Protein 2JMM (pdb70)

Solvent-accessible surface area: 11095 Å² total; per-residue (Å²): 187,44,115,66,97,8,91,0,51,9,66,9,84,1,101,41,96,167,64,193,139,133,70,96,13,64,7,56,16,25,10,80,21,41,70,74,138,70,0,117,0,103,4,85,24,123,54,59,168,96,117,156,149,32,68,27,50,15,101,7,47,8,67,25,94,79,139,158,28,123,144,41,78,60,51,3,55,0,102,32,10,72,25,122,118,63,78,43,103,126,173,106,48,138,58,235,96,109,77,46,149,18,72,119,32,107,4,76,1,32,1,38,23,76,53,34,205,205,194,97,46,94,52,41,1,55,3,71,1,110,6,96,37,94,124,74,109,41,75,13,43,88,8,76,20,57,1,88,44,50,14,138,75,105,106,158

Radius of gyration: 17.44 Å; Cα contacts (8 Å, |Δi|>4): 369; chains: 1; bounding box: 33×53×40 Å

Secondary structure (DSSP, 8-state):
---SSEEEEEEEEEEETT--SS--EEEEEEEEE-SSSEEEEEEEEEE-SSSS-EEEEEEEEEEEE-TT-TTT-EEEEEEEEEEESSB-----SSS-----BPPP-EEEEEEEEEE-SSS-SSSEEEEEEEEEESSSS-EEEEEEEEEEES-SS---

B-factor: mean 15.0, std 0.0, range [15.0, 15.0]

Structure (mmCIF, N/CA/C/O backbone):
data_2JMM
#
_entry.id   2JMM
#
_cell.length_a   1.000
_cell.length_b   1.000
_cell.length_c   1.000
_cell.angle_alpha   90.00
_cell.angle_beta   90.00
_cell.angle_gamma   90.00
#
_symmetry.space_group_name_H-M   'P 1'
#
loop_
_atom_site.group_PDB
_atom_site.id
_atom_site.type_symbol
_atom_site.label_atom_id
_atom_site.label_alt_id
_atom_site.label_comp_id
_atom_site.label_asym_id
_atom_site.label_entity_id
_atom_site.label_seq_id
_atom_site.pdbx_PDB_ins_code
_atom_site.Cartn_x
_atom_site.Cartn_y
_atom_site.Cartn_z
_atom_site.occupancy
_atom_site.B_iso_or_equiv
_atom_site.auth_seq_id
_atom_site.auth_comp_id
_atom_site.auth_asym_id
_atom_site.auth_atom_id
_atom_site.pdbx_PDB_model_num
ATOM 1 N N . MET A 1 1 ? 0.240 -22.898 -2.291 1.00 15.00 1 MET A N 1
ATOM 2 C CA . MET A 1 1 ? -0.740 -22.509 -3.332 1.00 15.00 1 MET A CA 1
ATOM 3 C C . MET A 1 1 ? -0.908 -20.989 -3.605 1.00 15.00 1 MET A C 1
ATOM 4 O O . MET A 1 1 ? -0.846 -20.614 -4.777 1.00 15.00 1 MET A O 1
ATOM 20 N N . PRO A 1 2 ? -1.056 -20.102 -2.602 1.00 15.00 2 PRO A N 1
ATOM 21 C CA . PRO A 1 2 ? -1.170 -18.647 -2.851 1.00 15.00 2 PRO A CA 1
ATOM 22 C C . PRO A 1 2 ? 0.169 -17.938 -3.141 1.00 15.00 2 PRO A C 1
ATOM 23 O O . PRO A 1 2 ? 0.269 -16.715 -3.036 1.00 15.00 2 PRO A O 1
ATOM 34 N N . LYS A 1 3 ? 1.087 -18.672 -3.766 1.00 15.00 3 LYS A N 1
ATOM 35 C CA . LYS A 1 3 ? 2.472 -18.226 -4.020 1.00 15.00 3 LYS A CA 1
ATOM 36 C C . LYS A 1 3 ? 2.846 -18.502 -5.487 1.00 15.00 3 LYS A C 1
ATOM 37 O O . LYS A 1 3 ? 2.394 -19.487 -6.066 1.00 15.00 3 LYS A O 1
ATOM 56 N N . ASP A 1 4 ? 3.681 -17.616 -6.032 1.00 15.00 4 ASP A N 1
ATOM 57 C CA . ASP A 1 4 ? 4.267 -17.695 -7.389 1.00 15.00 4 ASP A CA 1
ATOM 58 C C . ASP A 1 4 ? 3.262 -17.416 -8.514 1.00 15.00 4 ASP A C 1
ATOM 59 O O . ASP A 1 4 ? 2.552 -18.295 -8.998 1.00 15.00 4 ASP A O 1
ATOM 68 N N . ASN A 1 5 ? 3.338 -16.171 -8.976 1.00 15.00 5 ASN A N 1
ATOM 69 C CA . ASN A 1 5 ? 2.425 -15.554 -9.965 1.00 15.00 5 ASN A CA 1
ATOM 70 C C . ASN A 1 5 ? 0.966 -15.550 -9.466 1.00 15.00 5 ASN A C 1
ATOM 71 O O . ASN A 1 5 ? 0.012 -15.820 -10.197 1.00 15.00 5 ASN A O 1
ATOM 82 N N . THR A 1 6 ? 0.830 -15.097 -8.223 1.00 15.00 6 THR A N 1
ATOM 83 C CA . THR A 1 6 ? -0.457 -15.022 -7.502 1.00 15.00 6 THR A CA 1
ATOM 84 C C . THR A 1 6 ? -0.841 -13.573 -7.170 1.00 15.00 6 THR A C 1
ATOM 85 O O . THR A 1 6 ? 0.017 -12.696 -7.063 1.00 15.00 6 THR A O 1
ATOM 96 N N . TRP A 1 7 ? -2.133 -13.367 -6.934 1.00 15.00 7 TRP A N 1
ATOM 97 C CA . TRP A 1 7 ? -2.704 -12.019 -6.752 1.00 15.00 7 TRP A CA 1
ATOM 98 C C . TRP A 1 7 ? -2.778 -11.627 -5.267 1.00 15.00 7 TRP A C 1
ATOM 99 O O . TRP A 1 7 ? -3.030 -12.447 -4.381 1.00 15.00 7 TRP A O 1
ATOM 120 N N . TYR A 1 8 ? -2.467 -10.359 -5.037 1.00 15.00 8 TYR A N 1
ATOM 121 C CA . TYR A 1 8 ? -2.514 -9.676 -3.729 1.00 15.00 8 TYR A CA 1
ATOM 122 C C . TYR A 1 8 ? -3.582 -8.570 -3.773 1.00 15.00 8 TYR A C 1
ATOM 123 O O . TYR A 1 8 ? -3.437 -7.615 -4.537 1.00 15.00 8 TYR A O 1
ATOM 141 N N . THR A 1 9 ? -4.714 -8.817 -3.118 1.00 15.00 9 THR A N 1
ATOM 142 C CA . THR A 1 9 ? -5.784 -7.798 -3.003 1.00 15.00 9 THR A CA 1
ATOM 143 C C . THR A 1 9 ? -6.093 -7.581 -1.513 1.00 15.00 9 THR A C 1
ATOM 144 O O . THR A 1 9 ? -6.668 -8.454 -0.870 1.00 15.00 9 THR A O 1
ATOM 155 N N . GLY A 1 10 ? -5.876 -6.358 -1.039 1.00 15.00 10 GLY A N 1
ATOM 156 C CA . GLY A 1 10 ? -6.049 -6.007 0.386 1.00 15.00 10 GLY A CA 1
ATOM 157 C C . GLY A 1 10 ? -6.519 -4.573 0.651 1.00 15.00 10 GLY A C 1
ATOM 158 O O . GLY A 1 10 ? -6.391 -3.689 -0.193 1.00 15.00 10 GLY A O 1
ATOM 162 N N . ALA A 1 11 ? -7.030 -4.378 1.862 1.00 15.00 11 ALA A N 1
ATOM 163 C CA . ALA A 1 11 ? -7.502 -3.068 2.352 1.00 15.00 11 ALA A CA 1
ATOM 164 C C . ALA A 1 11 ? -6.833 -2.721 3.691 1.00 15.00 11 ALA A C 1
ATOM 165 O O . ALA A 1 11 ? -6.741 -3.562 4.588 1.00 15.00 11 ALA A O 1
ATOM 172 N N . LYS A 1 12 ? -6.358 -1.480 3.778 1.00 15.00 12 LYS A N 1
ATOM 173 C CA . LYS A 1 12 ? -5.640 -0.974 4.967 1.00 15.00 12 LYS A CA 1
ATOM 174 C C . LYS A 1 12 ? -5.776 0.541 5.187 1.00 15.00 12 LYS A C 1
ATOM 175 O O . LYS A 1 12 ? -5.987 1.313 4.252 1.00 15.00 12 LYS A O 1
ATOM 194 N N . LEU A 1 13 ? -5.702 0.917 6.458 1.00 15.00 13 LEU A N 1
ATOM 195 C CA . LEU A 1 13 ? -5.765 2.323 6.897 1.00 15.00 13 LEU A CA 1
ATOM 196 C C . LEU A 1 13 ? -4.511 2.759 7.665 1.00 15.00 13 LEU A C 1
ATOM 197 O O . LEU A 1 13 ? -3.975 2.022 8.494 1.00 15.00 13 LEU A O 1
ATOM 213 N N . GLY A 1 14 ? -4.030 3.929 7.264 1.00 15.00 14 GLY A N 1
ATOM 214 C CA . GLY A 1 14 ? -2.810 4.553 7.808 1.00 15.00 14 GLY A CA 1
ATOM 215 C C . GLY A 1 14 ? -2.998 5.970 8.357 1.00 15.00 14 GLY A C 1
ATOM 216 O O . GLY A 1 14 ? -3.877 6.722 7.936 1.00 15.00 14 GLY A O 1
ATOM 220 N N . TRP A 1 15 ? -2.153 6.276 9.333 1.00 15.00 15 TRP A N 1
ATOM 221 C CA . TRP A 1 15 ? -2.033 7.628 9.913 1.00 15.00 15 TRP A CA 1
ATOM 222 C C . TRP A 1 15 ? -0.586 8.130 9.876 1.00 15.00 15 TRP A C 1
ATOM 223 O O . TRP A 1 15 ? 0.349 7.376 10.146 1.00 15.00 15 TRP A O 1
ATOM 244 N N . SER A 1 16 ? -0.444 9.416 9.579 1.00 15.00 16 SER A N 1
ATOM 245 C CA . SER A 1 16 ? 0.869 10.049 9.360 1.00 15.00 16 SER A CA 1
ATOM 246 C C . SER A 1 16 ? 1.261 11.084 10.421 1.00 15.00 16 SER A C 1
ATOM 247 O O . SER A 1 16 ? 0.442 11.797 11.002 1.00 15.00 16 SER A O 1
ATOM 255 N N . GLN A 1 17 ? 2.561 11.081 10.686 1.00 15.00 17 GLN A N 1
ATOM 256 C CA . GLN A 1 17 ? 3.250 12.012 11.599 1.00 15.00 17 GLN A CA 1
ATOM 257 C C . GLN A 1 17 ? 2.966 13.474 11.214 1.00 15.00 17 GLN A C 1
ATOM 258 O O . GLN A 1 17 ? 3.130 13.875 10.062 1.00 15.00 17 GLN A O 1
ATOM 272 N N . TYR A 1 18 ? 2.380 14.189 12.175 1.00 15.00 18 TYR A N 1
ATOM 273 C CA . TYR A 1 18 ? 2.082 15.638 12.096 1.00 15.00 18 TYR A CA 1
ATOM 274 C C . TYR A 1 18 ? 1.159 16.021 10.912 1.00 15.00 18 TYR A C 1
ATOM 275 O O . TYR A 1 18 ? 1.337 17.039 10.239 1.00 15.00 18 TYR A O 1
ATOM 293 N N . SER A 1 19 ? 0.137 15.190 10.691 1.00 15.00 19 SER A N 1
ATOM 294 C CA . SER A 1 19 ? -0.902 15.407 9.659 1.00 15.00 19 SER A CA 1
ATOM 295 C C . SER A 1 19 ? -1.812 16.621 9.941 1.00 15.00 19 SER A C 1
ATOM 296 O O . SER A 1 19 ? -2.884 16.516 10.536 1.00 15.00 19 SER A O 1
ATOM 304 N N . ARG A 1 20 ? -1.280 17.793 9.599 1.00 15.00 20 ARG A N 1
ATOM 305 C CA . ARG A 1 20 ? -2.014 19.080 9.632 1.00 15.00 20 ARG A CA 1
ATOM 306 C C . ARG A 1 20 ? -3.232 19.133 8.694 1.00 15.00 20 ARG A C 1
ATOM 307 O O . ARG A 1 20 ? -4.258 19.724 9.018 1.00 15.00 20 ARG A O 1
ATOM 328 N N . GLU A 1 21 ? -3.079 18.512 7.527 1.00 15.00 21 GLU A N 1
ATOM 329 C CA . GLU A 1 21 ? -4.154 18.407 6.520 1.00 15.00 21 GLU A CA 1
ATOM 330 C C . GLU A 1 21 ? -5.088 17.238 6.864 1.00 15.00 21 GLU A C 1
ATOM 331 O O . GLU A 1 21 ? -4.632 16.191 7.324 1.00 15.00 21 GLU A O 1
ATOM 343 N N . ASN A 1 22 ? -6.380 17.454 6.629 1.00 15.00 22 ASN A N 1
ATOM 344 C CA . ASN A 1 22 ? -7.423 16.425 6.821 1.00 15.00 22 ASN A CA 1
ATOM 345 C C . ASN A 1 22 ? -7.300 15.324 5.752 1.00 15.00 22 ASN A C 1
ATOM 346 O O . ASN A 1 22 ? -7.703 15.497 4.602 1.00 15.00 22 ASN A O 1
ATOM 357 N N . GLN A 1 23 ? -6.458 14.357 6.098 1.00 15.00 23 GLN A N 1
ATOM 358 C CA . GLN A 1 23 ? -6.183 13.168 5.271 1.00 15.00 23 GLN A CA 1
ATOM 359 C C . GLN A 1 23 ? -5.997 11.951 6.191 1.00 15.00 23 GLN A C 1
ATOM 360 O O . GLN A 1 23 ? -5.362 12.038 7.241 1.00 15.00 23 GLN A O 1
ATOM 374 N N . LEU A 1 24 ? -6.729 10.897 5.849 1.00 15.00 24 LEU A N 1
ATOM 375 C CA . LEU A 1 24 ? -6.571 9.568 6.470 1.00 15.00 24 LEU A CA 1
ATOM 376 C C . LEU A 1 24 ? -6.176 8.573 5.373 1.00 15.00 24 LEU A C 1
ATOM 377 O O . LEU A 1 24 ? -6.843 8.494 4.339 1.00 15.00 24 LEU A O 1
ATOM 393 N N . GLY A 1 25 ? -5.151 7.780 5.673 1.00 15.00 25 GLY A N 1
ATOM 394 C CA . GLY A 1 25 ? -4.527 6.809 4.747 1.00 15.00 25 GLY A CA 1
ATOM 395 C C . GLY A 1 25 ? -5.366 5.555 4.455 1.00 15.00 25 GLY A C 1
ATOM 396 O O . GLY A 1 25 ? -4.878 4.438 4.605 1.00 15.00 25 GLY A O 1
ATOM 400 N N . ALA A 1 26 ? -6.646 5.764 4.168 1.00 15.00 26 ALA A N 1
ATOM 401 C CA . ALA A 1 26 ? -7.594 4.717 3.747 1.00 15.00 26 ALA A CA 1
ATOM 402 C C . ALA A 1 26 ? -7.271 4.293 2.306 1.00 15.00 26 ALA A C 1
ATOM 403 O O . ALA A 1 26 ? -7.597 4.979 1.332 1.00 15.00 26 ALA A O 1
ATOM 410 N N . GLY A 1 27 ? -6.451 3.251 2.239 1.00 15.00 27 GLY A N 1
ATOM 411 C CA . GLY A 1 27 ? -5.887 2.740 0.980 1.00 15.00 27 GLY A CA 1
ATOM 412 C C . GLY A 1 27 ? -6.287 1.291 0.693 1.00 15.00 27 GLY A C 1
ATOM 413 O O . GLY A 1 27 ? -6.216 0.402 1.543 1.00 15.00 27 GLY A O 1
ATOM 417 N N . ALA A 1 28 ? -6.572 1.082 -0.584 1.00 15.00 28 ALA A N 1
ATOM 418 C CA . ALA A 1 28 ? -6.798 -0.258 -1.148 1.00 15.00 28 ALA A CA 1
ATOM 419 C C . ALA A 1 28 ? -5.520 -0.648 -1.897 1.00 15.00 28 ALA A C 1
ATOM 420 O O . ALA A 1 28 ? -5.065 0.036 -2.815 1.00 15.00 28 ALA A O 1
ATOM 427 N N . PHE A 1 29 ? -4.956 -1.760 -1.453 1.00 15.00 29 PHE A N 1
ATOM 428 C CA . PHE A 1 29 ? -3.650 -2.241 -1.925 1.00 15.00 29 PHE A CA 1
ATOM 429 C C . PHE A 1 29 ? -3.808 -3.529 -2.737 1.00 15.00 29 PHE A C 1
ATOM 430 O O . PHE A 1 29 ? -4.092 -4.604 -2.211 1.00 15.00 29 PHE A O 1
ATOM 447 N N . GLY A 1 30 ? -3.495 -3.364 -4.013 1.00 15.00 30 GLY A N 1
ATOM 448 C CA . GLY A 1 30 ? -3.595 -4.404 -5.049 1.00 15.00 30 GLY A CA 1
ATOM 449 C C . GLY A 1 30 ? -2.248 -4.578 -5.757 1.00 15.00 30 GLY A C 1
ATOM 450 O O . GLY A 1 30 ? -1.426 -3.662 -5.789 1.00 15.00 30 GLY A O 1
ATOM 454 N N . GLY A 1 31 ? -1.988 -5.816 -6.148 1.00 15.00 31 GLY A N 1
ATOM 455 C CA . GLY A 1 31 ? -0.780 -6.174 -6.912 1.00 15.00 31 GLY A CA 1
ATOM 456 C C . GLY A 1 31 ? -0.624 -7.684 -7.103 1.00 15.00 31 GLY A C 1
ATOM 457 O O . GLY A 1 31 ? -1.564 -8.458 -6.925 1.00 15.00 31 GLY A O 1
ATOM 461 N N . TYR A 1 32 ? 0.635 -8.062 -7.283 1.00 15.00 32 TYR A N 1
ATOM 462 C CA . TYR A 1 32 ? 1.006 -9.437 -7.651 1.00 15.00 32 TYR A CA 1
ATOM 463 C C . TYR A 1 32 ? 2.275 -9.920 -6.941 1.00 15.00 32 TYR A C 1
ATOM 464 O O . TYR A 1 32 ? 3.251 -9.180 -6.808 1.00 15.00 32 TYR A O 1
ATOM 482 N N . GLN A 1 33 ? 2.246 -11.193 -6.566 1.00 15.00 33 GLN A N 1
ATOM 483 C CA . GLN A 1 33 ? 3.381 -11.869 -5.919 1.00 15.00 33 GLN A CA 1
ATOM 484 C C . GLN A 1 33 ? 3.901 -13.018 -6.794 1.00 15.00 33 GLN A C 1
ATOM 485 O O . GLN A 1 33 ? 3.329 -14.106 -6.871 1.00 15.00 33 GLN A O 1
ATOM 499 N N . VAL A 1 34 ? 4.962 -12.679 -7.516 1.00 15.00 34 VAL A N 1
ATOM 500 C CA . VAL A 1 34 ? 5.598 -13.583 -8.497 1.00 15.00 34 VAL A CA 1
ATOM 501 C C . VAL A 1 34 ? 6.538 -14.649 -7.908 1.00 15.00 34 VAL A C 1
ATOM 502 O O . VAL A 1 34 ? 6.415 -15.813 -8.282 1.00 15.00 34 VAL A O 1
ATOM 515 N N . ASN A 1 35 ? 7.312 -14.286 -6.885 1.00 15.00 35 ASN A N 1
ATOM 516 C CA . ASN A 1 35 ? 8.327 -15.184 -6.294 1.00 15.00 35 ASN A CA 1
ATOM 517 C C . ASN A 1 35 ? 8.383 -15.090 -4.756 1.00 15.00 35 ASN A C 1
ATOM 518 O O . ASN A 1 35 ? 8.040 -14.036 -4.214 1.00 15.00 35 ASN A O 1
ATOM 529 N N . PRO A 1 36 ? 8.828 -16.142 -4.046 1.00 15.00 36 PRO A N 1
ATOM 530 C CA . PRO A 1 36 ? 9.143 -16.063 -2.602 1.00 15.00 36 PRO A CA 1
ATOM 531 C C . PRO A 1 36 ? 10.458 -15.289 -2.378 1.00 15.00 36 PRO A C 1
ATOM 532 O O . PRO A 1 36 ? 11.491 -15.831 -1.989 1.00 15.00 36 PRO A O 1
ATOM 543 N N . TYR A 1 37 ? 10.364 -14.005 -2.709 1.00 15.00 37 TYR A N 1
ATOM 544 C CA . TYR A 1 37 ? 11.464 -13.021 -2.756 1.00 15.00 37 TYR A CA 1
ATOM 545 C C . TYR A 1 37 ? 10.869 -11.639 -3.078 1.00 15.00 37 TYR A C 1
ATOM 546 O O . TYR A 1 37 ? 10.523 -10.902 -2.161 1.00 15.00 37 TYR A O 1
ATOM 564 N N . VAL A 1 38 ? 10.562 -11.388 -4.351 1.00 15.00 38 VAL A N 1
ATOM 565 C CA . VAL A 1 38 ? 10.013 -10.094 -4.808 1.00 15.00 38 VAL A CA 1
ATOM 566 C C . VAL A 1 38 ? 8.658 -10.204 -5.525 1.00 15.00 38 VAL A C 1
ATOM 567 O O . VAL A 1 38 ? 8.384 -11.170 -6.237 1.00 15.00 38 VAL A O 1
ATOM 580 N N . GLY A 1 39 ? 7.866 -9.166 -5.282 1.00 15.00 39 GLY A N 1
ATOM 581 C CA . GLY A 1 39 ? 6.541 -8.927 -5.890 1.00 15.00 39 GLY A CA 1
ATOM 582 C C . GLY A 1 39 ? 6.263 -7.421 -6.013 1.00 15.00 39 GLY A C 1
ATOM 583 O O . GLY A 1 39 ? 7.012 -6.590 -5.498 1.00 15.00 39 GLY A O 1
ATOM 587 N N . PHE A 1 40 ? 5.091 -7.106 -6.550 1.00 15.00 40 PHE A N 1
ATOM 588 C CA . PHE A 1 40 ? 4.675 -5.712 -6.812 1.00 15.00 40 PHE A CA 1
ATOM 589 C C . PHE A 1 40 ? 3.388 -5.338 -6.072 1.00 15.00 40 PHE A C 1
ATOM 590 O O . PHE A 1 40 ? 2.404 -6.080 -6.095 1.00 15.00 40 PHE A O 1
ATOM 607 N N . GLU A 1 41 ? 3.436 -4.166 -5.448 1.00 15.00 41 GLU A N 1
ATOM 608 C CA . GLU A 1 41 ? 2.359 -3.642 -4.590 1.00 15.00 41 GLU A CA 1
ATOM 609 C C . GLU A 1 41 ? 1.990 -2.205 -4.998 1.00 15.00 41 GLU A C 1
ATOM 610 O O . GLU A 1 41 ? 2.852 -1.350 -5.194 1.00 15.00 41 GLU A O 1
ATOM 622 N N . MET A 1 42 ? 0.698 -1.986 -5.202 1.00 15.00 42 MET A N 1
ATOM 623 C CA . MET A 1 42 ? 0.135 -0.643 -5.444 1.00 15.00 42 MET A CA 1
ATOM 624 C C . MET A 1 42 ? -0.951 -0.320 -4.412 1.00 15.00 42 MET A C 1
ATOM 625 O O . MET A 1 42 ? -1.776 -1.169 -4.082 1.00 15.00 42 MET A O 1
ATOM 639 N N . GLY A 1 43 ? -0.929 0.927 -3.957 1.00 15.00 43 GLY A N 1
ATOM 640 C CA . GLY A 1 43 ? -1.852 1.446 -2.929 1.00 15.00 43 GLY A CA 1
ATOM 641 C C . GLY A 1 43 ? -2.649 2.648 -3.437 1.00 15.00 43 GLY A C 1
ATOM 642 O O . GLY A 1 43 ? -2.095 3.721 -3.661 1.00 15.00 43 GLY A O 1
ATOM 646 N N . TYR A 1 44 ? -3.952 2.436 -3.549 1.00 15.00 44 TYR A N 1
ATOM 647 C CA . TYR A 1 44 ? -4.916 3.424 -4.062 1.00 15.00 44 TYR A CA 1
ATOM 648 C C . TYR A 1 44 ? -5.780 4.001 -2.927 1.00 15.00 44 TYR A C 1
ATOM 649 O O . TYR A 1 44 ? -6.581 3.297 -2.311 1.00 15.00 44 TYR A O 1
ATOM 667 N N . ASP A 1 45 ? -5.520 5.269 -2.627 1.00 15.00 45 ASP A N 1
ATOM 668 C CA . ASP A 1 45 ? -6.309 6.056 -1.660 1.00 15.00 45 ASP A CA 1
ATOM 669 C C . ASP A 1 45 ? -7.037 7.182 -2.415 1.00 15.00 45 ASP A C 1
ATOM 670 O O . ASP A 1 45 ? -6.411 8.070 -2.994 1.00 15.00 45 ASP A O 1
ATOM 679 N N . TRP A 1 46 ? -8.363 7.133 -2.353 1.00 15.00 46 TRP A N 1
ATOM 680 C CA . TRP A 1 46 ? -9.223 8.125 -3.023 1.00 15.00 46 TRP A CA 1
ATOM 681 C C . TRP A 1 46 ? -10.007 8.949 -1.996 1.00 15.00 46 TRP A C 1
ATOM 682 O O . TRP A 1 46 ? -10.830 8.424 -1.244 1.00 15.00 46 TRP A O 1
ATOM 703 N N . LEU A 1 47 ? -9.757 10.254 -2.028 1.00 15.00 47 LEU A N 1
ATOM 704 C CA . LEU A 1 47 ? -10.455 11.212 -1.151 1.00 15.00 47 LEU A CA 1
ATOM 705 C C . LEU A 1 47 ? -11.836 11.584 -1.728 1.00 15.00 47 LEU A C 1
ATOM 706 O O . LEU A 1 47 ? -12.049 12.665 -2.281 1.00 15.00 47 LEU A O 1
ATOM 722 N N . GLY A 1 48 ? -12.754 10.628 -1.581 1.00 15.00 48 GLY A N 1
ATOM 723 C CA . GLY A 1 48 ? -14.188 10.763 -1.927 1.00 15.00 48 GLY A CA 1
ATOM 724 C C . GLY A 1 48 ? -14.949 11.634 -0.913 1.00 15.00 48 GLY A C 1
ATOM 725 O O . GLY A 1 48 ? -15.912 11.191 -0.292 1.00 15.00 48 GLY A O 1
ATOM 729 N N . ARG A 1 49 ? -14.438 12.849 -0.743 1.00 15.00 49 ARG A N 1
ATOM 730 C CA . ARG A 1 49 ? -14.917 13.844 0.236 1.00 15.00 49 ARG A CA 1
ATOM 731 C C . ARG A 1 49 ? -15.178 15.170 -0.501 1.00 15.00 49 ARG A C 1
ATOM 732 O O . ARG A 1 49 ? -16.313 15.637 -0.571 1.00 15.00 49 ARG A O 1
ATOM 753 N N . MET A 1 50 ? -14.096 15.823 -0.925 1.00 15.00 50 MET A N 1
ATOM 754 C CA . MET A 1 50 ? -14.143 16.985 -1.836 1.00 15.00 50 MET A CA 1
ATOM 755 C C . MET A 1 50 ? -14.711 16.594 -3.215 1.00 15.00 50 MET A C 1
ATOM 756 O O . MET A 1 50 ? -14.441 15.476 -3.660 1.00 15.00 50 MET A O 1
ATOM 770 N N . PRO A 1 51 ? -15.424 17.497 -3.912 1.00 15.00 51 PRO A N 1
ATOM 771 C CA . PRO A 1 51 ? -15.985 17.236 -5.258 1.00 15.00 51 PRO A CA 1
ATOM 772 C C . PRO A 1 51 ? -14.960 17.132 -6.409 1.00 15.00 51 PRO A C 1
ATOM 773 O O . PRO A 1 51 ? -15.279 17.342 -7.577 1.00 15.00 51 PRO A O 1
ATOM 784 N N . ARG A 1 52 ? -13.763 16.661 -6.066 1.00 15.00 52 ARG A N 1
ATOM 785 C CA . ARG A 1 52 ? -12.633 16.447 -6.992 1.00 15.00 52 ARG A CA 1
ATOM 786 C C . ARG A 1 52 ? -12.060 15.052 -6.722 1.00 15.00 52 ARG A C 1
ATOM 787 O O . ARG A 1 52 ? -11.908 14.655 -5.566 1.00 15.00 52 ARG A O 1
ATOM 808 N N . LYS A 1 53 ? -11.712 14.346 -7.794 1.00 15.00 53 LYS A N 1
ATOM 809 C CA . LYS A 1 53 ? -11.122 12.994 -7.693 1.00 15.00 53 LYS A CA 1
ATOM 810 C C . LYS A 1 53 ? -9.647 13.020 -7.255 1.00 15.00 53 LYS A C 1
ATOM 811 O O . LYS A 1 53 ? -8.713 12.896 -8.046 1.00 15.00 53 LYS A O 1
ATOM 830 N N . ALA A 1 54 ? -9.472 13.256 -5.957 1.00 15.00 54 ALA A N 1
ATOM 831 C CA . ALA A 1 54 ? -8.151 13.249 -5.302 1.00 15.00 54 ALA A CA 1
ATOM 832 C C . ALA A 1 54 ? -7.654 11.808 -5.093 1.00 15.00 54 ALA A C 1
ATOM 833 O O . ALA A 1 54 ? -7.973 11.133 -4.111 1.00 15.00 54 ALA A O 1
ATOM 840 N N . GLN A 1 55 ? -7.067 11.313 -6.177 1.00 15.00 55 GLN A N 1
ATOM 841 C CA . GLN A 1 55 ? -6.523 9.945 -6.279 1.00 15.00 55 GLN A CA 1
ATOM 842 C C . GLN A 1 55 ? -5.026 9.940 -5.935 1.00 15.00 55 GLN A C 1
ATOM 843 O O . GLN A 1 55 ? -4.200 10.455 -6.688 1.00 15.00 55 GLN A O 1
ATOM 857 N N . GLY A 1 56 ? -4.752 9.477 -4.720 1.00 15.00 56 GLY A N 1
ATOM 858 C CA . GLY A 1 56 ? -3.395 9.360 -4.148 1.00 15.00 56 GLY A CA 1
ATOM 859 C C . GLY A 1 56 ? -2.957 7.893 -4.206 1.00 15.00 56 GLY A C 1
ATOM 860 O O . GLY A 1 56 ? -3.468 7.049 -3.469 1.00 15.00 56 GLY A O 1
ATOM 864 N N . VAL A 1 57 ? -2.097 7.614 -5.178 1.00 15.00 57 VAL A N 1
ATOM 865 C CA . VAL A 1 57 ? -1.685 6.236 -5.515 1.00 15.00 57 VAL A CA 1
ATOM 866 C C . VAL A 1 57 ? -0.173 6.077 -5.291 1.00 15.00 57 VAL A C 1
ATOM 867 O O . VAL A 1 57 ? 0.637 6.876 -5.762 1.00 15.00 57 VAL A O 1
ATOM 880 N N . GLN A 1 58 ? 0.172 4.984 -4.622 1.00 15.00 58 GLN A N 1
ATOM 881 C CA . GLN A 1 58 ? 1.573 4.551 -4.481 1.00 15.00 58 GLN A CA 1
ATOM 882 C C . GLN A 1 58 ? 1.853 3.284 -5.294 1.00 15.00 58 GLN A C 1
ATOM 883 O O . GLN A 1 58 ? 1.041 2.362 -5.352 1.00 15.00 58 GLN A O 1
ATOM 897 N N . LEU A 1 59 ? 3.026 3.299 -5.907 1.00 15.00 59 LEU A N 1
ATOM 898 C CA . LEU A 1 59 ? 3.584 2.163 -6.661 1.00 15.00 59 LEU A CA 1
ATOM 899 C C . LEU A 1 59 ? 4.919 1.754 -6.027 1.00 15.00 59 LEU A C 1
ATOM 900 O O . LEU A 1 59 ? 5.850 2.556 -5.932 1.00 15.00 59 LEU A O 1
ATOM 916 N N . THR A 1 60 ? 4.889 0.573 -5.418 1.00 15.00 60 THR A N 1
ATOM 917 C CA . THR A 1 60 ? 6.037 0.011 -4.679 1.00 15.00 60 THR A CA 1
ATOM 918 C C . THR A 1 60 ? 6.350 -1.441 -5.058 1.00 15.00 60 THR A C 1
ATOM 919 O O . THR A 1 60 ? 5.482 -2.235 -5.421 1.00 15.00 60 THR A O 1
ATOM 930 N N . ALA A 1 61 ? 7.640 -1.746 -5.008 1.00 15.00 61 ALA A N 1
ATOM 931 C CA . ALA A 1 61 ? 8.153 -3.119 -5.166 1.00 15.00 61 ALA A CA 1
ATOM 932 C C . ALA A 1 61 ? 8.462 -3.677 -3.771 1.00 15.00 61 ALA A C 1
ATOM 933 O O . ALA A 1 61 ? 9.128 -3.027 -2.962 1.00 15.00 61 ALA A O 1
ATOM 940 N N . LYS A 1 62 ? 7.916 -4.860 -3.515 1.00 15.00 62 LYS A N 1
ATOM 941 C CA . LYS A 1 62 ? 7.982 -5.498 -2.187 1.00 15.00 62 LYS A CA 1
ATOM 942 C C . LYS A 1 62 ? 8.826 -6.782 -2.183 1.00 15.00 62 LYS A C 1
ATOM 943 O O . LYS A 1 62 ? 8.742 -7.619 -3.083 1.00 15.00 62 LYS A O 1
ATOM 962 N N . LEU A 1 63 ? 9.637 -6.879 -1.139 1.00 15.00 63 LEU A N 1
ATOM 963 C CA . LEU A 1 63 ? 10.431 -8.078 -0.833 1.00 15.00 63 LEU A CA 1
ATOM 964 C C . LEU A 1 63 ? 9.785 -8.789 0.365 1.00 15.00 63 LEU A C 1
ATOM 965 O O . LEU A 1 63 ? 9.816 -8.305 1.497 1.00 15.00 63 LEU A O 1
ATOM 981 N N . GLY A 1 64 ? 9.180 -9.924 0.031 1.00 15.00 64 GLY A N 1
ATOM 982 C CA . GLY A 1 64 ? 8.402 -10.783 0.944 1.00 15.00 64 GLY A CA 1
ATOM 983 C C . GLY A 1 64 ? 9.293 -11.919 1.455 1.00 15.00 64 GLY A C 1
ATOM 984 O O . GLY A 1 64 ? 9.465 -12.942 0.792 1.00 15.00 64 GLY A O 1
ATOM 988 N N . TYR A 1 65 ? 9.813 -11.698 2.656 1.00 15.00 65 TYR A N 1
ATOM 989 C CA . TYR A 1 65 ? 10.840 -12.546 3.283 1.00 15.00 65 TYR A CA 1
ATOM 990 C C . TYR A 1 65 ? 10.325 -13.203 4.582 1.00 15.00 65 TYR A C 1
ATOM 991 O O . TYR A 1 65 ? 9.694 -12.528 5.403 1.00 15.00 65 TYR A O 1
ATOM 1009 N N . PRO A 1 66 ? 10.638 -14.491 4.807 1.00 15.00 66 PRO A N 1
ATOM 1010 C CA . PRO A 1 66 ? 10.204 -15.232 6.009 1.00 15.00 66 PRO A CA 1
ATOM 1011 C C . PRO A 1 66 ? 10.760 -14.721 7.347 1.00 15.00 66 PRO A C 1
ATOM 1012 O O . PRO A 1 66 ? 10.090 -14.847 8.370 1.00 15.00 66 PRO A O 1
ATOM 1023 N N . LYS A 1 67 ? 12.027 -14.289 7.344 1.00 15.00 67 LYS A N 1
ATOM 1024 C CA . LYS A 1 67 ? 12.751 -13.711 8.504 1.00 15.00 67 LYS A CA 1
ATOM 1025 C C . LYS A 1 67 ? 12.665 -14.547 9.804 1.00 15.00 67 LYS A C 1
ATOM 1026 O O . LYS A 1 67 ? 12.726 -14.029 10.917 1.00 15.00 67 LYS A O 1
ATOM 1045 N N . LEU A 1 68 ? 12.586 -15.867 9.633 1.00 15.00 68 LEU A N 1
ATOM 1046 C CA . LEU A 1 68 ? 12.423 -16.855 10.722 1.00 15.00 68 LEU A CA 1
ATOM 1047 C C . LEU A 1 68 ? 11.236 -16.561 11.671 1.00 15.00 68 LEU A C 1
ATOM 1048 O O . LEU A 1 68 ? 11.382 -16.505 12.893 1.00 15.00 68 LEU A O 1
ATOM 1064 N N . GLY A 1 69 ? 10.077 -16.278 11.066 1.00 15.00 69 GLY A N 1
ATOM 1065 C CA . GLY A 1 69 ? 8.785 -16.120 11.772 1.00 15.00 69 GLY A CA 1
ATOM 1066 C C . GLY A 1 69 ? 8.336 -17.418 12.462 1.00 15.00 69 GLY A C 1
ATOM 1067 O O . GLY A 1 69 ? 7.342 -18.019 12.062 1.00 15.00 69 GLY A O 1
ATOM 1071 N N . THR A 1 70 ? 8.877 -17.563 13.669 1.00 15.00 70 THR A N 1
ATOM 1072 C CA . THR A 1 70 ? 8.932 -18.781 14.523 1.00 15.00 70 THR A CA 1
ATOM 1073 C C . THR A 1 70 ? 7.618 -19.335 15.122 1.00 15.00 70 THR A C 1
ATOM 1074 O O . THR A 1 70 ? 7.626 -20.116 16.074 1.00 15.00 70 THR A O 1
ATOM 1085 N N . ASP A 1 71 ? 6.525 -19.087 14.413 1.00 15.00 71 ASP A N 1
ATOM 1086 C CA . ASP A 1 71 ? 5.138 -19.473 14.755 1.00 15.00 71 ASP A CA 1
ATOM 1087 C C . ASP A 1 71 ? 4.257 -19.200 13.523 1.00 15.00 71 ASP A C 1
ATOM 1088 O O . ASP A 1 71 ? 3.857 -20.128 12.827 1.00 15.00 71 ASP A O 1
ATOM 1097 N N . ASP A 1 72 ? 4.092 -17.912 13.214 1.00 15.00 72 ASP A N 1
ATOM 1098 C CA . ASP A 1 72 ? 3.352 -17.411 12.039 1.00 15.00 72 ASP A CA 1
ATOM 1099 C C . ASP A 1 72 ? 3.608 -15.897 11.910 1.00 15.00 72 ASP A C 1
ATOM 1100 O O . ASP A 1 72 ? 3.023 -15.112 12.654 1.00 15.00 72 ASP A O 1
ATOM 1109 N N . LEU A 1 73 ? 4.691 -15.565 11.208 1.00 15.00 73 LEU A N 1
ATOM 1110 C CA . LEU A 1 73 ? 5.001 -14.169 10.828 1.00 15.00 73 LEU A CA 1
ATOM 1111 C C . LEU A 1 73 ? 5.971 -14.116 9.639 1.00 15.00 73 LEU A C 1
ATOM 1112 O O . LEU A 1 73 ? 6.816 -14.992 9.462 1.00 15.00 73 LEU A O 1
ATOM 1128 N N . ASP A 1 74 ? 5.706 -13.155 8.760 1.00 15.00 74 ASP A N 1
ATOM 1129 C CA . ASP A 1 74 ? 6.583 -12.821 7.619 1.00 15.00 74 ASP A CA 1
ATOM 1130 C C . ASP A 1 74 ? 6.700 -11.299 7.444 1.00 15.00 74 ASP A C 1
ATOM 1131 O O . ASP A 1 74 ? 5.735 -10.569 7.678 1.00 15.00 74 ASP A O 1
ATOM 1140 N N . ILE A 1 75 ? 7.844 -10.867 6.923 1.00 15.00 75 ILE A N 1
ATOM 1141 C CA . ILE A 1 75 ? 8.107 -9.436 6.669 1.00 15.00 75 ILE A CA 1
ATOM 1142 C C . ILE A 1 75 ? 8.097 -9.149 5.157 1.00 15.00 75 ILE A C 1
ATOM 1143 O O . ILE A 1 75 ? 8.502 -9.979 4.345 1.00 15.00 75 ILE A O 1
ATOM 1159 N N . TYR A 1 76 ? 7.513 -8.010 4.817 1.00 15.00 76 TYR A N 1
ATOM 1160 C CA . TYR A 1 76 ? 7.583 -7.447 3.461 1.00 15.00 76 TYR A CA 1
ATOM 1161 C C . TYR A 1 76 ? 8.111 -6.009 3.535 1.00 15.00 76 TYR A C 1
ATOM 1162 O O . TYR A 1 76 ? 7.630 -5.179 4.311 1.00 15.00 76 TYR A O 1
ATOM 1180 N N . THR A 1 77 ? 9.127 -5.757 2.724 1.00 15.00 77 THR A N 1
ATOM 1181 C CA . THR A 1 77 ? 9.705 -4.404 2.610 1.00 15.00 77 THR A CA 1
ATOM 1182 C C . THR A 1 77 ? 9.414 -3.898 1.195 1.00 15.00 77 THR A C 1
ATOM 1183 O O . THR A 1 77 ? 9.873 -4.469 0.208 1.00 15.00 77 THR A O 1
ATOM 1194 N N . ARG A 1 78 ? 8.738 -2.758 1.157 1.00 15.00 78 ARG A N 1
ATOM 1195 C CA . ARG A 1 78 ? 8.258 -2.142 -0.095 1.00 15.00 78 ARG A CA 1
ATOM 1196 C C . ARG A 1 78 ? 8.818 -0.735 -0.326 1.00 15.00 78 ARG A C 1
ATOM 1197 O O . ARG A 1 78 ? 8.674 0.162 0.503 1.00 15.00 78 ARG A O 1
ATOM 1218 N N . LEU A 1 79 ? 9.465 -0.594 -1.475 1.00 15.00 79 LEU A N 1
ATOM 1219 C CA . LEU A 1 79 ? 10.115 0.664 -1.896 1.00 15.00 79 LEU A CA 1
ATOM 1220 C C . LEU A 1 79 ? 9.565 1.140 -3.246 1.00 15.00 79 LEU A C 1
ATOM 1221 O O . LEU A 1 79 ? 9.306 0.323 -4.132 1.00 15.00 79 LEU A O 1
ATOM 1237 N N . GLY A 1 80 ? 9.312 2.443 -3.327 1.00 15.00 80 GLY A N 1
ATOM 1238 C CA . GLY A 1 80 ? 8.830 3.093 -4.563 1.00 15.00 80 GLY A CA 1
ATOM 1239 C C . GLY A 1 80 ? 8.412 4.553 -4.356 1.00 15.00 80 GLY A C 1
ATOM 1240 O O . GLY A 1 80 ? 9.011 5.278 -3.558 1.00 15.00 80 GLY A O 1
ATOM 1244 N N . GLY A 1 81 ? 7.355 4.921 -5.074 1.00 15.00 81 GLY A N 1
ATOM 1245 C CA . GLY A 1 81 ? 6.839 6.304 -5.122 1.00 15.00 81 GLY A CA 1
ATOM 1246 C C . GLY A 1 81 ? 5.329 6.417 -4.878 1.00 15.00 81 GLY A C 1
ATOM 1247 O O . GLY A 1 81 ? 4.565 5.554 -5.311 1.00 15.00 81 GLY A O 1
ATOM 1251 N N . MET A 1 82 ? 4.934 7.491 -4.195 1.00 15.00 82 MET A N 1
ATOM 1252 C CA . MET A 1 82 ? 3.505 7.861 -4.078 1.00 15.00 82 MET A CA 1
ATOM 1253 C C . MET A 1 82 ? 3.180 9.209 -4.738 1.00 15.00 82 MET A C 1
ATOM 1254 O O . MET A 1 82 ? 3.801 10.238 -4.468 1.00 15.00 82 MET A O 1
ATOM 1268 N N . VAL A 1 83 ? 2.279 9.116 -5.710 1.00 15.00 83 VAL A N 1
ATOM 1269 C CA . VAL A 1 83 ? 1.875 10.239 -6.582 1.00 15.00 83 VAL A CA 1
ATOM 1270 C C . VAL A 1 83 ? 0.349 10.416 -6.475 1.00 15.00 83 VAL A C 1
ATOM 1271 O O . VAL A 1 83 ? -0.414 9.451 -6.469 1.00 15.00 83 VAL A O 1
ATOM 1284 N N . TRP A 1 84 ? -0.066 11.676 -6.460 1.00 15.00 84 TRP A N 1
ATOM 1285 C CA . TRP A 1 84 ? -1.488 12.063 -6.421 1.00 15.00 84 TRP A CA 1
ATOM 1286 C C . TRP A 1 84 ? -1.842 12.764 -7.742 1.00 15.00 84 TRP A C 1
ATOM 1287 O O . TRP A 1 84 ? -0.998 13.449 -8.314 1.00 15.00 84 TRP A O 1
ATOM 1308 N N . ARG A 1 85 ? -3.036 12.476 -8.265 1.00 15.00 85 ARG A N 1
ATOM 1309 C CA . ARG A 1 85 ? -3.615 13.067 -9.503 1.00 15.00 85 ARG A CA 1
ATOM 1310 C C . ARG A 1 85 ? -2.942 12.697 -10.842 1.00 15.00 85 ARG A C 1
ATOM 1311 O O . ARG A 1 85 ? -3.609 12.667 -11.875 1.00 15.00 85 ARG A O 1
ATOM 1332 N N . ALA A 1 86 ? -1.614 12.557 -10.821 1.00 15.00 86 ALA A N 1
ATOM 1333 C CA . ALA A 1 86 ? -0.696 12.324 -11.963 1.00 15.00 86 ALA A CA 1
ATOM 1334 C C . ALA A 1 86 ? -0.540 13.550 -12.882 1.00 15.00 86 ALA A C 1
ATOM 1335 O O . ALA A 1 86 ? 0.573 14.038 -13.068 1.00 15.00 86 ALA A O 1
ATOM 1342 N N . ASP A 1 87 ? -1.660 14.083 -13.369 1.00 15.00 87 ASP A N 1
ATOM 1343 C CA . ASP A 1 87 ? -1.707 15.344 -14.133 1.00 15.00 87 ASP A CA 1
ATOM 1344 C C . ASP A 1 87 ? -3.057 16.039 -13.895 1.00 15.00 87 ASP A C 1
ATOM 1345 O O . ASP A 1 87 ? -4.097 15.562 -14.343 1.00 15.00 87 ASP A O 1
ATOM 1354 N N . THR A 1 88 ? -3.006 17.102 -13.098 1.00 15.00 88 THR A N 1
ATOM 1355 C CA . THR A 1 88 ? -4.222 17.848 -12.696 1.00 15.00 88 THR A CA 1
ATOM 1356 C C . THR A 1 88 ? -4.713 18.824 -13.780 1.00 15.00 88 THR A C 1
ATOM 1357 O O . THR A 1 88 ? -3.935 19.315 -14.598 1.00 15.00 88 THR A O 1
ATOM 1368 N N . SER A 1 89 ? -5.995 19.156 -13.690 1.00 15.00 89 SER A N 1
ATOM 1369 C CA . SER A 1 89 ? -6.680 19.999 -14.691 1.00 15.00 89 SER A CA 1
ATOM 1370 C C . SER A 1 89 ? -7.160 21.318 -14.073 1.00 15.00 89 SER A C 1
ATOM 1371 O O . SER A 1 89 ? -7.618 21.362 -12.932 1.00 15.00 89 SER A O 1
ATOM 1379 N N . ASP A 1 90 ? -7.228 22.321 -14.943 1.00 15.00 90 ASP A N 1
ATOM 1380 C CA . ASP A 1 90 ? -7.476 23.739 -14.588 1.00 15.00 90 ASP A CA 1
ATOM 1381 C C . ASP A 1 90 ? -7.746 24.624 -15.819 1.00 15.00 90 ASP A C 1
ATOM 1382 O O . ASP A 1 90 ? -8.556 25.542 -15.747 1.00 15.00 90 ASP A O 1
ATOM 1391 N N . LYS A 1 91 ? -7.000 24.371 -16.901 1.00 15.00 91 LYS A N 1
ATOM 1392 C CA . LYS A 1 91 ? -7.085 25.076 -18.203 1.00 15.00 91 LYS A CA 1
ATOM 1393 C C . LYS A 1 91 ? -6.884 26.600 -18.076 1.00 15.00 91 LYS A C 1
ATOM 1394 O O . LYS A 1 91 ? -7.820 27.392 -17.974 1.00 15.00 91 LYS A O 1
ATOM 1413 N N . ASP A 1 92 ? -5.612 26.985 -18.152 1.00 15.00 92 ASP A N 1
ATOM 1414 C CA . ASP A 1 92 ? -5.179 28.393 -18.038 1.00 15.00 92 ASP A CA 1
ATOM 1415 C C . ASP A 1 92 ? -5.432 29.173 -19.346 1.00 15.00 92 ASP A C 1
ATOM 1416 O O . ASP A 1 92 ? -4.519 29.407 -20.135 1.00 15.00 92 ASP A O 1
ATOM 1425 N N . GLY A 1 93 ? -6.702 29.518 -19.542 1.00 15.00 93 GLY A N 1
ATOM 1426 C CA . GLY A 1 93 ? -7.204 30.283 -20.704 1.00 15.00 93 GLY A CA 1
ATOM 1427 C C . GLY A 1 93 ? -7.108 29.489 -22.014 1.00 15.00 93 GLY A C 1
ATOM 1428 O O . GLY A 1 93 ? -8.074 28.850 -22.430 1.00 15.00 93 GLY A O 1
ATOM 1432 N N . ASN A 1 94 ? -5.959 29.644 -22.669 1.00 15.00 94 ASN A N 1
ATOM 1433 C CA . ASN A 1 94 ? -5.565 29.006 -23.946 1.00 15.00 94 ASN A CA 1
ATOM 1434 C C . ASN A 1 94 ? -4.138 29.426 -24.342 1.00 15.00 94 ASN A C 1
ATOM 1435 O O . ASN A 1 94 ? -3.577 30.351 -23.753 1.00 15.00 94 ASN A O 1
ATOM 1446 N N . GLY A 1 95 ? -3.520 28.597 -25.180 1.00 15.00 95 GLY A N 1
ATOM 1447 C CA . GLY A 1 95 ? -2.157 28.826 -25.701 1.00 15.00 95 GLY A CA 1
ATOM 1448 C C . GLY A 1 95 ? -1.215 27.675 -25.331 1.00 15.00 95 GLY A C 1
ATOM 1449 O O . GLY A 1 95 ? -1.633 26.521 -25.227 1.00 15.00 95 GLY A O 1
ATOM 1453 N N . TYR A 1 96 ? 0.018 28.046 -25.007 1.00 15.00 96 TYR A N 1
ATOM 1454 C CA . TYR A 1 96 ? 1.088 27.070 -24.724 1.00 15.00 96 TYR A CA 1
ATOM 1455 C C . TYR A 1 96 ? 1.454 27.048 -23.235 1.00 15.00 96 TYR A C 1
ATOM 1456 O O . TYR A 1 96 ? 2.200 27.884 -22.730 1.00 15.00 96 TYR A O 1
ATOM 1474 N N . ILE A 1 97 ? 0.755 26.156 -22.539 1.00 15.00 97 ILE A N 1
ATOM 1475 C CA . ILE A 1 97 ? 0.931 25.919 -21.092 1.00 15.00 97 ILE A CA 1
ATOM 1476 C C . ILE A 1 97 ? 1.397 24.464 -20.911 1.00 15.00 97 ILE A C 1
ATOM 1477 O O . ILE A 1 97 ? 0.820 23.541 -21.487 1.00 15.00 97 ILE A O 1
ATOM 1493 N N . SER A 1 98 ? 2.465 24.305 -20.132 1.00 15.00 98 SER A N 1
ATOM 1494 C CA . SER A 1 98 ? 3.057 22.986 -19.814 1.00 15.00 98 SER A CA 1
ATOM 1495 C C . SER A 1 98 ? 2.094 22.106 -19.000 1.00 15.00 98 SER A C 1
ATOM 1496 O O . SER A 1 98 ? 1.307 22.600 -18.190 1.00 15.00 98 SER A O 1
ATOM 1504 N N . ALA A 1 99 ? 2.241 20.796 -19.186 1.00 15.00 99 ALA A N 1
ATOM 1505 C CA . ALA A 1 99 ? 1.401 19.772 -18.530 1.00 15.00 99 ALA A CA 1
ATOM 1506 C C . ALA A 1 99 ? 1.612 19.757 -17.008 1.00 15.00 99 ALA A C 1
ATOM 1507 O O . ALA A 1 99 ? 2.742 19.688 -16.520 1.00 15.00 99 ALA A O 1
ATOM 1514 N N . ALA A 1 100 ? 0.492 19.792 -16.287 1.00 15.00 100 ALA A N 1
ATOM 1515 C CA . ALA A 1 100 ? 0.466 19.830 -14.810 1.00 15.00 100 ALA A CA 1
ATOM 1516 C C . ALA A 1 100 ? 0.734 18.456 -14.162 1.00 15.00 100 ALA A C 1
ATOM 1517 O O . ALA A 1 100 ? -0.116 17.834 -13.519 1.00 15.00 100 ALA A O 1
ATOM 1524 N N . GLU A 1 101 ? 1.955 17.990 -14.412 1.00 15.00 101 GLU A N 1
ATOM 1525 C CA . GLU A 1 101 ? 2.484 16.696 -13.942 1.00 15.00 101 GLU A CA 1
ATOM 1526 C C . GLU A 1 101 ? 2.858 16.749 -12.452 1.00 15.00 101 GLU A C 1
ATOM 1527 O O . GLU A 1 101 ? 3.658 17.574 -12.014 1.00 15.00 101 GLU A O 1
ATOM 1539 N N . ALA A 1 102 ? 2.262 15.822 -11.713 1.00 15.00 102 ALA A N 1
ATOM 1540 C CA . ALA A 1 102 ? 2.546 15.604 -10.282 1.00 15.00 102 ALA A CA 1
ATOM 1541 C C . ALA A 1 102 ? 3.832 14.781 -10.092 1.00 15.00 102 ALA A C 1
ATOM 1542 O O . ALA A 1 102 ? 4.146 13.892 -10.885 1.00 15.00 102 ALA A O 1
ATOM 1549 N N . SER A 1 103 ? 4.509 15.043 -8.979 1.00 15.00 103 SER A N 1
ATOM 1550 C CA . SER A 1 103 ? 5.857 14.505 -8.711 1.00 15.00 103 SER A CA 1
ATOM 1551 C C . SER A 1 103 ? 5.883 13.165 -7.962 1.00 15.00 103 SER A C 1
ATOM 1552 O O . SER A 1 103 ? 5.014 12.846 -7.150 1.00 15.00 103 SER A O 1
ATOM 1560 N N . VAL A 1 104 ? 6.874 12.365 -8.345 1.00 15.00 104 VAL A N 1
ATOM 1561 C CA . VAL A 1 104 ? 7.248 11.120 -7.637 1.00 15.00 104 VAL A CA 1
ATOM 1562 C C . VAL A 1 104 ? 7.925 11.421 -6.288 1.00 15.00 104 VAL A C 1
ATOM 1563 O O . VAL A 1 104 ? 8.755 12.322 -6.178 1.00 15.00 104 VAL A O 1
ATOM 1576 N N . SER A 1 105 ? 7.539 10.646 -5.280 1.00 15.00 105 SER A N 1
ATOM 1577 C CA . SER A 1 105 ? 8.093 10.765 -3.916 1.00 15.00 105 SER A CA 1
ATOM 1578 C C . SER A 1 105 ? 8.773 9.466 -3.444 1.00 15.00 105 SER A C 1
ATOM 1579 O O . SER A 1 105 ? 8.124 8.418 -3.421 1.00 15.00 105 SER A O 1
ATOM 1587 N N . PRO A 1 106 ? 10.085 9.500 -3.163 1.00 15.00 106 PRO A N 1
ATOM 1588 C CA . PRO A 1 106 ? 10.831 8.332 -2.654 1.00 15.00 106 PRO A CA 1
ATOM 1589 C C . PRO A 1 106 ? 10.364 7.908 -1.253 1.00 15.00 106 PRO A C 1
ATOM 1590 O O . PRO A 1 106 ? 10.537 8.622 -0.263 1.00 15.00 106 PRO A O 1
ATOM 1601 N N . VAL A 1 107 ? 9.563 6.848 -1.267 1.00 15.00 107 VAL A N 1
ATOM 1602 C CA . VAL A 1 107 ? 8.967 6.254 -0.053 1.00 15.00 107 VAL A CA 1
ATOM 1603 C C . VAL A 1 107 ? 9.273 4.754 0.098 1.00 15.00 107 VAL A C 1
ATOM 1604 O O . VAL A 1 107 ? 9.116 3.957 -0.830 1.00 15.00 107 VAL A O 1
ATOM 1617 N N . PHE A 1 108 ? 9.724 4.419 1.300 1.00 15.00 108 PHE A N 1
ATOM 1618 C CA . PHE A 1 108 ? 10.076 3.038 1.687 1.00 15.00 108 PHE A CA 1
ATOM 1619 C C . PHE A 1 108 ? 9.369 2.631 2.985 1.00 15.00 108 PHE A C 1
ATOM 1620 O O . PHE A 1 108 ? 9.282 3.406 3.935 1.00 15.00 108 PHE A O 1
ATOM 1637 N N . ALA A 1 109 ? 8.755 1.457 2.951 1.00 15.00 109 ALA A N 1
ATOM 1638 C CA . ALA A 1 109 ? 8.042 0.908 4.118 1.00 15.00 109 ALA A CA 1
ATOM 1639 C C . ALA A 1 109 ? 8.450 -0.524 4.471 1.00 15.00 109 ALA A C 1
ATOM 1640 O O . ALA A 1 109 ? 8.619 -1.374 3.595 1.00 15.00 109 ALA A O 1
ATOM 1647 N N . GLY A 1 110 ? 8.469 -0.749 5.780 1.00 15.00 110 GLY A N 1
ATOM 1648 C CA . GLY A 1 110 ? 8.747 -2.054 6.407 1.00 15.00 110 GLY A CA 1
ATOM 1649 C C . GLY A 1 110 ? 7.476 -2.543 7.110 1.00 15.00 110 GLY A C 1
ATOM 1650 O O . GLY A 1 110 ? 6.976 -1.877 8.018 1.00 15.00 110 GLY A O 1
ATOM 1654 N N . GLY A 1 111 ? 6.874 -3.569 6.519 1.00 15.00 111 GLY A N 1
ATOM 1655 C CA . GLY A 1 111 ? 5.612 -4.151 7.008 1.00 15.00 111 GLY A CA 1
ATOM 1656 C C . GLY A 1 111 ? 5.745 -5.626 7.394 1.00 15.00 111 GLY A C 1
ATOM 1657 O O . GLY A 1 111 ? 6.438 -6.403 6.741 1.00 15.00 111 GLY A O 1
ATOM 1661 N N . VAL A 1 112 ? 5.017 -5.989 8.441 1.00 15.00 112 VAL A N 1
ATOM 1662 C CA . VAL A 1 112 ? 4.923 -7.389 8.903 1.00 15.00 112 VAL A CA 1
ATOM 1663 C C . VAL A 1 112 ? 3.488 -7.920 8.809 1.00 15.00 112 VAL A C 1
ATOM 1664 O O . VAL A 1 112 ? 2.519 -7.203 9.062 1.00 15.00 112 VAL A O 1
ATOM 1677 N N . GLU A 1 113 ? 3.417 -9.155 8.328 1.00 15.00 113 GLU A N 1
ATOM 1678 C CA . GLU A 1 113 ? 2.152 -9.877 8.101 1.00 15.00 113 GLU A CA 1
ATOM 1679 C C . GLU A 1 113 ? 2.085 -11.242 8.800 1.00 15.00 113 GLU A C 1
ATOM 1680 O O . GLU A 1 113 ? 3.052 -12.005 8.827 1.00 15.00 113 GLU A O 1
ATOM 1692 N N . TYR A 1 114 ? 0.897 -11.484 9.337 1.00 15.00 114 TYR A N 1
ATOM 1693 C CA . TYR A 1 114 ? 0.465 -12.755 9.948 1.00 15.00 114 TYR A CA 1
ATOM 1694 C C . TYR A 1 114 ? -0.724 -13.321 9.154 1.00 15.00 114 TYR A C 1
ATOM 1695 O O . TYR A 1 114 ? -1.656 -12.593 8.826 1.00 15.00 114 TYR A O 1
ATOM 1713 N N . VAL A 1 115 ? -0.741 -14.639 9.000 1.00 15.00 115 VAL A N 1
ATOM 1714 C CA . VAL A 1 115 ? -1.877 -15.341 8.365 1.00 15.00 115 VAL A CA 1
ATOM 1715 C C . VAL A 1 115 ? -2.710 -16.070 9.429 1.00 15.00 115 VAL A C 1
ATOM 1716 O O . VAL A 1 115 ? -2.170 -16.722 10.321 1.00 15.00 115 VAL A O 1
ATOM 1729 N N . ILE A 1 116 ? -4.021 -15.879 9.323 1.00 15.00 116 ILE A N 1
ATOM 1730 C CA . ILE A 1 116 ? -5.007 -16.324 10.334 1.00 15.00 116 ILE A CA 1
ATOM 1731 C C . ILE A 1 116 ? -5.090 -17.842 10.577 1.00 15.00 116 ILE A C 1
ATOM 1732 O O . ILE A 1 116 ? -5.780 -18.575 9.868 1.00 15.00 116 ILE A O 1
ATOM 1748 N N . ARG A 1 117 ? -4.375 -18.305 11.598 1.00 15.00 117 ARG A N 1
ATOM 1749 C CA . ARG A 1 117 ? -4.453 -19.712 12.036 1.00 15.00 117 ARG A CA 1
ATOM 1750 C C . ARG A 1 117 ? -5.730 -19.922 12.876 1.00 15.00 117 ARG A C 1
ATOM 1751 O O . ARG A 1 117 ? -5.751 -19.769 14.098 1.00 15.00 117 ARG A O 1
ATOM 1772 N N . ARG A 1 118 ? -6.809 -20.126 12.124 1.00 15.00 118 ARG A N 1
ATOM 1773 C CA . ARG A 1 118 ? -8.205 -20.286 12.582 1.00 15.00 118 ARG A CA 1
ATOM 1774 C C . ARG A 1 118 ? -9.065 -20.616 11.337 1.00 15.00 118 ARG A C 1
ATOM 1775 O O . ARG A 1 118 ? -8.587 -21.306 10.435 1.00 15.00 118 ARG A O 1
ATOM 1796 N N . ARG A 1 119 ? -10.299 -20.111 11.267 1.00 15.00 119 ARG A N 1
ATOM 1797 C CA . ARG A 1 119 ? -11.232 -20.317 10.141 1.00 15.00 119 ARG A CA 1
ATOM 1798 C C . ARG A 1 119 ? -10.691 -19.734 8.820 1.00 15.00 119 ARG A C 1
ATOM 1799 O O . ARG A 1 119 ? -10.608 -18.524 8.633 1.00 15.00 119 ARG A O 1
ATOM 1820 N N . ILE A 1 120 ? -10.150 -20.659 8.029 1.00 15.00 120 ILE A N 1
ATOM 1821 C CA . ILE A 1 120 ? -9.601 -20.450 6.666 1.00 15.00 120 ILE A CA 1
ATOM 1822 C C . ILE A 1 120 ? -8.366 -19.524 6.692 1.00 15.00 120 ILE A C 1
ATOM 1823 O O . ILE A 1 120 ? -8.433 -18.323 6.441 1.00 15.00 120 ILE A O 1
ATOM 1839 N N . THR A 1 121 ? -7.212 -20.143 6.936 1.00 15.00 121 THR A N 1
ATOM 1840 C CA . THR A 1 121 ? -5.897 -19.464 6.884 1.00 15.00 121 THR A CA 1
ATOM 1841 C C . THR A 1 121 ? -5.559 -18.849 5.507 1.00 15.00 121 THR A C 1
ATOM 1842 O O . THR A 1 121 ? -5.144 -17.686 5.495 1.00 15.00 121 THR A O 1
ATOM 1853 N N . PRO A 1 122 ? -5.753 -19.542 4.367 1.00 15.00 122 PRO A N 1
ATOM 1854 C CA . PRO A 1 122 ? -5.622 -18.912 3.038 1.00 15.00 122 PRO A CA 1
ATOM 1855 C C . PRO A 1 122 ? -6.864 -18.071 2.686 1.00 15.00 122 PRO A C 1
ATOM 1856 O O . PRO A 1 122 ? -7.742 -18.475 1.927 1.00 15.00 122 PRO A O 1
ATOM 1867 N N . GLU A 1 123 ? -6.964 -16.959 3.406 1.00 15.00 123 GLU A N 1
ATOM 1868 C CA . GLU A 1 123 ? -8.036 -15.958 3.254 1.00 15.00 123 GLU A CA 1
ATOM 1869 C C . GLU A 1 123 ? -7.419 -14.550 3.351 1.00 15.00 123 GLU A C 1
ATOM 1870 O O . GLU A 1 123 ? -6.993 -14.002 2.336 1.00 15.00 123 GLU A O 1
ATOM 1882 N N . ILE A 1 124 ? -7.240 -14.071 4.586 1.00 15.00 124 ILE A N 1
ATOM 1883 C CA . ILE A 1 124 ? -6.613 -12.764 4.868 1.00 15.00 124 ILE A CA 1
ATOM 1884 C C . ILE A 1 124 ? -5.367 -12.858 5.759 1.00 15.00 124 ILE A C 1
ATOM 1885 O O . ILE A 1 124 ? -5.266 -13.695 6.660 1.00 15.00 124 ILE A O 1
ATOM 1901 N N . ALA A 1 125 ? -4.432 -11.987 5.419 1.00 15.00 125 ALA A N 1
ATOM 1902 C CA . ALA A 1 125 ? -3.204 -11.725 6.184 1.00 15.00 125 ALA A CA 1
ATOM 1903 C C . ALA A 1 125 ? -3.313 -10.358 6.870 1.00 15.00 125 ALA A C 1
ATOM 1904 O O . ALA A 1 125 ? -3.533 -9.325 6.235 1.00 15.00 125 ALA A O 1
ATOM 1911 N N . THR A 1 126 ? -3.153 -10.402 8.186 1.00 15.00 126 THR A N 1
ATOM 1912 C CA . THR A 1 126 ? -3.183 -9.219 9.067 1.00 15.00 126 THR A CA 1
ATOM 1913 C C . THR A 1 126 ? -1.797 -8.572 8.971 1.00 15.00 126 THR A C 1
ATOM 1914 O O . THR A 1 126 ? -0.781 -9.184 9.305 1.00 15.00 126 THR A O 1
ATOM 1925 N N . ARG A 1 127 ? -1.805 -7.348 8.462 1.00 15.00 127 ARG A N 1
ATOM 1926 C CA . ARG A 1 127 ? -0.574 -6.608 8.140 1.00 15.00 127 ARG A CA 1
ATOM 1927 C C . ARG A 1 127 ? -0.492 -5.227 8.803 1.00 15.00 127 ARG A C 1
ATOM 1928 O O . ARG A 1 127 ? -1.474 -4.488 8.899 1.00 15.00 127 ARG A O 1
ATOM 1949 N N . LEU A 1 128 ? 0.699 -4.984 9.330 1.00 15.00 128 LEU A N 1
ATOM 1950 C CA . LEU A 1 128 ? 1.094 -3.697 9.930 1.00 15.00 128 LEU A CA 1
ATOM 1951 C C . LEU A 1 128 ? 2.412 -3.206 9.318 1.00 15.00 128 LEU A C 1
ATOM 1952 O O . LEU A 1 128 ? 3.474 -3.807 9.488 1.00 15.00 128 LEU A O 1
ATOM 1968 N N . GLU A 1 129 ? 2.261 -2.128 8.559 1.00 15.00 129 GLU A N 1
ATOM 1969 C CA . GLU A 1 129 ? 3.296 -1.528 7.701 1.00 15.00 129 GLU A CA 1
ATOM 1970 C C . GLU A 1 129 ? 3.667 -0.130 8.218 1.00 15.00 129 GLU A C 1
ATOM 1971 O O . GLU A 1 129 ? 2.810 0.722 8.451 1.00 15.00 129 GLU A O 1
ATOM 1983 N N . TYR A 1 130 ? 4.973 0.106 8.252 1.00 15.00 130 TYR A N 1
ATOM 1984 C CA . TYR A 1 130 ? 5.538 1.392 8.699 1.00 15.00 130 TYR A CA 1
ATOM 1985 C C . TYR A 1 130 ? 6.260 2.088 7.542 1.00 15.00 130 TYR A C 1
ATOM 1986 O O . TYR A 1 130 ? 7.291 1.631 7.049 1.00 15.00 130 TYR A O 1
ATOM 2004 N N . GLN A 1 131 ? 5.589 3.136 7.079 1.00 15.00 131 GLN A N 1
ATOM 2005 C CA . GLN A 1 131 ? 5.915 3.880 5.849 1.00 15.00 131 GLN A CA 1
ATOM 2006 C C . GLN A 1 131 ? 6.751 5.123 6.200 1.00 15.00 131 GLN A C 1
ATOM 2007 O O . GLN A 1 131 ? 6.306 5.986 6.952 1.00 15.00 131 GLN A O 1
ATOM 2021 N N . TRP A 1 132 ? 7.992 5.117 5.730 1.00 15.00 132 TRP A N 1
ATOM 2022 C CA . TRP A 1 132 ? 8.951 6.218 5.936 1.00 15.00 132 TRP A CA 1
ATOM 2023 C C . TRP A 1 132 ? 9.438 6.883 4.641 1.00 15.00 132 TRP A C 1
ATOM 2024 O O . TRP A 1 132 ? 9.440 6.289 3.557 1.00 15.00 132 TRP A O 1
ATOM 2045 N N . THR A 1 133 ? 9.676 8.183 4.776 1.00 15.00 133 THR A N 1
ATOM 2046 C CA . THR A 1 133 ? 10.310 8.999 3.719 1.00 15.00 133 THR A CA 1
ATOM 2047 C C . THR A 1 133 ? 11.568 9.734 4.221 1.00 15.00 133 THR A C 1
ATOM 2048 O O . THR A 1 133 ? 11.644 10.157 5.376 1.00 15.00 133 THR A O 1
ATOM 2059 N N . ASN A 1 134 ? 12.481 9.953 3.276 1.00 15.00 134 ASN A N 1
ATOM 2060 C CA . ASN A 1 134 ? 13.844 10.501 3.470 1.00 15.00 134 ASN A CA 1
ATOM 2061 C C . ASN A 1 134 ? 14.673 9.708 4.515 1.00 15.00 134 ASN A C 1
ATOM 2062 O O . ASN A 1 134 ? 14.371 8.553 4.803 1.00 15.00 134 ASN A O 1
ATOM 2073 N N . ASN A 1 135 ? 15.754 10.300 5.020 1.00 15.00 135 ASN A N 1
ATOM 2074 C CA . ASN A 1 135 ? 16.663 9.659 5.990 1.00 15.00 135 ASN A CA 1
ATOM 2075 C C . ASN A 1 135 ? 16.546 10.329 7.373 1.00 15.00 135 ASN A C 1
ATOM 2076 O O . ASN A 1 135 ? 16.015 11.434 7.492 1.00 15.00 135 ASN A O 1
ATOM 2087 N N . ALA A 1 136 ? 17.114 9.655 8.378 1.00 15.00 136 ALA A N 1
ATOM 2088 C CA . ALA A 1 136 ? 16.981 9.962 9.823 1.00 15.00 136 ALA A CA 1
ATOM 2089 C C . ALA A 1 136 ? 15.504 10.029 10.270 1.00 15.00 136 ALA A C 1
ATOM 2090 O O . ALA A 1 136 ? 14.619 9.600 9.530 1.00 15.00 136 ALA A O 1
ATOM 2097 N N . SER A 1 137 ? 15.250 10.460 11.508 1.00 15.00 137 SER A N 1
ATOM 2098 C CA . SER A 1 137 ? 13.884 10.666 12.038 1.00 15.00 137 SER A CA 1
ATOM 2099 C C . SER A 1 137 ? 13.180 11.812 11.291 1.00 15.00 137 SER A C 1
ATOM 2100 O O . SER A 1 137 ? 13.319 12.989 11.628 1.00 15.00 137 SER A O 1
ATOM 2108 N N . ASP A 1 138 ? 12.587 11.420 10.169 1.00 15.00 138 ASP A N 1
ATOM 2109 C CA . ASP A 1 138 ? 11.966 12.351 9.211 1.00 15.00 138 ASP A CA 1
ATOM 2110 C C . ASP A 1 138 ? 10.433 12.338 9.374 1.00 15.00 138 ASP A C 1
ATOM 2111 O O . ASP A 1 138 ? 9.942 12.913 10.343 1.00 15.00 138 ASP A O 1
ATOM 2120 N N . ASN A 1 139 ? 9.711 11.645 8.492 1.00 15.00 139 ASN A N 1
ATOM 2121 C CA . ASN A 1 139 ? 8.243 11.513 8.563 1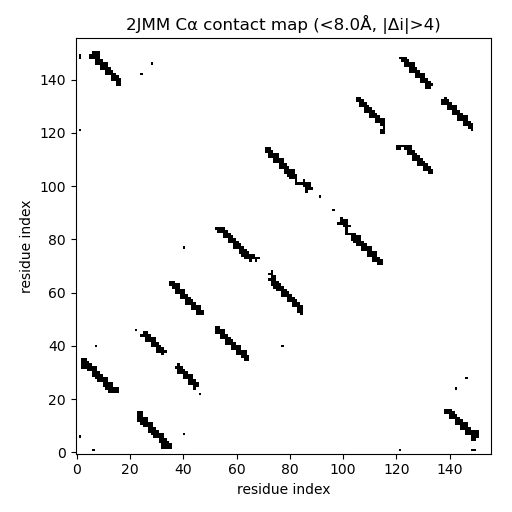.00 15.00 139 ASN A CA 1
ATOM 2122 C C . ASN A 1 139 ? 7.827 10.056 8.349 1.00 15.00 139 ASN A C 1
ATOM 2123 O O . ASN A 1 139 ? 8.307 9.395 7.424 1.00 15.00 139 ASN A O 1
ATOM 2134 N N . GLY A 1 140 ? 7.056 9.579 9.323 1.00 15.00 140 GLY A N 1
ATOM 2135 C CA . GLY A 1 140 ? 6.499 8.215 9.333 1.00 15.00 140 GLY A CA 1
ATOM 2136 C C . GLY A 1 140 ? 4.967 8.150 9.325 1.00 15.00 140 GLY A C 1
ATOM 2137 O O . GLY A 1 140 ? 4.269 8.969 9.921 1.00 15.00 140 GLY A O 1
ATOM 2141 N N . MET A 1 141 ? 4.489 7.147 8.603 1.00 15.00 141 MET A N 1
ATOM 2142 C CA . MET A 1 141 ? 3.077 6.728 8.567 1.00 15.00 141 MET A CA 1
ATOM 2143 C C . MET A 1 141 ? 2.965 5.288 9.093 1.00 15.00 141 MET A C 1
ATOM 2144 O O . MET A 1 141 ? 3.748 4.406 8.738 1.00 15.00 141 MET A O 1
ATOM 2158 N N . LEU A 1 142 ? 1.943 5.088 9.915 1.00 15.00 142 LEU A N 1
ATOM 2159 C CA . LEU A 1 142 ? 1.585 3.776 10.483 1.00 15.00 142 LEU A CA 1
ATOM 2160 C C . LEU A 1 142 ? 0.300 3.253 9.826 1.00 15.00 142 LEU A C 1
ATOM 2161 O O . LEU A 1 142 ? -0.794 3.767 10.062 1.00 15.00 142 LEU A O 1
ATOM 2177 N N . SER A 1 143 ? 0.509 2.323 8.900 1.00 15.00 143 SER A N 1
ATOM 2178 C CA . SER A 1 143 ? -0.568 1.741 8.071 1.00 15.00 143 SER A CA 1
ATOM 2179 C C . SER A 1 143 ? -0.823 0.285 8.464 1.00 15.00 143 SER A C 1
ATOM 2180 O O . SER A 1 143 ? 0.072 -0.558 8.430 1.00 15.00 143 SER A O 1
ATOM 2188 N N . LEU A 1 144 ? -2.078 0.007 8.785 1.00 15.00 144 LEU A N 1
ATOM 2189 C CA . LEU A 1 144 ? -2.526 -1.321 9.249 1.00 15.00 144 LEU A CA 1
ATOM 2190 C C . LEU A 1 144 ? -3.835 -1.763 8.583 1.00 15.00 144 LEU A C 1
ATOM 2191 O O . LEU A 1 144 ? -4.712 -0.943 8.305 1.00 15.00 144 LEU A O 1
ATOM 2207 N N . GLY A 1 145 ? -3.892 -3.053 8.267 1.00 15.00 145 GLY A N 1
ATOM 2208 C CA . GLY A 1 145 ? -5.058 -3.670 7.602 1.00 15.00 145 GLY A CA 1
ATOM 2209 C C . GLY A 1 145 ? -4.882 -5.164 7.319 1.00 15.00 145 GLY A C 1
ATOM 2210 O O . GLY A 1 145 ? -4.086 -5.852 7.959 1.00 15.00 145 GLY A O 1
ATOM 2214 N N . VAL A 1 146 ? -5.733 -5.644 6.419 1.00 15.00 146 VAL A N 1
ATOM 2215 C CA . VAL A 1 146 ? -5.731 -7.055 5.973 1.00 15.00 146 VAL A CA 1
ATOM 2216 C C . VAL A 1 146 ? -5.692 -7.189 4.445 1.00 15.00 146 VAL A C 1
ATOM 2217 O O . VAL A 1 146 ? -6.349 -6.439 3.720 1.00 15.00 146 VAL A O 1
ATOM 2230 N N . SER A 1 147 ? -4.906 -8.160 3.997 1.00 15.00 147 SER A N 1
ATOM 2231 C CA . SER A 1 147 ? -4.806 -8.527 2.570 1.00 15.00 147 SER A CA 1
ATOM 2232 C C . SER A 1 147 ? -5.322 -9.941 2.299 1.00 15.00 147 SER A C 1
ATOM 2233 O O . SER A 1 147 ? -4.990 -10.894 3.000 1.00 15.00 147 SER A O 1
ATOM 2241 N N . TYR A 1 148 ? -6.122 -10.038 1.247 1.00 15.00 148 TYR A N 1
ATOM 2242 C CA . TYR A 1 148 ? -6.761 -11.286 0.808 1.00 15.00 148 TYR A CA 1
ATOM 2243 C C . TYR A 1 148 ? -6.016 -11.830 -0.419 1.00 15.00 148 TYR A C 1
ATOM 2244 O O . TYR A 1 148 ? -5.671 -11.110 -1.363 1.00 15.00 148 TYR A O 1
ATOM 2262 N N . ARG A 1 149 ? -5.784 -13.134 -0.353 1.00 15.00 149 ARG A N 1
ATOM 2263 C CA . ARG A 1 149 ? -5.103 -13.883 -1.424 1.00 15.00 149 ARG A CA 1
ATOM 2264 C C . ARG A 1 149 ? -6.003 -14.083 -2.647 1.00 15.00 149 ARG A C 1
ATOM 2265 O O . ARG A 1 149 ? -7.112 -14.614 -2.559 1.00 15.00 149 ARG A O 1
ATOM 2286 N N . PHE A 1 150 ? -5.472 -13.643 -3.784 1.00 15.00 150 PHE A N 1
ATOM 2287 C CA . PHE A 1 150 ? -6.151 -13.553 -5.096 1.00 15.00 150 PHE A CA 1
ATOM 2288 C C . PHE A 1 150 ? -7.234 -12.457 -5.106 1.00 15.00 150 PHE A C 1
ATOM 2289 O O . PHE A 1 150 ? -6.927 -11.300 -5.394 1.00 15.00 150 PHE A O 1
ATOM 2306 N N . GLY A 1 151 ? -8.379 -12.778 -4.505 1.00 15.00 151 GLY A N 1
ATOM 2307 C CA . GLY A 1 151 ? -9.605 -11.956 -4.559 1.00 15.00 151 GLY A CA 1
ATOM 2308 C C . GLY A 1 151 ? -10.367 -12.207 -5.866 1.00 15.00 151 GLY A C 1
ATOM 2309 O O . GLY A 1 151 ? -10.411 -11.361 -6.756 1.00 15.00 151 GLY A O 1
ATOM 2313 N N . GLN A 1 152 ? -11.063 -13.341 -5.874 1.00 15.00 152 GLN A N 1
ATOM 2314 C CA . GLN A 1 152 ? -11.838 -13.855 -7.025 1.00 15.00 152 GLN A CA 1
ATOM 2315 C C . GLN A 1 152 ? -12.891 -12.858 -7.544 1.00 15.00 152 GLN A C 1
ATOM 2316 O O . GLN A 1 152 ? -13.027 -12.669 -8.752 1.00 15.00 152 GLN A O 1
ATOM 2330 N N . GLY A 1 153 ? -13.583 -12.206 -6.609 1.00 15.00 153 GLY A N 1
ATOM 2331 C CA . GLY A 1 153 ? -14.459 -11.050 -6.895 1.00 15.00 153 GLY A CA 1
ATOM 2332 C C . GLY A 1 153 ? -13.591 -9.795 -7.064 1.00 15.00 153 GLY A C 1
ATOM 2333 O O . GLY A 1 153 ? -13.486 -8.975 -6.154 1.00 15.00 153 GLY A O 1
ATOM 2337 N N . GLU A 1 154 ? -12.916 -9.742 -8.210 1.00 15.00 154 GLU A N 1
ATOM 2338 C CA . GLU A 1 154 ? -11.951 -8.681 -8.563 1.00 15.00 154 GLU A CA 1
ATOM 2339 C C . GLU A 1 154 ? -12.622 -7.307 -8.773 1.00 15.00 154 GLU A C 1
ATOM 2340 O O . GLU A 1 154 ? -13.040 -6.931 -9.871 1.00 15.00 154 GLU A O 1
ATOM 2352 N N . ALA A 1 155 ? -12.784 -6.616 -7.650 1.00 15.00 155 ALA A N 1
ATOM 2353 C CA . ALA A 1 155 ? -13.335 -5.249 -7.580 1.00 15.00 155 ALA A CA 1
ATOM 2354 C C . ALA A 1 155 ? -12.417 -4.201 -8.234 1.00 15.00 155 ALA A C 1
ATOM 2355 O O . ALA A 1 155 ? -11.365 -3.837 -7.708 1.00 15.00 155 ALA A O 1
ATOM 2362 N N . ALA A 1 156 ? -12.775 -3.864 -9.468 1.00 15.00 156 ALA A N 1
ATOM 2363 C CA . ALA A 1 156 ? -12.071 -2.834 -10.267 1.00 15.00 156 ALA A CA 1
ATOM 2364 C C . ALA A 1 156 ? -12.755 -1.453 -10.260 1.00 15.00 156 ALA A C 1
ATOM 2365 O O . ALA A 1 156 ? -14.008 -1.431 -10.211 1.00 15.00 156 ALA A O 1
ATOM 2373 N N . MET A 1 1 ? 4.615 -18.050 -18.513 1.00 15.00 1 MET A N 2
ATOM 2374 C CA . MET A 1 1 ? 5.278 -17.972 -17.190 1.00 15.00 1 MET A CA 2
ATOM 2375 C C . MET A 1 1 ? 4.299 -17.886 -15.992 1.00 15.00 1 MET A C 2
ATOM 2376 O O . MET A 1 1 ? 3.368 -17.076 -16.032 1.00 15.00 1 MET A O 2
ATOM 2392 N N . PRO A 1 2 ? 4.529 -18.669 -14.924 1.00 15.00 2 PRO A N 2
ATOM 2393 C CA . PRO A 1 2 ? 3.674 -18.668 -13.716 1.00 15.00 2 PRO A CA 2
ATOM 2394 C C . PRO A 1 2 ? 3.902 -17.452 -12.795 1.00 15.00 2 PRO A C 2
ATOM 2395 O O . PRO A 1 2 ? 4.208 -17.571 -11.607 1.00 15.00 2 PRO A O 2
ATOM 2406 N N . LYS A 1 3 ? 3.618 -16.276 -13.348 1.00 15.00 3 LYS A N 2
ATOM 2407 C CA . LYS A 1 3 ? 3.742 -14.966 -12.666 1.00 15.00 3 LYS A CA 2
ATOM 2408 C C . LYS A 1 3 ? 2.557 -14.670 -11.721 1.00 15.00 3 LYS A C 2
ATOM 2409 O O . LYS A 1 3 ? 1.996 -13.575 -11.679 1.00 15.00 3 LYS A O 2
ATOM 2428 N N . ASP A 1 4 ? 2.280 -15.654 -10.872 1.00 15.00 4 ASP A N 2
ATOM 2429 C CA . ASP A 1 4 ? 1.082 -15.720 -10.008 1.00 15.00 4 ASP A CA 2
ATOM 2430 C C . ASP A 1 4 ? 1.231 -16.765 -8.884 1.00 15.00 4 ASP A C 2
ATOM 2431 O O . ASP A 1 4 ? 0.320 -17.544 -8.610 1.00 15.00 4 ASP A O 2
ATOM 2440 N N . ASN A 1 5 ? 2.396 -16.737 -8.237 1.00 15.00 5 ASN A N 2
ATOM 2441 C CA . ASN A 1 5 ? 2.732 -17.628 -7.103 1.00 15.00 5 ASN A CA 2
ATOM 2442 C C . ASN A 1 5 ? 1.697 -17.506 -5.970 1.00 15.00 5 ASN A C 2
ATOM 2443 O O . ASN A 1 5 ? 1.119 -18.496 -5.532 1.00 15.00 5 ASN A O 2
ATOM 2454 N N . THR A 1 6 ? 1.498 -16.266 -5.534 1.00 15.00 6 THR A N 2
ATOM 2455 C CA . THR A 1 6 ? 0.534 -15.903 -4.474 1.00 15.00 6 THR A CA 2
ATOM 2456 C C . THR A 1 6 ? -0.040 -14.504 -4.704 1.00 15.00 6 THR A C 2
ATOM 2457 O O . THR A 1 6 ? 0.639 -13.623 -5.225 1.00 15.00 6 THR A O 2
ATOM 2468 N N . TRP A 1 7 ? -1.339 -14.372 -4.459 1.00 15.00 7 TRP A N 2
ATOM 2469 C CA . TRP A 1 7 ? -2.027 -13.070 -4.527 1.00 15.00 7 TRP A CA 2
ATOM 2470 C C . TRP A 1 7 ? -2.816 -12.800 -3.240 1.00 15.00 7 TRP A C 2
ATOM 2471 O O . TRP A 1 7 ? -3.362 -13.715 -2.627 1.00 15.00 7 TRP A O 2
ATOM 2492 N N . TYR A 1 8 ? -2.688 -11.566 -2.775 1.00 15.00 8 TYR A N 2
ATOM 2493 C CA . TYR A 1 8 ? -3.519 -11.000 -1.700 1.00 15.00 8 TYR A CA 2
ATOM 2494 C C . TYR A 1 8 ? -4.174 -9.691 -2.153 1.00 15.00 8 TYR A C 2
ATOM 2495 O O . TYR A 1 8 ? -3.525 -8.801 -2.704 1.00 15.00 8 TYR A O 2
ATOM 2513 N N . THR A 1 9 ? -5.489 -9.646 -1.984 1.00 15.00 9 THR A N 2
ATOM 2514 C CA . THR A 1 9 ? -6.309 -8.468 -2.340 1.00 15.00 9 THR A CA 2
ATOM 2515 C C . THR A 1 9 ? -7.168 -8.010 -1.152 1.00 15.00 9 THR A C 2
ATOM 2516 O O . THR A 1 9 ? -7.706 -8.846 -0.424 1.00 15.00 9 THR A O 2
ATOM 2527 N N . GLY A 1 10 ? -7.235 -6.696 -0.960 1.00 15.00 10 GLY A N 2
ATOM 2528 C CA . GLY A 1 10 ? -8.013 -6.092 0.141 1.00 15.00 10 GLY A CA 2
ATOM 2529 C C . GLY A 1 10 ? -7.942 -4.561 0.183 1.00 15.00 10 GLY A C 2
ATOM 2530 O O . GLY A 1 10 ? -7.740 -3.904 -0.835 1.00 15.00 10 GLY A O 2
ATOM 2534 N N . ALA A 1 11 ? -8.055 -4.036 1.401 1.00 15.00 11 ALA A N 2
ATOM 2535 C CA . ALA A 1 11 ? -8.096 -2.587 1.698 1.00 15.00 11 ALA A CA 2
ATOM 2536 C C . ALA A 1 11 ? -7.755 -2.312 3.172 1.00 15.00 11 ALA A C 2
ATOM 2537 O O . ALA A 1 11 ? -7.789 -3.248 3.970 1.00 15.00 11 ALA A O 2
ATOM 2544 N N . LYS A 1 12 ? -6.972 -1.250 3.359 1.00 15.00 12 LYS A N 2
ATOM 2545 C CA . LYS A 1 12 ? -6.711 -0.591 4.661 1.00 15.00 12 LYS A CA 2
ATOM 2546 C C . LYS A 1 12 ? -5.922 0.731 4.527 1.00 15.00 12 LYS A C 2
ATOM 2547 O O . LYS A 1 12 ? -5.460 1.089 3.440 1.00 15.00 12 LYS A O 2
ATOM 2566 N N . LEU A 1 13 ? -5.853 1.463 5.637 1.00 15.00 13 LEU A N 2
ATOM 2567 C CA . LEU A 1 13 ? -5.453 2.886 5.670 1.00 15.00 13 LEU A CA 2
ATOM 2568 C C . LEU A 1 13 ? -4.131 3.128 6.426 1.00 15.00 13 LEU A C 2
ATOM 2569 O O . LEU A 1 13 ? -3.684 2.294 7.215 1.00 15.00 13 LEU A O 2
ATOM 2585 N N . GLY A 1 14 ? -3.548 4.296 6.159 1.00 15.00 14 GLY A N 2
ATOM 2586 C CA . GLY A 1 14 ? -2.308 4.775 6.800 1.00 15.00 14 GLY A CA 2
ATOM 2587 C C . GLY A 1 14 ? -2.513 6.127 7.492 1.00 15.00 14 GLY A C 2
ATOM 2588 O O . GLY A 1 14 ? -3.144 7.024 6.938 1.00 15.00 14 GLY A O 2
ATOM 2592 N N . TRP A 1 15 ? -1.887 6.254 8.656 1.00 15.00 15 TRP A N 2
ATOM 2593 C CA . TRP A 1 15 ? -1.964 7.468 9.493 1.00 15.00 15 TRP A CA 2
ATOM 2594 C C . TRP A 1 15 ? -0.574 8.099 9.671 1.00 15.00 15 TRP A C 2
ATOM 2595 O O . TRP A 1 15 ? 0.426 7.399 9.816 1.00 15.00 15 TRP A O 2
ATOM 2616 N N . SER A 1 16 ? -0.542 9.427 9.736 1.00 15.00 16 SER A N 2
ATOM 2617 C CA . SER A 1 16 ? 0.710 10.185 9.946 1.00 15.00 16 SER A CA 2
ATOM 2618 C C . SER A 1 16 ? 0.977 10.512 11.422 1.00 15.00 16 SER A C 2
ATOM 2619 O O . SER A 1 16 ? 0.174 11.164 12.095 1.00 15.00 16 SER A O 2
ATOM 2627 N N . GLN A 1 17 ? 2.177 10.115 11.851 1.00 15.00 17 GLN A N 2
ATOM 2628 C CA . GLN A 1 17 ? 2.680 10.166 13.245 1.00 15.00 17 GLN A CA 2
ATOM 2629 C C . GLN A 1 17 ? 2.502 11.522 13.942 1.00 15.00 17 GLN A C 2
ATOM 2630 O O . GLN A 1 17 ? 3.205 12.489 13.655 1.00 15.00 17 GLN A O 2
ATOM 2644 N N . TYR A 1 18 ? 1.442 11.576 14.750 1.00 15.00 18 TYR A N 2
ATOM 2645 C CA . TYR A 1 18 ? 0.948 12.788 15.446 1.00 15.00 18 TYR A CA 2
ATOM 2646 C C . TYR A 1 18 ? 0.766 14.050 14.575 1.00 15.00 18 TYR A C 2
ATOM 2647 O O . TYR A 1 18 ? 0.600 15.160 15.081 1.00 15.00 18 TYR A O 2
ATOM 2665 N N . SER A 1 19 ? 0.544 13.799 13.287 1.00 15.00 19 SER A N 2
ATOM 2666 C CA . SER A 1 19 ? 0.378 14.838 12.254 1.00 15.00 19 SER A CA 2
ATOM 2667 C C . SER A 1 19 ? -1.059 14.930 11.721 1.00 15.00 19 SER A C 2
ATOM 2668 O O . SER A 1 19 ? -1.488 16.025 11.361 1.00 15.00 19 SER A O 2
ATOM 2676 N N . ARG A 1 20 ? -1.716 13.778 11.538 1.00 15.00 20 ARG A N 2
ATOM 2677 C CA . ARG A 1 20 ? -3.108 13.637 11.032 1.00 15.00 20 ARG A CA 2
ATOM 2678 C C . ARG A 1 20 ? -3.240 13.942 9.524 1.00 15.00 20 ARG A C 2
ATOM 2679 O O . ARG A 1 20 ? -4.062 13.340 8.834 1.00 15.00 20 ARG A O 2
ATOM 2700 N N . GLU A 1 21 ? -2.395 14.842 9.021 1.00 15.00 21 GLU A N 2
ATOM 2701 C CA . GLU A 1 21 ? -2.317 15.231 7.598 1.00 15.00 21 GLU A CA 2
ATOM 2702 C C . GLU A 1 21 ? -1.993 14.052 6.663 1.00 15.00 21 GLU A C 2
ATOM 2703 O O . GLU A 1 21 ? -0.916 13.461 6.768 1.00 15.00 21 GLU A O 2
ATOM 2715 N N . ASN A 1 22 ? -3.077 13.525 6.100 1.00 15.00 22 ASN A N 2
ATOM 2716 C CA . ASN A 1 22 ? -3.080 12.625 4.926 1.00 15.00 22 ASN A CA 2
ATOM 2717 C C . ASN A 1 22 ? -4.511 12.462 4.388 1.00 15.00 22 ASN A C 2
ATOM 2718 O O . ASN A 1 22 ? -5.472 12.423 5.155 1.00 15.00 22 ASN A O 2
ATOM 2729 N N . GLN A 1 23 ? -4.616 12.674 3.081 1.00 15.00 23 GLN A N 2
ATOM 2730 C CA . GLN A 1 23 ? -5.813 12.333 2.282 1.00 15.00 23 GLN A CA 2
ATOM 2731 C C . GLN A 1 23 ? -5.472 11.607 0.960 1.00 15.00 23 GLN A C 2
ATOM 2732 O O . GLN A 1 23 ? -6.224 11.669 -0.016 1.00 15.00 23 GLN A O 2
ATOM 2746 N N . LEU A 1 24 ? -4.390 10.824 0.985 1.00 15.00 24 LEU A N 2
ATOM 2747 C CA . LEU A 1 24 ? -3.800 10.222 -0.232 1.00 15.00 24 LEU A CA 2
ATOM 2748 C C . LEU A 1 24 ? -2.791 9.091 0.032 1.00 15.00 24 LEU A C 2
ATOM 2749 O O . LEU A 1 24 ? -1.939 9.175 0.916 1.00 15.00 24 LEU A O 2
ATOM 2765 N N . GLY A 1 25 ? -2.861 8.095 -0.845 1.00 15.00 25 GLY A N 2
ATOM 2766 C CA . GLY A 1 25 ? -2.013 6.888 -0.819 1.00 15.00 25 GLY A CA 2
ATOM 2767 C C . GLY A 1 25 ? -2.810 5.608 -0.536 1.00 15.00 25 GLY A C 2
ATOM 2768 O O . GLY A 1 25 ? -3.356 4.989 -1.447 1.00 15.00 25 GLY A O 2
ATOM 2772 N N . ALA A 1 26 ? -2.873 5.276 0.749 1.00 15.00 26 ALA A N 2
ATOM 2773 C CA . ALA A 1 26 ? -3.555 4.075 1.277 1.00 15.00 26 ALA A CA 2
ATOM 2774 C C . ALA A 1 26 ? -5.049 3.995 0.904 1.00 15.00 26 ALA A C 2
ATOM 2775 O O . ALA A 1 26 ? -5.700 5.020 0.697 1.00 15.00 26 ALA A O 2
ATOM 2782 N N . GLY A 1 27 ? -5.574 2.772 0.950 1.00 15.00 27 GLY A N 2
ATOM 2783 C CA . GLY A 1 27 ? -6.914 2.448 0.420 1.00 15.00 27 GLY A CA 2
ATOM 2784 C C . GLY A 1 27 ? -7.042 0.962 0.058 1.00 15.00 27 GLY A C 2
ATOM 2785 O O . GLY A 1 27 ? -6.645 0.088 0.831 1.00 15.00 27 GLY A O 2
ATOM 2789 N N . ALA A 1 28 ? -7.423 0.728 -1.194 1.00 15.00 28 ALA A N 2
ATOM 2790 C CA . ALA A 1 28 ? -7.710 -0.623 -1.715 1.00 15.00 28 ALA A CA 2
ATOM 2791 C C . ALA A 1 28 ? -6.540 -1.136 -2.567 1.00 15.00 28 ALA A C 2
ATOM 2792 O O . ALA A 1 28 ? -6.172 -0.540 -3.578 1.00 15.00 28 ALA A O 2
ATOM 2799 N N . PHE A 1 29 ? -6.002 -2.273 -2.145 1.00 15.00 29 PHE A N 2
ATOM 2800 C CA . PHE A 1 29 ? -4.729 -2.796 -2.673 1.00 15.00 29 PHE A CA 2
ATOM 2801 C C . PHE A 1 29 ? -4.770 -4.226 -3.228 1.00 15.00 29 PHE A C 2
ATOM 2802 O O . PHE A 1 29 ? -5.402 -5.128 -2.674 1.00 15.00 29 PHE A O 2
ATOM 2819 N N . GLY A 1 30 ? -3.939 -4.381 -4.250 1.00 15.00 30 GLY A N 2
ATOM 2820 C CA . GLY A 1 30 ? -3.601 -5.658 -4.905 1.00 15.00 30 GLY A CA 2
ATOM 2821 C C . GLY A 1 30 ? -2.106 -5.933 -4.695 1.00 15.00 30 GLY A C 2
ATOM 2822 O O . GLY A 1 30 ? -1.256 -5.236 -5.251 1.00 15.00 30 GLY A O 2
ATOM 2826 N N . GLY A 1 31 ? -1.842 -6.861 -3.780 1.00 15.00 31 GLY A N 2
ATOM 2827 C CA . GLY A 1 31 ? -0.482 -7.261 -3.369 1.00 15.00 31 GLY A CA 2
ATOM 2828 C C . GLY A 1 31 ? -0.207 -8.707 -3.794 1.00 15.00 31 GLY A C 2
ATOM 2829 O O . GLY A 1 31 ? -0.673 -9.651 -3.155 1.00 15.00 31 GLY A O 2
ATOM 2833 N N . TYR A 1 32 ? 0.524 -8.842 -4.892 1.00 15.00 32 TYR A N 2
ATOM 2834 C CA . TYR A 1 32 ? 0.810 -10.160 -5.489 1.00 15.00 32 TYR A CA 2
ATOM 2835 C C . TYR A 1 32 ? 2.311 -10.480 -5.412 1.00 15.00 32 TYR A C 2
ATOM 2836 O O . TYR A 1 32 ? 3.159 -9.602 -5.550 1.00 15.00 32 TYR A O 2
ATOM 2854 N N . GLN A 1 33 ? 2.594 -11.759 -5.217 1.00 15.00 33 GLN A N 2
ATOM 2855 C CA . GLN A 1 33 ? 3.967 -12.278 -5.136 1.00 15.00 33 GLN A CA 2
ATOM 2856 C C . GLN A 1 33 ? 4.194 -13.333 -6.229 1.00 15.00 33 GLN A C 2
ATOM 2857 O O . GLN A 1 33 ? 3.336 -14.170 -6.518 1.00 15.00 33 GLN A O 2
ATOM 2871 N N . VAL A 1 34 ? 5.356 -13.206 -6.857 1.00 15.00 34 VAL A N 2
ATOM 2872 C CA . VAL A 1 34 ? 5.777 -14.061 -7.991 1.00 15.00 34 VAL A CA 2
ATOM 2873 C C . VAL A 1 34 ? 6.828 -15.121 -7.612 1.00 15.00 34 VAL A C 2
ATOM 2874 O O . VAL A 1 34 ? 6.824 -16.226 -8.147 1.00 15.00 34 VAL A O 2
ATOM 2887 N N . ASN A 1 35 ? 7.701 -14.744 -6.686 1.00 15.00 35 ASN A N 2
ATOM 2888 C CA . ASN A 1 35 ? 8.661 -15.638 -6.014 1.00 15.00 35 ASN A CA 2
ATOM 2889 C C . ASN A 1 35 ? 8.356 -15.556 -4.504 1.00 15.00 35 ASN A C 2
ATOM 2890 O O . ASN A 1 35 ? 8.134 -14.436 -4.040 1.00 15.00 35 ASN A O 2
ATOM 2901 N N . PRO A 1 36 ? 8.296 -16.678 -3.771 1.00 15.00 36 PRO A N 2
ATOM 2902 C CA . PRO A 1 36 ? 8.117 -16.676 -2.303 1.00 15.00 36 PRO A CA 2
ATOM 2903 C C . PRO A 1 36 ? 9.352 -16.095 -1.590 1.00 15.00 36 PRO A C 2
ATOM 2904 O O . PRO A 1 36 ? 10.188 -16.804 -1.035 1.00 15.00 36 PRO A O 2
ATOM 2915 N N . TYR A 1 37 ? 9.321 -14.764 -1.530 1.00 15.00 37 TYR A N 2
ATOM 2916 C CA . TYR A 1 37 ? 10.431 -13.834 -1.203 1.00 15.00 37 TYR A CA 2
ATOM 2917 C C . TYR A 1 37 ? 10.146 -12.413 -1.740 1.00 15.00 37 TYR A C 2
ATOM 2918 O O . TYR A 1 37 ? 10.409 -11.428 -1.054 1.00 15.00 37 TYR A O 2
ATOM 2936 N N . VAL A 1 38 ? 9.607 -12.327 -2.958 1.00 15.00 38 VAL A N 2
ATOM 2937 C CA . VAL A 1 38 ? 9.439 -11.048 -3.683 1.00 15.00 38 VAL A CA 2
ATOM 2938 C C . VAL A 1 38 ? 8.262 -11.019 -4.681 1.00 15.00 38 VAL A C 2
ATOM 2939 O O . VAL A 1 38 ? 7.995 -11.963 -5.432 1.00 15.00 38 VAL A O 2
ATOM 2952 N N . GLY A 1 39 ? 7.596 -9.869 -4.646 1.00 15.00 39 GLY A N 2
ATOM 2953 C CA . GLY A 1 39 ? 6.483 -9.484 -5.537 1.00 15.00 39 GLY A CA 2
ATOM 2954 C C . GLY A 1 39 ? 6.261 -7.965 -5.508 1.00 15.00 39 GLY A C 2
ATOM 2955 O O . GLY A 1 39 ? 7.157 -7.199 -5.149 1.00 15.00 39 GLY A O 2
ATOM 2959 N N . PHE A 1 40 ? 5.032 -7.560 -5.815 1.00 15.00 40 PHE A N 2
ATOM 2960 C CA . PHE A 1 40 ? 4.659 -6.137 -5.907 1.00 15.00 40 PHE A CA 2
ATOM 2961 C C . PHE A 1 40 ? 3.235 -5.883 -5.383 1.00 15.00 40 PHE A C 2
ATOM 2962 O O . PHE A 1 40 ? 2.327 -6.698 -5.550 1.00 15.00 40 PHE A O 2
ATOM 2979 N N . GLU A 1 41 ? 3.077 -4.714 -4.769 1.00 15.00 41 GLU A N 2
ATOM 2980 C CA . GLU A 1 41 ? 1.792 -4.243 -4.216 1.00 15.00 41 GLU A CA 2
ATOM 2981 C C . GLU A 1 41 ? 1.410 -2.833 -4.697 1.00 15.00 41 GLU A C 2
ATOM 2982 O O . GLU A 1 41 ? 2.211 -1.899 -4.673 1.00 15.00 41 GLU A O 2
ATOM 2994 N N . MET A 1 42 ? 0.174 -2.742 -5.175 1.00 15.00 42 MET A N 2
ATOM 2995 C CA . MET A 1 42 ? -0.438 -1.476 -5.627 1.00 15.00 42 MET A CA 2
ATOM 2996 C C . MET A 1 42 ? -1.704 -1.168 -4.818 1.00 15.00 42 MET A C 2
ATOM 2997 O O . MET A 1 42 ? -2.659 -1.947 -4.842 1.00 15.00 42 MET A O 2
ATOM 3011 N N . GLY A 1 43 ? -1.632 -0.085 -4.050 1.00 15.00 43 GLY A N 2
ATOM 3012 C CA . GLY A 1 43 ? -2.744 0.404 -3.212 1.00 15.00 43 GLY A CA 2
ATOM 3013 C C . GLY A 1 43 ? -3.333 1.691 -3.792 1.00 15.00 43 GLY A C 2
ATOM 3014 O O . GLY A 1 43 ? -2.721 2.753 -3.714 1.00 15.00 43 GLY A O 2
ATOM 3018 N N . TYR A 1 44 ? -4.580 1.578 -4.228 1.00 15.00 44 TYR A N 2
ATOM 3019 C CA . TYR A 1 44 ? -5.292 2.652 -4.940 1.00 15.00 44 TYR A CA 2
ATOM 3020 C C . TYR A 1 44 ? -6.288 3.367 -4.017 1.00 15.00 44 TYR A C 2
ATOM 3021 O O . TYR A 1 44 ? -7.003 2.753 -3.220 1.00 15.00 44 TYR A O 2
ATOM 3039 N N . ASP A 1 45 ? -6.330 4.677 -4.220 1.00 15.00 45 ASP A N 2
ATOM 3040 C CA . ASP A 1 45 ? -7.179 5.607 -3.460 1.00 15.00 45 ASP A CA 2
ATOM 3041 C C . ASP A 1 45 ? -7.856 6.653 -4.363 1.00 15.00 45 ASP A C 2
ATOM 3042 O O . ASP A 1 45 ? -7.203 7.398 -5.098 1.00 15.00 45 ASP A O 2
ATOM 3051 N N . TRP A 1 46 ? -9.163 6.757 -4.154 1.00 15.00 46 TRP A N 2
ATOM 3052 C CA . TRP A 1 46 ? -10.044 7.697 -4.869 1.00 15.00 46 TRP A CA 2
ATOM 3053 C C . TRP A 1 46 ? -10.746 8.590 -3.835 1.00 15.00 46 TRP A C 2
ATOM 3054 O O . TRP A 1 46 ? -11.276 8.102 -2.836 1.00 15.00 46 TRP A O 2
ATOM 3075 N N . LEU A 1 47 ? -10.818 9.882 -4.144 1.00 15.00 47 LEU A N 2
ATOM 3076 C CA . LEU A 1 47 ? -11.325 10.894 -3.194 1.00 15.00 47 LEU A CA 2
ATOM 3077 C C . LEU A 1 47 ? -12.570 11.567 -3.797 1.00 15.00 47 LEU A C 2
ATOM 3078 O O . LEU A 1 47 ? -12.544 12.695 -4.287 1.00 15.00 47 LEU A O 2
ATOM 3094 N N . GLY A 1 48 ? -13.657 10.803 -3.737 1.00 15.00 48 GLY A N 2
ATOM 3095 C CA . GLY A 1 48 ? -14.911 11.096 -4.466 1.00 15.00 48 GLY A CA 2
ATOM 3096 C C . GLY A 1 48 ? -14.699 11.004 -5.989 1.00 15.00 48 GLY A C 2
ATOM 3097 O O . GLY A 1 48 ? -13.609 10.667 -6.448 1.00 15.00 48 GLY A O 2
ATOM 3101 N N . ARG A 1 49 ? -15.676 11.530 -6.726 1.00 15.00 49 ARG A N 2
ATOM 3102 C CA . ARG A 1 49 ? -15.736 11.441 -8.204 1.00 15.00 49 ARG A CA 2
ATOM 3103 C C . ARG A 1 49 ? -14.495 12.038 -8.902 1.00 15.00 49 ARG A C 2
ATOM 3104 O O . ARG A 1 49 ? -13.613 11.289 -9.318 1.00 15.00 49 ARG A O 2
ATOM 3125 N N . MET A 1 50 ? -14.534 13.338 -9.189 1.00 15.00 50 MET A N 2
ATOM 3126 C CA . MET A 1 50 ? -13.354 14.131 -9.591 1.00 15.00 50 MET A CA 2
ATOM 3127 C C . MET A 1 50 ? -13.355 15.455 -8.803 1.00 15.00 50 MET A C 2
ATOM 3128 O O . MET A 1 50 ? -14.179 16.322 -9.099 1.00 15.00 50 MET A O 2
ATOM 3142 N N . PRO A 1 51 ? -12.619 15.517 -7.682 1.00 15.00 51 PRO A N 2
ATOM 3143 C CA . PRO A 1 51 ? -12.546 16.729 -6.840 1.00 15.00 51 PRO A CA 2
ATOM 3144 C C . PRO A 1 51 ? -11.735 17.880 -7.458 1.00 15.00 51 PRO A C 2
ATOM 3145 O O . PRO A 1 51 ? -12.149 19.033 -7.370 1.00 15.00 51 PRO A O 2
ATOM 3156 N N . ARG A 1 52 ? -10.633 17.509 -8.117 1.00 15.00 52 ARG A N 2
ATOM 3157 C CA . ARG A 1 52 ? -9.594 18.369 -8.733 1.00 15.00 52 ARG A CA 2
ATOM 3158 C C . ARG A 1 52 ? -8.458 17.466 -9.243 1.00 15.00 52 ARG A C 2
ATOM 3159 O O . ARG A 1 52 ? -8.298 17.279 -10.445 1.00 15.00 52 ARG A O 2
ATOM 3180 N N . LYS A 1 53 ? -7.835 16.774 -8.289 1.00 15.00 53 LYS A N 2
ATOM 3181 C CA . LYS A 1 53 ? -6.732 15.825 -8.532 1.00 15.00 53 LYS A CA 2
ATOM 3182 C C . LYS A 1 53 ? -7.183 14.373 -8.246 1.00 15.00 53 LYS A C 2
ATOM 3183 O O . LYS A 1 53 ? -8.127 13.901 -8.877 1.00 15.00 53 LYS A O 2
ATOM 3202 N N . ALA A 1 54 ? -6.636 13.740 -7.201 1.00 15.00 54 ALA A N 2
ATOM 3203 C CA . ALA A 1 54 ? -6.984 12.377 -6.739 1.00 15.00 54 ALA A CA 2
ATOM 3204 C C . ALA A 1 54 ? -6.712 11.283 -7.797 1.00 15.00 54 ALA A C 2
ATOM 3205 O O . ALA A 1 54 ? -5.625 11.272 -8.378 1.00 15.00 54 ALA A O 2
ATOM 3212 N N . GLN A 1 55 ? -7.594 10.280 -7.883 1.00 15.00 55 GLN A N 2
ATOM 3213 C CA . GLN A 1 55 ? -7.503 9.120 -8.797 1.00 15.00 55 GLN A CA 2
ATOM 3214 C C . GLN A 1 55 ? -6.134 8.404 -8.768 1.00 15.00 55 GLN A C 2
ATOM 3215 O O . GLN A 1 55 ? -5.741 7.746 -9.734 1.00 15.00 55 GLN A O 2
ATOM 3229 N N . GLY A 1 56 ? -5.639 8.245 -7.542 1.00 15.00 56 GLY A N 2
ATOM 3230 C CA . GLY A 1 56 ? -4.214 7.968 -7.287 1.00 15.00 56 GLY A CA 2
ATOM 3231 C C . GLY A 1 56 ? -3.942 6.608 -6.638 1.00 15.00 56 GLY A C 2
ATOM 3232 O O . GLY A 1 56 ? -4.843 5.939 -6.134 1.00 15.00 56 GLY A O 2
ATOM 3236 N N . VAL A 1 57 ? -2.670 6.240 -6.696 1.00 15.00 57 VAL A N 2
ATOM 3237 C CA . VAL A 1 57 ? -2.145 4.954 -6.194 1.00 15.00 57 VAL A CA 2
ATOM 3238 C C . VAL A 1 57 ? -0.805 5.134 -5.454 1.00 15.00 57 VAL A C 2
ATOM 3239 O O . VAL A 1 57 ? 0.021 5.967 -5.826 1.00 15.00 57 VAL A O 2
ATOM 3252 N N . GLN A 1 58 ? -0.620 4.334 -4.410 1.00 15.00 58 GLN A N 2
ATOM 3253 C CA . GLN A 1 58 ? 0.707 4.099 -3.813 1.00 15.00 58 GLN A CA 2
ATOM 3254 C C . GLN A 1 58 ? 1.157 2.663 -4.118 1.00 15.00 58 GLN A C 2
ATOM 3255 O O . GLN A 1 58 ? 0.503 1.676 -3.780 1.00 15.00 58 GLN A O 2
ATOM 3269 N N . LEU A 1 59 ? 2.249 2.609 -4.863 1.00 15.00 59 LEU A N 2
ATOM 3270 C CA . LEU A 1 59 ? 2.789 1.378 -5.461 1.00 15.00 59 LEU A CA 2
ATOM 3271 C C . LEU A 1 59 ? 4.225 1.111 -4.991 1.00 15.00 59 LEU A C 2
ATOM 3272 O O . LEU A 1 59 ? 5.099 1.980 -5.059 1.00 15.00 59 LEU A O 2
ATOM 3288 N N . THR A 1 60 ? 4.379 -0.044 -4.358 1.00 15.00 60 THR A N 2
ATOM 3289 C CA . THR A 1 60 ? 5.664 -0.501 -3.790 1.00 15.00 60 THR A CA 2
ATOM 3290 C C . THR A 1 60 ? 5.980 -1.958 -4.154 1.00 15.00 60 THR A C 2
ATOM 3291 O O . THR A 1 60 ? 5.092 -2.793 -4.333 1.00 15.00 60 THR A O 2
ATOM 3302 N N . ALA A 1 61 ? 7.276 -2.233 -4.231 1.00 15.00 61 ALA A N 2
ATOM 3303 C CA . ALA A 1 61 ? 7.813 -3.586 -4.460 1.00 15.00 61 ALA A CA 2
ATOM 3304 C C . ALA A 1 61 ? 8.082 -4.238 -3.099 1.00 15.00 61 ALA A C 2
ATOM 3305 O O . ALA A 1 61 ? 8.771 -3.678 -2.249 1.00 15.00 61 ALA A O 2
ATOM 3312 N N . LYS A 1 62 ? 7.607 -5.472 -2.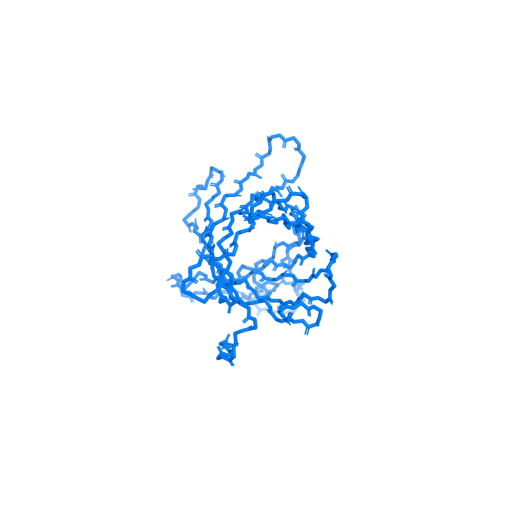998 1.00 15.00 62 LYS A N 2
ATOM 3313 C CA . LYS A 1 62 ? 7.467 -6.212 -1.731 1.00 15.00 62 LYS A CA 2
ATOM 3314 C C . LYS A 1 62 ? 8.485 -7.363 -1.667 1.00 15.00 62 LYS A C 2
ATOM 3315 O O . LYS A 1 62 ? 8.374 -8.339 -2.410 1.00 15.00 62 LYS A O 2
ATOM 3334 N N . LEU A 1 63 ? 9.529 -7.145 -0.873 1.00 15.00 63 LEU A N 2
ATOM 3335 C CA . LEU A 1 63 ? 10.590 -8.145 -0.640 1.00 15.00 63 LEU A CA 2
ATOM 3336 C C . LEU A 1 63 ? 10.677 -8.485 0.857 1.00 15.00 63 LEU A C 2
ATOM 3337 O O . LEU A 1 63 ? 10.585 -7.599 1.705 1.00 15.00 63 LEU A O 2
ATOM 3353 N N . GLY A 1 64 ? 10.765 -9.779 1.148 1.00 15.00 64 GLY A N 2
ATOM 3354 C CA . GLY A 1 64 ? 10.880 -10.295 2.526 1.00 15.00 64 GLY A CA 2
ATOM 3355 C C . GLY A 1 64 ? 10.859 -11.826 2.613 1.00 15.00 64 GLY A C 2
ATOM 3356 O O . GLY A 1 64 ? 11.247 -12.521 1.675 1.00 15.00 64 GLY A O 2
ATOM 3360 N N . TYR A 1 65 ? 10.366 -12.300 3.756 1.00 15.00 65 TYR A N 2
ATOM 3361 C CA . TYR A 1 65 ? 10.365 -13.732 4.151 1.00 15.00 65 TYR A CA 2
ATOM 3362 C C . TYR A 1 65 ? 9.593 -13.997 5.463 1.00 15.00 65 TYR A C 2
ATOM 3363 O O . TYR A 1 65 ? 9.450 -13.076 6.273 1.00 15.00 65 TYR A O 2
ATOM 3381 N N . PRO A 1 66 ? 9.068 -15.218 5.679 1.00 15.00 66 PRO A N 2
ATOM 3382 C CA . PRO A 1 66 ? 8.517 -15.631 6.985 1.00 15.00 66 PRO A CA 2
ATOM 3383 C C . PRO A 1 66 ? 9.613 -15.674 8.054 1.00 15.00 66 PRO A C 2
ATOM 3384 O O . PRO A 1 66 ? 10.577 -16.435 7.964 1.00 15.00 66 PRO A O 2
ATOM 3395 N N . LYS A 1 67 ? 9.464 -14.796 9.042 1.00 15.00 67 LYS A N 2
ATOM 3396 C CA . LYS A 1 67 ? 10.486 -14.595 10.086 1.00 15.00 67 LYS A CA 2
ATOM 3397 C C . LYS A 1 67 ? 10.604 -15.867 10.944 1.00 15.00 67 LYS A C 2
ATOM 3398 O O . LYS A 1 67 ? 9.599 -16.479 11.301 1.00 15.00 67 LYS A O 2
ATOM 3417 N N . LEU A 1 68 ? 11.850 -16.329 11.058 1.00 15.00 68 LEU A N 2
ATOM 3418 C CA . LEU A 1 68 ? 12.241 -17.614 11.691 1.00 15.00 68 LEU A CA 2
ATOM 3419 C C . LEU A 1 68 ? 11.559 -18.849 11.049 1.00 15.00 68 LEU A C 2
ATOM 3420 O O . LEU A 1 68 ? 11.596 -19.953 11.588 1.00 15.00 68 LEU A O 2
ATOM 3436 N N . GLY A 1 69 ? 11.128 -18.680 9.796 1.00 15.00 69 GLY A N 2
ATOM 3437 C CA . GLY A 1 69 ? 10.327 -19.662 9.034 1.00 15.00 69 GLY A CA 2
ATOM 3438 C C . GLY A 1 69 ? 8.943 -19.965 9.640 1.00 15.00 69 GLY A C 2
ATOM 3439 O O . GLY A 1 69 ? 8.257 -20.874 9.175 1.00 15.00 69 GLY A O 2
ATOM 3443 N N . THR A 1 70 ? 8.446 -19.064 10.488 1.00 15.00 70 THR A N 2
ATOM 3444 C CA . THR A 1 70 ? 7.170 -19.255 11.200 1.00 15.00 70 THR A CA 2
ATOM 3445 C C . THR A 1 70 ? 6.055 -18.726 10.293 1.00 15.00 70 THR A C 2
ATOM 3446 O O . THR A 1 70 ? 5.804 -17.520 10.215 1.00 15.00 70 THR A O 2
ATOM 3457 N N . ASP A 1 71 ? 5.573 -19.655 9.469 1.00 15.00 71 ASP A N 2
ATOM 3458 C CA . ASP A 1 71 ? 4.508 -19.422 8.467 1.00 15.00 71 ASP A CA 2
ATOM 3459 C C . ASP A 1 71 ? 3.166 -19.011 9.096 1.00 15.00 71 ASP A C 2
ATOM 3460 O O . ASP A 1 71 ? 2.409 -19.838 9.592 1.00 15.00 71 ASP A O 2
ATOM 3469 N N . ASP A 1 72 ? 3.197 -17.723 9.407 1.00 15.00 72 ASP A N 2
ATOM 3470 C CA . ASP A 1 72 ? 2.115 -16.847 9.912 1.00 15.00 72 ASP A CA 2
ATOM 3471 C C . ASP A 1 72 ? 2.592 -15.384 9.991 1.00 15.00 72 ASP A C 2
ATOM 3472 O O . ASP A 1 72 ? 1.904 -14.477 9.529 1.00 15.00 72 ASP A O 2
ATOM 3481 N N . LEU A 1 73 ? 3.848 -15.209 10.413 1.00 15.00 73 LEU A N 2
ATOM 3482 C CA . LEU A 1 73 ? 4.511 -13.891 10.479 1.00 15.00 73 LEU A CA 2
ATOM 3483 C C . LEU A 1 73 ? 5.642 -13.771 9.445 1.00 15.00 73 LEU A C 2
ATOM 3484 O O . LEU A 1 73 ? 6.747 -14.291 9.601 1.00 15.00 73 LEU A O 2
ATOM 3500 N N . ASP A 1 74 ? 5.288 -13.136 8.337 1.00 15.00 74 ASP A N 2
ATOM 3501 C CA . ASP A 1 74 ? 6.207 -12.914 7.205 1.00 15.00 74 ASP A CA 2
ATOM 3502 C C . ASP A 1 74 ? 6.491 -11.425 6.982 1.00 15.00 74 ASP A C 2
ATOM 3503 O O . ASP A 1 74 ? 5.625 -10.659 6.567 1.00 15.00 74 ASP A O 2
ATOM 3512 N N . ILE A 1 75 ? 7.736 -11.065 7.274 1.00 15.00 75 ILE A N 2
ATOM 3513 C CA . ILE A 1 75 ? 8.209 -9.664 7.246 1.00 15.00 75 ILE A CA 2
ATOM 3514 C C . ILE A 1 75 ? 8.496 -9.211 5.808 1.00 15.00 75 ILE A C 2
ATOM 3515 O O . ILE A 1 75 ? 8.879 -10.028 4.966 1.00 15.00 75 ILE A O 2
ATOM 3531 N N . TYR A 1 76 ? 8.281 -7.921 5.570 1.00 15.00 76 TYR A N 2
ATOM 3532 C CA . TYR A 1 76 ? 8.492 -7.297 4.249 1.00 15.00 76 TYR A CA 2
ATOM 3533 C C . TYR A 1 76 ? 8.982 -5.845 4.318 1.00 15.00 76 TYR A C 2
ATOM 3534 O O . TYR A 1 76 ? 8.578 -5.049 5.168 1.00 15.00 76 TYR A O 2
ATOM 3552 N N . THR A 1 77 ? 9.853 -5.549 3.365 1.00 15.00 77 THR A N 2
ATOM 3553 C CA . THR A 1 77 ? 10.272 -4.184 3.010 1.00 15.00 77 THR A CA 2
ATOM 3554 C C . THR A 1 77 ? 9.731 -3.878 1.611 1.00 15.00 77 THR A C 2
ATOM 3555 O O . THR A 1 77 ? 9.846 -4.669 0.673 1.00 15.00 77 THR A O 2
ATOM 3566 N N . ARG A 1 78 ? 8.955 -2.803 1.581 1.00 15.00 78 ARG A N 2
ATOM 3567 C CA . ARG A 1 78 ? 8.252 -2.349 0.372 1.00 15.00 78 ARG A CA 2
ATOM 3568 C C . ARG A 1 78 ? 8.801 -0.987 -0.061 1.00 15.00 78 ARG A C 2
ATOM 3569 O O . ARG A 1 78 ? 8.757 0.001 0.669 1.00 15.00 78 ARG A O 2
ATOM 3590 N N . LEU A 1 79 ? 9.264 -0.970 -1.304 1.00 15.00 79 LEU A N 2
ATOM 3591 C CA . LEU A 1 79 ? 9.951 0.201 -1.886 1.00 15.00 79 LEU A CA 2
ATOM 3592 C C . LEU A 1 79 ? 9.340 0.663 -3.214 1.00 15.00 79 LEU A C 2
ATOM 3593 O O . LEU A 1 79 ? 9.052 -0.154 -4.088 1.00 15.00 79 LEU A O 2
ATOM 3609 N N . GLY A 1 80 ? 9.060 1.959 -3.276 1.00 15.00 80 GLY A N 2
ATOM 3610 C CA . GLY A 1 80 ? 8.523 2.612 -4.488 1.00 15.00 80 GLY A CA 2
ATOM 3611 C C . GLY A 1 80 ? 8.043 4.025 -4.156 1.00 15.00 80 GLY A C 2
ATOM 3612 O O . GLY A 1 80 ? 8.857 4.918 -3.924 1.00 15.00 80 GLY A O 2
ATOM 3616 N N . GLY A 1 81 ? 6.723 4.163 -4.066 1.00 15.00 81 GLY A N 2
ATOM 3617 C CA . GLY A 1 81 ? 6.087 5.415 -3.621 1.00 15.00 81 GLY A CA 2
ATOM 3618 C C . GLY A 1 81 ? 4.664 5.639 -4.141 1.00 15.00 81 GLY A C 2
ATOM 3619 O O . GLY A 1 81 ? 3.958 4.697 -4.493 1.00 15.00 81 GLY A O 2
ATOM 3623 N N . MET A 1 82 ? 4.314 6.915 -4.255 1.00 15.00 82 MET A N 2
ATOM 3624 C CA . MET A 1 82 ? 2.939 7.343 -4.569 1.00 15.00 82 MET A CA 2
ATOM 3625 C C . MET A 1 82 ? 2.879 8.154 -5.873 1.00 15.00 82 MET A C 2
ATOM 3626 O O . MET A 1 82 ? 3.755 8.967 -6.157 1.00 15.00 82 MET A O 2
ATOM 3640 N N . VAL A 1 83 ? 1.832 7.865 -6.642 1.00 15.00 83 VAL A N 2
ATOM 3641 C CA . VAL A 1 83 ? 1.460 8.591 -7.876 1.00 15.00 83 VAL A CA 2
ATOM 3642 C C . VAL A 1 83 ? -0.003 9.049 -7.739 1.00 15.00 83 VAL A C 2
ATOM 3643 O O . VAL A 1 83 ? -0.917 8.233 -7.616 1.00 15.00 83 VAL A O 2
ATOM 3656 N N . TRP A 1 84 ? -0.161 10.363 -7.662 1.00 15.00 84 TRP A N 2
ATOM 3657 C CA . TRP A 1 84 ? -1.481 11.029 -7.620 1.00 15.00 84 TRP A CA 2
ATOM 3658 C C . TRP A 1 84 ? -1.686 11.909 -8.860 1.00 15.00 84 TRP A C 2
ATOM 3659 O O . TRP A 1 84 ? -0.800 12.674 -9.244 1.00 15.00 84 TRP A O 2
ATOM 3680 N N . ARG A 1 85 ? -2.884 11.840 -9.432 1.00 15.00 85 ARG A N 2
ATOM 3681 C CA . ARG A 1 85 ? -3.176 12.513 -10.716 1.00 15.00 85 ARG A CA 2
ATOM 3682 C C . ARG A 1 85 ? -3.445 14.015 -10.549 1.00 15.00 85 ARG A C 2
ATOM 3683 O O . ARG A 1 85 ? -3.895 14.456 -9.496 1.00 15.00 85 ARG A O 2
ATOM 3704 N N . ALA A 1 86 ? -2.943 14.770 -11.526 1.00 15.00 86 ALA A N 2
ATOM 3705 C CA . ALA A 1 86 ? -3.153 16.232 -11.616 1.00 15.00 86 ALA A CA 2
ATOM 3706 C C . ALA A 1 86 ? -3.887 16.686 -12.895 1.00 15.00 86 ALA A C 2
ATOM 3707 O O . ALA A 1 86 ? -4.790 17.513 -12.824 1.00 15.00 86 ALA A O 2
ATOM 3714 N N . ASP A 1 87 ? -3.406 16.223 -14.053 1.00 15.00 87 ASP A N 2
ATOM 3715 C CA . ASP A 1 87 ? -4.011 16.416 -15.392 1.00 15.00 87 ASP A CA 2
ATOM 3716 C C . ASP A 1 87 ? -4.281 17.885 -15.786 1.00 15.00 87 ASP A C 2
ATOM 3717 O O . ASP A 1 87 ? -5.385 18.404 -15.631 1.00 15.00 87 ASP A O 2
ATOM 3726 N N . THR A 1 88 ? -3.282 18.486 -16.428 1.00 15.00 88 THR A N 2
ATOM 3727 C CA . THR A 1 88 ? -3.380 19.853 -16.993 1.00 15.00 88 THR A CA 2
ATOM 3728 C C . THR A 1 88 ? -4.277 19.864 -18.246 1.00 15.00 88 THR A C 2
ATOM 3729 O O . THR A 1 88 ? -3.825 19.574 -19.353 1.00 15.00 88 THR A O 2
ATOM 3740 N N . SER A 1 89 ? -5.573 20.016 -17.995 1.00 15.00 89 SER A N 2
ATOM 3741 C CA . SER A 1 89 ? -6.578 20.260 -19.052 1.00 15.00 89 SER A CA 2
ATOM 3742 C C . SER A 1 89 ? -7.373 21.532 -18.726 1.00 15.00 89 SER A C 2
ATOM 3743 O O . SER A 1 89 ? -8.354 21.516 -17.984 1.00 15.00 89 SER A O 2
ATOM 3751 N N . ASP A 1 90 ? -6.794 22.652 -19.157 1.00 15.00 90 ASP A N 2
ATOM 3752 C CA . ASP A 1 90 ? -7.297 24.024 -18.919 1.00 15.00 90 ASP A CA 2
ATOM 3753 C C . ASP A 1 90 ? -6.556 25.062 -19.771 1.00 15.00 90 ASP A C 2
ATOM 3754 O O . ASP A 1 90 ? -5.410 24.858 -20.169 1.00 15.00 90 ASP A O 2
ATOM 3763 N N . LYS A 1 91 ? -7.276 26.134 -20.096 1.00 15.00 91 LYS A N 2
ATOM 3764 C CA . LYS A 1 91 ? -6.704 27.321 -20.767 1.00 15.00 91 LYS A CA 2
ATOM 3765 C C . LYS A 1 91 ? -5.718 28.068 -19.851 1.00 15.00 91 LYS A C 2
ATOM 3766 O O . LYS A 1 91 ? -5.928 28.163 -18.644 1.00 15.00 91 LYS A O 2
ATOM 3785 N N . ASP A 1 92 ? -4.690 28.647 -20.468 1.00 15.00 92 ASP A N 2
ATOM 3786 C CA . ASP A 1 92 ? -3.668 29.463 -19.767 1.00 15.00 92 ASP A CA 2
ATOM 3787 C C . ASP A 1 92 ? -4.200 30.699 -19.008 1.00 15.00 92 ASP A C 2
ATOM 3788 O O . ASP A 1 92 ? -3.496 31.228 -18.150 1.00 15.00 92 ASP A O 2
ATOM 3797 N N . GLY A 1 93 ? -5.355 31.211 -19.448 1.00 15.00 93 GLY A N 2
ATOM 3798 C CA . GLY A 1 93 ? -6.058 32.383 -18.869 1.00 15.00 93 GLY A CA 2
ATOM 3799 C C . GLY A 1 93 ? -5.112 33.569 -18.640 1.00 15.00 93 GLY A C 2
ATOM 3800 O O . GLY A 1 93 ? -4.937 33.986 -17.498 1.00 15.00 93 GLY A O 2
ATOM 3804 N N . ASN A 1 94 ? -4.868 34.292 -19.734 1.00 15.00 94 ASN A N 2
ATOM 3805 C CA . ASN A 1 94 ? -3.669 35.139 -19.945 1.00 15.00 94 ASN A CA 2
ATOM 3806 C C . ASN A 1 94 ? -2.383 34.284 -20.032 1.00 15.00 94 ASN A C 2
ATOM 3807 O O . ASN A 1 94 ? -2.458 33.080 -20.281 1.00 15.00 94 ASN A O 2
ATOM 3818 N N . GLY A 1 95 ? -1.215 34.920 -19.919 1.00 15.00 95 GLY A N 2
ATOM 3819 C CA . GLY A 1 95 ? 0.104 34.268 -20.082 1.00 15.00 95 GLY A CA 2
ATOM 3820 C C . GLY A 1 95 ? 0.570 33.461 -18.860 1.00 15.00 95 GLY A C 2
ATOM 3821 O O . GLY A 1 95 ? 1.636 33.738 -18.312 1.00 15.00 95 GLY A O 2
ATOM 3825 N N . TYR A 1 96 ? -0.201 32.441 -18.495 1.00 15.00 96 TYR A N 2
ATOM 3826 C CA . TYR A 1 96 ? 0.139 31.568 -17.352 1.00 15.00 96 TYR A CA 2
ATOM 3827 C C . TYR A 1 96 ? 0.341 30.112 -17.782 1.00 15.00 96 TYR A C 2
ATOM 3828 O O . TYR A 1 96 ? -0.599 29.382 -18.094 1.00 15.00 96 TYR A O 2
ATOM 3846 N N . ILE A 1 97 ? 1.619 29.758 -17.894 1.00 15.00 97 ILE A N 2
ATOM 3847 C CA . ILE A 1 97 ? 2.065 28.392 -18.245 1.00 15.00 97 ILE A CA 2
ATOM 3848 C C . ILE A 1 97 ? 1.850 27.468 -17.027 1.00 15.00 97 ILE A C 2
ATOM 3849 O O . ILE A 1 97 ? 2.742 27.242 -16.211 1.00 15.00 97 ILE A O 2
ATOM 3865 N N . SER A 1 98 ? 0.599 27.032 -16.892 1.00 15.00 98 SER A N 2
ATOM 3866 C CA . SER A 1 98 ? 0.129 26.132 -15.815 1.00 15.00 98 SER A CA 2
ATOM 3867 C C . SER A 1 98 ? 0.610 24.674 -15.976 1.00 15.00 98 SER A C 2
ATOM 3868 O O . SER A 1 98 ? -0.169 23.719 -15.994 1.00 15.00 98 SER A O 2
ATOM 3876 N N . ALA A 1 99 ? 1.930 24.517 -15.989 1.00 15.00 99 ALA A N 2
ATOM 3877 C CA . ALA A 1 99 ? 2.606 23.219 -16.187 1.00 15.00 99 ALA A CA 2
ATOM 3878 C C . ALA A 1 99 ? 2.548 22.306 -14.948 1.00 15.00 99 ALA A C 2
ATOM 3879 O O . ALA A 1 99 ? 3.394 22.361 -14.054 1.00 15.00 99 ALA A O 2
ATOM 3886 N N . ALA A 1 100 ? 1.468 21.531 -14.880 1.00 15.00 100 ALA A N 2
ATOM 3887 C CA . ALA A 1 100 ? 1.277 20.526 -13.815 1.00 15.00 100 ALA A CA 2
ATOM 3888 C C . ALA A 1 100 ? 1.307 19.082 -14.342 1.00 15.00 100 ALA A C 2
ATOM 3889 O O . ALA A 1 100 ? 0.694 18.732 -15.354 1.00 15.00 100 ALA A O 2
ATOM 3896 N N . GLU A 1 101 ? 1.999 18.258 -13.564 1.00 15.00 101 GLU A N 2
ATOM 3897 C CA . GLU A 1 101 ? 2.203 16.819 -13.831 1.00 15.00 101 GLU A CA 2
ATOM 3898 C C . GLU A 1 101 ? 1.716 15.967 -12.645 1.00 15.00 101 GLU A C 2
ATOM 3899 O O . GLU A 1 101 ? 1.514 16.488 -11.550 1.00 15.00 101 GLU A O 2
ATOM 3911 N N . ALA A 1 102 ? 1.527 14.670 -12.891 1.00 15.00 102 ALA A N 2
ATOM 3912 C CA . ALA A 1 102 ? 1.138 13.713 -11.835 1.00 15.00 102 ALA A CA 2
ATOM 3913 C C . ALA A 1 102 ? 2.202 13.667 -10.723 1.00 15.00 102 ALA A C 2
ATOM 3914 O O . ALA A 1 102 ? 3.401 13.584 -10.989 1.00 15.00 102 ALA A O 2
ATOM 3921 N N . SER A 1 103 ? 1.712 13.770 -9.494 1.00 15.00 103 SER A N 2
ATOM 3922 C CA . SER A 1 103 ? 2.545 13.842 -8.277 1.00 15.00 103 SER A CA 2
ATOM 3923 C C . SER A 1 103 ? 3.125 12.466 -7.933 1.00 15.00 103 SER A C 2
ATOM 3924 O O . SER A 1 103 ? 2.391 11.540 -7.587 1.00 15.00 103 SER A O 2
ATOM 3932 N N . VAL A 1 104 ? 4.420 12.343 -8.202 1.00 15.00 104 VAL A N 2
ATOM 3933 C CA . VAL A 1 104 ? 5.201 11.117 -7.950 1.00 15.00 104 VAL A CA 2
ATOM 3934 C C . VAL A 1 104 ? 6.257 11.339 -6.850 1.00 15.00 104 VAL A C 2
ATOM 3935 O O . VAL A 1 104 ? 7.127 12.201 -6.951 1.00 15.00 104 VAL A O 2
ATOM 3948 N N . SER A 1 105 ? 6.050 10.616 -5.757 1.00 15.00 105 SER A N 2
ATOM 3949 C CA . SER A 1 105 ? 6.930 10.658 -4.569 1.00 15.00 105 SER A CA 2
ATOM 3950 C C . SER A 1 105 ? 7.588 9.297 -4.278 1.00 15.00 105 SER A C 2
ATOM 3951 O O . SER A 1 105 ? 6.905 8.273 -4.342 1.00 15.00 105 SER A O 2
ATOM 3959 N N . PRO A 1 106 ? 8.911 9.276 -4.048 1.00 15.00 106 PRO A N 2
ATOM 3960 C CA . PRO A 1 106 ? 9.623 8.075 -3.573 1.00 15.00 106 PRO A CA 2
ATOM 3961 C C . PRO A 1 106 ? 9.400 7.849 -2.069 1.00 15.00 106 PRO A C 2
ATOM 3962 O O . PRO A 1 106 ? 9.594 8.751 -1.256 1.00 15.00 106 PRO A O 2
ATOM 3973 N N . VAL A 1 107 ? 8.868 6.673 -1.760 1.00 15.00 107 VAL A N 2
ATOM 3974 C CA . VAL A 1 107 ? 8.527 6.251 -0.382 1.00 15.00 107 VAL A CA 2
ATOM 3975 C C . VAL A 1 107 ? 9.096 4.844 -0.114 1.00 15.00 107 VAL A C 2
ATOM 3976 O O . VAL A 1 107 ? 9.025 3.949 -0.965 1.00 15.00 107 VAL A O 2
ATOM 3989 N N . PHE A 1 108 ? 9.609 4.687 1.103 1.00 15.00 108 PHE A N 2
ATOM 3990 C CA . PHE A 1 108 ? 10.046 3.386 1.642 1.00 15.00 108 PHE A CA 2
ATOM 3991 C C . PHE A 1 108 ? 9.172 2.999 2.839 1.00 15.00 108 PHE A C 2
ATOM 3992 O O . PHE A 1 108 ? 8.993 3.769 3.782 1.00 15.00 108 PHE A O 2
ATOM 4009 N N . ALA A 1 109 ? 8.564 1.826 2.716 1.00 15.00 109 ALA A N 2
ATOM 4010 C CA . ALA A 1 109 ? 7.615 1.287 3.702 1.00 15.00 109 ALA A CA 2
ATOM 4011 C C . ALA A 1 109 ? 8.066 -0.088 4.215 1.00 15.00 109 ALA A C 2
ATOM 4012 O O . ALA A 1 109 ? 8.090 -1.069 3.474 1.00 15.00 109 ALA A O 2
ATOM 4019 N N . GLY A 1 110 ? 8.431 -0.133 5.492 1.00 15.00 110 GLY A N 2
ATOM 4020 C CA . GLY A 1 110 ? 8.951 -1.362 6.130 1.00 15.00 110 GLY A CA 2
ATOM 4021 C C . GLY A 1 110 ? 8.033 -1.883 7.241 1.00 15.00 110 GLY A C 2
ATOM 4022 O O . GLY A 1 110 ? 7.535 -1.095 8.047 1.00 15.00 110 GLY A O 2
ATOM 4026 N N . GLY A 1 111 ? 7.839 -3.202 7.256 1.00 15.00 111 GLY A N 2
ATOM 4027 C CA . GLY A 1 111 ? 7.028 -3.869 8.294 1.00 15.00 111 GLY A CA 2
ATOM 4028 C C . GLY A 1 111 ? 6.838 -5.384 8.136 1.00 15.00 111 GLY A C 2
ATOM 4029 O O . GLY A 1 111 ? 7.705 -6.112 7.656 1.00 15.00 111 GLY A O 2
ATOM 4033 N N . VAL A 1 112 ? 5.667 -5.822 8.590 1.00 15.00 112 VAL A N 2
ATOM 4034 C CA . VAL A 1 112 ? 5.314 -7.253 8.737 1.00 15.00 112 VAL A CA 2
ATOM 4035 C C . VAL A 1 112 ? 3.942 -7.521 8.091 1.00 15.00 112 VAL A C 2
ATOM 4036 O O . VAL A 1 112 ? 3.039 -6.689 8.156 1.00 15.00 112 VAL A O 2
ATOM 4049 N N . GLU A 1 113 ? 3.826 -8.706 7.503 1.00 15.00 113 GLU A N 2
ATOM 4050 C CA . GLU A 1 113 ? 2.542 -9.305 7.092 1.00 15.00 113 GLU A CA 2
ATOM 4051 C C . GLU A 1 113 ? 2.270 -10.492 8.031 1.00 15.00 113 GLU A C 2
ATOM 4052 O O . GLU A 1 113 ? 3.146 -11.324 8.268 1.00 15.00 113 GLU A O 2
ATOM 4064 N N . TYR A 1 114 ? 1.138 -10.394 8.714 1.00 15.00 114 TYR A N 2
ATOM 4065 C CA . TYR A 1 114 ? 0.660 -11.443 9.628 1.00 15.00 114 TYR A CA 2
ATOM 4066 C C . TYR A 1 114 ? -0.686 -12.022 9.157 1.00 15.00 114 TYR A C 2
ATOM 4067 O O . TYR A 1 114 ? -1.721 -11.350 9.179 1.00 15.00 114 TYR A O 2
ATOM 4085 N N . VAL A 1 115 ? -0.626 -13.315 8.860 1.00 15.00 115 VAL A N 2
ATOM 4086 C CA . VAL A 1 115 ? -1.762 -14.136 8.392 1.00 15.00 115 VAL A CA 2
ATOM 4087 C C . VAL A 1 115 ? -1.869 -15.424 9.233 1.00 15.00 115 VAL A C 2
ATOM 4088 O O . VAL A 1 115 ? -0.851 -15.989 9.624 1.00 15.00 115 VAL A O 2
ATOM 4101 N N . ILE A 1 116 ? -3.111 -15.844 9.484 1.00 15.00 116 ILE A N 2
ATOM 4102 C CA . ILE A 1 116 ? -3.481 -17.115 10.162 1.00 15.00 116 ILE A CA 2
ATOM 4103 C C . ILE A 1 116 ? -2.983 -17.204 11.626 1.00 15.00 116 ILE A C 2
ATOM 4104 O O . ILE A 1 116 ? -1.892 -16.760 11.975 1.00 15.00 116 ILE A O 2
ATOM 4120 N N . ARG A 1 117 ? -3.812 -17.830 12.467 1.00 15.00 117 ARG A N 2
ATOM 4121 C CA . ARG A 1 117 ? -3.633 -17.952 13.935 1.00 15.00 117 ARG A CA 2
ATOM 4122 C C . ARG A 1 117 ? -3.666 -16.576 14.631 1.00 15.00 117 ARG A C 2
ATOM 4123 O O . ARG A 1 117 ? -3.536 -15.541 13.978 1.00 15.00 117 ARG A O 2
ATOM 4144 N N . ARG A 1 118 ? -4.024 -16.587 15.920 1.00 15.00 118 ARG A N 2
ATOM 4145 C CA . ARG A 1 118 ? -4.253 -15.406 16.792 1.00 15.00 118 ARG A CA 2
ATOM 4146 C C . ARG A 1 118 ? -5.511 -14.593 16.426 1.00 15.00 118 ARG A C 2
ATOM 4147 O O . ARG A 1 118 ? -6.354 -14.318 17.278 1.00 15.00 118 ARG A O 2
ATOM 4168 N N . ARG A 1 119 ? -5.627 -14.256 15.144 1.00 15.00 119 ARG A N 2
ATOM 4169 C CA . ARG A 1 119 ? -6.791 -13.574 14.547 1.00 15.00 119 ARG A CA 2
ATOM 4170 C C . ARG A 1 119 ? -8.026 -14.487 14.583 1.00 15.00 119 ARG A C 2
ATOM 4171 O O . ARG A 1 119 ? -8.012 -15.592 14.044 1.00 15.00 119 ARG A O 2
ATOM 4192 N N . ILE A 1 120 ? -9.093 -13.927 15.153 1.00 15.00 120 ILE A N 2
ATOM 4193 C CA . ILE A 1 120 ? -10.398 -14.594 15.391 1.00 15.00 120 ILE A CA 2
ATOM 4194 C C . ILE A 1 120 ? -10.954 -15.421 14.207 1.00 15.00 120 ILE A C 2
ATOM 4195 O O . ILE A 1 120 ? -11.673 -16.401 14.400 1.00 15.00 120 ILE A O 2
ATOM 4211 N N . THR A 1 121 ? -10.720 -14.942 12.989 1.00 15.00 121 THR A N 2
ATOM 4212 C CA . THR A 1 121 ? -11.019 -15.708 11.764 1.00 15.00 121 THR A CA 2
ATOM 4213 C C . THR A 1 121 ? -9.763 -15.707 10.871 1.00 15.00 121 THR A C 2
ATOM 4214 O O . THR A 1 121 ? -9.501 -14.697 10.214 1.00 15.00 121 THR A O 2
ATOM 4225 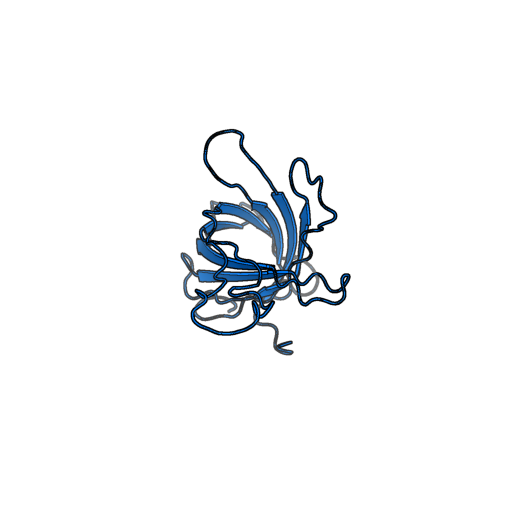N N . PRO A 1 122 ? -8.950 -16.776 10.921 1.00 15.00 122 PRO A N 2
ATOM 4226 C CA . PRO A 1 122 ? -7.675 -16.872 10.180 1.00 15.00 122 PRO A CA 2
ATOM 4227 C C . PRO A 1 122 ? -7.838 -17.043 8.655 1.00 15.00 122 PRO A C 2
ATOM 4228 O O . PRO A 1 122 ? -7.472 -18.056 8.063 1.00 15.00 122 PRO A O 2
ATOM 4239 N N . GLU A 1 123 ? -8.375 -15.987 8.051 1.00 15.00 123 GLU A N 2
ATOM 4240 C CA . GLU A 1 123 ? -8.604 -15.877 6.593 1.00 15.00 123 GLU A CA 2
ATOM 4241 C C . GLU A 1 123 ? -7.872 -14.707 5.906 1.00 15.00 123 GLU A C 2
ATOM 4242 O O . GLU A 1 123 ? -7.809 -14.631 4.681 1.00 15.00 123 GLU A O 2
ATOM 4254 N N . ILE A 1 124 ? -7.435 -13.738 6.705 1.00 15.00 124 ILE A N 2
ATOM 4255 C CA . ILE A 1 124 ? -6.835 -12.492 6.190 1.00 15.00 124 ILE A CA 2
ATOM 4256 C C . ILE A 1 124 ? -5.393 -12.293 6.666 1.00 15.00 124 ILE A C 2
ATOM 4257 O O . ILE A 1 124 ? -4.991 -12.766 7.732 1.00 15.00 124 ILE A O 2
ATOM 4273 N N . ALA A 1 125 ? -4.672 -11.579 5.815 1.00 15.00 125 ALA A N 2
ATOM 4274 C CA . ALA A 1 125 ? -3.295 -11.122 6.046 1.00 15.00 125 ALA A CA 2
ATOM 4275 C C . ALA A 1 125 ? -3.309 -9.618 6.327 1.00 15.00 125 ALA A C 2
ATOM 4276 O O . ALA A 1 125 ? -3.801 -8.814 5.533 1.00 15.00 125 ALA A O 2
ATOM 4283 N N . THR A 1 126 ? -2.869 -9.290 7.534 1.00 15.00 126 THR A N 2
ATOM 4284 C CA . THR A 1 126 ? -2.666 -7.885 7.930 1.00 15.00 126 THR A CA 2
ATOM 4285 C C . THR A 1 126 ? -1.200 -7.566 7.633 1.00 15.00 126 THR A C 2
ATOM 4286 O O . THR A 1 126 ? -0.287 -8.089 8.271 1.00 15.00 126 THR A O 2
ATOM 4297 N N . ARG A 1 127 ? -1.026 -6.626 6.716 1.00 15.00 127 ARG A N 2
ATOM 4298 C CA . ARG A 1 127 ? 0.303 -6.186 6.272 1.00 15.00 127 ARG A CA 2
ATOM 4299 C C . ARG A 1 127 ? 0.473 -4.716 6.676 1.00 15.00 127 ARG A C 2
ATOM 4300 O O . ARG A 1 127 ? -0.120 -3.799 6.101 1.00 15.00 127 ARG A O 2
ATOM 4321 N N . LEU A 1 128 ? 1.324 -4.536 7.676 1.00 15.00 128 LEU A N 2
ATOM 4322 C CA . LEU A 1 128 ? 1.572 -3.223 8.294 1.00 15.00 128 LEU A CA 2
ATOM 4323 C C . LEU A 1 128 ? 2.997 -2.776 7.959 1.00 15.00 128 LEU A C 2
ATOM 4324 O O . LEU A 1 128 ? 3.962 -3.525 8.106 1.00 15.00 128 LEU A O 2
ATOM 4340 N N . GLU A 1 129 ? 3.042 -1.537 7.496 1.00 15.00 129 GLU A N 2
ATOM 4341 C CA . GLU A 1 129 ? 4.242 -0.818 7.028 1.00 15.00 129 GLU A CA 2
ATOM 4342 C C . GLU A 1 129 ? 4.375 0.552 7.707 1.00 15.00 129 GLU A C 2
ATOM 4343 O O . GLU A 1 129 ? 3.399 1.271 7.916 1.00 15.00 129 GLU A O 2
ATOM 4355 N N . TYR A 1 130 ? 5.615 0.889 8.026 1.00 15.00 130 TYR A N 2
ATOM 4356 C CA . TYR A 1 130 ? 5.994 2.270 8.364 1.00 15.00 130 TYR A CA 2
ATOM 4357 C C . TYR A 1 130 ? 6.579 2.944 7.125 1.00 15.00 130 TYR A C 2
ATOM 4358 O O . TYR A 1 130 ? 7.566 2.482 6.550 1.00 15.00 130 TYR A O 2
ATOM 4376 N N . GLN A 1 131 ? 5.834 3.948 6.682 1.00 15.00 131 GLN A N 2
ATOM 4377 C CA . GLN A 1 131 ? 6.108 4.673 5.427 1.00 15.00 131 GLN A CA 2
ATOM 4378 C C . GLN A 1 131 ? 6.895 5.940 5.766 1.00 15.00 131 GLN A C 2
ATOM 4379 O O . GLN A 1 131 ? 6.404 6.865 6.417 1.00 15.00 131 GLN A O 2
ATOM 4393 N N . TRP A 1 132 ? 8.156 5.859 5.371 1.00 15.00 132 TRP A N 2
ATOM 4394 C CA . TRP A 1 132 ? 9.205 6.833 5.700 1.00 15.00 132 TRP A CA 2
ATOM 4395 C C . TRP A 1 132 ? 9.998 7.258 4.455 1.00 15.00 132 TRP A C 2
ATOM 4396 O O . TRP A 1 132 ? 10.040 6.565 3.434 1.00 15.00 132 TRP A O 2
ATOM 4417 N N . THR A 1 133 ? 10.398 8.523 4.513 1.00 15.00 133 THR A N 2
ATOM 4418 C CA . THR A 1 133 ? 11.226 9.175 3.473 1.00 15.00 133 THR A CA 2
ATOM 4419 C C . THR A 1 133 ? 12.553 9.778 3.964 1.00 15.00 133 THR A C 2
ATOM 4420 O O . THR A 1 133 ? 13.514 9.848 3.200 1.00 15.00 133 THR A O 2
ATOM 4431 N N . ASN A 1 134 ? 12.624 10.131 5.248 1.00 15.00 134 ASN A N 2
ATOM 4432 C CA . ASN A 1 134 ? 13.680 11.029 5.756 1.00 15.00 134 ASN A CA 2
ATOM 4433 C C . ASN A 1 134 ? 14.560 10.475 6.884 1.00 15.00 134 ASN A C 2
ATOM 4434 O O . ASN A 1 134 ? 14.171 10.464 8.050 1.00 15.00 134 ASN A O 2
ATOM 4445 N N . ASN A 1 135 ? 15.709 9.959 6.446 1.00 15.00 135 ASN A N 2
ATOM 4446 C CA . ASN A 1 135 ? 16.864 9.487 7.250 1.00 15.00 135 ASN A CA 2
ATOM 4447 C C . ASN A 1 135 ? 16.910 9.879 8.740 1.00 15.00 135 ASN A C 2
ATOM 4448 O O . ASN A 1 135 ? 16.991 9.013 9.610 1.00 15.00 135 ASN A O 2
ATOM 4459 N N . ALA A 1 136 ? 16.891 11.183 9.014 1.00 15.00 136 ALA A N 2
ATOM 4460 C CA . ALA A 1 136 ? 16.869 11.708 10.391 1.00 15.00 136 ALA A CA 2
ATOM 4461 C C . ALA A 1 136 ? 15.527 12.408 10.668 1.00 15.00 136 ALA A C 2
ATOM 4462 O O . ALA A 1 136 ? 15.347 13.598 10.415 1.00 15.00 136 ALA A O 2
ATOM 4469 N N . SER A 1 137 ? 14.552 11.559 10.993 1.00 15.00 137 SER A N 2
ATOM 4470 C CA . SER A 1 137 ? 13.163 11.945 11.325 1.00 15.00 137 SER A CA 2
ATOM 4471 C C . SER A 1 137 ? 12.379 10.736 11.862 1.00 15.00 137 SER A C 2
ATOM 4472 O O . SER A 1 137 ? 12.736 9.583 11.621 1.00 15.00 137 SER A O 2
ATOM 4480 N N . ASP A 1 138 ? 11.289 11.044 12.559 1.00 15.00 138 ASP A N 2
ATOM 4481 C CA . ASP A 1 138 ? 10.364 10.052 13.148 1.00 15.00 138 ASP A CA 2
ATOM 4482 C C . ASP A 1 138 ? 9.702 9.192 12.050 1.00 15.00 138 ASP A C 2
ATOM 4483 O O . ASP A 1 138 ? 9.594 9.623 10.904 1.00 15.00 138 ASP A O 2
ATOM 4492 N N . ASN A 1 139 ? 9.369 7.963 12.439 1.00 15.00 139 ASN A N 2
ATOM 4493 C CA . ASN A 1 139 ? 8.571 6.930 11.728 1.00 15.00 139 ASN A CA 2
ATOM 4494 C C . ASN A 1 139 ? 7.865 7.291 10.404 1.00 15.00 139 ASN A C 2
ATOM 4495 O O . ASN A 1 139 ? 7.784 6.452 9.508 1.00 15.00 139 ASN A O 2
ATOM 4506 N N . GLY A 1 140 ? 7.128 8.401 10.428 1.00 15.00 140 GLY A N 2
ATOM 4507 C CA . GLY A 1 140 ? 6.429 8.962 9.257 1.00 15.00 140 GLY A CA 2
ATOM 4508 C C . GLY A 1 140 ? 4.943 8.599 9.294 1.00 15.00 140 GLY A C 2
ATOM 4509 O O . GLY A 1 140 ? 4.152 9.222 10.005 1.00 15.00 140 GLY A O 2
ATOM 4513 N N . MET A 1 141 ? 4.613 7.549 8.552 1.00 15.00 141 MET A N 2
ATOM 4514 C CA . MET A 1 141 ? 3.237 7.019 8.497 1.00 15.00 141 MET A CA 2
ATOM 4515 C C . MET A 1 141 ? 3.128 5.553 8.926 1.00 15.00 141 MET A C 2
ATOM 4516 O O . MET A 1 141 ? 3.735 4.664 8.332 1.00 15.00 141 MET A O 2
ATOM 4530 N N . LEU A 1 142 ? 2.292 5.346 9.936 1.00 15.00 142 LEU A N 2
ATOM 4531 C CA . LEU A 1 142 ? 1.885 4.005 10.393 1.00 15.00 142 LEU A CA 2
ATOM 4532 C C . LEU A 1 142 ? 0.707 3.543 9.522 1.00 15.00 142 LEU A C 2
ATOM 4533 O O . LEU A 1 142 ? -0.406 4.062 9.608 1.00 15.00 142 LEU A O 2
ATOM 4549 N N . SER A 1 143 ? 1.069 2.751 8.523 1.00 15.00 143 SER A N 2
ATOM 4550 C CA . SER A 1 143 ? 0.147 2.324 7.455 1.00 15.00 143 SER A CA 2
ATOM 4551 C C . SER A 1 143 ? -0.101 0.816 7.519 1.00 15.00 143 SER A C 2
ATOM 4552 O O . SER A 1 143 ? 0.831 0.021 7.621 1.00 15.00 143 SER A O 2
ATOM 4560 N N . LEU A 1 144 ? -1.376 0.459 7.521 1.00 15.00 144 LEU A N 2
ATOM 4561 C CA . LEU A 1 144 ? -1.798 -0.953 7.528 1.00 15.00 144 LEU A CA 2
ATOM 4562 C C . LEU A 1 144 ? -2.768 -1.243 6.378 1.00 15.00 144 LEU A C 2
ATOM 4563 O O . LEU A 1 144 ? -3.561 -0.377 6.007 1.00 15.00 144 LEU A O 2
ATOM 4579 N N . GLY A 1 145 ? -2.556 -2.412 5.780 1.00 15.00 145 GLY A N 2
ATOM 4580 C CA . GLY A 1 145 ? -3.421 -3.003 4.743 1.00 15.00 145 GLY A CA 2
ATOM 4581 C C . GLY A 1 145 ? -3.904 -4.403 5.156 1.00 15.00 145 GLY A C 2
ATOM 4582 O O . GLY A 1 145 ? -3.083 -5.225 5.558 1.00 15.00 145 GLY A O 2
ATOM 4586 N N . VAL A 1 146 ? -5.208 -4.670 5.045 1.00 15.00 146 VAL A N 2
ATOM 4587 C CA . VAL A 1 146 ? -5.723 -6.039 5.283 1.00 15.00 146 VAL A CA 2
ATOM 4588 C C . VAL A 1 146 ? -6.259 -6.662 3.985 1.00 15.00 146 VAL A C 2
ATOM 4589 O O . VAL A 1 146 ? -6.988 -6.025 3.223 1.00 15.00 146 VAL A O 2
ATOM 4602 N N . SER A 1 147 ? -5.748 -7.855 3.712 1.00 15.00 147 SER A N 2
ATOM 4603 C CA . SER A 1 147 ? -6.014 -8.591 2.457 1.00 15.00 147 SER A CA 2
ATOM 4604 C C . SER A 1 147 ? -6.415 -10.057 2.650 1.00 15.00 147 SER A C 2
ATOM 4605 O O . SER A 1 147 ? -5.999 -10.725 3.594 1.00 15.00 147 SER A O 2
ATOM 4613 N N . TYR A 1 148 ? -7.161 -10.547 1.669 1.00 15.00 148 TYR A N 2
ATOM 4614 C CA . TYR A 1 148 ? -7.541 -11.965 1.545 1.00 15.00 148 TYR A CA 2
ATOM 4615 C C . TYR A 1 148 ? -6.764 -12.604 0.382 1.00 15.00 148 TYR A C 2
ATOM 4616 O O . TYR A 1 148 ? -6.501 -11.959 -0.636 1.00 15.00 148 TYR A O 2
ATOM 4634 N N . ARG A 1 149 ? -6.394 -13.867 0.581 1.00 15.00 149 ARG A N 2
ATOM 4635 C CA . ARG A 1 149 ? -5.628 -14.654 -0.407 1.00 15.00 149 ARG A CA 2
ATOM 4636 C C . ARG A 1 149 ? -6.454 -15.018 -1.652 1.00 15.00 149 ARG A C 2
ATOM 4637 O O . ARG A 1 149 ? -7.312 -15.899 -1.631 1.00 15.00 149 ARG A O 2
ATOM 4658 N N . PHE A 1 150 ? -5.980 -14.462 -2.765 1.00 15.00 150 PHE A N 2
ATOM 4659 C CA . PHE A 1 150 ? -6.603 -14.506 -4.107 1.00 15.00 150 PHE A CA 2
ATOM 4660 C C . PHE A 1 150 ? -8.060 -14.001 -4.147 1.00 15.00 150 PHE A C 2
ATOM 4661 O O . PHE A 1 150 ? -8.870 -14.248 -3.253 1.00 15.00 150 PHE A O 2
ATOM 4678 N N . GLY A 1 151 ? -8.357 -13.248 -5.204 1.00 15.00 151 GLY A N 2
ATOM 4679 C CA . GLY A 1 151 ? -9.691 -12.661 -5.458 1.00 15.00 151 GLY A CA 2
ATOM 4680 C C . GLY A 1 151 ? -10.755 -13.704 -5.825 1.00 15.00 151 GLY A C 2
ATOM 4681 O O . GLY A 1 151 ? -11.037 -13.920 -7.000 1.00 15.00 151 GLY A O 2
ATOM 4685 N N . GLN A 1 152 ? -11.325 -14.308 -4.785 1.00 15.00 152 GLN A N 2
ATOM 4686 C CA . GLN A 1 152 ? -12.424 -15.295 -4.888 1.00 15.00 152 GLN A CA 2
ATOM 4687 C C . GLN A 1 152 ? -13.686 -14.744 -5.591 1.00 15.00 152 GLN A C 2
ATOM 4688 O O . GLN A 1 152 ? -14.322 -15.458 -6.363 1.00 15.00 152 GLN A O 2
ATOM 4702 N N . GLY A 1 153 ? -14.062 -13.516 -5.234 1.00 15.00 153 GLY A N 2
ATOM 4703 C CA . GLY A 1 153 ? -15.227 -12.807 -5.803 1.00 15.00 153 GLY A CA 2
ATOM 4704 C C . GLY A 1 153 ? -15.556 -11.538 -5.007 1.00 15.00 153 GLY A C 2
ATOM 4705 O O . GLY A 1 153 ? -14.687 -10.943 -4.370 1.00 15.00 153 GLY A O 2
ATOM 4709 N N . GLU A 1 154 ? -16.833 -11.169 -5.053 1.00 15.00 154 GLU A N 2
ATOM 4710 C CA . GLU A 1 154 ? -17.372 -9.994 -4.333 1.00 15.00 154 GLU A CA 2
ATOM 4711 C C . GLU A 1 154 ? -18.559 -10.381 -3.440 1.00 15.00 154 GLU A C 2
ATOM 4712 O O . GLU A 1 154 ? -19.398 -11.198 -3.822 1.00 15.00 154 GLU A O 2
ATOM 4724 N N . ALA A 1 155 ? -18.610 -9.758 -2.264 1.00 15.00 155 ALA A N 2
ATOM 4725 C CA . ALA A 1 155 ? -19.682 -9.969 -1.272 1.00 15.00 155 ALA A CA 2
ATOM 4726 C C . ALA A 1 155 ? -21.018 -9.339 -1.706 1.00 15.00 155 ALA A C 2
ATOM 4727 O O . ALA A 1 155 ? -21.249 -8.138 -1.576 1.00 15.00 155 ALA A O 2
ATOM 4734 N N . ALA A 1 156 ? -21.803 -10.157 -2.402 1.00 15.00 156 ALA A N 2
ATOM 4735 C CA . ALA A 1 156 ? -23.157 -9.794 -2.879 1.00 15.00 156 ALA A CA 2
ATOM 4736 C C . ALA A 1 156 ? -24.161 -9.421 -1.766 1.00 15.00 156 ALA A C 2
ATOM 4737 O O . ALA A 1 156 ? -24.076 -10.039 -0.681 1.00 15.00 156 ALA A O 2
ATOM 4745 N N . MET A 1 1 ? 7.923 -22.772 0.176 1.00 15.00 1 MET A N 3
ATOM 4746 C CA . MET A 1 1 ? 7.201 -21.668 -0.497 1.00 15.00 1 MET A CA 3
ATOM 4747 C C . MET A 1 1 ? 8.056 -20.713 -1.362 1.00 15.00 1 MET A C 3
ATOM 4748 O O . MET A 1 1 ? 8.669 -19.777 -0.842 1.00 15.00 1 MET A O 3
ATOM 4764 N N . PRO A 1 2 ? 8.074 -20.933 -2.687 1.00 15.00 2 PRO A N 3
ATOM 4765 C CA . PRO A 1 2 ? 8.798 -20.070 -3.643 1.00 15.00 2 PRO A CA 3
ATOM 4766 C C . PRO A 1 2 ? 8.209 -18.659 -3.815 1.00 15.00 2 PRO A C 3
ATOM 4767 O O . PRO A 1 2 ? 8.881 -17.780 -4.347 1.00 15.00 2 PRO A O 3
ATOM 4778 N N . LYS A 1 3 ? 6.914 -18.508 -3.510 1.00 15.00 3 LYS A N 3
ATOM 4779 C CA . LYS A 1 3 ? 6.138 -17.256 -3.689 1.00 15.00 3 LYS A CA 3
ATOM 4780 C C . LYS A 1 3 ? 6.276 -16.627 -5.094 1.00 15.00 3 LYS A C 3
ATOM 4781 O O . LYS A 1 3 ? 6.511 -15.435 -5.283 1.00 15.00 3 LYS A O 3
ATOM 4800 N N . ASP A 1 4 ? 6.145 -17.506 -6.084 1.00 15.00 4 ASP A N 3
ATOM 4801 C CA . ASP A 1 4 ? 6.322 -17.168 -7.514 1.00 15.00 4 ASP A CA 3
ATOM 4802 C C . ASP A 1 4 ? 5.080 -17.482 -8.374 1.00 15.00 4 ASP A C 3
ATOM 4803 O O . ASP A 1 4 ? 5.176 -17.562 -9.597 1.00 15.00 4 ASP A O 3
ATOM 4812 N N . ASN A 1 5 ? 3.918 -17.468 -7.721 1.00 15.00 5 ASN A N 3
ATOM 4813 C CA . ASN A 1 5 ? 2.607 -17.869 -8.288 1.00 15.00 5 ASN A CA 3
ATOM 4814 C C . ASN A 1 5 ? 1.484 -17.749 -7.231 1.00 15.00 5 ASN A C 3
ATOM 4815 O O . ASN A 1 5 ? 0.800 -18.709 -6.879 1.00 15.00 5 ASN A O 3
ATOM 4826 N N . THR A 1 6 ? 1.474 -16.590 -6.580 1.00 15.00 6 THR A N 3
ATOM 4827 C CA . THR A 1 6 ? 0.504 -16.220 -5.528 1.00 15.00 6 THR A CA 3
ATOM 4828 C C . THR A 1 6 ? -0.160 -14.876 -5.856 1.00 15.00 6 THR A C 3
ATOM 4829 O O . THR A 1 6 ? 0.376 -14.067 -6.614 1.00 15.00 6 THR A O 3
ATOM 4840 N N . TRP A 1 7 ? -1.378 -14.705 -5.359 1.00 15.00 7 TRP A N 3
ATOM 4841 C CA . TRP A 1 7 ? -2.174 -13.482 -5.586 1.00 15.00 7 TRP A CA 3
ATOM 4842 C C . TRP A 1 7 ? -2.527 -12.721 -4.305 1.00 15.00 7 TRP A C 3
ATOM 4843 O O . TRP A 1 7 ? -3.013 -13.302 -3.338 1.00 15.00 7 TRP A O 3
ATOM 4864 N N . TYR A 1 8 ? -2.418 -11.403 -4.416 1.00 15.00 8 TYR A N 3
ATOM 4865 C CA . TYR A 1 8 ? -2.614 -10.454 -3.307 1.00 15.00 8 TYR A CA 3
ATOM 4866 C C . TYR A 1 8 ? -3.755 -9.474 -3.622 1.00 15.00 8 TYR A C 3
ATOM 4867 O O . TYR A 1 8 ? -3.851 -8.939 -4.729 1.00 15.00 8 TYR A O 3
ATOM 4885 N N . THR A 1 9 ? -4.591 -9.251 -2.616 1.00 15.00 9 THR A N 3
ATOM 4886 C CA . THR A 1 9 ? -5.660 -8.225 -2.642 1.00 15.00 9 THR A CA 3
ATOM 4887 C C . THR A 1 9 ? -6.190 -7.920 -1.230 1.00 15.00 9 THR A C 3
ATOM 4888 O O . THR A 1 9 ? -6.370 -8.824 -0.417 1.00 15.00 9 THR A O 3
ATOM 4899 N N . GLY A 1 10 ? -6.311 -6.631 -0.939 1.00 15.00 10 GLY A N 3
ATOM 4900 C CA . GLY A 1 10 ? -6.875 -6.122 0.328 1.00 15.00 10 GLY A CA 3
ATOM 4901 C C . GLY A 1 10 ? -6.945 -4.591 0.372 1.00 15.00 10 GLY A C 3
ATOM 4902 O O . GLY A 1 10 ? -6.714 -3.910 -0.626 1.00 15.00 10 GLY A O 3
ATOM 4906 N N . ALA A 1 11 ? -7.201 -4.079 1.571 1.00 15.00 11 ALA A N 3
ATOM 4907 C CA . ALA A 1 11 ? -7.359 -2.630 1.807 1.00 15.00 11 ALA A CA 3
ATOM 4908 C C . ALA A 1 11 ? -6.491 -2.137 2.970 1.00 15.00 11 ALA A C 3
ATOM 4909 O O . ALA A 1 11 ? -6.438 -2.759 4.031 1.00 15.00 11 ALA A O 3
ATOM 4916 N N . LYS A 1 12 ? -5.835 -1.008 2.717 1.00 15.00 12 LYS A N 3
ATOM 4917 C CA . LYS A 1 12 ? -4.969 -0.309 3.690 1.00 15.00 12 LYS A CA 3
ATOM 4918 C C . LYS A 1 12 ? -5.261 1.199 3.699 1.00 15.00 12 LYS A C 3
ATOM 4919 O O . LYS A 1 12 ? -5.572 1.798 2.669 1.00 15.00 12 LYS A O 3
ATOM 4938 N N . LEU A 1 13 ? -5.158 1.781 4.888 1.00 15.00 13 LEU A N 3
ATOM 4939 C CA . LEU A 1 13 ? -5.324 3.232 5.101 1.00 15.00 13 LEU A CA 3
ATOM 4940 C C . LEU A 1 13 ? -4.007 3.878 5.558 1.00 15.00 13 LEU A C 3
ATOM 4941 O O . LEU A 1 13 ? -3.259 3.281 6.334 1.00 15.00 13 LEU A O 3
ATOM 4957 N N . GLY A 1 14 ? -3.809 5.113 5.106 1.00 15.00 14 GLY A N 3
ATOM 4958 C CA . GLY A 1 14 ? -2.568 5.886 5.317 1.00 15.00 14 GLY A CA 3
ATOM 4959 C C . GLY A 1 14 ? -2.809 7.098 6.223 1.00 15.00 14 GLY A C 3
ATOM 4960 O O . GLY A 1 14 ? -3.534 8.022 5.858 1.00 15.00 14 GLY A O 3
ATOM 4964 N N . TRP A 1 15 ? -2.255 7.018 7.429 1.00 15.00 15 TRP A N 3
ATOM 4965 C CA . TRP A 1 15 ? -2.440 8.048 8.467 1.00 15.00 15 TRP A CA 3
ATOM 4966 C C . TRP A 1 15 ? -1.130 8.728 8.911 1.00 15.00 15 TRP A C 3
ATOM 4967 O O . TRP A 1 15 ? -0.104 8.073 9.102 1.00 15.00 15 TRP A O 3
ATOM 4988 N N . SER A 1 16 ? -1.209 10.041 9.129 1.00 15.00 16 SER A N 3
ATOM 4989 C CA . SER A 1 16 ? -0.039 10.872 9.494 1.00 15.00 16 SER A CA 3
ATOM 4990 C C . SER A 1 16 ? 0.169 11.044 11.010 1.00 15.00 16 SER A C 3
ATOM 4991 O O . SER A 1 16 ? -0.358 11.967 11.636 1.00 15.00 16 SER A O 3
ATOM 4999 N N . GLN A 1 17 ? 1.081 10.206 11.507 1.00 15.00 17 GLN A N 3
ATOM 5000 C CA . GLN A 1 17 ? 1.491 10.030 12.922 1.00 15.00 17 GLN A CA 3
ATOM 5001 C C . GLN A 1 17 ? 1.075 11.119 13.935 1.00 15.00 17 GLN A C 3
ATOM 5002 O O . GLN A 1 17 ? 0.396 10.808 14.912 1.00 15.00 17 GLN A O 3
ATOM 5016 N N . TYR A 1 18 ? 1.784 12.245 13.904 1.00 15.00 18 TYR A N 3
ATOM 5017 C CA . TYR A 1 18 ? 1.388 13.449 14.657 1.00 15.00 18 TYR A CA 3
ATOM 5018 C C . TYR A 1 18 ? 1.445 14.660 13.714 1.00 15.00 18 TYR A C 3
ATOM 5019 O O . TYR A 1 18 ? 2.471 15.326 13.580 1.00 15.00 18 TYR A O 3
ATOM 5037 N N . SER A 1 19 ? 0.407 14.722 12.885 1.00 15.00 19 SER A N 3
ATOM 5038 C CA . SER A 1 19 ? 0.200 15.805 11.901 1.00 15.00 19 SER A CA 3
ATOM 5039 C C . SER A 1 19 ? -1.237 15.786 11.376 1.00 15.00 19 SER A C 3
ATOM 5040 O O . SER A 1 19 ? -1.789 14.728 11.067 1.00 15.00 19 SER A O 3
ATOM 5048 N N . ARG A 1 20 ? -1.771 16.992 11.209 1.00 15.00 20 ARG A N 3
ATOM 5049 C CA . ARG A 1 20 ? -3.104 17.226 10.628 1.00 15.00 20 ARG A CA 3
ATOM 5050 C C . ARG A 1 20 ? -2.921 17.382 9.106 1.00 15.00 20 ARG A C 3
ATOM 5051 O O . ARG A 1 20 ? -2.748 18.480 8.577 1.00 15.00 20 ARG A O 3
ATOM 5072 N N . GLU A 1 21 ? -2.727 16.227 8.475 1.00 15.00 21 GLU A N 3
ATOM 5073 C CA . GLU A 1 21 ? -2.440 16.144 7.030 1.00 15.00 21 GLU A CA 3
ATOM 5074 C C . GLU A 1 21 ? -3.097 14.944 6.328 1.00 15.00 21 GLU A C 3
ATOM 5075 O O . GLU A 1 21 ? -4.013 15.139 5.532 1.00 15.00 21 GLU A O 3
ATOM 5087 N N . ASN A 1 22 ? -2.597 13.737 6.613 1.00 15.00 22 ASN A N 3
ATOM 5088 C CA . ASN A 1 22 ? -2.951 12.477 5.923 1.00 15.00 22 ASN A CA 3
ATOM 5089 C C . ASN A 1 22 ? -2.609 12.407 4.424 1.00 15.00 22 ASN A C 3
ATOM 5090 O O . ASN A 1 22 ? -1.671 11.702 4.058 1.00 15.00 22 ASN A O 3
ATOM 5101 N N . GLN A 1 23 ? -3.271 13.248 3.621 1.00 15.00 23 GLN A N 3
ATOM 5102 C CA . GLN A 1 23 ? -3.272 13.253 2.137 1.00 15.00 23 GLN A CA 3
ATOM 5103 C C . GLN A 1 23 ? -3.886 11.948 1.590 1.00 15.00 23 GLN A C 3
ATOM 5104 O O . GLN A 1 23 ? -4.924 11.962 0.931 1.00 15.00 23 GLN A O 3
ATOM 5118 N N . LEU A 1 24 ? -3.219 10.840 1.905 1.00 15.00 24 LEU A N 3
ATOM 5119 C CA . LEU A 1 24 ? -3.743 9.478 1.710 1.00 15.00 24 LEU A CA 3
ATOM 5120 C C . LEU A 1 24 ? -4.865 9.232 2.731 1.00 15.00 24 LEU A C 3
ATOM 5121 O O . LEU A 1 24 ? -4.800 9.692 3.873 1.00 15.00 24 LEU A O 3
ATOM 5137 N N . GLY A 1 25 ? -5.907 8.567 2.248 1.00 15.00 25 GLY A N 3
ATOM 5138 C CA . GLY A 1 25 ? -7.053 8.159 3.079 1.00 15.00 25 GLY A CA 3
ATOM 5139 C C . GLY A 1 25 ? -7.096 6.632 3.148 1.00 15.00 25 GLY A C 3
ATOM 5140 O O . GLY A 1 25 ? -6.257 6.001 3.791 1.00 15.00 25 GLY A O 3
ATOM 5144 N N . ALA A 1 26 ? -7.954 6.087 2.294 1.00 15.00 26 ALA A N 3
ATOM 5145 C CA . ALA A 1 26 ? -8.092 4.634 2.103 1.00 15.00 26 ALA A CA 3
ATOM 5146 C C . ALA A 1 26 ? -7.710 4.254 0.667 1.00 15.00 26 ALA A C 3
ATOM 5147 O O . ALA A 1 26 ? -8.074 4.934 -0.294 1.00 15.00 26 ALA A O 3
ATOM 5154 N N . GLY A 1 27 ? -6.861 3.237 0.596 1.00 15.00 27 GLY A N 3
ATOM 5155 C CA . GLY A 1 27 ? -6.403 2.639 -0.669 1.00 15.00 27 GLY A CA 3
ATOM 5156 C C . GLY A 1 27 ? -6.702 1.138 -0.703 1.00 15.00 27 GLY A C 3
ATOM 5157 O O . GLY A 1 27 ? -6.555 0.425 0.292 1.00 15.00 27 GLY A O 3
ATOM 5161 N N . ALA A 1 28 ? -7.088 0.692 -1.892 1.00 15.00 28 ALA A N 3
ATOM 5162 C CA . ALA A 1 28 ? -7.294 -0.738 -2.180 1.00 15.00 28 ALA A CA 3
ATOM 5163 C C . ALA A 1 28 ? -6.080 -1.244 -2.965 1.00 15.00 28 ALA A C 3
ATOM 5164 O O . ALA A 1 28 ? -5.761 -0.750 -4.047 1.00 15.00 28 ALA A O 3
ATOM 5171 N N . PHE A 1 29 ? -5.434 -2.242 -2.378 1.00 15.00 29 PHE A N 3
ATOM 5172 C CA . PHE A 1 29 ? -4.131 -2.749 -2.839 1.00 15.00 29 PHE A CA 3
ATOM 5173 C C . PHE A 1 29 ? -4.260 -4.202 -3.307 1.00 15.00 29 PHE A C 3
ATOM 5174 O O . PHE A 1 29 ? -4.510 -5.114 -2.518 1.00 15.00 29 PHE A O 3
ATOM 5191 N N . GLY A 1 30 ? -4.062 -4.357 -4.609 1.00 15.00 30 GLY A N 3
ATOM 5192 C CA . GLY A 1 30 ? -4.202 -5.643 -5.319 1.00 15.00 30 GLY A CA 3
ATOM 5193 C C . GLY A 1 30 ? -3.114 -5.840 -6.379 1.00 15.00 30 GLY A C 3
ATOM 5194 O O . GLY A 1 30 ? -2.629 -4.876 -6.974 1.00 15.00 30 GLY A O 3
ATOM 5198 N N . GLY A 1 31 ? -2.721 -7.098 -6.536 1.00 15.00 31 GLY A N 3
ATOM 5199 C CA . GLY A 1 31 ? -1.731 -7.528 -7.543 1.00 15.00 31 GLY A CA 3
ATOM 5200 C C . GLY A 1 31 ? -1.323 -8.996 -7.384 1.00 15.00 31 GLY A C 3
ATOM 5201 O O . GLY A 1 31 ? -1.889 -9.741 -6.586 1.00 15.00 31 GLY A O 3
ATOM 5205 N N . TYR A 1 32 ? -0.189 -9.308 -7.994 1.00 15.00 32 TYR A N 3
ATOM 5206 C CA . TYR A 1 32 ? 0.314 -10.692 -8.084 1.00 15.00 32 TYR A CA 3
ATOM 5207 C C . TYR A 1 32 ? 1.752 -10.815 -7.566 1.00 15.00 32 TYR A C 3
ATOM 5208 O O . TYR A 1 32 ? 2.609 -9.996 -7.895 1.00 15.00 32 TYR A O 3
ATOM 5226 N N . GLN A 1 33 ? 2.017 -11.925 -6.890 1.00 15.00 33 GLN A N 3
ATOM 5227 C CA . GLN A 1 33 ? 3.388 -12.318 -6.522 1.00 15.00 33 GLN A CA 3
ATOM 5228 C C . GLN A 1 33 ? 3.718 -13.567 -7.351 1.00 15.00 33 GLN A C 3
ATOM 5229 O O . GLN A 1 33 ? 3.553 -14.720 -6.956 1.00 15.00 33 GLN A O 3
ATOM 5243 N N . VAL A 1 34 ? 4.117 -13.254 -8.579 1.00 15.00 34 VAL A N 3
ATOM 5244 C CA . VAL A 1 34 ? 4.443 -14.225 -9.647 1.00 15.00 34 VAL A CA 3
ATOM 5245 C C . VAL A 1 34 ? 5.670 -13.653 -10.378 1.00 15.00 34 VAL A C 3
ATOM 5246 O O . VAL A 1 34 ? 5.536 -12.879 -11.327 1.00 15.00 34 VAL A O 3
ATOM 5259 N N . ASN A 1 35 ? 6.775 -13.745 -9.641 1.00 15.00 35 ASN A N 3
ATOM 5260 C CA . ASN A 1 35 ? 8.137 -13.294 -10.005 1.00 15.00 35 ASN A CA 3
ATOM 5261 C C . ASN A 1 35 ? 9.040 -13.741 -8.833 1.00 15.00 35 ASN A C 3
ATOM 5262 O O . ASN A 1 35 ? 8.546 -13.744 -7.704 1.00 15.00 35 ASN A O 3
ATOM 5273 N N . PRO A 1 36 ? 10.304 -14.147 -9.054 1.00 15.00 36 PRO A N 3
ATOM 5274 C CA . PRO A 1 36 ? 11.180 -14.708 -8.000 1.00 15.00 36 PRO A CA 3
ATOM 5275 C C . PRO A 1 36 ? 11.256 -13.859 -6.722 1.00 15.00 36 PRO A C 3
ATOM 5276 O O . PRO A 1 36 ? 11.698 -12.713 -6.762 1.00 15.00 36 PRO A O 3
ATOM 5287 N N . TYR A 1 37 ? 10.558 -14.366 -5.701 1.00 15.00 37 TYR A N 3
ATOM 5288 C CA . TYR A 1 37 ? 10.398 -13.790 -4.341 1.00 15.00 37 TYR A CA 3
ATOM 5289 C C . TYR A 1 37 ? 9.522 -12.529 -4.221 1.00 15.00 37 TYR A C 3
ATOM 5290 O O . TYR A 1 37 ? 8.860 -12.313 -3.203 1.00 15.00 37 TYR A O 3
ATOM 5308 N N . VAL A 1 38 ? 9.413 -11.797 -5.323 1.00 15.00 38 VAL A N 3
ATOM 5309 C CA . VAL A 1 38 ? 8.762 -10.474 -5.372 1.00 15.00 38 VAL A CA 3
ATOM 5310 C C . VAL A 1 38 ? 7.441 -10.470 -6.156 1.00 15.00 38 VAL A C 3
ATOM 5311 O O . VAL A 1 38 ? 7.252 -11.185 -7.140 1.00 15.00 38 VAL A O 3
ATOM 5324 N N . GLY A 1 39 ? 6.568 -9.599 -5.674 1.00 15.00 39 GLY A N 3
ATOM 5325 C CA . GLY A 1 39 ? 5.238 -9.347 -6.248 1.00 15.00 39 GLY A CA 3
ATOM 5326 C C . GLY A 1 39 ? 5.074 -7.900 -6.720 1.00 15.00 39 GLY A C 3
ATOM 5327 O O . GLY A 1 39 ? 5.720 -6.986 -6.211 1.00 15.00 39 GLY A O 3
ATOM 5331 N N . PHE A 1 40 ? 4.166 -7.733 -7.668 1.00 15.00 40 PHE A N 3
ATOM 5332 C CA . PHE A 1 40 ? 3.782 -6.413 -8.194 1.00 15.00 40 PHE A CA 3
ATOM 5333 C C . PHE A 1 40 ? 2.299 -6.163 -7.914 1.00 15.00 40 PHE A C 3
ATOM 5334 O O . PHE A 1 40 ? 1.431 -6.945 -8.310 1.00 15.00 40 PHE A O 3
ATOM 5351 N N . GLU A 1 41 ? 2.087 -5.166 -7.063 1.00 15.00 41 GLU A N 3
ATOM 5352 C CA . GLU A 1 41 ? 0.739 -4.757 -6.627 1.00 15.00 41 GLU A CA 3
ATOM 5353 C C . GLU A 1 41 ? 0.542 -3.241 -6.754 1.00 15.00 41 GLU A C 3
ATOM 5354 O O . GLU A 1 41 ? 1.458 -2.445 -6.520 1.00 15.00 41 GLU A O 3
ATOM 5366 N N . MET A 1 42 ? -0.690 -2.874 -7.068 1.00 15.00 42 MET A N 3
ATOM 5367 C CA . MET A 1 42 ? -1.100 -1.462 -7.149 1.00 15.00 42 MET A CA 3
ATOM 5368 C C . MET A 1 42 ? -2.097 -1.107 -6.037 1.00 15.00 42 MET A C 3
ATOM 5369 O O . MET A 1 42 ? -2.893 -1.938 -5.601 1.00 15.00 42 MET A O 3
ATOM 5383 N N . GLY A 1 43 ? -1.952 0.129 -5.580 1.00 15.00 43 GLY A N 3
ATOM 5384 C CA . GLY A 1 43 ? -2.872 0.778 -4.633 1.00 15.00 43 GLY A CA 3
ATOM 5385 C C . GLY A 1 43 ? -3.723 1.814 -5.368 1.00 15.00 43 GLY A C 3
ATOM 5386 O O . GLY A 1 43 ? -3.226 2.559 -6.210 1.00 15.00 43 GLY A O 3
ATOM 5390 N N . TYR A 1 44 ? -5.026 1.667 -5.170 1.00 15.00 44 TYR A N 3
ATOM 5391 C CA . TYR A 1 44 ? -6.037 2.574 -5.736 1.00 15.00 44 TYR A CA 3
ATOM 5392 C C . TYR A 1 44 ? -6.793 3.321 -4.630 1.00 15.00 44 TYR A C 3
ATOM 5393 O O . TYR A 1 44 ? -7.542 2.729 -3.850 1.00 15.00 44 TYR A O 3
ATOM 5411 N N . ASP A 1 45 ? -6.432 4.590 -4.489 1.00 15.00 45 ASP A N 3
ATOM 5412 C CA . ASP A 1 45 ? -7.083 5.524 -3.550 1.00 15.00 45 ASP A CA 3
ATOM 5413 C C . ASP A 1 45 ? -7.999 6.493 -4.317 1.00 15.00 45 ASP A C 3
ATOM 5414 O O . ASP A 1 45 ? -7.565 7.263 -5.176 1.00 15.00 45 ASP A O 3
ATOM 5423 N N . TRP A 1 46 ? -9.267 6.448 -3.923 1.00 15.00 46 TRP A N 3
ATOM 5424 C CA . TRP A 1 46 ? -10.314 7.353 -4.430 1.00 15.00 46 TRP A CA 3
ATOM 5425 C C . TRP A 1 46 ? -10.612 8.452 -3.398 1.00 15.00 46 TRP A C 3
ATOM 5426 O O . TRP A 1 46 ? -10.594 8.219 -2.190 1.00 15.00 46 TRP A O 3
ATOM 5447 N N . LEU A 1 47 ? -10.868 9.642 -3.938 1.00 15.00 47 LEU A N 3
ATOM 5448 C CA . LEU A 1 47 ? -11.141 10.893 -3.195 1.00 15.00 47 LEU A CA 3
ATOM 5449 C C . LEU A 1 47 ? -10.224 11.192 -1.986 1.00 15.00 47 LEU A C 3
ATOM 5450 O O . LEU A 1 47 ? -10.674 11.616 -0.921 1.00 15.00 47 LEU A O 3
ATOM 5466 N N . GLY A 1 48 ? -8.934 10.894 -2.159 1.00 15.00 48 GLY A N 3
ATOM 5467 C CA . GLY A 1 48 ? -7.853 11.313 -1.239 1.00 15.00 48 GLY A CA 3
ATOM 5468 C C . GLY A 1 48 ? -7.689 12.839 -1.265 1.00 15.00 48 GLY A C 3
ATOM 5469 O O . GLY A 1 48 ? -7.015 13.381 -2.141 1.00 15.00 48 GLY A O 3
ATOM 5473 N N . ARG A 1 49 ? -8.535 13.474 -0.452 1.00 15.00 49 ARG A N 3
ATOM 5474 C CA . ARG A 1 49 ? -8.695 14.936 -0.279 1.00 15.00 49 ARG A CA 3
ATOM 5475 C C . ARG A 1 49 ? -9.292 15.703 -1.475 1.00 15.00 49 ARG A C 3
ATOM 5476 O O . ARG A 1 49 ? -10.308 16.376 -1.319 1.00 15.00 49 ARG A O 3
ATOM 5497 N N . MET A 1 50 ? -8.724 15.495 -2.660 1.00 15.00 50 MET A N 3
ATOM 5498 C CA . MET A 1 50 ? -9.083 16.191 -3.917 1.00 15.00 50 MET A CA 3
ATOM 5499 C C . MET A 1 50 ? -10.501 15.848 -4.428 1.00 15.00 50 MET A C 3
ATOM 5500 O O . MET A 1 50 ? -10.724 14.730 -4.901 1.00 15.00 50 MET A O 3
ATOM 5514 N N . PRO A 1 51 ? -11.457 16.786 -4.314 1.00 15.00 51 PRO A N 3
ATOM 5515 C CA . PRO A 1 51 ? -12.837 16.583 -4.796 1.00 15.00 51 PRO A CA 3
ATOM 5516 C C . PRO A 1 51 ? -12.929 16.579 -6.333 1.00 15.00 51 PRO A C 3
ATOM 5517 O O . PRO A 1 51 ? -13.340 15.587 -6.932 1.00 15.00 51 PRO A O 3
ATOM 5528 N N . ARG A 1 52 ? -12.448 17.658 -6.952 1.00 15.00 52 ARG A N 3
ATOM 5529 C CA . ARG A 1 52 ? -12.389 17.814 -8.416 1.00 15.00 52 ARG A CA 3
ATOM 5530 C C . ARG A 1 52 ? -11.131 17.092 -8.933 1.00 15.00 52 ARG A C 3
ATOM 5531 O O . ARG A 1 52 ? -10.031 17.643 -8.959 1.00 15.00 52 ARG A O 3
ATOM 5552 N N . LYS A 1 53 ? -11.334 15.791 -9.137 1.00 15.00 53 LYS A N 3
ATOM 5553 C CA . LYS A 1 53 ? -10.341 14.812 -9.639 1.00 15.00 53 LYS A CA 3
ATOM 5554 C C . LYS A 1 53 ? -9.154 14.530 -8.704 1.00 15.00 53 LYS A C 3
ATOM 5555 O O . LYS A 1 53 ? -8.379 15.407 -8.332 1.00 15.00 53 LYS A O 3
ATOM 5574 N N . ALA A 1 54 ? -9.193 13.300 -8.196 1.00 15.00 54 ALA A N 3
ATOM 5575 C CA . ALA A 1 54 ? -8.145 12.740 -7.318 1.00 15.00 54 ALA A CA 3
ATOM 5576 C C . ALA A 1 54 ? -7.390 11.572 -7.982 1.00 15.00 54 ALA A C 3
ATOM 5577 O O . ALA A 1 54 ? -6.314 11.779 -8.539 1.00 15.00 54 ALA A O 3
ATOM 5584 N N . GLN A 1 55 ? -8.015 10.388 -7.998 1.00 15.00 55 GLN A N 3
ATOM 5585 C CA . GLN A 1 55 ? -7.458 9.102 -8.476 1.00 15.00 55 GLN A CA 3
ATOM 5586 C C . GLN A 1 55 ? -5.949 8.910 -8.227 1.00 15.00 55 GLN A C 3
ATOM 5587 O O . GLN A 1 55 ? -5.095 9.172 -9.072 1.00 15.00 55 GLN A O 3
ATOM 5601 N N . GLY A 1 56 ? -5.684 8.413 -7.021 1.00 15.00 56 GLY A N 3
ATOM 5602 C CA . GLY A 1 56 ? -4.326 8.220 -6.484 1.00 15.00 56 GLY A CA 3
ATOM 5603 C C . GLY A 1 56 ? -3.935 6.745 -6.571 1.00 15.00 56 GLY A C 3
ATOM 5604 O O . GLY A 1 56 ? -4.369 5.934 -5.754 1.00 15.00 56 GLY A O 3
ATOM 5608 N N . VAL A 1 57 ? -3.205 6.436 -7.634 1.00 15.00 57 VAL A N 3
ATOM 5609 C CA . VAL A 1 57 ? -2.739 5.068 -7.922 1.00 15.00 57 VAL A CA 3
ATOM 5610 C C . VAL A 1 57 ? -1.216 4.949 -7.730 1.00 15.00 57 VAL A C 3
ATOM 5611 O O . VAL A 1 57 ? -0.421 5.677 -8.322 1.00 15.00 57 VAL A O 3
ATOM 5624 N N . GLN A 1 58 ? -0.860 4.082 -6.791 1.00 15.00 58 GLN A N 3
ATOM 5625 C CA . GLN A 1 58 ? 0.549 3.747 -6.512 1.00 15.00 58 GLN A CA 3
ATOM 5626 C C . GLN A 1 58 ? 0.908 2.322 -6.948 1.00 15.00 58 GLN A C 3
ATOM 5627 O O . GLN A 1 58 ? 0.398 1.332 -6.426 1.00 15.00 58 GLN A O 3
ATOM 5641 N N . LEU A 1 59 ? 1.829 2.272 -7.904 1.00 15.00 59 LEU A N 3
ATOM 5642 C CA . LEU A 1 59 ? 2.334 1.010 -8.471 1.00 15.00 59 LEU A CA 3
ATOM 5643 C C . LEU A 1 59 ? 3.616 0.618 -7.729 1.00 15.00 59 LEU A C 3
ATOM 5644 O O . LEU A 1 59 ? 4.584 1.380 -7.670 1.00 15.00 59 LEU A O 3
ATOM 5660 N N . THR A 1 60 ? 3.490 -0.501 -7.025 1.00 15.00 60 THR A N 3
ATOM 5661 C CA . THR A 1 60 ? 4.520 -0.973 -6.077 1.00 15.00 60 THR A CA 3
ATOM 5662 C C . THR A 1 60 ? 4.970 -2.420 -6.313 1.00 15.00 60 THR A C 3
ATOM 5663 O O . THR A 1 60 ? 4.201 -3.285 -6.739 1.00 15.00 60 THR A O 3
ATOM 5674 N N . ALA A 1 61 ? 6.237 -2.631 -5.987 1.00 15.00 61 ALA A N 3
ATOM 5675 C CA . ALA A 1 61 ? 6.894 -3.946 -5.938 1.00 15.00 61 ALA A CA 3
ATOM 5676 C C . ALA A 1 61 ? 7.114 -4.307 -4.461 1.00 15.00 61 ALA A C 3
ATOM 5677 O O . ALA A 1 61 ? 7.586 -3.504 -3.652 1.00 15.00 61 ALA A O 3
ATOM 5684 N N . LYS A 1 62 ? 6.657 -5.509 -4.146 1.00 15.00 62 LYS A N 3
ATOM 5685 C CA . LYS A 1 62 ? 6.591 -6.033 -2.773 1.00 15.00 62 LYS A CA 3
ATOM 5686 C C . LYS A 1 62 ? 7.432 -7.307 -2.607 1.00 15.00 62 LYS A C 3
ATOM 5687 O O . LYS A 1 62 ? 7.391 -8.228 -3.423 1.00 15.00 62 LYS A O 3
ATOM 5706 N N . LEU A 1 63 ? 8.115 -7.336 -1.473 1.00 15.00 63 LEU A N 3
ATOM 5707 C CA . LEU A 1 63 ? 9.004 -8.424 -1.031 1.00 15.00 63 LEU A CA 3
ATOM 5708 C C . LEU A 1 63 ? 8.434 -9.031 0.260 1.00 15.00 63 LEU A C 3
ATOM 5709 O O . LEU A 1 63 ? 8.148 -8.310 1.221 1.00 15.00 63 LEU A O 3
ATOM 5725 N N . GLY A 1 64 ? 8.356 -10.360 0.262 1.00 15.00 64 GLY A N 3
ATOM 5726 C CA . GLY A 1 64 ? 7.783 -11.145 1.373 1.00 15.00 64 GLY A CA 3
ATOM 5727 C C . GLY A 1 64 ? 8.860 -11.992 2.060 1.00 15.00 64 GLY A C 3
ATOM 5728 O O . GLY A 1 64 ? 9.609 -12.710 1.400 1.00 15.00 64 GLY A O 3
ATOM 5732 N N . TYR A 1 65 ? 8.873 -11.908 3.386 1.00 15.00 65 TYR A N 3
ATOM 5733 C CA . TYR A 1 65 ? 9.901 -12.554 4.223 1.00 15.00 65 TYR A CA 3
ATOM 5734 C C . TYR A 1 65 ? 9.293 -13.538 5.241 1.00 15.00 65 TYR A C 3
ATOM 5735 O O . TYR A 1 65 ? 8.759 -13.110 6.274 1.00 15.00 65 TYR A O 3
ATOM 5753 N N . PRO A 1 66 ? 9.302 -14.839 4.901 1.00 15.00 66 PRO A N 3
ATOM 5754 C CA . PRO A 1 66 ? 8.934 -15.917 5.839 1.00 15.00 66 PRO A CA 3
ATOM 5755 C C . PRO A 1 66 ? 10.002 -16.086 6.929 1.00 15.00 66 PRO A C 3
ATOM 5756 O O . PRO A 1 66 ? 10.998 -16.792 6.782 1.00 15.00 66 PRO A O 3
ATOM 5767 N N . LYS A 1 67 ? 9.831 -15.254 7.947 1.00 15.00 67 LYS A N 3
ATOM 5768 C CA . LYS A 1 67 ? 10.704 -15.181 9.132 1.00 15.00 67 LYS A CA 3
ATOM 5769 C C . LYS A 1 67 ? 9.893 -15.474 10.400 1.00 15.00 67 LYS A C 3
ATOM 5770 O O . LYS A 1 67 ? 8.676 -15.286 10.427 1.00 15.00 67 LYS A O 3
ATOM 5789 N N . LEU A 1 68 ? 10.586 -15.983 11.415 1.00 15.00 68 LEU A N 3
ATOM 5790 C CA . LEU A 1 68 ? 9.978 -16.362 12.706 1.00 15.00 68 LEU A CA 3
ATOM 5791 C C . LEU A 1 68 ? 9.492 -15.146 13.517 1.00 15.00 68 LEU A C 3
ATOM 5792 O O . LEU A 1 68 ? 10.231 -14.553 14.302 1.00 15.00 68 LEU A O 3
ATOM 5808 N N . GLY A 1 69 ? 8.274 -14.730 13.183 1.00 15.00 69 GLY A N 3
ATOM 5809 C CA . GLY A 1 69 ? 7.571 -13.629 13.865 1.00 15.00 69 GLY A CA 3
ATOM 5810 C C . GLY A 1 69 ? 6.486 -14.134 14.825 1.00 15.00 69 GLY A C 3
ATOM 5811 O O . GLY A 1 69 ? 5.602 -14.902 14.441 1.00 15.00 69 GLY A O 3
ATOM 5815 N N . THR A 1 70 ? 6.430 -13.403 15.934 1.00 15.00 70 THR A N 3
ATOM 5816 C CA . THR A 1 70 ? 5.659 -13.656 17.174 1.00 15.00 70 THR A CA 3
ATOM 5817 C C . THR A 1 70 ? 4.186 -13.984 16.897 1.00 15.00 70 THR A C 3
ATOM 5818 O O . THR A 1 70 ? 3.346 -13.104 16.747 1.00 15.00 70 THR A O 3
ATOM 5829 N N . ASP A 1 71 ? 3.922 -15.289 16.879 1.00 15.00 71 ASP A N 3
ATOM 5830 C CA . ASP A 1 71 ? 2.628 -15.899 16.507 1.00 15.00 71 ASP A CA 3
ATOM 5831 C C . ASP A 1 71 ? 2.108 -15.416 15.139 1.00 15.00 71 ASP A C 3
ATOM 5832 O O . ASP A 1 71 ? 1.208 -14.587 15.037 1.00 15.00 71 ASP A O 3
ATOM 5841 N N . ASP A 1 72 ? 2.802 -15.884 14.103 1.00 15.00 72 ASP A N 3
ATOM 5842 C CA . ASP A 1 72 ? 2.359 -15.844 12.683 1.00 15.00 72 ASP A CA 3
ATOM 5843 C C . ASP A 1 72 ? 2.543 -14.472 11.999 1.00 15.00 72 ASP A C 3
ATOM 5844 O O . ASP A 1 72 ? 1.758 -14.049 11.146 1.00 15.00 72 ASP A O 3
ATOM 5853 N N . LEU A 1 73 ? 3.690 -13.868 12.291 1.00 15.00 73 LEU A N 3
ATOM 5854 C CA . LEU A 1 73 ? 4.095 -12.563 11.738 1.00 15.00 73 LEU A CA 3
ATOM 5855 C C . LEU A 1 73 ? 5.178 -12.729 10.662 1.00 15.00 73 LEU A C 3
ATOM 5856 O O . LEU A 1 73 ? 6.264 -13.249 10.917 1.00 15.00 73 LEU A O 3
ATOM 5872 N N . ASP A 1 74 ? 4.798 -12.358 9.444 1.00 15.00 74 ASP A N 3
ATOM 5873 C CA . ASP A 1 74 ? 5.675 -12.392 8.256 1.00 15.00 74 ASP A CA 3
ATOM 5874 C C . ASP A 1 74 ? 6.091 -10.952 7.924 1.00 15.00 74 ASP A C 3
ATOM 5875 O O . ASP A 1 74 ? 5.251 -10.054 7.839 1.00 15.00 74 ASP A O 3
ATOM 5884 N N . ILE A 1 75 ? 7.377 -10.791 7.627 1.00 15.00 75 ILE A N 3
ATOM 5885 C CA . ILE A 1 75 ? 7.966 -9.460 7.369 1.00 15.00 75 ILE A CA 3
ATOM 5886 C C . ILE A 1 75 ? 7.698 -9.091 5.899 1.00 15.00 75 ILE A C 3
ATOM 5887 O O . ILE A 1 75 ? 7.762 -9.947 5.017 1.00 15.00 75 ILE A O 3
ATOM 5903 N N . TYR A 1 76 ? 7.321 -7.838 5.681 1.00 15.00 76 TYR A N 3
ATOM 5904 C CA . TYR A 1 76 ? 7.064 -7.308 4.330 1.00 15.00 76 TYR A CA 3
ATOM 5905 C C . TYR A 1 76 ? 7.712 -5.949 4.046 1.00 15.00 76 TYR A C 3
ATOM 5906 O O . TYR A 1 76 ? 7.592 -4.991 4.814 1.00 15.00 76 TYR A O 3
ATOM 5924 N N . THR A 1 77 ? 8.296 -5.903 2.856 1.00 15.00 77 THR A N 3
ATOM 5925 C CA . THR A 1 77 ? 8.958 -4.709 2.287 1.00 15.00 77 THR A CA 3
ATOM 5926 C C . THR A 1 77 ? 8.205 -4.334 1.003 1.00 15.00 77 THR A C 3
ATOM 5927 O O . THR A 1 77 ? 8.020 -5.168 0.121 1.00 15.00 77 THR A O 3
ATOM 5938 N N . ARG A 1 78 ? 7.753 -3.089 0.946 1.00 15.00 78 ARG A N 3
ATOM 5939 C CA . ARG A 1 78 ? 7.037 -2.533 -0.217 1.00 15.00 78 ARG A CA 3
ATOM 5940 C C . ARG A 1 78 ? 7.748 -1.259 -0.709 1.00 15.00 78 ARG A C 3
ATOM 5941 O O . ARG A 1 78 ? 8.195 -0.435 0.087 1.00 15.00 78 ARG A O 3
ATOM 5962 N N . LEU A 1 79 ? 7.898 -1.163 -2.027 1.00 15.00 79 LEU A N 3
ATOM 5963 C CA . LEU A 1 79 ? 8.499 0.014 -2.691 1.00 15.00 79 LEU A CA 3
ATOM 5964 C C . LEU A 1 79 ? 7.960 0.250 -4.109 1.00 15.00 79 LEU A C 3
ATOM 5965 O O . LEU A 1 79 ? 7.720 -0.698 -4.852 1.00 15.00 79 LEU A O 3
ATOM 5981 N N . GLY A 1 80 ? 7.736 1.519 -4.433 1.00 15.00 80 GLY A N 3
ATOM 5982 C CA . GLY A 1 80 ? 7.254 1.946 -5.762 1.00 15.00 80 GLY A CA 3
ATOM 5983 C C . GLY A 1 80 ? 7.037 3.460 -5.880 1.00 15.00 80 GLY A C 3
ATOM 5984 O O . GLY A 1 80 ? 7.697 4.253 -5.205 1.00 15.00 80 GLY A O 3
ATOM 5988 N N . GLY A 1 81 ? 6.101 3.809 -6.759 1.00 15.00 81 GLY A N 3
ATOM 5989 C CA . GLY A 1 81 ? 5.771 5.212 -7.091 1.00 15.00 81 GLY A CA 3
ATOM 5990 C C . GLY A 1 81 ? 4.262 5.472 -7.171 1.00 15.00 81 GLY A C 3
ATOM 5991 O O . GLY A 1 81 ? 3.493 4.599 -7.575 1.00 15.00 81 GLY A O 3
ATOM 5995 N N . MET A 1 82 ? 3.896 6.717 -6.876 1.00 15.00 82 MET A N 3
ATOM 5996 C CA . MET A 1 82 ? 2.487 7.167 -6.891 1.00 15.00 82 MET A CA 3
ATOM 5997 C C . MET A 1 82 ? 2.185 8.217 -7.972 1.00 15.00 82 MET A C 3
ATOM 5998 O O . MET A 1 82 ? 2.971 9.133 -8.213 1.00 15.00 82 MET A O 3
ATOM 6012 N N . VAL A 1 83 ? 1.061 7.986 -8.644 1.00 15.00 83 VAL A N 3
ATOM 6013 C CA . VAL A 1 83 ? 0.517 8.845 -9.718 1.00 15.00 83 VAL A CA 3
ATOM 6014 C C . VAL A 1 83 ? -0.929 9.220 -9.342 1.00 15.00 83 VAL A C 3
ATOM 6015 O O . VAL A 1 83 ? -1.758 8.347 -9.084 1.00 15.00 83 VAL A O 3
ATOM 6028 N N . TRP A 1 84 ? -1.165 10.520 -9.209 1.00 15.00 84 TRP A N 3
ATOM 6029 C CA . TRP A 1 84 ? -2.511 11.074 -8.955 1.00 15.00 84 TRP A CA 3
ATOM 6030 C C . TRP A 1 84 ? -2.825 12.210 -9.940 1.00 15.00 84 TRP A C 3
ATOM 6031 O O . TRP A 1 84 ? -1.930 12.970 -10.322 1.00 15.00 84 TRP A O 3
ATOM 6052 N N . ARG A 1 85 ? -4.108 12.403 -10.231 1.00 15.00 85 ARG A N 3
ATOM 6053 C CA . ARG A 1 85 ? -4.516 13.426 -11.212 1.00 15.00 85 ARG A CA 3
ATOM 6054 C C . ARG A 1 85 ? -5.051 14.694 -10.527 1.00 15.00 85 ARG A C 3
ATOM 6055 O O . ARG A 1 85 ? -6.251 14.935 -10.403 1.00 15.00 85 ARG A O 3
ATOM 6076 N N . ALA A 1 86 ? -4.079 15.502 -10.108 1.00 15.00 86 ALA A N 3
ATOM 6077 C CA . ALA A 1 86 ? -4.310 16.841 -9.528 1.00 15.00 86 ALA A CA 3
ATOM 6078 C C . ALA A 1 86 ? -4.638 17.861 -10.632 1.00 15.00 86 ALA A C 3
ATOM 6079 O O . ALA A 1 86 ? -3.766 18.289 -11.389 1.00 15.00 86 ALA A O 3
ATOM 6086 N N . ASP A 1 87 ? -5.936 18.074 -10.823 1.00 15.00 87 ASP A N 3
ATOM 6087 C CA . ASP A 1 87 ? -6.453 19.011 -11.843 1.00 15.00 87 ASP A CA 3
ATOM 6088 C C . ASP A 1 87 ? -6.069 20.472 -11.528 1.00 15.00 87 ASP A C 3
ATOM 6089 O O . ASP A 1 87 ? -6.037 20.886 -10.368 1.00 15.00 87 ASP A O 3
ATOM 6098 N N . THR A 1 88 ? -5.797 21.227 -12.591 1.00 15.00 88 THR A N 3
ATOM 6099 C CA . THR A 1 88 ? -5.332 22.632 -12.558 1.00 15.00 88 THR A CA 3
ATOM 6100 C C . THR A 1 88 ? -6.295 23.564 -11.799 1.00 15.00 88 THR A C 3
ATOM 6101 O O . THR A 1 88 ? -7.389 23.884 -12.263 1.00 15.00 88 THR A O 3
ATOM 6112 N N . SER A 1 89 ? -5.882 23.878 -10.575 1.00 15.00 89 SER A N 3
ATOM 6113 C CA . SER A 1 89 ? -6.568 24.835 -9.683 1.00 15.00 89 SER A CA 3
ATOM 6114 C C . SER A 1 89 ? -6.634 26.260 -10.258 1.00 15.00 89 SER A C 3
ATOM 6115 O O . SER A 1 89 ? -5.731 26.731 -10.949 1.00 15.00 89 SER A O 3
ATOM 6123 N N . ASP A 1 90 ? -7.731 26.922 -9.909 1.00 15.00 90 ASP A N 3
ATOM 6124 C CA . ASP A 1 90 ? -7.892 28.379 -10.065 1.00 15.00 90 ASP A CA 3
ATOM 6125 C C . ASP A 1 90 ? -6.909 29.104 -9.121 1.00 15.00 90 ASP A C 3
ATOM 6126 O O . ASP A 1 90 ? -6.613 28.604 -8.036 1.00 15.00 90 ASP A O 3
ATOM 6135 N N . LYS A 1 91 ? -6.508 30.305 -9.547 1.00 15.00 91 LYS A N 3
ATOM 6136 C CA . LYS A 1 91 ? -5.563 31.219 -8.861 1.00 15.00 91 LYS A CA 3
ATOM 6137 C C . LYS A 1 91 ? -4.125 30.662 -8.791 1.00 15.00 91 LYS A C 3
ATOM 6138 O O . LYS A 1 91 ? -3.897 29.464 -8.644 1.00 15.00 91 LYS A O 3
ATOM 6157 N N . ASP A 1 92 ? -3.177 31.597 -8.875 1.00 15.00 92 ASP A N 3
ATOM 6158 C CA . ASP A 1 92 ? -1.717 31.338 -8.930 1.00 15.00 92 ASP A CA 3
ATOM 6159 C C . ASP A 1 92 ? -0.902 32.643 -8.833 1.00 15.00 92 ASP A C 3
ATOM 6160 O O . ASP A 1 92 ? 0.152 32.658 -8.208 1.00 15.00 92 ASP A O 3
ATOM 6169 N N . GLY A 1 93 ? -1.371 33.682 -9.527 1.00 15.00 93 GLY A N 3
ATOM 6170 C CA . GLY A 1 93 ? -0.741 35.016 -9.534 1.00 15.00 93 GLY A CA 3
ATOM 6171 C C . GLY A 1 93 ? -0.393 35.406 -10.974 1.00 15.00 93 GLY A C 3
ATOM 6172 O O . GLY A 1 93 ? -1.259 35.856 -11.721 1.00 15.00 93 GLY A O 3
ATOM 6176 N N . ASN A 1 94 ? 0.798 34.983 -11.385 1.00 15.00 94 ASN A N 3
ATOM 6177 C CA . ASN A 1 94 ? 1.318 35.210 -12.748 1.00 15.00 94 ASN A CA 3
ATOM 6178 C C . ASN A 1 94 ? 1.149 33.956 -13.622 1.00 15.00 94 ASN A C 3
ATOM 6179 O O . ASN A 1 94 ? 1.100 32.834 -13.121 1.00 15.00 94 ASN A O 3
ATOM 6190 N N . GLY A 1 95 ? 0.964 34.198 -14.919 1.00 15.00 95 GLY A N 3
ATOM 6191 C CA . GLY A 1 95 ? 0.653 33.163 -15.933 1.00 15.00 95 GLY A CA 3
ATOM 6192 C C . GLY A 1 95 ? 1.759 32.125 -16.170 1.00 15.00 95 GLY A C 3
ATOM 6193 O O . GLY A 1 95 ? 2.491 32.201 -17.154 1.00 15.00 95 GLY A O 3
ATOM 6197 N N . TYR A 1 96 ? 1.810 31.143 -15.276 1.00 15.00 96 TYR A N 3
ATOM 6198 C CA . TYR A 1 96 ? 2.716 29.987 -15.386 1.00 15.00 96 TYR A CA 3
ATOM 6199 C C . TYR A 1 96 ? 1.967 28.660 -15.564 1.00 15.00 96 TYR A C 3
ATOM 6200 O O . TYR A 1 96 ? 1.411 28.088 -14.628 1.00 15.00 96 TYR A O 3
ATOM 6218 N N . ILE A 1 97 ? 1.827 28.315 -16.838 1.00 15.00 97 ILE A N 3
ATOM 6219 C CA . ILE A 1 97 ? 1.195 27.057 -17.289 1.00 15.00 97 ILE A CA 3
ATOM 6220 C C . ILE A 1 97 ? 2.154 26.235 -18.164 1.00 15.00 97 ILE A C 3
ATOM 6221 O O . ILE A 1 97 ? 2.907 26.787 -18.965 1.00 15.00 97 ILE A O 3
ATOM 6237 N N . SER A 1 98 ? 2.079 24.918 -17.980 1.00 15.00 98 SER A N 3
ATOM 6238 C CA . SER A 1 98 ? 2.923 23.913 -18.667 1.00 15.00 98 SER A CA 3
ATOM 6239 C C . SER A 1 98 ? 2.380 22.496 -18.377 1.00 15.00 98 SER A C 3
ATOM 6240 O O . SER A 1 98 ? 1.267 22.206 -18.811 1.00 15.00 98 SER A O 3
ATOM 6248 N N . ALA A 1 99 ? 3.039 21.747 -17.484 1.00 15.00 99 ALA A N 3
ATOM 6249 C CA . ALA A 1 99 ? 2.694 20.369 -17.054 1.00 15.00 99 ALA A CA 3
ATOM 6250 C C . ALA A 1 99 ? 2.759 19.319 -18.180 1.00 15.00 99 ALA A C 3
ATOM 6251 O O . ALA A 1 99 ? 2.723 19.641 -19.366 1.00 15.00 99 ALA A O 3
ATOM 6258 N N . ALA A 1 100 ? 3.030 18.083 -17.759 1.00 15.00 100 ALA A N 3
ATOM 6259 C CA . ALA A 1 100 ? 3.166 16.913 -18.658 1.00 15.00 100 ALA A CA 3
ATOM 6260 C C . ALA A 1 100 ? 2.826 15.585 -17.956 1.00 15.00 100 ALA A C 3
ATOM 6261 O O . ALA A 1 100 ? 1.818 14.957 -18.267 1.00 15.00 100 ALA A O 3
ATOM 6268 N N . GLU A 1 101 ? 3.642 15.210 -16.972 1.00 15.00 101 GLU A N 3
ATOM 6269 C CA . GLU A 1 101 ? 3.471 13.968 -16.192 1.00 15.00 101 GLU A CA 3
ATOM 6270 C C . GLU A 1 101 ? 3.321 14.321 -14.703 1.00 15.00 101 GLU A C 3
ATOM 6271 O O . GLU A 1 101 ? 3.937 15.273 -14.226 1.00 15.00 101 GLU A O 3
ATOM 6283 N N . ALA A 1 102 ? 2.451 13.578 -14.021 1.00 15.00 102 ALA A N 3
ATOM 6284 C CA . ALA A 1 102 ? 2.277 13.667 -12.554 1.00 15.00 102 ALA A CA 3
ATOM 6285 C C . ALA A 1 102 ? 3.562 13.232 -11.831 1.00 15.00 102 ALA A C 3
ATOM 6286 O O . ALA A 1 102 ? 4.307 12.381 -12.321 1.00 15.00 102 ALA A O 3
ATOM 6293 N N . SER A 1 103 ? 3.814 13.856 -10.684 1.00 15.00 103 SER A N 3
ATOM 6294 C CA . SER A 1 103 ? 5.062 13.638 -9.920 1.00 15.00 103 SER A CA 3
ATOM 6295 C C . SER A 1 103 ? 5.091 12.250 -9.268 1.00 15.00 103 SER A C 3
ATOM 6296 O O . SER A 1 103 ? 4.541 12.032 -8.189 1.00 15.00 103 SER A O 3
ATOM 6304 N N . VAL A 1 104 ? 5.903 11.381 -9.859 1.00 15.00 104 VAL A N 3
ATOM 6305 C CA . VAL A 1 104 ? 6.090 10.003 -9.356 1.00 15.00 104 VAL A CA 3
ATOM 6306 C C . VAL A 1 104 ? 7.140 10.013 -8.227 1.00 15.00 104 VAL A C 3
ATOM 6307 O O . VAL A 1 104 ? 8.340 9.838 -8.440 1.00 15.00 104 VAL A O 3
ATOM 6320 N N . SER A 1 105 ? 6.655 10.388 -7.048 1.00 15.00 105 SER A N 3
ATOM 6321 C CA . SER A 1 105 ? 7.455 10.384 -5.807 1.00 15.00 105 SER A CA 3
ATOM 6322 C C . SER A 1 105 ? 7.867 8.960 -5.394 1.00 15.00 105 SER A C 3
ATOM 6323 O O . SER A 1 105 ? 7.018 8.065 -5.396 1.00 15.00 105 SER A O 3
ATOM 6331 N N . PRO A 1 106 ? 9.155 8.750 -5.066 1.00 15.00 106 PRO A N 3
ATOM 6332 C CA . PRO A 1 106 ? 9.660 7.455 -4.572 1.00 15.00 106 PRO A CA 3
ATOM 6333 C C . PRO A 1 106 ? 9.067 7.136 -3.194 1.00 15.00 106 PRO A C 3
ATOM 6334 O O . PRO A 1 106 ? 9.281 7.857 -2.219 1.00 15.00 106 PRO A O 3
ATOM 6345 N N . VAL A 1 107 ? 8.253 6.087 -3.179 1.00 15.00 107 VAL A N 3
ATOM 6346 C CA . VAL A 1 107 ? 7.458 5.675 -2.006 1.00 15.00 107 VAL A CA 3
ATOM 6347 C C . VAL A 1 107 ? 7.918 4.280 -1.554 1.00 15.00 107 VAL A C 3
ATOM 6348 O O . VAL A 1 107 ? 7.920 3.318 -2.322 1.00 15.00 107 VAL A O 3
ATOM 6361 N N . PHE A 1 108 ? 8.373 4.256 -0.309 1.00 15.00 108 PHE A N 3
ATOM 6362 C CA . PHE A 1 108 ? 8.814 3.042 0.394 1.00 15.00 108 PHE A CA 3
ATOM 6363 C C . PHE A 1 108 ? 7.929 2.809 1.628 1.00 15.00 108 PHE A C 3
ATOM 6364 O O . PHE A 1 108 ? 7.442 3.752 2.254 1.00 15.00 108 PHE A O 3
ATOM 6381 N N . ALA A 1 109 ? 7.689 1.535 1.905 1.00 15.00 109 ALA A N 3
ATOM 6382 C CA . ALA A 1 109 ? 7.004 1.069 3.123 1.00 15.00 109 ALA A CA 3
ATOM 6383 C C . ALA A 1 109 ? 7.645 -0.223 3.648 1.00 15.00 109 ALA A C 3
ATOM 6384 O O . ALA A 1 109 ? 7.877 -1.173 2.898 1.00 15.00 109 ALA A O 3
ATOM 6391 N N . GLY A 1 110 ? 7.927 -0.213 4.944 1.00 15.00 110 GLY A N 3
ATOM 6392 C CA . GLY A 1 110 ? 8.465 -1.379 5.672 1.00 15.00 110 GLY A CA 3
ATOM 6393 C C . GLY A 1 110 ? 7.538 -1.734 6.839 1.00 15.00 110 GLY A C 3
ATOM 6394 O O . GLY A 1 110 ? 7.134 -0.847 7.592 1.00 15.00 110 GLY A O 3
ATOM 6398 N N . GLY A 1 111 ? 7.185 -3.011 6.932 1.00 15.00 111 GLY A N 3
ATOM 6399 C CA . GLY A 1 111 ? 6.307 -3.498 8.014 1.00 15.00 111 GLY A CA 3
ATOM 6400 C C . GLY A 1 111 ? 6.129 -5.018 8.076 1.00 15.00 111 GLY A C 3
ATOM 6401 O O . GLY A 1 111 ? 6.941 -5.795 7.572 1.00 15.00 111 GLY A O 3
ATOM 6405 N N . VAL A 1 112 ? 5.053 -5.392 8.757 1.00 15.00 112 VAL A N 3
ATOM 6406 C CA . VAL A 1 112 ? 4.752 -6.799 9.094 1.00 15.00 112 VAL A CA 3
ATOM 6407 C C . VAL A 1 112 ? 3.276 -7.106 8.771 1.00 15.00 112 VAL A C 3
ATOM 6408 O O . VAL A 1 112 ? 2.388 -6.268 8.940 1.00 15.00 112 VAL A O 3
ATOM 6421 N N . GLU A 1 113 ? 3.069 -8.334 8.310 1.00 15.00 113 GLU A N 3
ATOM 6422 C CA . GLU A 1 113 ? 1.736 -8.908 8.057 1.00 15.00 113 GLU A CA 3
ATOM 6423 C C . GLU A 1 113 ? 1.566 -10.179 8.909 1.00 15.00 113 GLU A C 3
ATOM 6424 O O . GLU A 1 113 ? 2.407 -11.076 8.889 1.00 15.00 113 GLU A O 3
ATOM 6436 N N . TYR A 1 114 ? 0.453 -10.223 9.632 1.00 15.00 114 TYR A N 3
ATOM 6437 C CA . TYR A 1 114 ? 0.045 -11.373 10.462 1.00 15.00 114 TYR A CA 3
ATOM 6438 C C . TYR A 1 114 ? -1.006 -12.204 9.720 1.00 15.00 114 TYR A C 3
ATOM 6439 O O . TYR A 1 114 ? -2.073 -11.707 9.360 1.00 15.00 114 TYR A O 3
ATOM 6457 N N . VAL A 1 115 ? -0.734 -13.502 9.704 1.00 15.00 115 VAL A N 3
ATOM 6458 C CA . VAL A 1 115 ? -1.637 -14.505 9.109 1.00 15.00 115 VAL A CA 3
ATOM 6459 C C . VAL A 1 115 ? -2.488 -15.177 10.195 1.00 15.00 115 VAL A C 3
ATOM 6460 O O . VAL A 1 115 ? -1.973 -15.769 11.144 1.00 15.00 115 VAL A O 3
ATOM 6473 N N . ILE A 1 116 ? -3.781 -14.885 10.099 1.00 15.00 116 ILE A N 3
ATOM 6474 C CA . ILE A 1 116 ? -4.818 -15.295 11.071 1.00 15.00 116 ILE A CA 3
ATOM 6475 C C . ILE A 1 116 ? -4.847 -16.816 11.328 1.00 15.00 116 ILE A C 3
ATOM 6476 O O . ILE A 1 116 ? -5.304 -17.608 10.508 1.00 15.00 116 ILE A O 3
ATOM 6492 N N . ARG A 1 117 ? -4.245 -17.172 12.458 1.00 15.00 117 ARG A N 3
ATOM 6493 C CA . ARG A 1 117 ? -4.211 -18.563 12.958 1.00 15.00 117 ARG A CA 3
ATOM 6494 C C . ARG A 1 117 ? -5.109 -18.781 14.193 1.00 15.00 117 ARG A C 3
ATOM 6495 O O . ARG A 1 117 ? -5.750 -19.822 14.314 1.00 15.00 117 ARG A O 3
ATOM 6516 N N . ARG A 1 118 ? -5.233 -17.743 15.023 1.00 15.00 118 ARG A N 3
ATOM 6517 C CA . ARG A 1 118 ? -5.950 -17.768 16.321 1.00 15.00 118 ARG A CA 3
ATOM 6518 C C . ARG A 1 118 ? -7.422 -18.250 16.299 1.00 15.00 118 ARG A C 3
ATOM 6519 O O . ARG A 1 118 ? -7.984 -18.569 17.349 1.00 15.00 118 ARG A O 3
ATOM 6540 N N . ARG A 1 119 ? -8.059 -18.202 15.131 1.00 15.00 119 ARG A N 3
ATOM 6541 C CA . ARG A 1 119 ? -9.455 -18.653 14.955 1.00 15.00 119 ARG A CA 3
ATOM 6542 C C . ARG A 1 119 ? -9.500 -19.652 13.786 1.00 15.00 119 ARG A C 3
ATOM 6543 O O . ARG A 1 119 ? -8.794 -19.495 12.787 1.00 15.00 119 ARG A O 3
ATOM 6564 N N . ILE A 1 120 ? -10.367 -20.650 13.938 1.00 15.00 120 ILE A N 3
ATOM 6565 C CA . ILE A 1 120 ? -10.598 -21.738 12.963 1.00 15.00 120 ILE A CA 3
ATOM 6566 C C . ILE A 1 120 ? -11.018 -21.137 11.604 1.00 15.00 120 ILE A C 3
ATOM 6567 O O . ILE A 1 120 ? -11.910 -20.294 11.533 1.00 15.00 120 ILE A O 3
ATOM 6583 N N . THR A 1 121 ? -10.423 -21.707 10.556 1.00 15.00 121 THR A N 3
ATOM 6584 C CA . THR A 1 121 ? -10.578 -21.303 9.140 1.00 15.00 121 THR A CA 3
ATOM 6585 C C . THR A 1 121 ? -10.012 -19.887 8.886 1.00 15.00 121 THR A C 3
ATOM 6586 O O . THR A 1 121 ? -10.723 -18.892 9.042 1.00 15.00 121 THR A O 3
ATOM 6597 N N . PRO A 1 122 ? -8.731 -19.801 8.489 1.00 15.00 122 PRO A N 3
ATOM 6598 C CA . PRO A 1 122 ? -8.086 -18.523 8.133 1.00 15.00 122 PRO A CA 3
ATOM 6599 C C . PRO A 1 122 ? -8.735 -17.897 6.891 1.00 15.00 122 PRO A C 3
ATOM 6600 O O . PRO A 1 122 ? -9.051 -18.582 5.920 1.00 15.00 122 PRO A O 3
ATOM 6611 N N . GLU A 1 123 ? -8.993 -16.598 7.002 1.00 15.00 123 GLU A N 3
ATOM 6612 C CA . GLU A 1 123 ? -9.609 -15.816 5.913 1.00 15.00 123 GLU A CA 3
ATOM 6613 C C . GLU A 1 123 ? -8.696 -14.669 5.431 1.00 15.00 123 GLU A C 3
ATOM 6614 O O . GLU A 1 123 ? -7.952 -14.847 4.471 1.00 15.00 123 GLU A O 3
ATOM 6626 N N . ILE A 1 124 ? -8.699 -13.542 6.145 1.00 15.00 124 ILE A N 3
ATOM 6627 C CA . ILE A 1 124 ? -7.941 -12.330 5.764 1.00 15.00 124 ILE A CA 3
ATOM 6628 C C . ILE A 1 124 ? -6.882 -12.057 6.852 1.00 15.00 124 ILE A C 3
ATOM 6629 O O . ILE A 1 124 ? -7.157 -12.196 8.044 1.00 15.00 124 ILE A O 3
ATOM 6645 N N . ALA A 1 125 ? -5.748 -11.520 6.416 1.00 15.00 125 ALA A N 3
ATOM 6646 C CA . ALA A 1 125 ? -4.558 -11.276 7.250 1.00 15.00 125 ALA A CA 3
ATOM 6647 C C . ALA A 1 125 ? -4.399 -9.777 7.558 1.00 15.00 125 ALA A C 3
ATOM 6648 O O . ALA A 1 125 ? -4.787 -8.913 6.773 1.00 15.00 125 ALA A O 3
ATOM 6655 N N . THR A 1 126 ? -3.785 -9.497 8.701 1.00 15.00 126 THR A N 3
ATOM 6656 C CA . THR A 1 126 ? -3.673 -8.127 9.250 1.00 15.00 126 THR A CA 3
ATOM 6657 C C . THR A 1 126 ? -2.277 -7.566 8.940 1.00 15.00 126 THR A C 3
ATOM 6658 O O . THR A 1 126 ? -1.267 -8.120 9.373 1.00 15.00 126 THR A O 3
ATOM 6669 N N . ARG A 1 127 ? -2.258 -6.429 8.253 1.00 15.00 127 ARG A N 3
ATOM 6670 C CA . ARG A 1 127 ? -1.009 -5.801 7.778 1.00 15.00 127 ARG A CA 3
ATOM 6671 C C . ARG A 1 127 ? -0.817 -4.379 8.334 1.00 15.00 127 ARG A C 3
ATOM 6672 O O . ARG A 1 127 ? -1.698 -3.523 8.233 1.00 15.00 127 ARG A O 3
ATOM 6693 N N . LEU A 1 128 ? 0.364 -4.181 8.913 1.00 15.00 128 LEU A N 3
ATOM 6694 C CA . LEU A 1 128 ? 0.821 -2.877 9.438 1.00 15.00 128 LEU A CA 3
ATOM 6695 C C . LEU A 1 128 ? 2.215 -2.530 8.896 1.00 15.00 128 LEU A C 3
ATOM 6696 O O . LEU A 1 128 ? 3.166 -3.300 9.050 1.00 15.00 128 LEU A O 3
ATOM 6712 N N . GLU A 1 129 ? 2.275 -1.410 8.184 1.00 15.00 129 GLU A N 3
ATOM 6713 C CA . GLU A 1 129 ? 3.499 -0.912 7.523 1.00 15.00 129 GLU A CA 3
ATOM 6714 C C . GLU A 1 129 ? 3.748 0.589 7.745 1.00 15.00 129 GLU A C 3
ATOM 6715 O O . GLU A 1 129 ? 2.835 1.412 7.693 1.00 15.00 129 GLU A O 3
ATOM 6727 N N . TYR A 1 130 ? 5.029 0.922 7.840 1.00 15.00 130 TYR A N 3
ATOM 6728 C CA . TYR A 1 130 ? 5.503 2.309 7.989 1.00 15.00 130 TYR A CA 3
ATOM 6729 C C . TYR A 1 130 ? 6.007 2.820 6.636 1.00 15.00 130 TYR A C 3
ATOM 6730 O O . TYR A 1 130 ? 6.906 2.243 6.021 1.00 15.00 130 TYR A O 3
ATOM 6748 N N . GLN A 1 131 ? 5.384 3.912 6.214 1.00 15.00 131 GLN A N 3
ATOM 6749 C CA . GLN A 1 131 ? 5.522 4.462 4.858 1.00 15.00 131 GLN A CA 3
ATOM 6750 C C . GLN A 1 131 ? 6.271 5.803 4.883 1.00 15.00 131 GLN A C 3
ATOM 6751 O O . GLN A 1 131 ? 5.982 6.716 5.659 1.00 15.00 131 GLN A O 3
ATOM 6765 N N . TRP A 1 132 ? 7.359 5.779 4.122 1.00 15.00 132 TRP A N 3
ATOM 6766 C CA . TRP A 1 132 ? 8.282 6.910 3.921 1.00 15.00 132 TRP A CA 3
ATOM 6767 C C . TRP A 1 132 ? 8.433 7.223 2.424 1.00 15.00 132 TRP A C 3
ATOM 6768 O O . TRP A 1 132 ? 8.366 6.342 1.565 1.00 15.00 132 TRP A O 3
ATOM 6789 N N . THR A 1 133 ? 8.586 8.509 2.138 1.00 15.00 133 THR A N 3
ATOM 6790 C CA . THR A 1 133 ? 8.931 8.987 0.784 1.00 15.00 133 THR A CA 3
ATOM 6791 C C . THR A 1 133 ? 10.177 9.877 0.866 1.00 15.00 133 THR A C 3
ATOM 6792 O O . THR A 1 133 ? 10.351 10.614 1.837 1.00 15.00 133 THR A O 3
ATOM 6803 N N . ASN A 1 134 ? 11.083 9.707 -0.095 1.00 15.00 134 ASN A N 3
ATOM 6804 C CA . ASN A 1 134 ? 12.338 10.484 -0.141 1.00 15.00 134 ASN A CA 3
ATOM 6805 C C . ASN A 1 134 ? 12.071 11.920 -0.640 1.00 15.00 134 ASN A C 3
ATOM 6806 O O . ASN A 1 134 ? 12.298 12.273 -1.798 1.00 15.00 134 ASN A O 3
ATOM 6817 N N . ASN A 1 135 ? 11.463 12.676 0.267 1.00 15.00 135 ASN A N 3
ATOM 6818 C CA . ASN A 1 135 ? 11.059 14.078 0.062 1.00 15.00 135 ASN A CA 3
ATOM 6819 C C . ASN A 1 135 ? 11.524 14.944 1.246 1.00 15.00 135 ASN A C 3
ATOM 6820 O O . ASN A 1 135 ? 11.644 14.456 2.375 1.00 15.00 135 ASN A O 3
ATOM 6831 N N . ALA A 1 136 ? 11.714 16.233 0.963 1.00 15.00 136 ALA A N 3
ATOM 6832 C CA . ALA A 1 136 ? 12.165 17.243 1.943 1.00 15.00 136 ALA A CA 3
ATOM 6833 C C . ALA A 1 136 ? 11.025 17.607 2.915 1.00 15.00 136 ALA A C 3
ATOM 6834 O O . ALA A 1 136 ? 10.212 18.502 2.687 1.00 15.00 136 ALA A O 3
ATOM 6841 N N . SER A 1 137 ? 10.949 16.776 3.951 1.00 15.00 137 SER A N 3
ATOM 6842 C CA . SER A 1 137 ? 9.859 16.732 4.951 1.00 15.00 137 SER A CA 3
ATOM 6843 C C . SER A 1 137 ? 10.228 15.742 6.066 1.00 15.00 137 SER A C 3
ATOM 6844 O O . SER A 1 137 ? 11.200 14.993 5.960 1.00 15.00 137 SER A O 3
ATOM 6852 N N . ASP A 1 138 ? 9.521 15.862 7.186 1.00 15.00 138 ASP A N 3
ATOM 6853 C CA . ASP A 1 138 ? 9.479 14.816 8.230 1.00 15.00 138 ASP A CA 3
ATOM 6854 C C . ASP A 1 138 ? 8.849 13.509 7.699 1.00 15.00 138 ASP A C 3
ATOM 6855 O O . ASP A 1 138 ? 9.148 12.439 8.220 1.00 15.00 138 ASP A O 3
ATOM 6864 N N . ASN A 1 139 ? 7.979 13.634 6.694 1.00 15.00 139 ASN A N 3
ATOM 6865 C CA . ASN A 1 139 ? 7.214 12.545 6.042 1.00 15.00 139 ASN A CA 3
ATOM 6866 C C . ASN A 1 139 ? 6.341 11.753 7.038 1.00 15.00 139 ASN A C 3
ATOM 6867 O O . ASN A 1 139 ? 5.237 12.201 7.338 1.00 15.00 139 ASN A O 3
ATOM 6878 N N . GLY A 1 140 ? 6.863 10.643 7.565 1.00 15.00 140 GLY A N 3
ATOM 6879 C CA . GLY A 1 140 ? 6.224 9.786 8.591 1.00 15.00 140 GLY A CA 3
ATOM 6880 C C . GLY A 1 140 ? 4.738 9.439 8.382 1.00 15.00 140 GLY A C 3
ATOM 6881 O O . GLY A 1 140 ? 3.871 9.958 9.085 1.00 15.00 140 GLY A O 3
ATOM 6885 N N . MET A 1 141 ? 4.509 8.382 7.606 1.00 15.00 141 MET A N 3
ATOM 6886 C CA . MET A 1 141 ? 3.151 7.859 7.354 1.00 15.00 141 MET A CA 3
ATOM 6887 C C . MET A 1 141 ? 3.016 6.428 7.889 1.00 15.00 141 MET A C 3
ATOM 6888 O O . MET A 1 141 ? 3.937 5.614 7.817 1.00 15.00 141 MET A O 3
ATOM 6902 N N . LEU A 1 142 ? 1.860 6.187 8.492 1.00 15.00 142 LEU A N 3
ATOM 6903 C CA . LEU A 1 142 ? 1.482 4.880 9.058 1.00 15.00 142 LEU A CA 3
ATOM 6904 C C . LEU A 1 142 ? 0.334 4.281 8.241 1.00 15.00 142 LEU A C 3
ATOM 6905 O O . LEU A 1 142 ? -0.788 4.790 8.248 1.00 15.00 142 LEU A O 3
ATOM 6921 N N . SER A 1 143 ? 0.675 3.236 7.498 1.00 15.00 143 SER A N 3
ATOM 6922 C CA . SER A 1 143 ? -0.298 2.555 6.625 1.00 15.00 143 SER A CA 3
ATOM 6923 C C . SER A 1 143 ? -0.622 1.186 7.223 1.00 15.00 143 SER A C 3
ATOM 6924 O O . SER A 1 143 ? 0.252 0.355 7.463 1.00 15.00 143 SER A O 3
ATOM 6932 N N . LEU A 1 144 ? -1.914 0.972 7.421 1.00 15.00 144 LEU A N 3
ATOM 6933 C CA . LEU A 1 144 ? -2.430 -0.247 8.075 1.00 15.00 144 LEU A CA 3
ATOM 6934 C C . LEU A 1 144 ? -3.804 -0.656 7.540 1.00 15.00 144 LEU A C 3
ATOM 6935 O O . LEU A 1 144 ? -4.581 0.189 7.092 1.00 15.00 144 LEU A O 3
ATOM 6951 N N . GLY A 1 145 ? -3.997 -1.967 7.486 1.00 15.00 145 GLY A N 3
ATOM 6952 C CA . GLY A 1 145 ? -5.243 -2.574 6.985 1.00 15.00 145 GLY A CA 3
ATOM 6953 C C . GLY A 1 145 ? -5.214 -4.104 6.999 1.00 15.00 145 GLY A C 3
ATOM 6954 O O . GLY A 1 145 ? -4.419 -4.739 7.693 1.00 15.00 145 GLY A O 3
ATOM 6958 N N . VAL A 1 146 ? -6.145 -4.650 6.230 1.00 15.00 146 VAL A N 3
ATOM 6959 C CA . VAL A 1 146 ? -6.320 -6.108 6.074 1.00 15.00 146 VAL A CA 3
ATOM 6960 C C . VAL A 1 146 ? -6.204 -6.534 4.605 1.00 15.00 146 VAL A C 3
ATOM 6961 O O . VAL A 1 146 ? -6.787 -5.918 3.711 1.00 15.00 146 VAL A O 3
ATOM 6974 N N . SER A 1 147 ? -5.379 -7.552 4.408 1.00 15.00 147 SER A N 3
ATOM 6975 C CA . SER A 1 147 ? -5.051 -8.112 3.084 1.00 15.00 147 SER A CA 3
ATOM 6976 C C . SER A 1 147 ? -5.191 -9.637 3.026 1.00 15.00 147 SER A C 3
ATOM 6977 O O . SER A 1 147 ? -5.040 -10.346 4.019 1.00 15.00 147 SER A O 3
ATOM 6985 N N . TYR A 1 148 ? -5.598 -10.101 1.854 1.00 15.00 148 TYR A N 3
ATOM 6986 C CA . TYR A 1 148 ? -5.752 -11.527 1.527 1.00 15.00 148 TYR A CA 3
ATOM 6987 C C . TYR A 1 148 ? -4.760 -11.902 0.415 1.00 15.00 148 TYR A C 3
ATOM 6988 O O . TYR A 1 148 ? -4.715 -11.274 -0.643 1.00 15.00 148 TYR A O 3
ATOM 7006 N N . ARG A 1 149 ? -3.881 -12.833 0.766 1.00 15.00 149 ARG A N 3
ATOM 7007 C CA . ARG A 1 149 ? -2.910 -13.411 -0.179 1.00 15.00 149 ARG A CA 3
ATOM 7008 C C . ARG A 1 149 ? -3.189 -14.915 -0.307 1.00 15.00 149 ARG A C 3
ATOM 7009 O O . ARG A 1 149 ? -3.128 -15.667 0.663 1.00 15.00 149 ARG A O 3
ATOM 7030 N N . PHE A 1 150 ? -3.503 -15.300 -1.537 1.00 15.00 150 PHE A N 3
ATOM 7031 C CA . PHE A 1 150 ? -3.920 -16.667 -1.903 1.00 15.00 150 PHE A CA 3
ATOM 7032 C C . PHE A 1 150 ? -3.556 -16.957 -3.377 1.00 15.00 150 PHE A C 3
ATOM 7033 O O . PHE A 1 150 ? -2.413 -16.724 -3.769 1.00 15.00 150 PHE A O 3
ATOM 7050 N N . GLY A 1 151 ? -4.541 -17.329 -4.197 1.00 15.00 151 GLY A N 3
ATOM 7051 C CA . GLY A 1 151 ? -4.364 -17.692 -5.619 1.00 15.00 151 GLY A CA 3
ATOM 7052 C C . GLY A 1 151 ? -5.250 -18.885 -6.008 1.00 15.00 151 GLY A C 3
ATOM 7053 O O . GLY A 1 151 ? -5.823 -19.549 -5.146 1.00 15.00 151 GLY A O 3
ATOM 7057 N N . GLN A 1 152 ? -5.523 -18.973 -7.311 1.00 15.00 152 GLN A N 3
ATOM 7058 C CA . GLN A 1 152 ? -6.328 -20.048 -7.946 1.00 15.00 152 GLN A CA 3
ATOM 7059 C C . GLN A 1 152 ? -7.737 -20.302 -7.354 1.00 15.00 152 GLN A C 3
ATOM 7060 O O . GLN A 1 152 ? -8.316 -21.375 -7.532 1.00 15.00 152 GLN A O 3
ATOM 7074 N N . GLY A 1 153 ? -8.366 -19.223 -6.889 1.00 15.00 153 GLY A N 3
ATOM 7075 C CA . GLY A 1 153 ? -9.671 -19.273 -6.202 1.00 15.00 153 GLY A CA 3
ATOM 7076 C C . GLY A 1 153 ? -10.786 -18.658 -7.057 1.00 15.00 153 GLY A C 3
ATOM 7077 O O . GLY A 1 153 ? -10.602 -17.615 -7.678 1.00 15.00 153 GLY A O 3
ATOM 7081 N N . GLU A 1 154 ? -11.916 -19.361 -7.068 1.00 15.00 154 GLU A N 3
ATOM 7082 C CA . GLU A 1 154 ? -13.125 -18.943 -7.811 1.00 15.00 154 GLU A CA 3
ATOM 7083 C C . GLU A 1 154 ? -14.149 -18.189 -6.941 1.00 15.00 154 GLU A C 3
ATOM 7084 O O . GLU A 1 154 ? -14.490 -17.050 -7.253 1.00 15.00 154 GLU A O 3
ATOM 7096 N N . ALA A 1 155 ? -14.593 -18.828 -5.852 1.00 15.00 155 ALA A N 3
ATOM 7097 C CA . ALA A 1 155 ? -15.685 -18.360 -4.960 1.00 15.00 155 ALA A CA 3
ATOM 7098 C C . ALA A 1 155 ? -17.044 -18.207 -5.677 1.00 15.00 155 ALA A C 3
ATOM 7099 O O . ALA A 1 155 ? -17.150 -18.391 -6.888 1.00 15.00 155 ALA A O 3
ATOM 7106 N N . ALA A 1 156 ? -18.100 -18.119 -4.869 1.00 15.00 156 ALA A N 3
ATOM 7107 C CA . ALA A 1 156 ? -19.490 -17.950 -5.356 1.00 15.00 156 ALA A CA 3
ATOM 7108 C C . ALA A 1 156 ? -20.160 -16.646 -4.883 1.00 15.00 156 ALA A C 3
ATOM 7109 O O . ALA A 1 156 ? -19.843 -16.228 -3.746 1.00 15.00 156 ALA A O 3
ATOM 7117 N N . MET A 1 1 ? 6.926 -20.649 2.121 1.00 15.00 1 MET A N 4
ATOM 7118 C CA . MET A 1 1 ? 5.691 -21.129 1.459 1.00 15.00 1 MET A CA 4
ATOM 7119 C C . MET A 1 1 ? 5.611 -20.851 -0.064 1.00 15.00 1 MET A C 4
ATOM 7120 O O . MET A 1 1 ? 6.077 -19.800 -0.518 1.00 15.00 1 MET A O 4
ATOM 7136 N N . PRO A 1 2 ? 5.077 -21.795 -0.856 1.00 15.00 2 PRO A N 4
ATOM 7137 C CA . PRO A 1 2 ? 4.864 -21.597 -2.303 1.00 15.00 2 PRO A CA 4
ATOM 7138 C C . PRO A 1 2 ? 3.773 -20.550 -2.576 1.00 15.00 2 PRO A C 4
ATOM 7139 O O . PRO A 1 2 ? 2.695 -20.581 -1.991 1.00 15.00 2 PRO A O 4
ATOM 7150 N N . LYS A 1 3 ? 4.143 -19.585 -3.414 1.00 15.00 3 LYS A N 4
ATOM 7151 C CA . LYS A 1 3 ? 3.277 -18.443 -3.774 1.00 15.00 3 LYS A CA 4
ATOM 7152 C C . LYS A 1 3 ? 2.743 -18.482 -5.217 1.00 15.00 3 LYS A C 4
ATOM 7153 O O . LYS A 1 3 ? 1.530 -18.515 -5.399 1.00 15.00 3 LYS A O 4
ATOM 7172 N N . ASP A 1 4 ? 3.628 -18.245 -6.192 1.00 15.00 4 ASP A N 4
ATOM 7173 C CA . ASP A 1 4 ? 3.391 -18.445 -7.643 1.00 15.00 4 ASP A CA 4
ATOM 7174 C C . ASP A 1 4 ? 2.023 -17.949 -8.162 1.00 15.00 4 ASP A C 4
ATOM 7175 O O . ASP A 1 4 ? 1.114 -18.730 -8.432 1.00 15.00 4 ASP A O 4
ATOM 7184 N N . ASN A 1 5 ? 1.993 -16.646 -8.429 1.00 15.00 5 ASN A N 4
ATOM 7185 C CA . ASN A 1 5 ? 0.816 -15.868 -8.873 1.00 15.00 5 ASN A CA 4
ATOM 7186 C C . ASN A 1 5 ? -0.352 -15.941 -7.868 1.00 15.00 5 ASN A C 4
ATOM 7187 O O . ASN A 1 5 ? -1.385 -16.583 -8.068 1.00 15.00 5 ASN A O 4
ATOM 7198 N N . THR A 1 6 ? -0.122 -15.220 -6.779 1.00 15.00 6 THR A N 4
ATOM 7199 C CA . THR A 1 6 ? -1.123 -15.005 -5.713 1.00 15.00 6 THR A CA 4
ATOM 7200 C C . THR A 1 6 ? -1.421 -13.510 -5.515 1.00 15.00 6 THR A C 4
ATOM 7201 O O . THR A 1 6 ? -0.537 -12.664 -5.675 1.00 15.00 6 THR A O 4
ATOM 7212 N N . TRP A 1 7 ? -2.644 -13.245 -5.078 1.00 15.00 7 TRP A N 4
ATOM 7213 C CA . TRP A 1 7 ? -3.111 -11.879 -4.783 1.00 15.00 7 TRP A CA 4
ATOM 7214 C C . TRP A 1 7 ? -3.232 -11.628 -3.278 1.00 15.00 7 TRP A C 4
ATOM 7215 O O . TRP A 1 7 ? -3.756 -12.445 -2.524 1.00 15.00 7 TRP A O 4
ATOM 7236 N N . TYR A 1 8 ? -2.668 -10.499 -2.882 1.00 15.00 8 TYR A N 4
ATOM 7237 C CA . TYR A 1 8 ? -2.828 -9.915 -1.539 1.00 15.00 8 TYR A CA 4
ATOM 7238 C C . TYR A 1 8 ? -3.495 -8.542 -1.677 1.00 15.00 8 TYR A C 4
ATOM 7239 O O . TYR A 1 8 ? -2.916 -7.587 -2.203 1.00 15.00 8 TYR A O 4
ATOM 7257 N N . THR A 1 9 ? -4.789 -8.557 -1.386 1.00 15.00 9 THR A N 4
ATOM 7258 C CA . THR A 1 9 ? -5.660 -7.375 -1.523 1.00 15.00 9 THR A CA 4
ATOM 7259 C C . THR A 1 9 ? -5.990 -6.891 -0.106 1.00 15.00 9 THR A C 4
ATOM 7260 O O . THR A 1 9 ? -6.702 -7.559 0.643 1.00 15.00 9 THR A O 4
ATOM 7271 N N . GLY A 1 10 ? -5.567 -5.665 0.164 1.00 15.00 10 GLY A N 4
ATOM 7272 C CA . GLY A 1 10 ? -5.618 -5.072 1.513 1.00 15.00 10 GLY A CA 4
ATOM 7273 C C . GLY A 1 10 ? -6.236 -3.671 1.554 1.00 15.00 10 GLY A C 4
ATOM 7274 O O . GLY A 1 10 ? -6.205 -2.923 0.576 1.00 15.00 10 GLY A O 4
ATOM 7278 N N . ALA A 1 11 ? -6.796 -3.369 2.716 1.00 15.00 11 ALA A N 4
ATOM 7279 C CA . ALA A 1 11 ? -7.266 -2.016 3.064 1.00 15.00 11 ALA A CA 4
ATOM 7280 C C . ALA A 1 11 ? -6.540 -1.568 4.341 1.00 15.00 11 ALA A C 4
ATOM 7281 O O . ALA A 1 11 ? -6.553 -2.270 5.354 1.00 15.00 11 ALA A O 4
ATOM 7288 N N . LYS A 1 12 ? -5.880 -0.422 4.232 1.00 15.00 12 LYS A N 4
ATOM 7289 C CA . LYS A 1 12 ? -5.045 0.130 5.321 1.00 15.00 12 LYS A CA 4
ATOM 7290 C C . LYS A 1 12 ? -5.104 1.661 5.400 1.00 15.00 12 LYS A C 4
ATOM 7291 O O . LYS A 1 12 ? -5.387 2.334 4.412 1.00 15.00 12 LYS A O 4
ATOM 7310 N N . LEU A 1 13 ? -4.817 2.189 6.586 1.00 15.00 13 LEU A N 4
ATOM 7311 C CA . LEU A 1 13 ? -4.755 3.645 6.809 1.00 15.00 13 LEU A CA 4
ATOM 7312 C C . LEU A 1 13 ? -3.322 4.079 7.149 1.00 15.00 13 LEU A C 4
ATOM 7313 O O . LEU A 1 13 ? -2.639 3.441 7.950 1.00 15.00 13 LEU A O 4
ATOM 7329 N N . GLY A 1 14 ? -2.965 5.227 6.587 1.00 15.00 14 GLY A N 4
ATOM 7330 C CA . GLY A 1 14 ? -1.592 5.767 6.585 1.00 15.00 14 GLY A CA 4
ATOM 7331 C C . GLY A 1 14 ? -1.475 6.977 7.513 1.00 15.00 14 GLY A C 4
ATOM 7332 O O . GLY A 1 14 ? -1.737 8.116 7.124 1.00 15.00 14 GLY A O 4
ATOM 7336 N N . TRP A 1 15 ? -0.989 6.695 8.713 1.00 15.00 15 TRP A N 4
ATOM 7337 C CA . TRP A 1 15 ? -0.850 7.708 9.770 1.00 15.00 15 TRP A CA 4
ATOM 7338 C C . TRP A 1 15 ? 0.615 8.037 10.075 1.00 15.00 15 TRP A C 4
ATOM 7339 O O . TRP A 1 15 ? 1.544 7.300 9.736 1.00 15.00 15 TRP A O 4
ATOM 7360 N N . SER A 1 16 ? 0.777 9.285 10.494 1.00 15.00 16 SER A N 4
ATOM 7361 C CA . SER A 1 16 ? 2.080 9.932 10.725 1.00 15.00 16 SER A CA 4
ATOM 7362 C C . SER A 1 16 ? 2.198 10.434 12.168 1.00 15.00 16 SER A C 4
ATOM 7363 O O . SER A 1 16 ? 1.199 10.614 12.862 1.00 15.00 16 SER A O 4
ATOM 7371 N N . GLN A 1 17 ? 3.442 10.635 12.599 1.00 15.00 17 GLN A N 4
ATOM 7372 C CA . GLN A 1 17 ? 3.766 11.406 13.820 1.00 15.00 17 GLN A CA 4
ATOM 7373 C C . GLN A 1 17 ? 2.995 12.749 13.806 1.00 15.00 17 GLN A C 4
ATOM 7374 O O . GLN A 1 17 ? 2.539 13.203 12.754 1.00 15.00 17 GLN A O 4
ATOM 7388 N N . TYR A 1 18 ? 2.731 13.280 15.001 1.00 15.00 18 TYR A N 4
ATOM 7389 C CA . TYR A 1 18 ? 2.059 14.587 15.184 1.00 15.00 18 TYR A CA 4
ATOM 7390 C C . TYR A 1 18 ? 2.865 15.735 14.545 1.00 15.00 18 TYR A C 4
ATOM 7391 O O . TYR A 1 18 ? 3.836 16.241 15.110 1.00 15.00 18 TYR A O 4
ATOM 7409 N N . SER A 1 19 ? 2.534 15.948 13.275 1.00 15.00 19 SER A N 4
ATOM 7410 C CA . SER A 1 19 ? 3.109 16.964 12.369 1.00 15.00 19 SER A CA 4
ATOM 7411 C C . SER A 1 19 ? 2.220 17.043 11.122 1.00 15.00 19 SER A C 4
ATOM 7412 O O . SER A 1 19 ? 1.738 16.025 10.624 1.00 15.00 19 SER A O 4
ATOM 7420 N N . ARG A 1 20 ? 2.044 18.278 10.656 1.00 15.00 20 ARG A N 4
ATOM 7421 C CA . ARG A 1 20 ? 1.157 18.665 9.534 1.00 15.00 20 ARG A CA 4
ATOM 7422 C C . ARG A 1 20 ? -0.300 18.169 9.695 1.00 15.00 20 ARG A C 4
ATOM 7423 O O . ARG A 1 20 ? -0.665 17.521 10.677 1.00 15.00 20 ARG A O 4
ATOM 7444 N N . GLU A 1 21 ? -1.169 18.657 8.813 1.00 15.00 21 GLU A N 4
ATOM 7445 C CA . GLU A 1 21 ? -2.600 18.291 8.762 1.00 15.00 21 GLU A CA 4
ATOM 7446 C C . GLU A 1 21 ? -2.860 16.841 8.293 1.00 15.00 21 GLU A C 4
ATOM 7447 O O . GLU A 1 21 ? -3.180 16.581 7.133 1.00 15.00 21 GLU A O 4
ATOM 7459 N N . ASN A 1 22 ? -2.595 15.902 9.201 1.00 15.00 22 ASN A N 4
ATOM 7460 C CA . ASN A 1 22 ? -2.896 14.470 8.993 1.00 15.00 22 ASN A CA 4
ATOM 7461 C C . ASN A 1 22 ? -3.662 13.858 10.178 1.00 15.00 22 ASN A C 4
ATOM 7462 O O . ASN A 1 22 ? -3.368 14.128 11.342 1.00 15.00 22 ASN A O 4
ATOM 7473 N N . GLN A 1 23 ? -4.513 12.894 9.825 1.00 15.00 23 GLN A N 4
ATOM 7474 C CA . GLN A 1 23 ? -5.424 12.181 10.746 1.00 15.00 23 GLN A CA 4
ATOM 7475 C C . GLN A 1 23 ? -6.132 11.020 10.014 1.00 15.00 23 GLN A C 4
ATOM 7476 O O . GLN A 1 23 ? -5.689 9.880 10.102 1.00 15.00 23 GLN A O 4
ATOM 7490 N N . LEU A 1 24 ? -7.114 11.352 9.175 1.00 15.00 24 LEU A N 4
ATOM 7491 C CA . LEU A 1 24 ? -7.950 10.352 8.485 1.00 15.00 24 LEU A CA 4
ATOM 7492 C C . LEU A 1 24 ? -7.555 10.216 7.003 1.00 15.00 24 LEU A C 4
ATOM 7493 O O . LEU A 1 24 ? -7.965 11.006 6.154 1.00 15.00 24 LEU A O 4
ATOM 7509 N N . GLY A 1 25 ? -6.609 9.305 6.785 1.00 15.00 25 GLY A N 4
ATOM 7510 C CA . GLY A 1 25 ? -6.099 8.945 5.445 1.00 15.00 25 GLY A CA 4
ATOM 7511 C C . GLY A 1 25 ? -6.001 7.426 5.256 1.00 15.00 25 GLY A C 4
ATOM 7512 O O . GLY A 1 25 ? -5.185 6.775 5.906 1.00 15.00 25 GLY A O 4
ATOM 7516 N N . ALA A 1 26 ? -6.847 6.893 4.379 1.00 15.00 26 ALA A N 4
ATOM 7517 C CA . ALA A 1 26 ? -6.884 5.449 4.065 1.00 15.00 26 ALA A CA 4
ATOM 7518 C C . ALA A 1 26 ? -6.598 5.173 2.580 1.00 15.00 26 ALA A C 4
ATOM 7519 O O . ALA A 1 26 ? -7.052 5.907 1.703 1.00 15.00 26 ALA A O 4
ATOM 7526 N N . GLY A 1 27 ? -5.873 4.080 2.359 1.00 15.00 27 GLY A N 4
ATOM 7527 C CA . GLY A 1 27 ? -5.424 3.612 1.033 1.00 15.00 27 GLY A CA 4
ATOM 7528 C C . GLY A 1 27 ? -5.715 2.120 0.806 1.00 15.00 27 GLY A C 4
ATOM 7529 O O . GLY A 1 27 ? -5.747 1.312 1.739 1.00 15.00 27 GLY A O 4
ATOM 7533 N N . ALA A 1 28 ? -5.859 1.792 -0.473 1.00 15.00 28 ALA A N 4
ATOM 7534 C CA . ALA A 1 28 ? -6.098 0.408 -0.932 1.00 15.00 28 ALA A CA 4
ATOM 7535 C C . ALA A 1 28 ? -4.818 -0.214 -1.512 1.00 15.00 28 ALA A C 4
ATOM 7536 O O . ALA A 1 28 ? -4.136 0.377 -2.347 1.00 15.00 28 ALA A O 4
ATOM 7543 N N . PHE A 1 29 ? -4.595 -1.460 -1.114 1.00 15.00 29 PHE A N 4
ATOM 7544 C CA . PHE A 1 29 ? -3.394 -2.253 -1.438 1.00 15.00 29 PHE A CA 4
ATOM 7545 C C . PHE A 1 29 ? -3.745 -3.416 -2.382 1.00 15.00 29 PHE A C 4
ATOM 7546 O O . PHE A 1 29 ? -4.553 -4.283 -2.046 1.00 15.00 29 PHE A O 4
ATOM 7563 N N . GLY A 1 30 ? -3.142 -3.371 -3.564 1.00 15.00 30 GLY A N 4
ATOM 7564 C CA . GLY A 1 30 ? -3.241 -4.435 -4.582 1.00 15.00 30 GLY A CA 4
ATOM 7565 C C . GLY A 1 30 ? -1.850 -4.985 -4.923 1.00 15.00 30 GLY A C 4
ATOM 7566 O O . GLY A 1 30 ? -1.204 -4.509 -5.856 1.00 15.00 30 GLY A O 4
ATOM 7570 N N . GLY A 1 31 ? -1.451 -6.012 -4.179 1.00 15.00 31 GLY A N 4
ATOM 7571 C CA . GLY A 1 31 ? -0.130 -6.657 -4.325 1.00 15.00 31 GLY A CA 4
ATOM 7572 C C . GLY A 1 31 ? -0.244 -8.092 -4.849 1.00 15.00 31 GLY A C 4
ATOM 7573 O O . GLY A 1 31 ? -0.784 -8.968 -4.177 1.00 15.00 31 GLY A O 4
ATOM 7577 N N . TYR A 1 32 ? 0.326 -8.313 -6.027 1.00 15.00 32 TYR A N 4
ATOM 7578 C CA . TYR A 1 32 ? 0.316 -9.633 -6.688 1.00 15.00 32 TYR A CA 4
ATOM 7579 C C . TYR A 1 32 ? 1.729 -10.217 -6.819 1.00 15.00 32 TYR A C 4
ATOM 7580 O O . TYR A 1 32 ? 2.617 -9.662 -7.470 1.00 15.00 32 TYR A O 4
ATOM 7598 N N . GLN A 1 33 ? 1.874 -11.409 -6.257 1.00 15.00 33 GLN A N 4
ATOM 7599 C CA . GLN A 1 33 ? 3.175 -12.096 -6.183 1.00 15.00 33 GLN A CA 4
ATOM 7600 C C . GLN A 1 33 ? 3.201 -13.298 -7.130 1.00 15.00 33 GLN A C 4
ATOM 7601 O O . GLN A 1 33 ? 2.762 -14.400 -6.797 1.00 15.00 33 GLN A O 4
ATOM 7615 N N . VAL A 1 34 ? 3.480 -12.947 -8.380 1.00 15.00 34 VAL A N 4
ATOM 7616 C CA . VAL A 1 34 ? 3.687 -13.907 -9.480 1.00 15.00 34 VAL A CA 4
ATOM 7617 C C . VAL A 1 34 ? 5.018 -14.677 -9.341 1.00 15.00 34 VAL A C 4
ATOM 7618 O O . VAL A 1 34 ? 5.028 -15.776 -8.785 1.00 15.00 34 VAL A O 4
ATOM 7631 N N . ASN A 1 35 ? 6.119 -13.983 -9.614 1.00 15.00 35 ASN A N 4
ATOM 7632 C CA . ASN A 1 35 ? 7.488 -14.527 -9.615 1.00 15.00 35 ASN A CA 4
ATOM 7633 C C . ASN A 1 35 ? 7.984 -14.856 -8.192 1.00 15.00 35 ASN A C 4
ATOM 7634 O O . ASN A 1 35 ? 7.914 -13.988 -7.315 1.00 15.00 35 ASN A O 4
ATOM 7645 N N . PRO A 1 36 ? 8.478 -16.086 -7.964 1.00 15.00 36 PRO A N 4
ATOM 7646 C CA . PRO A 1 36 ? 9.173 -16.463 -6.716 1.00 15.00 36 PRO A CA 4
ATOM 7647 C C . PRO A 1 36 ? 10.579 -15.832 -6.632 1.00 15.00 36 PRO A C 4
ATOM 7648 O O . PRO A 1 36 ? 11.612 -16.499 -6.661 1.00 15.00 36 PRO A O 4
ATOM 7659 N N . TYR A 1 37 ? 10.542 -14.514 -6.460 1.00 15.00 37 TYR A N 4
ATOM 7660 C CA . TYR A 1 37 ? 11.695 -13.591 -6.369 1.00 15.00 37 TYR A CA 4
ATOM 7661 C C . TYR A 1 37 ? 11.152 -12.182 -6.068 1.00 15.00 37 TYR A C 4
ATOM 7662 O O . TYR A 1 37 ? 11.333 -11.660 -4.971 1.00 15.00 37 TYR A O 4
ATOM 7680 N N . VAL A 1 38 ? 10.406 -11.636 -7.032 1.00 15.00 38 VAL A N 4
ATOM 7681 C CA . VAL A 1 38 ? 9.740 -10.326 -6.898 1.00 15.00 38 VAL A CA 4
ATOM 7682 C C . VAL A 1 38 ? 8.251 -10.393 -7.293 1.00 15.00 38 VAL A C 4
ATOM 7683 O O . VAL A 1 38 ? 7.865 -11.074 -8.244 1.00 15.00 38 VAL A O 4
ATOM 7696 N N . GLY A 1 39 ? 7.459 -9.661 -6.514 1.00 15.00 39 GLY A N 4
ATOM 7697 C CA . GLY A 1 39 ? 6.017 -9.437 -6.741 1.00 15.00 39 GLY A CA 4
ATOM 7698 C C . GLY A 1 39 ? 5.765 -7.949 -7.016 1.00 15.00 39 GLY A C 4
ATOM 7699 O O . GLY A 1 39 ? 6.532 -7.093 -6.576 1.00 15.00 39 GLY A O 4
ATOM 7703 N N . PHE A 1 40 ? 4.637 -7.657 -7.650 1.00 15.00 40 PHE A N 4
ATOM 7704 C CA . PHE A 1 40 ? 4.303 -6.276 -8.052 1.00 15.00 40 PHE A CA 4
ATOM 7705 C C . PHE A 1 40 ? 3.099 -5.761 -7.256 1.00 15.00 40 PHE A C 4
ATOM 7706 O O . PHE A 1 40 ? 2.124 -6.479 -7.037 1.00 15.00 40 PHE A O 4
ATOM 7723 N N . GLU A 1 41 ? 3.226 -4.519 -6.804 1.00 15.00 41 GLU A N 4
ATOM 7724 C CA . GLU A 1 41 ? 2.251 -3.892 -5.896 1.00 15.00 41 GLU A CA 4
ATOM 7725 C C . GLU A 1 41 ? 1.789 -2.536 -6.451 1.00 15.00 41 GLU A C 4
ATOM 7726 O O . GLU A 1 41 ? 2.569 -1.753 -6.991 1.00 15.00 41 GLU A O 4
ATOM 7738 N N . MET A 1 42 ? 0.477 -2.350 -6.405 1.00 15.00 42 MET A N 4
ATOM 7739 C CA . MET A 1 42 ? -0.166 -1.062 -6.718 1.00 15.00 42 MET A CA 4
ATOM 7740 C C . MET A 1 42 ? -1.047 -0.576 -5.560 1.00 15.00 42 MET A C 4
ATOM 7741 O O . MET A 1 42 ? -1.919 -1.296 -5.068 1.00 15.00 42 MET A O 4
ATOM 7755 N N . GLY A 1 43 ? -0.785 0.668 -5.186 1.00 15.00 43 GLY A N 4
ATOM 7756 C CA . GLY A 1 43 ? -1.488 1.381 -4.103 1.00 15.00 43 GLY A CA 4
ATOM 7757 C C . GLY A 1 43 ? -2.439 2.422 -4.703 1.00 15.00 43 GLY A C 4
ATOM 7758 O O . GLY A 1 43 ? -2.082 3.170 -5.612 1.00 15.00 43 GLY A O 4
ATOM 7762 N N . TYR A 1 44 ? -3.650 2.428 -4.166 1.00 15.00 44 TYR A N 4
ATOM 7763 C CA . TYR A 1 44 ? -4.763 3.244 -4.688 1.00 15.00 44 TYR A CA 4
ATOM 7764 C C . TYR A 1 44 ? -5.285 4.228 -3.637 1.00 15.00 44 TYR A C 4
ATOM 7765 O O . TYR A 1 44 ? -5.663 3.840 -2.530 1.00 15.00 44 TYR A O 4
ATOM 7783 N N . ASP A 1 45 ? -5.099 5.508 -3.952 1.00 15.00 45 ASP A N 4
ATOM 7784 C CA . ASP A 1 45 ? -5.574 6.635 -3.126 1.00 15.00 45 ASP A CA 4
ATOM 7785 C C . ASP A 1 45 ? -6.366 7.621 -4.000 1.00 15.00 45 ASP A C 4
ATOM 7786 O O . ASP A 1 45 ? -6.018 7.863 -5.157 1.00 15.00 45 ASP A O 4
ATOM 7795 N N . TRP A 1 46 ? -7.412 8.197 -3.419 1.00 15.00 46 TRP A N 4
ATOM 7796 C CA . TRP A 1 46 ? -8.306 9.114 -4.154 1.00 15.00 46 TRP A CA 4
ATOM 7797 C C . TRP A 1 46 ? -8.386 10.504 -3.513 1.00 15.00 46 TRP A C 4
ATOM 7798 O O . TRP A 1 46 ? -8.438 10.638 -2.290 1.00 15.00 46 TRP A O 4
ATOM 7819 N N . LEU A 1 47 ? -8.457 11.517 -4.372 1.00 15.00 47 LEU A N 4
ATOM 7820 C CA . LEU A 1 47 ? -8.495 12.922 -3.924 1.00 15.00 47 LEU A CA 4
ATOM 7821 C C . LEU A 1 47 ? -9.952 13.361 -3.683 1.00 15.00 47 LEU A C 4
ATOM 7822 O O . LEU A 1 47 ? -10.586 14.039 -4.490 1.00 15.00 47 LEU A O 4
ATOM 7838 N N . GLY A 1 48 ? -10.453 12.907 -2.537 1.00 15.00 48 GLY A N 4
ATOM 7839 C CA . GLY A 1 48 ? -11.856 13.100 -2.113 1.00 15.00 48 GLY A CA 4
ATOM 7840 C C . GLY A 1 48 ? -12.808 12.239 -2.958 1.00 15.00 48 GLY A C 4
ATOM 7841 O O . GLY A 1 48 ? -12.505 11.089 -3.268 1.00 15.00 48 GLY A O 4
ATOM 7845 N N . ARG A 1 49 ? -13.985 12.801 -3.228 1.00 15.00 49 ARG A N 4
ATOM 7846 C CA . ARG A 1 49 ? -15.034 12.154 -4.048 1.00 15.00 49 ARG A CA 4
ATOM 7847 C C . ARG A 1 49 ? -14.613 12.076 -5.533 1.00 15.00 49 ARG A C 4
ATOM 7848 O O . ARG A 1 49 ? -14.042 11.077 -5.968 1.00 15.00 49 ARG A O 4
ATOM 7869 N N . MET A 1 50 ? -14.965 13.099 -6.312 1.00 15.00 50 MET A N 4
ATOM 7870 C CA . MET A 1 50 ? -14.478 13.297 -7.689 1.00 15.00 50 MET A CA 4
ATOM 7871 C C . MET A 1 50 ? -14.249 14.806 -7.913 1.00 15.00 50 MET A C 4
ATOM 7872 O O . MET A 1 50 ? -15.226 15.549 -8.006 1.00 15.00 50 MET A O 4
ATOM 7886 N N . PRO A 1 51 ? -12.995 15.272 -7.796 1.00 15.00 51 PRO A N 4
ATOM 7887 C CA . PRO A 1 51 ? -12.641 16.684 -8.044 1.00 15.00 51 PRO A CA 4
ATOM 7888 C C . PRO A 1 51 ? -12.753 17.065 -9.531 1.00 15.00 51 PRO A C 4
ATOM 7889 O O . PRO A 1 51 ? -13.315 18.104 -9.865 1.00 15.00 51 PRO A O 4
ATOM 7900 N N . ARG A 1 52 ? -12.218 16.184 -10.378 1.00 15.00 52 ARG A N 4
ATOM 7901 C CA . ARG A 1 52 ? -12.289 16.187 -11.855 1.00 15.00 52 ARG A CA 4
ATOM 7902 C C . ARG A 1 52 ? -11.517 14.934 -12.322 1.00 15.00 52 ARG A C 4
ATOM 7903 O O . ARG A 1 52 ? -11.960 13.827 -12.025 1.00 15.00 52 ARG A O 4
ATOM 7924 N N . LYS A 1 53 ? -10.261 15.101 -12.740 1.00 15.00 53 LYS A N 4
ATOM 7925 C CA . LYS A 1 53 ? -9.369 13.982 -13.093 1.00 15.00 53 LYS A CA 4
ATOM 7926 C C . LYS A 1 53 ? -8.087 14.097 -12.250 1.00 15.00 53 LYS A C 4
ATOM 7927 O O . LYS A 1 53 ? -7.096 14.717 -12.639 1.00 15.00 53 LYS A O 4
ATOM 7946 N N . ALA A 1 54 ? -8.242 13.631 -11.011 1.00 15.00 54 ALA A N 4
ATOM 7947 C CA . ALA A 1 54 ? -7.207 13.716 -9.962 1.00 15.00 54 ALA A CA 4
ATOM 7948 C C . ALA A 1 54 ? -7.270 12.534 -8.978 1.00 15.00 54 ALA A C 4
ATOM 7949 O O . ALA A 1 54 ? -8.205 12.395 -8.190 1.00 15.00 54 ALA A O 4
ATOM 7956 N N . GLN A 1 55 ? -6.375 11.590 -9.244 1.00 15.00 55 GLN A N 4
ATOM 7957 C CA . GLN A 1 55 ? -6.183 10.358 -8.450 1.00 15.00 55 GLN A CA 4
ATOM 7958 C C . GLN A 1 55 ? -4.709 10.181 -8.044 1.00 15.00 55 GLN A C 4
ATOM 7959 O O . GLN A 1 55 ? -3.823 10.680 -8.742 1.00 15.00 55 GLN A O 4
ATOM 7973 N N . GLY A 1 56 ? -4.487 9.431 -6.966 1.00 15.00 56 GLY A N 4
ATOM 7974 C CA . GLY A 1 56 ? -3.147 9.173 -6.405 1.00 15.00 56 GLY A CA 4
ATOM 7975 C C . GLY A 1 56 ? -2.821 7.679 -6.466 1.00 15.00 56 GLY A C 4
ATOM 7976 O O . GLY A 1 56 ? -3.287 6.896 -5.638 1.00 15.00 56 GLY A O 4
ATOM 7980 N N . VAL A 1 57 ? -2.027 7.316 -7.468 1.00 15.00 57 VAL A N 4
ATOM 7981 C CA . VAL A 1 57 ? -1.655 5.907 -7.713 1.00 15.00 57 VAL A CA 4
ATOM 7982 C C . VAL A 1 57 ? -0.174 5.636 -7.418 1.00 15.00 57 VAL A C 4
ATOM 7983 O O . VAL A 1 57 ? 0.729 6.354 -7.845 1.00 15.00 57 VAL A O 4
ATOM 7996 N N . GLN A 1 58 ? 0.028 4.562 -6.669 1.00 15.00 58 GLN A N 4
ATOM 7997 C CA . GLN A 1 58 ? 1.354 4.150 -6.175 1.00 15.00 58 GLN A CA 4
ATOM 7998 C C . GLN A 1 58 ? 1.785 2.874 -6.907 1.00 15.00 58 GLN A C 4
ATOM 7999 O O . GLN A 1 58 ? 1.089 1.859 -6.880 1.00 15.00 58 GLN A O 4
ATOM 8013 N N . LEU A 1 59 ? 2.953 2.960 -7.528 1.00 15.00 59 LEU A N 4
ATOM 8014 C CA . LEU A 1 59 ? 3.559 1.833 -8.261 1.00 15.00 59 LEU A CA 4
ATOM 8015 C C . LEU A 1 59 ? 4.832 1.384 -7.537 1.00 15.00 59 LEU A C 4
ATOM 8016 O O . LEU A 1 59 ? 5.781 2.151 -7.362 1.00 15.00 59 LEU A O 4
ATOM 8032 N N . THR A 1 60 ? 4.718 0.187 -6.975 1.00 15.00 60 THR A N 4
ATOM 8033 C CA . THR A 1 60 ? 5.745 -0.417 -6.102 1.00 15.00 60 THR A CA 4
ATOM 8034 C C . THR A 1 60 ? 5.996 -1.899 -6.422 1.00 15.00 60 THR A C 4
ATOM 8035 O O . THR A 1 60 ? 5.212 -2.571 -7.092 1.00 15.00 60 THR A O 4
ATOM 8046 N N . ALA A 1 61 ? 7.189 -2.344 -6.047 1.00 15.00 61 ALA A N 4
ATOM 8047 C CA . ALA A 1 61 ? 7.585 -3.761 -6.108 1.00 15.00 61 ALA A CA 4
ATOM 8048 C C . ALA A 1 61 ? 7.869 -4.308 -4.700 1.00 15.00 61 ALA A C 4
ATOM 8049 O O . ALA A 1 61 ? 8.463 -3.629 -3.863 1.00 15.00 61 ALA A O 4
ATOM 8056 N N . LYS A 1 62 ? 7.457 -5.557 -4.503 1.00 15.00 62 LYS A N 4
ATOM 8057 C CA . LYS A 1 62 ? 7.629 -6.300 -3.240 1.00 15.00 62 LYS A CA 4
ATOM 8058 C C . LYS A 1 62 ? 8.643 -7.440 -3.395 1.00 15.00 62 LYS A C 4
ATOM 8059 O O . LYS A 1 62 ? 8.523 -8.298 -4.273 1.00 15.00 62 LYS A O 4
ATOM 8078 N N . LEU A 1 63 ? 9.622 -7.404 -2.504 1.00 15.00 63 LEU A N 4
ATOM 8079 C CA . LEU A 1 63 ? 10.617 -8.479 -2.326 1.00 15.00 63 LEU A CA 4
ATOM 8080 C C . LEU A 1 63 ? 10.667 -8.942 -0.860 1.00 15.00 63 LEU A C 4
ATOM 8081 O O . LEU A 1 63 ? 10.424 -8.156 0.052 1.00 15.00 63 LEU A O 4
ATOM 8097 N N . GLY A 1 64 ? 10.936 -10.232 -0.671 1.00 15.00 64 GLY A N 4
ATOM 8098 C CA . GLY A 1 64 ? 11.001 -10.869 0.662 1.00 15.00 64 GLY A CA 4
ATOM 8099 C C . GLY A 1 64 ? 10.217 -12.188 0.709 1.00 15.00 64 GLY A C 4
ATOM 8100 O O . GLY A 1 64 ? 9.872 -12.738 -0.337 1.00 15.00 64 GLY A O 4
ATOM 8104 N N . TYR A 1 65 ? 9.785 -12.565 1.914 1.00 15.00 65 TYR A N 4
ATOM 8105 C CA . TYR A 1 65 ? 9.258 -13.925 2.181 1.00 15.00 65 TYR A CA 4
ATOM 8106 C C . TYR A 1 65 ? 8.509 -14.068 3.529 1.00 15.00 65 TYR A C 4
ATOM 8107 O O . TYR A 1 65 ? 8.602 -13.175 4.376 1.00 15.00 65 TYR A O 4
ATOM 8125 N N . PRO A 1 66 ? 7.648 -15.091 3.669 1.00 15.00 66 PRO A N 4
ATOM 8126 C CA . PRO A 1 66 ? 7.077 -15.484 4.973 1.00 15.00 66 PRO A CA 4
ATOM 8127 C C . PRO A 1 66 ? 8.138 -16.084 5.908 1.00 15.00 66 PRO A C 4
ATOM 8128 O O . PRO A 1 66 ? 8.893 -16.978 5.533 1.00 15.00 66 PRO A O 4
ATOM 8139 N N . LYS A 1 67 ? 8.101 -15.612 7.148 1.00 15.00 67 LYS A N 4
ATOM 8140 C CA . LYS A 1 67 ? 9.044 -15.996 8.212 1.00 15.00 67 LYS A CA 4
ATOM 8141 C C . LYS A 1 67 ? 8.289 -16.413 9.483 1.00 15.00 67 LYS A C 4
ATOM 8142 O O . LYS A 1 67 ? 7.435 -15.693 10.003 1.00 15.00 67 LYS A O 4
ATOM 8161 N N . LEU A 1 68 ? 8.568 -17.640 9.909 1.00 15.00 68 LEU A N 4
ATOM 8162 C CA . LEU A 1 68 ? 8.064 -18.181 11.187 1.00 15.00 68 LEU A CA 4
ATOM 8163 C C . LEU A 1 68 ? 8.743 -17.486 12.379 1.00 15.00 68 LEU A C 4
ATOM 8164 O O . LEU A 1 68 ? 9.964 -17.332 12.401 1.00 15.00 68 LEU A O 4
ATOM 8180 N N . GLY A 1 69 ? 7.902 -16.954 13.261 1.00 15.00 69 GLY A N 4
ATOM 8181 C CA . GLY A 1 69 ? 8.349 -16.201 14.450 1.00 15.00 69 GLY A CA 4
ATOM 8182 C C . GLY A 1 69 ? 7.680 -16.676 15.744 1.00 15.00 69 GLY A C 4
ATOM 8183 O O . GLY A 1 69 ? 8.143 -17.601 16.405 1.00 15.00 69 GLY A O 4
ATOM 8187 N N . THR A 1 70 ? 6.509 -16.096 15.982 1.00 15.00 70 THR A N 4
ATOM 8188 C CA . THR A 1 70 ? 5.712 -16.336 17.209 1.00 15.00 70 THR A CA 4
ATOM 8189 C C . THR A 1 70 ? 4.282 -16.763 16.847 1.00 15.00 70 THR A C 4
ATOM 8190 O O . THR A 1 70 ? 3.662 -17.579 17.523 1.00 15.00 70 THR A O 4
ATOM 8201 N N . ASP A 1 71 ? 3.750 -16.114 15.815 1.00 15.00 71 ASP A N 4
ATOM 8202 C CA . ASP A 1 71 ? 2.786 -16.750 14.905 1.00 15.00 71 ASP A CA 4
ATOM 8203 C C . ASP A 1 71 ? 3.432 -16.792 13.497 1.00 15.00 71 ASP A C 4
ATOM 8204 O O . ASP A 1 71 ? 4.659 -16.770 13.368 1.00 15.00 71 ASP A O 4
ATOM 8213 N N . ASP A 1 72 ? 2.606 -16.659 12.466 1.00 15.00 72 ASP A N 4
ATOM 8214 C CA . ASP A 1 72 ? 3.034 -16.737 11.059 1.00 15.00 72 ASP A CA 4
ATOM 8215 C C . ASP A 1 72 ? 2.987 -15.328 10.451 1.00 15.00 72 ASP A C 4
ATOM 8216 O O . ASP A 1 72 ? 1.924 -14.716 10.377 1.00 15.00 72 ASP A O 4
ATOM 8225 N N . LEU A 1 73 ? 4.175 -14.755 10.323 1.00 15.00 73 LEU A N 4
ATOM 8226 C CA . LEU A 1 73 ? 4.343 -13.436 9.683 1.00 15.00 73 LEU A CA 4
ATOM 8227 C C . LEU A 1 73 ? 5.069 -13.493 8.331 1.00 15.00 73 LEU A C 4
ATOM 8228 O O . LEU A 1 73 ? 5.938 -14.322 8.093 1.00 15.00 73 LEU A O 4
ATOM 8244 N N . ASP A 1 74 ? 4.619 -12.632 7.428 1.00 15.00 74 ASP A N 4
ATOM 8245 C CA . ASP A 1 74 ? 5.223 -12.444 6.094 1.00 15.00 74 ASP A CA 4
ATOM 8246 C C . ASP A 1 74 ? 5.867 -11.057 6.032 1.00 15.00 74 ASP A C 4
ATOM 8247 O O . ASP A 1 74 ? 5.190 -10.047 6.232 1.00 15.00 74 ASP A O 4
ATOM 8256 N N . ILE A 1 75 ? 7.159 -11.045 5.722 1.00 15.00 75 ILE A N 4
ATOM 8257 C CA . ILE A 1 75 ? 7.970 -9.811 5.724 1.00 15.00 75 ILE A CA 4
ATOM 8258 C C . ILE A 1 75 ? 8.356 -9.474 4.277 1.00 15.00 75 ILE A C 4
ATOM 8259 O O . ILE A 1 75 ? 9.008 -10.260 3.587 1.00 15.00 75 ILE A O 4
ATOM 8275 N N . TYR A 1 76 ? 7.795 -8.358 3.826 1.00 15.00 76 TYR A N 4
ATOM 8276 C CA . TYR A 1 76 ? 8.069 -7.803 2.492 1.00 15.00 76 TYR A CA 4
ATOM 8277 C C . TYR A 1 76 ? 8.610 -6.373 2.569 1.00 15.00 76 TYR A C 4
ATOM 8278 O O . TYR A 1 76 ? 8.106 -5.522 3.303 1.00 15.00 76 TYR A O 4
ATOM 8296 N N . THR A 1 77 ? 9.553 -6.126 1.672 1.00 15.00 77 THR A N 4
ATOM 8297 C CA . THR A 1 77 ? 10.146 -4.796 1.453 1.00 15.00 77 THR A CA 4
ATOM 8298 C C . THR A 1 77 ? 9.600 -4.329 0.100 1.00 15.00 77 THR A C 4
ATOM 8299 O O . THR A 1 77 ? 9.755 -4.990 -0.927 1.00 15.00 77 THR A O 4
ATOM 8310 N N . ARG A 1 78 ? 8.954 -3.175 0.177 1.00 15.00 78 ARG A N 4
ATOM 8311 C CA . ARG A 1 78 ? 8.218 -2.572 -0.943 1.00 15.00 78 ARG A CA 4
ATOM 8312 C C . ARG A 1 78 ? 8.909 -1.250 -1.313 1.00 15.00 78 ARG A C 4
ATOM 8313 O O . ARG A 1 78 ? 9.127 -0.391 -0.460 1.00 15.00 78 ARG A O 4
ATOM 8334 N N . LEU A 1 79 ? 9.308 -1.154 -2.574 1.00 15.00 79 LEU A N 4
ATOM 8335 C CA . LEU A 1 79 ? 9.972 0.048 -3.116 1.00 15.00 79 LEU A CA 4
ATOM 8336 C C . LEU A 1 79 ? 9.330 0.483 -4.440 1.00 15.00 79 LEU A C 4
ATOM 8337 O O . LEU A 1 79 ? 8.961 -0.363 -5.256 1.00 15.00 79 LEU A O 4
ATOM 8353 N N . GLY A 1 80 ? 9.161 1.794 -4.579 1.00 15.00 80 GLY A N 4
ATOM 8354 C CA . GLY A 1 80 ? 8.653 2.412 -5.821 1.00 15.00 80 GLY A CA 4
ATOM 8355 C C . GLY A 1 80 ? 8.413 3.920 -5.690 1.00 15.00 80 GLY A C 4
ATOM 8356 O O . GLY A 1 80 ? 9.145 4.617 -4.987 1.00 15.00 80 GLY A O 4
ATOM 8360 N N . GLY A 1 81 ? 7.374 4.363 -6.390 1.00 15.00 81 GLY A N 4
ATOM 8361 C CA . GLY A 1 81 ? 6.966 5.780 -6.460 1.00 15.00 81 GLY A CA 4
ATOM 8362 C C . GLY A 1 81 ? 5.442 5.957 -6.430 1.00 15.00 81 GLY A C 4
ATOM 8363 O O . GLY A 1 81 ? 4.694 5.080 -6.859 1.00 15.00 81 GLY A O 4
ATOM 8367 N N . MET A 1 82 ? 5.019 7.113 -5.924 1.00 15.00 82 MET A N 4
ATOM 8368 C CA . MET A 1 82 ? 3.594 7.499 -5.934 1.00 15.00 82 MET A CA 4
ATOM 8369 C C . MET A 1 82 ? 3.355 8.713 -6.846 1.00 15.00 82 MET A C 4
ATOM 8370 O O . MET A 1 82 ? 3.930 9.784 -6.656 1.00 15.00 82 MET A O 4
ATOM 8384 N N . VAL A 1 83 ? 2.532 8.468 -7.858 1.00 15.00 83 VAL A N 4
ATOM 8385 C CA . VAL A 1 83 ? 2.217 9.448 -8.917 1.00 15.00 83 VAL A CA 4
ATOM 8386 C C . VAL A 1 83 ? 0.734 9.826 -8.791 1.00 15.00 83 VAL A C 4
ATOM 8387 O O . VAL A 1 83 ? -0.153 8.975 -8.780 1.00 15.00 83 VAL A O 4
ATOM 8400 N N . TRP A 1 84 ? 0.510 11.129 -8.690 1.00 15.00 84 TRP A N 4
ATOM 8401 C CA . TRP A 1 84 ? -0.847 11.697 -8.642 1.00 15.00 84 TRP A CA 4
ATOM 8402 C C . TRP A 1 84 ? -1.099 12.606 -9.854 1.00 15.00 84 TRP A C 4
ATOM 8403 O O . TRP A 1 84 ? -0.179 13.204 -10.415 1.00 15.00 84 TRP A O 4
ATOM 8424 N N . ARG A 1 85 ? -2.358 12.622 -10.268 1.00 15.00 85 ARG A N 4
ATOM 8425 C CA . ARG A 1 85 ? -2.807 13.403 -11.438 1.00 15.00 85 ARG A CA 4
ATOM 8426 C C . ARG A 1 85 ? -3.484 14.706 -10.985 1.00 15.00 85 ARG A C 4
ATOM 8427 O O . ARG A 1 85 ? -4.246 14.722 -10.020 1.00 15.00 85 ARG A O 4
ATOM 8448 N N . ALA A 1 86 ? -3.081 15.789 -11.644 1.00 15.00 86 ALA A N 4
ATOM 8449 C CA . ALA A 1 86 ? -3.637 17.139 -11.428 1.00 15.00 86 ALA A CA 4
ATOM 8450 C C . ALA A 1 86 ? -4.103 17.775 -12.745 1.00 15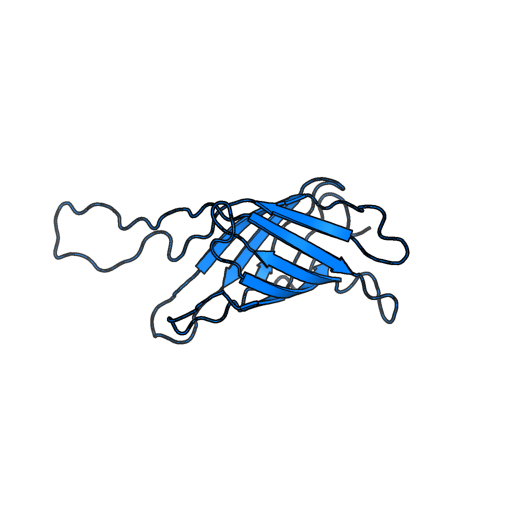.00 86 ALA A C 4
ATOM 8451 O O . ALA A 1 86 ? -3.363 17.816 -13.730 1.00 15.00 86 ALA A O 4
ATOM 8458 N N . ASP A 1 87 ? -5.290 18.377 -12.689 1.00 15.00 87 ASP A N 4
ATOM 8459 C CA . ASP A 1 87 ? -5.927 19.037 -13.851 1.00 15.00 87 ASP A CA 4
ATOM 8460 C C . ASP A 1 87 ? -5.248 20.377 -14.191 1.00 15.00 87 ASP A C 4
ATOM 8461 O O . ASP A 1 87 ? -5.464 21.391 -13.530 1.00 15.00 87 ASP A O 4
ATOM 8470 N N . THR A 1 88 ? -4.318 20.290 -15.144 1.00 15.00 88 THR A N 4
ATOM 8471 C CA . THR A 1 88 ? -3.425 21.393 -15.581 1.00 15.00 88 THR A CA 4
ATOM 8472 C C . THR A 1 88 ? -2.666 21.993 -14.375 1.00 15.00 88 THR A C 4
ATOM 8473 O O . THR A 1 88 ? -2.502 23.204 -14.219 1.00 15.00 88 THR A O 4
ATOM 8484 N N . SER A 1 89 ? -2.126 21.078 -13.570 1.00 15.00 89 SER A N 4
ATOM 8485 C CA . SER A 1 89 ? -1.468 21.317 -12.264 1.00 15.00 89 SER A CA 4
ATOM 8486 C C . SER A 1 89 ? -2.434 21.934 -11.227 1.00 15.00 89 SER A C 4
ATOM 8487 O O . SER A 1 89 ? -3.366 21.251 -10.804 1.00 15.00 89 SER A O 4
ATOM 8495 N N . ASP A 1 90 ? -2.251 23.206 -10.871 1.00 15.00 90 ASP A N 4
ATOM 8496 C CA . ASP A 1 90 ? -3.114 23.934 -9.923 1.00 15.00 90 ASP A CA 4
ATOM 8497 C C . ASP A 1 90 ? -3.498 25.301 -10.512 1.00 15.00 90 ASP A C 4
ATOM 8498 O O . ASP A 1 90 ? -2.655 26.185 -10.651 1.00 15.00 90 ASP A O 4
ATOM 8507 N N . LYS A 1 91 ? -4.746 25.386 -10.962 1.00 15.00 91 LYS A N 4
ATOM 8508 C CA . LYS A 1 91 ? -5.329 26.628 -11.515 1.00 15.00 91 LYS A CA 4
ATOM 8509 C C . LYS A 1 91 ? -5.421 27.742 -10.456 1.00 15.00 91 LYS A C 4
ATOM 8510 O O . LYS A 1 91 ? -6.298 27.751 -9.594 1.00 15.00 91 LYS A O 4
ATOM 8529 N N . ASP A 1 92 ? -4.427 28.624 -10.509 1.00 15.00 92 ASP A N 4
ATOM 8530 C CA . ASP A 1 92 ? -4.361 29.808 -9.634 1.00 15.00 92 ASP A CA 4
ATOM 8531 C C . ASP A 1 92 ? -4.642 31.084 -10.444 1.00 15.00 92 ASP A C 4
ATOM 8532 O O . ASP A 1 92 ? -3.735 31.748 -10.945 1.00 15.00 92 ASP A O 4
ATOM 8541 N N . GLY A 1 93 ? -5.938 31.366 -10.558 1.00 15.00 93 GLY A N 4
ATOM 8542 C CA . GLY A 1 93 ? -6.480 32.524 -11.299 1.00 15.00 93 GLY A CA 4
ATOM 8543 C C . GLY A 1 93 ? -6.221 32.449 -12.812 1.00 15.00 93 GLY A C 4
ATOM 8544 O O . GLY A 1 93 ? -6.199 31.371 -13.407 1.00 15.00 93 GLY A O 4
ATOM 8548 N N . ASN A 1 94 ? -6.095 33.632 -13.407 1.00 15.00 94 ASN A N 4
ATOM 8549 C CA . ASN A 1 94 ? -5.890 33.816 -14.859 1.00 15.00 94 ASN A CA 4
ATOM 8550 C C . ASN A 1 94 ? -4.485 33.404 -15.344 1.00 15.00 94 ASN A C 4
ATOM 8551 O O . ASN A 1 94 ? -3.606 34.236 -15.574 1.00 15.00 94 ASN A O 4
ATOM 8562 N N . GLY A 1 95 ? -4.298 32.090 -15.434 1.00 15.00 95 GLY A N 4
ATOM 8563 C CA . GLY A 1 95 ? -3.078 31.482 -16.004 1.00 15.00 95 GLY A CA 4
ATOM 8564 C C . GLY A 1 95 ? -3.068 29.953 -15.912 1.00 15.00 95 GLY A C 4
ATOM 8565 O O . GLY A 1 95 ? -3.406 29.368 -14.885 1.00 15.00 95 GLY A O 4
ATOM 8569 N N . TYR A 1 96 ? -2.622 29.348 -17.009 1.00 15.00 96 TYR A N 4
ATOM 8570 C CA . TYR A 1 96 ? -2.488 27.880 -17.132 1.00 15.00 96 TYR A CA 4
ATOM 8571 C C . TYR A 1 96 ? -1.057 27.455 -17.518 1.00 15.00 96 TYR A C 4
ATOM 8572 O O . TYR A 1 96 ? -0.821 26.713 -18.471 1.00 15.00 96 TYR A O 4
ATOM 8590 N N . ILE A 1 97 ? -0.100 27.986 -16.761 1.00 15.00 97 ILE A N 4
ATOM 8591 C CA . ILE A 1 97 ? 1.341 27.748 -16.991 1.00 15.00 97 ILE A CA 4
ATOM 8592 C C . ILE A 1 97 ? 2.030 27.199 -15.734 1.00 15.00 97 ILE A C 4
ATOM 8593 O O . ILE A 1 97 ? 1.774 27.663 -14.625 1.00 15.00 97 ILE A O 4
ATOM 8609 N N . SER A 1 98 ? 2.836 26.162 -15.958 1.00 15.00 98 SER A N 4
ATOM 8610 C CA . SER A 1 98 ? 3.656 25.483 -14.927 1.00 15.00 98 SER A CA 4
ATOM 8611 C C . SER A 1 98 ? 4.591 24.467 -15.598 1.00 15.00 98 SER A C 4
ATOM 8612 O O . SER A 1 98 ? 4.240 23.870 -16.616 1.00 15.00 98 SER A O 4
ATOM 8620 N N . ALA A 1 99 ? 5.763 24.290 -14.998 1.00 15.00 99 ALA A N 4
ATOM 8621 C CA . ALA A 1 99 ? 6.793 23.363 -15.507 1.00 15.00 99 ALA A CA 4
ATOM 8622 C C . ALA A 1 99 ? 7.093 22.258 -14.478 1.00 15.00 99 ALA A C 4
ATOM 8623 O O . ALA A 1 99 ? 7.917 22.407 -13.577 1.00 15.00 99 ALA A O 4
ATOM 8630 N N . ALA A 1 100 ? 6.254 21.227 -14.545 1.00 15.00 100 ALA A N 4
ATOM 8631 C CA . ALA A 1 100 ? 6.351 20.029 -13.688 1.00 15.00 100 ALA A CA 4
ATOM 8632 C C . ALA A 1 100 ? 5.866 18.774 -14.431 1.00 15.00 100 ALA A C 4
ATOM 8633 O O . ALA A 1 100 ? 4.860 18.807 -15.137 1.00 15.00 100 ALA A O 4
ATOM 8640 N N . GLU A 1 101 ? 6.582 17.675 -14.213 1.00 15.00 101 GLU A N 4
ATOM 8641 C CA . GLU A 1 101 ? 6.250 16.375 -14.827 1.00 15.00 101 GLU A CA 4
ATOM 8642 C C . GLU A 1 101 ? 5.887 15.352 -13.736 1.00 15.00 101 GLU A C 4
ATOM 8643 O O . GLU A 1 101 ? 6.748 14.713 -13.138 1.00 15.00 101 GLU A O 4
ATOM 8655 N N . ALA A 1 102 ? 4.590 15.338 -13.419 1.00 15.00 102 ALA A N 4
ATOM 8656 C CA . ALA A 1 102 ? 3.964 14.433 -12.427 1.00 15.00 102 ALA A CA 4
ATOM 8657 C C . ALA A 1 102 ? 4.665 14.500 -11.046 1.00 15.00 102 ALA A C 4
ATOM 8658 O O . ALA A 1 102 ? 4.914 15.598 -10.547 1.00 15.00 102 ALA A O 4
ATOM 8665 N N . SER A 1 103 ? 4.796 13.370 -10.346 1.00 15.00 103 SER A N 4
ATOM 8666 C CA . SER A 1 103 ? 5.551 13.266 -9.080 1.00 15.00 103 SER A CA 4
ATOM 8667 C C . SER A 1 103 ? 6.101 11.844 -8.932 1.00 15.00 103 SER A C 4
ATOM 8668 O O . SER A 1 103 ? 5.334 10.886 -8.916 1.00 15.00 103 SER A O 4
ATOM 8676 N N . VAL A 1 104 ? 7.410 11.736 -9.140 1.00 15.00 104 VAL A N 4
ATOM 8677 C CA . VAL A 1 104 ? 8.132 10.447 -9.077 1.00 15.00 104 VAL A CA 4
ATOM 8678 C C . VAL A 1 104 ? 9.265 10.562 -8.042 1.00 15.00 104 VAL A C 4
ATOM 8679 O O . VAL A 1 104 ? 10.254 11.258 -8.260 1.00 15.00 104 VAL A O 4
ATOM 8692 N N . SER A 1 105 ? 8.979 10.035 -6.858 1.00 15.00 105 SER A N 4
ATOM 8693 C CA . SER A 1 105 ? 9.946 9.962 -5.744 1.00 15.00 105 SER A CA 4
ATOM 8694 C C . SER A 1 105 ? 10.233 8.506 -5.326 1.00 15.00 105 SER A C 4
ATOM 8695 O O . SER A 1 105 ? 9.302 7.699 -5.279 1.00 15.00 105 SER A O 4
ATOM 8703 N N . PRO A 1 106 ? 11.509 8.161 -5.087 1.00 15.00 106 PRO A N 4
ATOM 8704 C CA . PRO A 1 106 ? 11.901 6.837 -4.564 1.00 15.00 106 PRO A CA 4
ATOM 8705 C C . PRO A 1 106 ? 11.493 6.682 -3.091 1.00 15.00 106 PRO A C 4
ATOM 8706 O O . PRO A 1 106 ? 12.143 7.182 -2.174 1.00 15.00 106 PRO A O 4
ATOM 8717 N N . VAL A 1 107 ? 10.341 6.050 -2.918 1.00 15.00 107 VAL A N 4
ATOM 8718 C CA . VAL A 1 107 ? 9.712 5.839 -1.600 1.00 15.00 107 VAL A CA 4
ATOM 8719 C C . VAL A 1 107 ? 9.602 4.347 -1.260 1.00 15.00 107 VAL A C 4
ATOM 8720 O O . VAL A 1 107 ? 9.354 3.501 -2.124 1.00 15.00 107 VAL A O 4
ATOM 8733 N N . PHE A 1 108 ? 9.794 4.071 0.025 1.00 15.00 108 PHE A N 4
ATOM 8734 C CA . PHE A 1 108 ? 9.967 2.700 0.530 1.00 15.00 108 PHE A CA 4
ATOM 8735 C C . PHE A 1 108 ? 9.041 2.409 1.712 1.00 15.00 108 PHE A C 4
ATOM 8736 O O . PHE A 1 108 ? 8.816 3.270 2.565 1.00 15.00 108 PHE A O 4
ATOM 8753 N N . ALA A 1 109 ? 8.482 1.203 1.662 1.00 15.00 109 ALA A N 4
ATOM 8754 C CA . ALA A 1 109 ? 7.528 0.643 2.640 1.00 15.00 109 ALA A CA 4
ATOM 8755 C C . ALA A 1 109 ? 8.010 -0.704 3.208 1.00 15.00 109 ALA A C 4
ATOM 8756 O O . ALA A 1 109 ? 8.486 -1.562 2.462 1.00 15.00 109 ALA A O 4
ATOM 8763 N N . GLY A 1 110 ? 7.911 -0.850 4.532 1.00 15.00 110 GLY A N 4
ATOM 8764 C CA . GLY A 1 110 ? 8.224 -2.108 5.237 1.00 15.00 110 GLY A CA 4
ATOM 8765 C C . GLY A 1 110 ? 6.906 -2.776 5.633 1.00 15.00 110 GLY A C 4
ATOM 8766 O O . GLY A 1 110 ? 6.295 -2.405 6.634 1.00 15.00 110 GLY A O 4
ATOM 8770 N N . GLY A 1 111 ? 6.515 -3.750 4.816 1.00 15.00 111 GLY A N 4
ATOM 8771 C CA . GLY A 1 111 ? 5.174 -4.358 4.849 1.00 15.00 111 GLY A CA 4
ATOM 8772 C C . GLY A 1 111 ? 5.198 -5.776 5.424 1.00 15.00 111 GLY A C 4
ATOM 8773 O O . GLY A 1 111 ? 5.657 -6.720 4.780 1.00 15.00 111 GLY A O 4
ATOM 8777 N N . VAL A 1 112 ? 4.551 -5.904 6.574 1.00 15.00 112 VAL A N 4
ATOM 8778 C CA . VAL A 1 112 ? 4.441 -7.180 7.310 1.00 15.00 112 VAL A CA 4
ATOM 8779 C C . VAL A 1 112 ? 2.960 -7.585 7.391 1.00 15.00 112 VAL A C 4
ATOM 8780 O O . VAL A 1 112 ? 2.064 -6.777 7.641 1.00 15.00 112 VAL A O 4
ATOM 8793 N N . GLU A 1 113 ? 2.758 -8.852 7.052 1.00 15.00 113 GLU A N 4
ATOM 8794 C CA . GLU A 1 113 ? 1.452 -9.539 7.066 1.00 15.00 113 GLU A CA 4
ATOM 8795 C C . GLU A 1 113 ? 1.455 -10.579 8.194 1.00 15.00 113 GLU A C 4
ATOM 8796 O O . GLU A 1 113 ? 2.230 -11.534 8.152 1.00 15.00 113 GLU A O 4
ATOM 8808 N N . TYR A 1 114 ? 0.684 -10.308 9.241 1.00 15.00 114 TYR A N 4
ATOM 8809 C CA . TYR A 1 114 ? 0.669 -11.158 10.449 1.00 15.00 114 TYR A CA 4
ATOM 8810 C C . TYR A 1 114 ? -0.619 -11.986 10.560 1.00 15.00 114 TYR A C 4
ATOM 8811 O O . TYR A 1 114 ? -1.731 -11.457 10.532 1.00 15.00 114 TYR A O 4
ATOM 8829 N N . VAL A 1 115 ? -0.421 -13.292 10.704 1.00 15.00 115 VAL A N 4
ATOM 8830 C CA . VAL A 1 115 ? -1.502 -14.297 10.801 1.00 15.00 115 VAL A CA 4
ATOM 8831 C C . VAL A 1 115 ? -1.476 -14.928 12.205 1.00 15.00 115 VAL A C 4
ATOM 8832 O O . VAL A 1 115 ? -0.439 -15.411 12.662 1.00 15.00 115 VAL A O 4
ATOM 8845 N N . ILE A 1 116 ? -2.666 -15.006 12.798 1.00 15.00 116 ILE A N 4
ATOM 8846 C CA . ILE A 1 116 ? -2.897 -15.557 14.154 1.00 15.00 116 ILE A CA 4
ATOM 8847 C C . ILE A 1 116 ? -3.838 -16.777 14.040 1.00 15.00 116 ILE A C 4
ATOM 8848 O O . ILE A 1 116 ? -4.767 -16.791 13.230 1.00 15.00 116 ILE A O 4
ATOM 8864 N N . ARG A 1 117 ? -3.565 -17.778 14.873 1.00 15.00 117 ARG A N 4
ATOM 8865 C CA . ARG A 1 117 ? -4.338 -19.038 14.939 1.00 15.00 117 ARG A CA 4
ATOM 8866 C C . ARG A 1 117 ? -5.744 -18.876 15.543 1.00 15.00 117 ARG A C 4
ATOM 8867 O O . ARG A 1 117 ? -5.909 -18.716 16.751 1.00 15.00 117 ARG A O 4
ATOM 8888 N N . ARG A 1 118 ? -6.715 -18.749 14.644 1.00 15.00 118 ARG A N 4
ATOM 8889 C CA . ARG A 1 118 ? -8.154 -18.724 14.975 1.00 15.00 118 ARG A CA 4
ATOM 8890 C C . ARG A 1 118 ? -8.951 -19.752 14.162 1.00 15.00 118 ARG A C 4
ATOM 8891 O O . ARG A 1 118 ? -8.609 -20.058 13.021 1.00 15.00 118 ARG A O 4
ATOM 8912 N N . ARG A 1 119 ? -10.030 -20.239 14.775 1.00 15.00 119 ARG A N 4
ATOM 8913 C CA . ARG A 1 119 ? -10.989 -21.171 14.140 1.00 15.00 119 ARG A CA 4
ATOM 8914 C C . ARG A 1 119 ? -11.618 -20.638 12.838 1.00 15.00 119 ARG A C 4
ATOM 8915 O O . ARG A 1 119 ? -11.726 -21.366 11.853 1.00 15.00 119 ARG A O 4
ATOM 8936 N N . ILE A 1 120 ? -12.002 -19.362 12.854 1.00 15.00 120 ILE A N 4
ATOM 8937 C CA . ILE A 1 120 ? -12.668 -18.707 11.709 1.00 15.00 120 ILE A CA 4
ATOM 8938 C C . ILE A 1 120 ? -11.806 -17.511 11.266 1.00 15.00 120 ILE A C 4
ATOM 8939 O O . ILE A 1 120 ? -11.880 -16.426 11.840 1.00 15.00 120 ILE A O 4
ATOM 8955 N N . THR A 1 121 ? -10.881 -17.811 10.359 1.00 15.00 121 THR A N 4
ATOM 8956 C CA . THR A 1 121 ? -10.045 -16.785 9.700 1.00 15.00 121 THR A CA 4
ATOM 8957 C C . THR A 1 121 ? -10.319 -16.806 8.182 1.00 15.00 121 THR A C 4
ATOM 8958 O O . THR A 1 121 ? -9.676 -17.574 7.461 1.00 15.00 121 THR A O 4
ATOM 8969 N N . PRO A 1 122 ? -11.291 -16.016 7.695 1.00 15.00 122 PRO A N 4
ATOM 8970 C CA . PRO A 1 122 ? -11.616 -15.944 6.255 1.00 15.00 122 PRO A CA 4
ATOM 8971 C C . PRO A 1 122 ? -10.563 -15.154 5.458 1.00 15.00 122 PRO A C 4
ATOM 8972 O O . PRO A 1 122 ? -10.606 -13.930 5.389 1.00 15.00 122 PRO A O 4
ATOM 8983 N N . GLU A 1 123 ? -9.493 -15.878 5.121 1.00 15.00 123 GLU A N 4
ATOM 8984 C CA . GLU A 1 123 ? -8.338 -15.437 4.299 1.00 15.00 123 GLU A CA 4
ATOM 8985 C C . GLU A 1 123 ? -7.721 -14.062 4.646 1.00 15.00 123 GLU A C 4
ATOM 8986 O O . GLU A 1 123 ? -7.008 -13.466 3.840 1.00 15.00 123 GLU A O 4
ATOM 8998 N N . ILE A 1 124 ? -7.776 -13.721 5.931 1.00 15.00 124 ILE A N 4
ATOM 8999 C CA . ILE A 1 124 ? -7.437 -12.368 6.410 1.00 15.00 124 ILE A CA 4
ATOM 9000 C C . ILE A 1 124 ? -6.215 -12.366 7.348 1.00 15.00 124 ILE A C 4
ATOM 9001 O O . ILE A 1 124 ? -6.081 -13.193 8.249 1.00 15.00 124 ILE A O 4
ATOM 9017 N N . ALA A 1 125 ? -5.295 -11.474 7.002 1.00 15.00 125 ALA A N 4
ATOM 9018 C CA . ALA A 1 125 ? -4.058 -11.193 7.750 1.00 15.00 125 ALA A CA 4
ATOM 9019 C C . ALA A 1 125 ? -4.000 -9.713 8.161 1.00 15.00 125 ALA A C 4
ATOM 9020 O O . ALA A 1 125 ? -4.509 -8.834 7.461 1.00 15.00 125 ALA A O 4
ATOM 9027 N N . THR A 1 126 ? -3.284 -9.461 9.251 1.00 15.00 126 THR A N 4
ATOM 9028 C CA . THR A 1 126 ? -3.063 -8.098 9.777 1.00 15.00 126 THR A CA 4
ATOM 9029 C C . THR A 1 126 ? -1.933 -7.450 8.965 1.00 15.00 126 THR A C 4
ATOM 9030 O O . THR A 1 126 ? -0.794 -7.922 8.972 1.00 15.00 126 THR A O 4
ATOM 9041 N N . ARG A 1 127 ? -2.269 -6.310 8.372 1.00 15.00 127 ARG A N 4
ATOM 9042 C CA . ARG A 1 127 ? -1.350 -5.538 7.518 1.00 15.00 127 ARG A CA 4
ATOM 9043 C C . ARG A 1 127 ? -0.752 -4.407 8.366 1.00 15.00 127 ARG A C 4
ATOM 9044 O O . ARG A 1 127 ? -1.442 -3.480 8.795 1.00 15.00 127 ARG A O 4
ATOM 9065 N N . LEU A 1 128 ? 0.525 -4.592 8.671 1.00 15.00 128 LEU A N 4
ATOM 9066 C CA . LEU A 1 128 ? 1.325 -3.625 9.443 1.00 15.00 128 LEU A CA 4
ATOM 9067 C C . LEU A 1 128 ? 2.525 -3.207 8.582 1.00 15.00 128 LEU A C 4
ATOM 9068 O O . LEU A 1 128 ? 3.381 -4.020 8.239 1.00 15.00 128 LEU A O 4
ATOM 9084 N N . GLU A 1 129 ? 2.488 -1.952 8.158 1.00 15.00 129 GLU A N 4
ATOM 9085 C CA . GLU A 1 129 ? 3.513 -1.387 7.266 1.00 15.00 129 GLU A CA 4
ATOM 9086 C C . GLU A 1 129 ? 4.059 -0.059 7.822 1.00 15.00 129 GLU A C 4
ATOM 9087 O O . GLU A 1 129 ? 3.363 0.953 7.779 1.00 15.00 129 GLU A O 4
ATOM 9099 N N . TYR A 1 130 ? 5.364 -0.021 8.067 1.00 15.00 130 TYR A N 4
ATOM 9100 C CA . TYR A 1 130 ? 6.072 1.236 8.399 1.00 15.00 130 TYR A CA 4
ATOM 9101 C C . TYR A 1 130 ? 7.382 1.332 7.605 1.00 15.00 130 TYR A C 4
ATOM 9102 O O . TYR A 1 130 ? 8.027 0.298 7.439 1.00 15.00 130 TYR A O 4
ATOM 9120 N N . GLN A 1 131 ? 7.274 2.212 6.620 1.00 15.00 131 GLN A N 4
ATOM 9121 C CA . GLN A 1 131 ? 8.368 2.828 5.839 1.00 15.00 131 GLN A CA 4
ATOM 9122 C C . GLN A 1 131 ? 8.119 4.247 5.298 1.00 15.00 131 GLN A C 4
ATOM 9123 O O . GLN A 1 131 ? 6.976 4.710 5.361 1.00 15.00 131 GLN A O 4
ATOM 9137 N N . TRP A 1 132 ? 9.172 4.994 4.969 1.00 15.00 132 TRP A N 4
ATOM 9138 C CA . TRP A 1 132 ? 8.952 6.391 4.540 1.00 15.00 132 TRP A CA 4
ATOM 9139 C C . TRP A 1 132 ? 8.470 6.375 3.075 1.00 15.00 132 TRP A C 4
ATOM 9140 O O . TRP A 1 132 ? 9.198 6.024 2.143 1.00 15.00 132 TRP A O 4
ATOM 9161 N N . THR A 1 133 ? 7.206 6.757 2.930 1.00 15.00 133 THR A N 4
ATOM 9162 C CA . THR A 1 133 ? 6.486 6.748 1.633 1.00 15.00 133 THR A CA 4
ATOM 9163 C C . THR A 1 133 ? 5.973 8.114 1.149 1.00 15.00 133 THR A C 4
ATOM 9164 O O . THR A 1 133 ? 5.556 8.253 0.001 1.00 15.00 133 THR A O 4
ATOM 9175 N N . ASN A 1 134 ? 5.887 9.051 2.089 1.00 15.00 134 ASN A N 4
ATOM 9176 C CA . ASN A 1 134 ? 5.424 10.442 1.905 1.00 15.00 134 ASN A CA 4
ATOM 9177 C C . ASN A 1 134 ? 5.863 11.256 3.141 1.00 15.00 134 ASN A C 4
ATOM 9178 O O . ASN A 1 134 ? 6.560 10.707 3.994 1.00 15.00 134 ASN A O 4
ATOM 9189 N N . ASN A 1 135 ? 5.312 12.463 3.309 1.00 15.00 135 ASN A N 4
ATOM 9190 C CA . ASN A 1 135 ? 5.695 13.425 4.369 1.00 15.00 135 ASN A CA 4
ATOM 9191 C C . ASN A 1 135 ? 7.148 13.927 4.297 1.00 15.00 135 ASN A C 4
ATOM 9192 O O . ASN A 1 135 ? 8.046 13.263 3.784 1.00 15.00 135 ASN A O 4
ATOM 9203 N N . ALA A 1 136 ? 7.305 15.164 4.766 1.00 15.00 136 ALA A N 4
ATOM 9204 C CA . ALA A 1 136 ? 8.606 15.864 4.797 1.00 15.00 136 ALA A CA 4
ATOM 9205 C C . ALA A 1 136 ? 9.197 15.917 6.218 1.00 15.00 136 ALA A C 4
ATOM 9206 O O . ALA A 1 136 ? 10.154 15.204 6.513 1.00 15.00 136 ALA A O 4
ATOM 9213 N N . SER A 1 137 ? 8.555 16.662 7.116 1.00 15.00 137 SER A N 4
ATOM 9214 C CA . SER A 1 137 ? 8.969 16.722 8.533 1.00 15.00 137 SER A CA 4
ATOM 9215 C C . SER A 1 137 ? 8.064 15.799 9.358 1.00 15.00 137 SER A C 4
ATOM 9216 O O . SER A 1 137 ? 6.969 16.182 9.774 1.00 15.00 137 SER A O 4
ATOM 9224 N N . ASP A 1 138 ? 8.439 14.522 9.320 1.00 15.00 138 ASP A N 4
ATOM 9225 C CA . ASP A 1 138 ? 7.747 13.412 10.012 1.00 15.00 138 ASP A CA 4
ATOM 9226 C C . ASP A 1 138 ? 8.607 12.142 9.903 1.00 15.00 138 ASP A C 4
ATOM 9227 O O . ASP A 1 138 ? 9.153 11.858 8.841 1.00 15.00 138 ASP A O 4
ATOM 9236 N N . ASN A 1 139 ? 8.639 11.361 10.981 1.00 15.00 139 ASN A N 4
ATOM 9237 C CA . ASN A 1 139 ? 9.461 10.135 11.057 1.00 15.00 139 ASN A CA 4
ATOM 9238 C C . ASN A 1 139 ? 8.790 8.936 10.356 1.00 15.00 139 ASN A C 4
ATOM 9239 O O . ASN A 1 139 ? 8.126 8.109 10.984 1.00 15.00 139 ASN A O 4
ATOM 9250 N N . GLY A 1 140 ? 8.984 8.889 9.039 1.00 15.00 140 GLY A N 4
ATOM 9251 C CA . GLY A 1 140 ? 8.437 7.840 8.147 1.00 15.00 140 GLY A CA 4
ATOM 9252 C C . GLY A 1 140 ? 6.900 7.805 8.122 1.00 15.00 140 GLY A C 4
ATOM 9253 O O . GLY A 1 140 ? 6.231 8.766 8.506 1.00 15.00 140 GLY A O 4
ATOM 9257 N N . MET A 1 141 ? 6.367 6.705 7.589 1.00 15.00 141 MET A N 4
ATOM 9258 C CA . MET A 1 141 ? 4.910 6.477 7.549 1.00 15.00 141 MET A CA 4
ATOM 9259 C C . MET A 1 141 ? 4.483 5.097 8.059 1.00 15.00 141 MET A C 4
ATOM 9260 O O . MET A 1 141 ? 5.005 4.067 7.621 1.00 15.00 141 MET A O 4
ATOM 9274 N N . LEU A 1 142 ? 3.450 5.138 8.902 1.00 15.00 142 LEU A N 4
ATOM 9275 C CA . LEU A 1 142 ? 2.844 3.938 9.512 1.00 15.00 142 LEU A CA 4
ATOM 9276 C C . LEU A 1 142 ? 1.420 3.689 9.002 1.00 15.00 142 LEU A C 4
ATOM 9277 O O . LEU A 1 142 ? 0.468 4.401 9.317 1.00 15.00 142 LEU A O 4
ATOM 9293 N N . SER A 1 143 ? 1.352 2.686 8.143 1.00 15.00 143 SER A N 4
ATOM 9294 C CA . SER A 1 143 ? 0.093 2.204 7.549 1.00 15.00 143 SER A CA 4
ATOM 9295 C C . SER A 1 143 ? -0.311 0.921 8.282 1.00 15.00 143 SER A C 4
ATOM 9296 O O . SER A 1 143 ? 0.457 -0.039 8.372 1.00 15.00 143 SER A O 4
ATOM 9304 N N . LEU A 1 144 ? -1.532 0.948 8.793 1.00 15.00 144 LEU A N 4
ATOM 9305 C CA . LEU A 1 144 ? -2.133 -0.190 9.512 1.00 15.00 144 LEU A CA 4
ATOM 9306 C C . LEU A 1 144 ? -3.542 -0.501 8.991 1.00 15.00 144 LEU A C 4
ATOM 9307 O O . LEU A 1 144 ? -4.308 0.411 8.671 1.00 15.00 144 LEU A O 4
ATOM 9323 N N . GLY A 1 145 ? -3.793 -1.793 8.829 1.00 15.00 145 GLY A N 4
ATOM 9324 C CA . GLY A 1 145 ? -5.059 -2.307 8.271 1.00 15.00 145 GLY A CA 4
ATOM 9325 C C . GLY A 1 145 ? -5.081 -3.835 8.171 1.00 15.00 145 GLY A C 4
ATOM 9326 O O . GLY A 1 145 ? -4.356 -4.540 8.874 1.00 15.00 145 GLY A O 4
ATOM 9330 N N . VAL A 1 146 ? -6.016 -4.305 7.357 1.00 15.00 146 VAL A N 4
ATOM 9331 C CA . VAL A 1 146 ? -6.215 -5.748 7.095 1.00 15.00 146 VAL A CA 4
ATOM 9332 C C . VAL A 1 146 ? -6.064 -6.089 5.605 1.00 15.00 146 VAL A C 4
ATOM 9333 O O . VAL A 1 146 ? -6.497 -5.335 4.731 1.00 15.00 146 VAL A O 4
ATOM 9346 N N . SER A 1 147 ? -5.423 -7.227 5.364 1.00 15.00 147 SER A N 4
ATOM 9347 C CA . SER A 1 147 ? -5.142 -7.742 4.009 1.00 15.00 147 SER A CA 4
ATOM 9348 C C . SER A 1 147 ? -5.718 -9.150 3.836 1.00 15.00 147 SER A C 4
ATOM 9349 O O . SER A 1 147 ? -5.549 -10.014 4.696 1.00 15.00 147 SER A O 4
ATOM 9357 N N . TYR A 1 148 ? -6.343 -9.353 2.685 1.00 15.00 148 TYR A N 4
ATOM 9358 C CA . TYR A 1 148 ? -7.010 -10.612 2.315 1.00 15.00 148 TYR A CA 4
ATOM 9359 C C . TYR A 1 148 ? -6.236 -11.285 1.171 1.00 15.00 148 TYR A C 4
ATOM 9360 O O . TYR A 1 148 ? -5.871 -10.652 0.177 1.00 15.00 148 TYR A O 4
ATOM 9378 N N . ARG A 1 149 ? -6.049 -12.589 1.328 1.00 15.00 149 ARG A N 4
ATOM 9379 C CA . ARG A 1 149 ? -5.362 -13.417 0.322 1.00 15.00 149 ARG A CA 4
ATOM 9380 C C . ARG A 1 149 ? -6.386 -13.990 -0.669 1.00 15.00 149 ARG A C 4
ATOM 9381 O O . ARG A 1 149 ? -7.381 -14.606 -0.287 1.00 15.00 149 ARG A O 4
ATOM 9402 N N . PHE A 1 150 ? -6.059 -13.770 -1.939 1.00 15.00 150 PHE A N 4
ATOM 9403 C CA . PHE A 1 150 ? -6.884 -14.059 -3.130 1.00 15.00 150 PHE A CA 4
ATOM 9404 C C . PHE A 1 150 ? -8.229 -13.318 -3.156 1.00 15.00 150 PHE A C 4
ATOM 9405 O O . PHE A 1 150 ? -9.250 -13.781 -2.648 1.00 15.00 150 PHE A O 4
ATOM 9422 N N . GLY A 1 151 ? -8.121 -12.075 -3.620 1.00 15.00 151 GLY A N 4
ATOM 9423 C CA . GLY A 1 151 ? -9.270 -11.191 -3.903 1.00 15.00 151 GLY A CA 4
ATOM 9424 C C . GLY A 1 151 ? -10.025 -11.610 -5.174 1.00 15.00 151 GLY A C 4
ATOM 9425 O O . GLY A 1 151 ? -10.241 -12.790 -5.450 1.00 15.00 151 GLY A O 4
ATOM 9429 N N . GLN A 1 152 ? -10.396 -10.594 -5.947 1.00 15.00 152 GLN A N 4
ATOM 9430 C CA . GLN A 1 152 ? -11.139 -10.739 -7.218 1.00 15.00 152 GLN A CA 4
ATOM 9431 C C . GLN A 1 152 ? -10.361 -11.429 -8.363 1.00 15.00 152 GLN A C 4
ATOM 9432 O O . GLN A 1 152 ? -9.793 -10.791 -9.250 1.00 15.00 152 GLN A O 4
ATOM 9446 N N . GLY A 1 153 ? -10.328 -12.757 -8.269 1.00 15.00 153 GLY A N 4
ATOM 9447 C CA . GLY A 1 153 ? -9.750 -13.635 -9.308 1.00 15.00 153 GLY A CA 4
ATOM 9448 C C . GLY A 1 153 ? -9.952 -15.126 -9.008 1.00 15.00 153 GLY A C 4
ATOM 9449 O O . GLY A 1 153 ? -9.083 -15.783 -8.438 1.00 15.00 153 GLY A O 4
ATOM 9453 N N . GLU A 1 154 ? -11.099 -15.631 -9.457 1.00 15.00 154 GLU A N 4
ATOM 9454 C CA . GLU A 1 154 ? -11.486 -17.048 -9.310 1.00 15.00 154 GLU A CA 4
ATOM 9455 C C . GLU A 1 154 ? -11.791 -17.656 -10.690 1.00 15.00 154 GLU A C 4
ATOM 9456 O O . GLU A 1 154 ? -12.478 -17.049 -11.511 1.00 15.00 154 GLU A O 4
ATOM 9468 N N . ALA A 1 155 ? -11.275 -18.865 -10.900 1.00 15.00 155 ALA A N 4
ATOM 9469 C CA . ALA A 1 155 ? -11.533 -19.661 -12.116 1.00 15.00 155 ALA A CA 4
ATOM 9470 C C . ALA A 1 155 ? -12.973 -20.205 -12.142 1.00 15.00 155 ALA A C 4
ATOM 9471 O O . ALA A 1 155 ? -13.328 -21.116 -11.396 1.00 15.00 155 ALA A O 4
ATOM 9478 N N . ALA A 1 156 ? -13.825 -19.433 -12.810 1.00 15.00 156 ALA A N 4
ATOM 9479 C CA . ALA A 1 156 ? -15.252 -19.774 -13.014 1.00 15.00 156 ALA A CA 4
ATOM 9480 C C . ALA A 1 156 ? -15.648 -19.964 -14.492 1.00 15.00 156 ALA A C 4
ATOM 9481 O O . ALA A 1 156 ? -15.056 -19.257 -15.338 1.00 15.00 156 ALA A O 4
ATOM 9489 N N . MET A 1 1 ? -0.202 -21.619 0.132 1.00 15.00 1 MET A N 5
ATOM 9490 C CA . MET A 1 1 ? 0.612 -20.641 -0.625 1.00 15.00 1 MET A CA 5
ATOM 9491 C C . MET A 1 1 ? 2.151 -20.806 -0.492 1.00 15.00 1 MET A C 5
ATOM 9492 O O . MET A 1 1 ? 2.775 -20.162 0.356 1.00 15.00 1 MET A O 5
ATOM 9508 N N . PRO A 1 2 ? 2.772 -21.645 -1.339 1.00 15.00 2 PRO A N 5
ATOM 9509 C CA . PRO A 1 2 ? 4.238 -21.847 -1.342 1.00 15.00 2 PRO A CA 5
ATOM 9510 C C . PRO A 1 2 ? 5.027 -20.708 -2.020 1.00 15.00 2 PRO A C 5
ATOM 9511 O O . PRO A 1 2 ? 5.843 -20.922 -2.916 1.00 15.00 2 PRO A O 5
ATOM 9522 N N . LYS A 1 3 ? 4.793 -19.493 -1.515 1.00 15.00 3 LYS A N 5
ATOM 9523 C CA . LYS A 1 3 ? 5.410 -18.205 -1.927 1.00 15.00 3 LYS A CA 5
ATOM 9524 C C . LYS A 1 3 ? 5.626 -17.926 -3.435 1.00 15.00 3 LYS A C 5
ATOM 9525 O O . LYS A 1 3 ? 6.437 -17.091 -3.837 1.00 15.00 3 LYS A O 5
ATOM 9544 N N . ASP A 1 4 ? 4.790 -18.564 -4.252 1.00 15.00 4 ASP A N 5
ATOM 9545 C CA . ASP A 1 4 ? 4.762 -18.418 -5.722 1.00 15.00 4 ASP A CA 5
ATOM 9546 C C . ASP A 1 4 ? 3.313 -18.272 -6.216 1.00 15.00 4 ASP A C 5
ATOM 9547 O O . ASP A 1 4 ? 2.434 -19.014 -5.780 1.00 15.00 4 ASP A O 5
ATOM 9556 N N . ASN A 1 5 ? 3.117 -17.369 -7.172 1.00 15.00 5 ASN A N 5
ATOM 9557 C CA . ASN A 1 5 ? 1.803 -16.970 -7.725 1.00 15.00 5 ASN A CA 5
ATOM 9558 C C . ASN A 1 5 ? 0.745 -16.709 -6.637 1.00 15.00 5 ASN A C 5
ATOM 9559 O O . ASN A 1 5 ? -0.450 -16.963 -6.781 1.00 15.00 5 ASN A O 5
ATOM 9570 N N . THR A 1 6 ? 1.217 -15.949 -5.656 1.00 15.00 6 THR A N 5
ATOM 9571 C CA . THR A 1 6 ? 0.508 -15.656 -4.398 1.00 15.00 6 THR A CA 5
ATOM 9572 C C . THR A 1 6 ? -0.172 -14.289 -4.506 1.00 15.00 6 THR A C 5
ATOM 9573 O O . THR A 1 6 ? 0.471 -13.254 -4.679 1.00 15.00 6 THR A O 5
ATOM 9584 N N . TRP A 1 7 ? -1.498 -14.339 -4.463 1.00 15.00 7 TRP A N 5
ATOM 9585 C CA . TRP A 1 7 ? -2.339 -13.142 -4.635 1.00 15.00 7 TRP A CA 5
ATOM 9586 C C . TRP A 1 7 ? -2.696 -12.533 -3.278 1.00 15.00 7 TRP A C 5
ATOM 9587 O O . TRP A 1 7 ? -3.261 -13.197 -2.406 1.00 15.00 7 TRP A O 5
ATOM 9608 N N . TYR A 1 8 ? -2.466 -11.228 -3.226 1.00 15.00 8 TYR A N 5
ATOM 9609 C CA . TYR A 1 8 ? -2.595 -10.432 -1.998 1.00 15.00 8 TYR A CA 5
ATOM 9610 C C . TYR A 1 8 ? -3.156 -9.037 -2.290 1.00 15.00 8 TYR A C 5
ATOM 9611 O O . TYR A 1 8 ? -2.599 -8.275 -3.081 1.00 15.00 8 TYR A O 5
ATOM 9629 N N . THR A 1 9 ? -4.378 -8.864 -1.813 1.00 15.00 9 THR A N 5
ATOM 9630 C CA . THR A 1 9 ? -5.177 -7.623 -1.919 1.00 15.00 9 THR A CA 5
ATOM 9631 C C . THR A 1 9 ? -5.486 -7.060 -0.521 1.00 15.00 9 THR A C 5
ATOM 9632 O O . THR A 1 9 ? -4.976 -7.570 0.475 1.00 15.00 9 THR A O 5
ATOM 9643 N N . GLY A 1 10 ? -6.104 -5.884 -0.486 1.00 15.00 10 GLY A N 5
ATOM 9644 C CA . GLY A 1 10 ? -6.720 -5.341 0.741 1.00 15.00 10 GLY A CA 5
ATOM 9645 C C . GLY A 1 10 ? -6.791 -3.811 0.790 1.00 15.00 10 GLY A C 5
ATOM 9646 O O . GLY A 1 10 ? -6.740 -3.119 -0.226 1.00 15.00 10 GLY A O 5
ATOM 9650 N N . ALA A 1 11 ? -6.925 -3.321 2.018 1.00 15.00 11 ALA A N 5
ATOM 9651 C CA . ALA A 1 11 ? -7.012 -1.876 2.310 1.00 15.00 11 ALA A CA 5
ATOM 9652 C C . ALA A 1 11 ? -6.278 -1.533 3.610 1.00 15.00 11 ALA A C 5
ATOM 9653 O O . ALA A 1 11 ? -6.401 -2.242 4.611 1.00 15.00 11 ALA A O 5
ATOM 9660 N N . LYS A 1 12 ? -5.470 -0.483 3.525 1.00 15.00 12 LYS A N 5
ATOM 9661 C CA . LYS A 1 12 ? -4.705 0.046 4.672 1.00 15.00 12 LYS A CA 5
ATOM 9662 C C . LYS A 1 12 ? -4.732 1.581 4.734 1.00 15.00 12 LYS A C 5
ATOM 9663 O O . LYS A 1 12 ? -4.868 2.257 3.714 1.00 15.00 12 LYS A O 5
ATOM 9682 N N . LEU A 1 13 ? -4.636 2.093 5.957 1.00 15.00 13 LEU A N 5
ATOM 9683 C CA . LEU A 1 13 ? -4.666 3.541 6.228 1.00 15.00 13 LEU A CA 5
ATOM 9684 C C . LEU A 1 13 ? -3.326 4.043 6.782 1.00 15.00 13 LEU A C 5
ATOM 9685 O O . LEU A 1 13 ? -2.731 3.421 7.662 1.00 15.00 13 LEU A O 5
ATOM 9701 N N . GLY A 1 14 ? -3.003 5.255 6.350 1.00 15.00 14 GLY A N 5
ATOM 9702 C CA . GLY A 1 14 ? -1.740 5.948 6.660 1.00 15.00 14 GLY A CA 5
ATOM 9703 C C . GLY A 1 14 ? -1.970 7.019 7.729 1.00 15.00 14 GLY A C 5
ATOM 9704 O O . GLY A 1 14 ? -2.805 7.912 7.568 1.00 15.00 14 GLY A O 5
ATOM 9708 N N . TRP A 1 15 ? -1.270 6.818 8.839 1.00 15.00 15 TRP A N 5
ATOM 9709 C CA . TRP A 1 15 ? -1.320 7.707 10.011 1.00 15.00 15 TRP A CA 5
ATOM 9710 C C . TRP A 1 15 ? 0.032 8.399 10.259 1.00 15.00 15 TRP A C 5
ATOM 9711 O O . TRP A 1 15 ? 1.094 7.772 10.214 1.00 15.00 15 TRP A O 5
ATOM 9732 N N . SER A 1 16 ? -0.071 9.668 10.648 1.00 15.00 16 SER A N 5
ATOM 9733 C CA . SER A 1 16 ? 1.091 10.547 10.900 1.00 15.00 16 SER A CA 5
ATOM 9734 C C . SER A 1 16 ? 1.129 11.129 12.323 1.00 15.00 16 SER A C 5
ATOM 9735 O O . SER A 1 16 ? 0.630 12.225 12.593 1.00 15.00 16 SER A O 5
ATOM 9743 N N . GLN A 1 17 ? 1.921 10.478 13.175 1.00 15.00 17 GLN A N 5
ATOM 9744 C CA . GLN A 1 17 ? 2.104 10.883 14.591 1.00 15.00 17 GLN A CA 5
ATOM 9745 C C . GLN A 1 17 ? 3.184 11.963 14.812 1.00 15.00 17 GLN A C 5
ATOM 9746 O O . GLN A 1 17 ? 4.060 11.843 15.669 1.00 15.00 17 GLN A O 5
ATOM 9760 N N . TYR A 1 18 ? 3.093 13.017 14.001 1.00 15.00 18 TYR A N 5
ATOM 9761 C CA . TYR A 1 18 ? 4.067 14.137 13.973 1.00 15.00 18 TYR A CA 5
ATOM 9762 C C . TYR A 1 18 ? 3.600 15.393 13.199 1.00 15.00 18 TYR A C 5
ATOM 9763 O O . TYR A 1 18 ? 4.415 16.220 12.795 1.00 15.00 18 TYR A O 5
ATOM 9781 N N . SER A 1 19 ? 2.282 15.595 13.114 1.00 15.00 19 SER A N 5
ATOM 9782 C CA . SER A 1 19 ? 1.699 16.706 12.328 1.00 15.00 19 SER A CA 5
ATOM 9783 C C . SER A 1 19 ? 0.308 17.114 12.827 1.00 15.00 19 SER A C 5
ATOM 9784 O O . SER A 1 19 ? -0.513 16.272 13.193 1.00 15.00 19 SER A O 5
ATOM 9792 N N . ARG A 1 20 ? 0.048 18.417 12.753 1.00 15.00 20 ARG A N 5
ATOM 9793 C CA . ARG A 1 20 ? -1.241 19.013 13.155 1.00 15.00 20 ARG A CA 5
ATOM 9794 C C . ARG A 1 20 ? -2.278 18.846 12.029 1.00 15.00 20 ARG A C 5
ATOM 9795 O O . ARG A 1 20 ? -2.248 19.557 11.025 1.00 15.00 20 ARG A O 5
ATOM 9816 N N . GLU A 1 21 ? -2.991 17.724 12.116 1.00 15.00 21 GLU A N 5
ATOM 9817 C CA . GLU A 1 21 ? -4.146 17.367 11.254 1.00 15.00 21 GLU A CA 5
ATOM 9818 C C . GLU A 1 21 ? -3.879 17.323 9.731 1.00 15.00 21 GLU A C 5
ATOM 9819 O O . GLU A 1 21 ? -4.806 17.375 8.924 1.00 15.00 21 GLU A O 5
ATOM 9831 N N . ASN A 1 22 ? -2.635 17.017 9.367 1.00 15.00 22 ASN A N 5
ATOM 9832 C CA . ASN A 1 22 ? -2.200 16.968 7.958 1.00 15.00 22 ASN A CA 5
ATOM 9833 C C . ASN A 1 22 ? -1.800 15.558 7.511 1.00 15.00 22 ASN A C 5
ATOM 9834 O O . ASN A 1 22 ? -1.042 14.867 8.187 1.00 15.00 22 ASN A O 5
ATOM 9845 N N . GLN A 1 23 ? -2.314 15.215 6.331 1.00 15.00 23 GLN A N 5
ATOM 9846 C CA . GLN A 1 23 ? -2.127 13.924 5.637 1.00 15.00 23 GLN A CA 5
ATOM 9847 C C . GLN A 1 23 ? -2.461 12.664 6.450 1.00 15.00 23 GLN A C 5
ATOM 9848 O O . GLN A 1 23 ? -1.642 12.090 7.169 1.00 15.00 23 GLN A O 5
ATOM 9862 N N . LEU A 1 24 ? -3.712 12.263 6.243 1.00 15.00 24 LEU A N 5
ATOM 9863 C CA . LEU A 1 24 ? -4.365 11.112 6.901 1.00 15.00 24 LEU A CA 5
ATOM 9864 C C . LEU A 1 24 ? -5.494 10.565 6.013 1.00 15.00 24 LEU A C 5
ATOM 9865 O O . LEU A 1 24 ? -6.170 11.335 5.328 1.00 15.00 24 LEU A O 5
ATOM 9881 N N . GLY A 1 25 ? -5.559 9.241 5.930 1.00 15.00 25 GLY A N 5
ATOM 9882 C CA . GLY A 1 25 ? -6.612 8.530 5.173 1.00 15.00 25 GLY A CA 5
ATOM 9883 C C . GLY A 1 25 ? -6.256 7.073 4.852 1.00 15.00 25 GLY A C 5
ATOM 9884 O O . GLY A 1 25 ? -5.210 6.574 5.264 1.00 15.00 25 GLY A O 5
ATOM 9888 N N . ALA A 1 26 ? -7.081 6.473 3.997 1.00 15.00 26 ALA A N 5
ATOM 9889 C CA . ALA A 1 26 ? -6.974 5.049 3.622 1.00 15.00 26 ALA A CA 5
ATOM 9890 C C . ALA A 1 26 ? -6.856 4.843 2.104 1.00 15.00 26 ALA A C 5
ATOM 9891 O O . ALA A 1 26 ? -7.540 5.504 1.322 1.00 15.00 26 ALA A O 5
ATOM 9898 N N . GLY A 1 27 ? -6.036 3.858 1.750 1.00 15.00 27 GLY A N 5
ATOM 9899 C CA . GLY A 1 27 ? -5.791 3.434 0.359 1.00 15.00 27 GLY A CA 5
ATOM 9900 C C . GLY A 1 27 ? -6.131 1.949 0.164 1.00 15.00 27 GLY A C 5
ATOM 9901 O O . GLY A 1 27 ? -5.868 1.111 1.031 1.00 15.00 27 GLY A O 5
ATOM 9905 N N . ALA A 1 28 ? -6.625 1.653 -1.035 1.00 15.00 28 ALA A N 5
ATOM 9906 C CA . ALA A 1 28 ? -6.996 0.281 -1.433 1.00 15.00 28 ALA A CA 5
ATOM 9907 C C . ALA A 1 28 ? -5.929 -0.279 -2.382 1.00 15.00 28 ALA A C 5
ATOM 9908 O O . ALA A 1 28 ? -5.649 0.293 -3.435 1.00 15.00 28 ALA A O 5
ATOM 9915 N N . PHE A 1 29 ? -5.343 -1.391 -1.962 1.00 15.00 29 PHE A N 5
ATOM 9916 C CA . PHE A 1 29 ? -4.182 -1.993 -2.645 1.00 15.00 29 PHE A CA 5
ATOM 9917 C C . PHE A 1 29 ? -4.410 -3.476 -2.978 1.00 15.00 29 PHE A C 5
ATOM 9918 O O . PHE A 1 29 ? -5.291 -4.117 -2.405 1.00 15.00 29 PHE A O 5
ATOM 9935 N N . GLY A 1 30 ? -3.735 -3.935 -4.024 1.00 15.00 30 GLY A N 5
ATOM 9936 C CA . GLY A 1 30 ? -3.817 -5.343 -4.458 1.00 15.00 30 GLY A CA 5
ATOM 9937 C C . GLY A 1 30 ? -2.868 -5.720 -5.597 1.00 15.00 30 GLY A C 5
ATOM 9938 O O . GLY A 1 30 ? -2.445 -4.874 -6.385 1.00 15.00 30 GLY A O 5
ATOM 9942 N N . GLY A 1 31 ? -2.464 -6.985 -5.557 1.00 15.00 31 GLY A N 5
ATOM 9943 C CA . GLY A 1 31 ? -1.624 -7.615 -6.591 1.00 15.00 31 GLY A CA 5
ATOM 9944 C C . GLY A 1 31 ? -1.267 -9.074 -6.277 1.00 15.00 31 GLY A C 5
ATOM 9945 O O . GLY A 1 31 ? -2.010 -9.787 -5.604 1.00 15.00 31 GLY A O 5
ATOM 9949 N N . TYR A 1 32 ? -0.065 -9.436 -6.713 1.00 15.00 32 TYR A N 5
ATOM 9950 C CA . TYR A 1 32 ? 0.441 -10.826 -6.724 1.00 15.00 32 TYR A CA 5
ATOM 9951 C C . TYR A 1 32 ? 1.976 -10.923 -6.766 1.00 15.00 32 TYR A C 5
ATOM 9952 O O . TYR A 1 32 ? 2.659 -10.094 -7.369 1.00 15.00 32 TYR A O 5
ATOM 9970 N N . GLN A 1 33 ? 2.473 -11.999 -6.163 1.00 15.00 33 GLN A N 5
ATOM 9971 C CA . GLN A 1 33 ? 3.903 -12.350 -6.089 1.00 15.00 33 GLN A CA 5
ATOM 9972 C C . GLN A 1 33 ? 4.132 -13.652 -6.878 1.00 15.00 33 GLN A C 5
ATOM 9973 O O . GLN A 1 33 ? 3.839 -14.746 -6.403 1.00 15.00 33 GLN A O 5
ATOM 9987 N N . VAL A 1 34 ? 4.531 -13.489 -8.140 1.00 15.00 34 VAL A N 5
ATOM 9988 C CA . VAL A 1 34 ? 4.743 -14.611 -9.091 1.00 15.00 34 VAL A CA 5
ATOM 9989 C C . VAL A 1 34 ? 5.794 -15.612 -8.567 1.00 15.00 34 VAL A C 5
ATOM 9990 O O . VAL A 1 34 ? 5.539 -16.812 -8.491 1.00 15.00 34 VAL A O 5
ATOM 10003 N N . ASN A 1 35 ? 6.922 -15.073 -8.120 1.00 15.00 35 ASN A N 5
ATOM 10004 C CA . ASN A 1 35 ? 8.067 -15.864 -7.630 1.00 15.00 35 ASN A CA 5
ATOM 10005 C C . ASN A 1 35 ? 8.419 -15.488 -6.179 1.00 15.00 35 ASN A C 5
ATOM 10006 O O . ASN A 1 35 ? 8.171 -14.338 -5.800 1.00 15.00 35 ASN A O 5
ATOM 10017 N N . PRO A 1 36 ? 9.047 -16.399 -5.415 1.00 15.00 36 PRO A N 5
ATOM 10018 C CA . PRO A 1 36 ? 9.617 -16.105 -4.080 1.00 15.00 36 PRO A CA 5
ATOM 10019 C C . PRO A 1 36 ? 10.857 -15.189 -4.131 1.00 15.00 36 PRO A C 5
ATOM 10020 O O . PRO A 1 36 ? 11.919 -15.476 -3.579 1.00 15.00 36 PRO A O 5
ATOM 10031 N N . TYR A 1 37 ? 10.662 -14.057 -4.798 1.00 15.00 37 TYR A N 5
ATOM 10032 C CA . TYR A 1 37 ? 11.682 -13.024 -5.047 1.00 15.00 37 TYR A CA 5
ATOM 10033 C C . TYR A 1 37 ? 11.024 -11.638 -4.909 1.00 15.00 37 TYR A C 5
ATOM 10034 O O . TYR A 1 37 ? 11.070 -11.040 -3.840 1.00 15.00 37 TYR A O 5
ATOM 10052 N N . VAL A 1 38 ? 10.359 -11.177 -5.970 1.00 15.00 38 VAL A N 5
ATOM 10053 C CA . VAL A 1 38 ? 9.600 -9.909 -5.981 1.00 15.00 38 VAL A CA 5
ATOM 10054 C C . VAL A 1 38 ? 8.182 -10.181 -6.528 1.00 15.00 38 VAL A C 5
ATOM 10055 O O . VAL A 1 38 ? 7.977 -11.087 -7.340 1.00 15.00 38 VAL A O 5
ATOM 10068 N N . GLY A 1 39 ? 7.225 -9.479 -5.934 1.00 15.00 39 GLY A N 5
ATOM 10069 C CA . GLY A 1 39 ? 5.822 -9.401 -6.386 1.00 15.00 39 GLY A CA 5
ATOM 10070 C C . GLY A 1 39 ? 5.402 -7.939 -6.601 1.00 15.00 39 GLY A C 5
ATOM 10071 O O . GLY A 1 39 ? 6.073 -7.015 -6.150 1.00 15.00 39 GLY A O 5
ATOM 10075 N N . PHE A 1 40 ? 4.265 -7.761 -7.259 1.00 15.00 40 PHE A N 5
ATOM 10076 C CA . PHE A 1 40 ? 3.720 -6.420 -7.554 1.00 15.00 40 PHE A CA 5
ATOM 10077 C C . PHE A 1 40 ? 2.336 -6.182 -6.946 1.00 15.00 40 PHE A C 5
ATOM 10078 O O . PHE A 1 40 ? 1.501 -7.084 -6.908 1.00 15.00 40 PHE A O 5
ATOM 10095 N N . GLU A 1 41 ? 2.165 -4.969 -6.430 1.00 15.00 41 GLU A N 5
ATOM 10096 C CA . GLU A 1 41 ? 0.865 -4.459 -5.955 1.00 15.00 41 GLU A CA 5
ATOM 10097 C C . GLU A 1 41 ? 0.598 -3.031 -6.449 1.00 15.00 41 GLU A C 5
ATOM 10098 O O . GLU A 1 41 ? 1.458 -2.152 -6.409 1.00 15.00 41 GLU A O 5
ATOM 10110 N N . MET A 1 42 ? -0.642 -2.836 -6.873 1.00 15.00 42 MET A N 5
ATOM 10111 C CA . MET A 1 42 ? -1.170 -1.515 -7.255 1.00 15.00 42 MET A CA 5
ATOM 10112 C C . MET A 1 42 ? -2.026 -0.947 -6.116 1.00 15.00 42 MET A C 5
ATOM 10113 O O . MET A 1 42 ? -2.631 -1.699 -5.351 1.00 15.00 42 MET A O 5
ATOM 10127 N N . GLY A 1 43 ? -1.924 0.364 -5.951 1.00 15.00 43 GLY A N 5
ATOM 10128 C CA . GLY A 1 43 ? -2.684 1.121 -4.941 1.00 15.00 43 GLY A CA 5
ATOM 10129 C C . GLY A 1 43 ? -3.549 2.199 -5.598 1.00 15.00 43 GLY A C 5
ATOM 10130 O O . GLY A 1 43 ? -3.059 3.050 -6.340 1.00 15.00 43 GLY A O 5
ATOM 10134 N N . TYR A 1 44 ? -4.817 2.185 -5.215 1.00 15.00 44 TYR A N 5
ATOM 10135 C CA . TYR A 1 44 ? -5.825 3.147 -5.689 1.00 15.00 44 TYR A CA 5
ATOM 10136 C C . TYR A 1 44 ? -6.409 3.962 -4.527 1.00 15.00 44 TYR A C 5
ATOM 10137 O O . TYR A 1 44 ? -6.727 3.446 -3.453 1.00 15.00 44 TYR A O 5
ATOM 10155 N N . ASP A 1 45 ? -6.472 5.259 -4.794 1.00 15.00 45 ASP A N 5
ATOM 10156 C CA . ASP A 1 45 ? -7.093 6.267 -3.922 1.00 15.00 45 ASP A CA 5
ATOM 10157 C C . ASP A 1 45 ? -8.145 7.041 -4.727 1.00 15.00 45 ASP A C 5
ATOM 10158 O O . ASP A 1 45 ? -7.842 7.614 -5.774 1.00 15.00 45 ASP A O 5
ATOM 10167 N N . TRP A 1 46 ? -9.309 7.205 -4.110 1.00 15.00 46 TRP A N 5
ATOM 10168 C CA . TRP A 1 46 ? -10.428 7.925 -4.740 1.00 15.00 46 TRP A CA 5
ATOM 10169 C C . TRP A 1 46 ? -10.546 9.339 -4.153 1.00 15.00 46 TRP A C 5
ATOM 10170 O O . TRP A 1 46 ? -10.368 9.548 -2.955 1.00 15.00 46 TRP A O 5
ATOM 10191 N N . LEU A 1 47 ? -10.696 10.286 -5.073 1.00 15.00 47 LEU A N 5
ATOM 10192 C CA . LEU A 1 47 ? -10.699 11.730 -4.766 1.00 15.00 47 LEU A CA 5
ATOM 10193 C C . LEU A 1 47 ? -12.097 12.379 -4.842 1.00 15.00 47 LEU A C 5
ATOM 10194 O O . LEU A 1 47 ? -12.401 13.290 -4.076 1.00 15.00 47 LEU A O 5
ATOM 10210 N N . GLY A 1 48 ? -12.900 11.907 -5.791 1.00 15.00 48 GLY A N 5
ATOM 10211 C CA . GLY A 1 48 ? -14.243 12.447 -6.096 1.00 15.00 48 GLY A CA 5
ATOM 10212 C C . GLY A 1 48 ? -14.270 13.268 -7.399 1.00 15.00 48 GLY A C 5
ATOM 10213 O O . GLY A 1 48 ? -15.122 14.133 -7.584 1.00 15.00 48 GLY A O 5
ATOM 10217 N N . ARG A 1 49 ? -13.387 12.897 -8.322 1.00 15.00 49 ARG A N 5
ATOM 10218 C CA . ARG A 1 49 ? -13.220 13.558 -9.628 1.00 15.00 49 ARG A CA 5
ATOM 10219 C C . ARG A 1 49 ? -13.646 12.627 -10.775 1.00 15.00 49 ARG A C 5
ATOM 10220 O O . ARG A 1 49 ? -13.762 11.413 -10.600 1.00 15.00 49 ARG A O 5
ATOM 10241 N N . MET A 1 50 ? -13.818 13.228 -11.950 1.00 15.00 50 MET A N 5
ATOM 10242 C CA . MET A 1 50 ? -14.286 12.561 -13.185 1.00 15.00 50 MET A CA 5
ATOM 10243 C C . MET A 1 50 ? -13.589 11.220 -13.512 1.00 15.00 50 MET A C 5
ATOM 10244 O O . MET A 1 50 ? -12.439 11.011 -13.115 1.00 15.00 50 MET A O 5
ATOM 10258 N N . PRO A 1 51 ? -14.313 10.270 -14.122 1.00 15.00 51 PRO A N 5
ATOM 10259 C CA . PRO A 1 51 ? -13.717 9.020 -14.635 1.00 15.00 51 PRO A CA 5
ATOM 10260 C C . PRO A 1 51 ? -12.716 9.306 -15.764 1.00 15.00 51 PRO A C 5
ATOM 10261 O O . PRO A 1 51 ? -12.814 10.328 -16.437 1.00 15.00 51 PRO A O 5
ATOM 10272 N N . ARG A 1 52 ? -11.806 8.349 -15.949 1.00 15.00 52 ARG A N 5
ATOM 10273 C CA . ARG A 1 52 ? -10.680 8.380 -16.912 1.00 15.00 52 ARG A CA 5
ATOM 10274 C C . ARG A 1 52 ? -9.640 9.467 -16.566 1.00 15.00 52 ARG A C 5
ATOM 10275 O O . ARG A 1 52 ? -9.786 10.642 -16.892 1.00 15.00 52 ARG A O 5
ATOM 10296 N N . LYS A 1 53 ? -8.629 9.016 -15.820 1.00 15.00 53 LYS A N 5
ATOM 10297 C CA . LYS A 1 53 ? -7.476 9.808 -15.324 1.00 15.00 53 LYS A CA 5
ATOM 10298 C C . LYS A 1 53 ? -7.817 11.045 -14.468 1.00 15.00 53 LYS A C 5
ATOM 10299 O O . LYS A 1 53 ? -7.917 12.172 -14.948 1.00 15.00 53 LYS A O 5
ATOM 10318 N N . ALA A 1 54 ? -7.802 10.806 -13.153 1.00 15.00 54 ALA A N 5
ATOM 10319 C CA . ALA A 1 54 ? -8.148 11.796 -12.105 1.00 15.00 54 ALA A CA 5
ATOM 10320 C C . ALA A 1 54 ? -7.795 11.279 -10.696 1.00 15.00 54 ALA A C 5
ATOM 10321 O O . ALA A 1 54 ? -6.870 11.780 -10.064 1.00 15.00 54 ALA A O 5
ATOM 10328 N N . GLN A 1 55 ? -8.495 10.233 -10.255 1.00 15.00 55 GLN A N 5
ATOM 10329 C CA . GLN A 1 55 ? -8.187 9.497 -9.007 1.00 15.00 55 GLN A CA 5
ATOM 10330 C C . GLN A 1 55 ? -6.714 9.052 -8.921 1.00 15.00 55 GLN A C 5
ATOM 10331 O O . GLN A 1 55 ? -6.142 8.593 -9.910 1.00 15.00 55 GLN A O 5
ATOM 10345 N N . GLY A 1 56 ? -6.216 9.036 -7.686 1.00 15.00 56 GLY A N 5
ATOM 10346 C CA . GLY A 1 56 ? -4.782 8.847 -7.382 1.00 15.00 56 GLY A CA 5
ATOM 10347 C C . GLY A 1 56 ? -4.355 7.376 -7.449 1.00 15.00 56 GLY A C 5
ATOM 10348 O O . GLY A 1 56 ? -4.952 6.514 -6.801 1.00 15.00 56 GLY A O 5
ATOM 10352 N N . VAL A 1 57 ? -3.205 7.169 -8.081 1.00 15.00 57 VAL A N 5
ATOM 10353 C CA . VAL A 1 57 ? -2.672 5.817 -8.332 1.00 15.00 57 VAL A CA 5
ATOM 10354 C C . VAL A 1 57 ? -1.181 5.682 -7.972 1.00 15.00 57 VAL A C 5
ATOM 10355 O O . VAL A 1 57 ? -0.357 6.567 -8.205 1.00 15.00 57 VAL A O 5
ATOM 10368 N N . GLN A 1 58 ? -0.900 4.554 -7.337 1.00 15.00 58 GLN A N 5
ATOM 10369 C CA . GLN A 1 58 ? 0.454 4.125 -6.952 1.00 15.00 58 GLN A CA 5
ATOM 10370 C C . GLN A 1 58 ? 0.768 2.714 -7.460 1.00 15.00 58 GLN A C 5
ATOM 10371 O O . GLN A 1 58 ? -0.075 1.817 -7.425 1.00 15.00 58 GLN A O 5
ATOM 10385 N N . LEU A 1 59 ? 2.004 2.578 -7.917 1.00 15.00 59 LEU A N 5
ATOM 10386 C CA . LEU A 1 59 ? 2.565 1.316 -8.428 1.00 15.00 59 LEU A CA 5
ATOM 10387 C C . LEU A 1 59 ? 3.774 0.919 -7.569 1.00 15.00 59 LEU A C 5
ATOM 10388 O O . LEU A 1 59 ? 4.781 1.628 -7.509 1.00 15.00 59 LEU A O 5
ATOM 10404 N N . THR A 1 60 ? 3.575 -0.160 -6.824 1.00 15.00 60 THR A N 5
ATOM 10405 C CA . THR A 1 60 ? 4.553 -0.625 -5.820 1.00 15.00 60 THR A CA 5
ATOM 10406 C C . THR A 1 60 ? 4.937 -2.083 -6.102 1.00 15.00 60 THR A C 5
ATOM 10407 O O . THR A 1 60 ? 4.103 -2.923 -6.441 1.00 15.00 60 THR A O 5
ATOM 10418 N N . ALA A 1 61 ? 6.220 -2.360 -5.910 1.00 15.00 61 ALA A N 5
ATOM 10419 C CA . ALA A 1 61 ? 6.715 -3.744 -5.883 1.00 15.00 61 ALA A CA 5
ATOM 10420 C C . ALA A 1 61 ? 6.895 -4.100 -4.401 1.00 15.00 61 ALA A C 5
ATOM 10421 O O . ALA A 1 61 ? 7.244 -3.214 -3.616 1.00 15.00 61 ALA A O 5
ATOM 10428 N N . LYS A 1 62 ? 6.492 -5.329 -4.067 1.00 15.00 62 LYS A N 5
ATOM 10429 C CA . LYS A 1 62 ? 6.533 -5.905 -2.705 1.00 15.00 62 LYS A CA 5
ATOM 10430 C C . LYS A 1 62 ? 7.296 -7.240 -2.602 1.00 15.00 62 LYS A C 5
ATOM 10431 O O . LYS A 1 62 ? 7.261 -8.035 -3.543 1.00 15.00 62 LYS A O 5
ATOM 10450 N N . LEU A 1 63 ? 8.085 -7.423 -1.536 1.00 15.00 63 LEU A N 5
ATOM 10451 C CA . LEU A 1 63 ? 8.600 -8.769 -1.210 1.00 15.00 63 LEU A CA 5
ATOM 10452 C C . LEU A 1 63 ? 8.319 -9.202 0.232 1.00 15.00 63 LEU A C 5
ATOM 10453 O O . LEU A 1 63 ? 8.564 -8.463 1.189 1.00 15.00 63 LEU A O 5
ATOM 10469 N N . GLY A 1 64 ? 7.597 -10.318 0.278 1.00 15.00 64 GLY A N 5
ATOM 10470 C CA . GLY A 1 64 ? 7.139 -10.970 1.518 1.00 15.00 64 GLY A CA 5
ATOM 10471 C C . GLY A 1 64 ? 7.631 -12.413 1.639 1.00 15.00 64 GLY A C 5
ATOM 10472 O O . GLY A 1 64 ? 7.572 -13.185 0.680 1.00 15.00 64 GLY A O 5
ATOM 10476 N N . TYR A 1 65 ? 8.104 -12.717 2.842 1.00 15.00 65 TYR A N 5
ATOM 10477 C CA . TYR A 1 65 ? 8.650 -14.044 3.190 1.00 15.00 65 TYR A CA 5
ATOM 10478 C C . TYR A 1 65 ? 8.198 -14.570 4.568 1.00 15.00 65 TYR A C 5
ATOM 10479 O O . TYR A 1 65 ? 7.985 -13.770 5.488 1.00 15.00 65 TYR A O 5
ATOM 10497 N N . PRO A 1 66 ? 8.009 -15.895 4.688 1.00 15.00 66 PRO A N 5
ATOM 10498 C CA . PRO A 1 66 ? 7.841 -16.570 5.990 1.00 15.00 66 PRO A CA 5
ATOM 10499 C C . PRO A 1 66 ? 9.179 -16.645 6.740 1.00 15.00 66 PRO A C 5
ATOM 10500 O O . PRO A 1 66 ? 10.046 -17.470 6.450 1.00 15.00 66 PRO A O 5
ATOM 10511 N N . LYS A 1 67 ? 9.392 -15.610 7.543 1.00 15.00 67 LYS A N 5
ATOM 10512 C CA . LYS A 1 67 ? 10.615 -15.418 8.346 1.00 15.00 67 LYS A CA 5
ATOM 10513 C C . LYS A 1 67 ? 10.235 -14.762 9.682 1.00 15.00 67 LYS A C 5
ATOM 10514 O O . LYS A 1 67 ? 9.291 -13.973 9.740 1.00 15.00 67 LYS A O 5
ATOM 10533 N N . LEU A 1 68 ? 11.059 -15.049 10.690 1.00 15.00 68 LEU A N 5
ATOM 10534 C CA . LEU A 1 68 ? 10.854 -14.730 12.121 1.00 15.00 68 LEU A CA 5
ATOM 10535 C C . LEU A 1 68 ? 9.606 -15.468 12.642 1.00 15.00 68 LEU A C 5
ATOM 10536 O O . LEU A 1 68 ? 8.474 -14.995 12.560 1.00 15.00 68 LEU A O 5
ATOM 10552 N N . GLY A 1 69 ? 9.866 -16.710 13.036 1.00 15.00 69 GLY A N 5
ATOM 10553 C CA . GLY A 1 69 ? 8.838 -17.659 13.501 1.00 15.00 69 GLY A CA 5
ATOM 10554 C C . GLY A 1 69 ? 8.647 -18.764 12.454 1.00 15.00 69 GLY A C 5
ATOM 10555 O O . GLY A 1 69 ? 9.615 -19.298 11.915 1.00 15.00 69 GLY A O 5
ATOM 10559 N N . THR A 1 70 ? 7.385 -19.137 12.281 1.00 15.00 70 THR A N 5
ATOM 10560 C CA . THR A 1 70 ? 6.953 -20.150 11.291 1.00 15.00 70 THR A CA 5
ATOM 10561 C C . THR A 1 70 ? 5.685 -19.714 10.528 1.00 15.00 70 THR A C 5
ATOM 10562 O O . THR A 1 70 ? 5.776 -19.044 9.503 1.00 15.00 70 THR A O 5
ATOM 10573 N N . ASP A 1 71 ? 4.519 -20.011 11.092 1.00 15.00 71 ASP A N 5
ATOM 10574 C CA . ASP A 1 71 ? 3.199 -19.610 10.572 1.00 15.00 71 ASP A CA 5
ATOM 10575 C C . ASP A 1 71 ? 2.456 -18.862 11.685 1.00 15.00 71 ASP A C 5
ATOM 10576 O O . ASP A 1 71 ? 2.329 -19.399 12.782 1.00 15.00 71 ASP A O 5
ATOM 10585 N N . ASP A 1 72 ? 2.384 -17.547 11.476 1.00 15.00 72 ASP A N 5
ATOM 10586 C CA . ASP A 1 72 ? 1.721 -16.562 12.367 1.00 15.00 72 ASP A CA 5
ATOM 10587 C C . ASP A 1 72 ? 1.932 -15.134 11.829 1.00 15.00 72 ASP A C 5
ATOM 10588 O O . ASP A 1 72 ? 1.024 -14.308 11.874 1.00 15.00 72 ASP A O 5
ATOM 10597 N N . LEU A 1 73 ? 3.177 -14.876 11.423 1.00 15.00 73 LEU A N 5
ATOM 10598 C CA . LEU A 1 73 ? 3.606 -13.607 10.803 1.00 15.00 73 LEU A CA 5
ATOM 10599 C C . LEU A 1 73 ? 4.499 -13.834 9.572 1.00 15.00 73 LEU A C 5
ATOM 10600 O O . LEU A 1 73 ? 5.098 -14.897 9.405 1.00 15.00 73 LEU A O 5
ATOM 10616 N N . ASP A 1 74 ? 4.436 -12.868 8.663 1.00 15.00 74 ASP A N 5
ATOM 10617 C CA . ASP A 1 74 ? 5.318 -12.783 7.483 1.00 15.00 74 ASP A CA 5
ATOM 10618 C C . ASP A 1 74 ? 5.891 -11.366 7.324 1.00 15.00 74 ASP A C 5
ATOM 10619 O O . ASP A 1 74 ? 5.150 -10.383 7.371 1.00 15.00 74 ASP A O 5
ATOM 10628 N N . ILE A 1 75 ? 7.173 -11.329 6.976 1.00 15.00 75 ILE A N 5
ATOM 10629 C CA . ILE A 1 75 ? 7.947 -10.078 6.815 1.00 15.00 75 ILE A CA 5
ATOM 10630 C C . ILE A 1 75 ? 7.816 -9.520 5.386 1.00 15.00 75 ILE A C 5
ATOM 10631 O O . ILE A 1 75 ? 7.897 -10.268 4.413 1.00 15.00 75 ILE A O 5
ATOM 10647 N N . TYR A 1 76 ? 7.611 -8.208 5.324 1.00 15.00 76 TYR A N 5
ATOM 10648 C CA . TYR A 1 76 ? 7.604 -7.425 4.074 1.00 15.00 76 TYR A CA 5
ATOM 10649 C C . TYR A 1 76 ? 8.617 -6.276 4.121 1.00 15.00 76 TYR A C 5
ATOM 10650 O O . TYR A 1 76 ? 8.651 -5.501 5.077 1.00 15.00 76 TYR A O 5
ATOM 10668 N N . THR A 1 77 ? 9.446 -6.207 3.087 1.00 15.00 77 THR A N 5
ATOM 10669 C CA . THR A 1 77 ? 10.152 -4.954 2.730 1.00 15.00 77 THR A CA 5
ATOM 10670 C C . THR A 1 77 ? 10.092 -4.796 1.209 1.00 15.00 77 THR A C 5
ATOM 10671 O O . THR A 1 77 ? 10.047 -5.814 0.513 1.00 15.00 77 THR A O 5
ATOM 10682 N N . ARG A 1 78 ? 9.520 -3.654 0.825 1.00 15.00 78 ARG A N 5
ATOM 10683 C CA . ARG A 1 78 ? 9.453 -3.152 -0.564 1.00 15.00 78 ARG A CA 5
ATOM 10684 C C . ARG A 1 78 ? 9.223 -1.670 -0.908 1.00 15.00 78 ARG A C 5
ATOM 10685 O O . ARG A 1 78 ? 8.857 -0.881 -0.041 1.00 15.00 78 ARG A O 5
ATOM 10706 N N . LEU A 1 79 ? 9.499 -1.310 -2.161 1.00 15.00 79 LEU A N 5
ATOM 10707 C CA . LEU A 1 79 ? 9.408 0.096 -2.612 1.00 15.00 79 LEU A CA 5
ATOM 10708 C C . LEU A 1 79 ? 8.548 0.270 -3.877 1.00 15.00 79 LEU A C 5
ATOM 10709 O O . LEU A 1 79 ? 8.334 -0.683 -4.632 1.00 15.00 79 LEU A O 5
ATOM 10725 N N . GLY A 1 80 ? 8.025 1.483 -4.038 1.00 15.00 80 GLY A N 5
ATOM 10726 C CA . GLY A 1 80 ? 7.194 1.871 -5.199 1.00 15.00 80 GLY A CA 5
ATOM 10727 C C . GLY A 1 80 ? 7.016 3.389 -5.340 1.00 15.00 80 GLY A C 5
ATOM 10728 O O . GLY A 1 80 ? 7.577 4.159 -4.562 1.00 15.00 80 GLY A O 5
ATOM 10732 N N . GLY A 1 81 ? 6.217 3.774 -6.329 1.00 15.00 81 GLY A N 5
ATOM 10733 C CA . GLY A 1 81 ? 5.970 5.188 -6.687 1.00 15.00 81 GLY A CA 5
ATOM 10734 C C . GLY A 1 81 ? 4.477 5.543 -6.765 1.00 15.00 81 GLY A C 5
ATOM 10735 O O . GLY A 1 81 ? 3.670 4.753 -7.255 1.00 15.00 81 GLY A O 5
ATOM 10739 N N . MET A 1 82 ? 4.171 6.767 -6.345 1.00 15.00 82 MET A N 5
ATOM 10740 C CA . MET A 1 82 ? 2.798 7.316 -6.348 1.00 15.00 82 MET A CA 5
ATOM 10741 C C . MET A 1 82 ? 2.636 8.631 -7.127 1.00 15.00 82 MET A C 5
ATOM 10742 O O . MET A 1 82 ? 3.537 9.473 -7.131 1.00 15.00 82 MET A O 5
ATOM 10756 N N . VAL A 1 83 ? 1.505 8.714 -7.827 1.00 15.00 83 VAL A N 5
ATOM 10757 C CA . VAL A 1 83 ? 1.061 9.907 -8.584 1.00 15.00 83 VAL A CA 5
ATOM 10758 C C . VAL A 1 83 ? -0.454 10.172 -8.426 1.00 15.00 83 VAL A C 5
ATOM 10759 O O . VAL A 1 83 ? -1.267 9.250 -8.344 1.00 15.00 83 VAL A O 5
ATOM 10772 N N . TRP A 1 84 ? -0.797 11.458 -8.389 1.00 15.00 84 TRP A N 5
ATOM 10773 C CA . TRP A 1 84 ? -2.190 11.949 -8.335 1.00 15.00 84 TRP A CA 5
ATOM 10774 C C . TRP A 1 84 ? -2.509 12.891 -9.507 1.00 15.00 84 TRP A C 5
ATOM 10775 O O . TRP A 1 84 ? -1.616 13.550 -10.043 1.00 15.00 84 TRP A O 5
ATOM 10796 N N . ARG A 1 85 ? -3.780 12.908 -9.896 1.00 15.00 85 ARG A N 5
ATOM 10797 C CA . ARG A 1 85 ? -4.272 13.760 -10.995 1.00 15.00 85 ARG A CA 5
ATOM 10798 C C . ARG A 1 85 ? -5.420 14.681 -10.546 1.00 15.00 85 ARG A C 5
ATOM 10799 O O . ARG A 1 85 ? -6.033 14.480 -9.496 1.00 15.00 85 ARG A O 5
ATOM 10820 N N . ALA A 1 86 ? -5.632 15.738 -11.334 1.00 15.00 86 ALA A N 5
ATOM 10821 C CA . ALA A 1 86 ? -6.601 16.831 -11.076 1.00 15.00 86 ALA A CA 5
ATOM 10822 C C . ALA A 1 86 ? -6.259 17.590 -9.771 1.00 15.00 86 ALA A C 5
ATOM 10823 O O . ALA A 1 86 ? -5.086 17.904 -9.577 1.00 15.00 86 ALA A O 5
ATOM 10830 N N . ASP A 1 87 ? -7.256 18.060 -9.010 1.00 15.00 87 ASP A N 5
ATOM 10831 C CA . ASP A 1 87 ? -7.090 18.755 -7.710 1.00 15.00 87 ASP A CA 5
ATOM 10832 C C . ASP A 1 87 ? -6.011 19.865 -7.695 1.00 15.00 87 ASP A C 5
ATOM 10833 O O . ASP A 1 87 ? -5.132 19.897 -6.838 1.00 15.00 87 ASP A O 5
ATOM 10842 N N . THR A 1 88 ? -6.215 20.854 -8.562 1.00 15.00 88 THR A N 5
ATOM 10843 C CA . THR A 1 88 ? -5.240 21.945 -8.793 1.00 15.00 88 THR A CA 5
ATOM 10844 C C . THR A 1 88 ? -5.607 23.277 -8.114 1.00 15.00 88 THR A C 5
ATOM 10845 O O . THR A 1 88 ? -4.992 23.646 -7.118 1.00 15.00 88 THR A O 5
ATOM 10856 N N . SER A 1 89 ? -6.597 23.965 -8.687 1.00 15.00 89 SER A N 5
ATOM 10857 C CA . SER A 1 89 ? -7.120 25.292 -8.278 1.00 15.00 89 SER A CA 5
ATOM 10858 C C . SER A 1 89 ? -6.127 26.441 -8.527 1.00 15.00 89 SER A C 5
ATOM 10859 O O . SER A 1 89 ? -4.996 26.451 -8.043 1.00 15.00 89 SER A O 5
ATOM 10867 N N . ASP A 1 90 ? -6.569 27.350 -9.392 1.00 15.00 90 ASP A N 5
ATOM 10868 C CA . ASP A 1 90 ? -5.826 28.557 -9.821 1.00 15.00 90 ASP A CA 5
ATOM 10869 C C . ASP A 1 90 ? -6.777 29.486 -10.588 1.00 15.00 90 ASP A C 5
ATOM 10870 O O . ASP A 1 90 ? -7.624 29.024 -11.353 1.00 15.00 90 ASP A O 5
ATOM 10879 N N . LYS A 1 91 ? -6.619 30.780 -10.341 1.00 15.00 91 LYS A N 5
ATOM 10880 C CA . LYS A 1 91 ? -7.373 31.838 -11.044 1.00 15.00 91 LYS A CA 5
ATOM 10881 C C . LYS A 1 91 ? -6.929 31.956 -12.512 1.00 15.00 91 LYS A C 5
ATOM 10882 O O . LYS A 1 91 ? -5.810 31.590 -12.875 1.00 15.00 91 LYS A O 5
ATOM 10901 N N . ASP A 1 92 ? -7.831 32.481 -13.335 1.00 15.00 92 ASP A N 5
ATOM 10902 C CA . ASP A 1 92 ? -7.642 32.542 -14.798 1.00 15.00 92 ASP A CA 5
ATOM 10903 C C . ASP A 1 92 ? -7.554 33.982 -15.324 1.00 15.00 92 ASP A C 5
ATOM 10904 O O . ASP A 1 92 ? -8.195 34.886 -14.791 1.00 15.00 92 ASP A O 5
ATOM 10913 N N . GLY A 1 93 ? -6.804 34.110 -16.415 1.00 15.00 93 GLY A N 5
ATOM 10914 C CA . GLY A 1 93 ? -6.514 35.388 -17.098 1.00 15.00 93 GLY A CA 5
ATOM 10915 C C . GLY A 1 93 ? -5.587 35.122 -18.289 1.00 15.00 93 GLY A C 5
ATOM 10916 O O . GLY A 1 93 ? -5.947 34.361 -19.186 1.00 15.00 93 GLY A O 5
ATOM 10920 N N . ASN A 1 94 ? -4.335 35.543 -18.130 1.00 15.00 94 ASN A N 5
ATOM 10921 C CA . ASN A 1 94 ? -3.240 35.294 -19.100 1.00 15.00 94 ASN A CA 5
ATOM 10922 C C . ASN A 1 94 ? -2.986 33.806 -19.425 1.00 15.00 94 ASN A C 5
ATOM 10923 O O . ASN A 1 94 ? -2.420 33.491 -20.470 1.00 15.00 94 ASN A O 5
ATOM 10934 N N . GLY A 1 95 ? -3.239 32.944 -18.440 1.00 15.00 95 GLY A N 5
ATOM 10935 C CA . GLY A 1 95 ? -3.253 31.476 -18.609 1.00 15.00 95 GLY A CA 5
ATOM 10936 C C . GLY A 1 95 ? -2.285 30.750 -17.667 1.00 15.00 95 GLY A C 5
ATOM 10937 O O . GLY A 1 95 ? -2.524 30.675 -16.462 1.00 15.00 95 GLY A O 5
ATOM 10941 N N . TYR A 1 96 ? -1.162 30.324 -18.237 1.00 15.00 96 TYR A N 5
ATOM 10942 C CA . TYR A 1 96 ? -0.143 29.503 -17.554 1.00 15.00 96 TYR A CA 5
ATOM 10943 C C . TYR A 1 96 ? 0.616 30.298 -16.473 1.00 15.00 96 TYR A C 5
ATOM 10944 O O . TYR A 1 96 ? 1.480 31.118 -16.784 1.00 15.00 96 TYR A O 5
ATOM 10962 N N . ILE A 1 97 ? 0.097 30.201 -15.253 1.00 15.00 97 ILE A N 5
ATOM 10963 C CA . ILE A 1 97 ? 0.764 30.791 -14.074 1.00 15.00 97 ILE A CA 5
ATOM 10964 C C . ILE A 1 97 ? 1.186 29.722 -13.040 1.00 15.00 97 ILE A C 5
ATOM 10965 O O . ILE A 1 97 ? 2.226 29.097 -13.226 1.00 15.00 97 ILE A O 5
ATOM 10981 N N . SER A 1 98 ? 0.311 29.368 -12.097 1.00 15.00 98 SER A N 5
ATOM 10982 C CA . SER A 1 98 ? 0.631 28.481 -10.951 1.00 15.00 98 SER A CA 5
ATOM 10983 C C . SER A 1 98 ? 1.040 27.027 -11.248 1.00 15.00 98 SER A C 5
ATOM 10984 O O . SER A 1 98 ? 1.577 26.366 -10.363 1.00 15.00 98 SER A O 5
ATOM 10992 N N . ALA A 1 99 ? 0.685 26.541 -12.439 1.00 15.00 99 ALA A N 5
ATOM 10993 C CA . ALA A 1 99 ? 0.795 25.141 -12.917 1.00 15.00 99 ALA A CA 5
ATOM 10994 C C . ALA A 1 99 ? 1.612 24.138 -12.065 1.00 15.00 99 ALA A C 5
ATOM 10995 O O . ALA A 1 99 ? 2.721 23.730 -12.405 1.00 15.00 99 ALA A O 5
ATOM 11002 N N . ALA A 1 100 ? 0.904 23.583 -11.080 1.00 15.00 100 ALA A N 5
ATOM 11003 C CA . ALA A 1 100 ? 1.454 22.668 -10.052 1.00 15.00 100 ALA A CA 5
ATOM 11004 C C . ALA A 1 100 ? 2.160 21.392 -10.550 1.00 15.00 100 ALA A C 5
ATOM 11005 O O . ALA A 1 100 ? 3.153 20.973 -9.960 1.00 15.00 100 ALA A O 5
ATOM 11012 N N . GLU A 1 101 ? 1.675 20.859 -11.675 1.00 15.00 101 GLU A N 5
ATOM 11013 C CA . GLU A 1 101 ? 2.151 19.617 -12.334 1.00 15.00 101 GLU A CA 5
ATOM 11014 C C . GLU A 1 101 ? 1.985 18.335 -11.490 1.00 15.00 101 GLU A C 5
ATOM 11015 O O . GLU A 1 101 ? 2.041 18.345 -10.262 1.00 15.00 101 GLU A O 5
ATOM 11027 N N . ALA A 1 102 ? 1.729 17.234 -12.194 1.00 15.00 102 ALA A N 5
ATOM 11028 C CA . ALA A 1 102 ? 1.528 15.908 -11.574 1.00 15.00 102 ALA A CA 5
ATOM 11029 C C . ALA A 1 102 ? 2.869 15.242 -11.221 1.00 15.00 102 ALA A C 5
ATOM 11030 O O . ALA A 1 102 ? 3.564 14.691 -12.078 1.00 15.00 102 ALA A O 5
ATOM 11037 N N . SER A 1 103 ? 3.300 15.523 -9.997 1.00 15.00 103 SER A N 5
ATOM 11038 C CA . SER A 1 103 ? 4.553 14.973 -9.438 1.00 15.00 103 SER A CA 5
ATOM 11039 C C . SER A 1 103 ? 4.416 13.486 -9.079 1.00 15.00 103 SER A C 5
ATOM 11040 O O . SER A 1 103 ? 3.381 13.032 -8.590 1.00 15.00 103 SER A O 5
ATOM 11048 N N . VAL A 1 104 ? 5.515 12.774 -9.302 1.00 15.00 104 VAL A N 5
ATOM 11049 C CA . VAL A 1 104 ? 5.638 11.335 -8.989 1.00 15.00 104 VAL A CA 5
ATOM 11050 C C . VAL A 1 104 ? 6.738 11.209 -7.926 1.00 15.00 104 VAL A C 5
ATOM 11051 O O . VAL A 1 104 ? 7.848 11.717 -8.092 1.00 15.00 104 VAL A O 5
ATOM 11064 N N . SER A 1 105 ? 6.354 10.657 -6.784 1.00 15.00 105 SER A N 5
ATOM 11065 C CA . SER A 1 105 ? 7.294 10.453 -5.662 1.00 15.00 105 SER A CA 5
ATOM 11066 C C . SER A 1 105 ? 7.406 8.985 -5.222 1.00 15.00 105 SER A C 5
ATOM 11067 O O . SER A 1 105 ? 6.426 8.246 -5.357 1.00 15.00 105 SER A O 5
ATOM 11075 N N . PRO A 1 106 ? 8.617 8.534 -4.861 1.00 15.00 106 PRO A N 5
ATOM 11076 C CA . PRO A 1 106 ? 8.833 7.181 -4.323 1.00 15.00 106 PRO A CA 5
ATOM 11077 C C . PRO A 1 106 ? 8.481 7.057 -2.834 1.00 15.00 106 PRO A C 5
ATOM 11078 O O . PRO A 1 106 ? 8.492 8.022 -2.072 1.00 15.00 106 PRO A O 5
ATOM 11089 N N . VAL A 1 107 ? 8.036 5.859 -2.492 1.00 15.00 107 VAL A N 5
ATOM 11090 C CA . VAL A 1 107 ? 7.799 5.425 -1.105 1.00 15.00 107 VAL A CA 5
ATOM 11091 C C . VAL A 1 107 ? 8.538 4.099 -0.844 1.00 15.00 107 VAL A C 5
ATOM 11092 O O . VAL A 1 107 ? 8.541 3.199 -1.687 1.00 15.00 107 VAL A O 5
ATOM 11105 N N . PHE A 1 108 ? 9.199 4.053 0.305 1.00 15.00 108 PHE A N 5
ATOM 11106 C CA . PHE A 1 108 ? 9.823 2.820 0.809 1.00 15.00 108 PHE A CA 5
ATOM 11107 C C . PHE A 1 108 ? 8.972 2.319 1.984 1.00 15.00 108 PHE A C 5
ATOM 11108 O O . PHE A 1 108 ? 8.713 3.050 2.943 1.00 15.00 108 PHE A O 5
ATOM 11125 N N . ALA A 1 109 ? 8.515 1.081 1.852 1.00 15.00 109 ALA A N 5
ATOM 11126 C CA . ALA A 1 109 ? 7.568 0.466 2.795 1.00 15.00 109 ALA A CA 5
ATOM 11127 C C . ALA A 1 109 ? 8.051 -0.895 3.327 1.00 15.00 109 ALA A C 5
ATOM 11128 O O . ALA A 1 109 ? 8.148 -1.888 2.604 1.00 15.00 109 ALA A O 5
ATOM 11135 N N . GLY A 1 110 ? 8.346 -0.885 4.623 1.00 15.00 110 GLY A N 5
ATOM 11136 C CA . GLY A 1 110 ? 8.793 -2.077 5.376 1.00 15.00 110 GLY A CA 5
ATOM 11137 C C . GLY A 1 110 ? 7.864 -2.347 6.565 1.00 15.00 110 GLY A C 5
ATOM 11138 O O . GLY A 1 110 ? 7.416 -1.406 7.215 1.00 15.00 110 GLY A O 5
ATOM 11142 N N . GLY A 1 111 ? 7.551 -3.617 6.787 1.00 15.00 111 GLY A N 5
ATOM 11143 C CA . GLY A 1 111 ? 6.656 -4.053 7.879 1.00 15.00 111 GLY A CA 5
ATOM 11144 C C . GLY A 1 111 ? 6.351 -5.555 7.848 1.00 15.00 111 GLY A C 5
ATOM 11145 O O . GLY A 1 111 ? 7.132 -6.357 7.338 1.00 15.00 111 GLY A O 5
ATOM 11149 N N . VAL A 1 112 ? 5.188 -5.898 8.391 1.00 15.00 112 VAL A N 5
ATOM 11150 C CA . VAL A 1 112 ? 4.717 -7.295 8.522 1.00 15.00 112 VAL A CA 5
ATOM 11151 C C . VAL A 1 112 ? 3.212 -7.472 8.276 1.00 15.00 112 VAL A C 5
ATOM 11152 O O . VAL A 1 112 ? 2.423 -6.533 8.372 1.00 15.00 112 VAL A O 5
ATOM 11165 N N . GLU A 1 113 ? 2.877 -8.707 7.916 1.00 15.00 113 GLU A N 5
ATOM 11166 C CA . GLU A 1 113 ? 1.501 -9.217 8.047 1.00 15.00 113 GLU A CA 5
ATOM 11167 C C . GLU A 1 113 ? 1.472 -10.271 9.161 1.00 15.00 113 GLU A C 5
ATOM 11168 O O . GLU A 1 113 ? 2.426 -11.028 9.338 1.00 15.00 113 GLU A O 5
ATOM 11180 N N . TYR A 1 114 ? 0.431 -10.166 9.970 1.00 15.00 114 TYR A N 5
ATOM 11181 C CA . TYR A 1 114 ? 0.196 -11.003 11.159 1.00 15.00 114 TYR A CA 5
ATOM 11182 C C . TYR A 1 114 ? -1.257 -11.507 11.136 1.00 15.00 114 TYR A C 5
ATOM 11183 O O . TYR A 1 114 ? -2.159 -10.778 10.724 1.00 15.00 114 TYR A O 5
ATOM 11201 N N . VAL A 1 115 ? -1.481 -12.739 11.585 1.00 15.00 115 VAL A N 5
ATOM 11202 C CA . VAL A 1 115 ? -2.860 -13.274 11.671 1.00 15.00 115 VAL A CA 5
ATOM 11203 C C . VAL A 1 115 ? -3.547 -12.753 12.942 1.00 15.00 115 VAL A C 5
ATOM 11204 O O . VAL A 1 115 ? -2.997 -12.837 14.037 1.00 15.00 115 VAL A O 5
ATOM 11217 N N . ILE A 1 116 ? -4.797 -12.328 12.759 1.00 15.00 116 ILE A N 5
ATOM 11218 C CA . ILE A 1 116 ? -5.578 -11.485 13.702 1.00 15.00 116 ILE A CA 5
ATOM 11219 C C . ILE A 1 116 ? -5.480 -11.877 15.195 1.00 15.00 116 ILE A C 5
ATOM 11220 O O . ILE A 1 116 ? -5.321 -11.000 16.043 1.00 15.00 116 ILE A O 5
ATOM 11236 N N . ARG A 1 117 ? -5.483 -13.180 15.473 1.00 15.00 117 ARG A N 5
ATOM 11237 C CA . ARG A 1 117 ? -5.395 -13.725 16.848 1.00 15.00 117 ARG A CA 5
ATOM 11238 C C . ARG A 1 117 ? -5.028 -15.217 16.813 1.00 15.00 117 ARG A C 5
ATOM 11239 O O . ARG A 1 117 ? -3.994 -15.629 17.336 1.00 15.00 117 ARG A O 5
ATOM 11260 N N . ARG A 1 118 ? -5.883 -16.008 16.170 1.00 15.00 118 ARG A N 5
ATOM 11261 C CA . ARG A 1 118 ? -5.674 -17.458 16.014 1.00 15.00 118 ARG A CA 5
ATOM 11262 C C . ARG A 1 118 ? -4.766 -17.723 14.804 1.00 15.00 118 ARG A C 5
ATOM 11263 O O . ARG A 1 118 ? -4.959 -17.158 13.727 1.00 15.00 118 ARG A O 5
ATOM 11284 N N . ARG A 1 119 ? -3.805 -18.624 15.008 1.00 15.00 119 ARG A N 5
ATOM 11285 C CA . ARG A 1 119 ? -2.856 -19.053 13.957 1.00 15.00 119 ARG A CA 5
ATOM 11286 C C . ARG A 1 119 ? -3.559 -19.523 12.666 1.00 15.00 119 ARG A C 5
ATOM 11287 O O . ARG A 1 119 ? -3.042 -19.349 11.563 1.00 15.00 119 ARG A O 5
ATOM 11308 N N . ILE A 1 120 ? -4.728 -20.137 12.836 1.00 15.00 120 ILE A N 5
ATOM 11309 C CA . ILE A 1 120 ? -5.626 -20.467 11.717 1.00 15.00 120 ILE A CA 5
ATOM 11310 C C . ILE A 1 120 ? -6.752 -19.418 11.621 1.00 15.00 120 ILE A C 5
ATOM 11311 O O . ILE A 1 120 ? -7.703 -19.403 12.401 1.00 15.00 120 ILE A O 5
ATOM 11327 N N . THR A 1 121 ? -6.374 -18.332 10.959 1.00 15.00 121 THR A N 5
ATOM 11328 C CA . THR A 1 121 ? -7.326 -17.299 10.497 1.00 15.00 121 THR A CA 5
ATOM 11329 C C . THR A 1 121 ? -6.938 -16.896 9.059 1.00 15.00 121 THR A C 5
ATOM 11330 O O . THR A 1 121 ? -6.006 -16.109 8.886 1.00 15.00 121 THR A O 5
ATOM 11341 N N . PRO A 1 122 ? -7.485 -17.605 8.056 1.00 15.00 122 PRO A N 5
ATOM 11342 C CA . PRO A 1 122 ? -7.252 -17.293 6.632 1.00 15.00 122 PRO A CA 5
ATOM 11343 C C . PRO A 1 122 ? -8.085 -16.087 6.170 1.00 15.00 122 PRO A C 5
ATOM 11344 O O . PRO A 1 122 ? -8.836 -15.502 6.950 1.00 15.00 122 PRO A O 5
ATOM 11355 N N . GLU A 1 123 ? -7.970 -15.785 4.876 1.00 15.00 123 GLU A N 5
ATOM 11356 C CA . GLU A 1 123 ? -8.666 -14.688 4.157 1.00 15.00 123 GLU A CA 5
ATOM 11357 C C . GLU A 1 123 ? -8.257 -13.267 4.573 1.00 15.00 123 GLU A C 5
ATOM 11358 O O . GLU A 1 123 ? -7.677 -12.563 3.753 1.00 15.00 123 GLU A O 5
ATOM 11370 N N . ILE A 1 124 ? -8.370 -12.972 5.866 1.00 15.00 124 ILE A N 5
ATOM 11371 C CA . ILE A 1 124 ? -8.151 -11.626 6.434 1.00 15.00 124 ILE A CA 5
ATOM 11372 C C . ILE A 1 124 ? -6.951 -11.687 7.396 1.00 15.00 124 ILE A C 5
ATOM 11373 O O . ILE A 1 124 ? -6.948 -12.451 8.361 1.00 15.00 124 ILE A O 5
ATOM 11389 N N . ALA A 1 125 ? -5.903 -10.968 7.011 1.00 15.00 125 ALA A N 5
ATOM 11390 C CA . ALA A 1 125 ? -4.687 -10.782 7.826 1.00 15.00 125 ALA A CA 5
ATOM 11391 C C . ALA A 1 125 ? -4.443 -9.298 8.135 1.00 15.00 125 ALA A C 5
ATOM 11392 O O . ALA A 1 125 ? -4.811 -8.411 7.366 1.00 15.00 125 ALA A O 5
ATOM 11399 N N . THR A 1 126 ? -3.863 -9.056 9.304 1.00 15.00 126 THR A N 5
ATOM 11400 C CA . THR A 1 126 ? -3.478 -7.708 9.773 1.00 15.00 126 THR A CA 5
ATOM 11401 C C . THR A 1 126 ? -2.140 -7.341 9.113 1.00 15.00 126 THR A C 5
ATOM 11402 O O . THR A 1 126 ? -1.108 -7.947 9.400 1.00 15.00 126 THR A O 5
ATOM 11413 N N . ARG A 1 127 ? -2.176 -6.292 8.301 1.00 15.00 127 ARG A N 5
ATOM 11414 C CA . ARG A 1 127 ? -1.002 -5.819 7.541 1.00 15.00 127 ARG A CA 5
ATOM 11415 C C . ARG A 1 127 ? -0.622 -4.404 7.995 1.00 15.00 127 ARG A C 5
ATOM 11416 O O . ARG A 1 127 ? -1.405 -3.457 7.911 1.00 15.00 127 ARG A O 5
ATOM 11437 N N . LEU A 1 128 ? 0.540 -4.364 8.636 1.00 15.00 128 LEU A N 5
ATOM 11438 C CA . LEU A 1 128 ? 1.122 -3.148 9.234 1.00 15.00 128 LEU A CA 5
ATOM 11439 C C . LEU A 1 128 ? 2.514 -2.865 8.651 1.00 15.00 128 LEU A C 5
ATOM 11440 O O . LEU A 1 128 ? 3.431 -3.683 8.746 1.00 15.00 128 LEU A O 5
ATOM 11456 N N . GLU A 1 129 ? 2.574 -1.765 7.910 1.00 15.00 129 GLU A N 5
ATOM 11457 C CA . GLU A 1 129 ? 3.766 -1.380 7.134 1.00 15.00 129 GLU A CA 5
ATOM 11458 C C . GLU A 1 129 ? 4.093 0.113 7.307 1.00 15.00 129 GLU A C 5
ATOM 11459 O O . GLU A 1 129 ? 3.230 0.986 7.190 1.00 15.00 129 GLU A O 5
ATOM 11471 N N . TYR A 1 130 ? 5.380 0.375 7.487 1.00 15.00 130 TYR A N 5
ATOM 11472 C CA . TYR A 1 130 ? 5.923 1.729 7.711 1.00 15.00 130 TYR A CA 5
ATOM 11473 C C . TYR A 1 130 ? 6.446 2.293 6.383 1.00 15.00 130 TYR A C 5
ATOM 11474 O O . TYR A 1 130 ? 7.201 1.643 5.658 1.00 15.00 130 TYR A O 5
ATOM 11492 N N . GLN A 1 131 ? 6.030 3.528 6.136 1.00 15.00 131 GLN A N 5
ATOM 11493 C CA . GLN A 1 131 ? 6.247 4.269 4.880 1.00 15.00 131 GLN A CA 5
ATOM 11494 C C . GLN A 1 131 ? 7.177 5.470 5.087 1.00 15.00 131 GLN A C 5
ATOM 11495 O O . GLN A 1 131 ? 6.921 6.350 5.914 1.00 15.00 131 GLN A O 5
ATOM 11509 N N . TRP A 1 132 ? 8.308 5.386 4.403 1.00 15.00 132 TRP A N 5
ATOM 11510 C CA . TRP A 1 132 ? 9.340 6.438 4.379 1.00 15.00 132 TRP A CA 5
ATOM 11511 C C . TRP A 1 132 ? 9.623 6.975 2.969 1.00 15.00 132 TRP A C 5
ATOM 11512 O O . TRP A 1 132 ? 9.862 6.213 2.030 1.00 15.00 132 TRP A O 5
ATOM 11533 N N . THR A 1 133 ? 9.224 8.232 2.811 1.00 15.00 133 THR A N 5
ATOM 11534 C CA . THR A 1 133 ? 9.616 9.079 1.658 1.00 15.00 133 THR A CA 5
ATOM 11535 C C . THR A 1 133 ? 10.564 10.219 2.088 1.00 15.00 133 THR A C 5
ATOM 11536 O O . THR A 1 133 ? 11.482 10.576 1.353 1.00 15.00 133 THR A O 5
ATOM 11547 N N . ASN A 1 134 ? 10.365 10.744 3.296 1.00 15.00 134 ASN A N 5
ATOM 11548 C CA . ASN A 1 134 ? 11.126 11.905 3.797 1.00 15.00 134 ASN A CA 5
ATOM 11549 C C . ASN A 1 134 ? 12.534 11.496 4.260 1.00 15.00 134 ASN A C 5
ATOM 11550 O O . ASN A 1 134 ? 12.693 10.708 5.191 1.00 15.00 134 ASN A O 5
ATOM 11561 N N . ASN A 1 135 ? 13.523 12.057 3.569 1.00 15.00 135 ASN A N 5
ATOM 11562 C CA . ASN A 1 135 ? 14.959 11.946 3.910 1.00 15.00 135 ASN A CA 5
ATOM 11563 C C . ASN A 1 135 ? 15.264 12.389 5.358 1.00 15.00 135 ASN A C 5
ATOM 11564 O O . ASN A 1 135 ? 16.197 11.894 5.989 1.00 15.00 135 ASN A O 5
ATOM 11575 N N . ALA A 1 136 ? 14.514 13.377 5.849 1.00 15.00 136 ALA A N 5
ATOM 11576 C CA . ALA A 1 136 ? 14.628 13.870 7.233 1.00 15.00 136 ALA A CA 5
ATOM 11577 C C . ALA A 1 136 ? 13.961 12.899 8.222 1.00 15.00 136 ALA A C 5
ATOM 11578 O O . ALA A 1 136 ? 12.734 12.797 8.313 1.00 15.00 136 ALA A O 5
ATOM 11585 N N . SER A 1 137 ? 14.812 12.022 8.750 1.00 15.00 137 SER A N 5
ATOM 11586 C CA . SER A 1 137 ? 14.470 11.044 9.806 1.00 15.00 137 SER A CA 5
ATOM 11587 C C . SER A 1 137 ? 13.898 11.710 11.070 1.00 15.00 137 SER A C 5
ATOM 11588 O O . SER A 1 137 ? 14.622 12.182 11.944 1.00 15.00 137 SER A O 5
ATOM 11596 N N . ASP A 1 138 ? 12.590 11.932 11.005 1.00 15.00 138 ASP A N 5
ATOM 11597 C CA . ASP A 1 138 ? 11.820 12.491 12.138 1.00 15.00 138 ASP A CA 5
ATOM 11598 C C . ASP A 1 138 ? 10.847 11.508 12.813 1.00 15.00 138 ASP A C 5
ATOM 11599 O O . ASP A 1 138 ? 10.614 11.613 14.014 1.00 15.00 138 ASP A O 5
ATOM 11608 N N . ASN A 1 139 ? 10.311 10.570 12.026 1.00 15.00 139 ASN A N 5
ATOM 11609 C CA . ASN A 1 139 ? 9.279 9.593 12.448 1.00 15.00 139 ASN A CA 5
ATOM 11610 C C . ASN A 1 139 ? 8.977 8.628 11.281 1.00 15.00 139 ASN A C 5
ATOM 11611 O O . ASN A 1 139 ? 9.580 7.559 11.190 1.00 15.00 139 ASN A O 5
ATOM 11622 N N . GLY A 1 140 ? 8.167 9.108 10.338 1.00 15.00 140 GLY A N 5
ATOM 11623 C CA . GLY A 1 140 ? 7.696 8.346 9.163 1.00 15.00 140 GLY A CA 5
ATOM 11624 C C . GLY A 1 140 ? 6.168 8.212 9.232 1.00 15.00 140 GLY A C 5
ATOM 11625 O O . GLY A 1 140 ? 5.545 8.633 10.205 1.00 15.00 140 GLY A O 5
ATOM 11629 N N . MET A 1 141 ? 5.601 7.489 8.274 1.00 15.00 141 MET A N 5
ATOM 11630 C CA . MET A 1 141 ? 4.137 7.320 8.210 1.00 15.00 141 MET A CA 5
ATOM 11631 C C . MET A 1 141 ? 3.792 5.834 8.376 1.00 15.00 141 MET A C 5
ATOM 11632 O O . MET A 1 141 ? 4.429 4.956 7.796 1.00 15.00 141 MET A O 5
ATOM 11646 N N . LEU A 1 142 ? 2.789 5.588 9.206 1.00 15.00 142 LEU A N 5
ATOM 11647 C CA . LEU A 1 142 ? 2.402 4.219 9.584 1.00 15.00 142 LEU A CA 5
ATOM 11648 C C . LEU A 1 142 ? 1.109 3.827 8.856 1.00 15.00 142 LEU A C 5
ATOM 11649 O O . LEU A 1 142 ? 0.047 4.384 9.127 1.00 15.00 142 LEU A O 5
ATOM 11665 N N . SER A 1 143 ? 1.253 2.923 7.893 1.00 15.00 143 SER A N 5
ATOM 11666 C CA . SER A 1 143 ? 0.077 2.307 7.253 1.00 15.00 143 SER A CA 5
ATOM 11667 C C . SER A 1 143 ? -0.280 1.000 7.959 1.00 15.00 143 SER A C 5
ATOM 11668 O O . SER A 1 143 ? 0.542 0.101 8.129 1.00 15.00 143 SER A O 5
ATOM 11676 N N . LEU A 1 144 ? -1.534 0.966 8.375 1.00 15.00 144 LEU A N 5
ATOM 11677 C CA . LEU A 1 144 ? -2.146 -0.184 9.065 1.00 15.00 144 LEU A CA 5
ATOM 11678 C C . LEU A 1 144 ? -3.521 -0.491 8.460 1.00 15.00 144 LEU A C 5
ATOM 11679 O O . LEU A 1 144 ? -4.277 0.422 8.124 1.00 15.00 144 LEU A O 5
ATOM 11695 N N . GLY A 1 145 ? -3.755 -1.777 8.233 1.00 15.00 145 GLY A N 5
ATOM 11696 C CA . GLY A 1 145 ? -5.023 -2.260 7.658 1.00 15.00 145 GLY A CA 5
ATOM 11697 C C . GLY A 1 145 ? -5.068 -3.780 7.514 1.00 15.00 145 GLY A C 5
ATOM 11698 O O . GLY A 1 145 ? -4.294 -4.514 8.127 1.00 15.00 145 GLY A O 5
ATOM 11702 N N . VAL A 1 146 ? -6.010 -4.205 6.684 1.00 15.00 146 VAL A N 5
ATOM 11703 C CA . VAL A 1 146 ? -6.285 -5.637 6.454 1.00 15.00 146 VAL A CA 5
ATOM 11704 C C . VAL A 1 146 ? -6.026 -6.062 5.004 1.00 15.00 146 VAL A C 5
ATOM 11705 O O . VAL A 1 146 ? -6.463 -5.421 4.046 1.00 15.00 146 VAL A O 5
ATOM 11718 N N . SER A 1 147 ? -5.289 -7.161 4.925 1.00 15.00 147 SER A N 5
ATOM 11719 C CA . SER A 1 147 ? -4.856 -7.805 3.672 1.00 15.00 147 SER A CA 5
ATOM 11720 C C . SER A 1 147 ? -5.514 -9.177 3.488 1.00 15.00 147 SER A C 5
ATOM 11721 O O . SER A 1 147 ? -5.764 -9.920 4.437 1.00 15.00 147 SER A O 5
ATOM 11729 N N . TYR A 1 148 ? -5.770 -9.462 2.222 1.00 15.00 148 TYR A N 5
ATOM 11730 C CA . TYR A 1 148 ? -6.540 -10.631 1.770 1.00 15.00 148 TYR A CA 5
ATOM 11731 C C . TYR A 1 148 ? -5.760 -11.498 0.779 1.00 15.00 148 TYR A C 5
ATOM 11732 O O . TYR A 1 148 ? -5.052 -11.006 -0.098 1.00 15.00 148 TYR A O 5
ATOM 11750 N N . ARG A 1 149 ? -5.982 -12.798 0.922 1.00 15.00 149 ARG A N 5
ATOM 11751 C CA . ARG A 1 149 ? -5.423 -13.822 0.017 1.00 15.00 149 ARG A CA 5
ATOM 11752 C C . ARG A 1 149 ? -6.427 -14.210 -1.079 1.00 15.00 149 ARG A C 5
ATOM 11753 O O . ARG A 1 149 ? -7.613 -14.385 -0.803 1.00 15.00 149 ARG A O 5
ATOM 11774 N N . PHE A 1 150 ? -5.884 -14.420 -2.279 1.00 15.00 150 PHE A N 5
ATOM 11775 C CA . PHE A 1 150 ? -6.624 -14.760 -3.520 1.00 15.00 150 PHE A CA 5
ATOM 11776 C C . PHE A 1 150 ? -7.492 -13.616 -4.075 1.00 15.00 150 PHE A C 5
ATOM 11777 O O . PHE A 1 150 ? -8.667 -13.444 -3.750 1.00 15.00 150 PHE A O 5
ATOM 11794 N N . GLY A 1 151 ? -6.858 -12.861 -4.968 1.00 15.00 151 GLY A N 5
ATOM 11795 C CA . GLY A 1 151 ? -7.460 -11.717 -5.681 1.00 15.00 151 GLY A CA 5
ATOM 11796 C C . GLY A 1 151 ? -8.348 -12.191 -6.839 1.00 15.00 151 GLY A C 5
ATOM 11797 O O . GLY A 1 151 ? -7.841 -12.679 -7.848 1.00 15.00 151 GLY A O 5
ATOM 11801 N N . GLN A 1 152 ? -9.658 -12.169 -6.604 1.00 15.00 152 GLN A N 5
ATOM 11802 C CA . GLN A 1 152 ? -10.680 -12.534 -7.611 1.00 15.00 152 GLN A CA 5
ATOM 11803 C C . GLN A 1 152 ? -10.629 -11.629 -8.860 1.00 15.00 152 GLN A C 5
ATOM 11804 O O . GLN A 1 152 ? -11.095 -10.488 -8.862 1.00 15.00 152 GLN A O 5
ATOM 11818 N N . GLY A 1 153 ? -9.890 -12.131 -9.847 1.00 15.00 153 GLY A N 5
ATOM 11819 C CA . GLY A 1 153 ? -9.771 -11.544 -11.196 1.00 15.00 153 GLY A CA 5
ATOM 11820 C C . GLY A 1 153 ? -11.119 -11.516 -11.927 1.00 15.00 153 GLY A C 5
ATOM 11821 O O . GLY A 1 153 ? -11.545 -12.519 -12.492 1.00 15.00 153 GLY A O 5
ATOM 11825 N N . GLU A 1 154 ? -11.777 -10.362 -11.806 1.00 15.00 154 GLU A N 5
ATOM 11826 C CA . GLU A 1 154 ? -13.093 -10.031 -12.402 1.00 15.00 154 GLU A CA 5
ATOM 11827 C C . GLU A 1 154 ? -14.254 -10.799 -11.740 1.00 15.00 154 GLU A C 5
ATOM 11828 O O . GLU A 1 154 ? -14.482 -11.985 -11.978 1.00 15.00 154 GLU A O 5
ATOM 11840 N N . ALA A 1 155 ? -14.946 -10.073 -10.867 1.00 15.00 155 ALA A N 5
ATOM 11841 C CA . ALA A 1 155 ? -16.148 -10.554 -10.154 1.00 15.00 155 ALA A CA 5
ATOM 11842 C C . ALA A 1 155 ? -17.319 -10.838 -11.111 1.00 15.00 155 ALA A C 5
ATOM 11843 O O . ALA A 1 155 ? -17.968 -9.929 -11.627 1.00 15.00 155 ALA A O 5
ATOM 11850 N N . ALA A 1 156 ? -17.380 -12.102 -11.518 1.00 15.00 156 ALA A N 5
ATOM 11851 C CA . ALA A 1 156 ? -18.445 -12.628 -12.399 1.00 15.00 156 ALA A CA 5
ATOM 11852 C C . ALA A 1 156 ? -19.348 -13.683 -11.729 1.00 15.00 156 ALA A C 5
ATOM 11853 O O . ALA A 1 156 ? -18.820 -14.446 -10.887 1.00 15.00 156 ALA A O 5
ATOM 11861 N N . MET A 1 1 ? 7.415 -21.496 -5.499 1.00 15.00 1 MET A N 6
ATOM 11862 C CA . MET A 1 1 ? 6.874 -21.422 -4.122 1.00 15.00 1 MET A CA 6
ATOM 11863 C C . MET A 1 1 ? 5.842 -20.298 -3.859 1.00 15.00 1 MET A C 6
ATOM 11864 O O . MET A 1 1 ? 6.207 -19.119 -3.813 1.00 15.00 1 MET A O 6
ATOM 11880 N N . PRO A 1 2 ? 4.547 -20.644 -3.807 1.00 15.00 2 PRO A N 6
ATOM 11881 C CA . PRO A 1 2 ? 3.486 -19.703 -3.396 1.00 15.00 2 PRO A CA 6
ATOM 11882 C C . PRO A 1 2 ? 3.537 -19.451 -1.880 1.00 15.00 2 PRO A C 6
ATOM 11883 O O . PRO A 1 2 ? 2.988 -20.204 -1.080 1.00 15.00 2 PRO A O 6
ATOM 11894 N N . LYS A 1 3 ? 4.378 -18.480 -1.529 1.00 15.00 3 LYS A N 6
ATOM 11895 C CA . LYS A 1 3 ? 4.659 -18.069 -0.139 1.00 15.00 3 LYS A CA 6
ATOM 11896 C C . LYS A 1 3 ? 3.444 -17.386 0.534 1.00 15.00 3 LYS A C 6
ATOM 11897 O O . LYS A 1 3 ? 2.646 -18.059 1.179 1.00 15.00 3 LYS A O 6
ATOM 11916 N N . ASP A 1 4 ? 3.313 -16.066 0.378 1.00 15.00 4 ASP A N 6
ATOM 11917 C CA . ASP A 1 4 ? 2.196 -15.284 0.954 1.00 15.00 4 ASP A CA 6
ATOM 11918 C C . ASP A 1 4 ? 0.885 -15.562 0.200 1.00 15.00 4 ASP A C 6
ATOM 11919 O O . ASP A 1 4 ? -0.193 -15.391 0.762 1.00 15.00 4 ASP A O 6
ATOM 11928 N N . ASN A 1 5 ? 1.021 -15.639 -1.128 1.00 15.00 5 ASN A N 6
ATOM 11929 C CA . ASN A 1 5 ? 0.023 -16.187 -2.070 1.00 15.00 5 ASN A CA 6
ATOM 11930 C C . ASN A 1 5 ? -1.340 -15.466 -2.051 1.00 15.00 5 ASN A C 6
ATOM 11931 O O . ASN A 1 5 ? -2.351 -15.997 -2.512 1.00 15.00 5 ASN A O 6
ATOM 11942 N N . THR A 1 6 ? -1.280 -14.170 -1.751 1.00 15.00 6 THR A N 6
ATOM 11943 C CA . THR A 1 6 ? -2.479 -13.314 -1.734 1.00 15.00 6 THR A CA 6
ATOM 11944 C C . THR A 1 6 ? -2.382 -12.334 -2.905 1.00 15.00 6 THR A C 6
ATOM 11945 O O . THR A 1 6 ? -1.365 -11.670 -3.118 1.00 15.00 6 THR A O 6
ATOM 11956 N N . TRP A 1 7 ? -3.332 -12.542 -3.803 1.00 15.00 7 TRP A N 6
ATOM 11957 C CA . TRP A 1 7 ? -3.470 -11.750 -5.031 1.00 15.00 7 TRP A CA 6
ATOM 11958 C C . TRP A 1 7 ? -4.935 -11.389 -5.295 1.00 15.00 7 TRP A C 6
ATOM 11959 O O . TRP A 1 7 ? -5.792 -12.272 -5.341 1.00 15.00 7 TRP A O 6
ATOM 11980 N N . TYR A 1 8 ? -5.106 -10.108 -5.616 1.00 15.00 8 TYR A N 6
ATOM 11981 C CA . TYR A 1 8 ? -6.365 -9.349 -5.813 1.00 15.00 8 TYR A CA 6
ATOM 11982 C C . TYR A 1 8 ? -6.148 -7.916 -5.285 1.00 15.00 8 TYR A C 6
ATOM 11983 O O . TYR A 1 8 ? -5.416 -7.161 -5.925 1.00 15.00 8 TYR A O 6
ATOM 12001 N N . THR A 1 9 ? -6.583 -7.629 -4.055 1.00 15.00 9 THR A N 6
ATOM 12002 C CA . THR A 1 9 ? -6.501 -6.271 -3.480 1.00 15.00 9 THR A CA 6
ATOM 12003 C C . THR A 1 9 ? -6.677 -6.264 -1.956 1.00 15.00 9 THR A C 6
ATOM 12004 O O . THR A 1 9 ? -7.103 -7.250 -1.361 1.00 15.00 9 THR A O 6
ATOM 12015 N N . GLY A 1 10 ? -6.086 -5.251 -1.348 1.00 15.00 10 GLY A N 6
ATOM 12016 C CA . GLY A 1 10 ? -6.278 -4.928 0.071 1.00 15.00 10 GLY A CA 6
ATOM 12017 C C . GLY A 1 10 ? -6.595 -3.448 0.305 1.00 15.00 10 GLY A C 6
ATOM 12018 O O . GLY A 1 10 ? -6.773 -2.656 -0.619 1.00 15.00 10 GLY A O 6
ATOM 12022 N N . ALA A 1 11 ? -6.563 -3.106 1.585 1.00 15.00 11 ALA A N 6
ATOM 12023 C CA . ALA A 1 11 ? -6.782 -1.747 2.121 1.00 15.00 11 ALA A CA 6
ATOM 12024 C C . ALA A 1 11 ? -6.204 -1.656 3.540 1.00 15.00 11 ALA A C 6
ATOM 12025 O O . ALA A 1 11 ? -6.047 -2.697 4.182 1.00 15.00 11 ALA A O 6
ATOM 12032 N N . LYS A 1 12 ? -5.437 -0.583 3.726 1.00 15.00 12 LYS A N 6
ATOM 12033 C CA . LYS A 1 12 ? -4.947 -0.101 5.038 1.00 15.00 12 LYS A CA 6
ATOM 12034 C C . LYS A 1 12 ? -4.239 1.268 5.010 1.00 15.00 12 LYS A C 6
ATOM 12035 O O . LYS A 1 12 ? -4.228 1.939 3.976 1.00 15.00 12 LYS A O 6
ATOM 12054 N N . LEU A 1 13 ? -3.999 1.788 6.211 1.00 15.00 13 LEU A N 6
ATOM 12055 C CA . LEU A 1 13 ? -3.453 3.145 6.417 1.00 15.00 13 LEU A CA 6
ATOM 12056 C C . LEU A 1 13 ? -2.258 3.136 7.388 1.00 15.00 13 LEU A C 6
ATOM 12057 O O . LEU A 1 13 ? -2.048 2.178 8.134 1.00 15.00 13 LEU A O 6
ATOM 12073 N N . GLY A 1 14 ? -1.489 4.220 7.327 1.00 15.00 14 GLY A N 6
ATOM 12074 C CA . GLY A 1 14 ? -0.337 4.450 8.216 1.00 15.00 14 GLY A CA 6
ATOM 12075 C C . GLY A 1 14 ? -0.486 5.725 9.053 1.00 15.00 14 GLY A C 6
ATOM 12076 O O . GLY A 1 14 ? -1.168 6.669 8.658 1.00 15.00 14 GLY A O 6
ATOM 12080 N N . TRP A 1 15 ? 0.215 5.714 10.180 1.00 15.00 15 TRP A N 6
ATOM 12081 C CA . TRP A 1 15 ? 0.239 6.834 11.139 1.00 15.00 15 TRP A CA 6
ATOM 12082 C C . TRP A 1 15 ? 1.653 7.373 11.375 1.00 15.00 15 TRP A C 6
ATOM 12083 O O . TRP A 1 15 ? 2.602 6.622 11.594 1.00 15.00 15 TRP A O 6
ATOM 12104 N N . SER A 1 16 ? 1.730 8.698 11.404 1.00 15.00 16 SER A N 6
ATOM 12105 C CA . SER A 1 16 ? 2.993 9.442 11.589 1.00 15.00 16 SER A CA 6
ATOM 12106 C C . SER A 1 16 ? 2.938 10.249 12.892 1.00 15.00 16 SER A C 6
ATOM 12107 O O . SER A 1 16 ? 1.858 10.636 13.344 1.00 15.00 16 SER A O 6
ATOM 12115 N N . GLN A 1 17 ? 4.111 10.475 13.478 1.00 15.00 17 GLN A N 6
ATOM 12116 C CA . GLN A 1 17 ? 4.253 11.222 14.746 1.00 15.00 17 GLN A CA 6
ATOM 12117 C C . GLN A 1 17 ? 3.992 12.737 14.619 1.00 15.00 17 GLN A C 6
ATOM 12118 O O . GLN A 1 17 ? 4.907 13.557 14.537 1.00 15.00 17 GLN A O 6
ATOM 12132 N N . TYR A 1 18 ? 2.701 13.066 14.577 1.00 15.00 18 TYR A N 6
ATOM 12133 C CA . TYR A 1 18 ? 2.202 14.455 14.526 1.00 15.00 18 TYR A CA 6
ATOM 12134 C C . TYR A 1 18 ? 0.743 14.553 15.000 1.00 15.00 18 TYR A C 6
ATOM 12135 O O . TYR A 1 18 ? -0.100 13.725 14.659 1.00 15.00 18 TYR A O 6
ATOM 12153 N N . SER A 1 19 ? 0.484 15.614 15.760 1.00 15.00 19 SER A N 6
ATOM 12154 C CA . SER A 1 19 ? -0.823 15.886 16.402 1.00 15.00 19 SER A CA 6
ATOM 12155 C C . SER A 1 19 ? -2.002 16.192 15.464 1.00 15.00 19 SER A C 6
ATOM 12156 O O . SER A 1 19 ? -3.123 15.757 15.733 1.00 15.00 19 SER A O 6
ATOM 12164 N N . ARG A 1 20 ? -1.754 16.967 14.408 1.00 15.00 20 ARG A N 6
ATOM 12165 C CA . ARG A 1 20 ? -2.821 17.439 13.497 1.00 15.00 20 ARG A CA 6
ATOM 12166 C C . ARG A 1 20 ? -3.282 16.333 12.535 1.00 15.00 20 ARG A C 6
ATOM 12167 O O . ARG A 1 20 ? -2.608 16.007 11.559 1.00 15.00 20 ARG A O 6
ATOM 12188 N N . GLU A 1 21 ? -4.313 15.635 12.999 1.00 15.00 21 GLU A N 6
ATOM 12189 C CA . GLU A 1 21 ? -4.950 14.533 12.255 1.00 15.00 21 GLU A CA 6
ATOM 12190 C C . GLU A 1 21 ? -6.460 14.732 12.063 1.00 15.00 21 GLU A C 6
ATOM 12191 O O . GLU A 1 21 ? -7.183 15.080 12.994 1.00 15.00 21 GLU A O 6
ATOM 12203 N N . ASN A 1 22 ? -6.877 14.542 10.817 1.00 15.00 22 ASN A N 6
ATOM 12204 C CA . ASN A 1 22 ? -8.293 14.613 10.400 1.00 15.00 22 ASN A CA 6
ATOM 12205 C C . ASN A 1 22 ? -8.659 13.384 9.542 1.00 15.00 22 ASN A C 6
ATOM 12206 O O . ASN A 1 22 ? -7.920 12.398 9.534 1.00 15.00 22 ASN A O 6
ATOM 12217 N N . GLN A 1 23 ? -9.770 13.451 8.805 1.00 15.00 23 GLN A N 6
ATOM 12218 C CA . GLN A 1 23 ? -10.201 12.380 7.880 1.00 15.00 23 GLN A CA 6
ATOM 12219 C C . GLN A 1 23 ? -9.337 12.373 6.599 1.00 15.00 23 GLN A C 6
ATOM 12220 O O . GLN A 1 23 ? -9.713 12.884 5.544 1.00 15.00 23 GLN A O 6
ATOM 12234 N N . LEU A 1 24 ? -8.116 11.876 6.781 1.00 15.00 24 LEU A N 6
ATOM 12235 C CA . LEU A 1 24 ? -7.099 11.740 5.723 1.00 15.00 24 LEU A CA 6
ATOM 12236 C C . LEU A 1 24 ? -6.292 10.458 5.984 1.00 15.00 24 LEU A C 6
ATOM 12237 O O . LEU A 1 24 ? -5.567 10.363 6.975 1.00 15.00 24 LEU A O 6
ATOM 12253 N N . GLY A 1 25 ? -6.644 9.429 5.220 1.00 15.00 25 GLY A N 6
ATOM 12254 C CA . GLY A 1 25 ? -5.992 8.108 5.272 1.00 15.00 25 GLY A CA 6
ATOM 12255 C C . GLY A 1 25 ? -6.789 7.060 4.486 1.00 15.00 25 GLY A C 6
ATOM 12256 O O . GLY A 1 25 ? -7.593 7.404 3.622 1.00 15.00 25 GLY A O 6
ATOM 12260 N N . ALA A 1 26 ? -6.608 5.811 4.912 1.00 15.00 26 ALA A N 6
ATOM 12261 C CA . ALA A 1 26 ? -7.221 4.593 4.335 1.00 15.00 26 ALA A CA 6
ATOM 12262 C C . ALA A 1 26 ? -7.067 4.472 2.807 1.00 15.00 26 ALA A C 6
ATOM 12263 O O . ALA A 1 26 ? -7.904 4.917 2.019 1.00 15.00 26 ALA A O 6
ATOM 12270 N N . GLY A 1 27 ? -5.983 3.800 2.428 1.00 15.00 27 GLY A N 6
ATOM 12271 C CA . GLY A 1 27 ? -5.619 3.584 1.015 1.00 15.00 27 GLY A CA 6
ATOM 12272 C C . GLY A 1 27 ? -5.873 2.124 0.626 1.00 15.00 27 GLY A C 6
ATOM 12273 O O . GLY A 1 27 ? -5.686 1.213 1.438 1.00 15.00 27 GLY A O 6
ATOM 12277 N N . ALA A 1 28 ? -6.215 1.933 -0.642 1.00 15.00 28 ALA A N 6
ATOM 12278 C CA . ALA A 1 28 ? -6.485 0.585 -1.176 1.00 15.00 28 ALA A CA 6
ATOM 12279 C C . ALA A 1 28 ? -5.268 0.124 -1.983 1.00 15.00 28 ALA A C 6
ATOM 12280 O O . ALA A 1 28 ? -4.905 0.728 -2.988 1.00 15.00 28 ALA A O 6
ATOM 12287 N N . PHE A 1 29 ? -4.712 -0.999 -1.549 1.00 15.00 29 PHE A N 6
ATOM 12288 C CA . PHE A 1 29 ? -3.426 -1.512 -2.057 1.00 15.00 29 PHE A CA 6
ATOM 12289 C C . PHE A 1 29 ? -3.591 -2.957 -2.548 1.00 15.00 29 PHE A C 6
ATOM 12290 O O . PHE A 1 29 ? -3.723 -3.880 -1.746 1.00 15.00 29 PHE A O 6
ATOM 12307 N N . GLY A 1 30 ? -3.440 -3.134 -3.855 1.00 15.00 30 GLY A N 6
ATOM 12308 C CA . GLY A 1 30 ? -3.696 -4.420 -4.535 1.00 15.00 30 GLY A CA 6
ATOM 12309 C C . GLY A 1 30 ? -2.498 -4.971 -5.313 1.00 15.00 30 GLY A C 6
ATOM 12310 O O . GLY A 1 30 ? -1.415 -4.390 -5.311 1.00 15.00 30 GLY A O 6
ATOM 12314 N N . GLY A 1 31 ? -2.757 -6.067 -6.017 1.00 15.00 31 GLY A N 6
ATOM 12315 C CA . GLY A 1 31 ? -1.749 -6.750 -6.854 1.00 15.00 31 GLY A CA 6
ATOM 12316 C C . GLY A 1 31 ? -1.499 -8.210 -6.451 1.00 15.00 31 GLY A C 6
ATOM 12317 O O . GLY A 1 31 ? -2.431 -8.957 -6.153 1.00 15.00 31 GLY A O 6
ATOM 12321 N N . TYR A 1 32 ? -0.217 -8.562 -6.508 1.00 15.00 32 TYR A N 6
ATOM 12322 C CA . TYR A 1 32 ? 0.297 -9.936 -6.329 1.00 15.00 32 TYR A CA 6
ATOM 12323 C C . TYR A 1 32 ? 1.405 -10.029 -5.264 1.00 15.00 32 TYR A C 6
ATOM 12324 O O . TYR A 1 32 ? 2.561 -9.685 -5.521 1.00 15.00 32 TYR A O 6
ATOM 12342 N N . GLN A 1 33 ? 1.048 -10.561 -4.095 1.00 15.00 33 GLN A N 6
ATOM 12343 C CA . GLN A 1 33 ? 2.010 -10.777 -2.995 1.00 15.00 33 GLN A CA 6
ATOM 12344 C C . GLN A 1 33 ? 2.138 -12.289 -2.758 1.00 15.00 33 GLN A C 6
ATOM 12345 O O . GLN A 1 33 ? 1.426 -12.908 -1.965 1.00 15.00 33 GLN A O 6
ATOM 12359 N N . VAL A 1 34 ? 2.982 -12.873 -3.605 1.00 15.00 34 VAL A N 6
ATOM 12360 C CA . VAL A 1 34 ? 3.122 -14.343 -3.722 1.00 15.00 34 VAL A CA 6
ATOM 12361 C C . VAL A 1 34 ? 4.571 -14.836 -3.526 1.00 15.00 34 VAL A C 6
ATOM 12362 O O . VAL A 1 34 ? 4.836 -15.556 -2.567 1.00 15.00 34 VAL A O 6
ATOM 12375 N N . ASN A 1 35 ? 5.474 -14.431 -4.423 1.00 15.00 35 ASN A N 6
ATOM 12376 C CA . ASN A 1 35 ? 6.852 -14.956 -4.527 1.00 15.00 35 ASN A CA 6
ATOM 12377 C C . ASN A 1 35 ? 7.725 -14.710 -3.273 1.00 15.00 35 ASN A C 6
ATOM 12378 O O . ASN A 1 35 ? 7.731 -13.587 -2.760 1.00 15.00 35 ASN A O 6
ATOM 12389 N N . PRO A 1 36 ? 8.533 -15.706 -2.866 1.00 15.00 36 PRO A N 6
ATOM 12390 C CA . PRO A 1 36 ? 9.418 -15.641 -1.681 1.00 15.00 36 PRO A CA 6
ATOM 12391 C C . PRO A 1 36 ? 10.682 -14.764 -1.814 1.00 15.00 36 PRO A C 6
ATOM 12392 O O . PRO A 1 36 ? 11.742 -15.099 -1.287 1.00 15.00 36 PRO A O 6
ATOM 12403 N N . TYR A 1 37 ? 10.513 -13.603 -2.443 1.00 15.00 37 TYR A N 6
ATOM 12404 C CA . TYR A 1 37 ? 11.592 -12.624 -2.692 1.00 15.00 37 TYR A CA 6
ATOM 12405 C C . TYR A 1 37 ? 11.021 -11.270 -3.156 1.00 15.00 37 TYR A C 6
ATOM 12406 O O . TYR A 1 37 ? 11.233 -10.248 -2.502 1.00 15.00 37 TYR A O 6
ATOM 12424 N N . VAL A 1 38 ? 10.286 -11.302 -4.268 1.00 15.00 38 VAL A N 6
ATOM 12425 C CA . VAL A 1 38 ? 9.695 -10.098 -4.889 1.00 15.00 38 VAL A CA 6
ATOM 12426 C C . VAL A 1 38 ? 8.174 -10.274 -5.053 1.00 15.00 38 VAL A C 6
ATOM 12427 O O . VAL A 1 38 ? 7.681 -11.338 -5.425 1.00 15.00 38 VAL A O 6
ATOM 12440 N N . GLY A 1 39 ? 7.472 -9.204 -4.709 1.00 15.00 39 GLY A N 6
ATOM 12441 C CA . GLY A 1 39 ? 6.012 -9.053 -4.883 1.00 15.00 39 GLY A CA 6
ATOM 12442 C C . GLY A 1 39 ? 5.694 -7.683 -5.502 1.00 15.00 39 GLY A C 6
ATOM 12443 O O . GLY A 1 39 ? 6.425 -6.714 -5.293 1.00 15.00 39 GLY A O 6
ATOM 12447 N N . PHE A 1 40 ? 4.556 -7.608 -6.180 1.00 15.00 40 PHE A N 6
ATOM 12448 C CA . PHE A 1 40 ? 4.170 -6.392 -6.922 1.00 15.00 40 PHE A CA 6
ATOM 12449 C C . PHE A 1 40 ? 2.822 -5.861 -6.419 1.00 15.00 40 PHE A C 6
ATOM 12450 O O . PHE A 1 40 ? 1.787 -6.512 -6.583 1.00 15.00 40 PHE A O 6
ATOM 12467 N N . GLU A 1 41 ? 2.870 -4.673 -5.817 1.00 15.00 41 GLU A N 6
ATOM 12468 C CA . GLU A 1 41 ? 1.694 -4.100 -5.143 1.00 15.00 41 GLU A CA 6
ATOM 12469 C C . GLU A 1 41 ? 1.475 -2.638 -5.563 1.00 15.00 41 GLU A C 6
ATOM 12470 O O . GLU A 1 41 ? 2.312 -1.765 -5.333 1.00 15.00 41 GLU A O 6
ATOM 12482 N N . MET A 1 42 ? 0.309 -2.395 -6.145 1.00 15.00 42 MET A N 6
ATOM 12483 C CA . MET A 1 42 ? -0.111 -1.040 -6.548 1.00 15.00 42 MET A CA 6
ATOM 12484 C C . MET A 1 42 ? -1.289 -0.559 -5.694 1.00 15.00 42 MET A C 6
ATOM 12485 O O . MET A 1 42 ? -2.290 -1.257 -5.529 1.00 15.00 42 MET A O 6
ATOM 12499 N N . GLY A 1 43 ? -1.160 0.693 -5.277 1.00 15.00 43 GLY A N 6
ATOM 12500 C CA . GLY A 1 43 ? -2.094 1.356 -4.350 1.00 15.00 43 GLY A CA 6
ATOM 12501 C C . GLY A 1 43 ? -2.816 2.533 -5.010 1.00 15.00 43 GLY A C 6
ATOM 12502 O O . GLY A 1 43 ? -2.299 3.184 -5.916 1.00 15.00 43 GLY A O 6
ATOM 12506 N N . TYR A 1 44 ? -4.046 2.731 -4.566 1.00 15.00 44 TYR A N 6
ATOM 12507 C CA . TYR A 1 44 ? -4.910 3.840 -4.996 1.00 15.00 44 TYR A CA 6
ATOM 12508 C C . TYR A 1 44 ? -5.598 4.600 -3.856 1.00 15.00 44 TYR A C 6
ATOM 12509 O O . TYR A 1 44 ? -5.857 4.066 -2.775 1.00 15.00 44 TYR A O 6
ATOM 12527 N N . ASP A 1 45 ? -5.675 5.901 -4.109 1.00 15.00 45 ASP A N 6
ATOM 12528 C CA . ASP A 1 45 ? -6.471 6.870 -3.337 1.00 15.00 45 ASP A CA 6
ATOM 12529 C C . ASP A 1 45 ? -7.359 7.630 -4.337 1.00 15.00 45 ASP A C 6
ATOM 12530 O O . ASP A 1 45 ? -6.872 8.365 -5.198 1.00 15.00 45 ASP A O 6
ATOM 12539 N N . TRP A 1 46 ? -8.663 7.483 -4.138 1.00 15.00 46 TRP A N 6
ATOM 12540 C CA . TRP A 1 46 ? -9.682 8.087 -5.020 1.00 15.00 46 TRP A CA 6
ATOM 12541 C C . TRP A 1 46 ? -10.451 9.176 -4.266 1.00 15.00 46 TRP A C 6
ATOM 12542 O O . TRP A 1 46 ? -10.793 9.023 -3.093 1.00 15.00 46 TRP A O 6
ATOM 12563 N N . LEU A 1 47 ? -10.819 10.217 -5.007 1.00 15.00 47 LEU A N 6
ATOM 12564 C CA . LEU A 1 47 ? -11.423 11.421 -4.405 1.00 15.00 47 LEU A CA 6
ATOM 12565 C C . LEU A 1 47 ? -12.956 11.289 -4.376 1.00 15.00 47 LEU A C 6
ATOM 12566 O O . LEU A 1 47 ? -13.671 11.892 -5.179 1.00 15.00 47 LEU A O 6
ATOM 12582 N N . GLY A 1 48 ? -13.368 10.395 -3.480 1.00 15.00 48 GLY A N 6
ATOM 12583 C CA . GLY A 1 48 ? -14.772 10.043 -3.196 1.00 15.00 48 GLY A CA 6
ATOM 12584 C C . GLY A 1 48 ? -15.065 8.595 -3.618 1.00 15.00 48 GLY A C 6
ATOM 12585 O O . GLY A 1 48 ? -14.217 7.713 -3.489 1.00 15.00 48 GLY A O 6
ATOM 12589 N N . ARG A 1 49 ? -16.335 8.375 -3.946 1.00 15.00 49 ARG A N 6
ATOM 12590 C CA . ARG A 1 49 ? -16.835 7.112 -4.529 1.00 15.00 49 ARG A CA 6
ATOM 12591 C C . ARG A 1 49 ? -17.526 7.392 -5.876 1.00 15.00 49 ARG A C 6
ATOM 12592 O O . ARG A 1 49 ? -16.905 7.274 -6.928 1.00 15.00 49 ARG A O 6
ATOM 12613 N N . MET A 1 50 ? -18.791 7.818 -5.822 1.00 15.00 50 MET A N 6
ATOM 12614 C CA . MET A 1 50 ? -19.531 8.336 -6.994 1.00 15.00 50 MET A CA 6
ATOM 12615 C C . MET A 1 50 ? -18.835 9.565 -7.635 1.00 15.00 50 MET A C 6
ATOM 12616 O O . MET A 1 50 ? -18.918 9.715 -8.855 1.00 15.00 50 MET A O 6
ATOM 12630 N N . PRO A 1 51 ? -18.204 10.460 -6.854 1.00 15.00 51 PRO A N 6
ATOM 12631 C CA . PRO A 1 51 ? -17.198 11.382 -7.413 1.00 15.00 51 PRO A CA 6
ATOM 12632 C C . PRO A 1 51 ? -15.782 10.813 -7.256 1.00 15.00 51 PRO A C 6
ATOM 12633 O O . PRO A 1 51 ? -15.499 10.071 -6.319 1.00 15.00 51 PRO A O 6
ATOM 12644 N N . ARG A 1 52 ? -14.979 11.036 -8.290 1.00 15.00 52 ARG A N 6
ATOM 12645 C CA . ARG A 1 52 ? -13.525 10.784 -8.261 1.00 15.00 52 ARG A CA 6
ATOM 12646 C C . ARG A 1 52 ? -12.816 11.918 -9.018 1.00 15.00 52 ARG A C 6
ATOM 12647 O O . ARG A 1 52 ? -12.865 11.979 -10.246 1.00 15.00 52 ARG A O 6
ATOM 12668 N N . LYS A 1 53 ? -12.394 12.916 -8.246 1.00 15.00 53 LYS A N 6
ATOM 12669 C CA . LYS A 1 53 ? -11.703 14.096 -8.805 1.00 15.00 53 LYS A CA 6
ATOM 12670 C C . LYS A 1 53 ? -10.168 13.931 -8.843 1.00 15.00 53 LYS A C 6
ATOM 12671 O O . LYS A 1 53 ? -9.652 13.313 -9.770 1.00 15.00 53 LYS A O 6
ATOM 12690 N N . ALA A 1 54 ? -9.480 14.321 -7.766 1.00 15.00 54 ALA A N 6
ATOM 12691 C CA . ALA A 1 54 ? -8.003 14.439 -7.718 1.00 15.00 54 ALA A CA 6
ATOM 12692 C C . ALA A 1 54 ? -7.184 13.222 -8.189 1.00 15.00 54 ALA A C 6
ATOM 12693 O O . ALA A 1 54 ? -6.231 13.410 -8.939 1.00 15.00 54 ALA A O 6
ATOM 12700 N N . GLN A 1 55 ? -7.522 12.034 -7.680 1.00 15.00 55 GLN A N 6
ATOM 12701 C CA . GLN A 1 55 ? -6.929 10.723 -8.048 1.00 15.00 55 GLN A CA 6
ATOM 12702 C C . GLN A 1 55 ? -5.403 10.626 -7.830 1.00 15.00 55 GLN A C 6
ATOM 12703 O O . GLN A 1 55 ? -4.595 11.238 -8.533 1.00 15.00 55 GLN A O 6
ATOM 12717 N N . GLY A 1 56 ? -5.049 9.830 -6.824 1.00 15.00 56 GLY A N 6
ATOM 12718 C CA . GLY A 1 56 ? -3.649 9.535 -6.462 1.00 15.00 56 GLY A CA 6
ATOM 12719 C C . GLY A 1 56 ? -3.355 8.031 -6.553 1.00 15.00 56 GLY A C 6
ATOM 12720 O O . GLY A 1 56 ? -4.050 7.215 -5.947 1.00 15.00 56 GLY A O 6
ATOM 12724 N N . VAL A 1 57 ? -2.214 7.729 -7.163 1.00 15.00 57 VAL A N 6
ATOM 12725 C CA . VAL A 1 57 ? -1.731 6.348 -7.361 1.00 15.00 57 VAL A CA 6
ATOM 12726 C C . VAL A 1 57 ? -0.378 6.123 -6.658 1.00 15.00 57 VAL A C 6
ATOM 12727 O O . VAL A 1 57 ? 0.483 6.998 -6.603 1.00 15.00 57 VAL A O 6
ATOM 12740 N N . GLN A 1 58 ? -0.252 4.934 -6.086 1.00 15.00 58 GLN A N 6
ATOM 12741 C CA . GLN A 1 58 ? 0.944 4.472 -5.356 1.00 15.00 58 GLN A CA 6
ATOM 12742 C C . GLN A 1 58 ? 1.506 3.206 -6.018 1.00 15.00 58 GLN A C 6
ATOM 12743 O O . GLN A 1 58 ? 0.768 2.305 -6.416 1.00 15.00 58 GLN A O 6
ATOM 12757 N N . LEU A 1 59 ? 2.827 3.159 -6.074 1.00 15.00 59 LEU A N 6
ATOM 12758 C CA . LEU A 1 59 ? 3.600 2.048 -6.664 1.00 15.00 59 LEU A CA 6
ATOM 12759 C C . LEU A 1 59 ? 4.583 1.479 -5.631 1.00 15.00 59 LEU A C 6
ATOM 12760 O O . LEU A 1 59 ? 5.404 2.218 -5.085 1.00 15.00 59 LEU A O 6
ATOM 12776 N N . THR A 1 60 ? 4.354 0.224 -5.249 1.00 15.00 60 THR A N 6
ATOM 12777 C CA . THR A 1 60 ? 5.176 -0.428 -4.207 1.00 15.00 60 THR A CA 6
ATOM 12778 C C . THR A 1 60 ? 5.664 -1.803 -4.677 1.00 15.00 60 THR A C 6
ATOM 12779 O O . THR A 1 60 ? 4.919 -2.589 -5.269 1.00 15.00 60 THR A O 6
ATOM 12790 N N . ALA A 1 61 ? 6.957 -2.009 -4.487 1.00 15.00 61 ALA A N 6
ATOM 12791 C CA . ALA A 1 61 ? 7.613 -3.292 -4.790 1.00 15.00 61 ALA A CA 6
ATOM 12792 C C . ALA A 1 61 ? 8.140 -3.955 -3.511 1.00 15.00 61 ALA A C 6
ATOM 12793 O O . ALA A 1 61 ? 8.900 -3.365 -2.742 1.00 15.00 61 ALA A O 6
ATOM 12800 N N . LYS A 1 62 ? 7.660 -5.179 -3.320 1.00 15.00 62 LYS A N 6
ATOM 12801 C CA . LYS A 1 62 ? 8.018 -6.061 -2.193 1.00 15.00 62 LYS A CA 6
ATOM 12802 C C . LYS A 1 62 ? 9.377 -6.704 -2.489 1.00 15.00 62 LYS A C 6
ATOM 12803 O O . LYS A 1 62 ? 9.515 -7.432 -3.472 1.00 15.00 62 LYS A O 6
ATOM 12822 N N . LEU A 1 63 ? 10.376 -6.211 -1.771 1.00 15.00 63 LEU A N 6
ATOM 12823 C CA . LEU A 1 63 ? 11.731 -6.792 -1.765 1.00 15.00 63 LEU A CA 6
ATOM 12824 C C . LEU A 1 63 ? 12.107 -7.262 -0.354 1.00 15.00 63 LEU A C 6
ATOM 12825 O O . LEU A 1 63 ? 12.144 -6.465 0.585 1.00 15.00 63 LEU A O 6
ATOM 12841 N N . GLY A 1 64 ? 12.145 -8.584 -0.216 1.00 15.00 64 GLY A N 6
ATOM 12842 C CA . GLY A 1 64 ? 12.541 -9.240 1.044 1.00 15.00 64 GLY A CA 6
ATOM 12843 C C . GLY A 1 64 ? 12.457 -10.768 0.990 1.00 15.00 64 GLY A C 6
ATOM 12844 O O . GLY A 1 64 ? 12.473 -11.375 -0.079 1.00 15.00 64 GLY A O 6
ATOM 12848 N N . TYR A 1 65 ? 12.263 -11.338 2.171 1.00 15.00 65 TYR A N 6
ATOM 12849 C CA . TYR A 1 65 ? 12.349 -12.795 2.396 1.00 15.00 65 TYR A CA 6
ATOM 12850 C C . TYR A 1 65 ? 11.176 -13.296 3.255 1.00 15.00 65 TYR A C 6
ATOM 12851 O O . TYR A 1 65 ? 10.661 -12.523 4.061 1.00 15.00 65 TYR A O 6
ATOM 12869 N N . PRO A 1 66 ? 10.758 -14.563 3.110 1.00 15.00 66 PRO A N 6
ATOM 12870 C CA . PRO A 1 66 ? 9.782 -15.186 4.026 1.00 15.00 66 PRO A CA 6
ATOM 12871 C C . PRO A 1 66 ? 10.319 -15.230 5.466 1.00 15.00 66 PRO A C 6
ATOM 12872 O O . PRO A 1 66 ? 10.089 -14.285 6.217 1.00 15.00 66 PRO A O 6
ATOM 12883 N N . LYS A 1 67 ? 11.275 -16.140 5.687 1.00 15.00 67 LYS A N 6
ATOM 12884 C CA . LYS A 1 67 ? 11.918 -16.447 6.984 1.00 15.00 67 LYS A CA 6
ATOM 12885 C C . LYS A 1 67 ? 10.895 -16.947 8.020 1.00 15.00 67 LYS A C 6
ATOM 12886 O O . LYS A 1 67 ? 9.754 -16.492 8.078 1.00 15.00 67 LYS A O 6
ATOM 12905 N N . LEU A 1 68 ? 11.348 -17.891 8.845 1.00 15.00 68 LEU A N 6
ATOM 12906 C CA . LEU A 1 68 ? 10.512 -18.579 9.852 1.00 15.00 68 LEU A CA 6
ATOM 12907 C C . LEU A 1 68 ? 9.747 -17.583 10.748 1.00 15.00 68 LEU A C 6
ATOM 12908 O O . LEU A 1 68 ? 8.515 -17.554 10.717 1.00 15.00 68 LEU A O 6
ATOM 12924 N N . GLY A 1 69 ? 10.504 -16.761 11.480 1.00 15.00 69 GLY A N 6
ATOM 12925 C CA . GLY A 1 69 ? 9.982 -15.764 12.438 1.00 15.00 69 GLY A CA 6
ATOM 12926 C C . GLY A 1 69 ? 9.246 -16.437 13.605 1.00 15.00 69 GLY A C 6
ATOM 12927 O O . GLY A 1 69 ? 9.846 -16.762 14.627 1.00 15.00 69 GLY A O 6
ATOM 12931 N N . THR A 1 70 ? 7.972 -16.710 13.352 1.00 15.00 70 THR A N 6
ATOM 12932 C CA . THR A 1 70 ? 7.048 -17.365 14.302 1.00 15.00 70 THR A CA 6
ATOM 12933 C C . THR A 1 70 ? 6.250 -18.452 13.569 1.00 15.00 70 THR A C 6
ATOM 12934 O O . THR A 1 70 ? 6.524 -19.644 13.688 1.00 15.00 70 THR A O 6
ATOM 12945 N N . ASP A 1 71 ? 5.317 -17.980 12.747 1.00 15.00 71 ASP A N 6
ATOM 12946 C CA . ASP A 1 71 ? 4.447 -18.766 11.850 1.00 15.00 71 ASP A CA 6
ATOM 12947 C C . ASP A 1 71 ? 3.787 -17.812 10.845 1.00 15.00 71 ASP A C 6
ATOM 12948 O O . ASP A 1 71 ? 3.456 -16.685 11.198 1.00 15.00 71 ASP A O 6
ATOM 12957 N N . ASP A 1 72 ? 3.783 -18.231 9.580 1.00 15.00 72 ASP A N 6
ATOM 12958 C CA . ASP A 1 72 ? 3.115 -17.527 8.452 1.00 15.00 72 ASP A CA 6
ATOM 12959 C C . ASP A 1 72 ? 3.694 -16.118 8.200 1.00 15.00 72 ASP A C 6
ATOM 12960 O O . ASP A 1 72 ? 2.980 -15.178 7.839 1.00 15.00 72 ASP A O 6
ATOM 12969 N N . LEU A 1 73 ? 5.024 -16.046 8.237 1.00 15.00 73 LEU A N 6
ATOM 12970 C CA . LEU A 1 73 ? 5.758 -14.770 8.282 1.00 15.00 73 LEU A CA 6
ATOM 12971 C C . LEU A 1 73 ? 6.657 -14.553 7.056 1.00 15.00 73 LEU A C 6
ATOM 12972 O O . LEU A 1 73 ? 7.155 -15.493 6.436 1.00 15.00 73 LEU A O 6
ATOM 12988 N N . ASP A 1 74 ? 6.585 -13.311 6.599 1.00 15.00 74 ASP A N 6
ATOM 12989 C CA . ASP A 1 74 ? 7.531 -12.703 5.650 1.00 15.00 74 ASP A CA 6
ATOM 12990 C C . ASP A 1 74 ? 8.063 -11.388 6.246 1.00 15.00 74 ASP A C 6
ATOM 12991 O O . ASP A 1 74 ? 7.303 -10.592 6.794 1.00 15.00 74 ASP A O 6
ATOM 13000 N N . ILE A 1 75 ? 9.355 -11.163 6.059 1.00 15.00 75 ILE A N 6
ATOM 13001 C CA . ILE A 1 75 ? 10.038 -9.907 6.425 1.00 15.00 75 ILE A CA 6
ATOM 13002 C C . ILE A 1 75 ? 10.621 -9.242 5.163 1.00 15.00 75 ILE A C 6
ATOM 13003 O O . ILE A 1 75 ? 11.444 -9.821 4.450 1.00 15.00 75 ILE A O 6
ATOM 13019 N N . TYR A 1 76 ? 10.141 -8.029 4.894 1.00 15.00 76 TYR A N 6
ATOM 13020 C CA . TYR A 1 76 ? 10.465 -7.310 3.646 1.00 15.00 76 TYR A CA 6
ATOM 13021 C C . TYR A 1 76 ? 10.381 -5.778 3.766 1.00 15.00 76 TYR A C 6
ATOM 13022 O O . TYR A 1 76 ? 9.873 -5.243 4.751 1.00 15.00 76 TYR A O 6
ATOM 13040 N N . THR A 1 77 ? 10.888 -5.113 2.734 1.00 15.00 77 THR A N 6
ATOM 13041 C CA . THR A 1 77 ? 10.664 -3.670 2.514 1.00 15.00 77 THR A CA 6
ATOM 13042 C C . THR A 1 77 ? 9.933 -3.434 1.184 1.00 15.00 77 THR A C 6
ATOM 13043 O O . THR A 1 77 ? 10.228 -4.073 0.170 1.00 15.00 77 THR A O 6
ATOM 13054 N N . ARG A 1 78 ? 8.915 -2.588 1.251 1.00 15.00 78 ARG A N 6
ATOM 13055 C CA . ARG A 1 78 ? 8.215 -2.126 0.043 1.00 15.00 78 ARG A CA 6
ATOM 13056 C C . ARG A 1 78 ? 8.718 -0.725 -0.325 1.00 15.00 78 ARG A C 6
ATOM 13057 O O . ARG A 1 78 ? 8.838 0.175 0.506 1.00 15.00 78 ARG A O 6
ATOM 13078 N N . LEU A 1 79 ? 9.201 -0.674 -1.556 1.00 15.00 79 LEU A N 6
ATOM 13079 C CA . LEU A 1 79 ? 9.834 0.529 -2.119 1.00 15.00 79 LEU A CA 6
ATOM 13080 C C . LEU A 1 79 ? 9.190 1.003 -3.425 1.00 15.00 79 LEU A C 6
ATOM 13081 O O . LEU A 1 79 ? 8.630 0.211 -4.182 1.00 15.00 79 LEU A O 6
ATOM 13097 N N . GLY A 1 80 ? 9.169 2.325 -3.555 1.00 15.00 80 GLY A N 6
ATOM 13098 C CA . GLY A 1 80 ? 8.656 3.029 -4.746 1.00 15.00 80 GLY A CA 6
ATOM 13099 C C . GLY A 1 80 ? 8.174 4.423 -4.341 1.00 15.00 80 GLY A C 6
ATOM 13100 O O . GLY A 1 80 ? 8.991 5.299 -4.062 1.00 15.00 80 GLY A O 6
ATOM 13104 N N . GLY A 1 81 ? 6.866 4.520 -4.129 1.00 15.00 81 GLY A N 6
ATOM 13105 C CA . GLY A 1 81 ? 6.225 5.752 -3.629 1.00 15.00 81 GLY A CA 6
ATOM 13106 C C . GLY A 1 81 ? 4.873 6.086 -4.269 1.00 15.00 81 GLY A C 6
ATOM 13107 O O . GLY A 1 81 ? 4.164 5.208 -4.757 1.00 15.00 81 GLY A O 6
ATOM 13111 N N . MET A 1 82 ? 4.576 7.382 -4.256 1.00 15.00 82 MET A N 6
ATOM 13112 C CA . MET A 1 82 ? 3.265 7.918 -4.671 1.00 15.00 82 MET A CA 6
ATOM 13113 C C . MET A 1 82 ? 3.320 9.062 -5.695 1.00 15.00 82 MET A C 6
ATOM 13114 O O . MET A 1 82 ? 4.150 9.969 -5.624 1.00 15.00 82 MET A O 6
ATOM 13128 N N . VAL A 1 83 ? 2.395 8.954 -6.640 1.00 15.00 83 VAL A N 6
ATOM 13129 C CA . VAL A 1 83 ? 2.187 9.916 -7.742 1.00 15.00 83 VAL A CA 6
ATOM 13130 C C . VAL A 1 83 ? 0.704 10.333 -7.777 1.00 15.00 83 VAL A C 6
ATOM 13131 O O . VAL A 1 83 ? -0.201 9.520 -7.955 1.00 15.00 83 VAL A O 6
ATOM 13144 N N . TRP A 1 84 ? 0.502 11.617 -7.517 1.00 15.00 84 TRP A N 6
ATOM 13145 C CA . TRP A 1 84 ? -0.791 12.304 -7.676 1.00 15.00 84 TRP A CA 6
ATOM 13146 C C . TRP A 1 84 ? -0.795 13.106 -8.990 1.00 15.00 84 TRP A C 6
ATOM 13147 O O . TRP A 1 84 ? 0.260 13.492 -9.502 1.00 15.00 84 TRP A O 6
ATOM 13168 N N . ARG A 1 85 ? -2.002 13.260 -9.537 1.00 15.00 85 ARG A N 6
ATOM 13169 C CA . ARG A 1 85 ? -2.284 14.011 -10.780 1.00 15.00 85 ARG A CA 6
ATOM 13170 C C . ARG A 1 85 ? -2.050 15.531 -10.620 1.00 15.00 85 ARG A C 6
ATOM 13171 O O . ARG A 1 85 ? -2.959 16.364 -10.623 1.00 15.00 85 ARG A O 6
ATOM 13192 N N . ALA A 1 86 ? -0.776 15.866 -10.447 1.00 15.00 86 ALA A N 6
ATOM 13193 C CA . ALA A 1 86 ? -0.287 17.257 -10.394 1.00 15.00 86 ALA A CA 6
ATOM 13194 C C . ALA A 1 86 ? -0.326 17.911 -11.782 1.00 15.00 86 ALA A C 6
ATOM 13195 O O . ALA A 1 86 ? 0.428 17.512 -12.669 1.00 15.00 86 ALA A O 6
ATOM 13202 N N . ASP A 1 87 ? -1.504 18.497 -11.990 1.00 15.00 87 ASP A N 6
ATOM 13203 C CA . ASP A 1 87 ? -1.932 19.404 -13.084 1.00 15.00 87 ASP A CA 6
ATOM 13204 C C . ASP A 1 87 ? -3.062 18.779 -13.921 1.00 15.00 87 ASP A C 6
ATOM 13205 O O . ASP A 1 87 ? -3.014 17.622 -14.330 1.00 15.00 87 ASP A O 6
ATOM 13214 N N . THR A 1 88 ? -4.114 19.579 -14.056 1.00 15.00 88 THR A N 6
ATOM 13215 C CA . THR A 1 88 ? -5.274 19.284 -14.923 1.00 15.00 88 THR A CA 6
ATOM 13216 C C . THR A 1 88 ? -5.589 20.518 -15.790 1.00 15.00 88 THR A C 6
ATOM 13217 O O . THR A 1 88 ? -5.186 21.628 -15.443 1.00 15.00 88 THR A O 6
ATOM 13228 N N . SER A 1 89 ? -6.266 20.278 -16.912 1.00 15.00 89 SER A N 6
ATOM 13229 C CA . SER A 1 89 ? -6.612 21.251 -17.977 1.00 15.00 89 SER A CA 6
ATOM 13230 C C . SER A 1 89 ? -6.689 22.735 -17.572 1.00 15.00 89 SER A C 6
ATOM 13231 O O . SER A 1 89 ? -7.694 23.220 -17.048 1.00 15.00 89 SER A O 6
ATOM 13239 N N . ASP A 1 90 ? -5.576 23.431 -17.802 1.00 15.00 90 ASP A N 6
ATOM 13240 C CA . ASP A 1 90 ? -5.431 24.871 -17.504 1.00 15.00 90 ASP A CA 6
ATOM 13241 C C . ASP A 1 90 ? -6.234 25.739 -18.494 1.00 15.00 90 ASP A C 6
ATOM 13242 O O . ASP A 1 90 ? -5.722 26.132 -19.541 1.00 15.00 90 ASP A O 6
ATOM 13251 N N . LYS A 1 91 ? -7.517 25.891 -18.164 1.00 15.00 91 LYS A N 6
ATOM 13252 C CA . LYS A 1 91 ? -8.540 26.739 -18.823 1.00 15.00 91 LYS A CA 6
ATOM 13253 C C . LYS A 1 91 ? -8.059 27.606 -20.010 1.00 15.00 91 LYS A C 6
ATOM 13254 O O . LYS A 1 91 ? -8.417 27.342 -21.156 1.00 15.00 91 LYS A O 6
ATOM 13273 N N . ASP A 1 92 ? -7.357 28.693 -19.691 1.00 15.00 92 ASP A N 6
ATOM 13274 C CA . ASP A 1 92 ? -6.798 29.622 -20.690 1.00 15.00 92 ASP A CA 6
ATOM 13275 C C . ASP A 1 92 ? -5.318 29.855 -20.345 1.00 15.00 92 ASP A C 6
ATOM 13276 O O . ASP A 1 92 ? -4.967 29.969 -19.171 1.00 15.00 92 ASP A O 6
ATOM 13285 N N . GLY A 1 93 ? -4.519 30.051 -21.390 1.00 15.00 93 GLY A N 6
ATOM 13286 C CA . GLY A 1 93 ? -3.054 30.168 -21.271 1.00 15.00 93 GLY A CA 6
ATOM 13287 C C . GLY A 1 93 ? -2.504 31.523 -21.729 1.00 15.00 93 GLY A C 6
ATOM 13288 O O . GLY A 1 93 ? -3.196 32.540 -21.757 1.00 15.00 93 GLY A O 6
ATOM 13292 N N . ASN A 1 94 ? -1.245 31.456 -22.151 1.00 15.00 94 ASN A N 6
ATOM 13293 C CA . ASN A 1 94 ? -0.434 32.588 -22.648 1.00 15.00 94 ASN A CA 6
ATOM 13294 C C . ASN A 1 94 ? 0.849 32.011 -23.294 1.00 15.00 94 ASN A C 6
ATOM 13295 O O . ASN A 1 94 ? 0.872 30.820 -23.615 1.00 15.00 94 ASN A O 6
ATOM 13306 N N . GLY A 1 95 ? 1.892 32.830 -23.460 1.00 15.00 95 GLY A N 6
ATOM 13307 C CA . GLY A 1 95 ? 3.186 32.436 -24.054 1.00 15.00 95 GLY A CA 6
ATOM 13308 C C . GLY A 1 95 ? 3.970 31.443 -23.180 1.00 15.00 95 GLY A C 6
ATOM 13309 O O . GLY A 1 95 ? 4.743 31.843 -22.317 1.00 15.00 95 GLY A O 6
ATOM 13313 N N . TYR A 1 96 ? 3.613 30.171 -23.349 1.00 15.00 96 TYR A N 6
ATOM 13314 C CA . TYR A 1 96 ? 4.222 28.987 -22.702 1.00 15.00 96 TYR A CA 6
ATOM 13315 C C . TYR A 1 96 ? 4.338 29.096 -21.170 1.00 15.00 96 TYR A C 6
ATOM 13316 O O . TYR A 1 96 ? 5.400 29.319 -20.590 1.00 15.00 96 TYR A O 6
ATOM 13334 N N . ILE A 1 97 ? 3.213 28.777 -20.537 1.00 15.00 97 ILE A N 6
ATOM 13335 C CA . ILE A 1 97 ? 3.030 28.904 -19.074 1.00 15.00 97 ILE A CA 6
ATOM 13336 C C . ILE A 1 97 ? 2.618 27.568 -18.428 1.00 15.00 97 ILE A C 6
ATOM 13337 O O . ILE A 1 97 ? 2.162 26.654 -19.112 1.00 15.00 97 ILE A O 6
ATOM 13353 N N . SER A 1 98 ? 2.755 27.525 -17.102 1.00 15.00 98 SER A N 6
ATOM 13354 C CA . SER A 1 98 ? 2.402 26.378 -16.228 1.00 15.00 98 SER A CA 6
ATOM 13355 C C . SER A 1 98 ? 3.135 25.071 -16.584 1.00 15.00 98 SER A C 6
ATOM 13356 O O . SER A 1 98 ? 2.551 24.068 -16.999 1.00 15.00 98 SER A O 6
ATOM 13364 N N . ALA A 1 99 ? 4.409 25.042 -16.202 1.00 15.00 99 ALA A N 6
ATOM 13365 C CA . ALA A 1 99 ? 5.291 23.889 -16.460 1.00 15.00 99 ALA A CA 6
ATOM 13366 C C . ALA A 1 99 ? 5.511 23.063 -15.181 1.00 15.00 99 ALA A C 6
ATOM 13367 O O . ALA A 1 99 ? 6.369 23.361 -14.352 1.00 15.00 99 ALA A O 6
ATOM 13374 N N . ALA A 1 100 ? 4.559 22.156 -14.973 1.00 15.00 100 ALA A N 6
ATOM 13375 C CA . ALA A 1 100 ? 4.533 21.197 -13.845 1.00 15.00 100 ALA A CA 6
ATOM 13376 C C . ALA A 1 100 ? 3.589 20.025 -14.150 1.00 15.00 100 ALA A C 6
ATOM 13377 O O . ALA A 1 100 ? 2.514 20.216 -14.720 1.00 15.00 100 ALA A O 6
ATOM 13384 N N . GLU A 1 101 ? 4.023 18.829 -13.751 1.00 15.00 101 GLU A N 6
ATOM 13385 C CA . GLU A 1 101 ? 3.282 17.571 -13.967 1.00 15.00 101 GLU A CA 6
ATOM 13386 C C . GLU A 1 101 ? 3.777 16.484 -12.996 1.00 15.00 101 GLU A C 6
ATOM 13387 O O . GLU A 1 101 ? 4.982 16.284 -12.855 1.00 15.00 101 GLU A O 6
ATOM 13399 N N . ALA A 1 102 ? 2.805 15.785 -12.405 1.00 15.00 102 ALA A N 6
ATOM 13400 C CA . ALA A 1 102 ? 2.978 14.623 -11.494 1.00 15.00 102 ALA A CA 6
ATOM 13401 C C . ALA A 1 102 ? 3.781 14.893 -10.205 1.00 15.00 102 ALA A C 6
ATOM 13402 O O . ALA A 1 102 ? 4.568 15.834 -10.117 1.00 15.00 102 ALA A O 6
ATOM 13409 N N . SER A 1 103 ? 3.491 14.110 -9.163 1.00 15.00 103 SER A N 6
ATOM 13410 C CA . SER A 1 103 ? 4.210 14.227 -7.875 1.00 15.00 103 SER A CA 6
ATOM 13411 C C . SER A 1 103 ? 5.318 13.176 -7.715 1.00 15.00 103 SER A C 6
ATOM 13412 O O . SER A 1 103 ? 5.065 11.984 -7.534 1.00 15.00 103 SER A O 6
ATOM 13420 N N . VAL A 1 104 ? 6.554 13.645 -7.849 1.00 15.00 104 VAL A N 6
ATOM 13421 C CA . VAL A 1 104 ? 7.757 12.829 -7.571 1.00 15.00 104 VAL A CA 6
ATOM 13422 C C . VAL A 1 104 ? 7.899 12.677 -6.042 1.00 15.00 104 VAL A C 6
ATOM 13423 O O . VAL A 1 104 ? 8.272 13.621 -5.348 1.00 15.00 104 VAL A O 6
ATOM 13436 N N . SER A 1 105 ? 7.289 11.612 -5.527 1.00 15.00 105 SER A N 6
ATOM 13437 C CA . SER A 1 105 ? 7.373 11.307 -4.082 1.00 15.00 105 SER A CA 6
ATOM 13438 C C . SER A 1 105 ? 7.776 9.854 -3.768 1.00 15.00 105 SER A C 6
ATOM 13439 O O . SER A 1 105 ? 6.913 8.972 -3.731 1.00 15.00 105 SER A O 6
ATOM 13447 N N . PRO A 1 106 ? 9.090 9.596 -3.639 1.00 15.00 106 PRO A N 6
ATOM 13448 C CA . PRO A 1 106 ? 9.624 8.265 -3.284 1.00 15.00 106 PRO A CA 6
ATOM 13449 C C . PRO A 1 106 ? 9.411 7.918 -1.805 1.00 15.00 106 PRO A C 6
ATOM 13450 O O . PRO A 1 106 ? 9.496 8.778 -0.928 1.00 15.00 106 PRO A O 6
ATOM 13461 N N . VAL A 1 107 ? 9.094 6.646 -1.580 1.00 15.00 107 VAL A N 6
ATOM 13462 C CA . VAL A 1 107 ? 8.819 6.064 -0.245 1.00 15.00 107 VAL A CA 6
ATOM 13463 C C . VAL A 1 107 ? 9.565 4.719 -0.095 1.00 15.00 107 VAL A C 6
ATOM 13464 O O . VAL A 1 107 ? 9.623 3.928 -1.042 1.00 15.00 107 VAL A O 6
ATOM 13477 N N . PHE A 1 108 ? 10.121 4.514 1.099 1.00 15.00 108 PHE A N 6
ATOM 13478 C CA . PHE A 1 108 ? 10.671 3.215 1.537 1.00 15.00 108 PHE A CA 6
ATOM 13479 C C . PHE A 1 108 ? 9.994 2.799 2.854 1.00 15.00 108 PHE A C 6
ATOM 13480 O O . PHE A 1 108 ? 10.020 3.535 3.840 1.00 15.00 108 PHE A O 6
ATOM 13497 N N . ALA A 1 109 ? 9.388 1.617 2.842 1.00 15.00 109 ALA A N 6
ATOM 13498 C CA . ALA A 1 109 ? 8.686 1.076 4.021 1.00 15.00 109 ALA A CA 6
ATOM 13499 C C . ALA A 1 109 ? 8.968 -0.410 4.287 1.00 15.00 109 ALA A C 6
ATOM 13500 O O . ALA A 1 109 ? 8.430 -1.295 3.622 1.00 15.00 109 ALA A O 6
ATOM 13507 N N . GLY A 1 110 ? 9.656 -0.641 5.401 1.00 15.00 110 GLY A N 6
ATOM 13508 C CA . GLY A 1 110 ? 10.152 -1.980 5.786 1.00 15.00 110 GLY A CA 6
ATOM 13509 C C . GLY A 1 110 ? 9.464 -2.526 7.043 1.00 15.00 110 GLY A C 6
ATOM 13510 O O . GLY A 1 110 ? 9.160 -1.773 7.966 1.00 15.00 110 GLY A O 6
ATOM 13514 N N . GLY A 1 111 ? 9.208 -3.831 7.038 1.00 15.00 111 GLY A N 6
ATOM 13515 C CA . GLY A 1 111 ? 8.593 -4.537 8.181 1.00 15.00 111 GLY A CA 6
ATOM 13516 C C . GLY A 1 111 ? 8.234 -6.002 7.908 1.00 15.00 111 GLY A C 6
ATOM 13517 O O . GLY A 1 111 ? 8.848 -6.681 7.081 1.00 15.00 111 GLY A O 6
ATOM 13521 N N . VAL A 1 112 ? 7.174 -6.423 8.589 1.00 15.00 112 VAL A N 6
ATOM 13522 C CA . VAL A 1 112 ? 6.699 -7.825 8.591 1.00 15.00 112 VAL A CA 6
ATOM 13523 C C . VAL A 1 112 ? 5.271 -7.998 8.052 1.00 15.00 112 VAL A C 6
ATOM 13524 O O . VAL A 1 112 ? 4.382 -7.181 8.287 1.00 15.00 112 VAL A O 6
ATOM 13537 N N . GLU A 1 113 ? 5.109 -9.117 7.360 1.00 15.00 113 GLU A N 6
ATOM 13538 C CA . GLU A 1 113 ? 3.843 -9.570 6.760 1.00 15.00 113 GLU A CA 6
ATOM 13539 C C . GLU A 1 113 ? 3.480 -10.963 7.295 1.00 15.00 113 GLU A C 6
ATOM 13540 O O . GLU A 1 113 ? 4.281 -11.895 7.220 1.00 15.00 113 GLU A O 6
ATOM 13552 N N . TYR A 1 114 ? 2.302 -11.023 7.898 1.00 15.00 114 TYR A N 6
ATOM 13553 C CA . TYR A 1 114 ? 1.687 -12.262 8.411 1.00 15.00 114 TYR A CA 6
ATOM 13554 C C . TYR A 1 114 ? 0.366 -12.542 7.677 1.00 15.00 114 TYR A C 6
ATOM 13555 O O . TYR A 1 114 ? -0.505 -11.676 7.609 1.00 15.00 114 TYR A O 6
ATOM 13573 N N . VAL A 1 115 ? 0.175 -13.810 7.332 1.00 15.00 115 VAL A N 6
ATOM 13574 C CA . VAL A 1 115 ? -1.080 -14.289 6.712 1.00 15.00 115 VAL A CA 6
ATOM 13575 C C . VAL A 1 115 ? -1.874 -15.156 7.712 1.00 15.00 115 VAL A C 6
ATOM 13576 O O . VAL A 1 115 ? -1.325 -16.061 8.344 1.00 15.00 115 VAL A O 6
ATOM 13589 N N . ILE A 1 116 ? -3.161 -14.831 7.839 1.00 15.00 116 ILE A N 6
ATOM 13590 C CA . ILE A 1 116 ? -4.053 -15.373 8.890 1.00 15.00 116 ILE A CA 6
ATOM 13591 C C . ILE A 1 116 ? -4.252 -16.902 8.882 1.00 15.00 116 ILE A C 6
ATOM 13592 O O . ILE A 1 116 ? -4.981 -17.467 8.069 1.00 15.00 116 ILE A O 6
ATOM 13608 N N . ARG A 1 117 ? -3.626 -17.536 9.869 1.00 15.00 117 ARG A N 6
ATOM 13609 C CA . ARG A 1 117 ? -3.834 -18.968 10.144 1.00 15.00 117 ARG A CA 6
ATOM 13610 C C . ARG A 1 117 ? -4.405 -19.164 11.560 1.00 15.00 117 ARG A C 6
ATOM 13611 O O . ARG A 1 117 ? -3.670 -19.246 12.544 1.00 15.00 117 ARG A O 6
ATOM 13632 N N . ARG A 1 118 ? -5.738 -19.097 11.611 1.00 15.00 118 ARG A N 6
ATOM 13633 C CA . ARG A 1 118 ? -6.554 -19.345 12.825 1.00 15.00 118 ARG A CA 6
ATOM 13634 C C . ARG A 1 118 ? -8.069 -19.334 12.529 1.00 15.00 118 ARG A C 6
ATOM 13635 O O . ARG A 1 118 ? -8.660 -20.384 12.295 1.00 15.00 118 ARG A O 6
ATOM 13656 N N . ARG A 1 119 ? -8.659 -18.141 12.425 1.00 15.00 119 ARG A N 6
ATOM 13657 C CA . ARG A 1 119 ? -10.125 -17.972 12.378 1.00 15.00 119 ARG A CA 6
ATOM 13658 C C . ARG A 1 119 ? -10.648 -17.728 10.952 1.00 15.00 119 ARG A C 6
ATOM 13659 O O . ARG A 1 119 ? -10.003 -17.067 10.135 1.00 15.00 119 ARG A O 6
ATOM 13680 N N . ILE A 1 120 ? -11.859 -18.244 10.735 1.00 15.00 120 ILE A N 6
ATOM 13681 C CA . ILE A 1 120 ? -12.643 -18.133 9.483 1.00 15.00 120 ILE A CA 6
ATOM 13682 C C . ILE A 1 120 ? -12.827 -16.671 9.029 1.00 15.00 120 ILE A C 6
ATOM 13683 O O . ILE A 1 120 ? -13.535 -15.870 9.634 1.00 15.00 120 ILE A O 6
ATOM 13699 N N . THR A 1 121 ? -11.981 -16.339 8.064 1.00 15.00 121 THR A N 6
ATOM 13700 C CA . THR A 1 121 ? -11.816 -14.988 7.487 1.00 15.00 121 THR A CA 6
ATOM 13701 C C . THR A 1 121 ? -11.620 -15.079 5.963 1.00 15.00 121 THR A C 6
ATOM 13702 O O . THR A 1 121 ? -11.168 -16.123 5.481 1.00 15.00 121 THR A O 6
ATOM 13713 N N . PRO A 1 122 ? -12.020 -14.052 5.195 1.00 15.00 122 PRO A N 6
ATOM 13714 C CA . PRO A 1 122 ? -11.708 -13.974 3.753 1.00 15.00 122 PRO A CA 6
ATOM 13715 C C . PRO A 1 122 ? -10.213 -13.674 3.550 1.00 15.00 122 PRO A C 6
ATOM 13716 O O . PRO A 1 122 ? -9.794 -12.519 3.530 1.00 15.00 122 PRO A O 6
ATOM 13727 N N . GLU A 1 123 ? -9.442 -14.759 3.632 1.00 15.00 123 GLU A N 6
ATOM 13728 C CA . GLU A 1 123 ? -7.963 -14.831 3.586 1.00 15.00 123 GLU A CA 6
ATOM 13729 C C . GLU A 1 123 ? -7.212 -13.496 3.407 1.00 15.00 123 GLU A C 6
ATOM 13730 O O . GLU A 1 123 ? -6.955 -13.032 2.295 1.00 15.00 123 GLU A O 6
ATOM 13742 N N . ILE A 1 124 ? -6.793 -12.985 4.560 1.00 15.00 124 ILE A N 6
ATOM 13743 C CA . ILE A 1 124 ? -6.083 -11.697 4.662 1.00 15.00 124 ILE A CA 6
ATOM 13744 C C . ILE A 1 124 ? -4.655 -11.858 5.193 1.00 15.00 124 ILE A C 6
ATOM 13745 O O . ILE A 1 124 ? -4.351 -12.699 6.043 1.00 15.00 124 ILE A O 6
ATOM 13761 N N . ALA A 1 125 ? -3.796 -11.062 4.582 1.00 15.00 125 ALA A N 6
ATOM 13762 C CA . ALA A 1 125 ? -2.383 -10.933 4.960 1.00 15.00 125 ALA A CA 6
ATOM 13763 C C . ALA A 1 125 ? -2.102 -9.488 5.388 1.00 15.00 125 ALA A C 6
ATOM 13764 O O . ALA A 1 125 ? -2.442 -8.527 4.698 1.00 15.00 125 ALA A O 6
ATOM 13771 N N . THR A 1 126 ? -1.516 -9.371 6.570 1.00 15.00 126 THR A N 6
ATOM 13772 C CA . THR A 1 126 ? -1.274 -8.075 7.235 1.00 15.00 126 THR A CA 6
ATOM 13773 C C . THR A 1 126 ? 0.214 -7.705 7.258 1.00 15.00 126 THR A C 6
ATOM 13774 O O . THR A 1 126 ? 1.079 -8.518 7.583 1.00 15.00 126 THR A O 6
ATOM 13785 N N . ARG A 1 127 ? 0.460 -6.482 6.810 1.00 15.00 127 ARG A N 6
ATOM 13786 C CA . ARG A 1 127 ? 1.793 -5.869 6.689 1.00 15.00 127 ARG A CA 6
ATOM 13787 C C . ARG A 1 127 ? 1.930 -4.697 7.676 1.00 15.00 127 ARG A C 6
ATOM 13788 O O . ARG A 1 127 ? 1.405 -3.604 7.456 1.00 15.00 127 ARG A O 6
ATOM 13809 N N . LEU A 1 128 ? 2.737 -4.950 8.703 1.00 15.00 128 LEU A N 6
ATOM 13810 C CA . LEU A 1 128 ? 3.117 -3.938 9.703 1.00 15.00 128 LEU A CA 6
ATOM 13811 C C . LEU A 1 128 ? 4.577 -3.541 9.447 1.00 15.00 128 LEU A C 6
ATOM 13812 O O . LEU A 1 128 ? 5.509 -4.336 9.567 1.00 15.00 128 LEU A O 6
ATOM 13828 N N . GLU A 1 129 ? 4.685 -2.301 8.995 1.00 15.00 129 GLU A N 6
ATOM 13829 C CA . GLU A 1 129 ? 5.913 -1.709 8.431 1.00 15.00 129 GLU A CA 6
ATOM 13830 C C . GLU A 1 129 ? 6.160 -0.272 8.901 1.00 15.00 129 GLU A C 6
ATOM 13831 O O . GLU A 1 129 ? 5.223 0.430 9.282 1.00 15.00 129 GLU A O 6
ATOM 13843 N N . TYR A 1 130 ? 7.431 0.102 8.969 1.00 15.00 130 TYR A N 6
ATOM 13844 C CA . TYR A 1 130 ? 7.805 1.501 9.238 1.00 15.00 130 TYR A CA 6
ATOM 13845 C C . TYR A 1 130 ? 8.088 2.163 7.881 1.00 15.00 130 TYR A C 6
ATOM 13846 O O . TYR A 1 130 ? 8.795 1.630 7.024 1.00 15.00 130 TYR A O 6
ATOM 13864 N N . GLN A 1 131 ? 7.440 3.308 7.723 1.00 15.00 131 GLN A N 6
ATOM 13865 C CA . GLN A 1 131 ? 7.389 4.076 6.471 1.00 15.00 131 GLN A CA 6
ATOM 13866 C C . GLN A 1 131 ? 8.249 5.335 6.637 1.00 15.00 131 GLN A C 6
ATOM 13867 O O . GLN A 1 131 ? 8.002 6.183 7.500 1.00 15.00 131 GLN A O 6
ATOM 13881 N N . TRP A 1 132 ? 9.362 5.305 5.914 1.00 15.00 132 TRP A N 6
ATOM 13882 C CA . TRP A 1 132 ? 10.361 6.381 5.948 1.00 15.00 132 TRP A CA 6
ATOM 13883 C C . TRP A 1 132 ? 10.642 6.976 4.561 1.00 15.00 132 TRP A C 6
ATOM 13884 O O . TRP A 1 132 ? 10.585 6.309 3.525 1.00 15.00 132 TRP A O 6
ATOM 13905 N N . THR A 1 133 ? 10.703 8.303 4.617 1.00 15.00 133 THR A N 6
ATOM 13906 C CA . THR A 1 133 ? 11.081 9.226 3.521 1.00 15.00 133 THR A CA 6
ATOM 13907 C C . THR A 1 133 ? 11.033 10.672 4.052 1.00 15.00 133 THR A C 6
ATOM 13908 O O . THR A 1 133 ? 10.020 11.368 3.978 1.00 15.00 133 THR A O 6
ATOM 13919 N N . ASN A 1 134 ? 12.064 10.982 4.844 1.00 15.00 134 ASN A N 6
ATOM 13920 C CA . ASN A 1 134 ? 12.181 12.263 5.576 1.00 15.00 134 ASN A CA 6
ATOM 13921 C C . ASN A 1 134 ? 13.558 12.422 6.240 1.00 15.00 134 ASN A C 6
ATOM 13922 O O . ASN A 1 134 ? 14.182 11.448 6.655 1.00 15.00 134 ASN A O 6
ATOM 13933 N N . ASN A 1 135 ? 13.973 13.681 6.351 1.00 15.00 135 ASN A N 6
ATOM 13934 C CA . ASN A 1 135 ? 15.184 14.108 7.088 1.00 15.00 135 ASN A CA 6
ATOM 13935 C C . ASN A 1 135 ? 15.161 13.783 8.595 1.00 15.00 135 ASN A C 6
ATOM 13936 O O . ASN A 1 135 ? 16.221 13.625 9.201 1.00 15.00 135 ASN A O 6
ATOM 13947 N N . ALA A 1 136 ? 13.965 13.778 9.190 1.00 15.00 136 ALA A N 6
ATOM 13948 C CA . ALA A 1 136 ? 13.752 13.518 10.628 1.00 15.00 136 ALA A CA 6
ATOM 13949 C C . ALA A 1 136 ? 14.135 12.099 11.084 1.00 15.00 136 ALA A C 6
ATOM 13950 O O . ALA A 1 136 ? 13.376 11.134 10.981 1.00 15.00 136 ALA A O 6
ATOM 13957 N N . SER A 1 137 ? 15.394 11.995 11.501 1.00 15.00 137 SER A N 6
ATOM 13958 C CA . SER A 1 137 ? 15.952 10.796 12.159 1.00 15.00 137 SER A CA 6
ATOM 13959 C C . SER A 1 137 ? 15.276 10.539 13.515 1.00 15.00 137 SER A C 6
ATOM 13960 O O . SER A 1 137 ? 14.740 11.450 14.143 1.00 15.00 137 SER A O 6
ATOM 13968 N N . ASP A 1 138 ? 15.171 9.255 13.855 1.00 15.00 138 ASP A N 6
ATOM 13969 C CA . ASP A 1 138 ? 14.497 8.741 15.077 1.00 15.00 138 ASP A CA 6
ATOM 13970 C C . ASP A 1 138 ? 12.963 8.925 15.113 1.00 15.00 138 ASP A C 6
ATOM 13971 O O . ASP A 1 138 ? 12.307 8.487 16.059 1.00 15.00 138 ASP A O 6
ATOM 13980 N N . ASN A 1 139 ? 12.420 9.581 14.090 1.00 15.00 139 ASN A N 6
ATOM 13981 C CA . ASN A 1 139 ? 10.968 9.768 13.888 1.00 15.00 139 ASN A CA 6
ATOM 13982 C C . ASN A 1 139 ? 10.548 9.114 12.547 1.00 15.00 139 ASN A C 6
ATOM 13983 O O . ASN A 1 139 ? 11.299 8.319 11.982 1.00 15.00 139 ASN A O 6
ATOM 13994 N N . GLY A 1 140 ? 9.370 9.478 12.044 1.00 15.00 140 GLY A N 6
ATOM 13995 C CA . GLY A 1 140 ? 8.793 8.944 10.793 1.00 15.00 140 GLY A CA 6
ATOM 13996 C C . GLY A 1 140 ? 7.367 8.413 10.981 1.00 15.00 140 GLY A C 6
ATOM 13997 O O . GLY A 1 140 ? 6.633 8.840 11.877 1.00 15.00 140 GLY A O 6
ATOM 14001 N N . MET A 1 141 ? 7.023 7.462 10.118 1.00 15.00 141 MET A N 6
ATOM 14002 C CA . MET A 1 141 ? 5.662 6.898 10.040 1.00 15.00 141 MET A CA 6
ATOM 14003 C C . MET A 1 141 ? 5.682 5.380 10.294 1.00 15.00 141 MET A C 6
ATOM 14004 O O . MET A 1 141 ? 6.617 4.679 9.916 1.00 15.00 141 MET A O 6
ATOM 14018 N N . LEU A 1 142 ? 4.641 4.911 10.971 1.00 15.00 142 LEU A N 6
ATOM 14019 C CA . LEU A 1 142 ? 4.372 3.475 11.180 1.00 15.00 142 LEU A CA 6
ATOM 14020 C C . LEU A 1 142 ? 3.074 3.138 10.434 1.00 15.00 142 LEU A C 6
ATOM 14021 O O . LEU A 1 142 ? 1.993 3.632 10.758 1.00 15.00 142 LEU A O 6
ATOM 14037 N N . SER A 1 143 ? 3.245 2.340 9.391 1.00 15.00 143 SER A N 6
ATOM 14038 C CA . SER A 1 143 ? 2.202 2.127 8.375 1.00 15.00 143 SER A CA 6
ATOM 14039 C C . SER A 1 143 ? 1.783 0.658 8.257 1.00 15.00 143 SER A C 6
ATOM 14040 O O . SER A 1 143 ? 2.606 -0.261 8.314 1.00 15.00 143 SER A O 6
ATOM 14048 N N . LEU A 1 144 ? 0.472 0.488 8.126 1.00 15.00 144 LEU A N 6
ATOM 14049 C CA . LEU A 1 144 ? -0.172 -0.834 8.032 1.00 15.00 144 LEU A CA 6
ATOM 14050 C C . LEU A 1 144 ? -0.928 -0.953 6.699 1.00 15.00 144 LEU A C 6
ATOM 14051 O O . LEU A 1 144 ? -1.610 -0.015 6.283 1.00 15.00 144 LEU A O 6
ATOM 14067 N N . GLY A 1 145 ? -0.724 -2.108 6.067 1.00 15.00 145 GLY A N 6
ATOM 14068 C CA . GLY A 1 145 ? -1.409 -2.545 4.829 1.00 15.00 145 GLY A CA 6
ATOM 14069 C C . GLY A 1 145 ? -1.984 -3.959 5.010 1.00 15.00 145 GLY A C 6
ATOM 14070 O O . GLY A 1 145 ? -1.274 -4.824 5.520 1.00 15.00 145 GLY A O 6
ATOM 14074 N N . VAL A 1 146 ? -3.271 -4.172 4.715 1.00 15.00 146 VAL A N 6
ATOM 14075 C CA . VAL A 1 146 ? -3.845 -5.539 4.780 1.00 15.00 146 VAL A CA 6
ATOM 14076 C C . VAL A 1 146 ? -4.412 -5.917 3.401 1.00 15.00 146 VAL A C 6
ATOM 14077 O O . VAL A 1 146 ? -5.312 -5.246 2.903 1.00 15.00 146 VAL A O 6
ATOM 14090 N N . SER A 1 147 ? -3.984 -7.077 2.904 1.00 15.00 147 SER A N 6
ATOM 14091 C CA . SER A 1 147 ? -4.306 -7.582 1.550 1.00 15.00 147 SER A CA 6
ATOM 14092 C C . SER A 1 147 ? -5.078 -8.910 1.540 1.00 15.00 147 SER A C 6
ATOM 14093 O O . SER A 1 147 ? -4.745 -9.854 2.257 1.00 15.00 147 SER A O 6
ATOM 14101 N N . TYR A 1 148 ? -6.059 -8.980 0.645 1.00 15.00 148 TYR A N 6
ATOM 14102 C CA . TYR A 1 148 ? -6.894 -10.179 0.430 1.00 15.00 148 TYR A CA 6
ATOM 14103 C C . TYR A 1 148 ? -6.910 -10.666 -1.028 1.00 15.00 148 TYR A C 6
ATOM 14104 O O . TYR A 1 148 ? -6.855 -9.890 -1.987 1.00 15.00 148 TYR A O 6
ATOM 14122 N N . ARG A 1 149 ? -7.045 -11.983 -1.142 1.00 15.00 149 ARG A N 6
ATOM 14123 C CA . ARG A 1 149 ? -6.968 -12.693 -2.431 1.00 15.00 149 ARG A CA 6
ATOM 14124 C C . ARG A 1 149 ? -8.330 -13.086 -3.025 1.00 15.00 149 ARG A C 6
ATOM 14125 O O . ARG A 1 149 ? -9.284 -13.371 -2.304 1.00 15.00 149 ARG A O 6
ATOM 14146 N N . PHE A 1 150 ? -8.307 -13.191 -4.352 1.00 15.00 150 PHE A N 6
ATOM 14147 C CA . PHE A 1 150 ? -9.444 -13.511 -5.246 1.00 15.00 150 PHE A CA 6
ATOM 14148 C C . PHE A 1 150 ? -10.577 -12.472 -5.260 1.00 15.00 150 PHE A C 6
ATOM 14149 O O . PHE A 1 150 ? -11.172 -12.121 -4.243 1.00 15.00 150 PHE A O 6
ATOM 14166 N N . GLY A 1 151 ? -10.959 -12.150 -6.492 1.00 15.00 151 GLY A N 6
ATOM 14167 C CA . GLY A 1 151 ? -12.061 -11.222 -6.810 1.00 15.00 151 GLY A CA 6
ATOM 14168 C C . GLY A 1 151 ? -13.296 -12.028 -7.220 1.00 15.00 151 GLY A C 6
ATOM 14169 O O . GLY A 1 151 ? -13.240 -12.754 -8.210 1.00 15.00 151 GLY A O 6
ATOM 14173 N N . GLN A 1 152 ? -14.226 -12.102 -6.266 1.00 15.00 152 GLN A N 6
ATOM 14174 C CA . GLN A 1 152 ? -15.546 -12.779 -6.337 1.00 15.00 152 GLN A CA 6
ATOM 14175 C C . GLN A 1 152 ? -15.765 -13.685 -7.569 1.00 15.00 152 GLN A C 6
ATOM 14176 O O . GLN A 1 152 ? -16.062 -13.213 -8.668 1.00 15.00 152 GLN A O 6
ATOM 14190 N N . GLY A 1 153 ? -15.638 -14.988 -7.324 1.00 15.00 153 GLY A N 6
ATOM 14191 C CA . GLY A 1 153 ? -15.760 -16.053 -8.345 1.00 15.00 153 GLY A CA 6
ATOM 14192 C C . GLY A 1 153 ? -17.173 -16.233 -8.925 1.00 15.00 153 GLY A C 6
ATOM 14193 O O . GLY A 1 153 ? -17.893 -17.154 -8.548 1.00 15.00 153 GLY A O 6
ATOM 14197 N N . GLU A 1 154 ? -17.557 -15.265 -9.754 1.00 15.00 154 GLU A N 6
ATOM 14198 C CA . GLU A 1 154 ? -18.771 -15.253 -10.605 1.00 15.00 154 GLU A CA 6
ATOM 14199 C C . GLU A 1 154 ? -20.080 -15.569 -9.851 1.00 15.00 154 GLU A C 6
ATOM 14200 O O . GLU A 1 154 ? -20.633 -16.669 -9.941 1.00 15.00 154 GLU A O 6
ATOM 14212 N N . ALA A 1 155 ? -20.604 -14.560 -9.153 1.00 15.00 155 ALA A N 6
ATOM 14213 C CA . ALA A 1 155 ? -21.896 -14.680 -8.444 1.00 15.00 155 ALA A CA 6
ATOM 14214 C C . ALA A 1 155 ? -23.092 -14.641 -9.415 1.00 15.00 155 ALA A C 6
ATOM 14215 O O . ALA A 1 155 ? -23.568 -13.587 -9.834 1.00 15.00 155 ALA A O 6
ATOM 14222 N N . ALA A 1 156 ? -23.443 -15.836 -9.881 1.00 15.00 156 ALA A N 6
ATOM 14223 C CA . ALA A 1 156 ? -24.583 -16.061 -10.802 1.00 15.00 156 ALA A CA 6
ATOM 14224 C C . ALA A 1 156 ? -25.951 -15.595 -10.266 1.00 15.00 156 ALA A C 6
ATOM 14225 O O . ALA A 1 156 ? -26.169 -15.729 -9.039 1.00 15.00 156 ALA A O 6
ATOM 14233 N N . MET A 1 1 ? 3.457 -24.511 0.988 1.00 15.00 1 MET A N 7
ATOM 14234 C CA . MET A 1 1 ? 3.730 -23.555 2.089 1.00 15.00 1 MET A CA 7
ATOM 14235 C C . MET A 1 1 ? 4.239 -22.132 1.742 1.00 15.00 1 MET A C 7
ATOM 14236 O O . MET A 1 1 ? 3.694 -21.184 2.314 1.00 15.00 1 MET A O 7
ATOM 14252 N N . PRO A 1 2 ? 5.237 -21.941 0.858 1.00 15.00 2 PRO A N 7
ATOM 14253 C CA . PRO A 1 2 ? 5.743 -20.594 0.530 1.00 15.00 2 PRO A CA 7
ATOM 14254 C C . PRO A 1 2 ? 4.721 -19.747 -0.239 1.00 15.00 2 PRO A C 7
ATOM 14255 O O . PRO A 1 2 ? 3.998 -20.235 -1.108 1.00 15.00 2 PRO A O 7
ATOM 14266 N N . LYS A 1 3 ? 4.690 -18.474 0.132 1.00 15.00 3 LYS A N 7
ATOM 14267 C CA . LYS A 1 3 ? 3.853 -17.439 -0.509 1.00 15.00 3 LYS A CA 7
ATOM 14268 C C . LYS A 1 3 ? 4.224 -17.209 -1.985 1.00 15.00 3 LYS A C 7
ATOM 14269 O O . LYS A 1 3 ? 5.363 -16.872 -2.308 1.00 15.00 3 LYS A O 7
ATOM 14288 N N . ASP A 1 4 ? 3.333 -17.682 -2.850 1.00 15.00 4 ASP A N 7
ATOM 14289 C CA . ASP A 1 4 ? 3.423 -17.473 -4.309 1.00 15.00 4 ASP A CA 7
ATOM 14290 C C . ASP A 1 4 ? 2.015 -17.291 -4.902 1.00 15.00 4 ASP A C 7
ATOM 14291 O O . ASP A 1 4 ? 1.083 -17.997 -4.524 1.00 15.00 4 ASP A O 7
ATOM 14300 N N . ASN A 1 5 ? 1.896 -16.289 -5.773 1.00 15.00 5 ASN A N 7
ATOM 14301 C CA . ASN A 1 5 ? 0.663 -15.923 -6.511 1.00 15.00 5 ASN A CA 7
ATOM 14302 C C . ASN A 1 5 ? -0.527 -15.619 -5.575 1.00 15.00 5 ASN A C 7
ATOM 14303 O O . ASN A 1 5 ? -1.699 -15.802 -5.900 1.00 15.00 5 ASN A O 7
ATOM 14314 N N . THR A 1 6 ? -0.175 -14.941 -4.489 1.00 15.00 6 THR A N 7
ATOM 14315 C CA . THR A 1 6 ? -1.090 -14.579 -3.390 1.00 15.00 6 THR A CA 7
ATOM 14316 C C . THR A 1 6 ? -1.544 -13.129 -3.599 1.00 15.00 6 THR A C 7
ATOM 14317 O O . THR A 1 6 ? -0.727 -12.235 -3.824 1.00 15.00 6 THR A O 7
ATOM 14328 N N . TRP A 1 7 ? -2.849 -12.952 -3.752 1.00 15.00 7 TRP A N 7
ATOM 14329 C CA . TRP A 1 7 ? -3.409 -11.612 -4.011 1.00 15.00 7 TRP A CA 7
ATOM 14330 C C . TRP A 1 7 ? -4.259 -11.207 -2.805 1.00 15.00 7 TRP A C 7
ATOM 14331 O O . TRP A 1 7 ? -5.154 -11.947 -2.405 1.00 15.00 7 TRP A O 7
ATOM 14352 N N . TYR A 1 8 ? -4.011 -10.003 -2.311 1.00 15.00 8 TYR A N 7
ATOM 14353 C CA . TYR A 1 8 ? -4.703 -9.477 -1.119 1.00 15.00 8 TYR A CA 7
ATOM 14354 C C . TYR A 1 8 ? -5.228 -8.055 -1.331 1.00 15.00 8 TYR A C 7
ATOM 14355 O O . TYR A 1 8 ? -4.463 -7.089 -1.334 1.00 15.00 8 TYR A O 7
ATOM 14373 N N . THR A 1 9 ? -6.539 -7.948 -1.493 1.00 15.00 9 THR A N 7
ATOM 14374 C CA . THR A 1 9 ? -7.207 -6.642 -1.679 1.00 15.00 9 THR A CA 7
ATOM 14375 C C . THR A 1 9 ? -7.925 -6.197 -0.403 1.00 15.00 9 THR A C 7
ATOM 14376 O O . THR A 1 9 ? -8.441 -7.017 0.359 1.00 15.00 9 THR A O 7
ATOM 14387 N N . GLY A 1 10 ? -7.774 -4.909 -0.122 1.00 15.00 10 GLY A N 7
ATOM 14388 C CA . GLY A 1 10 ? -8.369 -4.244 1.055 1.00 15.00 10 GLY A CA 7
ATOM 14389 C C . GLY A 1 10 ? -7.961 -2.770 1.150 1.00 15.00 10 GLY A C 7
ATOM 14390 O O . GLY A 1 10 ? -7.774 -2.092 0.140 1.00 15.00 10 GLY A O 7
ATOM 14394 N N . ALA A 1 11 ? -7.806 -2.311 2.388 1.00 15.00 11 ALA A N 7
ATOM 14395 C CA . ALA A 1 11 ? -7.493 -0.899 2.681 1.00 15.00 11 ALA A CA 7
ATOM 14396 C C . ALA A 1 11 ? -6.345 -0.744 3.689 1.00 15.00 11 ALA A C 7
ATOM 14397 O O . ALA A 1 11 ? -6.227 -1.517 4.642 1.00 15.00 11 ALA A O 7
ATOM 14404 N N . LYS A 1 12 ? -5.548 0.294 3.459 1.00 15.00 12 LYS A N 7
ATOM 14405 C CA . LYS A 1 12 ? -4.460 0.686 4.372 1.00 15.00 12 LYS A CA 7
ATOM 14406 C C . LYS A 1 12 ? -4.683 2.098 4.932 1.00 15.00 12 LYS A C 7
ATOM 14407 O O . LYS A 1 12 ? -5.109 3.013 4.226 1.00 15.00 12 LYS A O 7
ATOM 14426 N N . LEU A 1 13 ? -4.367 2.232 6.212 1.00 15.00 13 LEU A N 7
ATOM 14427 C CA . LEU A 1 13 ? -4.432 3.509 6.946 1.00 15.00 13 LEU A CA 7
ATOM 14428 C C . LEU A 1 13 ? -3.108 3.813 7.658 1.00 15.00 13 LEU A C 7
ATOM 14429 O O . LEU A 1 13 ? -2.570 2.969 8.371 1.00 15.00 13 LEU A O 7
ATOM 14445 N N . GLY A 1 14 ? -2.677 5.059 7.486 1.00 15.00 14 GLY A N 7
ATOM 14446 C CA . GLY A 1 14 ? -1.408 5.578 8.031 1.00 15.00 14 GLY A CA 7
ATOM 14447 C C . GLY A 1 14 ? -1.675 6.608 9.132 1.00 15.00 14 GLY A C 7
ATOM 14448 O O . GLY A 1 14 ? -2.312 7.635 8.892 1.00 15.00 14 GLY A O 7
ATOM 14452 N N . TRP A 1 15 ? -1.228 6.264 10.332 1.00 15.00 15 TRP A N 7
ATOM 14453 C CA . TRP A 1 15 ? -1.389 7.117 11.525 1.00 15.00 15 TRP A CA 7
ATOM 14454 C C . TRP A 1 15 ? -0.050 7.720 11.978 1.00 15.00 15 TRP A C 7
ATOM 14455 O O . TRP A 1 15 ? 1.014 7.110 11.852 1.00 15.00 15 TRP A O 7
ATOM 14476 N N . SER A 1 16 ? -0.141 8.944 12.487 1.00 15.00 16 SER A N 7
ATOM 14477 C CA . SER A 1 16 ? 1.037 9.741 12.893 1.00 15.00 16 SER A CA 7
ATOM 14478 C C . SER A 1 16 ? 1.332 9.710 14.401 1.00 15.00 16 SER A C 7
ATOM 14479 O O . SER A 1 16 ? 0.783 10.485 15.189 1.00 15.00 16 SER A O 7
ATOM 14487 N N . GLN A 1 17 ? 2.275 8.846 14.768 1.00 15.00 17 GLN A N 7
ATOM 14488 C CA . GLN A 1 17 ? 2.828 8.814 16.136 1.00 15.00 17 GLN A CA 7
ATOM 14489 C C . GLN A 1 17 ? 3.961 9.846 16.254 1.00 15.00 17 GLN A C 7
ATOM 14490 O O . GLN A 1 17 ? 5.070 9.649 15.757 1.00 15.00 17 GLN A O 7
ATOM 14504 N N . TYR A 1 18 ? 3.530 11.038 16.640 1.00 15.00 18 TYR A N 7
ATOM 14505 C CA . TYR A 1 18 ? 4.433 12.143 17.015 1.00 15.00 18 TYR A CA 7
ATOM 14506 C C . TYR A 1 18 ? 3.946 12.805 18.317 1.00 15.00 18 TYR A C 7
ATOM 14507 O O . TYR A 1 18 ? 4.292 12.354 19.406 1.00 15.00 18 TYR A O 7
ATOM 14525 N N . SER A 1 19 ? 3.043 13.772 18.170 1.00 15.00 19 SER A N 7
ATOM 14526 C CA . SER A 1 19 ? 2.364 14.461 19.287 1.00 15.00 19 SER A CA 7
ATOM 14527 C C . SER A 1 19 ? 0.843 14.225 19.175 1.00 15.00 19 SER A C 7
ATOM 14528 O O . SER A 1 19 ? 0.404 13.362 18.411 1.00 15.00 19 SER A O 7
ATOM 14536 N N . ARG A 1 20 ? 0.055 15.005 19.911 1.00 15.00 20 ARG A N 7
ATOM 14537 C CA . ARG A 1 20 ? -1.423 14.935 19.930 1.00 15.00 20 ARG A CA 7
ATOM 14538 C C . ARG A 1 20 ? -2.087 15.386 18.613 1.00 15.00 20 ARG A C 7
ATOM 14539 O O . ARG A 1 20 ? -2.381 16.560 18.388 1.00 15.00 20 ARG A O 7
ATOM 14560 N N . GLU A 1 21 ? -2.146 14.430 17.690 1.00 15.00 21 GLU A N 7
ATOM 14561 C CA . GLU A 1 21 ? -2.779 14.606 16.368 1.00 15.00 21 GLU A CA 7
ATOM 14562 C C . GLU A 1 21 ? -3.765 13.471 16.053 1.00 15.00 21 GLU A C 7
ATOM 14563 O O . GLU A 1 21 ? -3.459 12.290 16.222 1.00 15.00 21 GLU A O 7
ATOM 14575 N N . ASN A 1 22 ? -4.907 13.879 15.510 1.00 15.00 22 ASN A N 7
ATOM 14576 C CA . ASN A 1 22 ? -5.978 12.970 15.066 1.00 15.00 22 ASN A CA 7
ATOM 14577 C C . ASN A 1 22 ? -6.247 13.185 13.567 1.00 15.00 22 ASN A C 7
ATOM 14578 O O . ASN A 1 22 ? -6.839 14.188 13.170 1.00 15.00 22 ASN A O 7
ATOM 14589 N N . GLN A 1 23 ? -5.632 12.324 12.763 1.00 15.00 23 GLN A N 7
ATOM 14590 C CA . GLN A 1 23 ? -5.785 12.365 11.296 1.00 15.00 23 GLN A CA 7
ATOM 14591 C C . GLN A 1 23 ? -6.346 11.076 10.683 1.00 15.00 23 GLN A C 7
ATOM 14592 O O . GLN A 1 23 ? -5.986 9.963 11.060 1.00 15.00 23 GLN A O 7
ATOM 14606 N N . LEU A 1 24 ? -7.314 11.300 9.800 1.00 15.00 24 LEU A N 7
ATOM 14607 C CA . LEU A 1 24 ? -8.064 10.253 9.077 1.00 15.00 24 LEU A CA 7
ATOM 14608 C C . LEU A 1 24 ? -7.918 10.436 7.556 1.00 15.00 24 LEU A C 7
ATOM 14609 O O . LEU A 1 24 ? -7.658 11.545 7.085 1.00 15.00 24 LEU A O 7
ATOM 14625 N N . GLY A 1 25 ? -8.106 9.336 6.826 1.00 15.00 25 GLY A N 7
ATOM 14626 C CA . GLY A 1 25 ? -7.944 9.297 5.357 1.00 15.00 25 GLY A CA 7
ATOM 14627 C C . GLY A 1 25 ? -8.148 7.887 4.792 1.00 15.00 25 GLY A C 7
ATOM 14628 O O . GLY A 1 25 ? -9.284 7.451 4.628 1.00 15.00 25 GLY A O 7
ATOM 14632 N N . ALA A 1 26 ? -7.035 7.150 4.796 1.00 15.00 26 ALA A N 7
ATOM 14633 C CA . ALA A 1 26 ? -6.863 5.775 4.261 1.00 15.00 26 ALA A CA 7
ATOM 14634 C C . ALA A 1 26 ? -6.921 5.667 2.723 1.00 15.00 26 ALA A C 7
ATOM 14635 O O . ALA A 1 26 ? -7.461 6.530 2.033 1.00 15.00 26 ALA A O 7
ATOM 14642 N N . GLY A 1 27 ? -6.180 4.677 2.229 1.00 15.00 27 GLY A N 7
ATOM 14643 C CA . GLY A 1 27 ? -6.067 4.338 0.797 1.00 15.00 27 GLY A CA 7
ATOM 14644 C C . GLY A 1 27 ? -6.441 2.869 0.553 1.00 15.00 27 GLY A C 7
ATOM 14645 O O . GLY A 1 27 ? -6.083 1.995 1.343 1.00 15.00 27 GLY A O 7
ATOM 14649 N N . ALA A 1 28 ? -6.975 2.608 -0.636 1.00 15.00 28 ALA A N 7
ATOM 14650 C CA . ALA A 1 28 ? -7.473 1.268 -1.007 1.00 15.00 28 ALA A CA 7
ATOM 14651 C C . ALA A 1 28 ? -6.463 0.560 -1.919 1.00 15.00 28 ALA A C 7
ATOM 14652 O O . ALA A 1 28 ? -6.120 1.052 -2.996 1.00 15.00 28 ALA A O 7
ATOM 14659 N N . PHE A 1 29 ? -6.021 -0.595 -1.438 1.00 15.00 29 PHE A N 7
ATOM 14660 C CA . PHE A 1 29 ? -4.847 -1.318 -1.965 1.00 15.00 29 PHE A CA 7
ATOM 14661 C C . PHE A 1 29 ? -5.056 -2.804 -2.282 1.00 15.00 29 PHE A C 7
ATOM 14662 O O . PHE A 1 29 ? -5.881 -3.487 -1.670 1.00 15.00 29 PHE A O 7
ATOM 14679 N N . GLY A 1 30 ? -4.280 -3.238 -3.269 1.00 15.00 30 GLY A N 7
ATOM 14680 C CA . GLY A 1 30 ? -4.116 -4.646 -3.669 1.00 15.00 30 GLY A CA 7
ATOM 14681 C C . GLY A 1 30 ? -2.634 -5.049 -3.611 1.00 15.00 30 GLY A C 7
ATOM 14682 O O . GLY A 1 30 ? -1.772 -4.456 -4.261 1.00 15.00 30 GLY A O 7
ATOM 14686 N N . GLY A 1 31 ? -2.388 -6.062 -2.7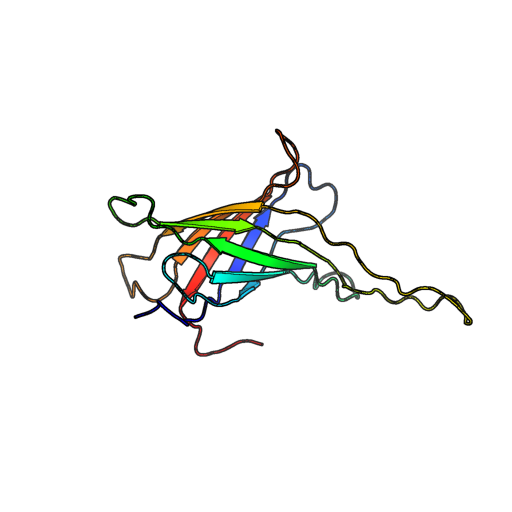91 1.00 15.00 31 GLY A N 7
ATOM 14687 C CA . GLY A 1 31 ? -1.058 -6.661 -2.576 1.00 15.00 31 GLY A CA 7
ATOM 14688 C C . GLY A 1 31 ? -0.964 -8.010 -3.291 1.00 15.00 31 GLY A C 7
ATOM 14689 O O . GLY A 1 31 ? -1.415 -9.031 -2.778 1.00 15.00 31 GLY A O 7
ATOM 14693 N N . TYR A 1 32 ? -0.350 -7.965 -4.465 1.00 15.00 32 TYR A N 7
ATOM 14694 C CA . TYR A 1 32 ? -0.231 -9.122 -5.371 1.00 15.00 32 TYR A CA 7
ATOM 14695 C C . TYR A 1 32 ? 1.212 -9.643 -5.322 1.00 15.00 32 TYR A C 7
ATOM 14696 O O . TYR A 1 32 ? 2.123 -9.136 -5.978 1.00 15.00 32 TY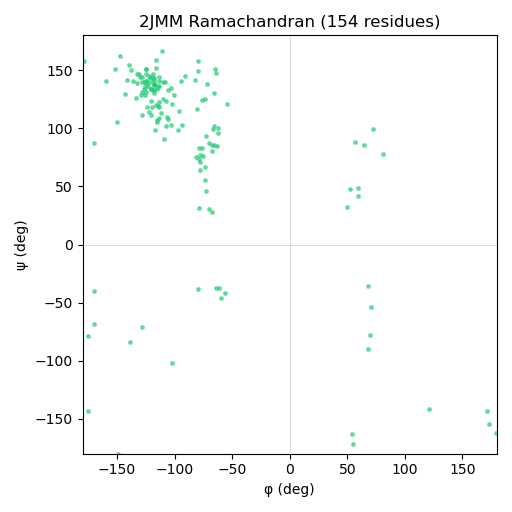R A O 7
ATOM 14714 N N . GLN A 1 33 ? 1.389 -10.721 -4.571 1.00 15.00 33 GLN A N 7
ATOM 14715 C CA . GLN A 1 33 ? 2.706 -11.332 -4.350 1.00 15.00 33 GLN A CA 7
ATOM 14716 C C . GLN A 1 33 ? 2.739 -12.625 -5.175 1.00 15.00 33 GLN A C 7
ATOM 14717 O O . GLN A 1 33 ? 2.267 -13.676 -4.756 1.00 15.00 33 GLN A O 7
ATOM 14731 N N . VAL A 1 34 ? 3.045 -12.423 -6.454 1.00 15.00 34 VAL A N 7
ATOM 14732 C CA . VAL A 1 34 ? 3.120 -13.526 -7.437 1.00 15.00 34 VAL A CA 7
ATOM 14733 C C . VAL A 1 34 ? 4.477 -14.239 -7.294 1.00 15.00 34 VAL A C 7
ATOM 14734 O O . VAL A 1 34 ? 4.570 -15.170 -6.493 1.00 15.00 34 VAL A O 7
ATOM 14747 N N . ASN A 1 35 ? 5.489 -13.678 -7.969 1.00 15.00 35 ASN A N 7
ATOM 14748 C CA . ASN A 1 35 ? 6.919 -14.066 -7.995 1.00 15.00 35 ASN A CA 7
ATOM 14749 C C . ASN A 1 35 ? 7.729 -13.461 -9.178 1.00 15.00 35 ASN A C 7
ATOM 14750 O O . ASN A 1 35 ? 8.393 -14.193 -9.916 1.00 15.00 35 ASN A O 7
ATOM 14761 N N . PRO A 1 36 ? 7.688 -12.139 -9.416 1.00 15.00 36 PRO A N 7
ATOM 14762 C CA . PRO A 1 36 ? 8.775 -11.485 -10.177 1.00 15.00 36 PRO A CA 7
ATOM 14763 C C . PRO A 1 36 ? 9.904 -11.112 -9.201 1.00 15.00 36 PRO A C 7
ATOM 14764 O O . PRO A 1 36 ? 10.225 -9.940 -9.009 1.00 15.00 36 PRO A O 7
ATOM 14775 N N . TYR A 1 37 ? 10.373 -12.141 -8.487 1.00 15.00 37 TYR A N 7
ATOM 14776 C CA . TYR A 1 37 ? 11.274 -12.079 -7.306 1.00 15.00 37 TYR A CA 7
ATOM 14777 C C . TYR A 1 37 ? 10.655 -11.427 -6.051 1.00 15.00 37 TYR A C 7
ATOM 14778 O O . TYR A 1 37 ? 10.903 -11.859 -4.928 1.00 15.00 37 TYR A O 7
ATOM 14796 N N . VAL A 1 38 ? 9.796 -10.437 -6.279 1.00 15.00 38 VAL A N 7
ATOM 14797 C CA . VAL A 1 38 ? 9.125 -9.617 -5.248 1.00 15.00 38 VAL A CA 7
ATOM 14798 C C . VAL A 1 38 ? 7.599 -9.595 -5.434 1.00 15.00 38 VAL A C 7
ATOM 14799 O O . VAL A 1 38 ? 7.077 -9.985 -6.480 1.00 15.00 38 VAL A O 7
ATOM 14812 N N . GLY A 1 39 ? 6.917 -9.237 -4.351 1.00 15.00 39 GLY A N 7
ATOM 14813 C CA . GLY A 1 39 ? 5.473 -8.946 -4.372 1.00 15.00 39 GLY A CA 7
ATOM 14814 C C . GLY A 1 39 ? 5.239 -7.501 -4.837 1.00 15.00 39 GLY A C 7
ATOM 14815 O O . GLY A 1 39 ? 6.082 -6.625 -4.640 1.00 15.00 39 GLY A O 7
ATOM 14819 N N . PHE A 1 40 ? 4.071 -7.264 -5.421 1.00 15.00 40 PHE A N 7
ATOM 14820 C CA . PHE A 1 40 ? 3.693 -5.928 -5.909 1.00 15.00 40 PHE A CA 7
ATOM 14821 C C . PHE A 1 40 ? 2.458 -5.406 -5.164 1.00 15.00 40 PHE A C 7
ATOM 14822 O O . PHE A 1 40 ? 1.363 -5.961 -5.262 1.00 15.00 40 PHE A O 7
ATOM 14839 N N . GLU A 1 41 ? 2.653 -4.292 -4.471 1.00 15.00 41 GLU A N 7
ATOM 14840 C CA . GLU A 1 41 ? 1.602 -3.662 -3.651 1.00 15.00 41 GLU A CA 7
ATOM 14841 C C . GLU A 1 41 ? 1.223 -2.347 -4.345 1.00 15.00 41 GLU A C 7
ATOM 14842 O O . GLU A 1 41 ? 1.980 -1.379 -4.376 1.00 15.00 41 GLU A O 7
ATOM 14854 N N . MET A 1 42 ? 0.015 -2.352 -4.891 1.00 15.00 42 MET A N 7
ATOM 14855 C CA . MET A 1 42 ? -0.494 -1.236 -5.709 1.00 15.00 42 MET A CA 7
ATOM 14856 C C . MET A 1 42 ? -1.933 -0.905 -5.303 1.00 15.00 42 MET A C 7
ATOM 14857 O O . MET A 1 42 ? -2.738 -1.800 -5.048 1.00 15.00 42 MET A O 7
ATOM 14871 N N . GLY A 1 43 ? -2.193 0.390 -5.191 1.00 15.00 43 GLY A N 7
ATOM 14872 C CA . GLY A 1 43 ? -3.524 0.904 -4.827 1.00 15.00 43 GLY A CA 7
ATOM 14873 C C . GLY A 1 43 ? -3.624 2.426 -4.933 1.00 15.00 43 GLY A C 7
ATOM 14874 O O . GLY A 1 43 ? -2.635 3.130 -5.136 1.00 15.00 43 GLY A O 7
ATOM 14878 N N . TYR A 1 44 ? -4.832 2.901 -4.665 1.00 15.00 44 TYR A N 7
ATOM 14879 C CA . TYR A 1 44 ? -5.195 4.311 -4.877 1.00 15.00 44 TYR A CA 7
ATOM 14880 C C . TYR A 1 44 ? -5.552 5.057 -3.587 1.00 15.00 44 TYR A C 7
ATOM 14881 O O . TYR A 1 44 ? -6.179 4.533 -2.667 1.00 15.00 44 TYR A O 7
ATOM 14899 N N . ASP A 1 45 ? -5.174 6.326 -3.626 1.00 15.00 45 ASP A N 7
ATOM 14900 C CA . ASP A 1 45 ? -5.447 7.330 -2.585 1.00 15.00 45 ASP A CA 7
ATOM 14901 C C . ASP A 1 45 ? -6.323 8.448 -3.169 1.00 15.00 45 ASP A C 7
ATOM 14902 O O . ASP A 1 45 ? -5.966 9.074 -4.166 1.00 15.00 45 ASP A O 7
ATOM 14911 N N . TRP A 1 46 ? -7.506 8.582 -2.581 1.00 15.00 46 TRP A N 7
ATOM 14912 C CA . TRP A 1 46 ? -8.478 9.625 -2.960 1.00 15.00 46 TRP A CA 7
ATOM 14913 C C . TRP A 1 46 ? -8.963 10.385 -1.716 1.00 15.00 46 TRP A C 7
ATOM 14914 O O . TRP A 1 46 ? -9.059 9.818 -0.628 1.00 15.00 46 TRP A O 7
ATOM 14935 N N . LEU A 1 47 ? -9.343 11.635 -1.965 1.00 15.00 47 LEU A N 7
ATOM 14936 C CA . LEU A 1 47 ? -9.790 12.616 -0.948 1.00 15.00 47 LEU A CA 7
ATOM 14937 C C . LEU A 1 47 ? -10.214 13.935 -1.617 1.00 15.00 47 LEU A C 7
ATOM 14938 O O . LEU A 1 47 ? -11.283 14.475 -1.336 1.00 15.00 47 LEU A O 7
ATOM 14954 N N . GLY A 1 48 ? -9.371 14.396 -2.544 1.00 15.00 48 GLY A N 7
ATOM 14955 C CA . GLY A 1 48 ? -9.567 15.634 -3.325 1.00 15.00 48 GLY A CA 7
ATOM 14956 C C . GLY A 1 48 ? -10.765 15.558 -4.281 1.00 15.00 48 GLY A C 7
ATOM 14957 O O . GLY A 1 48 ? -10.692 14.926 -5.333 1.00 15.00 48 GLY A O 7
ATOM 14961 N N . ARG A 1 49 ? -11.897 16.074 -3.812 1.00 15.00 49 ARG A N 7
ATOM 14962 C CA . ARG A 1 49 ? -13.114 16.244 -4.637 1.00 15.00 49 ARG A CA 7
ATOM 14963 C C . ARG A 1 49 ? -12.963 17.328 -5.726 1.00 15.00 49 ARG A C 7
ATOM 14964 O O . ARG A 1 49 ? -13.322 18.492 -5.557 1.00 15.00 49 ARG A O 7
ATOM 14985 N N . MET A 1 50 ? -12.303 16.914 -6.805 1.00 15.00 50 MET A N 7
ATOM 14986 C CA . MET A 1 50 ? -12.017 17.771 -7.973 1.00 15.00 50 MET A CA 7
ATOM 14987 C C . MET A 1 50 ? -12.664 17.257 -9.272 1.00 15.00 50 MET A C 7
ATOM 14988 O O . MET A 1 50 ? -12.723 16.042 -9.483 1.00 15.00 50 MET A O 7
ATOM 15002 N N . PRO A 1 51 ? -13.226 18.167 -10.084 1.00 15.00 51 PRO A N 7
ATOM 15003 C CA . PRO A 1 51 ? -13.725 17.832 -11.432 1.00 15.00 51 PRO A CA 7
ATOM 15004 C C . PRO A 1 51 ? -12.559 17.599 -12.402 1.00 15.00 51 PRO A C 7
ATOM 15005 O O . PRO A 1 51 ? -11.618 18.387 -12.467 1.00 15.00 51 PRO A O 7
ATOM 15016 N N . ARG A 1 52 ? -12.698 16.521 -13.174 1.00 15.00 52 ARG A N 7
ATOM 15017 C CA . ARG A 1 52 ? -11.675 16.002 -14.110 1.00 15.00 52 ARG A CA 7
ATOM 15018 C C . ARG A 1 52 ? -10.336 15.714 -13.408 1.00 15.00 52 ARG A C 7
ATOM 15019 O O . ARG A 1 52 ? -9.448 16.561 -13.310 1.00 15.00 52 ARG A O 7
ATOM 15040 N N . LYS A 1 53 ? -10.201 14.447 -13.015 1.00 15.00 53 LYS A N 7
ATOM 15041 C CA . LYS A 1 53 ? -9.100 13.909 -12.182 1.00 15.00 53 LYS A CA 7
ATOM 15042 C C . LYS A 1 53 ? -9.104 14.480 -10.751 1.00 15.00 53 LYS A C 7
ATOM 15043 O O . LYS A 1 53 ? -9.475 15.629 -10.512 1.00 15.00 53 LYS A O 7
ATOM 15062 N N . ALA A 1 54 ? -8.609 13.665 -9.818 1.00 15.00 54 ALA A N 7
ATOM 15063 C CA . ALA A 1 54 ? -8.931 13.782 -8.373 1.00 15.00 54 ALA A CA 7
ATOM 15064 C C . ALA A 1 54 ? -8.171 12.827 -7.429 1.00 15.00 54 ALA A C 7
ATOM 15065 O O . ALA A 1 54 ? -8.181 13.001 -6.210 1.00 15.00 54 ALA A O 7
ATOM 15072 N N . GLN A 1 55 ? -7.640 11.747 -7.999 1.00 15.00 55 GLN A N 7
ATOM 15073 C CA . GLN A 1 55 ? -6.978 10.647 -7.270 1.00 15.00 55 GLN A CA 7
ATOM 15074 C C . GLN A 1 55 ? -5.477 10.518 -7.582 1.00 15.00 55 GLN A C 7
ATOM 15075 O O . GLN A 1 55 ? -4.989 10.986 -8.610 1.00 15.00 55 GLN A O 7
ATOM 15089 N N . GLY A 1 56 ? -4.786 9.870 -6.652 1.00 15.00 56 GLY A N 7
ATOM 15090 C CA . GLY A 1 56 ? -3.388 9.428 -6.817 1.00 15.00 56 GLY A CA 7
ATOM 15091 C C . GLY A 1 56 ? -3.281 7.910 -6.641 1.00 15.00 56 GLY A C 7
ATOM 15092 O O . GLY A 1 56 ? -4.036 7.311 -5.875 1.00 15.00 56 GLY A O 7
ATOM 15096 N N . VAL A 1 57 ? -2.335 7.321 -7.357 1.00 15.00 57 VAL A N 7
ATOM 15097 C CA . VAL A 1 57 ? -2.056 5.873 -7.293 1.00 15.00 57 VAL A CA 7
ATOM 15098 C C . VAL A 1 57 ? -0.614 5.616 -6.818 1.00 15.00 57 VAL A C 7
ATOM 15099 O O . VAL A 1 57 ? 0.341 6.211 -7.315 1.00 15.00 57 VAL A O 7
ATOM 15112 N N . GLN A 1 58 ? -0.502 4.712 -5.854 1.00 15.00 58 GLN A N 7
ATOM 15113 C CA . GLN A 1 58 ? 0.779 4.330 -5.239 1.00 15.00 58 GLN A CA 7
ATOM 15114 C C . GLN A 1 58 ? 1.065 2.843 -5.496 1.00 15.00 58 GLN A C 7
ATOM 15115 O O . GLN A 1 58 ? 0.216 1.974 -5.303 1.00 15.00 58 GLN A O 7
ATOM 15129 N N . LEU A 1 59 ? 2.265 2.629 -6.021 1.00 15.00 59 LEU A N 7
ATOM 15130 C CA . LEU A 1 59 ? 2.801 1.304 -6.379 1.00 15.00 59 LEU A CA 7
ATOM 15131 C C . LEU A 1 59 ? 4.191 1.077 -5.766 1.00 15.00 59 LEU A C 7
ATOM 15132 O O . LEU A 1 59 ? 5.106 1.883 -5.938 1.00 15.00 59 LEU A O 7
ATOM 15148 N N . THR A 1 60 ? 4.244 0.073 -4.899 1.00 15.00 60 THR A N 7
ATOM 15149 C CA . THR A 1 60 ? 5.472 -0.372 -4.212 1.00 15.00 60 THR A CA 7
ATOM 15150 C C . THR A 1 60 ? 5.803 -1.838 -4.523 1.00 15.00 60 THR A C 7
ATOM 15151 O O . THR A 1 60 ? 4.928 -2.689 -4.691 1.00 15.00 60 THR A O 7
ATOM 15162 N N . ALA A 1 61 ? 7.103 -2.094 -4.580 1.00 15.00 61 ALA A N 7
ATOM 15163 C CA . ALA A 1 61 ? 7.667 -3.451 -4.671 1.00 15.00 61 ALA A CA 7
ATOM 15164 C C . ALA A 1 61 ? 8.013 -3.906 -3.246 1.00 15.00 61 ALA A C 7
ATOM 15165 O O . ALA A 1 61 ? 8.779 -3.251 -2.534 1.00 15.00 61 ALA A O 7
ATOM 15172 N N . LYS A 1 62 ? 7.308 -4.949 -2.830 1.00 15.00 62 LYS A N 7
ATOM 15173 C CA . LYS A 1 62 ? 7.359 -5.465 -1.450 1.00 15.00 62 LYS A CA 7
ATOM 15174 C C . LYS A 1 62 ? 8.091 -6.806 -1.331 1.00 15.00 62 LYS A C 7
ATOM 15175 O O . LYS A 1 62 ? 7.955 -7.704 -2.166 1.00 15.00 62 LYS A O 7
ATOM 15194 N N . LEU A 1 63 ? 8.926 -6.866 -0.301 1.00 15.00 63 LEU A N 7
ATOM 15195 C CA . LEU A 1 63 ? 9.554 -8.121 0.134 1.00 15.00 63 LEU A CA 7
ATOM 15196 C C . LEU A 1 63 ? 9.329 -8.290 1.642 1.00 15.00 63 LEU A C 7
ATOM 15197 O O . LEU A 1 63 ? 9.399 -7.317 2.397 1.00 15.00 63 LEU A O 7
ATOM 15213 N N . GLY A 1 64 ? 8.966 -9.519 2.001 1.00 15.00 64 GLY A N 7
ATOM 15214 C CA . GLY A 1 64 ? 8.707 -9.961 3.387 1.00 15.00 64 GLY A CA 7
ATOM 15215 C C . GLY A 1 64 ? 9.630 -11.134 3.746 1.00 15.00 64 GLY A C 7
ATOM 15216 O O . GLY A 1 64 ? 9.854 -12.009 2.911 1.00 15.00 64 GLY A O 7
ATOM 15220 N N . TYR A 1 65 ? 10.190 -11.115 4.956 1.00 15.00 65 TYR A N 7
ATOM 15221 C CA . TYR A 1 65 ? 11.045 -12.228 5.415 1.00 15.00 65 TYR A CA 7
ATOM 15222 C C . TYR A 1 65 ? 10.457 -13.008 6.604 1.00 15.00 65 TYR A C 7
ATOM 15223 O O . TYR A 1 65 ? 10.254 -12.432 7.679 1.00 15.00 65 TYR A O 7
ATOM 15241 N N . PRO A 1 66 ? 10.029 -14.256 6.369 1.00 15.00 66 PRO A N 7
ATOM 15242 C CA . PRO A 1 66 ? 9.600 -15.162 7.449 1.00 15.00 66 PRO A CA 7
ATOM 15243 C C . PRO A 1 66 ? 10.823 -15.649 8.239 1.00 15.00 66 PRO A C 7
ATOM 15244 O O . PRO A 1 66 ? 11.519 -16.580 7.842 1.00 15.00 66 PRO A O 7
ATOM 15255 N N . LYS A 1 67 ? 11.118 -14.904 9.303 1.00 15.00 67 LYS A N 7
ATOM 15256 C CA . LYS A 1 67 ? 12.289 -15.116 10.186 1.00 15.00 67 LYS A CA 7
ATOM 15257 C C . LYS A 1 67 ? 12.504 -16.584 10.614 1.00 15.00 67 LYS A C 7
ATOM 15258 O O . LYS A 1 67 ? 13.629 -17.078 10.588 1.00 15.00 67 LYS A O 7
ATOM 15277 N N . LEU A 1 68 ? 11.411 -17.241 11.005 1.00 15.00 68 LEU A N 7
ATOM 15278 C CA . LEU A 1 68 ? 11.376 -18.654 11.438 1.00 15.00 68 LEU A CA 7
ATOM 15279 C C . LEU A 1 68 ? 9.915 -19.105 11.618 1.00 15.00 68 LEU A C 7
ATOM 15280 O O . LEU A 1 68 ? 9.001 -18.279 11.649 1.00 15.00 68 LEU A O 7
ATOM 15296 N N . GLY A 1 69 ? 9.723 -20.419 11.539 1.00 15.00 69 GLY A N 7
ATOM 15297 C CA . GLY A 1 69 ? 8.417 -21.073 11.751 1.00 15.00 69 GLY A CA 7
ATOM 15298 C C . GLY A 1 69 ? 7.977 -21.839 10.501 1.00 15.00 69 GLY A C 7
ATOM 15299 O O . GLY A 1 69 ? 8.314 -23.013 10.334 1.00 15.00 69 GLY A O 7
ATOM 15303 N N . THR A 1 70 ? 7.232 -21.145 9.645 1.00 15.00 70 THR A N 7
ATOM 15304 C CA . THR A 1 70 ? 6.736 -21.696 8.361 1.00 15.00 70 THR A CA 7
ATOM 15305 C C . THR A 1 70 ? 6.385 -20.540 7.401 1.00 15.00 70 THR A C 7
ATOM 15306 O O . THR A 1 70 ? 7.287 -19.909 6.856 1.00 15.00 70 THR A O 7
ATOM 15317 N N . ASP A 1 71 ? 5.117 -20.125 7.369 1.00 15.00 71 ASP A N 7
ATOM 15318 C CA . ASP A 1 71 ? 4.608 -19.093 6.444 1.00 15.00 71 ASP A CA 7
ATOM 15319 C C . ASP A 1 71 ? 3.351 -18.448 7.043 1.00 15.00 71 ASP A C 7
ATOM 15320 O O . ASP A 1 71 ? 2.260 -19.011 7.010 1.00 15.00 71 ASP A O 7
ATOM 15329 N N . ASP A 1 72 ? 3.593 -17.333 7.725 1.00 15.00 72 ASP A N 7
ATOM 15330 C CA . ASP A 1 72 ? 2.587 -16.654 8.573 1.00 15.00 72 ASP A CA 7
ATOM 15331 C C . ASP A 1 72 ? 2.974 -15.184 8.810 1.00 15.00 72 ASP A C 7
ATOM 15332 O O . ASP A 1 72 ? 2.254 -14.281 8.401 1.00 15.00 72 ASP A O 7
ATOM 15341 N N . LEU A 1 73 ? 4.163 -14.984 9.382 1.00 15.00 73 LEU A N 7
ATOM 15342 C CA . LEU A 1 73 ? 4.715 -13.647 9.673 1.00 15.00 73 LEU A CA 7
ATOM 15343 C C . LEU A 1 73 ? 5.972 -13.376 8.840 1.00 15.00 73 LEU A C 7
ATOM 15344 O O . LEU A 1 73 ? 6.878 -14.205 8.759 1.00 15.00 73 LEU A O 7
ATOM 15360 N N . ASP A 1 74 ? 5.892 -12.290 8.081 1.00 15.00 74 ASP A N 7
ATOM 15361 C CA . ASP A 1 74 ? 6.975 -11.844 7.188 1.00 15.00 74 ASP A CA 7
ATOM 15362 C C . ASP A 1 74 ? 7.372 -10.388 7.484 1.00 15.00 74 ASP A C 7
ATOM 15363 O O . ASP A 1 74 ? 6.635 -9.453 7.174 1.00 15.00 74 ASP A O 7
ATOM 15372 N N . ILE A 1 75 ? 8.535 -10.237 8.106 1.00 15.00 75 ILE A N 7
ATOM 15373 C CA . ILE A 1 75 ? 9.084 -8.925 8.509 1.00 15.00 75 ILE A CA 7
ATOM 15374 C C . ILE A 1 75 ? 10.223 -8.513 7.559 1.00 15.00 75 ILE A C 7
ATOM 15375 O O . ILE A 1 75 ? 11.105 -9.329 7.293 1.00 15.00 75 ILE A O 7
ATOM 15391 N N . TYR A 1 76 ? 9.868 -7.531 6.736 1.00 15.00 76 TYR A N 7
ATOM 15392 C CA . TYR A 1 76 ? 10.719 -6.936 5.681 1.00 15.00 76 TYR A CA 7
ATOM 15393 C C . TYR A 1 76 ? 10.092 -5.642 5.107 1.00 15.00 76 TYR A C 7
ATOM 15394 O O . TYR A 1 76 ? 9.247 -5.014 5.747 1.00 15.00 76 TYR A O 7
ATOM 15412 N N . THR A 1 77 ? 10.708 -5.138 4.041 1.00 15.00 77 THR A N 7
ATOM 15413 C CA . THR A 1 77 ? 10.508 -3.760 3.547 1.00 15.00 77 THR A CA 7
ATOM 15414 C C . THR A 1 77 ? 9.951 -3.713 2.115 1.00 15.00 77 THR A C 7
ATOM 15415 O O . THR A 1 77 ? 10.040 -4.672 1.346 1.00 15.00 77 THR A O 7
ATOM 15426 N N . ARG A 1 78 ? 9.267 -2.607 1.840 1.00 15.00 78 ARG A N 7
ATOM 15427 C CA . ARG A 1 78 ? 8.783 -2.250 0.496 1.00 15.00 78 ARG A CA 7
ATOM 15428 C C . ARG A 1 78 ? 9.187 -0.830 0.079 1.00 15.00 78 ARG A C 7
ATOM 15429 O O . ARG A 1 78 ? 9.171 0.104 0.883 1.00 15.00 78 ARG A O 7
ATOM 15450 N N . LEU A 1 79 ? 9.548 -0.709 -1.192 1.00 15.00 79 LEU A N 7
ATOM 15451 C CA . LEU A 1 79 ? 9.922 0.583 -1.802 1.00 15.00 79 LEU A CA 7
ATOM 15452 C C . LEU A 1 79 ? 9.238 0.723 -3.170 1.00 15.00 79 LEU A C 7
ATOM 15453 O O . LEU A 1 79 ? 9.071 -0.258 -3.895 1.00 15.00 79 LEU A O 7
ATOM 15469 N N . GLY A 1 80 ? 8.802 1.944 -3.455 1.00 15.00 80 GLY A N 7
ATOM 15470 C CA . GLY A 1 80 ? 8.157 2.301 -4.733 1.00 15.00 80 GLY A CA 7
ATOM 15471 C C . GLY A 1 80 ? 7.900 3.805 -4.840 1.00 15.00 80 GLY A C 7
ATOM 15472 O O . GLY A 1 80 ? 8.648 4.616 -4.292 1.00 15.00 80 GLY A O 7
ATOM 15476 N N . GLY A 1 81 ? 6.764 4.126 -5.447 1.00 15.00 81 GLY A N 7
ATOM 15477 C CA . GLY A 1 81 ? 6.365 5.516 -5.736 1.00 15.00 81 GLY A CA 7
ATOM 15478 C C . GLY A 1 81 ? 4.865 5.683 -5.991 1.00 15.00 81 GLY A C 7
ATOM 15479 O O . GLY A 1 81 ? 4.136 4.724 -6.251 1.00 15.00 81 GLY A O 7
ATOM 15483 N N . MET A 1 82 ? 4.426 6.913 -5.753 1.00 15.00 82 MET A N 7
ATOM 15484 C CA . MET A 1 82 ? 3.059 7.363 -6.066 1.00 15.00 82 MET A CA 7
ATOM 15485 C C . MET A 1 82 ? 3.040 8.420 -7.177 1.00 15.00 82 MET A C 7
ATOM 15486 O O . MET A 1 82 ? 3.919 9.277 -7.263 1.00 15.00 82 MET A O 7
ATOM 15500 N N . VAL A 1 83 ? 2.064 8.243 -8.059 1.00 15.00 83 VAL A N 7
ATOM 15501 C CA . VAL A 1 83 ? 1.799 9.118 -9.221 1.00 15.00 83 VAL A CA 7
ATOM 15502 C C . VAL A 1 83 ? 0.387 9.689 -9.015 1.00 15.00 83 VAL A C 7
ATOM 15503 O O . VAL A 1 83 ? -0.555 8.941 -8.748 1.00 15.00 83 VAL A O 7
ATOM 15516 N N . TRP A 1 84 ? 0.252 10.993 -9.225 1.00 15.00 84 TRP A N 7
ATOM 15517 C CA . TRP A 1 84 ? -1.015 11.699 -8.951 1.00 15.00 84 TRP A CA 7
ATOM 15518 C C . TRP A 1 84 ? -1.670 12.237 -10.233 1.00 15.00 84 TRP A C 7
ATOM 15519 O O . TRP A 1 84 ? -0.998 12.780 -11.110 1.00 15.00 84 TRP A O 7
ATOM 15540 N N . ARG A 1 85 ? -2.996 12.143 -10.264 1.00 15.00 85 ARG A N 7
ATOM 15541 C CA . ARG A 1 85 ? -3.810 12.521 -11.435 1.00 15.00 85 ARG A CA 7
ATOM 15542 C C . ARG A 1 85 ? -4.672 13.771 -11.223 1.00 15.00 85 ARG A C 7
ATOM 15543 O O . ARG A 1 85 ? -5.668 13.761 -10.494 1.00 15.00 85 ARG A O 7
ATOM 15564 N N . ALA A 1 86 ? -4.170 14.856 -11.807 1.00 15.00 86 ALA A N 7
ATOM 15565 C CA . ALA A 1 86 ? -4.868 16.151 -11.915 1.00 15.00 86 ALA A CA 7
ATOM 15566 C C . ALA A 1 86 ? -4.957 16.598 -13.387 1.00 15.00 86 ALA A C 7
ATOM 15567 O O . ALA A 1 86 ? -4.064 16.316 -14.189 1.00 15.00 86 ALA A O 7
ATOM 15574 N N . ASP A 1 87 ? -6.072 17.244 -13.725 1.00 15.00 87 ASP A N 7
ATOM 15575 C CA . ASP A 1 87 ? -6.377 17.725 -15.093 1.00 15.00 87 ASP A CA 7
ATOM 15576 C C . ASP A 1 87 ? -5.338 18.702 -15.677 1.00 15.00 87 ASP A C 7
ATOM 15577 O O . ASP A 1 87 ? -4.762 19.535 -14.979 1.00 15.00 87 ASP A O 7
ATOM 15586 N N . THR A 1 88 ? -5.190 18.605 -16.996 1.00 15.00 88 THR A N 7
ATOM 15587 C CA . THR A 1 88 ? -4.390 19.546 -17.813 1.00 15.00 88 THR A CA 7
ATOM 15588 C C . THR A 1 88 ? -5.303 20.460 -18.645 1.00 15.00 88 THR A C 7
ATOM 15589 O O . THR A 1 88 ? -6.105 19.959 -19.435 1.00 15.00 88 THR A O 7
ATOM 15600 N N . SER A 1 89 ? -4.918 21.738 -18.667 1.00 15.00 89 SER A N 7
ATOM 15601 C CA . SER A 1 89 ? -5.590 22.846 -19.390 1.00 15.00 89 SER A CA 7
ATOM 15602 C C . SER A 1 89 ? -7.031 23.143 -18.943 1.00 15.00 89 SER A C 7
ATOM 15603 O O . SER A 1 89 ? -7.819 22.242 -18.676 1.00 15.00 89 SER A O 7
ATOM 15611 N N . ASP A 1 90 ? -7.364 24.435 -18.982 1.00 15.00 90 ASP A N 7
ATOM 15612 C CA . ASP A 1 90 ? -8.661 24.981 -18.515 1.00 15.00 90 ASP A CA 7
ATOM 15613 C C . ASP A 1 90 ? -8.793 26.492 -18.788 1.00 15.00 90 ASP A C 7
ATOM 15614 O O . ASP A 1 90 ? -9.844 26.943 -19.235 1.00 15.00 90 ASP A O 7
ATOM 15623 N N . LYS A 1 91 ? -7.744 27.251 -18.470 1.00 15.00 91 LYS A N 7
ATOM 15624 C CA . LYS A 1 91 ? -7.699 28.712 -18.687 1.00 15.00 91 LYS A CA 7
ATOM 15625 C C . LYS A 1 91 ? -7.844 29.077 -20.177 1.00 15.00 91 LYS A C 7
ATOM 15626 O O . LYS A 1 91 ? -7.265 28.437 -21.055 1.00 15.00 91 LYS A O 7
ATOM 15645 N N . ASP A 1 92 ? -8.555 30.178 -20.399 1.00 15.00 92 ASP A N 7
ATOM 15646 C CA . ASP A 1 92 ? -8.868 30.714 -21.740 1.00 15.00 92 ASP A CA 7
ATOM 15647 C C . ASP A 1 92 ? -8.184 32.069 -21.999 1.00 15.00 92 ASP A C 7
ATOM 15648 O O . ASP A 1 92 ? -7.849 32.786 -21.056 1.00 15.00 92 ASP A O 7
ATOM 15657 N N . GLY A 1 93 ? -8.024 32.383 -23.283 1.00 15.00 93 GLY A N 7
ATOM 15658 C CA . GLY A 1 93 ? -7.454 33.662 -23.754 1.00 15.00 93 GLY A CA 7
ATOM 15659 C C . GLY A 1 93 ? -6.306 33.433 -24.744 1.00 15.00 93 GLY A C 7
ATOM 15660 O O . GLY A 1 93 ? -6.543 33.145 -25.913 1.00 15.00 93 GLY A O 7
ATOM 15664 N N . ASN A 1 94 ? -5.087 33.483 -24.216 1.00 15.00 94 ASN A N 7
ATOM 15665 C CA . ASN A 1 94 ? -3.860 33.282 -25.011 1.00 15.00 94 ASN A CA 7
ATOM 15666 C C . ASN A 1 94 ? -2.962 32.219 -24.353 1.00 15.00 94 ASN A C 7
ATOM 15667 O O . ASN A 1 94 ? -2.950 32.090 -23.127 1.00 15.00 94 ASN A O 7
ATOM 15678 N N . GLY A 1 95 ? -2.138 31.580 -25.180 1.00 15.00 95 GLY A N 7
ATOM 15679 C CA . GLY A 1 95 ? -1.366 30.384 -24.788 1.00 15.00 95 GLY A CA 7
ATOM 15680 C C . GLY A 1 95 ? 0.146 30.587 -24.939 1.00 15.00 95 GLY A C 7
ATOM 15681 O O . GLY A 1 95 ? 0.608 31.252 -25.863 1.00 15.00 95 GLY A O 7
ATOM 15685 N N . TYR A 1 96 ? 0.870 29.944 -24.030 1.00 15.00 96 TYR A N 7
ATOM 15686 C CA . TYR A 1 96 ? 2.347 29.984 -23.983 1.00 15.00 96 TYR A CA 7
ATOM 15687 C C . TYR A 1 96 ? 2.979 28.586 -24.125 1.00 15.00 96 TYR A C 7
ATOM 15688 O O . TYR A 1 96 ? 3.291 28.162 -25.234 1.00 15.00 96 TYR A O 7
ATOM 15706 N N . ILE A 1 97 ? 3.090 27.856 -23.016 1.00 15.00 97 ILE A N 7
ATOM 15707 C CA . ILE A 1 97 ? 3.682 26.502 -22.992 1.00 15.00 97 ILE A CA 7
ATOM 15708 C C . ILE A 1 97 ? 2.703 25.455 -22.425 1.00 15.00 97 ILE A C 7
ATOM 15709 O O . ILE A 1 97 ? 1.898 25.746 -21.540 1.00 15.00 97 ILE A O 7
ATOM 15725 N N . SER A 1 98 ? 2.738 24.274 -23.038 1.00 15.00 98 SER A N 7
ATOM 15726 C CA . SER A 1 98 ? 2.015 23.070 -22.573 1.00 15.00 98 SER A CA 7
ATOM 15727 C C . SER A 1 98 ? 2.558 22.586 -21.219 1.00 15.00 98 SER A C 7
ATOM 15728 O O . SER A 1 98 ? 3.492 21.791 -21.138 1.00 15.00 98 SER A O 7
ATOM 15736 N N . ALA A 1 99 ? 1.962 23.137 -20.162 1.00 15.00 99 ALA A N 7
ATOM 15737 C CA . ALA A 1 99 ? 2.353 22.888 -18.754 1.00 15.00 99 ALA A CA 7
ATOM 15738 C C . ALA A 1 99 ? 2.446 21.414 -18.312 1.00 15.00 99 ALA A C 7
ATOM 15739 O O . ALA A 1 99 ? 3.396 21.046 -17.625 1.00 15.00 99 ALA A O 7
ATOM 15746 N N . ALA A 1 100 ? 1.503 20.591 -18.784 1.00 15.00 100 ALA A N 7
ATOM 15747 C CA . ALA A 1 100 ? 1.391 19.142 -18.481 1.00 15.00 100 ALA A CA 7
ATOM 15748 C C . ALA A 1 100 ? 1.301 18.789 -16.980 1.00 15.00 100 ALA A C 7
ATOM 15749 O O . ALA A 1 100 ? 1.329 19.662 -16.116 1.00 15.00 100 ALA A O 7
ATOM 15756 N N . GLU A 1 101 ? 0.867 17.555 -16.721 1.00 15.00 101 GLU A N 7
ATOM 15757 C CA . GLU A 1 101 ? 0.843 16.967 -15.367 1.00 15.00 101 GLU A CA 7
ATOM 15758 C C . GLU A 1 101 ? 1.610 15.637 -15.315 1.00 15.00 101 GLU A C 7
ATOM 15759 O O . GLU A 1 101 ? 1.111 14.595 -15.736 1.00 15.00 101 GLU A O 7
ATOM 15771 N N . ALA A 1 102 ? 2.897 15.765 -15.006 1.00 15.00 102 ALA A N 7
ATOM 15772 C CA . ALA A 1 102 ? 3.801 14.614 -14.819 1.00 15.00 102 ALA A CA 7
ATOM 15773 C C . ALA A 1 102 ? 4.539 14.716 -13.475 1.00 15.00 102 ALA A C 7
ATOM 15774 O O . ALA A 1 102 ? 5.484 15.491 -13.323 1.00 15.00 102 ALA A O 7
ATOM 15781 N N . SER A 1 103 ? 3.938 14.090 -12.468 1.00 15.00 103 SER A N 7
ATOM 15782 C CA . SER A 1 103 ? 4.494 14.083 -11.098 1.00 15.00 103 SER A CA 7
ATOM 15783 C C . SER A 1 103 ? 4.561 12.677 -10.488 1.00 15.00 103 SER A C 7
ATOM 15784 O O . SER A 1 103 ? 3.608 11.901 -10.551 1.00 15.00 103 SER A O 7
ATOM 15792 N N . VAL A 1 104 ? 5.722 12.423 -9.896 1.00 15.00 104 VAL A N 7
ATOM 15793 C CA . VAL A 1 104 ? 6.047 11.181 -9.163 1.00 15.00 104 VAL A CA 7
ATOM 15794 C C . VAL A 1 104 ? 6.630 11.511 -7.781 1.00 15.00 104 VAL A C 7
ATOM 15795 O O . VAL A 1 104 ? 7.253 12.555 -7.587 1.00 15.00 104 VAL A O 7
ATOM 15808 N N . SER A 1 105 ? 6.252 10.708 -6.796 1.00 15.00 105 SER A N 7
ATOM 15809 C CA . SER A 1 105 ? 6.796 10.833 -5.428 1.00 15.00 105 SER A CA 7
ATOM 15810 C C . SER A 1 105 ? 7.186 9.481 -4.810 1.00 15.00 105 SER A C 7
ATOM 15811 O O . SER A 1 105 ? 6.303 8.651 -4.571 1.00 15.00 105 SER A O 7
ATOM 15819 N N . PRO A 1 106 ? 8.496 9.211 -4.682 1.00 15.00 106 PRO A N 7
ATOM 15820 C CA . PRO A 1 106 ? 9.008 7.944 -4.122 1.00 15.00 106 PRO A CA 7
ATOM 15821 C C . PRO A 1 106 ? 8.650 7.768 -2.640 1.00 15.00 106 PRO A C 7
ATOM 15822 O O . PRO A 1 106 ? 8.660 8.715 -1.853 1.00 15.00 106 PRO A O 7
ATOM 15833 N N . VAL A 1 107 ? 8.285 6.534 -2.321 1.00 15.00 107 VAL A N 7
ATOM 15834 C CA . VAL A 1 107 ? 7.854 6.110 -0.971 1.00 15.00 107 VAL A CA 7
ATOM 15835 C C . VAL A 1 107 ? 8.546 4.810 -0.528 1.00 15.00 107 VAL A C 7
ATOM 15836 O O . VAL A 1 107 ? 8.745 3.891 -1.325 1.00 15.00 107 VAL A O 7
ATOM 15849 N N . PHE A 1 108 ? 8.919 4.791 0.746 1.00 15.00 108 PHE A N 7
ATOM 15850 C CA . PHE A 1 108 ? 9.511 3.612 1.404 1.00 15.00 108 PHE A CA 7
ATOM 15851 C C . PHE A 1 108 ? 8.740 3.251 2.684 1.00 15.00 108 PHE A C 7
ATOM 15852 O O . PHE A 1 108 ? 8.358 4.125 3.458 1.00 15.00 108 PHE A O 7
ATOM 15869 N N . ALA A 1 109 ? 8.516 1.955 2.863 1.00 15.00 109 ALA A N 7
ATOM 15870 C CA . ALA A 1 109 ? 7.866 1.408 4.069 1.00 15.00 109 ALA A CA 7
ATOM 15871 C C . ALA A 1 109 ? 8.563 0.134 4.566 1.00 15.00 109 ALA A C 7
ATOM 15872 O O . ALA A 1 109 ? 8.938 -0.727 3.771 1.00 15.00 109 ALA A O 7
ATOM 15879 N N . GLY A 1 110 ? 8.730 0.051 5.883 1.00 15.00 110 GLY A N 7
ATOM 15880 C CA . GLY A 1 110 ? 9.312 -1.132 6.553 1.00 15.00 110 GLY A CA 7
ATOM 15881 C C . GLY A 1 110 ? 8.438 -1.637 7.705 1.00 15.00 110 GLY A C 7
ATOM 15882 O O . GLY A 1 110 ? 7.895 -0.828 8.459 1.00 15.00 110 GLY A O 7
ATOM 15886 N N . GLY A 1 111 ? 8.296 -2.960 7.803 1.00 15.00 111 GLY A N 7
ATOM 15887 C CA . GLY A 1 111 ? 7.549 -3.583 8.915 1.00 15.00 111 GLY A CA 7
ATOM 15888 C C . GLY A 1 111 ? 7.290 -5.085 8.747 1.00 15.00 111 GLY A C 7
ATOM 15889 O O . GLY A 1 111 ? 8.075 -5.813 8.144 1.00 15.00 111 GLY A O 7
ATOM 15893 N N . VAL A 1 112 ? 6.161 -5.506 9.304 1.00 15.00 112 VAL A N 7
ATOM 15894 C CA . VAL A 1 112 ? 5.740 -6.920 9.295 1.00 15.00 112 VAL A CA 7
ATOM 15895 C C . VAL A 1 112 ? 4.340 -7.099 8.683 1.00 15.00 112 VAL A C 7
ATOM 15896 O O . VAL A 1 112 ? 3.384 -6.394 9.002 1.00 15.00 112 VAL A O 7
ATOM 15909 N N . GLU A 1 113 ? 4.292 -8.062 7.775 1.00 15.00 113 GLU A N 7
ATOM 15910 C CA . GLU A 1 113 ? 3.053 -8.528 7.130 1.00 15.00 113 GLU A CA 7
ATOM 15911 C C . GLU A 1 113 ? 2.733 -9.964 7.570 1.00 15.00 113 GLU A C 7
ATOM 15912 O O . GLU A 1 113 ? 3.592 -10.849 7.523 1.00 15.00 113 GLU A O 7
ATOM 15924 N N . TYR A 1 114 ? 1.556 -10.103 8.166 1.00 15.00 114 TYR A N 7
ATOM 15925 C CA . TYR A 1 114 ? 1.039 -11.396 8.651 1.00 15.00 114 TYR A CA 7
ATOM 15926 C C . TYR A 1 114 ? -0.195 -11.824 7.846 1.00 15.00 114 TYR A C 7
ATOM 15927 O O . TYR A 1 114 ? -1.135 -11.054 7.655 1.00 15.00 114 TYR A O 7
ATOM 15945 N N . VAL A 1 115 ? -0.189 -13.109 7.525 1.00 15.00 115 VAL A N 7
ATOM 15946 C CA . VAL A 1 115 ? -1.320 -13.805 6.885 1.00 15.00 115 VAL A CA 7
ATOM 15947 C C . VAL A 1 115 ? -1.803 -14.936 7.809 1.00 15.00 115 VAL A C 7
ATOM 15948 O O . VAL A 1 115 ? -1.001 -15.626 8.443 1.00 15.00 115 VAL A O 7
ATOM 15961 N N . ILE A 1 116 ? -3.124 -15.025 7.925 1.00 15.00 116 ILE A N 7
ATOM 15962 C CA . ILE A 1 116 ? -3.790 -16.045 8.759 1.00 15.00 116 ILE A CA 7
ATOM 15963 C C . ILE A 1 116 ? -3.517 -17.479 8.264 1.00 15.00 116 ILE A C 7
ATOM 15964 O O . ILE A 1 116 ? -3.379 -17.726 7.067 1.00 15.00 116 ILE A O 7
ATOM 15980 N N . ARG A 1 117 ? -3.373 -18.374 9.236 1.00 15.00 117 ARG A N 7
ATOM 15981 C CA . ARG A 1 117 ? -3.355 -19.823 8.970 1.00 15.00 117 ARG A CA 7
ATOM 15982 C C . ARG A 1 117 ? -4.792 -20.388 9.055 1.00 15.00 117 ARG A C 7
ATOM 15983 O O . ARG A 1 117 ? -5.560 -20.239 8.106 1.00 15.00 117 ARG A O 7
ATOM 16004 N N . ARG A 1 118 ? -5.205 -20.859 10.231 1.00 15.00 118 ARG A N 7
ATOM 16005 C CA . ARG A 1 118 ? -6.563 -21.402 10.450 1.00 15.00 118 ARG A CA 7
ATOM 16006 C C . ARG A 1 118 ? -7.335 -20.601 11.504 1.00 15.00 118 ARG A C 7
ATOM 16007 O O . ARG A 1 118 ? -6.906 -20.483 12.650 1.00 15.00 118 ARG A O 7
ATOM 16028 N N . ARG A 1 119 ? -8.396 -19.962 11.016 1.00 15.00 119 ARG A N 7
ATOM 16029 C CA . ARG A 1 119 ? -9.335 -19.115 11.787 1.00 15.00 119 ARG A CA 7
ATOM 16030 C C . ARG A 1 119 ? -10.567 -18.773 10.934 1.00 15.00 119 ARG A C 7
ATOM 16031 O O . ARG A 1 119 ? -10.621 -19.105 9.749 1.00 15.00 119 ARG A O 7
ATOM 16052 N N . ILE A 1 120 ? -11.554 -18.136 11.569 1.00 15.00 120 ILE A N 7
ATOM 16053 C CA . ILE A 1 120 ? -12.781 -17.646 10.904 1.00 15.00 120 ILE A CA 7
ATOM 16054 C C . ILE A 1 120 ? -12.433 -16.745 9.700 1.00 15.00 120 ILE A C 7
ATOM 16055 O O . ILE A 1 120 ? -11.619 -15.828 9.799 1.00 15.00 120 ILE A O 7
ATOM 16071 N N . THR A 1 121 ? -12.980 -17.146 8.555 1.00 15.00 121 THR A N 7
ATOM 16072 C CA . THR A 1 121 ? -12.665 -16.595 7.215 1.00 15.00 121 THR A CA 7
ATOM 16073 C C . THR A 1 121 ? -11.145 -16.710 6.936 1.00 15.00 121 THR A C 7
ATOM 16074 O O . THR A 1 121 ? -10.431 -15.701 6.951 1.00 15.00 121 THR A O 7
ATOM 16085 N N . PRO A 1 122 ? -10.654 -17.928 6.637 1.00 15.00 122 PRO A N 7
ATOM 16086 C CA . PRO A 1 122 ? -9.215 -18.190 6.437 1.00 15.00 122 PRO A CA 7
ATOM 16087 C C . PRO A 1 122 ? -8.708 -17.713 5.062 1.00 15.00 122 PRO A C 7
ATOM 16088 O O . PRO A 1 122 ? -8.551 -18.478 4.112 1.00 15.00 122 PRO A O 7
ATOM 16099 N N . GLU A 1 123 ? -8.614 -16.389 4.969 1.00 15.00 123 GLU A N 7
ATOM 16100 C CA . GLU A 1 123 ? -8.071 -15.652 3.806 1.00 15.00 123 GLU A CA 7
ATOM 16101 C C . GLU A 1 123 ? -7.716 -14.187 4.129 1.00 15.00 123 GLU A C 7
ATOM 16102 O O . GLU A 1 123 ? -7.671 -13.339 3.244 1.00 15.00 123 GLU A O 7
ATOM 16114 N N . ILE A 1 124 ? -7.325 -13.911 5.369 1.00 15.00 124 ILE A N 7
ATOM 16115 C CA . ILE A 1 124 ? -7.107 -12.516 5.808 1.00 15.00 124 ILE A CA 7
ATOM 16116 C C . ILE A 1 124 ? -5.654 -12.220 6.201 1.00 15.00 124 ILE A C 7
ATOM 16117 O O . ILE A 1 124 ? -4.964 -13.051 6.797 1.00 15.00 124 ILE A O 7
ATOM 16133 N N . ALA A 1 125 ? -5.213 -11.064 5.724 1.00 15.00 125 ALA A N 7
ATOM 16134 C CA . ALA A 1 125 ? -3.861 -10.531 5.966 1.00 15.00 125 ALA A CA 7
ATOM 16135 C C . ALA A 1 125 ? -3.908 -9.143 6.619 1.00 15.00 125 ALA A C 7
ATOM 16136 O O . ALA A 1 125 ? -4.787 -8.323 6.352 1.00 15.00 125 ALA A O 7
ATOM 16143 N N . THR A 1 126 ? -2.975 -8.974 7.550 1.00 15.00 126 THR A N 7
ATOM 16144 C CA . THR A 1 126 ? -2.728 -7.707 8.265 1.00 15.00 126 THR A CA 7
ATOM 16145 C C . THR A 1 126 ? -1.255 -7.304 8.113 1.00 15.00 126 THR A C 7
ATOM 16146 O O . THR A 1 126 ? -0.335 -8.067 8.415 1.00 15.00 126 THR A O 7
ATOM 16157 N N . ARG A 1 127 ? -1.085 -6.162 7.462 1.00 15.00 127 ARG A N 7
ATOM 16158 C CA . ARG A 1 127 ? 0.237 -5.632 7.082 1.00 15.00 127 ARG A CA 7
ATOM 16159 C C . ARG A 1 127 ? 0.515 -4.313 7.810 1.00 15.00 127 ARG A C 7
ATOM 16160 O O . ARG A 1 127 ? -0.066 -3.277 7.499 1.00 15.00 127 ARG A O 7
ATOM 16181 N N . LEU A 1 128 ? 1.428 -4.378 8.769 1.00 15.00 128 LEU A N 7
ATOM 16182 C CA . LEU A 1 128 ? 1.775 -3.219 9.613 1.00 15.00 128 LEU A CA 7
ATOM 16183 C C . LEU A 1 128 ? 3.234 -2.795 9.416 1.00 15.00 128 LEU A C 7
ATOM 16184 O O . LEU A 1 128 ? 4.184 -3.510 9.740 1.00 15.00 128 LEU A O 7
ATOM 16200 N N . GLU A 1 129 ? 3.345 -1.624 8.800 1.00 15.00 129 GLU A N 7
ATOM 16201 C CA . GLU A 1 129 ? 4.619 -1.032 8.345 1.00 15.00 129 GLU A CA 7
ATOM 16202 C C . GLU A 1 129 ? 4.646 0.492 8.531 1.00 15.00 129 GLU A C 7
ATOM 16203 O O . GLU A 1 129 ? 3.641 1.163 8.305 1.00 15.00 129 GLU A O 7
ATOM 16215 N N . TYR A 1 130 ? 5.835 1.043 8.751 1.00 15.00 130 TYR A N 7
ATOM 16216 C CA . TYR A 1 130 ? 5.990 2.509 8.826 1.00 15.00 130 TYR A CA 7
ATOM 16217 C C . TYR A 1 130 ? 6.461 3.014 7.457 1.00 15.00 130 TYR A C 7
ATOM 16218 O O . TYR A 1 130 ? 7.386 2.464 6.859 1.00 15.00 130 TYR A O 7
ATOM 16236 N N . GLN A 1 131 ? 5.729 4.002 6.959 1.00 15.00 131 GLN A N 7
ATOM 16237 C CA . GLN A 1 131 ? 6.012 4.642 5.664 1.00 15.00 131 GLN A CA 7
ATOM 16238 C C . GLN A 1 131 ? 6.659 6.020 5.845 1.00 15.00 131 GLN A C 7
ATOM 16239 O O . GLN A 1 131 ? 6.188 6.873 6.601 1.00 15.00 131 GLN A O 7
ATOM 16253 N N . TRP A 1 132 ? 7.820 6.121 5.217 1.00 15.00 132 TRP A N 7
ATOM 16254 C CA . TRP A 1 132 ? 8.669 7.320 5.192 1.00 15.00 132 TRP A CA 7
ATOM 16255 C C . TRP A 1 132 ? 9.007 7.723 3.744 1.00 15.00 132 TRP A C 7
ATOM 16256 O O . TRP A 1 132 ? 9.054 6.896 2.832 1.00 15.00 132 TRP A O 7
ATOM 16277 N N . THR A 1 133 ? 9.120 9.036 3.570 1.00 15.00 133 THR A N 7
ATOM 16278 C CA . THR A 1 133 ? 9.266 9.707 2.256 1.00 15.00 133 THR A CA 7
ATOM 16279 C C . THR A 1 133 ? 9.752 11.160 2.435 1.00 15.00 133 THR A C 7
ATOM 16280 O O . THR A 1 133 ? 10.960 11.393 2.463 1.00 15.00 133 THR A O 7
ATOM 16291 N N . ASN A 1 134 ? 8.825 12.094 2.649 1.00 15.00 134 ASN A N 7
ATOM 16292 C CA . ASN A 1 134 ? 9.095 13.512 2.993 1.00 15.00 134 ASN A CA 7
ATOM 16293 C C . ASN A 1 134 ? 10.225 13.667 4.026 1.00 15.00 134 ASN A C 7
ATOM 16294 O O . ASN A 1 134 ? 10.237 12.979 5.048 1.00 15.00 134 ASN A O 7
ATOM 16305 N N . ASN A 1 135 ? 11.079 14.658 3.780 1.00 15.00 135 ASN A N 7
ATOM 16306 C CA . ASN A 1 135 ? 12.281 14.975 4.589 1.00 15.00 135 ASN A CA 7
ATOM 16307 C C . ASN A 1 135 ? 12.050 14.996 6.109 1.00 15.00 135 ASN A C 7
ATOM 16308 O O . ASN A 1 135 ? 11.403 15.890 6.654 1.00 15.00 135 ASN A O 7
ATOM 16319 N N . ALA A 1 136 ? 12.490 13.899 6.724 1.00 15.00 136 ALA A N 7
ATOM 16320 C CA . ALA A 1 136 ? 12.393 13.662 8.181 1.00 15.00 136 ALA A CA 7
ATOM 16321 C C . ALA A 1 136 ? 13.553 12.819 8.739 1.00 15.00 136 ALA A C 7
ATOM 16322 O O . ALA A 1 136 ? 14.060 13.124 9.815 1.00 15.00 136 ALA A O 7
ATOM 16329 N N . SER A 1 137 ? 13.870 11.702 8.070 1.00 15.00 137 SER A N 7
ATOM 16330 C CA . SER A 1 137 ? 15.053 10.849 8.351 1.00 15.00 137 SER A CA 7
ATOM 16331 C C . SER A 1 137 ? 15.207 10.420 9.830 1.00 15.00 137 SER A C 7
ATOM 16332 O O . SER A 1 137 ? 16.309 10.299 10.367 1.00 15.00 137 SER A O 7
ATOM 16340 N N . ASP A 1 138 ? 14.069 10.079 10.431 1.00 15.00 138 ASP A N 7
ATOM 16341 C CA . ASP A 1 138 ? 13.955 9.732 11.863 1.00 15.00 138 ASP A CA 7
ATOM 16342 C C . ASP A 1 138 ? 12.776 8.762 12.070 1.00 15.00 138 ASP A C 7
ATOM 16343 O O . ASP A 1 138 ? 12.989 7.562 12.205 1.00 15.00 138 ASP A O 7
ATOM 16352 N N . ASN A 1 139 ? 11.557 9.297 12.064 1.00 15.00 139 ASN A N 7
ATOM 16353 C CA . ASN A 1 139 ? 10.319 8.497 12.102 1.00 15.00 139 ASN A CA 7
ATOM 16354 C C . ASN A 1 139 ? 9.430 8.832 10.890 1.00 15.00 139 ASN A C 7
ATOM 16355 O O . ASN A 1 139 ? 9.621 9.854 10.226 1.00 15.00 139 ASN A O 7
ATOM 16366 N N . GLY A 1 140 ? 8.551 7.884 10.583 1.00 15.00 140 GLY A N 7
ATOM 16367 C CA . GLY A 1 140 ? 7.548 7.999 9.509 1.00 15.00 140 GLY A CA 7
ATOM 16368 C C . GLY A 1 140 ? 6.127 7.934 10.087 1.00 15.00 140 GLY A C 7
ATOM 16369 O O . GLY A 1 140 ? 5.864 8.364 11.210 1.00 15.00 140 GLY A O 7
ATOM 16373 N N . MET A 1 141 ? 5.228 7.392 9.277 1.00 15.00 141 MET A N 7
ATOM 16374 C CA . MET A 1 141 ? 3.825 7.156 9.672 1.00 15.00 141 MET A CA 7
ATOM 16375 C C . MET A 1 141 ? 3.517 5.656 9.636 1.00 15.00 141 MET A C 7
ATOM 16376 O O . MET A 1 141 ? 3.829 4.977 8.657 1.00 15.00 141 MET A O 7
ATOM 16390 N N . LEU A 1 142 ? 2.844 5.185 10.680 1.00 15.00 142 LEU A N 7
ATOM 16391 C CA . LEU A 1 142 ? 2.515 3.753 10.811 1.00 15.00 142 LEU A CA 7
ATOM 16392 C C . LEU A 1 142 ? 1.242 3.390 10.040 1.00 15.00 142 LEU A C 7
ATOM 16393 O O . LEU A 1 142 ? 0.130 3.771 10.406 1.00 15.00 142 LEU A O 7
ATOM 16409 N N . SER A 1 143 ? 1.497 2.810 8.878 1.00 15.00 143 SER A N 7
ATOM 16410 C CA . SER A 1 143 ? 0.450 2.311 7.975 1.00 15.00 143 SER A CA 7
ATOM 16411 C C . SER A 1 143 ? 0.183 0.833 8.253 1.00 15.00 143 SER A C 7
ATOM 16412 O O . SER A 1 143 ? 1.087 -0.000 8.332 1.00 15.00 143 SER A O 7
ATOM 16420 N N . LEU A 1 144 ? -1.090 0.588 8.507 1.00 15.00 144 LEU A N 7
ATOM 16421 C CA . LEU A 1 144 ? -1.633 -0.771 8.634 1.00 15.00 144 LEU A CA 7
ATOM 16422 C C . LEU A 1 144 ? -2.658 -1.007 7.521 1.00 15.00 144 LEU A C 7
ATOM 16423 O O . LEU A 1 144 ? -3.575 -0.215 7.304 1.00 15.00 144 LEU A O 7
ATOM 16439 N N . GLY A 1 145 ? -2.404 -2.102 6.823 1.00 15.00 145 GLY A N 7
ATOM 16440 C CA . GLY A 1 145 ? -3.166 -2.561 5.654 1.00 15.00 145 GLY A CA 7
ATOM 16441 C C . GLY A 1 145 ? -3.859 -3.887 5.957 1.00 15.00 145 GLY A C 7
ATOM 16442 O O . GLY A 1 145 ? -3.207 -4.902 6.187 1.00 15.00 145 GLY A O 7
ATOM 16446 N N . VAL A 1 146 ? -5.180 -3.798 6.038 1.00 15.00 146 VAL A N 7
ATOM 16447 C CA . VAL A 1 146 ? -6.025 -4.992 6.227 1.00 15.00 146 VAL A CA 7
ATOM 16448 C C . VAL A 1 146 ? -6.629 -5.387 4.874 1.00 15.00 146 VAL A C 7
ATOM 16449 O O . VAL A 1 146 ? -7.217 -4.567 4.164 1.00 15.00 146 VAL A O 7
ATOM 16462 N N . SER A 1 147 ? -6.425 -6.657 4.558 1.00 15.00 147 SER A N 7
ATOM 16463 C CA . SER A 1 147 ? -6.741 -7.214 3.227 1.00 15.00 147 SER A CA 7
ATOM 16464 C C . SER A 1 147 ? -7.172 -8.683 3.279 1.00 15.00 147 SER A C 7
ATOM 16465 O O . SER A 1 147 ? -6.883 -9.414 4.228 1.00 15.00 147 SER A O 7
ATOM 16473 N N . TYR A 1 148 ? -7.952 -9.055 2.271 1.00 15.00 148 TYR A N 7
ATOM 16474 C CA . TYR A 1 148 ? -8.385 -10.447 2.061 1.00 15.00 148 TYR A CA 7
ATOM 16475 C C . TYR A 1 148 ? -7.832 -10.999 0.739 1.00 15.00 148 TYR A C 7
ATOM 16476 O O . TYR A 1 148 ? -7.703 -10.293 -0.262 1.00 15.00 148 TYR A O 7
ATOM 16494 N N . ARG A 1 149 ? -7.481 -12.276 0.806 1.00 15.00 149 ARG A N 7
ATOM 16495 C CA . ARG A 1 149 ? -6.942 -13.055 -0.316 1.00 15.00 149 ARG A CA 7
ATOM 16496 C C . ARG A 1 149 ? -8.045 -13.298 -1.350 1.00 15.00 149 ARG A C 7
ATOM 16497 O O . ARG A 1 149 ? -9.112 -13.841 -1.053 1.00 15.00 149 ARG A O 7
ATOM 16518 N N . PHE A 1 150 ? -7.718 -12.914 -2.576 1.00 15.00 150 PHE A N 7
ATOM 16519 C CA . PHE A 1 150 ? -8.624 -13.020 -3.729 1.00 15.00 150 PHE A CA 7
ATOM 16520 C C . PHE A 1 150 ? -8.643 -14.468 -4.253 1.00 15.00 150 PHE A C 7
ATOM 16521 O O . PHE A 1 150 ? -8.062 -14.802 -5.285 1.00 15.00 150 PHE A O 7
ATOM 16538 N N . GLY A 1 151 ? -9.381 -15.284 -3.500 1.00 15.00 151 GLY A N 7
ATOM 16539 C CA . GLY A 1 151 ? -9.556 -16.740 -3.717 1.00 15.00 151 GLY A CA 7
ATOM 16540 C C . GLY A 1 151 ? -9.891 -17.146 -5.162 1.00 15.00 151 GLY A C 7
ATOM 16541 O O . GLY A 1 151 ? -9.434 -18.186 -5.624 1.00 15.00 151 GLY A O 7
ATOM 16545 N N . GLN A 1 152 ? -10.675 -16.290 -5.826 1.00 15.00 152 GLN A N 7
ATOM 16546 C CA . GLN A 1 152 ? -11.055 -16.361 -7.254 1.00 15.00 152 GLN A CA 7
ATOM 16547 C C . GLN A 1 152 ? -11.844 -17.627 -7.637 1.00 15.00 152 GLN A C 7
ATOM 16548 O O . GLN A 1 152 ? -11.373 -18.745 -7.443 1.00 15.00 152 GLN A O 7
ATOM 16562 N N . GLY A 1 153 ? -12.888 -17.388 -8.436 1.00 15.00 153 GLY A N 7
ATOM 16563 C CA . GLY A 1 153 ? -13.884 -18.392 -8.888 1.00 15.00 153 GLY A CA 7
ATOM 16564 C C . GLY A 1 153 ? -13.259 -19.764 -9.192 1.00 15.00 153 GLY A C 7
ATOM 16565 O O . GLY A 1 153 ? -13.688 -20.788 -8.666 1.00 15.00 153 GLY A O 7
ATOM 16569 N N . GLU A 1 154 ? -12.379 -19.762 -10.186 1.00 15.00 154 GLU A N 7
ATOM 16570 C CA . GLU A 1 154 ? -11.395 -20.839 -10.391 1.00 15.00 154 GLU A CA 7
ATOM 16571 C C . GLU A 1 154 ? -9.983 -20.238 -10.487 1.00 15.00 154 GLU A C 7
ATOM 16572 O O . GLU A 1 154 ? -9.620 -19.647 -11.505 1.00 15.00 154 GLU A O 7
ATOM 16584 N N . ALA A 1 155 ? -9.320 -20.165 -9.334 1.00 15.00 155 ALA A N 7
ATOM 16585 C CA . ALA A 1 155 ? -7.911 -19.726 -9.243 1.00 15.00 155 ALA A CA 7
ATOM 16586 C C . ALA A 1 155 ? -6.948 -20.664 -9.999 1.00 15.00 155 ALA A C 7
ATOM 16587 O O . ALA A 1 155 ? -6.480 -21.685 -9.498 1.00 15.00 155 ALA A O 7
ATOM 16594 N N . ALA A 1 156 ? -6.785 -20.341 -11.278 1.00 15.00 156 ALA A N 7
ATOM 16595 C CA . ALA A 1 156 ? -5.899 -21.078 -12.205 1.00 15.00 156 ALA A CA 7
ATOM 16596 C C . ALA A 1 156 ? -4.570 -20.359 -12.516 1.00 15.00 156 ALA A C 7
ATOM 16597 O O . ALA A 1 156 ? -4.580 -19.106 -12.535 1.00 15.00 156 ALA A O 7
ATOM 16605 N N . MET A 1 1 ? 5.953 -19.321 -17.910 1.00 15.00 1 MET A N 8
ATOM 16606 C CA . MET A 1 1 ? 5.937 -17.954 -17.339 1.00 15.00 1 MET A CA 8
ATOM 16607 C C . MET A 1 1 ? 5.223 -17.830 -15.970 1.00 15.00 1 MET A C 8
ATOM 16608 O O . MET A 1 1 ? 4.109 -18.336 -15.824 1.00 15.00 1 MET A O 8
ATOM 16624 N N . PRO A 1 2 ? 5.824 -17.117 -15.003 1.00 15.00 2 PRO A N 8
ATOM 16625 C CA . PRO A 1 2 ? 5.208 -16.870 -13.683 1.00 15.00 2 PRO A CA 8
ATOM 16626 C C . PRO A 1 2 ? 3.946 -15.995 -13.758 1.00 15.00 2 PRO A C 8
ATOM 16627 O O . PRO A 1 2 ? 2.927 -16.346 -13.165 1.00 15.00 2 PRO A O 8
ATOM 16638 N N . LYS A 1 3 ? 4.034 -14.897 -14.520 1.00 15.00 3 LYS A N 8
ATOM 16639 C CA . LYS A 1 3 ? 2.944 -13.978 -14.935 1.00 15.00 3 LYS A CA 8
ATOM 16640 C C . LYS A 1 3 ? 2.193 -13.241 -13.803 1.00 15.00 3 LYS A C 8
ATOM 16641 O O . LYS A 1 3 ? 2.179 -12.013 -13.758 1.00 15.00 3 LYS A O 8
ATOM 16660 N N . ASP A 1 4 ? 1.602 -14.016 -12.899 1.00 15.00 4 ASP A N 8
ATOM 16661 C CA . ASP A 1 4 ? 0.829 -13.573 -11.720 1.00 15.00 4 ASP A CA 8
ATOM 16662 C C . ASP A 1 4 ? 0.567 -14.776 -10.805 1.00 15.00 4 ASP A C 8
ATOM 16663 O O . ASP A 1 4 ? -0.534 -15.312 -10.704 1.00 15.00 4 ASP A O 8
ATOM 16672 N N . ASN A 1 5 ? 1.651 -15.146 -10.131 1.00 15.00 5 ASN A N 8
ATOM 16673 C CA . ASN A 1 5 ? 1.757 -16.308 -9.220 1.00 15.00 5 ASN A CA 8
ATOM 16674 C C . ASN A 1 5 ? 0.687 -16.260 -8.115 1.00 15.00 5 ASN A C 8
ATOM 16675 O O . ASN A 1 5 ? 0.284 -17.278 -7.554 1.00 15.00 5 ASN A O 8
ATOM 16686 N N . THR A 1 6 ? 0.411 -15.033 -7.685 1.00 15.00 6 THR A N 8
ATOM 16687 C CA . THR A 1 6 ? -0.619 -14.671 -6.692 1.00 15.00 6 THR A CA 8
ATOM 16688 C C . THR A 1 6 ? -1.066 -13.223 -6.958 1.00 15.00 6 THR A C 8
ATOM 16689 O O . THR A 1 6 ? -0.267 -12.373 -7.351 1.00 15.00 6 THR A O 8
ATOM 16700 N N . TRP A 1 7 ? -2.360 -12.989 -6.766 1.00 15.00 7 TRP A N 8
ATOM 16701 C CA . TRP A 1 7 ? -2.946 -11.638 -6.862 1.00 15.00 7 TRP A CA 8
ATOM 16702 C C . TRP A 1 7 ? -3.153 -11.091 -5.445 1.00 15.00 7 TRP A C 8
ATOM 16703 O O . TRP A 1 7 ? -3.809 -11.724 -4.616 1.00 15.00 7 TRP A O 8
ATOM 16724 N N . TYR A 1 8 ? -2.677 -9.865 -5.251 1.00 15.00 8 TYR A N 8
ATOM 16725 C CA . TYR A 1 8 ? -2.517 -9.259 -3.914 1.00 15.00 8 TYR A CA 8
ATOM 16726 C C . TYR A 1 8 ? -3.247 -7.907 -3.817 1.00 15.00 8 TYR A C 8
ATOM 16727 O O . TYR A 1 8 ? -2.785 -6.916 -4.382 1.00 15.00 8 TYR A O 8
ATOM 16745 N N . THR A 1 9 ? -4.375 -7.890 -3.116 1.00 15.00 9 THR A N 8
ATOM 16746 C CA . THR A 1 9 ? -5.194 -6.664 -2.970 1.00 15.00 9 THR A CA 8
ATOM 16747 C C . THR A 1 9 ? -5.383 -6.331 -1.482 1.00 15.00 9 THR A C 8
ATOM 16748 O O . THR A 1 9 ? -5.905 -7.145 -0.720 1.00 15.00 9 THR A O 8
ATOM 16759 N N . GLY A 1 10 ? -5.086 -5.079 -1.144 1.00 15.00 10 GLY A N 8
ATOM 16760 C CA . GLY A 1 10 ? -5.068 -4.610 0.255 1.00 15.00 10 GLY A CA 8
ATOM 16761 C C . GLY A 1 10 ? -5.701 -3.234 0.497 1.00 15.00 10 GLY A C 8
ATOM 16762 O O . GLY A 1 10 ? -5.700 -2.352 -0.362 1.00 15.00 10 GLY A O 8
ATOM 16766 N N . ALA A 1 11 ? -6.216 -3.097 1.715 1.00 15.00 11 ALA A N 8
ATOM 16767 C CA . ALA A 1 11 ? -6.690 -1.811 2.262 1.00 15.00 11 ALA A CA 8
ATOM 16768 C C . ALA A 1 11 ? -5.848 -1.462 3.496 1.00 15.00 11 ALA A C 8
ATOM 16769 O O . ALA A 1 11 ? -5.775 -2.235 4.454 1.00 15.00 11 ALA A O 8
ATOM 16776 N N . LYS A 1 12 ? -5.247 -0.279 3.449 1.00 15.00 12 LYS A N 8
ATOM 16777 C CA . LYS A 1 12 ? -4.379 0.223 4.534 1.00 15.00 12 LYS A CA 8
ATOM 16778 C C . LYS A 1 12 ? -4.561 1.717 4.852 1.00 15.00 12 LYS A C 8
ATOM 16779 O O . LYS A 1 12 ? -5.056 2.503 4.041 1.00 15.00 12 LYS A O 8
ATOM 16798 N N . LEU A 1 13 ? -4.227 2.034 6.096 1.00 15.00 13 LEU A N 8
ATOM 16799 C CA . LEU A 1 13 ? -4.228 3.398 6.656 1.00 15.00 13 LEU A CA 8
ATOM 16800 C C . LEU A 1 13 ? -2.831 3.817 7.155 1.00 15.00 13 LEU A C 8
ATOM 16801 O O . LEU A 1 13 ? -1.925 2.986 7.265 1.00 15.00 13 LEU A O 8
ATOM 16817 N N . GLY A 1 14 ? -2.665 5.128 7.314 1.00 15.00 14 GLY A N 8
ATOM 16818 C CA . GLY A 1 14 ? -1.405 5.753 7.763 1.00 15.00 14 GLY A CA 8
ATOM 16819 C C . GLY A 1 14 ? -1.643 6.563 9.042 1.00 15.00 14 GLY A C 8
ATOM 16820 O O . GLY A 1 14 ? -2.045 7.723 8.980 1.00 15.00 14 GLY A O 8
ATOM 16824 N N . TRP A 1 15 ? -1.351 5.935 10.177 1.00 15.00 15 TRP A N 8
ATOM 16825 C CA . TRP A 1 15 ? -1.639 6.507 11.505 1.00 15.00 15 TRP A CA 8
ATOM 16826 C C . TRP A 1 15 ? -0.371 7.077 12.160 1.00 15.00 15 TRP A C 8
ATOM 16827 O O . TRP A 1 15 ? 0.628 6.384 12.349 1.00 15.00 15 TRP A O 8
ATOM 16848 N N . SER A 1 16 ? -0.440 8.356 12.500 1.00 15.00 16 SER A N 8
ATOM 16849 C CA . SER A 1 16 ? 0.671 9.091 13.139 1.00 15.00 16 SER A CA 8
ATOM 16850 C C . SER A 1 16 ? 0.442 9.312 14.640 1.00 15.00 16 SER A C 8
ATOM 16851 O O . SER A 1 16 ? -0.602 9.799 15.067 1.00 15.00 16 SER A O 8
ATOM 16859 N N . GLN A 1 17 ? 1.503 9.027 15.394 1.00 15.00 17 GLN A N 8
ATOM 16860 C CA . GLN A 1 17 ? 1.496 9.028 16.874 1.00 15.00 17 GLN A CA 8
ATOM 16861 C C . GLN A 1 17 ? 1.227 10.415 17.491 1.00 15.00 17 GLN A C 8
ATOM 16862 O O . GLN A 1 17 ? 0.324 10.563 18.313 1.00 15.00 17 GLN A O 8
ATOM 16876 N N . TYR A 1 18 ? 2.046 11.394 17.113 1.00 15.00 18 TYR A N 8
ATOM 16877 C CA . TYR A 1 18 ? 1.903 12.785 17.589 1.00 15.00 18 TYR A CA 8
ATOM 16878 C C . TYR A 1 18 ? 1.657 13.758 16.430 1.00 15.00 18 TYR A C 8
ATOM 16879 O O . TYR A 1 18 ? 2.573 14.182 15.724 1.00 15.00 18 TYR A O 8
ATOM 16897 N N . SER A 1 19 ? 0.371 13.868 16.117 1.00 15.00 19 SER A N 8
ATOM 16898 C CA . SER A 1 19 ? -0.154 14.794 15.093 1.00 15.00 19 SER A CA 8
ATOM 16899 C C . SER A 1 19 ? -1.434 15.497 15.558 1.00 15.00 19 SER A C 8
ATOM 16900 O O . SER A 1 19 ? -2.386 14.850 15.987 1.00 15.00 19 SER A O 8
ATOM 16908 N N . ARG A 1 20 ? -1.457 16.809 15.330 1.00 15.00 20 ARG A N 8
ATOM 16909 C CA . ARG A 1 20 ? -2.543 17.720 15.757 1.00 15.00 20 ARG A CA 8
ATOM 16910 C C . ARG A 1 20 ? -3.957 17.315 15.290 1.00 15.00 20 ARG A C 8
ATOM 16911 O O . ARG A 1 20 ? -4.789 16.940 16.111 1.00 15.00 20 ARG A O 8
ATOM 16932 N N . GLU A 1 21 ? -4.262 17.568 14.017 1.00 15.00 21 GLU A N 8
ATOM 16933 C CA . GLU A 1 21 ? -5.558 17.213 13.402 1.00 15.00 21 GLU A CA 8
ATOM 16934 C C . GLU A 1 21 ? -5.333 16.453 12.087 1.00 15.00 21 GLU A C 8
ATOM 16935 O O . GLU A 1 21 ? -4.956 17.043 11.076 1.00 15.00 21 GLU A O 8
ATOM 16947 N N . ASN A 1 22 ? -5.361 15.127 12.202 1.00 15.00 22 ASN A N 8
ATOM 16948 C CA . ASN A 1 22 ? -5.138 14.222 11.058 1.00 15.00 22 ASN A CA 8
ATOM 16949 C C . ASN A 1 22 ? -6.296 13.247 10.806 1.00 15.00 22 ASN A C 8
ATOM 16950 O O . ASN A 1 22 ? -7.049 12.884 11.708 1.00 15.00 22 ASN A O 8
ATOM 16961 N N . GLN A 1 23 ? -6.449 12.914 9.531 1.00 15.00 23 GLN A N 8
ATOM 16962 C CA . GLN A 1 23 ? -7.300 11.801 9.068 1.00 15.00 23 GLN A CA 8
ATOM 16963 C C . GLN A 1 23 ? -6.623 10.450 9.367 1.00 15.00 23 GLN A C 8
ATOM 16964 O O . GLN A 1 23 ? -5.412 10.381 9.588 1.00 15.00 23 GLN A O 8
ATOM 16978 N N . LEU A 1 24 ? -7.447 9.416 9.508 1.00 15.00 24 LEU A N 8
ATOM 16979 C CA . LEU A 1 24 ? -6.982 8.016 9.657 1.00 15.00 24 LEU A CA 8
ATOM 16980 C C . LEU A 1 24 ? -6.244 7.453 8.425 1.00 15.00 24 LEU A C 8
ATOM 16981 O O . LEU A 1 24 ? -5.297 6.676 8.552 1.00 15.00 24 LEU A O 8
ATOM 16997 N N . GLY A 1 25 ? -6.681 7.905 7.247 1.00 15.00 25 GLY A N 8
ATOM 16998 C CA . GLY A 1 25 ? -6.204 7.422 5.937 1.00 15.00 25 GLY A CA 8
ATOM 16999 C C . GLY A 1 25 ? -7.061 6.251 5.432 1.00 15.00 25 GLY A C 8
ATOM 17000 O O . GLY A 1 25 ? -7.523 5.417 6.209 1.00 15.00 25 GLY A O 8
ATOM 17004 N N . ALA A 1 26 ? -7.316 6.274 4.130 1.00 15.00 26 ALA A N 8
ATOM 17005 C CA . ALA A 1 26 ? -8.099 5.233 3.432 1.00 15.00 26 ALA A CA 8
ATOM 17006 C C . ALA A 1 26 ? -7.490 4.951 2.049 1.00 15.00 26 ALA A C 8
ATOM 17007 O O . ALA A 1 26 ? -7.783 5.631 1.062 1.00 15.00 26 ALA A O 8
ATOM 17014 N N . GLY A 1 27 ? -6.517 4.045 2.069 1.00 15.00 27 GLY A N 8
ATOM 17015 C CA . GLY A 1 27 ? -5.763 3.623 0.875 1.00 15.00 27 GLY A CA 8
ATOM 17016 C C . GLY A 1 27 ? -5.998 2.143 0.563 1.00 15.00 27 GLY A C 8
ATOM 17017 O O . GLY A 1 27 ? -5.319 1.277 1.112 1.00 15.00 27 GLY A O 8
ATOM 17021 N N . ALA A 1 28 ? -6.982 1.886 -0.296 1.00 15.00 28 ALA A N 8
ATOM 17022 C CA . ALA A 1 28 ? -7.274 0.508 -0.742 1.00 15.00 28 ALA A CA 8
ATOM 17023 C C . ALA A 1 28 ? -7.071 0.397 -2.255 1.00 15.00 28 ALA A C 8
ATOM 17024 O O . ALA A 1 28 ? -7.428 1.312 -2.993 1.00 15.00 28 ALA A O 8
ATOM 17031 N N . PHE A 1 29 ? -6.163 -0.510 -2.599 1.00 15.00 29 PHE A N 8
ATOM 17032 C CA . PHE A 1 29 ? -5.818 -0.895 -3.983 1.00 15.00 29 PHE A CA 8
ATOM 17033 C C . PHE A 1 29 ? -5.087 -2.253 -4.030 1.00 15.00 29 PHE A C 8
ATOM 17034 O O . PHE A 1 29 ? -4.878 -2.900 -3.004 1.00 15.00 29 PHE A O 8
ATOM 17051 N N . GLY A 1 30 ? -4.748 -2.667 -5.245 1.00 15.00 30 GLY A N 8
ATOM 17052 C CA . GLY A 1 30 ? -4.236 -4.024 -5.518 1.00 15.00 30 GLY A CA 8
ATOM 17053 C C . GLY A 1 30 ? -2.858 -3.996 -6.193 1.00 15.00 30 GLY A C 8
ATOM 17054 O O . GLY A 1 30 ? -2.216 -2.950 -6.318 1.00 15.00 30 GLY A O 8
ATOM 17058 N N . GLY A 1 31 ? -2.393 -5.205 -6.475 1.00 15.00 31 GLY A N 8
ATOM 17059 C CA . GLY A 1 31 ? -1.158 -5.474 -7.230 1.00 15.00 31 GLY A CA 8
ATOM 17060 C C . GLY A 1 31 ? -0.912 -6.974 -7.450 1.00 15.00 31 GLY A C 8
ATOM 17061 O O . GLY A 1 31 ? -1.778 -7.823 -7.231 1.00 15.00 31 GLY A O 8
ATOM 17065 N N . TYR A 1 32 ? 0.371 -7.259 -7.631 1.00 15.00 32 TYR A N 8
ATOM 17066 C CA . TYR A 1 32 ? 0.865 -8.563 -8.105 1.00 15.00 32 TYR A CA 8
ATOM 17067 C C . TYR A 1 32 ? 1.921 -9.175 -7.179 1.00 15.00 32 TYR A C 8
ATOM 17068 O O . TYR A 1 32 ? 2.894 -8.524 -6.792 1.00 15.00 32 TYR A O 8
ATOM 17086 N N . GLN A 1 33 ? 1.785 -10.482 -6.991 1.00 15.00 33 GLN A N 8
ATOM 17087 C CA . GLN A 1 33 ? 2.837 -11.301 -6.370 1.00 15.00 33 GLN A CA 8
ATOM 17088 C C . GLN A 1 33 ? 3.336 -12.304 -7.417 1.00 15.00 33 GLN A C 8
ATOM 17089 O O . GLN A 1 33 ? 2.603 -13.189 -7.858 1.00 15.00 33 GLN A O 8
ATOM 17103 N N . VAL A 1 34 ? 4.365 -11.814 -8.095 1.00 15.00 34 VAL A N 8
ATOM 17104 C CA . VAL A 1 34 ? 5.131 -12.582 -9.103 1.00 15.00 34 VAL A CA 8
ATOM 17105 C C . VAL A 1 34 ? 6.527 -12.956 -8.550 1.00 15.00 34 VAL A C 8
ATOM 17106 O O . VAL A 1 34 ? 7.136 -13.940 -8.966 1.00 15.00 34 VAL A O 8
ATOM 17119 N N . ASN A 1 35 ? 7.038 -12.098 -7.665 1.00 15.00 35 ASN A N 8
ATOM 17120 C CA . ASN A 1 35 ? 8.363 -12.179 -7.021 1.00 15.00 35 ASN A CA 8
ATOM 17121 C C . ASN A 1 35 ? 9.580 -12.434 -7.947 1.00 15.00 35 ASN A C 8
ATOM 17122 O O . ASN A 1 35 ? 10.422 -13.278 -7.628 1.00 15.00 35 ASN A O 8
ATOM 17133 N N . PRO A 1 36 ? 9.788 -11.609 -8.994 1.00 15.00 36 PRO A N 8
ATOM 17134 C CA . PRO A 1 36 ? 11.043 -11.636 -9.780 1.00 15.00 36 PRO A CA 8
ATOM 17135 C C . PRO A 1 36 ? 12.249 -11.123 -8.965 1.00 15.00 36 PRO A C 8
ATOM 17136 O O . PRO A 1 36 ? 13.385 -11.519 -9.205 1.00 15.00 36 PRO A O 8
ATOM 17147 N N . TYR A 1 37 ? 11.919 -10.336 -7.940 1.00 15.00 37 TYR A N 8
ATOM 17148 C CA . TYR A 1 37 ? 12.803 -9.612 -7.002 1.00 15.00 37 TYR A CA 8
ATOM 17149 C C . TYR A 1 37 ? 11.974 -9.115 -5.802 1.00 15.00 37 TYR A C 8
ATOM 17150 O O . TYR A 1 37 ? 12.311 -9.384 -4.652 1.00 15.00 37 TYR A O 8
ATOM 17168 N N . VAL A 1 38 ? 10.823 -8.516 -6.117 1.00 15.00 38 VAL A N 8
ATOM 17169 C CA . VAL A 1 38 ? 9.859 -7.955 -5.146 1.00 15.00 38 VAL A CA 8
ATOM 17170 C C . VAL A 1 38 ? 8.405 -8.332 -5.484 1.00 15.00 38 VAL A C 8
ATOM 17171 O O . VAL A 1 38 ? 8.112 -8.802 -6.586 1.00 15.00 38 VAL A O 8
ATOM 17184 N N . GLY A 1 39 ? 7.562 -8.216 -4.463 1.00 15.00 39 GLY A N 8
ATOM 17185 C CA . GLY A 1 39 ? 6.094 -8.143 -4.618 1.00 15.00 39 GLY A CA 8
ATOM 17186 C C . GLY A 1 39 ? 5.704 -6.696 -4.969 1.00 15.00 39 GLY A C 8
ATOM 17187 O O . GLY A 1 39 ? 6.367 -5.750 -4.543 1.00 15.00 39 GLY A O 8
ATOM 17191 N N . PHE A 1 40 ? 4.641 -6.537 -5.748 1.00 15.00 40 PHE A N 8
ATOM 17192 C CA . PHE A 1 40 ? 4.185 -5.208 -6.205 1.00 15.00 40 PHE A CA 8
ATOM 17193 C C . PHE A 1 40 ? 2.786 -4.886 -5.677 1.00 15.00 40 PHE A C 8
ATOM 17194 O O . PHE A 1 40 ? 1.849 -5.658 -5.880 1.00 15.00 40 PHE A O 8
ATOM 17211 N N . GLU A 1 41 ? 2.673 -3.734 -5.025 1.00 15.00 41 GLU A N 8
ATOM 17212 C CA . GLU A 1 41 ? 1.400 -3.290 -4.427 1.00 15.00 41 GLU A CA 8
ATOM 17213 C C . GLU A 1 41 ? 1.168 -1.780 -4.557 1.00 15.00 41 GLU A C 8
ATOM 17214 O O . GLU A 1 41 ? 2.082 -0.974 -4.381 1.00 15.00 41 GLU A O 8
ATOM 17226 N N . MET A 1 42 ? -0.047 -1.449 -4.972 1.00 15.00 42 MET A N 8
ATOM 17227 C CA . MET A 1 42 ? -0.501 -0.050 -5.045 1.00 15.00 42 MET A CA 8
ATOM 17228 C C . MET A 1 42 ? -1.773 0.086 -4.201 1.00 15.00 42 MET A C 8
ATOM 17229 O O . MET A 1 42 ? -2.590 -0.835 -4.189 1.00 15.00 42 MET A O 8
ATOM 17243 N N . GLY A 1 43 ? -1.815 1.181 -3.445 1.00 15.00 43 GLY A N 8
ATOM 17244 C CA . GLY A 1 43 ? -2.933 1.594 -2.568 1.00 15.00 43 GLY A CA 8
ATOM 17245 C C . GLY A 1 43 ? -3.523 2.935 -3.033 1.00 15.00 43 GLY A C 8
ATOM 17246 O O . GLY A 1 43 ? -2.791 3.914 -3.185 1.00 15.00 43 GLY A O 8
ATOM 17250 N N . TYR A 1 44 ? -4.848 2.978 -3.181 1.00 15.00 44 TYR A N 8
ATOM 17251 C CA . TYR A 1 44 ? -5.559 4.165 -3.695 1.00 15.00 44 TYR A CA 8
ATOM 17252 C C . TYR A 1 44 ? -6.257 4.888 -2.537 1.00 15.00 44 TYR A C 8
ATOM 17253 O O . TYR A 1 44 ? -7.172 4.356 -1.903 1.00 15.00 44 TYR A O 8
ATOM 17271 N N . ASP A 1 45 ? -5.752 6.083 -2.261 1.00 15.00 45 ASP A N 8
ATOM 17272 C CA . ASP A 1 45 ? -6.264 6.938 -1.176 1.00 15.00 45 ASP A CA 8
ATOM 17273 C C . ASP A 1 45 ? -7.057 8.112 -1.763 1.00 15.00 45 ASP A C 8
ATOM 17274 O O . ASP A 1 45 ? -6.531 8.945 -2.505 1.00 15.00 45 ASP A O 8
ATOM 17283 N N . TRP A 1 46 ? -8.331 8.130 -1.394 1.00 15.00 46 TRP A N 8
ATOM 17284 C CA . TRP A 1 46 ? -9.270 9.178 -1.826 1.00 15.00 46 TRP A CA 8
ATOM 17285 C C . TRP A 1 46 ? -9.859 9.924 -0.618 1.00 15.00 46 TRP A C 8
ATOM 17286 O O . TRP A 1 46 ? -10.474 9.341 0.271 1.00 15.00 46 TRP A O 8
ATOM 17307 N N . LEU A 1 47 ? -9.420 11.173 -0.512 1.00 15.00 47 LEU A N 8
ATOM 17308 C CA . LEU A 1 47 ? -9.850 12.141 0.521 1.00 15.00 47 LEU A CA 8
ATOM 17309 C C . LEU A 1 47 ? -11.357 12.470 0.444 1.00 15.00 47 LEU A C 8
ATOM 17310 O O . LEU A 1 47 ? -11.987 12.768 1.457 1.00 15.00 47 LEU A O 8
ATOM 17326 N N . GLY A 1 48 ? -11.896 12.423 -0.774 1.00 15.00 48 GLY A N 8
ATOM 17327 C CA . GLY A 1 48 ? -13.312 12.714 -1.074 1.00 15.00 48 GLY A CA 8
ATOM 17328 C C . GLY A 1 48 ? -13.453 13.800 -2.147 1.00 15.00 48 GLY A C 8
ATOM 17329 O O . GLY A 1 48 ? -12.635 13.904 -3.062 1.00 15.00 48 GLY A O 8
ATOM 17333 N N . ARG A 1 49 ? -14.524 14.578 -2.013 1.00 15.00 49 ARG A N 8
ATOM 17334 C CA . ARG A 1 49 ? -14.869 15.680 -2.939 1.00 15.00 49 ARG A CA 8
ATOM 17335 C C . ARG A 1 49 ? -14.017 16.952 -2.734 1.00 15.00 49 ARG A C 8
ATOM 17336 O O . ARG A 1 49 ? -14.495 18.021 -2.353 1.00 15.00 49 ARG A O 8
ATOM 17357 N N . MET A 1 50 ? -12.732 16.809 -3.048 1.00 15.00 50 MET A N 8
ATOM 17358 C CA . MET A 1 50 ? -11.744 17.893 -2.892 1.00 15.00 50 MET A CA 8
ATOM 17359 C C . MET A 1 50 ? -11.111 18.306 -4.238 1.00 15.00 50 MET A C 8
ATOM 17360 O O . MET A 1 50 ? -10.259 17.579 -4.759 1.00 15.00 50 MET A O 8
ATOM 17374 N N . PRO A 1 51 ? -11.554 19.431 -4.821 1.00 15.00 51 PRO A N 8
ATOM 17375 C CA . PRO A 1 51 ? -10.949 19.992 -6.046 1.00 15.00 51 PRO A CA 8
ATOM 17376 C C . PRO A 1 51 ? -9.594 20.665 -5.753 1.00 15.00 51 PRO A C 8
ATOM 17377 O O . PRO A 1 51 ? -9.440 21.884 -5.793 1.00 15.00 51 PRO A O 8
ATOM 17388 N N . ARG A 1 52 ? -8.629 19.799 -5.438 1.00 15.00 52 ARG A N 8
ATOM 17389 C CA . ARG A 1 52 ? -7.235 20.124 -5.065 1.00 15.00 52 ARG A CA 8
ATOM 17390 C C . ARG A 1 52 ? -6.476 18.786 -4.904 1.00 15.00 52 ARG A C 8
ATOM 17391 O O . ARG A 1 52 ? -6.244 18.102 -5.898 1.00 15.00 52 ARG A O 8
ATOM 17412 N N . LYS A 1 53 ? -6.344 18.298 -3.670 1.00 15.00 53 LYS A N 8
ATOM 17413 C CA . LYS A 1 53 ? -5.749 16.982 -3.374 1.00 15.00 53 LYS A CA 8
ATOM 17414 C C . LYS A 1 53 ? -6.783 16.030 -2.766 1.00 15.00 53 LYS A C 8
ATOM 17415 O O . LYS A 1 53 ? -7.217 16.194 -1.628 1.00 15.00 53 LYS A O 8
ATOM 17434 N N . ALA A 1 54 ? -7.374 15.280 -3.689 1.00 15.00 54 ALA A N 8
ATOM 17435 C CA . ALA A 1 54 ? -8.383 14.253 -3.363 1.00 15.00 54 ALA A CA 8
ATOM 17436 C C . ALA A 1 54 ? -7.909 12.811 -3.596 1.00 15.00 54 ALA A C 8
ATOM 17437 O O . ALA A 1 54 ? -7.910 12.012 -2.662 1.00 15.00 54 ALA A O 8
ATOM 17444 N N . GLN A 1 55 ? -7.439 12.514 -4.806 1.00 15.00 55 GLN A N 8
ATOM 17445 C CA . GLN A 1 55 ? -7.128 11.131 -5.217 1.00 15.00 55 GLN A CA 8
ATOM 17446 C C . GLN A 1 55 ? -5.635 10.925 -5.498 1.00 15.00 55 GLN A C 8
ATOM 17447 O O . GLN A 1 55 ? -5.079 11.436 -6.476 1.00 15.00 55 GLN A O 8
ATOM 17461 N N . GLY A 1 56 ? -5.015 10.310 -4.496 1.00 15.00 56 GLY A N 8
ATOM 17462 C CA . GLY A 1 56 ? -3.576 10.001 -4.469 1.00 15.00 56 GLY A CA 8
ATOM 17463 C C . GLY A 1 56 ? -3.337 8.492 -4.365 1.00 15.00 56 GLY A C 8
ATOM 17464 O O . GLY A 1 56 ? -3.994 7.783 -3.602 1.00 15.00 56 GLY A O 8
ATOM 17468 N N . VAL A 1 57 ? -2.307 8.056 -5.073 1.00 15.00 57 VAL A N 8
ATOM 17469 C CA . VAL A 1 57 ? -1.900 6.638 -5.132 1.00 15.00 57 VAL A CA 8
ATOM 17470 C C . VAL A 1 57 ? -0.532 6.428 -4.478 1.00 15.00 57 VAL A C 8
ATOM 17471 O O . VAL A 1 57 ? 0.418 7.164 -4.744 1.00 15.00 57 VAL A O 8
ATOM 17484 N N . GLN A 1 58 ? -0.459 5.378 -3.672 1.00 15.00 58 GLN A N 8
ATOM 17485 C CA . GLN A 1 58 ? 0.809 4.946 -3.067 1.00 15.00 58 GLN A CA 8
ATOM 17486 C C . GLN A 1 58 ? 1.219 3.626 -3.725 1.00 15.00 58 GLN A C 8
ATOM 17487 O O . GLN A 1 58 ? 0.531 2.610 -3.633 1.00 15.00 58 GLN A O 8
ATOM 17501 N N . LEU A 1 59 ? 2.354 3.718 -4.394 1.00 15.00 59 LEU A N 8
ATOM 17502 C CA . LEU A 1 59 ? 2.953 2.627 -5.180 1.00 15.00 59 LEU A CA 8
ATOM 17503 C C . LEU A 1 59 ? 4.252 2.177 -4.504 1.00 15.00 59 LEU A C 8
ATOM 17504 O O . LEU A 1 59 ? 5.147 2.987 -4.255 1.00 15.00 59 LEU A O 8
ATOM 17520 N N . THR A 1 60 ? 4.179 0.963 -3.976 1.00 15.00 60 THR A N 8
ATOM 17521 C CA . THR A 1 60 ? 5.294 0.339 -3.238 1.00 15.00 60 THR A CA 8
ATOM 17522 C C . THR A 1 60 ? 5.627 -1.081 -3.706 1.00 15.00 60 THR A C 8
ATOM 17523 O O . THR A 1 60 ? 4.787 -1.840 -4.197 1.00 15.00 60 THR A O 8
ATOM 17534 N N . ALA A 1 61 ? 6.919 -1.360 -3.596 1.00 15.00 61 ALA A N 8
ATOM 17535 C CA . ALA A 1 61 ? 7.503 -2.695 -3.816 1.00 15.00 61 ALA A CA 8
ATOM 17536 C C . ALA A 1 61 ? 7.847 -3.326 -2.460 1.00 15.00 61 ALA A C 8
ATOM 17537 O O . ALA A 1 61 ? 8.486 -2.704 -1.610 1.00 15.00 61 ALA A O 8
ATOM 17544 N N . LYS A 1 62 ? 7.465 -4.592 -2.336 1.00 15.00 62 LYS A N 8
ATOM 17545 C CA . LYS A 1 62 ? 7.544 -5.356 -1.080 1.00 15.00 62 LYS A CA 8
ATOM 17546 C C . LYS A 1 62 ? 8.671 -6.397 -1.127 1.00 15.00 62 LYS A C 8
ATOM 17547 O O . LYS A 1 62 ? 8.647 -7.351 -1.909 1.00 15.00 62 LYS A O 8
ATOM 17566 N N . LEU A 1 63 ? 9.649 -6.144 -0.267 1.00 15.00 63 LEU A N 8
ATOM 17567 C CA . LEU A 1 63 ? 10.872 -6.953 -0.115 1.00 15.00 63 LEU A CA 8
ATOM 17568 C C . LEU A 1 63 ? 10.933 -7.541 1.304 1.00 15.00 63 LEU A C 8
ATOM 17569 O O . LEU A 1 63 ? 10.470 -6.933 2.266 1.00 15.00 63 LEU A O 8
ATOM 17585 N N . GLY A 1 64 ? 11.426 -8.773 1.382 1.00 15.00 64 GLY A N 8
ATOM 17586 C CA . GLY A 1 64 ? 11.576 -9.523 2.646 1.00 15.00 64 GLY A CA 8
ATOM 17587 C C . GLY A 1 64 ? 11.155 -10.991 2.492 1.00 15.00 64 GLY A C 8
ATOM 17588 O O . GLY A 1 64 ? 10.984 -11.473 1.369 1.00 15.00 64 GLY A O 8
ATOM 17592 N N . TYR A 1 65 ? 10.789 -11.596 3.620 1.00 15.00 65 TYR A N 8
ATOM 17593 C CA . TYR A 1 65 ? 10.601 -13.062 3.719 1.00 15.00 65 TYR A CA 8
ATOM 17594 C C . TYR A 1 65 ? 9.893 -13.529 5.011 1.00 15.00 65 TYR A C 8
ATOM 17595 O O . TYR A 1 65 ? 9.791 -12.751 5.965 1.00 15.00 65 TYR A O 8
ATOM 17613 N N . PRO A 1 66 ? 9.305 -14.736 5.008 1.00 15.00 66 PRO A N 8
ATOM 17614 C CA . PRO A 1 66 ? 8.889 -15.438 6.240 1.00 15.00 66 PRO A CA 8
ATOM 17615 C C . PRO A 1 66 ? 10.087 -15.736 7.148 1.00 15.00 66 PRO A C 8
ATOM 17616 O O . PRO A 1 66 ? 11.008 -16.467 6.787 1.00 15.00 66 PRO A O 8
ATOM 17627 N N . LYS A 1 67 ? 10.147 -14.929 8.201 1.00 15.00 67 LYS A N 8
ATOM 17628 C CA . LYS A 1 67 ? 11.211 -14.954 9.224 1.00 15.00 67 LYS A CA 8
ATOM 17629 C C . LYS A 1 67 ? 10.546 -14.581 10.558 1.00 15.00 67 LYS A C 8
ATOM 17630 O O . LYS A 1 67 ? 9.557 -13.847 10.572 1.00 15.00 67 LYS A O 8
ATOM 17649 N N . LEU A 1 68 ? 11.087 -15.138 11.643 1.00 15.00 68 LEU A N 8
ATOM 17650 C CA . LEU A 1 68 ? 10.471 -15.222 12.993 1.00 15.00 68 LEU A CA 8
ATOM 17651 C C . LEU A 1 68 ? 9.285 -16.207 13.014 1.00 15.00 68 LEU A C 8
ATOM 17652 O O . LEU A 1 68 ? 9.229 -17.085 13.874 1.00 15.00 68 LEU A O 8
ATOM 17668 N N . GLY A 1 69 ? 8.403 -16.082 12.023 1.00 15.00 69 GLY A N 8
ATOM 17669 C CA . GLY A 1 69 ? 7.332 -17.052 11.733 1.00 15.00 69 GLY A CA 8
ATOM 17670 C C . GLY A 1 69 ? 7.469 -17.586 10.301 1.00 15.00 69 GLY A C 8
ATOM 17671 O O . GLY A 1 69 ? 7.585 -16.819 9.347 1.00 15.00 69 GLY A O 8
ATOM 17675 N N . THR A 1 70 ? 7.534 -18.910 10.196 1.00 15.00 70 THR A N 8
ATOM 17676 C CA . THR A 1 70 ? 7.527 -19.631 8.901 1.00 15.00 70 THR A CA 8
ATOM 17677 C C . THR A 1 70 ? 6.180 -19.405 8.193 1.00 15.00 70 THR A C 8
ATOM 17678 O O . THR A 1 70 ? 6.125 -18.999 7.037 1.00 15.00 70 THR A O 8
ATOM 17689 N N . ASP A 1 71 ? 5.105 -19.772 8.888 1.00 15.00 71 ASP A N 8
ATOM 17690 C CA . ASP A 1 71 ? 3.723 -19.478 8.470 1.00 15.00 71 ASP A CA 8
ATOM 17691 C C . ASP A 1 71 ? 2.948 -18.944 9.683 1.00 15.00 71 ASP A C 8
ATOM 17692 O O . ASP A 1 71 ? 2.455 -19.710 10.508 1.00 15.00 71 ASP A O 8
ATOM 17701 N N . ASP A 1 72 ? 3.152 -17.645 9.900 1.00 15.00 72 ASP A N 8
ATOM 17702 C CA . ASP A 1 72 ? 2.567 -16.865 11.015 1.00 15.00 72 ASP A CA 8
ATOM 17703 C C . ASP A 1 72 ? 2.822 -15.367 10.765 1.00 15.00 72 ASP A C 8
ATOM 17704 O O . ASP A 1 72 ? 1.923 -14.668 10.304 1.00 15.00 72 ASP A O 8
ATOM 17713 N N . LEU A 1 73 ? 4.062 -14.937 11.002 1.00 15.00 73 LEU A N 8
ATOM 17714 C CA . LEU A 1 73 ? 4.504 -13.558 10.726 1.00 15.00 73 LEU A CA 8
ATOM 17715 C C . LEU A 1 73 ? 5.713 -13.551 9.785 1.00 15.00 73 LEU A C 8
ATOM 17716 O O . LEU A 1 73 ? 6.693 -14.267 9.982 1.00 15.00 73 LEU A O 8
ATOM 17732 N N . ASP A 1 74 ? 5.591 -12.702 8.778 1.00 15.00 74 ASP A N 8
ATOM 17733 C CA . ASP A 1 74 ? 6.617 -12.530 7.736 1.00 15.00 74 ASP A CA 8
ATOM 17734 C C . ASP A 1 74 ? 7.099 -11.074 7.754 1.00 15.00 74 ASP A C 8
ATOM 17735 O O . ASP A 1 74 ? 6.284 -10.150 7.692 1.00 15.00 74 ASP A O 8
ATOM 17744 N N . ILE A 1 75 ? 8.415 -10.915 7.671 1.00 15.00 75 ILE A N 8
ATOM 17745 C CA . ILE A 1 75 ? 9.059 -9.591 7.762 1.00 15.00 75 ILE A CA 8
ATOM 17746 C C . ILE A 1 75 ? 9.212 -8.983 6.359 1.00 15.00 75 ILE A C 8
ATOM 17747 O O . ILE A 1 75 ? 9.770 -9.603 5.449 1.00 15.00 75 ILE A O 8
ATOM 17763 N N . TYR A 1 76 ? 8.522 -7.863 6.196 1.00 15.00 76 TYR A N 8
ATOM 17764 C CA . TYR A 1 76 ? 8.428 -7.151 4.910 1.00 15.00 76 TYR A CA 8
ATOM 17765 C C . TYR A 1 76 ? 8.590 -5.630 4.997 1.00 15.00 76 TYR A C 8
ATOM 17766 O O . TYR A 1 76 ? 8.094 -4.956 5.902 1.00 15.00 76 TYR A O 8
ATOM 17784 N N . THR A 1 77 ? 9.329 -5.151 4.009 1.00 15.00 77 THR A N 8
ATOM 17785 C CA . THR A 1 77 ? 9.562 -3.719 3.751 1.00 15.00 77 THR A CA 8
ATOM 17786 C C . THR A 1 77 ? 8.896 -3.320 2.432 1.00 15.00 77 THR A C 8
ATOM 17787 O O . THR A 1 77 ? 8.837 -4.090 1.474 1.00 15.00 77 THR A O 8
ATOM 17798 N N . ARG A 1 78 ? 8.368 -2.105 2.445 1.00 15.00 78 ARG A N 8
ATOM 17799 C CA . ARG A 1 78 ? 7.771 -1.457 1.267 1.00 15.00 78 ARG A CA 8
ATOM 17800 C C . ARG A 1 78 ? 8.596 -0.227 0.880 1.00 15.00 78 ARG A C 8
ATOM 17801 O O . ARG A 1 78 ? 8.803 0.687 1.677 1.00 15.00 78 ARG A O 8
ATOM 17822 N N . LEU A 1 79 ? 9.050 -0.239 -0.365 1.00 15.00 79 LEU A N 8
ATOM 17823 C CA . LEU A 1 79 ? 9.847 0.862 -0.939 1.00 15.00 79 LEU A CA 8
ATOM 17824 C C . LEU A 1 79 ? 9.106 1.448 -2.149 1.00 15.00 79 LEU A C 8
ATOM 17825 O O . LEU A 1 79 ? 8.677 0.709 -3.037 1.00 15.00 79 LEU A O 8
ATOM 17841 N N . GLY A 1 80 ? 8.854 2.749 -2.065 1.00 15.00 80 GLY A N 8
ATOM 17842 C CA . GLY A 1 80 ? 8.156 3.509 -3.122 1.00 15.00 80 GLY A CA 8
ATOM 17843 C C . GLY A 1 80 ? 7.725 4.876 -2.589 1.00 15.00 80 GLY A C 8
ATOM 17844 O O . GLY A 1 80 ? 8.541 5.590 -2.011 1.00 15.00 80 GLY A O 8
ATOM 17848 N N . GLY A 1 81 ? 6.456 5.198 -2.824 1.00 15.00 81 GLY A N 8
ATOM 17849 C CA . GLY A 1 81 ? 5.822 6.413 -2.272 1.00 15.00 81 GLY A CA 8
ATOM 17850 C C . GLY A 1 81 ? 4.430 6.724 -2.825 1.00 15.00 81 GLY A C 8
ATOM 17851 O O . GLY A 1 81 ? 3.833 5.924 -3.544 1.00 15.00 81 GLY A O 8
ATOM 17855 N N . MET A 1 82 ? 3.993 7.950 -2.544 1.00 15.00 82 MET A N 8
ATOM 17856 C CA . MET A 1 82 ? 2.642 8.426 -2.902 1.00 15.00 82 MET A CA 8
ATOM 17857 C C . MET A 1 82 ? 2.686 9.637 -3.846 1.00 15.00 82 MET A C 8
ATOM 17858 O O . MET A 1 82 ? 3.332 10.650 -3.573 1.00 15.00 82 MET A O 8
ATOM 17872 N N . VAL A 1 83 ? 1.917 9.500 -4.920 1.00 15.00 83 VAL A N 8
ATOM 17873 C CA . VAL A 1 83 ? 1.721 10.540 -5.951 1.00 15.00 83 VAL A CA 8
ATOM 17874 C C . VAL A 1 83 ? 0.216 10.837 -6.046 1.00 15.00 83 VAL A C 8
ATOM 17875 O O . VAL A 1 83 ? -0.606 9.928 -6.152 1.00 15.00 83 VAL A O 8
ATOM 17888 N N . TRP A 1 84 ? -0.101 12.123 -6.111 1.00 15.00 84 TRP A N 8
ATOM 17889 C CA . TRP A 1 84 ? -1.473 12.609 -6.358 1.00 15.00 84 TRP A CA 8
ATOM 17890 C C . TRP A 1 84 ? -1.570 13.191 -7.771 1.00 15.00 84 TRP A C 8
ATOM 17891 O O . TRP A 1 84 ? -0.817 14.085 -8.152 1.00 15.00 84 TRP A O 8
ATOM 17912 N N . ARG A 1 85 ? -2.449 12.562 -8.547 1.00 15.00 85 ARG A N 8
ATOM 17913 C CA . ARG A 1 85 ? -2.551 12.814 -9.999 1.00 15.00 85 ARG A CA 8
ATOM 17914 C C . ARG A 1 85 ? -3.930 13.304 -10.479 1.00 15.00 85 ARG A C 8
ATOM 17915 O O . ARG A 1 85 ? -3.998 14.267 -11.240 1.00 15.00 85 ARG A O 8
ATOM 17936 N N . ALA A 1 86 ? -4.993 12.615 -10.048 1.00 15.00 86 ALA A N 8
ATOM 17937 C CA . ALA A 1 86 ? -6.402 12.855 -10.432 1.00 15.00 86 ALA A CA 8
ATOM 17938 C C . ALA A 1 86 ? -6.699 12.708 -11.939 1.00 15.00 86 ALA A C 8
ATOM 17939 O O . ALA A 1 86 ? -7.122 11.633 -12.362 1.00 15.00 86 ALA A O 8
ATOM 17946 N N . ASP A 1 87 ? -6.361 13.721 -12.743 1.00 15.00 87 ASP A N 8
ATOM 17947 C CA . ASP A 1 87 ? -6.662 13.791 -14.192 1.00 15.00 87 ASP A CA 8
ATOM 17948 C C . ASP A 1 87 ? -6.011 15.012 -14.862 1.00 15.00 87 ASP A C 8
ATOM 17949 O O . ASP A 1 87 ? -6.422 16.149 -14.642 1.00 15.00 87 ASP A O 8
ATOM 17958 N N . THR A 1 88 ? -4.994 14.729 -15.670 1.00 15.00 88 THR A N 8
ATOM 17959 C CA . THR A 1 88 ? -4.187 15.768 -16.348 1.00 15.00 88 THR A CA 8
ATOM 17960 C C . THR A 1 88 ? -4.423 15.700 -17.867 1.00 15.00 88 THR A C 8
ATOM 17961 O O . THR A 1 88 ? -3.906 14.812 -18.544 1.00 15.00 88 THR A O 8
ATOM 17972 N N . SER A 1 89 ? -5.342 16.548 -18.327 1.00 15.00 89 SER A N 8
ATOM 17973 C CA . SER A 1 89 ? -5.743 16.632 -19.751 1.00 15.00 89 SER A CA 8
ATOM 17974 C C . SER A 1 89 ? -6.024 18.079 -20.194 1.00 15.00 89 SER A C 8
ATOM 17975 O O . SER A 1 89 ? -6.437 18.916 -19.396 1.00 15.00 89 SER A O 8
ATOM 17983 N N . ASP A 1 90 ? -5.944 18.296 -21.507 1.00 15.00 90 ASP A N 8
ATOM 17984 C CA . ASP A 1 90 ? -6.105 19.633 -22.120 1.00 15.00 90 ASP A CA 8
ATOM 17985 C C . ASP A 1 90 ? -7.511 19.820 -22.712 1.00 15.00 90 ASP A C 8
ATOM 17986 O O . ASP A 1 90 ? -7.811 19.355 -23.815 1.00 15.00 90 ASP A O 8
ATOM 17995 N N . LYS A 1 91 ? -8.378 20.423 -21.902 1.00 15.00 91 LYS A N 8
ATOM 17996 C CA . LYS A 1 91 ? -9.763 20.766 -22.294 1.00 15.00 91 LYS A CA 8
ATOM 17997 C C . LYS A 1 91 ? -9.828 21.835 -23.399 1.00 15.00 91 LYS A C 8
ATOM 17998 O O . LYS A 1 91 ? -9.803 23.040 -23.153 1.00 15.00 91 LYS A O 8
ATOM 18017 N N . ASP A 1 92 ? -9.739 21.311 -24.620 1.00 15.00 92 ASP A N 8
ATOM 18018 C CA . ASP A 1 92 ? -9.770 22.045 -25.906 1.00 15.00 92 ASP A CA 8
ATOM 18019 C C . ASP A 1 92 ? -9.705 21.058 -27.086 1.00 15.00 92 ASP A C 8
ATOM 18020 O O . ASP A 1 92 ? -10.564 21.098 -27.964 1.00 15.00 92 ASP A O 8
ATOM 18029 N N . GLY A 1 93 ? -8.662 20.228 -27.092 1.00 15.00 93 GLY A N 8
ATOM 18030 C CA . GLY A 1 93 ? -8.336 19.330 -28.217 1.00 15.00 93 GLY A CA 8
ATOM 18031 C C . GLY A 1 93 ? -6.917 19.602 -28.742 1.00 15.00 93 GLY A C 8
ATOM 18032 O O . GLY A 1 93 ? -6.121 18.677 -28.877 1.00 15.00 93 GLY A O 8
ATOM 18036 N N . ASN A 1 94 ? -6.618 20.878 -28.986 1.00 15.00 94 ASN A N 8
ATOM 18037 C CA . ASN A 1 94 ? -5.250 21.324 -29.329 1.00 15.00 94 ASN A CA 8
ATOM 18038 C C . ASN A 1 94 ? -4.257 21.159 -28.161 1.00 15.00 94 ASN A C 8
ATOM 18039 O O . ASN A 1 94 ? -4.646 20.965 -27.008 1.00 15.00 94 ASN A O 8
ATOM 18050 N N . GLY A 1 95 ? -2.985 21.064 -28.539 1.00 15.00 95 GLY A N 8
ATOM 18051 C CA . GLY A 1 95 ? -1.852 20.975 -27.600 1.00 15.00 95 GLY A CA 8
ATOM 18052 C C . GLY A 1 95 ? -1.053 19.689 -27.841 1.00 15.00 95 GLY A C 8
ATOM 18053 O O . GLY A 1 95 ? -0.337 19.592 -28.831 1.00 15.00 95 GLY A O 8
ATOM 18057 N N . TYR A 1 96 ? -1.368 18.685 -27.021 1.00 15.00 96 TYR A N 8
ATOM 18058 C CA . TYR A 1 96 ? -0.697 17.366 -26.984 1.00 15.00 96 TYR A CA 8
ATOM 18059 C C . TYR A 1 96 ? 0.841 17.482 -26.956 1.00 15.00 96 TYR A C 8
ATOM 18060 O O . TYR A 1 96 ? 1.531 17.435 -27.974 1.00 15.00 96 TYR A O 8
ATOM 18078 N N . ILE A 1 97 ? 1.346 17.614 -25.734 1.00 15.00 97 ILE A N 8
ATOM 18079 C CA . ILE A 1 97 ? 2.781 17.842 -25.456 1.00 15.00 97 ILE A CA 8
ATOM 18080 C C . ILE A 1 97 ? 3.098 17.502 -23.990 1.00 15.00 97 ILE A C 8
ATOM 18081 O O . ILE A 1 97 ? 2.280 17.734 -23.101 1.00 15.00 97 ILE A O 8
ATOM 18097 N N . SER A 1 98 ? 4.294 16.940 -23.796 1.00 15.00 98 SER A N 8
ATOM 18098 C CA . SER A 1 98 ? 4.840 16.491 -22.493 1.00 15.00 98 SER A CA 8
ATOM 18099 C C . SER A 1 98 ? 4.018 15.349 -21.856 1.00 15.00 98 SER A C 8
ATOM 18100 O O . SER A 1 98 ? 3.017 14.887 -22.404 1.00 15.00 98 SER A O 8
ATOM 18108 N N . ALA A 1 99 ? 4.554 14.818 -20.761 1.00 15.00 99 ALA A N 8
ATOM 18109 C CA . ALA A 1 99 ? 3.973 13.691 -20.006 1.00 15.00 99 ALA A CA 8
ATOM 18110 C C . ALA A 1 99 ? 3.629 14.107 -18.568 1.00 15.00 99 ALA A C 8
ATOM 18111 O O . ALA A 1 99 ? 4.228 15.033 -18.015 1.00 15.00 99 ALA A O 8
ATOM 18118 N N . ALA A 1 100 ? 2.628 13.433 -18.001 1.00 15.00 100 ALA A N 8
ATOM 18119 C CA . ALA A 1 100 ? 2.195 13.626 -16.601 1.00 15.00 100 ALA A CA 8
ATOM 18120 C C . ALA A 1 100 ? 3.278 13.178 -15.600 1.00 15.00 100 ALA A C 8
ATOM 18121 O O . ALA A 1 100 ? 3.421 12.003 -15.255 1.00 15.00 100 ALA A O 8
ATOM 18128 N N . GLU A 1 101 ? 4.152 14.137 -15.310 1.00 15.00 101 GLU A N 8
ATOM 18129 C CA . GLU A 1 101 ? 5.324 13.973 -14.429 1.00 15.00 101 GLU A CA 8
ATOM 18130 C C . GLU A 1 101 ? 4.947 13.678 -12.963 1.00 15.00 101 GLU A C 8
ATOM 18131 O O . GLU A 1 101 ? 4.613 14.569 -12.186 1.00 15.00 101 GLU A O 8
ATOM 18143 N N . ALA A 1 102 ? 4.833 12.382 -12.700 1.00 15.00 102 ALA A N 8
ATOM 18144 C CA . ALA A 1 102 ? 4.651 11.824 -11.344 1.00 15.00 102 ALA A CA 8
ATOM 18145 C C . ALA A 1 102 ? 5.894 12.033 -10.459 1.00 15.00 102 ALA A C 8
ATOM 18146 O O . ALA A 1 102 ? 7.028 12.018 -10.938 1.00 15.00 102 ALA A O 8
ATOM 18153 N N . SER A 1 103 ? 5.643 12.272 -9.173 1.00 15.00 103 SER A N 8
ATOM 18154 C CA . SER A 1 103 ? 6.715 12.430 -8.165 1.00 15.00 103 SER A CA 8
ATOM 18155 C C . SER A 1 103 ? 7.411 11.097 -7.855 1.00 15.00 103 SER A C 8
ATOM 18156 O O . SER A 1 103 ? 6.761 10.066 -7.688 1.00 15.00 103 SER A O 8
ATOM 18164 N N . VAL A 1 104 ? 8.731 11.174 -7.700 1.00 15.00 104 VAL A N 8
ATOM 18165 C CA . VAL A 1 104 ? 9.561 10.062 -7.178 1.00 15.00 104 VAL A CA 8
ATOM 18166 C C . VAL A 1 104 ? 9.157 9.632 -5.744 1.00 15.00 104 VAL A C 8
ATOM 18167 O O . VAL A 1 104 ? 9.395 8.496 -5.343 1.00 15.00 104 VAL A O 8
ATOM 18180 N N . SER A 1 105 ? 8.596 10.586 -4.992 1.00 15.00 105 SER A N 8
ATOM 18181 C CA . SER A 1 105 ? 8.046 10.444 -3.623 1.00 15.00 105 SER A CA 8
ATOM 18182 C C . SER A 1 105 ? 8.782 9.405 -2.738 1.00 15.00 105 SER A C 8
ATOM 18183 O O . SER A 1 105 ? 8.219 8.361 -2.407 1.00 15.00 105 SER A O 8
ATOM 18191 N N . PRO A 1 106 ? 10.021 9.706 -2.307 1.00 15.00 106 PRO A N 8
ATOM 18192 C CA . PRO A 1 106 ? 10.904 8.744 -1.612 1.00 15.00 106 PRO A CA 8
ATOM 18193 C C . PRO A 1 106 ? 10.433 8.361 -0.198 1.00 15.00 106 PRO A C 8
ATOM 18194 O O . PRO A 1 106 ? 10.610 9.102 0.772 1.00 15.00 106 PRO A O 8
ATOM 18205 N N . VAL A 1 107 ? 9.714 7.246 -0.140 1.00 15.00 107 VAL A N 8
ATOM 18206 C CA . VAL A 1 107 ? 9.164 6.682 1.109 1.00 15.00 107 VAL A CA 8
ATOM 18207 C C . VAL A 1 107 ? 9.648 5.229 1.289 1.00 15.00 107 VAL A C 8
ATOM 18208 O O . VAL A 1 107 ? 9.521 4.382 0.402 1.00 15.00 107 VAL A O 8
ATOM 18221 N N . PHE A 1 108 ? 10.076 4.967 2.521 1.00 15.00 108 PHE A N 8
ATOM 18222 C CA . PHE A 1 108 ? 10.554 3.648 2.972 1.00 15.00 108 PHE A CA 8
ATOM 18223 C C . PHE A 1 108 ? 9.724 3.183 4.175 1.00 15.00 108 PHE A C 8
ATOM 18224 O O . PHE A 1 108 ? 9.613 3.886 5.176 1.00 15.00 108 PHE A O 8
ATOM 18241 N N . ALA A 1 109 ? 9.117 2.012 4.047 1.00 15.00 109 ALA A N 8
ATOM 18242 C CA . ALA A 1 109 ? 8.343 1.379 5.133 1.00 15.00 109 ALA A CA 8
ATOM 18243 C C . ALA A 1 109 ? 8.921 0.004 5.486 1.00 15.00 109 ALA A C 8
ATOM 18244 O O . ALA A 1 109 ? 9.371 -0.724 4.603 1.00 15.00 109 ALA A O 8
ATOM 18251 N N . GLY A 1 110 ? 9.014 -0.260 6.785 1.00 15.00 110 GLY A N 8
ATOM 18252 C CA . GLY A 1 110 ? 9.499 -1.551 7.316 1.00 15.00 110 GLY A CA 8
ATOM 18253 C C . GLY A 1 110 ? 8.626 -2.096 8.452 1.00 15.00 110 GLY A C 8
ATOM 18254 O O . GLY A 1 110 ? 8.215 -1.339 9.329 1.00 15.00 110 GLY A O 8
ATOM 18258 N N . GLY A 1 111 ? 8.332 -3.392 8.380 1.00 15.00 111 GLY A N 8
ATOM 18259 C CA . GLY A 1 111 ? 7.575 -4.100 9.434 1.00 15.00 111 GLY A CA 8
ATOM 18260 C C . GLY A 1 111 ? 7.280 -5.567 9.098 1.00 15.00 111 GLY A C 8
ATOM 18261 O O . GLY A 1 111 ? 8.065 -6.250 8.441 1.00 15.00 111 GLY A O 8
ATOM 18265 N N . VAL A 1 112 ? 6.124 -6.013 9.578 1.00 15.00 112 VAL A N 8
ATOM 18266 C CA . VAL A 1 112 ? 5.666 -7.413 9.445 1.00 15.00 112 VAL A CA 8
ATOM 18267 C C . VAL A 1 112 ? 4.211 -7.537 8.968 1.00 15.00 112 VAL A C 8
ATOM 18268 O O . VAL A 1 112 ? 3.410 -6.609 9.083 1.00 15.00 112 VAL A O 8
ATOM 18281 N N . GLU A 1 113 ? 3.946 -8.676 8.341 1.00 15.00 113 GLU A N 8
ATOM 18282 C CA . GLU A 1 113 ? 2.570 -9.119 8.047 1.00 15.00 113 GLU A CA 8
ATOM 18283 C C . GLU A 1 113 ? 2.282 -10.463 8.733 1.00 15.00 113 GLU A C 8
ATOM 18284 O O . GLU A 1 113 ? 3.136 -11.350 8.747 1.00 15.00 113 GLU A O 8
ATOM 18296 N N . TYR A 1 114 ? 1.046 -10.602 9.194 1.00 15.00 114 TYR A N 8
ATOM 18297 C CA . TYR A 1 114 ? 0.541 -11.823 9.850 1.00 15.00 114 TYR A CA 8
ATOM 18298 C C . TYR A 1 114 ? -0.600 -12.468 9.056 1.00 15.00 114 TYR A C 8
ATOM 18299 O O . TYR A 1 114 ? -1.558 -11.804 8.659 1.00 15.00 114 TYR A O 8
ATOM 18317 N N . VAL A 1 115 ? -0.544 -13.792 8.999 1.00 15.00 115 VAL A N 8
ATOM 18318 C CA . VAL A 1 115 ? -1.571 -14.610 8.321 1.00 15.00 115 VAL A CA 8
ATOM 18319 C C . VAL A 1 115 ? -2.551 -15.228 9.334 1.00 15.00 115 VAL A C 8
ATOM 18320 O O . VAL A 1 115 ? -2.224 -16.150 10.082 1.00 15.00 115 VAL A O 8
ATOM 18333 N N . ILE A 1 116 ? -3.738 -14.630 9.382 1.00 15.00 116 ILE A N 8
ATOM 18334 C CA . ILE A 1 116 ? -4.784 -15.004 10.359 1.00 15.00 116 ILE A CA 8
ATOM 18335 C C . ILE A 1 116 ? -5.569 -16.268 9.947 1.00 15.00 116 ILE A C 8
ATOM 18336 O O . ILE A 1 116 ? -6.643 -16.226 9.341 1.00 15.00 116 ILE A O 8
ATOM 18352 N N . ARG A 1 117 ? -4.962 -17.391 10.316 1.00 15.00 117 ARG A N 8
ATOM 18353 C CA . ARG A 1 117 ? -5.485 -18.749 10.076 1.00 15.00 117 ARG A CA 8
ATOM 18354 C C . ARG A 1 117 ? -5.789 -19.429 11.425 1.00 15.00 117 ARG A C 8
ATOM 18355 O O . ARG A 1 117 ? -4.880 -19.737 12.197 1.00 15.00 117 ARG A O 8
ATOM 18376 N N . ARG A 1 118 ? -7.083 -19.449 11.732 1.00 15.00 118 ARG A N 8
ATOM 18377 C CA . ARG A 1 118 ? -7.680 -20.097 12.925 1.00 15.00 118 ARG A CA 8
ATOM 18378 C C . ARG A 1 118 ? -9.208 -20.062 12.733 1.00 15.00 118 ARG A C 8
ATOM 18379 O O . ARG A 1 118 ? -9.795 -21.023 12.245 1.00 15.00 118 ARG A O 8
ATOM 18400 N N . ARG A 1 119 ? -9.825 -18.933 13.087 1.00 15.00 119 ARG A N 8
ATOM 18401 C CA . ARG A 1 119 ? -11.218 -18.617 12.714 1.00 15.00 119 ARG A CA 8
ATOM 18402 C C . ARG A 1 119 ? -11.353 -18.352 11.206 1.00 15.00 119 ARG A C 8
ATOM 18403 O O . ARG A 1 119 ? -10.377 -18.038 10.524 1.00 15.00 119 ARG A O 8
ATOM 18424 N N . ILE A 1 120 ? -12.574 -18.561 10.719 1.00 15.00 120 ILE A N 8
ATOM 18425 C CA . ILE A 1 120 ? -12.961 -18.358 9.305 1.00 15.00 120 ILE A CA 8
ATOM 18426 C C . ILE A 1 120 ? -12.751 -16.914 8.811 1.00 15.00 120 ILE A C 8
ATOM 18427 O O . ILE A 1 120 ? -13.499 -15.997 9.144 1.00 15.00 120 ILE A O 8
ATOM 18443 N N . THR A 1 121 ? -11.611 -16.732 8.154 1.00 15.00 121 THR A N 8
ATOM 18444 C CA . THR A 1 121 ? -11.184 -15.431 7.594 1.00 15.00 121 THR A CA 8
ATOM 18445 C C . THR A 1 121 ? -11.229 -15.433 6.054 1.00 15.00 121 THR A C 8
ATOM 18446 O O . THR A 1 121 ? -10.815 -16.413 5.429 1.00 15.00 121 THR A O 8
ATOM 18457 N N . PRO A 1 122 ? -11.753 -14.362 5.436 1.00 15.00 122 PRO A N 8
ATOM 18458 C CA . PRO A 1 122 ? -11.868 -14.263 3.966 1.00 15.00 122 PRO A CA 8
ATOM 18459 C C . PRO A 1 122 ? -10.533 -13.983 3.249 1.00 15.00 122 PRO A C 8
ATOM 18460 O O . PRO A 1 122 ? -10.241 -12.864 2.837 1.00 15.00 122 PRO A O 8
ATOM 18471 N N . GLU A 1 123 ? -9.698 -15.024 3.207 1.00 15.00 123 GLU A N 8
ATOM 18472 C CA . GLU A 1 123 ? -8.398 -15.071 2.485 1.00 15.00 123 GLU A CA 8
ATOM 18473 C C . GLU A 1 123 ? -7.459 -13.878 2.771 1.00 15.00 123 GLU A C 8
ATOM 18474 O O . GLU A 1 123 ? -6.645 -13.474 1.936 1.00 15.00 123 GLU A O 8
ATOM 18486 N N . ILE A 1 124 ? -7.448 -13.471 4.039 1.00 15.00 124 ILE A N 8
ATOM 18487 C CA . ILE A 1 124 ? -6.886 -12.169 4.447 1.00 15.00 124 ILE A CA 8
ATOM 18488 C C . ILE A 1 124 ? -5.776 -12.278 5.510 1.00 15.00 124 ILE A C 8
ATOM 18489 O O . ILE A 1 124 ? -5.784 -13.150 6.381 1.00 15.00 124 ILE A O 8
ATOM 18505 N N . ALA A 1 125 ? -4.793 -11.406 5.325 1.00 15.00 125 ALA A N 8
ATOM 18506 C CA . ALA A 1 125 ? -3.648 -11.179 6.221 1.00 15.00 125 ALA A CA 8
ATOM 18507 C C . ALA A 1 125 ? -3.623 -9.715 6.697 1.00 15.00 125 ALA A C 8
ATOM 18508 O O . ALA A 1 125 ? -4.189 -8.822 6.062 1.00 15.00 125 ALA A O 8
ATOM 18515 N N . THR A 1 126 ? -2.955 -9.496 7.823 1.00 15.00 126 THR A N 8
ATOM 18516 C CA . THR A 1 126 ? -2.781 -8.153 8.412 1.00 15.00 126 THR A CA 8
ATOM 18517 C C . THR A 1 126 ? -1.347 -7.648 8.217 1.00 15.00 126 THR A C 8
ATOM 18518 O O . THR A 1 126 ? -0.378 -8.349 8.498 1.00 15.00 126 THR A O 8
ATOM 18529 N N . ARG A 1 127 ? -1.247 -6.408 7.756 1.00 15.00 127 ARG A N 8
ATOM 18530 C CA . ARG A 1 127 ? 0.042 -5.735 7.507 1.00 15.00 127 ARG A CA 8
ATOM 18531 C C . ARG A 1 127 ? 0.223 -4.574 8.496 1.00 15.00 127 ARG A C 8
ATOM 18532 O O . ARG A 1 127 ? -0.697 -3.784 8.708 1.00 15.00 127 ARG A O 8
ATOM 18553 N N . LEU A 1 128 ? 1.398 -4.560 9.121 1.00 15.00 128 LEU A N 8
ATOM 18554 C CA . LEU A 1 128 ? 1.844 -3.471 10.012 1.00 15.00 128 LEU A CA 8
ATOM 18555 C C . LEU A 1 128 ? 3.312 -3.090 9.756 1.00 15.00 128 LEU A C 8
ATOM 18556 O O . LEU A 1 128 ? 4.229 -3.894 9.932 1.00 15.00 128 LEU A O 8
ATOM 18572 N N . GLU A 1 129 ? 3.480 -1.889 9.210 1.00 15.00 129 GLU A N 8
ATOM 18573 C CA . GLU A 1 129 ? 4.794 -1.312 8.850 1.00 15.00 129 GLU A CA 8
ATOM 18574 C C . GLU A 1 129 ? 4.961 0.135 9.346 1.00 15.00 129 GLU A C 8
ATOM 18575 O O . GLU A 1 129 ? 4.013 0.918 9.374 1.00 15.00 129 GLU A O 8
ATOM 18587 N N . TYR A 1 130 ? 6.209 0.493 9.625 1.00 15.00 130 TYR A N 8
ATOM 18588 C CA . TYR A 1 130 ? 6.600 1.868 9.982 1.00 15.00 130 TYR A CA 8
ATOM 18589 C C . TYR A 1 130 ? 7.130 2.563 8.721 1.00 15.00 130 TYR A C 8
ATOM 18590 O O . TYR A 1 130 ? 8.110 2.147 8.104 1.00 15.00 130 TYR A O 8
ATOM 18608 N N . GLN A 1 131 ? 6.374 3.591 8.367 1.00 15.00 131 GLN A N 8
ATOM 18609 C CA . GLN A 1 131 ? 6.515 4.397 7.148 1.00 15.00 131 GLN A CA 8
ATOM 18610 C C . GLN A 1 131 ? 7.323 5.671 7.443 1.00 15.00 131 GLN A C 8
ATOM 18611 O O . GLN A 1 131 ? 6.862 6.602 8.104 1.00 15.00 131 GLN A O 8
ATOM 18625 N N . TRP A 1 132 ? 8.535 5.648 6.910 1.00 15.00 132 TRP A N 8
ATOM 18626 C CA . TRP A 1 132 ? 9.577 6.675 7.060 1.00 15.00 132 TRP A CA 8
ATOM 18627 C C . TRP A 1 132 ? 9.860 7.417 5.741 1.00 15.00 132 TRP A C 8
ATOM 18628 O O . TRP A 1 132 ? 9.808 6.858 4.643 1.00 15.00 132 TRP A O 8
ATOM 18649 N N . THR A 1 133 ? 10.187 8.692 5.928 1.00 15.00 133 THR A N 8
ATOM 18650 C CA . THR A 1 133 ? 10.577 9.653 4.872 1.00 15.00 133 THR A CA 8
ATOM 18651 C C . THR A 1 133 ? 11.079 10.959 5.512 1.00 15.00 133 THR A C 8
ATOM 18652 O O . THR A 1 133 ? 10.787 11.251 6.674 1.00 15.00 133 THR A O 8
ATOM 18663 N N . ASN A 1 134 ? 11.889 11.687 4.748 1.00 15.00 134 ASN A N 8
ATOM 18664 C CA . ASN A 1 134 ? 12.524 12.957 5.160 1.00 15.00 134 ASN A CA 8
ATOM 18665 C C . ASN A 1 134 ? 11.545 14.139 5.323 1.00 15.00 134 ASN A C 8
ATOM 18666 O O . ASN A 1 134 ? 11.425 15.027 4.477 1.00 15.00 134 ASN A O 8
ATOM 18677 N N . ASN A 1 135 ? 10.899 14.146 6.486 1.00 15.00 135 ASN A N 8
ATOM 18678 C CA . ASN A 1 135 ? 9.916 15.178 6.874 1.00 15.00 135 ASN A CA 8
ATOM 18679 C C . ASN A 1 135 ? 10.396 16.031 8.067 1.00 15.00 135 ASN A C 8
ATOM 18680 O O . ASN A 1 135 ? 11.462 15.797 8.636 1.00 15.00 135 ASN A O 8
ATOM 18691 N N . ALA A 1 136 ? 9.656 17.105 8.322 1.00 15.00 136 ALA A N 8
ATOM 18692 C CA . ALA A 1 136 ? 9.864 18.005 9.474 1.00 15.00 136 ALA A CA 8
ATOM 18693 C C . ALA A 1 136 ? 8.623 18.091 10.396 1.00 15.00 136 ALA A C 8
ATOM 18694 O O . ALA A 1 136 ? 8.225 19.160 10.865 1.00 15.00 136 ALA A O 8
ATOM 18701 N N . SER A 1 137 ? 8.033 16.929 10.681 1.00 15.00 137 SER A N 8
ATOM 18702 C CA . SER A 1 137 ? 6.789 16.782 11.483 1.00 15.00 137 SER A CA 8
ATOM 18703 C C . SER A 1 137 ? 6.465 15.325 11.837 1.00 15.00 137 SER A C 8
ATOM 18704 O O . SER A 1 137 ? 6.173 14.511 10.958 1.00 15.00 137 SER A O 8
ATOM 18712 N N . ASP A 1 138 ? 6.611 15.027 13.131 1.00 15.00 138 ASP A N 8
ATOM 18713 C CA . ASP A 1 138 ? 6.416 13.712 13.799 1.00 15.00 138 ASP A CA 8
ATOM 18714 C C . ASP A 1 138 ? 7.383 12.591 13.362 1.00 15.00 138 ASP A C 8
ATOM 18715 O O . ASP A 1 138 ? 7.689 11.698 14.145 1.00 15.00 138 ASP A O 8
ATOM 18724 N N . ASN A 1 139 ? 7.706 12.589 12.071 1.00 15.00 139 ASN A N 8
ATOM 18725 C CA . ASN A 1 139 ? 8.741 11.775 11.401 1.00 15.00 139 ASN A CA 8
ATOM 18726 C C . ASN A 1 139 ? 8.628 10.260 11.624 1.00 15.00 139 ASN A C 8
ATOM 18727 O O . ASN A 1 139 ? 9.371 9.623 12.371 1.00 15.00 139 ASN A O 8
ATOM 18738 N N . GLY A 1 140 ? 7.741 9.713 10.800 1.00 15.00 140 GLY A N 8
ATOM 18739 C CA . GLY A 1 140 ? 7.375 8.288 10.812 1.00 15.00 140 GLY A CA 8
ATOM 18740 C C . GLY A 1 140 ? 5.895 8.094 11.155 1.00 15.00 140 GLY A C 8
ATOM 18741 O O . GLY A 1 140 ? 5.339 8.748 12.037 1.00 15.00 140 GLY A O 8
ATOM 18745 N N . MET A 1 141 ? 5.269 7.288 10.312 1.00 15.00 141 MET A N 8
ATOM 18746 C CA . MET A 1 141 ? 3.851 6.902 10.433 1.00 15.00 141 MET A CA 8
ATOM 18747 C C . MET A 1 141 ? 3.734 5.383 10.598 1.00 15.00 141 MET A C 8
ATOM 18748 O O . MET A 1 141 ? 4.539 4.616 10.072 1.00 15.00 141 MET A O 8
ATOM 18762 N N . LEU A 1 142 ? 2.714 4.971 11.333 1.00 15.00 142 LEU A N 8
ATOM 18763 C CA . LEU A 1 142 ? 2.375 3.548 11.495 1.00 15.00 142 LEU A CA 8
ATOM 18764 C C . LEU A 1 142 ? 1.324 3.197 10.438 1.00 15.00 142 LEU A C 8
ATOM 18765 O O . LEU A 1 142 ? 0.148 3.556 10.542 1.00 15.00 142 LEU A O 8
ATOM 18781 N N . SER A 1 143 ? 1.820 2.629 9.344 1.00 15.00 143 SER A N 8
ATOM 18782 C CA . SER A 1 143 ? 0.951 2.233 8.226 1.00 15.00 143 SER A CA 8
ATOM 18783 C C . SER A 1 143 ? 0.598 0.758 8.404 1.00 15.00 143 SER A C 8
ATOM 18784 O O . SER A 1 143 ? 1.457 -0.124 8.468 1.00 15.00 143 SER A O 8
ATOM 18792 N N . LEU A 1 144 ? -0.706 0.537 8.410 1.00 15.00 144 LEU A N 8
ATOM 18793 C CA . LEU A 1 144 ? -1.305 -0.760 8.773 1.00 15.00 144 LEU A CA 8
ATOM 18794 C C . LEU A 1 144 ? -2.699 -0.931 8.169 1.00 15.00 144 LEU A C 8
ATOM 18795 O O . LEU A 1 144 ? -3.383 0.051 7.870 1.00 15.00 144 LEU A O 8
ATOM 18811 N N . GLY A 1 145 ? -3.025 -2.190 7.907 1.00 15.00 145 GLY A N 8
ATOM 18812 C CA . GLY A 1 145 ? -4.333 -2.579 7.351 1.00 15.00 145 GLY A CA 8
ATOM 18813 C C . GLY A 1 145 ? -4.476 -4.084 7.109 1.00 15.00 145 GLY A C 8
ATOM 18814 O O . GLY A 1 145 ? -3.638 -4.893 7.514 1.00 15.00 145 GLY A O 8
ATOM 18818 N N . VAL A 1 146 ? -5.477 -4.372 6.289 1.00 15.00 146 VAL A N 8
ATOM 18819 C CA . VAL A 1 146 ? -5.888 -5.745 5.929 1.00 15.00 146 VAL A CA 8
ATOM 18820 C C . VAL A 1 146 ? -5.759 -5.969 4.418 1.00 15.00 146 VAL A C 8
ATOM 18821 O O . VAL A 1 146 ? -6.234 -5.178 3.602 1.00 15.00 146 VAL A O 8
ATOM 18834 N N . SER A 1 147 ? -5.056 -7.043 4.094 1.00 15.00 147 SER A N 8
ATOM 18835 C CA . SER A 1 147 ? -4.693 -7.393 2.708 1.00 15.00 147 SER A CA 8
ATOM 18836 C C . SER A 1 147 ? -5.053 -8.853 2.411 1.00 15.00 147 SER A C 8
ATOM 18837 O O . SER A 1 147 ? -4.713 -9.749 3.182 1.00 15.00 147 SER A O 8
ATOM 18845 N N . TYR A 1 148 ? -5.711 -9.064 1.279 1.00 15.00 148 TYR A N 8
ATOM 18846 C CA . TYR A 1 148 ? -6.190 -10.401 0.877 1.00 15.00 148 TYR A CA 8
ATOM 18847 C C . TYR A 1 148 ? -5.589 -10.842 -0.465 1.00 15.00 148 TYR A C 8
ATOM 18848 O O . TYR A 1 148 ? -5.227 -10.021 -1.314 1.00 15.00 148 TYR A O 8
ATOM 18866 N N . ARG A 1 149 ? -5.536 -12.158 -0.636 1.00 15.00 149 ARG A N 8
ATOM 18867 C CA . ARG A 1 149 ? -5.032 -12.756 -1.885 1.00 15.00 149 ARG A CA 8
ATOM 18868 C C . ARG A 1 149 ? -6.122 -13.534 -2.634 1.00 15.00 149 ARG A C 8
ATOM 18869 O O . ARG A 1 149 ? -6.843 -14.343 -2.054 1.00 15.00 149 ARG A O 8
ATOM 18890 N N . PHE A 1 150 ? -6.142 -13.287 -3.945 1.00 15.00 150 PHE A N 8
ATOM 18891 C CA . PHE A 1 150 ? -7.106 -13.845 -4.923 1.00 15.00 150 PHE A CA 8
ATOM 18892 C C . PHE A 1 150 ? -8.583 -13.473 -4.681 1.00 15.00 150 PHE A C 8
ATOM 18893 O O . PHE A 1 150 ? -8.989 -13.048 -3.599 1.00 15.00 150 PHE A O 8
ATOM 18910 N N . GLY A 1 151 ? -9.350 -13.547 -5.769 1.00 15.00 151 GLY A N 8
ATOM 18911 C CA . GLY A 1 151 ? -10.797 -13.251 -5.785 1.00 15.00 151 GLY A CA 8
ATOM 18912 C C . GLY A 1 151 ? -11.627 -14.459 -5.333 1.00 15.00 151 GLY A C 8
ATOM 18913 O O . GLY A 1 151 ? -11.965 -15.321 -6.142 1.00 15.00 151 GLY A O 8
ATOM 18917 N N . GLN A 1 152 ? -11.864 -14.529 -4.024 1.00 15.00 152 GLN A N 8
ATOM 18918 C CA . GLN A 1 152 ? -12.666 -15.599 -3.394 1.00 15.00 152 GLN A CA 8
ATOM 18919 C C . GLN A 1 152 ? -14.165 -15.516 -3.754 1.00 15.00 152 GLN A C 8
ATOM 18920 O O . GLN A 1 152 ? -14.961 -14.870 -3.069 1.00 15.00 152 GLN A O 8
ATOM 18934 N N . GLY A 1 153 ? -14.476 -16.057 -4.930 1.00 15.00 153 GLY A N 8
ATOM 18935 C CA . GLY A 1 153 ? -15.859 -16.213 -5.425 1.00 15.00 153 GLY A CA 8
ATOM 18936 C C . GLY A 1 153 ? -15.921 -16.767 -6.854 1.00 15.00 153 GLY A C 8
ATOM 18937 O O . GLY A 1 153 ? -15.313 -16.222 -7.771 1.00 15.00 153 GLY A O 8
ATOM 18941 N N . GLU A 1 154 ? -16.803 -17.748 -7.028 1.00 15.00 154 GLU A N 8
ATOM 18942 C CA . GLU A 1 154 ? -17.030 -18.460 -8.307 1.00 15.00 154 GLU A CA 8
ATOM 18943 C C . GLU A 1 154 ? -17.639 -17.606 -9.446 1.00 15.00 154 GLU A C 8
ATOM 18944 O O . GLU A 1 154 ? -17.554 -17.997 -10.607 1.00 15.00 154 GLU A O 8
ATOM 18956 N N . ALA A 1 155 ? -18.323 -16.522 -9.071 1.00 15.00 155 ALA A N 8
ATOM 18957 C CA . ALA A 1 155 ? -19.112 -15.604 -9.929 1.00 15.00 155 ALA A CA 8
ATOM 18958 C C . ALA A 1 155 ? -19.035 -15.787 -11.462 1.00 15.00 155 ALA A C 8
ATOM 18959 O O . ALA A 1 155 ? -18.234 -15.174 -12.166 1.00 15.00 155 ALA A O 8
ATOM 18966 N N . ALA A 1 156 ? -19.936 -16.640 -11.947 1.00 15.00 156 ALA A N 8
ATOM 18967 C CA . ALA A 1 156 ? -20.049 -16.987 -13.381 1.00 15.00 156 ALA A CA 8
ATOM 18968 C C . ALA A 1 156 ? -21.429 -16.672 -13.992 1.00 15.00 156 ALA A C 8
ATOM 18969 O O . ALA A 1 156 ? -22.424 -16.788 -13.240 1.00 15.00 156 ALA A O 8
ATOM 18977 N N . MET A 1 1 ? 6.519 -25.817 -2.718 1.00 15.00 1 MET A N 9
ATOM 18978 C CA . MET A 1 1 ? 6.157 -24.487 -3.261 1.00 15.00 1 MET A CA 9
ATOM 18979 C C . MET A 1 1 ? 5.500 -23.509 -2.253 1.00 15.00 1 MET A C 9
ATOM 18980 O O . MET A 1 1 ? 4.302 -23.605 -1.979 1.00 15.00 1 MET A O 9
ATOM 18996 N N . PRO A 1 2 ? 6.300 -22.622 -1.635 1.00 15.00 2 PRO A N 9
ATOM 18997 C CA . PRO A 1 2 ? 5.807 -21.651 -0.636 1.00 15.00 2 PRO A CA 9
ATOM 18998 C C . PRO A 1 2 ? 4.900 -20.553 -1.216 1.00 15.00 2 PRO A C 9
ATOM 18999 O O . PRO A 1 2 ? 3.855 -20.247 -0.645 1.00 15.00 2 PRO A O 9
ATOM 19010 N N . LYS A 1 3 ? 5.328 -19.964 -2.331 1.00 15.00 3 LYS A N 9
ATOM 19011 C CA . LYS A 1 3 ? 4.599 -18.897 -3.044 1.00 15.00 3 LYS A CA 9
ATOM 19012 C C . LYS A 1 3 ? 4.565 -19.222 -4.544 1.00 15.00 3 LYS A C 9
ATOM 19013 O O . LYS A 1 3 ? 5.544 -19.741 -5.079 1.00 15.00 3 LYS A O 9
ATOM 19032 N N . ASP A 1 4 ? 3.418 -18.955 -5.167 1.00 15.00 4 ASP A N 9
ATOM 19033 C CA . ASP A 1 4 ? 3.205 -19.152 -6.619 1.00 15.00 4 ASP A CA 9
ATOM 19034 C C . ASP A 1 4 ? 1.837 -18.590 -7.035 1.00 15.00 4 ASP A C 9
ATOM 19035 O O . ASP A 1 4 ? 0.799 -19.173 -6.730 1.00 15.00 4 ASP A O 9
ATOM 19044 N N . ASN A 1 5 ? 1.873 -17.385 -7.603 1.00 15.00 5 ASN A N 9
ATOM 19045 C CA . ASN A 1 5 ? 0.691 -16.657 -8.118 1.00 15.00 5 ASN A CA 9
ATOM 19046 C C . ASN A 1 5 ? -0.392 -16.430 -7.044 1.00 15.00 5 ASN A C 9
ATOM 19047 O O . ASN A 1 5 ? -1.595 -16.437 -7.309 1.00 15.00 5 ASN A O 9
ATOM 19058 N N . THR A 1 6 ? 0.083 -15.914 -5.916 1.00 15.00 6 THR A N 9
ATOM 19059 C CA . THR A 1 6 ? -0.743 -15.754 -4.703 1.00 15.00 6 THR A CA 9
ATOM 19060 C C . THR A 1 6 ? -1.241 -14.307 -4.649 1.00 15.00 6 THR A C 9
ATOM 19061 O O . THR A 1 6 ? -0.452 -13.359 -4.667 1.00 15.00 6 THR A O 9
ATOM 19072 N N . TRP A 1 7 ? -2.561 -14.184 -4.560 1.00 15.00 7 TRP A N 9
ATOM 19073 C CA . TRP A 1 7 ? -3.240 -12.878 -4.551 1.00 15.00 7 TRP A CA 9
ATOM 19074 C C . TRP A 1 7 ? -3.567 -12.439 -3.122 1.00 15.00 7 TRP A C 9
ATOM 19075 O O . TRP A 1 7 ? -4.182 -13.175 -2.352 1.00 15.00 7 TRP A O 9
ATOM 19096 N N . TYR A 1 8 ? -3.181 -11.200 -2.862 1.00 15.00 8 TYR A N 9
ATOM 19097 C CA . TYR A 1 8 ? -3.430 -10.469 -1.608 1.00 15.00 8 TYR A CA 9
ATOM 19098 C C . TYR A 1 8 ? -4.194 -9.179 -1.942 1.00 15.00 8 TYR A C 9
ATOM 19099 O O . TYR A 1 8 ? -3.625 -8.117 -2.197 1.00 15.00 8 TYR A O 9
ATOM 19117 N N . THR A 1 9 ? -5.507 -9.330 -2.007 1.00 15.00 9 THR A N 9
ATOM 19118 C CA . THR A 1 9 ? -6.435 -8.244 -2.383 1.00 15.00 9 THR A CA 9
ATOM 19119 C C . THR A 1 9 ? -7.231 -7.785 -1.157 1.00 15.00 9 THR A C 9
ATOM 19120 O O . THR A 1 9 ? -7.843 -8.601 -0.469 1.00 15.00 9 THR A O 9
ATOM 19131 N N . GLY A 1 10 ? -7.124 -6.492 -0.888 1.00 15.00 10 GLY A N 9
ATOM 19132 C CA . GLY A 1 10 ? -7.782 -5.828 0.254 1.00 15.00 10 GLY A CA 9
ATOM 19133 C C . GLY A 1 10 ? -7.746 -4.299 0.130 1.00 15.00 10 GLY A C 9
ATOM 19134 O O . GLY A 1 10 ? -7.800 -3.752 -0.969 1.00 15.00 10 GLY A O 9
ATOM 19138 N N . ALA A 1 11 ? -7.605 -3.645 1.278 1.00 15.00 11 ALA A N 9
ATOM 19139 C CA . ALA A 1 11 ? -7.661 -2.173 1.385 1.00 15.00 11 ALA A CA 9
ATOM 19140 C C . ALA A 1 11 ? -6.572 -1.592 2.297 1.00 15.00 11 ALA A C 9
ATOM 19141 O O . ALA A 1 11 ? -6.175 -2.222 3.281 1.00 15.00 11 ALA A O 9
ATOM 19148 N N . LYS A 1 12 ? -6.143 -0.384 1.940 1.00 15.00 12 LYS A N 9
ATOM 19149 C CA . LYS A 1 12 ? -5.154 0.421 2.684 1.00 15.00 12 LYS A CA 9
ATOM 19150 C C . LYS A 1 12 ? -5.632 1.866 2.909 1.00 15.00 12 LYS A C 9
ATOM 19151 O O . LYS A 1 12 ? -6.035 2.569 1.980 1.00 15.00 12 LYS A O 9
ATOM 19170 N N . LEU A 1 13 ? -5.339 2.351 4.107 1.00 15.00 13 LEU A N 9
ATOM 19171 C CA . LEU A 1 13 ? -5.572 3.748 4.513 1.00 15.00 13 LEU A CA 9
ATOM 19172 C C . LEU A 1 13 ? -4.217 4.423 4.758 1.00 15.00 13 LEU A C 9
ATOM 19173 O O . LEU A 1 13 ? -3.421 3.969 5.578 1.00 15.00 13 LEU A O 9
ATOM 19189 N N . GLY A 1 14 ? -4.112 5.622 4.195 1.00 15.00 14 GLY A N 9
ATOM 19190 C CA . GLY A 1 14 ? -2.872 6.420 4.203 1.00 15.00 14 GLY A CA 9
ATOM 19191 C C . GLY A 1 14 ? -2.997 7.578 5.196 1.00 15.00 14 GLY A C 9
ATOM 19192 O O . GLY A 1 14 ? -3.871 8.433 5.047 1.00 15.00 14 GLY A O 9
ATOM 19196 N N . TRP A 1 15 ? -2.204 7.489 6.257 1.00 15.00 15 TRP A N 9
ATOM 19197 C CA . TRP A 1 15 ? -2.147 8.503 7.325 1.00 15.00 15 TRP A CA 9
ATOM 19198 C C . TRP A 1 15 ? -0.721 9.060 7.475 1.00 15.00 15 TRP A C 9
ATOM 19199 O O . TRP A 1 15 ? 0.271 8.370 7.234 1.00 15.00 15 TRP A O 9
ATOM 19220 N N . SER A 1 16 ? -0.645 10.342 7.806 1.00 15.00 16 SER A N 9
ATOM 19221 C CA . SER A 1 16 ? 0.631 11.017 8.127 1.00 15.00 16 SER A CA 9
ATOM 19222 C C . SER A 1 16 ? 0.531 11.798 9.441 1.00 15.00 16 SER A C 9
ATOM 19223 O O . SER A 1 16 ? -0.532 12.312 9.799 1.00 15.00 16 SER A O 9
ATOM 19231 N N . GLN A 1 17 ? 1.641 11.828 10.177 1.00 15.00 17 GLN A N 9
ATOM 19232 C CA . GLN A 1 17 ? 1.735 12.600 11.432 1.00 15.00 17 GLN A CA 9
ATOM 19233 C C . GLN A 1 17 ? 1.984 14.082 11.096 1.00 15.00 17 GLN A C 9
ATOM 19234 O O . GLN A 1 17 ? 3.118 14.538 10.955 1.00 15.00 17 GLN A O 9
ATOM 19248 N N . TYR A 1 18 ? 0.875 14.723 10.732 1.00 15.00 18 TYR A N 9
ATOM 19249 C CA . TYR A 1 18 ? 0.851 16.135 10.308 1.00 15.00 18 TYR A CA 9
ATOM 19250 C C . TYR A 1 18 ? -0.468 16.821 10.720 1.00 15.00 18 TYR A C 9
ATOM 19251 O O . TYR A 1 18 ? -0.557 17.383 11.807 1.00 15.00 18 TYR A O 9
ATOM 19269 N N . SER A 1 19 ? -1.513 16.632 9.914 1.00 15.00 19 SER A N 9
ATOM 19270 C CA . SER A 1 19 ? -2.855 17.194 10.176 1.00 15.00 19 SER A CA 9
ATOM 19271 C C . SER A 1 19 ? -3.874 16.073 10.397 1.00 15.00 19 SER A C 9
ATOM 19272 O O . SER A 1 19 ? -3.914 15.094 9.652 1.00 15.00 19 SER A O 9
ATOM 19280 N N . ARG A 1 20 ? -4.712 16.286 11.409 1.00 15.00 20 ARG A N 9
ATOM 19281 C CA . ARG A 1 20 ? -5.905 15.449 11.657 1.00 15.00 20 ARG A CA 9
ATOM 19282 C C . ARG A 1 20 ? -6.981 15.549 10.557 1.00 15.00 20 ARG A C 9
ATOM 19283 O O . ARG A 1 20 ? -7.789 14.638 10.404 1.00 15.00 20 ARG A O 9
ATOM 19304 N N . GLU A 1 21 ? -6.935 16.635 9.786 1.00 15.00 21 GLU A N 9
ATOM 19305 C CA . GLU A 1 21 ? -7.830 16.874 8.636 1.00 15.00 21 GLU A CA 9
ATOM 19306 C C . GLU A 1 21 ? -7.001 16.958 7.343 1.00 15.00 21 GLU A C 9
ATOM 19307 O O . GLU A 1 21 ? -6.286 17.940 7.127 1.00 15.00 21 GLU A O 9
ATOM 19319 N N . ASN A 1 22 ? -6.933 15.814 6.665 1.00 15.00 22 ASN A N 9
ATOM 19320 C CA . ASN A 1 22 ? -6.211 15.614 5.384 1.00 15.00 22 ASN A CA 9
ATOM 19321 C C . ASN A 1 22 ? -6.478 14.209 4.812 1.00 15.00 22 ASN A C 9
ATOM 19322 O O . ASN A 1 22 ? -7.132 14.080 3.783 1.00 15.00 22 ASN A O 9
ATOM 19333 N N . GLN A 1 23 ? -5.941 13.186 5.489 1.00 15.00 23 GLN A N 9
ATOM 19334 C CA . GLN A 1 23 ? -6.077 11.752 5.139 1.00 15.00 23 GLN A CA 9
ATOM 19335 C C . GLN A 1 23 ? -5.645 11.395 3.703 1.00 15.00 23 GLN A C 9
ATOM 19336 O O . GLN A 1 23 ? -6.439 11.347 2.767 1.00 15.00 23 GLN A O 9
ATOM 19350 N N . LEU A 1 24 ? -4.415 10.891 3.629 1.00 15.00 24 LEU A N 9
ATOM 19351 C CA . LEU A 1 24 ? -3.693 10.585 2.373 1.00 15.00 24 LEU A CA 9
ATOM 19352 C C . LEU A 1 24 ? -4.394 9.547 1.465 1.00 15.00 24 LEU A C 9
ATOM 19353 O O . LEU A 1 24 ? -4.171 9.554 0.255 1.00 15.00 24 LEU A O 9
ATOM 19369 N N . GLY A 1 25 ? -5.001 8.547 2.109 1.00 15.00 25 GLY A N 9
ATOM 19370 C CA . GLY A 1 25 ? -5.850 7.501 1.495 1.00 15.00 25 GLY A CA 9
ATOM 19371 C C . GLY A 1 25 ? -5.307 6.764 0.254 1.00 15.00 25 GLY A C 9
ATOM 19372 O O . GLY A 1 25 ? -5.723 7.043 -0.868 1.00 15.00 25 GLY A O 9
ATOM 19376 N N . ALA A 1 26 ? -4.550 5.696 0.510 1.00 15.00 26 ALA A N 9
ATOM 19377 C CA . ALA A 1 26 ? -4.033 4.784 -0.538 1.00 15.00 26 ALA A CA 9
ATOM 19378 C C . ALA A 1 26 ? -5.124 4.039 -1.340 1.00 15.00 26 ALA A C 9
ATOM 19379 O O . ALA A 1 26 ? -4.917 3.698 -2.505 1.00 15.00 26 ALA A O 9
ATOM 19386 N N . GLY A 1 27 ? -6.186 3.632 -0.645 1.00 15.00 27 GLY A N 9
ATOM 19387 C CA . GLY A 1 27 ? -7.423 3.109 -1.260 1.00 15.00 27 GLY A CA 9
ATOM 19388 C C . GLY A 1 27 ? -7.513 1.583 -1.154 1.00 15.00 27 GLY A C 9
ATOM 19389 O O . GLY A 1 27 ? -7.473 1.010 -0.066 1.00 15.00 27 GLY A O 9
ATOM 19393 N N . ALA A 1 28 ? -7.553 0.955 -2.324 1.00 15.00 28 ALA A N 9
ATOM 19394 C CA . ALA A 1 28 ? -7.619 -0.511 -2.460 1.00 15.00 28 ALA A CA 9
ATOM 19395 C C . ALA A 1 28 ? -6.239 -1.069 -2.832 1.00 15.00 28 ALA A C 9
ATOM 19396 O O . ALA A 1 28 ? -5.569 -0.563 -3.733 1.00 15.00 28 ALA A O 9
ATOM 19403 N N . PHE A 1 29 ? -5.901 -2.180 -2.192 1.00 15.00 29 PHE A N 9
ATOM 19404 C CA . PHE A 1 29 ? -4.557 -2.778 -2.273 1.00 15.00 29 PHE A CA 9
ATOM 19405 C C . PHE A 1 29 ? -4.611 -4.178 -2.898 1.00 15.00 29 PHE A C 9
ATOM 19406 O O . PHE A 1 29 ? -5.249 -5.091 -2.374 1.00 15.00 29 PHE A O 9
ATOM 19423 N N . GLY A 1 30 ? -4.007 -4.253 -4.078 1.00 15.00 30 GLY A N 9
ATOM 19424 C CA . GLY A 1 30 ? -3.950 -5.462 -4.923 1.00 15.00 30 GLY A CA 9
ATOM 19425 C C . GLY A 1 30 ? -2.508 -5.959 -5.070 1.00 15.00 30 GLY A C 9
ATOM 19426 O O . GLY A 1 30 ? -1.694 -5.340 -5.757 1.00 15.00 30 GLY A O 9
ATOM 19430 N N . GLY A 1 31 ? -2.203 -6.997 -4.298 1.00 15.00 31 GLY A N 9
ATOM 19431 C CA . GLY A 1 31 ? -0.880 -7.641 -4.285 1.00 15.00 31 GLY A CA 9
ATOM 19432 C C . GLY A 1 31 ? -0.869 -9.007 -4.974 1.00 15.00 31 GLY A C 9
ATOM 19433 O O . GLY A 1 31 ? -1.684 -9.878 -4.682 1.00 15.00 31 GLY A O 9
ATOM 19437 N N . TYR A 1 32 ? 0.163 -9.189 -5.782 1.00 15.00 32 TYR A N 9
ATOM 19438 C CA . TYR A 1 32 ? 0.366 -10.409 -6.588 1.00 15.00 32 TYR A CA 9
ATOM 19439 C C . TYR A 1 32 ? 1.778 -10.969 -6.389 1.00 15.00 32 TYR A C 9
ATOM 19440 O O . TYR A 1 32 ? 2.770 -10.350 -6.782 1.00 15.00 32 TYR A O 9
ATOM 19458 N N . GLN A 1 33 ? 1.842 -12.126 -5.740 1.00 15.00 33 GLN A N 9
ATOM 19459 C CA . GLN A 1 33 ? 3.125 -12.793 -5.459 1.00 15.00 33 GLN A CA 9
ATOM 19460 C C . GLN A 1 33 ? 3.272 -14.004 -6.395 1.00 15.00 33 GLN A C 9
ATOM 19461 O O . GLN A 1 33 ? 2.818 -15.110 -6.102 1.00 15.00 33 GLN A O 9
ATOM 19475 N N . VAL A 1 34 ? 3.741 -13.691 -7.599 1.00 15.00 34 VAL A N 9
ATOM 19476 C CA . VAL A 1 34 ? 3.907 -14.662 -8.705 1.00 15.00 34 VAL A CA 9
ATOM 19477 C C . VAL A 1 34 ? 5.045 -15.653 -8.386 1.00 15.00 34 VAL A C 9
ATOM 19478 O O . VAL A 1 34 ? 4.777 -16.754 -7.908 1.00 15.00 34 VAL A O 9
ATOM 19491 N N . ASN A 1 35 ? 6.281 -15.248 -8.667 1.00 15.00 35 ASN A N 9
ATOM 19492 C CA . ASN A 1 35 ? 7.496 -16.043 -8.388 1.00 15.00 35 ASN A CA 9
ATOM 19493 C C . ASN A 1 35 ? 7.888 -15.876 -6.909 1.00 15.00 35 ASN A C 9
ATOM 19494 O O . ASN A 1 35 ? 7.953 -14.727 -6.462 1.00 15.00 35 ASN A O 9
ATOM 19505 N N . PRO A 1 36 ? 8.238 -16.967 -6.206 1.00 15.00 36 PRO A N 9
ATOM 19506 C CA . PRO A 1 36 ? 8.721 -16.916 -4.809 1.00 15.00 36 PRO A CA 9
ATOM 19507 C C . PRO A 1 36 ? 10.116 -16.273 -4.702 1.00 15.00 36 PRO A C 9
ATOM 19508 O O . PRO A 1 36 ? 11.151 -16.940 -4.709 1.00 15.00 36 PRO A O 9
ATOM 19519 N N . TYR A 1 37 ? 10.079 -14.943 -4.763 1.00 15.00 37 TYR A N 9
ATOM 19520 C CA . TYR A 1 37 ? 11.233 -14.018 -4.735 1.00 15.00 37 TYR A CA 9
ATOM 19521 C C . TYR A 1 37 ? 10.712 -12.566 -4.755 1.00 15.00 37 TYR A C 9
ATOM 19522 O O . TYR A 1 37 ? 10.549 -11.955 -3.699 1.00 15.00 37 TYR A O 9
ATOM 19540 N N . VAL A 1 38 ? 10.285 -12.111 -5.937 1.00 15.00 38 VAL A N 9
ATOM 19541 C CA . VAL A 1 38 ? 9.725 -10.757 -6.153 1.00 15.00 38 VAL A CA 9
ATOM 19542 C C . VAL A 1 38 ? 8.258 -10.901 -6.594 1.00 15.00 38 VAL A C 9
ATOM 19543 O O . VAL A 1 38 ? 7.908 -11.792 -7.370 1.00 15.00 38 VAL A O 9
ATOM 19556 N N . GLY A 1 39 ? 7.427 -10.068 -5.979 1.00 15.00 39 GLY A N 9
ATOM 19557 C CA . GLY A 1 39 ? 6.016 -9.860 -6.363 1.00 15.00 39 GLY A CA 9
ATOM 19558 C C . GLY A 1 39 ? 5.721 -8.366 -6.568 1.00 15.00 39 GLY A C 9
ATOM 19559 O O . GLY A 1 39 ? 6.618 -7.527 -6.496 1.00 15.00 39 GLY A O 9
ATOM 19563 N N . PHE A 1 40 ? 4.434 -8.056 -6.672 1.00 15.00 40 PHE A N 9
ATOM 19564 C CA . PHE A 1 40 ? 3.950 -6.670 -6.838 1.00 15.00 40 PHE A CA 9
ATOM 19565 C C . PHE A 1 40 ? 2.808 -6.296 -5.887 1.00 15.00 40 PHE A C 9
ATOM 19566 O O . PHE A 1 40 ? 2.042 -7.150 -5.447 1.00 15.00 40 PHE A O 9
ATOM 19583 N N . GLU A 1 41 ? 2.796 -5.017 -5.525 1.00 15.00 41 GLU A N 9
ATOM 19584 C CA . GLU A 1 41 ? 1.705 -4.367 -4.776 1.00 15.00 41 GLU A CA 9
ATOM 19585 C C . GLU A 1 41 ? 1.228 -3.103 -5.503 1.00 15.00 41 GLU A C 9
ATOM 19586 O O . GLU A 1 41 ? 2.024 -2.249 -5.903 1.00 15.00 41 GLU A O 9
ATOM 19598 N N . MET A 1 42 ? -0.080 -3.062 -5.719 1.00 15.00 42 MET A N 9
ATOM 19599 C CA . MET A 1 42 ? -0.765 -1.907 -6.324 1.00 15.00 42 MET A CA 9
ATOM 19600 C C . MET A 1 42 ? -1.756 -1.286 -5.331 1.00 15.00 42 MET A C 9
ATOM 19601 O O . MET A 1 42 ? -2.533 -1.990 -4.686 1.00 15.00 42 MET A O 9
ATOM 19615 N N . GLY A 1 43 ? -1.701 0.038 -5.263 1.00 15.00 43 GLY A N 9
ATOM 19616 C CA . GLY A 1 43 ? -2.611 0.863 -4.444 1.00 15.00 43 GLY A CA 9
ATOM 19617 C C . GLY A 1 43 ? -3.455 1.750 -5.366 1.00 15.00 43 GLY A C 9
ATOM 19618 O O . GLY A 1 43 ? -2.898 2.507 -6.155 1.00 15.00 43 GLY A O 9
ATOM 19622 N N . TYR A 1 44 ? -4.756 1.497 -5.382 1.00 15.00 44 TYR A N 9
ATOM 19623 C CA . TYR A 1 44 ? -5.695 2.247 -6.236 1.00 15.00 44 TYR A CA 9
ATOM 19624 C C . TYR A 1 44 ? -6.714 3.031 -5.400 1.00 15.00 44 TYR A C 9
ATOM 19625 O O . TYR A 1 44 ? -7.530 2.465 -4.670 1.00 15.00 44 TYR A O 9
ATOM 19643 N N . ASP A 1 45 ? -6.706 4.333 -5.643 1.00 15.00 45 ASP A N 9
ATOM 19644 C CA . ASP A 1 45 ? -7.533 5.325 -4.925 1.00 15.00 45 ASP A CA 9
ATOM 19645 C C . ASP A 1 45 ? -8.131 6.358 -5.889 1.00 15.00 45 ASP A C 9
ATOM 19646 O O . ASP A 1 45 ? -7.454 6.800 -6.813 1.00 15.00 45 ASP A O 9
ATOM 19655 N N . TRP A 1 46 ? -9.366 6.773 -5.630 1.00 15.00 46 TRP A N 9
ATOM 19656 C CA . TRP A 1 46 ? -9.997 7.862 -6.403 1.00 15.00 46 TRP A CA 9
ATOM 19657 C C . TRP A 1 46 ? -11.248 8.422 -5.723 1.00 15.00 46 TRP A C 9
ATOM 19658 O O . TRP A 1 46 ? -12.020 7.693 -5.105 1.00 15.00 46 TRP A O 9
ATOM 19679 N N . LEU A 1 47 ? -11.221 9.745 -5.628 1.00 15.00 47 LEU A N 9
ATOM 19680 C CA . LEU A 1 47 ? -12.412 10.553 -5.298 1.00 15.00 47 LEU A CA 9
ATOM 19681 C C . LEU A 1 47 ? -12.901 11.446 -6.457 1.00 15.00 47 LEU A C 9
ATOM 19682 O O . LEU A 1 47 ? -13.863 12.201 -6.308 1.00 15.00 47 LEU A O 9
ATOM 19698 N N . GLY A 1 48 ? -12.283 11.268 -7.630 1.00 15.00 48 GLY A N 9
ATOM 19699 C CA . GLY A 1 48 ? -12.634 11.974 -8.878 1.00 15.00 48 GLY A CA 9
ATOM 19700 C C . GLY A 1 48 ? -13.926 11.435 -9.507 1.00 15.00 48 GLY A C 9
ATOM 19701 O O . GLY A 1 48 ? -13.900 10.783 -10.552 1.00 15.00 48 GLY A O 9
ATOM 19705 N N . ARG A 1 49 ? -15.036 11.773 -8.859 1.00 15.00 49 ARG A N 9
ATOM 19706 C CA . ARG A 1 49 ? -16.395 11.386 -9.282 1.00 15.00 49 ARG A CA 9
ATOM 19707 C C . ARG A 1 49 ? -17.005 12.402 -10.264 1.00 15.00 49 ARG A C 9
ATOM 19708 O O . ARG A 1 49 ? -17.788 13.280 -9.904 1.00 15.00 49 ARG A O 9
ATOM 19729 N N . MET A 1 50 ? -16.532 12.284 -11.501 1.00 15.00 50 MET A N 9
ATOM 19730 C CA . MET A 1 50 ? -16.961 13.078 -12.675 1.00 15.00 50 MET A CA 9
ATOM 19731 C C . MET A 1 50 ? -16.346 12.485 -13.962 1.00 15.00 50 MET A C 9
ATOM 19732 O O . MET A 1 50 ? -15.381 11.721 -13.850 1.00 15.00 50 MET A O 9
ATOM 19746 N N . PRO A 1 51 ? -16.934 12.721 -15.149 1.00 15.00 51 PRO A N 9
ATOM 19747 C CA . PRO A 1 51 ? -16.319 12.331 -16.434 1.00 15.00 51 PRO A CA 9
ATOM 19748 C C . PRO A 1 51 ? -15.045 13.145 -16.725 1.00 15.00 51 PRO A C 9
ATOM 19749 O O . PRO A 1 51 ? -15.069 14.211 -17.334 1.00 15.00 51 PRO A O 9
ATOM 19760 N N . ARG A 1 52 ? -13.968 12.647 -16.120 1.00 15.00 52 ARG A N 9
ATOM 19761 C CA . ARG A 1 52 ? -12.605 13.215 -16.151 1.00 15.00 52 ARG A CA 9
ATOM 19762 C C . ARG A 1 52 ? -11.649 12.175 -15.549 1.00 15.00 52 ARG A C 9
ATOM 19763 O O . ARG A 1 52 ? -12.027 11.412 -14.655 1.00 15.00 52 ARG A O 9
ATOM 19784 N N . LYS A 1 53 ? -10.435 12.128 -16.087 1.00 15.00 53 LYS A N 9
ATOM 19785 C CA . LYS A 1 53 ? -9.361 11.297 -15.510 1.00 15.00 53 LYS A CA 9
ATOM 19786 C C . LYS A 1 53 ? -8.728 12.016 -14.308 1.00 15.00 53 LYS A C 9
ATOM 19787 O O . LYS A 1 53 ? -7.976 12.977 -14.468 1.00 15.00 53 LYS A O 9
ATOM 19806 N N . ALA A 1 54 ? -9.333 11.721 -13.161 1.00 15.00 54 ALA A N 9
ATOM 19807 C CA . ALA A 1 54 ? -8.958 12.251 -11.833 1.00 15.00 54 ALA A CA 9
ATOM 19808 C C . ALA A 1 54 ? -8.893 11.101 -10.804 1.00 15.00 54 ALA A C 9
ATOM 19809 O O . ALA A 1 54 ? -9.641 11.015 -9.827 1.00 15.00 54 ALA A O 9
ATOM 19816 N N . GLN A 1 55 ? -8.054 10.132 -11.159 1.00 15.00 55 GLN A N 9
ATOM 19817 C CA . GLN A 1 55 ? -7.884 8.868 -10.417 1.00 15.00 55 GLN A CA 9
ATOM 19818 C C . GLN A 1 55 ? -6.397 8.649 -10.089 1.00 15.00 55 GLN A C 9
ATOM 19819 O O . GLN A 1 55 ? -5.528 9.047 -10.866 1.00 15.00 55 GLN A O 9
ATOM 19833 N N . GLY A 1 56 ? -6.147 8.030 -8.939 1.00 15.00 56 GLY A N 9
ATOM 19834 C CA . GLY A 1 56 ? -4.789 7.834 -8.395 1.00 15.00 56 GLY A CA 9
ATOM 19835 C C . GLY A 1 56 ? -4.418 6.364 -8.159 1.00 15.00 56 GLY A C 9
ATOM 19836 O O . GLY A 1 56 ? -5.219 5.547 -7.707 1.00 15.00 56 GLY A O 9
ATOM 19840 N N . VAL A 1 57 ? -3.127 6.122 -8.333 1.00 15.00 57 VAL A N 9
ATOM 19841 C CA . VAL A 1 57 ? -2.510 4.785 -8.231 1.00 15.00 57 VAL A CA 9
ATOM 19842 C C . VAL A 1 57 ? -1.072 4.874 -7.684 1.00 15.00 57 VAL A C 9
ATOM 19843 O O . VAL A 1 57 ? -0.419 5.910 -7.803 1.00 15.00 57 VAL A O 9
ATOM 19856 N N . GLN A 1 58 ? -0.689 3.825 -6.959 1.00 15.00 58 GLN A N 9
ATOM 19857 C CA . GLN A 1 58 ? 0.681 3.540 -6.477 1.00 15.00 58 GLN A CA 9
ATOM 19858 C C . GLN A 1 58 ? 1.142 2.173 -7.024 1.00 15.00 58 GLN A C 9
ATOM 19859 O O . GLN A 1 58 ? 0.432 1.181 -6.844 1.00 15.00 58 GLN A O 9
ATOM 19873 N N . LEU A 1 59 ? 2.302 2.132 -7.687 1.00 15.00 59 LEU A N 9
ATOM 19874 C CA . LEU A 1 59 ? 2.857 0.867 -8.215 1.00 15.00 59 LEU A CA 9
ATOM 19875 C C . LEU A 1 59 ? 4.200 0.562 -7.538 1.00 15.00 59 LEU A C 9
ATOM 19876 O O . LEU A 1 59 ? 5.162 1.314 -7.677 1.00 15.00 59 LEU A O 9
ATOM 19892 N N . THR A 1 60 ? 4.201 -0.484 -6.718 1.00 15.00 60 THR A N 9
ATOM 19893 C CA . THR A 1 60 ? 5.422 -0.914 -6.002 1.00 15.00 60 THR A CA 9
ATOM 19894 C C . THR A 1 60 ? 5.680 -2.426 -6.117 1.00 15.00 60 THR A C 9
ATOM 19895 O O . THR A 1 60 ? 4.754 -3.226 -6.235 1.00 15.00 60 THR A O 9
ATOM 19906 N N . ALA A 1 61 ? 6.960 -2.780 -6.154 1.00 15.00 61 ALA A N 9
ATOM 19907 C CA . ALA A 1 61 ? 7.417 -4.182 -6.222 1.00 15.00 61 ALA A CA 9
ATOM 19908 C C . ALA A 1 61 ? 7.915 -4.640 -4.845 1.00 15.00 61 ALA A C 9
ATOM 19909 O O . ALA A 1 61 ? 8.725 -3.967 -4.206 1.00 15.00 61 ALA A O 9
ATOM 19916 N N . LYS A 1 62 ? 7.509 -5.854 -4.490 1.00 15.00 62 LYS A N 9
ATOM 19917 C CA . LYS A 1 62 ? 7.711 -6.413 -3.137 1.00 15.00 62 LYS A CA 9
ATOM 19918 C C . LYS A 1 62 ? 8.625 -7.643 -3.076 1.00 15.00 62 LYS A C 9
ATOM 19919 O O . LYS A 1 62 ? 8.586 -8.527 -3.934 1.00 15.00 62 LYS A O 9
ATOM 19938 N N . LEU A 1 63 ? 9.385 -7.669 -1.988 1.00 15.00 63 LEU A N 9
ATOM 19939 C CA . LEU A 1 63 ? 10.185 -8.825 -1.546 1.00 15.00 63 LEU A CA 9
ATOM 19940 C C . LEU A 1 63 ? 9.658 -9.347 -0.201 1.00 15.00 63 LEU A C 9
ATOM 19941 O O . LEU A 1 63 ? 9.423 -8.570 0.728 1.00 15.00 63 LEU A O 9
ATOM 19957 N N . GLY A 1 64 ? 9.566 -10.672 -0.123 1.00 15.00 64 GLY A N 9
ATOM 19958 C CA . GLY A 1 64 ? 9.023 -11.408 1.040 1.00 15.00 64 GLY A CA 9
ATOM 19959 C C . GLY A 1 64 ? 10.135 -11.819 2.016 1.00 15.00 64 GLY A C 9
ATOM 19960 O O . GLY A 1 64 ? 11.028 -12.590 1.666 1.00 15.00 64 GLY A O 9
ATOM 19964 N N . TYR A 1 65 ? 10.106 -11.197 3.189 1.00 15.00 65 TYR A N 9
ATOM 19965 C CA . TYR A 1 65 ? 11.111 -11.362 4.259 1.00 15.00 65 TYR A CA 9
ATOM 19966 C C . TYR A 1 65 ? 10.528 -12.107 5.481 1.00 15.00 65 TYR A C 9
ATOM 19967 O O . TYR A 1 65 ? 9.659 -11.568 6.172 1.00 15.00 65 TYR A O 9
ATOM 19985 N N . PRO A 1 66 ? 10.891 -13.385 5.652 1.00 15.00 66 PRO A N 9
ATOM 19986 C CA . PRO A 1 66 ? 10.517 -14.177 6.843 1.00 15.00 66 PRO A CA 9
ATOM 19987 C C . PRO A 1 66 ? 11.473 -13.909 8.027 1.00 15.00 66 PRO A C 9
ATOM 19988 O O . PRO A 1 66 ? 11.901 -12.774 8.233 1.00 15.00 66 PRO A O 9
ATOM 19999 N N . LYS A 1 67 ? 11.736 -14.949 8.825 1.00 15.00 67 LYS A N 9
ATOM 20000 C CA . LYS A 1 67 ? 12.666 -14.988 9.981 1.00 15.00 67 LYS A CA 9
ATOM 20001 C C . LYS A 1 67 ? 12.224 -14.163 11.207 1.00 15.00 67 LYS A C 9
ATOM 20002 O O . LYS A 1 67 ? 11.881 -14.745 12.234 1.00 15.00 67 LYS A O 9
ATOM 20021 N N . LEU A 1 68 ? 12.235 -12.837 11.076 1.00 15.00 68 LEU A N 9
ATOM 20022 C CA . LEU A 1 68 ? 12.079 -11.885 12.196 1.00 15.00 68 LEU A CA 9
ATOM 20023 C C . LEU A 1 68 ? 10.736 -12.019 12.936 1.00 15.00 68 LEU A C 9
ATOM 20024 O O . LEU A 1 68 ? 9.671 -11.728 12.397 1.00 15.00 68 LEU A O 9
ATOM 20040 N N . GLY A 1 69 ? 10.836 -12.716 14.065 1.00 15.00 69 GLY A N 9
ATOM 20041 C CA . GLY A 1 69 ? 9.710 -12.962 14.985 1.00 15.00 69 GLY A CA 9
ATOM 20042 C C . GLY A 1 69 ? 9.266 -14.424 14.869 1.00 15.00 69 GLY A C 9
ATOM 20043 O O . GLY A 1 69 ? 9.723 -15.287 15.617 1.00 15.00 69 GLY A O 9
ATOM 20047 N N . THR A 1 70 ? 8.392 -14.648 13.892 1.00 15.00 70 THR A N 9
ATOM 20048 C CA . THR A 1 70 ? 7.815 -15.969 13.541 1.00 15.00 70 THR A CA 9
ATOM 20049 C C . THR A 1 70 ? 6.860 -15.827 12.341 1.00 15.00 70 THR A C 9
ATOM 20050 O O . THR A 1 70 ? 6.375 -14.730 12.070 1.00 15.00 70 THR A O 9
ATOM 20061 N N . ASP A 1 71 ? 6.419 -16.969 11.820 1.00 15.00 71 ASP A N 9
ATOM 20062 C CA . ASP A 1 71 ? 5.577 -17.091 10.605 1.00 15.00 71 ASP A CA 9
ATOM 20063 C C . ASP A 1 71 ? 4.304 -16.220 10.584 1.00 15.00 71 ASP A C 9
ATOM 20064 O O . ASP A 1 71 ? 3.883 -15.777 9.519 1.00 15.00 71 ASP A O 9
ATOM 20073 N N . ASP A 1 72 ? 3.730 -15.967 11.761 1.00 15.00 72 ASP A N 9
ATOM 20074 C CA . ASP A 1 72 ? 2.583 -15.043 11.938 1.00 15.00 72 ASP A CA 9
ATOM 20075 C C . ASP A 1 72 ? 2.840 -13.606 11.435 1.00 15.00 72 ASP A C 9
ATOM 20076 O O . ASP A 1 72 ? 1.892 -12.900 11.106 1.00 15.00 72 ASP A O 9
ATOM 20085 N N . LEU A 1 73 ? 4.099 -13.176 11.481 1.00 15.00 73 LEU A N 9
ATOM 20086 C CA . LEU A 1 73 ? 4.540 -11.857 10.993 1.00 15.00 73 LEU A CA 9
ATOM 20087 C C . LEU A 1 73 ? 5.647 -11.991 9.937 1.00 15.00 73 LEU A C 9
ATOM 20088 O O . LEU A 1 73 ? 6.713 -12.553 10.187 1.00 15.00 73 LEU A O 9
ATOM 20104 N N . ASP A 1 74 ? 5.284 -11.607 8.721 1.00 15.00 74 ASP A N 9
ATOM 20105 C CA . ASP A 1 74 ? 6.217 -11.568 7.580 1.00 15.00 74 ASP A CA 9
ATOM 20106 C C . ASP A 1 74 ? 6.377 -10.122 7.091 1.00 15.00 74 ASP A C 9
ATOM 20107 O O . ASP A 1 74 ? 5.403 -9.420 6.818 1.00 15.00 74 ASP A O 9
ATOM 20116 N N . ILE A 1 75 ? 7.636 -9.775 6.871 1.00 15.00 75 ILE A N 9
ATOM 20117 C CA . ILE A 1 75 ? 8.066 -8.429 6.451 1.00 15.00 75 ILE A CA 9
ATOM 20118 C C . ILE A 1 75 ? 8.096 -8.415 4.913 1.00 15.00 75 ILE A C 9
ATOM 20119 O O . ILE A 1 75 ? 8.359 -9.426 4.266 1.00 15.00 75 ILE A O 9
ATOM 20135 N N . TYR A 1 76 ? 7.678 -7.290 4.361 1.00 15.00 76 TYR A N 9
ATOM 20136 C CA . TYR A 1 76 ? 7.755 -7.021 2.918 1.00 15.00 76 TYR A CA 9
ATOM 20137 C C . TYR A 1 76 ? 8.478 -5.695 2.677 1.00 15.00 76 TYR A C 9
ATOM 20138 O O . TYR A 1 76 ? 8.120 -4.653 3.234 1.00 15.00 76 TYR A O 9
ATOM 20156 N N . THR A 1 77 ? 9.473 -5.765 1.803 1.00 15.00 77 THR A N 9
ATOM 20157 C CA . THR A 1 77 ? 10.207 -4.562 1.366 1.00 15.00 77 THR A CA 9
ATOM 20158 C C . THR A 1 77 ? 9.816 -4.257 -0.078 1.00 15.00 77 THR A C 9
ATOM 20159 O O . THR A 1 77 ? 9.820 -5.121 -0.955 1.00 15.00 77 THR A O 9
ATOM 20170 N N . ARG A 1 78 ? 9.314 -3.040 -0.221 1.00 15.00 78 ARG A N 9
ATOM 20171 C CA . ARG A 1 78 ? 8.596 -2.598 -1.430 1.00 15.00 78 ARG A CA 9
ATOM 20172 C C . ARG A 1 78 ? 9.217 -1.329 -2.020 1.00 15.00 78 ARG A C 9
ATOM 20173 O O . ARG A 1 78 ? 9.314 -0.298 -1.358 1.00 15.00 78 ARG A O 9
ATOM 20194 N N . LEU A 1 79 ? 9.603 -1.432 -3.283 1.00 15.00 79 LEU A N 9
ATOM 20195 C CA . LEU A 1 79 ? 10.199 -0.313 -4.040 1.00 15.00 79 LEU A CA 9
ATOM 20196 C C . LEU A 1 79 ? 9.452 -0.028 -5.350 1.00 15.00 79 LEU A C 9
ATOM 20197 O O . LEU A 1 79 ? 9.067 -0.954 -6.065 1.00 15.00 79 LEU A O 9
ATOM 20213 N N . GLY A 1 80 ? 9.160 1.253 -5.563 1.00 15.00 80 GLY A N 9
ATOM 20214 C CA . GLY A 1 80 ? 8.478 1.718 -6.787 1.00 15.00 80 GLY A CA 9
ATOM 20215 C C . GLY A 1 80 ? 8.059 3.191 -6.721 1.00 15.00 80 GLY A C 9
ATOM 20216 O O . GLY A 1 80 ? 8.838 4.056 -6.330 1.00 15.00 80 GLY A O 9
ATOM 20220 N N . GLY A 1 81 ? 6.867 3.432 -7.254 1.00 15.00 81 GLY A N 9
ATOM 20221 C CA . GLY A 1 81 ? 6.202 4.748 -7.289 1.00 15.00 81 GLY A CA 9
ATOM 20222 C C . GLY A 1 81 ? 4.999 4.754 -8.244 1.00 15.00 81 GLY A C 9
ATOM 20223 O O . GLY A 1 81 ? 4.789 3.784 -8.973 1.00 15.00 81 GLY A O 9
ATOM 20227 N N . MET A 1 82 ? 3.974 5.449 -7.770 1.00 15.00 82 MET A N 9
ATOM 20228 C CA . MET A 1 82 ? 2.876 5.999 -8.589 1.00 15.00 82 MET A CA 9
ATOM 20229 C C . MET A 1 82 ? 2.170 7.186 -7.913 1.00 15.00 82 MET A C 9
ATOM 20230 O O . MET A 1 82 ? 2.364 7.421 -6.718 1.00 15.00 82 MET A O 9
ATOM 20244 N N . VAL A 1 83 ? 1.404 7.929 -8.707 1.00 15.00 83 VAL A N 9
ATOM 20245 C CA . VAL A 1 83 ? 0.779 9.191 -8.259 1.00 15.00 83 VAL A CA 9
ATOM 20246 C C . VAL A 1 83 ? -0.683 8.942 -7.845 1.00 15.00 83 VAL A C 9
ATOM 20247 O O . VAL A 1 83 ? -1.466 8.379 -8.610 1.00 15.00 83 VAL A O 9
ATOM 20260 N N . TRP A 1 84 ? -1.009 9.352 -6.625 1.00 15.00 84 TRP A N 9
ATOM 20261 C CA . TRP A 1 84 ? -2.346 9.129 -6.042 1.00 15.00 84 TRP A CA 9
ATOM 20262 C C . TRP A 1 84 ? -3.163 10.425 -5.908 1.00 15.00 84 TRP A C 9
ATOM 20263 O O . TRP A 1 84 ? -2.618 11.516 -5.733 1.00 15.00 84 TRP A O 9
ATOM 20284 N N . ARG A 1 85 ? -4.481 10.259 -5.946 1.00 15.00 85 ARG A N 9
ATOM 20285 C CA . ARG A 1 85 ? -5.430 11.384 -6.006 1.00 15.00 85 ARG A CA 9
ATOM 20286 C C . ARG A 1 85 ? -5.936 11.735 -4.599 1.00 15.00 85 ARG A C 9
ATOM 20287 O O . ARG A 1 85 ? -6.741 11.012 -4.016 1.00 15.00 85 ARG A O 9
ATOM 20308 N N . ALA A 1 86 ? -5.274 12.740 -4.030 1.00 15.00 86 ALA A N 9
ATOM 20309 C CA . ALA A 1 86 ? -5.585 13.246 -2.678 1.00 15.00 86 ALA A CA 9
ATOM 20310 C C . ALA A 1 86 ? -5.983 14.739 -2.640 1.00 15.00 86 ALA A C 9
ATOM 20311 O O . ALA A 1 86 ? -7.156 15.056 -2.816 1.00 15.00 86 ALA A O 9
ATOM 20318 N N . ASP A 1 87 ? -5.007 15.646 -2.525 1.00 15.00 87 ASP A N 9
ATOM 20319 C CA . ASP A 1 87 ? -5.238 17.097 -2.354 1.00 15.00 87 ASP A CA 9
ATOM 20320 C C . ASP A 1 87 ? -4.003 17.902 -2.800 1.00 15.00 87 ASP A C 9
ATOM 20321 O O . ASP A 1 87 ? -2.876 17.415 -2.694 1.00 15.00 87 ASP A O 9
ATOM 20330 N N . THR A 1 88 ? -4.266 19.092 -3.336 1.00 15.00 88 THR A N 9
ATOM 20331 C CA . THR A 1 88 ? -3.245 20.099 -3.720 1.00 15.00 88 THR A CA 9
ATOM 20332 C C . THR A 1 88 ? -3.904 21.464 -4.003 1.00 15.00 88 THR A C 9
ATOM 20333 O O . THR A 1 88 ? -5.096 21.532 -4.296 1.00 15.00 88 THR A O 9
ATOM 20344 N N . SER A 1 89 ? -3.090 22.513 -3.919 1.00 15.00 89 SER A N 9
ATOM 20345 C CA . SER A 1 89 ? -3.518 23.914 -4.123 1.00 15.00 89 SER A CA 9
ATOM 20346 C C . SER A 1 89 ? -2.694 24.589 -5.232 1.00 15.00 89 SER A C 9
ATOM 20347 O O . SER A 1 89 ? -1.591 24.151 -5.564 1.00 15.00 89 SER A O 9
ATOM 20355 N N . ASP A 1 90 ? -3.258 25.657 -5.790 1.00 15.00 90 ASP A N 9
ATOM 20356 C CA . ASP A 1 90 ? -2.644 26.415 -6.898 1.00 15.00 90 ASP A CA 9
ATOM 20357 C C . ASP A 1 90 ? -2.662 27.923 -6.584 1.00 15.00 90 ASP A C 9
ATOM 20358 O O . ASP A 1 90 ? -3.643 28.417 -6.035 1.00 15.00 90 ASP A O 9
ATOM 20367 N N . LYS A 1 91 ? -1.657 28.625 -7.120 1.00 15.00 91 LYS A N 9
ATOM 20368 C CA . LYS A 1 91 ? -1.379 30.069 -6.906 1.00 15.00 91 LYS A CA 9
ATOM 20369 C C . LYS A 1 91 ? -1.004 30.407 -5.450 1.00 15.00 91 LYS A C 9
ATOM 20370 O O . LYS A 1 91 ? -1.556 29.871 -4.492 1.00 15.00 91 LYS A O 9
ATOM 20389 N N . ASP A 1 92 ? 0.077 31.176 -5.340 1.00 15.00 92 ASP A N 9
ATOM 20390 C CA . ASP A 1 92 ? 0.549 31.721 -4.053 1.00 15.00 92 ASP A CA 9
ATOM 20391 C C . ASP A 1 92 ? 0.545 33.263 -4.079 1.00 15.00 92 ASP A C 9
ATOM 20392 O O . ASP A 1 92 ? -0.398 33.873 -3.582 1.00 15.00 92 ASP A O 9
ATOM 20401 N N . GLY A 1 93 ? 1.565 33.858 -4.700 1.00 15.00 93 GLY A N 9
ATOM 20402 C CA . GLY A 1 93 ? 1.688 35.318 -4.868 1.00 15.00 93 GLY A CA 9
ATOM 20403 C C . GLY A 1 93 ? 2.912 35.617 -5.736 1.00 15.00 93 GLY A C 9
ATOM 20404 O O . GLY A 1 93 ? 4.042 35.502 -5.267 1.00 15.00 93 GLY A O 9
ATOM 20408 N N . ASN A 1 94 ? 2.634 35.803 -7.028 1.00 15.00 94 ASN A N 9
ATOM 20409 C CA . ASN A 1 94 ? 3.638 35.973 -8.107 1.00 15.00 94 ASN A CA 9
ATOM 20410 C C . ASN A 1 94 ? 4.356 34.639 -8.411 1.00 15.00 94 ASN A C 9
ATOM 20411 O O . ASN A 1 94 ? 4.184 33.648 -7.696 1.00 15.00 94 ASN A O 9
ATOM 20422 N N . GLY A 1 95 ? 4.993 34.604 -9.579 1.00 15.00 95 GLY A N 9
ATOM 20423 C CA . GLY A 1 95 ? 5.679 33.419 -10.134 1.00 15.00 95 GLY A CA 9
ATOM 20424 C C . GLY A 1 95 ? 4.675 32.404 -10.699 1.00 15.00 95 GLY A C 9
ATOM 20425 O O . GLY A 1 95 ? 4.289 31.442 -10.040 1.00 15.00 95 GLY A O 9
ATOM 20429 N N . TYR A 1 96 ? 4.331 32.621 -11.965 1.00 15.00 96 TYR A N 9
ATOM 20430 C CA . TYR A 1 96 ? 3.327 31.804 -12.673 1.00 15.00 96 TYR A CA 9
ATOM 20431 C C . TYR A 1 96 ? 3.904 31.214 -13.966 1.00 15.00 96 TYR A C 9
ATOM 20432 O O . TYR A 1 96 ? 4.657 31.880 -14.676 1.00 15.00 96 TYR A O 9
ATOM 20450 N N . ILE A 1 97 ? 3.503 29.971 -14.229 1.00 15.00 97 ILE A N 9
ATOM 20451 C CA . ILE A 1 97 ? 3.968 29.163 -15.382 1.00 15.00 97 ILE A CA 9
ATOM 20452 C C . ILE A 1 97 ? 3.180 27.843 -15.531 1.00 15.00 97 ILE A C 9
ATOM 20453 O O . ILE A 1 97 ? 2.351 27.731 -16.427 1.00 15.00 97 ILE A O 9
ATOM 20469 N N . SER A 1 98 ? 3.381 26.915 -14.594 1.00 15.00 98 SER A N 9
ATOM 20470 C CA . SER A 1 98 ? 2.783 25.558 -14.611 1.00 15.00 98 SER A CA 9
ATOM 20471 C C . SER A 1 98 ? 2.942 24.822 -13.268 1.00 15.00 98 SER A C 9
ATOM 20472 O O . SER A 1 98 ? 1.986 24.745 -12.501 1.00 15.00 98 SER A O 9
ATOM 20480 N N . ALA A 1 99 ? 4.184 24.424 -12.972 1.00 15.00 99 ALA A N 9
ATOM 20481 C CA . ALA A 1 99 ? 4.631 23.670 -11.776 1.00 15.00 99 ALA A CA 9
ATOM 20482 C C . ALA A 1 99 ? 4.092 22.230 -11.714 1.00 15.00 99 ALA A C 9
ATOM 20483 O O . ALA A 1 99 ? 2.972 21.927 -12.126 1.00 15.00 99 ALA A O 9
ATOM 20490 N N . ALA A 1 100 ? 4.955 21.338 -11.227 1.00 15.00 100 ALA A N 9
ATOM 20491 C CA . ALA A 1 100 ? 4.681 19.889 -11.159 1.00 15.00 100 ALA A CA 9
ATOM 20492 C C . ALA A 1 100 ? 3.669 19.516 -10.059 1.00 15.00 100 ALA A C 9
ATOM 20493 O O . ALA A 1 100 ? 4.013 19.202 -8.920 1.00 15.00 100 ALA A O 9
ATOM 20500 N N . GLU A 1 101 ? 2.397 19.624 -10.430 1.00 15.00 101 GLU A N 9
ATOM 20501 C CA . GLU A 1 101 ? 1.245 19.240 -9.582 1.00 15.00 101 GLU A CA 9
ATOM 20502 C C . GLU A 1 101 ? 1.030 17.713 -9.439 1.00 15.00 101 GLU A C 9
ATOM 20503 O O . GLU A 1 101 ? -0.087 17.239 -9.228 1.00 15.00 101 GLU A O 9
ATOM 20515 N N . ALA A 1 102 ? 2.143 16.986 -9.383 1.00 15.00 102 ALA A N 9
ATOM 20516 C CA . ALA A 1 102 ? 2.195 15.508 -9.360 1.00 15.00 102 ALA A CA 9
ATOM 20517 C C . ALA A 1 102 ? 3.495 15.025 -8.698 1.00 15.00 102 ALA A C 9
ATOM 20518 O O . ALA A 1 102 ? 4.533 15.680 -8.797 1.00 15.00 102 ALA A O 9
ATOM 20525 N N . SER A 1 103 ? 3.398 13.878 -8.027 1.00 15.00 103 SER A N 9
ATOM 20526 C CA . SER A 1 103 ? 4.529 13.273 -7.289 1.00 15.00 103 SER A CA 9
ATOM 20527 C C . SER A 1 103 ? 5.606 12.714 -8.235 1.00 15.00 103 SER A C 9
ATOM 20528 O O . SER A 1 103 ? 5.309 12.105 -9.261 1.00 15.00 103 SER A O 9
ATOM 20536 N N . VAL A 1 104 ? 6.849 12.872 -7.792 1.00 15.00 104 VAL A N 9
ATOM 20537 C CA . VAL A 1 104 ? 8.069 12.482 -8.536 1.00 15.00 104 VAL A CA 9
ATOM 20538 C C . VAL A 1 104 ? 9.064 11.736 -7.626 1.00 15.00 104 VAL A C 9
ATOM 20539 O O . VAL A 1 104 ? 8.964 11.825 -6.404 1.00 15.00 104 VAL A O 9
ATOM 20552 N N . SER A 1 105 ? 10.071 11.129 -8.264 1.00 15.00 105 SER A N 9
ATOM 20553 C CA . SER A 1 105 ? 11.155 10.336 -7.627 1.00 15.00 105 SER A CA 9
ATOM 20554 C C . SER A 1 105 ? 10.686 9.007 -6.997 1.00 15.00 105 SER A C 9
ATOM 20555 O O . SER A 1 105 ? 9.523 8.903 -6.596 1.00 15.00 105 SER A O 9
ATOM 20563 N N . PRO A 1 106 ? 11.538 7.965 -6.981 1.00 15.00 106 PRO A N 9
ATOM 20564 C CA . PRO A 1 106 ? 11.177 6.650 -6.417 1.00 15.00 106 PRO A CA 9
ATOM 20565 C C . PRO A 1 106 ? 10.831 6.710 -4.924 1.00 15.00 106 PRO A C 9
ATOM 20566 O O . PRO A 1 106 ? 11.487 7.377 -4.125 1.00 15.00 106 PRO A O 9
ATOM 20577 N N . VAL A 1 107 ? 9.831 5.905 -4.595 1.00 15.00 107 VAL A N 9
ATOM 20578 C CA . VAL A 1 107 ? 9.220 5.813 -3.257 1.00 15.00 107 VAL A CA 9
ATOM 20579 C C . VAL A 1 107 ? 9.472 4.385 -2.738 1.00 15.00 107 VAL A C 9
ATOM 20580 O O . VAL A 1 107 ? 9.248 3.390 -3.435 1.00 15.00 107 VAL A O 9
ATOM 20593 N N . PHE A 1 108 ? 9.845 4.345 -1.468 1.00 15.00 108 PHE A N 9
ATOM 20594 C CA . PHE A 1 108 ? 10.240 3.110 -0.767 1.00 15.00 108 PHE A CA 9
ATOM 20595 C C . PHE A 1 108 ? 9.307 2.856 0.418 1.00 15.00 108 PHE A C 9
ATOM 20596 O O . PHE A 1 108 ? 8.981 3.758 1.190 1.00 15.00 108 PHE A O 9
ATOM 20613 N N . ALA A 1 109 ? 8.805 1.632 0.458 1.00 15.00 109 ALA A N 9
ATOM 20614 C CA . ALA A 1 109 ? 7.842 1.179 1.471 1.00 15.00 109 ALA A CA 9
ATOM 20615 C C . ALA A 1 109 ? 8.354 -0.042 2.248 1.00 15.00 109 ALA A C 9
ATOM 20616 O O . ALA A 1 109 ? 8.828 -1.024 1.676 1.00 15.00 109 ALA A O 9
ATOM 20623 N N . GLY A 1 110 ? 8.235 0.084 3.563 1.00 15.00 110 GLY A N 9
ATOM 20624 C CA . GLY A 1 110 ? 8.590 -0.958 4.545 1.00 15.00 110 GLY A CA 9
ATOM 20625 C C . GLY A 1 110 ? 7.314 -1.423 5.254 1.00 15.00 110 GLY A C 9
ATOM 20626 O O . GLY A 1 110 ? 6.783 -0.707 6.103 1.00 15.00 110 GLY A O 9
ATOM 20630 N N . GLY A 1 111 ? 6.795 -2.553 4.782 1.00 15.00 111 GLY A N 9
ATOM 20631 C CA . GLY A 1 111 ? 5.503 -3.097 5.243 1.00 15.00 111 GLY A CA 9
ATOM 20632 C C . GLY A 1 111 ? 5.646 -4.442 5.959 1.00 15.00 111 GLY A C 9
ATOM 20633 O O . GLY A 1 111 ? 6.557 -5.218 5.684 1.00 15.00 111 GLY A O 9
ATOM 20637 N N . VAL A 1 112 ? 4.791 -4.634 6.954 1.00 15.00 112 VAL A N 9
ATOM 20638 C CA . VAL A 1 112 ? 4.662 -5.936 7.640 1.00 15.00 112 VAL A CA 9
ATOM 20639 C C . VAL A 1 112 ? 3.234 -6.493 7.555 1.00 15.00 112 VAL A C 9
ATOM 20640 O O . VAL A 1 112 ? 2.251 -5.764 7.694 1.00 15.00 112 VAL A O 9
ATOM 20653 N N . GLU A 1 113 ? 3.198 -7.798 7.316 1.00 15.00 113 GLU A N 9
ATOM 20654 C CA . GLU A 1 113 ? 1.965 -8.601 7.247 1.00 15.00 113 GLU A CA 9
ATOM 20655 C C . GLU A 1 113 ? 1.931 -9.521 8.474 1.00 15.00 113 GLU A C 9
ATOM 20656 O O . GLU A 1 113 ? 2.736 -10.444 8.609 1.00 15.00 113 GLU A O 9
ATOM 20668 N N . TYR A 1 114 ? 1.010 -9.186 9.366 1.00 15.00 114 TYR A N 9
ATOM 20669 C CA . TYR A 1 114 ? 0.826 -9.855 10.663 1.00 15.00 114 TYR A CA 9
ATOM 20670 C C . TYR A 1 114 ? -0.583 -10.451 10.798 1.00 15.00 114 TYR A C 9
ATOM 20671 O O . TYR A 1 114 ? -1.572 -9.896 10.319 1.00 15.00 114 TYR A O 9
ATOM 20689 N N . VAL A 1 115 ? -0.592 -11.673 11.310 1.00 15.00 115 VAL A N 9
ATOM 20690 C CA . VAL A 1 115 ? -1.817 -12.394 11.703 1.00 15.00 115 VAL A CA 9
ATOM 20691 C C . VAL A 1 115 ? -1.707 -12.904 13.152 1.00 15.00 115 VAL A C 9
ATOM 20692 O O . VAL A 1 115 ? -0.877 -13.750 13.484 1.00 15.00 115 VAL A O 9
ATOM 20705 N N . ILE A 1 116 ? -2.464 -12.245 14.024 1.00 15.00 116 ILE A N 9
ATOM 20706 C CA . ILE A 1 116 ? -2.533 -12.613 15.453 1.00 15.00 116 ILE A CA 9
ATOM 20707 C C . ILE A 1 116 ? -3.930 -13.146 15.837 1.00 15.00 116 ILE A C 9
ATOM 20708 O O . ILE A 1 116 ? -4.724 -12.503 16.520 1.00 15.00 116 ILE A O 9
ATOM 20724 N N . ARG A 1 117 ? -4.239 -14.296 15.242 1.00 15.00 117 ARG A N 9
ATOM 20725 C CA . ARG A 1 117 ? -5.518 -15.004 15.481 1.00 15.00 117 ARG A CA 9
ATOM 20726 C C . ARG A 1 117 ? -5.451 -16.449 16.005 1.00 15.00 117 ARG A C 9
ATOM 20727 O O . ARG A 1 117 ? -6.383 -16.885 16.679 1.00 15.00 117 ARG A O 9
ATOM 20748 N N . ARG A 1 118 ? -4.398 -17.189 15.641 1.00 15.00 118 ARG A N 9
ATOM 20749 C CA . ARG A 1 118 ? -4.119 -18.585 16.071 1.00 15.00 118 ARG A CA 9
ATOM 20750 C C . ARG A 1 118 ? -5.089 -19.699 15.626 1.00 15.00 118 ARG A C 9
ATOM 20751 O O . ARG A 1 118 ? -4.699 -20.863 15.540 1.00 15.00 118 ARG A O 9
ATOM 20772 N N . ARG A 1 119 ? -6.353 -19.343 15.423 1.00 15.00 119 ARG A N 9
ATOM 20773 C CA . ARG A 1 119 ? -7.394 -20.237 14.878 1.00 15.00 119 ARG A CA 9
ATOM 20774 C C . ARG A 1 119 ? -7.663 -19.976 13.392 1.00 15.00 119 ARG A C 9
ATOM 20775 O O . ARG A 1 119 ? -7.452 -18.869 12.903 1.00 15.00 119 ARG A O 9
ATOM 20796 N N . ILE A 1 120 ? -8.053 -21.057 12.712 1.00 15.00 120 ILE A N 9
ATOM 20797 C CA . ILE A 1 120 ? -8.489 -21.146 11.292 1.00 15.00 120 ILE A CA 9
ATOM 20798 C C . ILE A 1 120 ? -8.750 -19.770 10.633 1.00 15.00 120 ILE A C 9
ATOM 20799 O O . ILE A 1 120 ? -7.844 -19.203 10.027 1.00 15.00 120 ILE A O 9
ATOM 20815 N N . THR A 1 121 ? -9.939 -19.214 10.886 1.00 15.00 121 THR A N 9
ATOM 20816 C CA . THR A 1 121 ? -10.399 -17.876 10.428 1.00 15.00 121 THR A CA 9
ATOM 20817 C C . THR A 1 121 ? -10.406 -17.663 8.896 1.00 15.00 121 THR A C 9
ATOM 20818 O O . THR A 1 121 ? -9.896 -18.515 8.163 1.00 15.00 121 THR A O 9
ATOM 20829 N N . PRO A 1 122 ? -11.173 -16.683 8.390 1.00 15.00 122 PRO A N 9
ATOM 20830 C CA . PRO A 1 122 ? -11.077 -16.241 6.982 1.00 15.00 122 PRO A CA 9
ATOM 20831 C C . PRO A 1 122 ? -9.707 -15.615 6.683 1.00 15.00 122 PRO A C 9
ATOM 20832 O O . PRO A 1 122 ? -8.967 -15.262 7.600 1.00 15.00 122 PRO A O 9
ATOM 20843 N N . GLU A 1 123 ? -9.380 -15.532 5.395 1.00 15.00 123 GLU A N 9
ATOM 20844 C CA . GLU A 1 123 ? -8.083 -15.017 4.896 1.00 15.00 123 GLU A CA 9
ATOM 20845 C C . GLU A 1 123 ? -7.923 -13.502 5.144 1.00 15.00 123 GLU A C 9
ATOM 20846 O O . GLU A 1 123 ? -8.144 -12.673 4.262 1.00 15.00 123 GLU A O 9
ATOM 20858 N N . ILE A 1 124 ? -7.595 -13.174 6.390 1.00 15.00 124 ILE A N 9
ATOM 20859 C CA . ILE A 1 124 ? -7.460 -11.788 6.885 1.00 15.00 124 ILE A CA 9
ATOM 20860 C C . ILE A 1 124 ? -6.033 -11.570 7.418 1.00 15.00 124 ILE A C 9
ATOM 20861 O O . ILE A 1 124 ? -5.649 -12.112 8.454 1.00 15.00 124 ILE A O 9
ATOM 20877 N N . ALA A 1 125 ? -5.249 -10.845 6.627 1.00 15.00 125 ALA A N 9
ATOM 20878 C CA . ALA A 1 125 ? -3.865 -10.484 6.985 1.00 15.00 125 ALA A CA 9
ATOM 20879 C C . ALA A 1 125 ? -3.710 -8.970 7.183 1.00 15.00 125 ALA A C 9
ATOM 20880 O O . ALA A 1 125 ? -3.992 -8.167 6.293 1.00 15.00 125 ALA A O 9
ATOM 20887 N N . THR A 1 126 ? -3.293 -8.603 8.390 1.00 15.00 126 THR A N 9
ATOM 20888 C CA . THR A 1 126 ? -3.110 -7.194 8.801 1.00 15.00 126 THR A CA 9
ATOM 20889 C C . THR A 1 126 ? -1.760 -6.682 8.277 1.00 15.00 126 THR A C 9
ATOM 20890 O O . THR A 1 126 ? -0.698 -7.151 8.680 1.00 15.00 126 THR A O 9
ATOM 20901 N N . ARG A 1 127 ? -1.847 -5.683 7.409 1.00 15.00 127 ARG A N 9
ATOM 20902 C CA . ARG A 1 127 ? -0.670 -5.027 6.813 1.00 15.00 127 ARG A CA 9
ATOM 20903 C C . ARG A 1 127 ? -0.539 -3.559 7.226 1.00 15.00 127 ARG A C 9
ATOM 20904 O O . ARG A 1 127 ? -1.450 -2.752 7.044 1.00 15.00 127 ARG A O 9
ATOM 20925 N N . LEU A 1 128 ? 0.588 -3.276 7.868 1.00 15.00 128 LEU A N 9
ATOM 20926 C CA . LEU A 1 128 ? 0.984 -1.893 8.189 1.00 15.00 128 LEU A CA 9
ATOM 20927 C C . LEU A 1 128 ? 2.344 -1.567 7.560 1.00 15.00 128 LEU A C 9
ATOM 20928 O O . LEU A 1 128 ? 3.315 -2.311 7.699 1.00 15.00 128 LEU A O 9
ATOM 20944 N N . GLU A 1 129 ? 2.277 -0.578 6.678 1.00 15.00 129 GLU A N 9
ATOM 20945 C CA . GLU A 1 129 ? 3.374 -0.174 5.785 1.00 15.00 129 GLU A CA 9
ATOM 20946 C C . GLU A 1 129 ? 3.772 1.293 6.018 1.00 15.00 129 GLU A C 9
ATOM 20947 O O . GLU A 1 129 ? 2.948 2.201 5.936 1.00 15.00 129 GLU A O 9
ATOM 20959 N N . TYR A 1 130 ? 5.079 1.494 6.123 1.00 15.00 130 TYR A N 9
ATOM 20960 C CA . TYR A 1 130 ? 5.670 2.843 6.160 1.00 15.00 130 TYR A CA 9
ATOM 20961 C C . TYR A 1 130 ? 6.168 3.244 4.769 1.00 15.00 130 TYR A C 9
ATOM 20962 O O . TYR A 1 130 ? 6.912 2.515 4.115 1.00 15.00 130 TYR A O 9
ATOM 20980 N N . GLN A 1 131 ? 5.716 4.424 4.367 1.00 15.00 131 GLN A N 9
ATOM 20981 C CA . GLN A 1 131 ? 5.939 4.999 3.031 1.00 15.00 131 GLN A CA 9
ATOM 20982 C C . GLN A 1 131 ? 6.907 6.189 3.150 1.00 15.00 131 GLN A C 9
ATOM 20983 O O . GLN A 1 131 ? 6.604 7.222 3.749 1.00 15.00 131 GLN A O 9
ATOM 20997 N N . TRP A 1 132 ? 8.105 5.925 2.642 1.00 15.00 132 TRP A N 9
ATOM 20998 C CA . TRP A 1 132 ? 9.291 6.798 2.694 1.00 15.00 132 TRP A CA 9
ATOM 20999 C C . TRP A 1 132 ? 9.764 7.215 1.290 1.00 15.00 132 TRP A C 9
ATOM 21000 O O . TRP A 1 132 ? 9.504 6.552 0.284 1.00 15.00 132 TRP A O 9
ATOM 21021 N N . THR A 1 133 ? 10.288 8.436 1.233 1.00 15.00 133 THR A N 9
ATOM 21022 C CA . THR A 1 133 ? 10.904 8.965 -0.004 1.00 15.00 133 THR A CA 9
ATOM 21023 C C . THR A 1 133 ? 12.267 9.628 0.274 1.00 15.00 133 THR A C 9
ATOM 21024 O O . THR A 1 133 ? 13.302 8.983 0.118 1.00 15.00 133 THR A O 9
ATOM 21035 N N . ASN A 1 134 ? 12.237 10.859 0.793 1.00 15.00 134 ASN A N 9
ATOM 21036 C CA . ASN A 1 134 ? 13.436 11.705 1.002 1.00 15.00 134 ASN A CA 9
ATOM 21037 C C . ASN A 1 134 ? 13.076 12.992 1.769 1.00 15.00 134 ASN A C 9
ATOM 21038 O O . ASN A 1 134 ? 13.652 13.275 2.816 1.00 15.00 134 ASN A O 9
ATOM 21049 N N . ASN 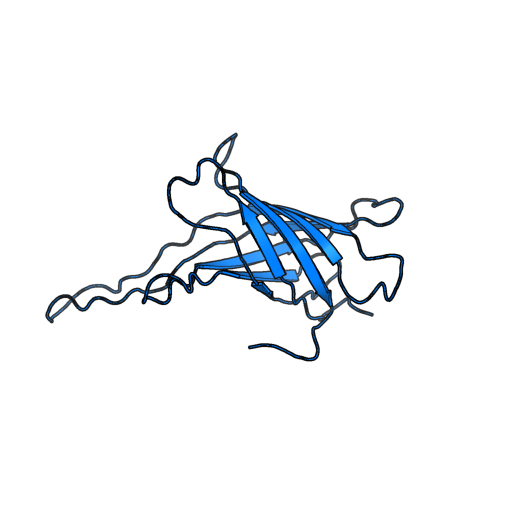A 1 135 ? 12.136 13.751 1.201 1.00 15.00 135 ASN A N 9
ATOM 21050 C CA . ASN A 1 135 ? 11.529 14.940 1.834 1.00 15.00 135 ASN A CA 9
ATOM 21051 C C . ASN A 1 135 ? 10.917 14.565 3.201 1.00 15.00 135 ASN A C 9
ATOM 21052 O O . ASN A 1 135 ? 10.399 13.461 3.358 1.00 15.00 135 ASN A O 9
ATOM 21063 N N . ALA A 1 136 ? 10.814 15.585 4.057 1.00 15.00 136 ALA A N 9
ATOM 21064 C CA . ALA A 1 136 ? 10.487 15.506 5.498 1.00 15.00 136 ALA A CA 9
ATOM 21065 C C . ALA A 1 136 ? 11.557 14.752 6.307 1.00 15.00 136 ALA A C 9
ATOM 21066 O O . ALA A 1 136 ? 11.602 13.522 6.377 1.00 15.00 136 ALA A O 9
ATOM 21073 N N . SER A 1 137 ? 12.452 15.556 6.881 1.00 15.00 137 SER A N 9
ATOM 21074 C CA . SER A 1 137 ? 13.626 15.124 7.672 1.00 15.00 137 SER A CA 9
ATOM 21075 C C . SER A 1 137 ? 13.285 14.090 8.755 1.00 15.00 137 SER A C 9
ATOM 21076 O O . SER A 1 137 ? 12.640 14.391 9.760 1.00 15.00 137 SER A O 9
ATOM 21084 N N . ASP A 1 138 ? 13.574 12.838 8.401 1.00 15.00 138 ASP A N 9
ATOM 21085 C CA . ASP A 1 138 ? 13.336 11.629 9.225 1.00 15.00 138 ASP A CA 9
ATOM 21086 C C . ASP A 1 138 ? 11.847 11.356 9.543 1.00 15.00 138 ASP A C 9
ATOM 21087 O O . ASP A 1 138 ? 11.518 10.638 10.485 1.00 15.00 138 ASP A O 9
ATOM 21096 N N . ASN A 1 139 ? 10.973 11.835 8.658 1.00 15.00 139 ASN A N 9
ATOM 21097 C CA . ASN A 1 139 ? 9.511 11.659 8.755 1.00 15.00 139 ASN A CA 9
ATOM 21098 C C . ASN A 1 139 ? 8.964 11.126 7.415 1.00 15.00 139 ASN A C 9
ATOM 21099 O O . ASN A 1 139 ? 9.668 11.137 6.406 1.00 15.00 139 ASN A O 9
ATOM 21110 N N . GLY A 1 140 ? 7.700 10.708 7.424 1.00 15.00 140 GLY A N 9
ATOM 21111 C CA . GLY A 1 140 ? 7.059 10.070 6.256 1.00 15.00 140 GLY A CA 9
ATOM 21112 C C . GLY A 1 140 ? 5.577 9.753 6.480 1.00 15.00 140 GLY A C 9
ATOM 21113 O O . GLY A 1 140 ? 4.898 10.357 7.312 1.00 15.00 140 GLY A O 9
ATOM 21117 N N . MET A 1 141 ? 5.135 8.730 5.759 1.00 15.00 141 MET A N 9
ATOM 21118 C CA . MET A 1 141 ? 3.720 8.306 5.725 1.00 15.00 141 MET A CA 9
ATOM 21119 C C . MET A 1 141 ? 3.562 6.880 6.269 1.00 15.00 141 MET A C 9
ATOM 21120 O O . MET A 1 141 ? 4.467 6.053 6.168 1.00 15.00 141 MET A O 9
ATOM 21134 N N . LEU A 1 142 ? 2.412 6.640 6.887 1.00 15.00 142 LEU A N 9
ATOM 21135 C CA . LEU A 1 142 ? 2.005 5.308 7.361 1.00 15.00 142 LEU A CA 9
ATOM 21136 C C . LEU A 1 142 ? 0.672 4.905 6.717 1.00 15.00 142 LEU A C 9
ATOM 21137 O O . LEU A 1 142 ? -0.377 5.501 6.966 1.00 15.00 142 LEU A O 9
ATOM 21153 N N . SER A 1 143 ? 0.775 3.893 5.870 1.00 15.00 143 SER A N 9
ATOM 21154 C CA . SER A 1 143 ? -0.396 3.289 5.210 1.00 15.00 143 SER A CA 9
ATOM 21155 C C . SER A 1 143 ? -0.653 1.938 5.883 1.00 15.00 143 SER A C 9
ATOM 21156 O O . SER A 1 143 ? 0.213 1.066 5.947 1.00 15.00 143 SER A O 9
ATOM 21164 N N . LEU A 1 144 ? -1.881 1.792 6.355 1.00 15.00 144 LEU A N 9
ATOM 21165 C CA . LEU A 1 144 ? -2.327 0.629 7.147 1.00 15.00 144 LEU A CA 9
ATOM 21166 C C . LEU A 1 144 ? -3.661 0.071 6.639 1.00 15.00 144 LEU A C 9
ATOM 21167 O O . LEU A 1 144 ? -4.525 0.827 6.195 1.00 15.00 144 LEU A O 9
ATOM 21183 N N . GLY A 1 145 ? -3.761 -1.252 6.648 1.00 15.00 145 GLY A N 9
ATOM 21184 C CA . GLY A 1 145 ? -4.955 -1.967 6.166 1.00 15.00 145 GLY A CA 9
ATOM 21185 C C . GLY A 1 145 ? -4.832 -3.490 6.255 1.00 15.00 145 GLY A C 9
ATOM 21186 O O . GLY A 1 145 ? -4.053 -4.038 7.037 1.00 15.00 145 GLY A O 9
ATOM 21190 N N . VAL A 1 146 ? -5.712 -4.138 5.506 1.00 15.00 146 VAL A N 9
ATOM 21191 C CA . VAL A 1 146 ? -5.840 -5.611 5.489 1.00 15.00 146 VAL A CA 9
ATOM 21192 C C . VAL A 1 146 ? -5.782 -6.114 4.034 1.00 15.00 146 VAL A C 9
ATOM 21193 O O . VAL A 1 146 ? -6.345 -5.496 3.128 1.00 15.00 146 VAL A O 9
ATOM 21206 N N . SER A 1 147 ? -5.088 -7.233 3.872 1.00 15.00 147 SER A N 9
ATOM 21207 C CA . SER A 1 147 ? -5.047 -8.015 2.622 1.00 15.00 147 SER A CA 9
ATOM 21208 C C . SER A 1 147 ? -5.665 -9.405 2.830 1.00 15.00 147 SER A C 9
ATOM 21209 O O . SER A 1 147 ? -5.580 -9.998 3.907 1.00 15.00 147 SER A O 9
ATOM 21217 N N . TYR A 1 148 ? -6.443 -9.806 1.830 1.00 15.00 148 TYR A N 9
ATOM 21218 C CA . TYR A 1 148 ? -7.077 -11.136 1.761 1.00 15.00 148 TYR A CA 9
ATOM 21219 C C . TYR A 1 148 ? -6.461 -11.974 0.635 1.00 15.00 148 TYR A C 9
ATOM 21220 O O . TYR A 1 148 ? -6.280 -11.505 -0.489 1.00 15.00 148 TYR A O 9
ATOM 21238 N N . ARG A 1 149 ? -6.185 -13.228 0.969 1.00 15.00 149 ARG A N 9
ATOM 21239 C CA . ARG A 1 149 ? -5.770 -14.232 -0.025 1.00 15.00 149 ARG A CA 9
ATOM 21240 C C . ARG A 1 149 ? -7.019 -14.729 -0.769 1.00 15.00 149 ARG A C 9
ATOM 21241 O O . ARG A 1 149 ? -7.923 -15.288 -0.149 1.00 15.00 149 ARG A O 9
ATOM 21262 N N . PHE A 1 150 ? -6.962 -14.593 -2.094 1.00 15.00 150 PHE A N 9
ATOM 21263 C CA . PHE A 1 150 ? -8.080 -14.876 -3.026 1.00 15.00 150 PHE A CA 9
ATOM 21264 C C . PHE A 1 150 ? -8.989 -16.059 -2.629 1.00 15.00 150 PHE A C 9
ATOM 21265 O O . PHE A 1 150 ? -10.140 -15.845 -2.259 1.00 15.00 150 PHE A O 9
ATOM 21282 N N . GLY A 1 151 ? -8.487 -17.283 -2.818 1.00 15.00 151 GLY A N 9
ATOM 21283 C CA . GLY A 1 151 ? -9.175 -18.548 -2.476 1.00 15.00 151 GLY A CA 9
ATOM 21284 C C . GLY A 1 151 ? -10.647 -18.566 -2.915 1.00 15.00 151 GLY A C 9
ATOM 21285 O O . GLY A 1 151 ? -10.971 -18.463 -4.100 1.00 15.00 151 GLY A O 9
ATOM 21289 N N . GLN A 1 152 ? -11.508 -18.755 -1.920 1.00 15.00 152 GLN A N 9
ATOM 21290 C CA . GLN A 1 152 ? -12.972 -18.650 -2.073 1.00 15.00 152 GLN A CA 9
ATOM 21291 C C . GLN A 1 152 ? -13.411 -17.187 -2.248 1.00 15.00 152 GLN A C 9
ATOM 21292 O O . GLN A 1 152 ? -13.442 -16.413 -1.287 1.00 15.00 152 GLN A O 9
ATOM 21306 N N . GLY A 1 153 ? -13.417 -16.791 -3.519 1.00 15.00 153 GLY A N 9
ATOM 21307 C CA . GLY A 1 153 ? -14.027 -15.529 -3.991 1.00 15.00 153 GLY A CA 9
ATOM 21308 C C . GLY A 1 153 ? -15.562 -15.530 -3.875 1.00 15.00 153 GLY A C 9
ATOM 21309 O O . GLY A 1 153 ? -16.148 -16.154 -2.991 1.00 15.00 153 GLY A O 9
ATOM 21313 N N . GLU A 1 154 ? -16.196 -14.851 -4.831 1.00 15.00 154 GLU A N 9
ATOM 21314 C CA . GLU A 1 154 ? -17.667 -14.724 -4.916 1.00 15.00 154 GLU A CA 9
ATOM 21315 C C . GLU A 1 154 ? -18.376 -16.042 -5.297 1.00 15.00 154 GLU A C 9
ATOM 21316 O O . GLU A 1 154 ? -18.677 -16.318 -6.460 1.00 15.00 154 GLU A O 9
ATOM 21328 N N . ALA A 1 155 ? -18.607 -16.852 -4.269 1.00 15.00 155 ALA A N 9
ATOM 21329 C CA . ALA A 1 155 ? -19.384 -18.105 -4.370 1.00 15.00 155 ALA A CA 9
ATOM 21330 C C . ALA A 1 155 ? -20.897 -17.823 -4.412 1.00 15.00 155 ALA A C 9
ATOM 21331 O O . ALA A 1 155 ? -21.593 -17.777 -3.396 1.00 15.00 155 ALA A O 9
ATOM 21338 N N . ALA A 1 156 ? -21.355 -17.542 -5.629 1.00 15.00 156 ALA A N 9
ATOM 21339 C CA . ALA A 1 156 ? -22.776 -17.232 -5.915 1.00 15.00 156 ALA A CA 9
ATOM 21340 C C . ALA A 1 156 ? -23.481 -18.270 -6.808 1.00 15.00 156 ALA A C 9
ATOM 21341 O O . ALA A 1 156 ? -22.793 -18.825 -7.696 1.00 15.00 156 ALA A O 9
ATOM 21349 N N . MET A 1 1 ? -5.832 -22.030 -3.927 1.00 15.00 1 MET A N 10
ATOM 21350 C CA . MET A 1 1 ? -4.359 -21.963 -4.065 1.00 15.00 1 MET A CA 10
ATOM 21351 C C . MET A 1 1 ? -3.704 -20.705 -3.442 1.00 15.00 1 MET A C 10
ATOM 21352 O O . MET A 1 1 ? -3.821 -19.611 -4.003 1.00 15.00 1 MET A O 10
ATOM 21368 N N . PRO A 1 2 ? -3.196 -20.817 -2.205 1.00 15.00 2 PRO A N 10
ATOM 21369 C CA . PRO A 1 2 ? -2.448 -19.730 -1.543 1.00 15.00 2 PRO A CA 10
ATOM 21370 C C . PRO A 1 2 ? -1.020 -19.593 -2.091 1.00 15.00 2 PRO A C 10
ATOM 21371 O O . PRO A 1 2 ? -0.366 -20.590 -2.397 1.00 15.00 2 PRO A O 10
ATOM 21382 N N . LYS A 1 3 ? -0.556 -18.341 -2.121 1.00 15.00 3 LYS A N 10
ATOM 21383 C CA . LYS A 1 3 ? 0.786 -17.916 -2.587 1.00 15.00 3 LYS A CA 10
ATOM 21384 C C . LYS A 1 3 ? 1.008 -18.193 -4.092 1.00 15.00 3 LYS A C 10
ATOM 21385 O O . LYS A 1 3 ? 0.209 -18.851 -4.753 1.00 15.00 3 LYS A O 10
ATOM 21404 N N . ASP A 1 4 ? 2.040 -17.545 -4.635 1.00 15.00 4 ASP A N 10
ATOM 21405 C CA . ASP A 1 4 ? 2.528 -17.687 -6.025 1.00 15.00 4 ASP A CA 10
ATOM 21406 C C . ASP A 1 4 ? 1.542 -17.115 -7.056 1.00 15.00 4 ASP A C 10
ATOM 21407 O O . ASP A 1 4 ? 0.849 -17.828 -7.781 1.00 15.00 4 ASP A O 10
ATOM 21416 N N . ASN A 1 5 ? 1.729 -15.812 -7.247 1.00 15.00 5 ASN A N 10
ATOM 21417 C CA . ASN A 1 5 ? 0.895 -14.902 -8.069 1.00 15.00 5 ASN A CA 10
ATOM 21418 C C . ASN A 1 5 ? -0.534 -14.706 -7.514 1.00 15.00 5 ASN A C 10
ATOM 21419 O O . ASN A 1 5 ? -1.500 -14.498 -8.251 1.00 15.00 5 ASN A O 10
ATOM 21430 N N . THR A 1 6 ? -0.604 -14.557 -6.194 1.00 15.00 6 THR A N 10
ATOM 21431 C CA . THR A 1 6 ? -1.879 -14.369 -5.470 1.00 15.00 6 THR A CA 10
ATOM 21432 C C . THR A 1 6 ? -2.174 -12.900 -5.154 1.00 15.00 6 THR A C 10
ATOM 21433 O O . THR A 1 6 ? -1.328 -12.163 -4.643 1.00 15.00 6 THR A O 10
ATOM 21444 N N . TRP A 1 7 ? -3.457 -12.586 -5.316 1.00 15.00 7 TRP A N 10
ATOM 21445 C CA . TRP A 1 7 ? -3.983 -11.212 -5.250 1.00 15.00 7 TRP A CA 10
ATOM 21446 C C . TRP A 1 7 ? -4.835 -11.032 -3.989 1.00 15.00 7 TRP A C 10
ATOM 21447 O O . TRP A 1 7 ? -5.672 -11.872 -3.654 1.00 15.00 7 TRP A O 10
ATOM 21468 N N . TYR A 1 8 ? -4.527 -9.948 -3.290 1.00 15.00 8 TYR A N 10
ATOM 21469 C CA . TYR A 1 8 ? -5.201 -9.524 -2.050 1.00 15.00 8 TYR A CA 10
ATOM 21470 C C . TYR A 1 8 ? -5.725 -8.092 -2.231 1.00 15.00 8 TYR A C 10
ATOM 21471 O O . TYR A 1 8 ? -5.014 -7.208 -2.709 1.00 15.00 8 TYR A O 10
ATOM 21489 N N . THR A 1 9 ? -6.985 -7.892 -1.878 1.00 15.00 9 THR A N 10
ATOM 21490 C CA . THR A 1 9 ? -7.650 -6.571 -1.937 1.00 15.00 9 THR A CA 10
ATOM 21491 C C . THR A 1 9 ? -8.296 -6.201 -0.591 1.00 15.00 9 THR A C 10
ATOM 21492 O O . THR A 1 9 ? -8.895 -7.050 0.067 1.00 15.00 9 THR A O 10
ATOM 21503 N N . GLY A 1 10 ? -8.053 -4.966 -0.168 1.00 15.00 10 GLY A N 10
ATOM 21504 C CA . GLY A 1 10 ? -8.587 -4.428 1.098 1.00 15.00 10 GLY A CA 10
ATOM 21505 C C . GLY A 1 10 ? -8.311 -2.932 1.282 1.00 15.00 10 GLY A C 10
ATOM 21506 O O . GLY A 1 10 ? -8.226 -2.174 0.315 1.00 15.00 10 GLY A O 10
ATOM 21510 N N . ALA A 1 11 ? -8.104 -2.557 2.540 1.00 15.00 11 ALA A N 10
ATOM 21511 C CA . ALA A 1 11 ? -7.960 -1.150 2.963 1.00 15.00 11 ALA A CA 10
ATOM 21512 C C . ALA A 1 11 ? -6.728 -0.901 3.848 1.00 15.00 11 ALA A C 10
ATOM 21513 O O . ALA A 1 11 ? -6.283 -1.794 4.569 1.00 15.00 11 ALA A O 10
ATOM 21520 N N . LYS A 1 12 ? -6.201 0.318 3.746 1.00 15.00 12 LYS A N 10
ATOM 21521 C CA . LYS A 1 12 ? -5.107 0.802 4.614 1.00 15.00 12 LYS A CA 10
ATOM 21522 C C . LYS A 1 12 ? -5.473 2.091 5.368 1.00 15.00 12 LYS A C 10
ATOM 21523 O O . LYS A 1 12 ? -6.066 3.016 4.813 1.00 15.00 12 LYS A O 10
ATOM 21542 N N . LEU A 1 13 ? -4.985 2.132 6.599 1.00 15.00 13 LEU A N 10
ATOM 21543 C CA . LEU A 1 13 ? -5.124 3.249 7.551 1.00 15.00 13 LEU A CA 10
ATOM 21544 C C . LEU A 1 13 ? -3.735 3.855 7.810 1.00 15.00 13 LEU A C 10
ATOM 21545 O O . LEU A 1 13 ? -2.758 3.131 8.016 1.00 15.00 13 LEU A O 10
ATOM 21561 N N . GLY A 1 14 ? -3.723 5.182 7.897 1.00 15.00 14 GLY A N 10
ATOM 21562 C CA . GLY A 1 14 ? -2.501 5.973 8.133 1.00 15.00 14 GLY A CA 10
ATOM 21563 C C . GLY A 1 14 ? -2.556 6.685 9.491 1.00 15.00 14 GLY A C 10
ATOM 21564 O O . GLY A 1 14 ? -3.491 7.431 9.775 1.00 15.00 14 GLY A O 10
ATOM 21568 N N . TRP A 1 15 ? -1.502 6.470 10.267 1.00 15.00 15 TRP A N 10
ATOM 21569 C CA . TRP A 1 15 ? -1.340 7.058 11.610 1.00 15.00 15 TRP A CA 10
ATOM 21570 C C . TRP A 1 15 ? -0.101 7.964 11.667 1.00 15.00 15 TRP A C 10
ATOM 21571 O O . TRP A 1 15 ? 0.988 7.604 11.211 1.00 15.00 15 TRP A O 10
ATOM 21592 N N . SER A 1 16 ? -0.260 9.071 12.383 1.00 15.00 16 SER A N 10
ATOM 21593 C CA . SER A 1 16 ? 0.833 10.034 12.615 1.00 15.00 16 SER A CA 10
ATOM 21594 C C . SER A 1 16 ? 1.290 9.959 14.075 1.00 15.00 16 SER A C 10
ATOM 21595 O O . SER A 1 16 ? 0.564 10.328 14.994 1.00 15.00 16 SER A O 10
ATOM 21603 N N . GLN A 1 17 ? 2.454 9.337 14.246 1.00 15.00 17 GLN A N 10
ATOM 21604 C CA . GLN A 1 17 ? 3.133 9.218 15.555 1.00 15.00 17 GLN A CA 10
ATOM 21605 C C . GLN A 1 17 ? 3.302 10.592 16.239 1.00 15.00 17 GLN A C 10
ATOM 21606 O O . GLN A 1 17 ? 3.022 10.732 17.427 1.00 15.00 17 GLN A O 10
ATOM 21620 N N . TYR A 1 18 ? 3.718 11.584 15.449 1.00 15.00 18 TYR A N 10
ATOM 21621 C CA . TYR A 1 18 ? 3.813 12.994 15.872 1.00 15.00 18 TYR A CA 10
ATOM 21622 C C . TYR A 1 18 ? 2.443 13.630 16.188 1.00 15.00 18 TYR A C 10
ATOM 21623 O O . TYR A 1 18 ? 2.257 14.195 17.267 1.00 15.00 18 TYR A O 10
ATOM 21641 N N . SER A 1 19 ? 1.478 13.472 15.284 1.00 15.00 19 SER A N 10
ATOM 21642 C CA . SER A 1 19 ? 0.179 14.166 15.409 1.00 15.00 19 SER A CA 10
ATOM 21643 C C . SER A 1 19 ? -0.931 13.227 15.905 1.00 15.00 19 SER A C 10
ATOM 21644 O O . SER A 1 19 ? -1.655 12.591 15.141 1.00 15.00 19 SER A O 10
ATOM 21652 N N . ARG A 1 20 ? -0.924 13.121 17.232 1.00 15.00 20 ARG A N 10
ATOM 21653 C CA . ARG A 1 20 ? -1.864 12.394 18.114 1.00 15.00 20 ARG A CA 10
ATOM 21654 C C . ARG A 1 20 ? -3.113 11.755 17.460 1.00 15.00 20 ARG A C 10
ATOM 21655 O O . ARG A 1 20 ? -3.147 10.545 17.250 1.00 15.00 20 ARG A O 10
ATOM 21676 N N . GLU A 1 21 ? -4.151 12.562 17.230 1.00 15.00 21 GLU A N 10
ATOM 21677 C CA . GLU A 1 21 ? -5.463 12.091 16.741 1.00 15.00 21 GLU A CA 10
ATOM 21678 C C . GLU A 1 21 ? -5.896 12.831 15.467 1.00 15.00 21 GLU A C 10
ATOM 21679 O O . GLU A 1 21 ? -6.525 13.888 15.511 1.00 15.00 21 GLU A O 10
ATOM 21691 N N . ASN A 1 22 ? -5.535 12.236 14.336 1.00 15.00 22 ASN A N 10
ATOM 21692 C CA . ASN A 1 22 ? -5.823 12.824 13.014 1.00 15.00 22 ASN A CA 10
ATOM 21693 C C . ASN A 1 22 ? -6.811 11.987 12.190 1.00 15.00 22 ASN A C 10
ATOM 21694 O O . ASN A 1 22 ? -6.448 11.055 11.471 1.00 15.00 22 ASN A O 10
ATOM 21705 N N . GLN A 1 23 ? -8.084 12.339 12.354 1.00 15.00 23 GLN A N 10
ATOM 21706 C CA . GLN A 1 23 ? -9.204 11.689 11.646 1.00 15.00 23 GLN A CA 10
ATOM 21707 C C . GLN A 1 23 ? -9.240 12.086 10.157 1.00 15.00 23 GLN A C 10
ATOM 21708 O O . GLN A 1 23 ? -9.674 13.176 9.791 1.00 15.00 23 GLN A O 10
ATOM 21722 N N . LEU A 1 24 ? -8.495 11.296 9.391 1.00 15.00 24 LEU A N 10
ATOM 21723 C CA . LEU A 1 24 ? -8.532 11.345 7.913 1.00 15.00 24 LEU A CA 10
ATOM 21724 C C . LEU A 1 24 ? -9.266 10.144 7.294 1.00 15.00 24 LEU A C 10
ATOM 21725 O O . LEU A 1 24 ? -9.981 10.297 6.306 1.00 15.00 24 LEU A O 10
ATOM 21741 N N . GLY A 1 25 ? -9.015 8.961 7.854 1.00 15.00 25 GLY A N 10
ATOM 21742 C CA . GLY A 1 25 ? -9.718 7.716 7.489 1.00 15.00 25 GLY A CA 10
ATOM 21743 C C . GLY A 1 25 ? -8.774 6.683 6.862 1.00 15.00 25 GLY A C 10
ATOM 21744 O O . GLY A 1 25 ? -7.576 6.653 7.146 1.00 15.00 25 GLY A O 10
ATOM 21748 N N . ALA A 1 26 ? -9.372 5.861 6.008 1.00 15.00 26 ALA A N 10
ATOM 21749 C CA . ALA A 1 26 ? -8.687 4.752 5.319 1.00 15.00 26 ALA A CA 10
ATOM 21750 C C . ALA A 1 26 ? -8.923 4.807 3.801 1.00 15.00 26 ALA A C 10
ATOM 21751 O O . ALA A 1 26 ? -9.987 5.226 3.345 1.00 15.00 26 ALA A O 10
ATOM 21758 N N . GLY A 1 27 ? -7.917 4.340 3.070 1.00 15.00 27 GLY A N 10
ATOM 21759 C CA . GLY A 1 27 ? -7.956 4.213 1.597 1.00 15.00 27 GLY A CA 10
ATOM 21760 C C . GLY A 1 27 ? -7.917 2.735 1.182 1.00 15.00 27 GLY A C 10
ATOM 21761 O O . GLY A 1 27 ? -7.847 1.852 2.037 1.00 15.00 27 GLY A O 10
ATOM 21765 N N . ALA A 1 28 ? -7.670 2.501 -0.103 1.00 15.00 28 ALA A N 10
ATOM 21766 C CA . ALA A 1 28 ? -7.693 1.135 -0.663 1.00 15.00 28 ALA A CA 10
ATOM 21767 C C . ALA A 1 28 ? -6.274 0.589 -0.868 1.00 15.00 28 ALA A C 10
ATOM 21768 O O . ALA A 1 28 ? -5.413 1.241 -1.459 1.00 15.00 28 ALA A O 10
ATOM 21775 N N . PHE A 1 29 ? -6.078 -0.621 -0.359 1.00 15.00 29 PHE A N 10
ATOM 21776 C CA . PHE A 1 29 ? -4.775 -1.308 -0.378 1.00 15.00 29 PHE A CA 10
ATOM 21777 C C . PHE A 1 29 ? -4.856 -2.658 -1.099 1.00 15.00 29 PHE A C 10
ATOM 21778 O O . PHE A 1 29 ? -5.530 -3.591 -0.664 1.00 15.00 29 PHE A O 10
ATOM 21795 N N . GLY A 1 30 ? -4.159 -2.679 -2.228 1.00 15.00 30 GLY A N 10
ATOM 21796 C CA . GLY A 1 30 ? -4.059 -3.834 -3.136 1.00 15.00 30 GLY A CA 10
ATOM 21797 C C . GLY A 1 30 ? -2.691 -4.507 -2.987 1.00 15.00 30 GLY A C 10
ATOM 21798 O O . GLY A 1 30 ? -1.665 -3.943 -3.365 1.00 15.00 30 GLY A O 10
ATOM 21802 N N . GLY A 1 31 ? -2.730 -5.718 -2.447 1.00 15.00 31 GLY A N 10
ATOM 21803 C CA . GLY A 1 31 ? -1.536 -6.532 -2.156 1.00 15.00 31 GLY A CA 10
ATOM 21804 C C . GLY A 1 31 ? -1.427 -7.705 -3.138 1.00 15.00 31 GLY A C 10
ATOM 21805 O O . GLY A 1 31 ? -2.431 -8.229 -3.617 1.00 15.00 31 GLY A O 10
ATOM 21809 N N . TYR A 1 32 ? -0.193 -8.011 -3.514 1.00 15.00 32 TYR A N 10
ATOM 21810 C CA . TYR A 1 32 ? 0.100 -9.146 -4.412 1.00 15.00 32 TYR A CA 10
ATOM 21811 C C . TYR A 1 32 ? 1.378 -9.875 -3.982 1.00 15.00 32 TYR A C 10
ATOM 21812 O O . TYR A 1 32 ? 2.413 -9.244 -3.755 1.00 15.00 32 TYR A O 10
ATOM 21830 N N . GLN A 1 33 ? 1.289 -11.198 -3.923 1.00 15.00 33 GLN A N 10
ATOM 21831 C CA . GLN A 1 33 ? 2.439 -12.044 -3.549 1.00 15.00 33 GLN A CA 10
ATOM 21832 C C . GLN A 1 33 ? 2.764 -13.039 -4.669 1.00 15.00 33 GLN A C 10
ATOM 21833 O O . GLN A 1 33 ? 2.042 -14.007 -4.911 1.00 15.00 33 GLN A O 10
ATOM 21847 N N . VAL A 1 34 ? 3.701 -12.586 -5.495 1.00 15.00 34 VAL A N 10
ATOM 21848 C CA . VAL A 1 34 ? 4.286 -13.384 -6.591 1.00 15.00 34 VAL A CA 10
ATOM 21849 C C . VAL A 1 34 ? 5.148 -14.547 -6.053 1.00 15.00 34 VAL A C 10
ATOM 21850 O O . VAL A 1 34 ? 4.784 -15.705 -6.243 1.00 15.00 34 VAL A O 10
ATOM 21863 N N . ASN A 1 35 ? 6.225 -14.201 -5.350 1.00 15.00 35 ASN A N 10
ATOM 21864 C CA . ASN A 1 35 ? 7.147 -15.140 -4.677 1.00 15.00 35 ASN A CA 10
ATOM 21865 C C . ASN A 1 35 ? 7.636 -14.524 -3.350 1.00 15.00 35 ASN A C 10
ATOM 21866 O O . ASN A 1 35 ? 7.820 -13.303 -3.312 1.00 15.00 35 ASN A O 10
ATOM 21877 N N . PRO A 1 36 ? 7.849 -15.329 -2.291 1.00 15.00 36 PRO A N 10
ATOM 21878 C CA . PRO A 1 36 ? 8.370 -14.849 -0.993 1.00 15.00 36 PRO A CA 10
ATOM 21879 C C . PRO A 1 36 ? 9.834 -14.384 -1.102 1.00 15.00 36 PRO A C 10
ATOM 21880 O O . PRO A 1 36 ? 10.786 -15.141 -0.928 1.00 15.00 36 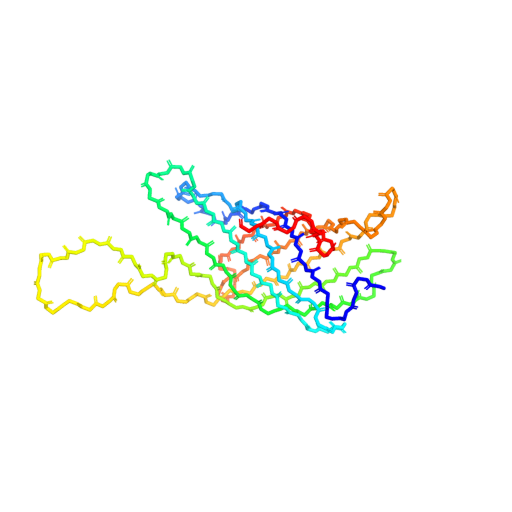PRO A O 10
ATOM 21891 N N . TYR A 1 37 ? 9.937 -13.096 -1.416 1.00 15.00 37 TYR A N 10
ATOM 21892 C CA . TYR A 1 37 ? 11.168 -12.376 -1.820 1.00 15.00 37 TYR A CA 10
ATOM 21893 C C . TYR A 1 37 ? 10.793 -10.949 -2.266 1.00 15.00 37 TYR A C 10
ATOM 21894 O O . TYR A 1 37 ? 11.482 -9.984 -1.938 1.00 15.00 37 TYR A O 10
ATOM 21912 N N . VAL A 1 38 ? 9.774 -10.866 -3.124 1.00 15.00 38 VAL A N 10
ATOM 21913 C CA . VAL A 1 38 ? 9.197 -9.592 -3.608 1.00 15.00 38 VAL A CA 10
ATOM 21914 C C . VAL A 1 38 ? 7.665 -9.657 -3.472 1.00 15.00 38 VAL A C 10
ATOM 21915 O O . VAL A 1 38 ? 7.013 -10.558 -4.002 1.00 15.00 38 VAL A O 10
ATOM 21928 N N . GLY A 1 39 ? 7.146 -8.669 -2.751 1.00 15.00 39 GLY A N 10
ATOM 21929 C CA . GLY A 1 39 ? 5.697 -8.478 -2.528 1.00 15.00 39 GLY A CA 10
ATOM 21930 C C . GLY A 1 39 ? 5.255 -7.075 -2.967 1.00 15.00 39 GLY A C 10
ATOM 21931 O O . GLY A 1 39 ? 5.943 -6.098 -2.689 1.00 15.00 39 GLY A O 10
ATOM 21935 N N . PHE A 1 40 ? 4.017 -6.971 -3.437 1.00 15.00 40 PHE A N 10
ATOM 21936 C CA . PHE A 1 40 ? 3.472 -5.693 -3.941 1.00 15.00 40 PHE A CA 10
ATOM 21937 C C . PHE A 1 40 ? 2.348 -5.132 -3.065 1.00 15.00 40 PHE A C 10
ATOM 21938 O O . PHE A 1 40 ? 1.527 -5.881 -2.533 1.00 15.00 40 PHE A O 10
ATOM 21955 N N . GLU A 1 41 ? 2.438 -3.824 -2.848 1.00 15.00 41 GLU A N 10
ATOM 21956 C CA . GLU A 1 41 ? 1.407 -3.004 -2.182 1.00 15.00 41 GLU A CA 10
ATOM 21957 C C . GLU A 1 41 ? 1.102 -1.717 -2.962 1.00 15.00 41 GLU A C 10
ATOM 21958 O O . GLU A 1 41 ? 1.983 -0.902 -3.232 1.00 15.00 41 GLU A O 10
ATOM 21970 N N . MET A 1 42 ? -0.127 -1.672 -3.455 1.00 15.00 42 MET A N 10
ATOM 21971 C CA . MET A 1 42 ? -0.697 -0.494 -4.130 1.00 15.00 42 MET A CA 10
ATOM 21972 C C . MET A 1 42 ? -1.672 0.209 -3.174 1.00 15.00 42 MET A C 10
ATOM 21973 O O . MET A 1 42 ? -2.632 -0.394 -2.696 1.00 15.00 42 MET A O 10
ATOM 21987 N N . GLY A 1 43 ? -1.448 1.508 -3.039 1.00 15.00 43 GLY A N 10
ATOM 21988 C CA . GLY A 1 43 ? -2.305 2.408 -2.246 1.00 15.00 43 GLY A CA 10
ATOM 21989 C C . GLY A 1 43 ? -3.085 3.335 -3.180 1.00 15.00 43 GLY A C 10
ATOM 21990 O O . GLY A 1 43 ? -2.515 4.222 -3.811 1.00 15.00 43 GLY A O 10
ATOM 21994 N N . TYR A 1 44 ? -4.396 3.145 -3.173 1.00 15.00 44 TYR A N 10
ATOM 21995 C CA . TYR A 1 44 ? -5.334 3.899 -4.021 1.00 15.00 44 TYR A CA 10
ATOM 21996 C C . TYR A 1 44 ? -6.230 4.775 -3.136 1.00 15.00 44 TYR A C 10
ATOM 21997 O O . TYR A 1 44 ? -6.999 4.279 -2.309 1.00 15.00 44 TYR A O 10
ATOM 22015 N N . ASP A 1 45 ? -5.987 6.079 -3.223 1.00 15.00 45 ASP A N 10
ATOM 22016 C CA . ASP A 1 45 ? -6.724 7.072 -2.424 1.00 15.00 45 ASP A CA 10
ATOM 22017 C C . ASP A 1 45 ? -7.444 8.090 -3.322 1.00 15.00 45 ASP A C 10
ATOM 22018 O O . ASP A 1 45 ? -6.837 8.764 -4.155 1.00 15.00 45 ASP A O 10
ATOM 22027 N N . TRP A 1 46 ? -8.750 8.170 -3.099 1.00 15.00 46 TRP A N 10
ATOM 22028 C CA . TRP A 1 46 ? -9.649 9.103 -3.802 1.00 15.00 46 TRP A CA 10
ATOM 22029 C C . TRP A 1 46 ? -10.419 9.954 -2.779 1.00 15.00 46 TRP A C 10
ATOM 22030 O O . TRP A 1 46 ? -10.717 9.492 -1.675 1.00 15.00 46 TRP A O 10
ATOM 22051 N N . LEU A 1 47 ? -10.671 11.209 -3.143 1.00 15.00 47 LEU A N 10
ATOM 22052 C CA . LEU A 1 47 ? -11.411 12.154 -2.284 1.00 15.00 47 LEU A CA 10
ATOM 22053 C C . LEU A 1 47 ? -12.893 11.768 -2.130 1.00 15.00 47 LEU A C 10
ATOM 22054 O O . LEU A 1 47 ? -13.697 11.956 -3.045 1.00 15.00 47 LEU A O 10
ATOM 22070 N N . GLY A 1 48 ? -13.173 11.131 -0.993 1.00 15.00 48 GLY A N 10
ATOM 22071 C CA . GLY A 1 48 ? -14.532 10.763 -0.534 1.00 15.00 48 GLY A CA 10
ATOM 22072 C C . GLY A 1 48 ? -15.419 11.980 -0.207 1.00 15.00 48 GLY A C 10
ATOM 22073 O O . GLY A 1 48 ? -15.854 12.168 0.925 1.00 15.00 48 GLY A O 10
ATOM 22077 N N . ARG A 1 49 ? -15.702 12.722 -1.273 1.00 15.00 49 ARG A N 10
ATOM 22078 C CA . ARG A 1 49 ? -16.508 13.959 -1.355 1.00 15.00 49 ARG A CA 10
ATOM 22079 C C . ARG A 1 49 ? -16.738 14.254 -2.851 1.00 15.00 49 ARG A C 10
ATOM 22080 O O . ARG A 1 49 ? -17.606 13.637 -3.463 1.00 15.00 49 ARG A O 10
ATOM 22101 N N . MET A 1 50 ? -15.894 15.093 -3.455 1.00 15.00 50 MET A N 10
ATOM 22102 C CA . MET A 1 50 ? -15.827 15.271 -4.919 1.00 15.00 50 MET A CA 10
ATOM 22103 C C . MET A 1 50 ? -14.391 15.066 -5.440 1.00 15.00 50 MET A C 10
ATOM 22104 O O . MET A 1 50 ? -13.603 16.011 -5.453 1.00 15.00 50 MET A O 10
ATOM 22118 N N . PRO A 1 51 ? -14.053 13.838 -5.861 1.00 15.00 51 PRO A N 10
ATOM 22119 C CA . PRO A 1 51 ? -12.701 13.483 -6.344 1.00 15.00 51 PRO A CA 10
ATOM 22120 C C . PRO A 1 51 ? -12.266 14.144 -7.665 1.00 15.00 51 PRO A C 10
ATOM 22121 O O . PRO A 1 51 ? -11.106 14.021 -8.044 1.00 15.00 51 PRO A O 10
ATOM 22132 N N . ARG A 1 52 ? -13.247 14.654 -8.418 1.00 15.00 52 ARG A N 10
ATOM 22133 C CA . ARG A 1 52 ? -13.133 15.319 -9.739 1.00 15.00 52 ARG A CA 10
ATOM 22134 C C . ARG A 1 52 ? -11.724 15.464 -10.348 1.00 15.00 52 ARG A C 10
ATOM 22135 O O . ARG A 1 52 ? -10.980 16.400 -10.064 1.00 15.00 52 ARG A O 10
ATOM 22156 N N . LYS A 1 53 ? -11.349 14.401 -11.061 1.00 15.00 53 LYS A N 10
ATOM 22157 C CA . LYS A 1 53 ? -10.077 14.244 -11.811 1.00 15.00 53 LYS A CA 10
ATOM 22158 C C . LYS A 1 53 ? -8.752 14.418 -11.030 1.00 15.00 53 LYS A C 10
ATOM 22159 O O . LYS A 1 53 ? -7.692 14.616 -11.627 1.00 15.00 53 LYS A O 10
ATOM 22178 N N . ALA A 1 54 ? -8.816 14.284 -9.703 1.00 15.00 54 ALA A N 10
ATOM 22179 C CA . ALA A 1 54 ? -7.633 14.335 -8.824 1.00 15.00 54 ALA A CA 10
ATOM 22180 C C . ALA A 1 54 ? -7.631 13.240 -7.740 1.00 15.00 54 ALA A C 10
ATOM 22181 O O . ALA A 1 54 ? -8.156 13.400 -6.636 1.00 15.00 54 ALA A O 10
ATOM 22188 N N . GLN A 1 55 ? -7.098 12.085 -8.126 1.00 15.00 55 GLN A N 10
ATOM 22189 C CA . GLN A 1 55 ? -6.835 10.971 -7.191 1.00 15.00 55 GLN A CA 10
ATOM 22190 C C . GLN A 1 55 ? -5.334 10.665 -7.055 1.00 15.00 55 GLN A C 10
ATOM 22191 O O . GLN A 1 55 ? -4.560 10.870 -7.994 1.00 15.00 55 GLN A O 10
ATOM 22205 N N . GLY A 1 56 ? -4.989 10.087 -5.908 1.00 15.00 56 GLY A N 10
ATOM 22206 C CA . GLY A 1 56 ? -3.600 9.768 -5.527 1.00 15.00 56 GLY A CA 10
ATOM 22207 C C . GLY A 1 56 ? -3.389 8.252 -5.426 1.00 15.00 56 GLY A C 10
ATOM 22208 O O . GLY A 1 56 ? -4.049 7.569 -4.642 1.00 15.00 56 GLY A O 10
ATOM 22212 N N . VAL A 1 57 ? -2.490 7.762 -6.270 1.00 15.00 57 VAL A N 10
ATOM 22213 C CA . VAL A 1 57 ? -2.129 6.333 -6.330 1.00 15.00 57 VAL A CA 10
ATOM 22214 C C . VAL A 1 57 ? -0.621 6.117 -6.104 1.00 15.00 57 VAL A C 10
ATOM 22215 O O . VAL A 1 57 ? 0.231 6.755 -6.718 1.00 15.00 57 VAL A O 10
ATOM 22228 N N . GLN A 1 58 ? -0.336 5.228 -5.161 1.00 15.00 58 GLN A N 10
ATOM 22229 C CA . GLN A 1 58 ? 1.038 4.790 -4.865 1.00 15.00 58 GLN A CA 10
ATOM 22230 C C . GLN A 1 58 ? 1.238 3.297 -5.144 1.00 15.00 58 GLN A C 10
ATOM 22231 O O . GLN A 1 58 ? 0.317 2.491 -5.011 1.00 15.00 58 GLN A O 10
ATOM 22245 N N . LEU A 1 59 ? 2.414 3.021 -5.688 1.00 15.00 59 LEU A N 10
ATOM 22246 C CA . LEU A 1 59 ? 2.901 1.661 -5.977 1.00 15.00 59 LEU A CA 10
ATOM 22247 C C . LEU A 1 59 ? 4.224 1.438 -5.240 1.00 15.00 59 LEU A C 10
ATOM 22248 O O . LEU A 1 59 ? 5.188 2.167 -5.474 1.00 15.00 59 LEU A O 10
ATOM 22264 N N . THR A 1 60 ? 4.184 0.566 -4.239 1.00 15.00 60 THR A N 10
ATOM 22265 C CA . THR A 1 60 ? 5.395 0.157 -3.497 1.00 15.00 60 THR A CA 10
ATOM 22266 C C . THR A 1 60 ? 5.599 -1.367 -3.492 1.00 15.00 60 THR A C 10
ATOM 22267 O O . THR A 1 60 ? 4.672 -2.152 -3.284 1.00 15.00 60 THR A O 10
ATOM 22278 N N . ALA A 1 61 ? 6.845 -1.742 -3.751 1.00 15.00 61 ALA A N 10
ATOM 22279 C CA . ALA A 1 61 ? 7.283 -3.146 -3.835 1.00 15.00 61 ALA A CA 10
ATOM 22280 C C . ALA A 1 61 ? 8.316 -3.460 -2.746 1.00 15.00 61 ALA A C 10
ATOM 22281 O O . ALA A 1 61 ? 9.336 -2.783 -2.592 1.00 15.00 61 ALA A O 10
ATOM 22288 N N . LYS A 1 62 ? 7.960 -4.467 -1.960 1.00 15.00 62 LYS A N 10
ATOM 22289 C CA . LYS A 1 62 ? 8.769 -4.965 -0.836 1.00 15.00 62 LYS A CA 10
ATOM 22290 C C . LYS A 1 62 ? 9.818 -5.960 -1.328 1.00 15.00 62 LYS A C 10
ATOM 22291 O O . LYS A 1 62 ? 9.489 -7.011 -1.880 1.00 15.00 62 LYS A O 10
ATOM 22310 N N . LEU A 1 63 ? 11.035 -5.669 -0.895 1.00 15.00 63 LEU A N 10
ATOM 22311 C CA . LEU A 1 63 ? 12.217 -6.504 -1.140 1.00 15.00 63 LEU A CA 10
ATOM 22312 C C . LEU A 1 63 ? 12.611 -7.156 0.191 1.00 15.00 63 LEU A C 10
ATOM 22313 O O . LEU A 1 63 ? 12.786 -6.452 1.189 1.00 15.00 63 LEU A O 10
ATOM 22329 N N . GLY A 1 64 ? 12.470 -8.482 0.174 1.00 15.00 64 GLY A N 10
ATOM 22330 C CA . GLY A 1 64 ? 12.818 -9.410 1.266 1.00 15.00 64 GLY A CA 10
ATOM 22331 C C . GLY A 1 64 ? 11.677 -10.368 1.660 1.00 15.00 64 GLY A C 10
ATOM 22332 O O . GLY A 1 64 ? 10.782 -10.637 0.858 1.00 15.00 64 GLY A O 10
ATOM 22336 N N . TYR A 1 65 ? 11.642 -10.707 2.955 1.00 15.00 65 TYR A N 10
ATOM 22337 C CA . TYR A 1 65 ? 10.949 -11.895 3.522 1.00 15.00 65 TYR A CA 10
ATOM 22338 C C . TYR A 1 65 ? 11.467 -12.277 4.932 1.00 15.00 65 TYR A C 10
ATOM 22339 O O . TYR A 1 65 ? 10.648 -12.225 5.853 1.00 15.00 65 TYR A O 10
ATOM 22357 N N . PRO A 1 66 ? 12.763 -12.614 5.114 1.00 15.00 66 PRO A N 10
ATOM 22358 C CA . PRO A 1 66 ? 13.278 -13.232 6.355 1.00 15.00 66 PRO A CA 10
ATOM 22359 C C . PRO A 1 66 ? 13.496 -12.207 7.487 1.00 15.00 66 PRO A C 10
ATOM 22360 O O . PRO A 1 66 ? 12.722 -11.264 7.624 1.00 15.00 66 PRO A O 10
ATOM 22371 N N . LYS A 1 67 ? 14.510 -12.451 8.327 1.00 15.00 67 LYS A N 10
ATOM 22372 C CA . LYS A 1 67 ? 14.911 -11.616 9.484 1.00 15.00 67 LYS A CA 10
ATOM 22373 C C . LYS A 1 67 ? 13.705 -11.386 10.412 1.00 15.00 67 LYS A C 10
ATOM 22374 O O . LYS A 1 67 ? 12.969 -10.410 10.296 1.00 15.00 67 LYS A O 10
ATOM 22393 N N . LEU A 1 68 ? 13.495 -12.361 11.298 1.00 15.00 68 LEU A N 10
ATOM 22394 C CA . LEU A 1 68 ? 12.254 -12.545 12.091 1.00 15.00 68 LEU A CA 10
ATOM 22395 C C . LEU A 1 68 ? 11.025 -12.983 11.266 1.00 15.00 68 LEU A C 10
ATOM 22396 O O . LEU A 1 68 ? 10.112 -13.598 11.818 1.00 15.00 68 LEU A O 10
ATOM 22412 N N . GLY A 1 69 ? 11.006 -12.647 9.971 1.00 15.00 69 GLY A N 10
ATOM 22413 C CA . GLY A 1 69 ? 10.008 -13.125 8.984 1.00 15.00 69 GLY A CA 10
ATOM 22414 C C . GLY A 1 69 ? 10.085 -14.628 8.685 1.00 15.00 69 GLY A C 10
ATOM 22415 O O . GLY A 1 69 ? 10.397 -15.049 7.573 1.00 15.00 69 GLY A O 10
ATOM 22419 N N . THR A 1 70 ? 9.806 -15.393 9.734 1.00 15.00 70 THR A N 10
ATOM 22420 C CA . THR A 1 70 ? 9.727 -16.870 9.711 1.00 15.00 70 THR A CA 10
ATOM 22421 C C . THR A 1 70 ? 8.406 -17.325 10.370 1.00 15.00 70 THR A C 10
ATOM 22422 O O . THR A 1 70 ? 8.334 -18.345 11.053 1.00 15.00 70 THR A O 10
ATOM 22433 N N . ASP A 1 71 ? 7.346 -16.554 10.116 1.00 15.00 71 ASP A N 10
ATOM 22434 C CA . ASP A 1 71 ? 6.026 -16.703 10.773 1.00 15.00 71 ASP A CA 10
ATOM 22435 C C . ASP A 1 71 ? 4.924 -15.889 10.071 1.00 15.00 71 ASP A C 10
ATOM 22436 O O . ASP A 1 71 ? 3.957 -16.471 9.592 1.00 15.00 71 ASP A O 10
ATOM 22445 N N . ASP A 1 72 ? 5.052 -14.556 10.070 1.00 15.00 72 ASP A N 10
ATOM 22446 C CA . ASP A 1 72 ? 4.088 -13.652 9.394 1.00 15.00 72 ASP A CA 10
ATOM 22447 C C . ASP A 1 72 ? 3.909 -13.955 7.892 1.00 15.00 72 ASP A C 10
ATOM 22448 O O . ASP A 1 72 ? 2.784 -14.091 7.419 1.00 15.00 72 ASP A O 10
ATOM 22457 N N . LEU A 1 73 ? 5.057 -14.070 7.222 1.00 15.00 73 LEU A N 10
ATOM 22458 C CA . LEU A 1 73 ? 5.309 -14.401 5.802 1.00 15.00 73 LEU A CA 10
ATOM 22459 C C . LEU A 1 73 ? 6.486 -13.535 5.331 1.00 15.00 73 LEU A C 10
ATOM 22460 O O . LEU A 1 73 ? 7.604 -13.807 5.756 1.00 15.00 73 LEU A O 10
ATOM 22476 N N . ASP A 1 74 ? 6.197 -12.339 4.828 1.00 15.00 74 ASP A N 10
ATOM 22477 C CA . ASP A 1 74 ? 7.236 -11.482 4.230 1.00 15.00 74 ASP A CA 10
ATOM 22478 C C . ASP A 1 74 ? 7.444 -10.223 5.083 1.00 15.00 74 ASP A C 10
ATOM 22479 O O . ASP A 1 74 ? 6.586 -9.341 5.127 1.00 15.00 74 ASP A O 10
ATOM 22488 N N . ILE A 1 75 ? 8.550 -10.194 5.818 1.00 15.00 75 ILE A N 10
ATOM 22489 C CA . ILE A 1 75 ? 8.926 -9.008 6.623 1.00 15.00 75 ILE A CA 10
ATOM 22490 C C . ILE A 1 75 ? 10.290 -8.513 6.115 1.00 15.00 75 ILE A C 10
ATOM 22491 O O . ILE A 1 75 ? 11.123 -9.361 5.790 1.00 15.00 75 ILE A O 10
ATOM 22507 N N . TYR A 1 76 ? 10.180 -7.343 5.492 1.00 15.00 76 TYR A N 10
ATOM 22508 C CA . TYR A 1 76 ? 11.283 -6.609 4.837 1.00 15.00 76 TYR A CA 10
ATOM 22509 C C . TYR A 1 76 ? 10.942 -5.165 4.425 1.00 15.00 76 TYR A C 10
ATOM 22510 O O . TYR A 1 76 ? 9.955 -4.596 4.900 1.00 15.00 76 TYR A O 10
ATOM 22528 N N . THR A 1 77 ? 11.852 -4.535 3.683 1.00 15.00 77 THR A N 10
ATOM 22529 C CA . THR A 1 77 ? 11.724 -3.095 3.371 1.00 15.00 77 THR A CA 10
ATOM 22530 C C . THR A 1 77 ? 11.350 -2.893 1.892 1.00 15.00 77 THR A C 10
ATOM 22531 O O . THR A 1 77 ? 11.749 -3.649 1.004 1.00 15.00 77 THR A O 10
ATOM 22542 N N . ARG A 1 78 ? 10.454 -1.933 1.710 1.00 15.00 78 ARG A N 10
ATOM 22543 C CA . ARG A 1 78 ? 9.757 -1.657 0.443 1.00 15.00 78 ARG A CA 10
ATOM 22544 C C . ARG A 1 78 ? 10.019 -0.257 -0.125 1.00 15.00 78 ARG A C 10
ATOM 22545 O O . ARG A 1 78 ? 9.926 0.765 0.559 1.00 15.00 78 ARG A O 10
ATOM 22566 N N . LEU A 1 79 ? 10.170 -0.274 -1.440 1.00 15.00 79 LEU A N 10
ATOM 22567 C CA . LEU A 1 79 ? 10.464 0.910 -2.263 1.00 15.00 79 LEU A CA 10
ATOM 22568 C C . LEU A 1 79 ? 9.428 1.073 -3.382 1.00 15.00 79 LEU A C 10
ATOM 22569 O O . LEU A 1 79 ? 8.934 0.082 -3.923 1.00 15.00 79 LEU A O 10
ATOM 22585 N N . GLY A 1 80 ? 9.098 2.327 -3.671 1.00 15.00 80 GLY A N 10
ATOM 22586 C CA . GLY A 1 80 ? 8.197 2.655 -4.792 1.00 15.00 80 GLY A CA 10
ATOM 22587 C C . GLY A 1 80 ? 7.995 4.153 -5.032 1.00 15.00 80 GLY A C 10
ATOM 22588 O O . GLY A 1 80 ? 8.809 4.981 -4.625 1.00 15.00 80 GLY A O 10
ATOM 22592 N N . GLY A 1 81 ? 6.844 4.445 -5.626 1.00 15.00 81 GLY A N 10
ATOM 22593 C CA . GLY A 1 81 ? 6.465 5.795 -6.083 1.00 15.00 81 GLY A CA 10
ATOM 22594 C C . GLY A 1 81 ? 4.999 6.160 -5.809 1.00 15.00 81 GLY A C 10
ATOM 22595 O O . GLY A 1 81 ? 4.114 5.303 -5.796 1.00 15.00 81 GLY A O 10
ATOM 22599 N N . MET A 1 82 ? 4.799 7.462 -5.646 1.00 15.00 82 MET A N 10
ATOM 22600 C CA . MET A 1 82 ? 3.490 8.110 -5.434 1.00 15.00 82 MET A CA 10
ATOM 22601 C C . MET A 1 82 ? 3.167 9.058 -6.601 1.00 15.00 82 MET A C 10
ATOM 22602 O O . MET A 1 82 ? 3.858 10.049 -6.843 1.00 15.00 82 MET A O 10
ATOM 22616 N N . VAL A 1 83 ? 2.111 8.711 -7.329 1.00 15.00 83 VAL A N 10
ATOM 22617 C CA . VAL A 1 83 ? 1.652 9.474 -8.508 1.00 15.00 83 VAL A CA 10
ATOM 22618 C C . VAL A 1 83 ? 0.218 9.975 -8.251 1.00 15.00 83 VAL A C 10
ATOM 22619 O O . VAL A 1 83 ? -0.663 9.225 -7.834 1.00 15.00 83 VAL A O 10
ATOM 22632 N N . TRP A 1 84 ? 0.016 11.257 -8.537 1.00 15.00 84 TRP A N 10
ATOM 22633 C CA . TRP A 1 84 ? -1.286 11.926 -8.358 1.00 15.00 84 TRP A CA 10
ATOM 22634 C C . TRP A 1 84 ? -1.780 12.483 -9.700 1.00 15.00 84 TRP A C 10
ATOM 22635 O O . TRP A 1 84 ? -0.996 12.991 -10.506 1.00 15.00 84 TRP A O 10
ATOM 22656 N N . ARG A 1 85 ? -3.087 12.362 -9.917 1.00 15.00 85 ARG A N 10
ATOM 22657 C CA . ARG A 1 85 ? -3.766 12.961 -11.082 1.00 15.00 85 ARG A CA 10
ATOM 22658 C C . ARG A 1 85 ? -3.876 14.493 -10.984 1.00 15.00 85 ARG A C 10
ATOM 22659 O O . ARG A 1 85 ? -4.787 15.057 -10.377 1.00 15.00 85 ARG A O 10
ATOM 22680 N N . ALA A 1 86 ? -2.802 15.133 -11.437 1.00 15.00 86 ALA A N 10
ATOM 22681 C CA . ALA A 1 86 ? -2.689 16.604 -11.492 1.00 15.00 86 ALA A CA 10
ATOM 22682 C C . ALA A 1 86 ? -3.468 17.203 -12.679 1.00 15.00 86 ALA A C 10
ATOM 22683 O O . ALA A 1 86 ? -2.961 17.365 -13.786 1.00 15.00 86 ALA A O 10
ATOM 22690 N N . ASP A 1 87 ? -4.761 17.391 -12.432 1.00 15.00 87 ASP A N 10
ATOM 22691 C CA . ASP A 1 87 ? -5.699 17.996 -13.405 1.00 15.00 87 ASP A CA 10
ATOM 22692 C C . ASP A 1 87 ? -5.522 19.506 -13.679 1.00 15.00 87 ASP A C 10
ATOM 22693 O O . ASP A 1 87 ? -5.937 19.979 -14.734 1.00 15.00 87 ASP A O 10
ATOM 22702 N N . THR A 1 88 ? -4.947 20.241 -12.728 1.00 15.00 88 THR A N 10
ATOM 22703 C CA . THR A 1 88 ? -4.881 21.719 -12.792 1.00 15.00 88 THR A CA 10
ATOM 22704 C C . THR A 1 88 ? -3.622 22.250 -13.500 1.00 15.00 88 THR A C 10
ATOM 22705 O O . THR A 1 88 ? -2.524 21.724 -13.315 1.00 15.00 88 THR A O 10
ATOM 22716 N N . SER A 1 89 ? -3.830 23.328 -14.256 1.00 15.00 89 SER A N 10
ATOM 22717 C CA . SER A 1 89 ? -2.804 24.037 -15.056 1.00 15.00 89 SER A CA 10
ATOM 22718 C C . SER A 1 89 ? -3.383 25.338 -15.644 1.00 15.00 89 SER A C 10
ATOM 22719 O O . SER A 1 89 ? -4.599 25.487 -15.773 1.00 15.00 89 SER A O 10
ATOM 22727 N N . ASP A 1 90 ? -2.490 26.282 -15.936 1.00 15.00 90 ASP A N 10
ATOM 22728 C CA . ASP A 1 90 ? -2.843 27.601 -16.501 1.00 15.00 90 ASP A CA 10
ATOM 22729 C C . ASP A 1 90 ? -1.852 28.037 -17.593 1.00 15.00 90 ASP A C 10
ATOM 22730 O O . ASP A 1 90 ? -0.653 27.799 -17.462 1.00 15.00 90 ASP A O 10
ATOM 22739 N N . LYS A 1 91 ? -2.357 28.791 -18.565 1.00 15.00 91 LYS A N 10
ATOM 22740 C CA . LYS A 1 91 ? -1.537 29.310 -19.675 1.00 15.00 91 LYS A CA 10
ATOM 22741 C C . LYS A 1 91 ? -1.452 30.843 -19.596 1.00 15.00 91 LYS A C 10
ATOM 22742 O O . LYS A 1 91 ? -2.453 31.538 -19.432 1.00 15.00 91 LYS A O 10
ATOM 22761 N N . ASP A 1 92 ? -0.210 31.310 -19.637 1.00 15.00 92 ASP A N 10
ATOM 22762 C CA . ASP A 1 92 ? 0.155 32.738 -19.706 1.00 15.00 92 ASP A CA 10
ATOM 22763 C C . ASP A 1 92 ? 1.092 32.932 -20.917 1.00 15.00 92 ASP A C 10
ATOM 22764 O O . ASP A 1 92 ? 1.689 31.959 -21.383 1.00 15.00 92 ASP A O 10
ATOM 22773 N N . GLY A 1 93 ? 1.164 34.160 -21.437 1.00 15.00 93 GLY A N 10
ATOM 22774 C CA . GLY A 1 93 ? 1.985 34.540 -22.611 1.00 15.00 93 GLY A CA 10
ATOM 22775 C C . GLY A 1 93 ? 3.500 34.478 -22.337 1.00 15.00 93 GLY A C 10
ATOM 22776 O O . GLY A 1 93 ? 4.223 35.459 -22.500 1.00 15.00 93 GLY A O 10
ATOM 22780 N N . ASN A 1 94 ? 3.957 33.246 -22.168 1.00 15.00 94 ASN A N 10
ATOM 22781 C CA . ASN A 1 94 ? 5.320 32.918 -21.721 1.00 15.00 94 ASN A CA 10
ATOM 22782 C C . ASN A 1 94 ? 6.057 32.169 -22.840 1.00 15.00 94 ASN A C 10
ATOM 22783 O O . ASN A 1 94 ? 5.899 30.958 -23.009 1.00 15.00 94 ASN A O 10
ATOM 22794 N N . GLY A 1 95 ? 6.775 32.941 -23.656 1.00 15.00 95 GLY A N 10
ATOM 22795 C CA . GLY A 1 95 ? 7.588 32.445 -24.795 1.00 15.00 95 GLY A CA 10
ATOM 22796 C C . GLY A 1 95 ? 8.819 31.611 -24.394 1.00 15.00 95 GLY A C 10
ATOM 22797 O O . GLY A 1 95 ? 9.909 31.811 -24.925 1.00 15.00 95 GLY A O 10
ATOM 22801 N N . TYR A 1 96 ? 8.599 30.700 -23.448 1.00 15.00 96 TYR A N 10
ATOM 22802 C CA . TYR A 1 96 ? 9.615 29.858 -22.771 1.00 15.00 96 TYR A CA 10
ATOM 22803 C C . TYR A 1 96 ? 8.999 28.747 -21.889 1.00 15.00 96 TYR A C 10
ATOM 22804 O O . TYR A 1 96 ? 9.568 28.330 -20.882 1.00 15.00 96 TYR A O 10
ATOM 22822 N N . ILE A 1 97 ? 7.870 28.199 -22.342 1.00 15.00 97 ILE A N 10
ATOM 22823 C CA . ILE A 1 97 ? 7.134 27.161 -21.591 1.00 15.00 97 ILE A CA 10
ATOM 22824 C C . ILE A 1 97 ? 7.077 25.839 -22.381 1.00 15.00 97 ILE A C 10
ATOM 22825 O O . ILE A 1 97 ? 6.792 25.836 -23.579 1.00 15.00 97 ILE A O 10
ATOM 22841 N N . SER A 1 98 ? 7.447 24.763 -21.691 1.00 15.00 98 SER A N 10
ATOM 22842 C CA . SER A 1 98 ? 7.491 23.379 -22.221 1.00 15.00 98 SER A CA 10
ATOM 22843 C C . SER A 1 98 ? 7.764 22.379 -21.082 1.00 15.00 98 SER A C 10
ATOM 22844 O O . SER A 1 98 ? 8.075 22.780 -19.962 1.00 15.00 98 SER A O 10
ATOM 22852 N N . ALA A 1 99 ? 7.573 21.098 -21.401 1.00 15.00 99 ALA A N 10
ATOM 22853 C CA . ALA A 1 99 ? 7.773 19.922 -20.521 1.00 15.00 99 ALA A CA 10
ATOM 22854 C C . ALA A 1 99 ? 7.045 19.960 -19.163 1.00 15.00 99 ALA A C 10
ATOM 22855 O O . ALA A 1 99 ? 7.575 20.359 -18.126 1.00 15.00 99 ALA A O 10
ATOM 22862 N N . ALA A 1 100 ? 5.813 19.461 -19.203 1.00 15.00 100 ALA A N 10
ATOM 22863 C CA . ALA A 1 100 ? 4.950 19.307 -18.013 1.00 15.00 100 ALA A CA 10
ATOM 22864 C C . ALA A 1 100 ? 4.502 17.847 -17.872 1.00 15.00 100 ALA A C 10
ATOM 22865 O O . ALA A 1 100 ? 4.063 17.229 -18.842 1.00 15.00 100 ALA A O 10
ATOM 22872 N N . GLU A 1 101 ? 4.691 17.312 -16.665 1.00 15.00 101 GLU A N 10
ATOM 22873 C CA . GLU A 1 101 ? 4.369 15.910 -16.310 1.00 15.00 101 GLU A CA 10
ATOM 22874 C C . GLU A 1 101 ? 4.382 15.678 -14.789 1.00 15.00 101 GLU A C 10
ATOM 22875 O O . GLU A 1 101 ? 5.122 16.340 -14.061 1.00 15.00 101 GLU A O 10
ATOM 22887 N N . ALA A 1 102 ? 3.508 14.777 -14.347 1.00 15.00 102 ALA A N 10
ATOM 22888 C CA . ALA A 1 102 ? 3.396 14.373 -12.930 1.00 15.00 102 ALA A CA 10
ATOM 22889 C C . ALA A 1 102 ? 4.622 13.570 -12.464 1.00 15.00 102 ALA A C 10
ATOM 22890 O O . ALA A 1 102 ? 5.157 12.735 -13.194 1.00 15.00 102 ALA A O 10
ATOM 22897 N N . SER A 1 103 ? 5.047 13.851 -11.235 1.00 15.00 103 SER A N 10
ATOM 22898 C CA . SER A 1 103 ? 6.206 13.184 -10.607 1.00 15.00 103 SER A CA 10
ATOM 22899 C C . SER A 1 103 ? 5.903 11.749 -10.159 1.00 15.00 103 SER A C 10
ATOM 22900 O O . SER A 1 103 ? 4.848 11.452 -9.601 1.00 15.00 103 SER A O 10
ATOM 22908 N N . VAL A 1 104 ? 6.877 10.881 -10.419 1.00 15.00 104 VAL A N 10
ATOM 22909 C CA . VAL A 1 104 ? 6.913 9.516 -9.841 1.00 15.00 104 VAL A CA 10
ATOM 22910 C C . VAL A 1 104 ? 6.941 9.508 -8.299 1.00 15.00 104 VAL A C 10
ATOM 22911 O O . VAL A 1 104 ? 6.519 8.538 -7.678 1.00 15.00 104 VAL A O 10
ATOM 22924 N N . SER A 1 105 ? 7.572 10.538 -7.734 1.00 15.00 105 SER A N 10
ATOM 22925 C CA . SER A 1 105 ? 7.658 10.855 -6.286 1.00 15.00 105 SER A CA 10
ATOM 22926 C C . SER A 1 105 ? 8.021 9.622 -5.429 1.00 15.00 105 SER A C 10
ATOM 22927 O O . SER A 1 105 ? 7.129 8.935 -4.926 1.00 15.00 105 SER A O 10
ATOM 22935 N N . PRO A 1 106 ? 9.323 9.317 -5.301 1.00 15.00 106 PRO A N 10
ATOM 22936 C CA . PRO A 1 106 ? 9.792 8.109 -4.600 1.00 15.00 106 PRO A CA 10
ATOM 22937 C C . PRO A 1 106 ? 9.424 8.107 -3.110 1.00 15.00 106 PRO A C 10
ATOM 22938 O O . PRO A 1 106 ? 9.528 9.118 -2.421 1.00 15.00 106 PRO A O 10
ATOM 22949 N N . VAL A 1 107 ? 8.917 6.955 -2.694 1.00 15.00 107 VAL A N 10
ATOM 22950 C CA . VAL A 1 107 ? 8.524 6.669 -1.302 1.00 15.00 107 VAL A CA 10
ATOM 22951 C C . VAL A 1 107 ? 9.241 5.397 -0.811 1.00 15.00 107 VAL A C 10
ATOM 22952 O O . VAL A 1 107 ? 9.384 4.421 -1.553 1.00 15.00 107 VAL A O 10
ATOM 22965 N N . PHE A 1 108 ? 9.711 5.470 0.430 1.00 15.00 108 PHE A N 10
ATOM 22966 C CA . PHE A 1 108 ? 10.334 4.315 1.100 1.00 15.00 108 PHE A CA 10
ATOM 22967 C C . PHE A 1 108 ? 9.627 3.969 2.410 1.00 15.00 108 PHE A C 10
ATOM 22968 O O . PHE A 1 108 ? 9.332 4.837 3.229 1.00 15.00 108 PHE A O 10
ATOM 22985 N N . ALA A 1 109 ? 9.302 2.688 2.533 1.00 15.00 109 ALA A N 10
ATOM 22986 C CA . ALA A 1 109 ? 8.650 2.130 3.731 1.00 15.00 109 ALA A CA 10
ATOM 22987 C C . ALA A 1 109 ? 9.330 0.830 4.176 1.00 15.00 109 ALA A C 10
ATOM 22988 O O . ALA A 1 109 ? 9.908 0.123 3.358 1.00 15.00 109 ALA A O 10
ATOM 22995 N N . GLY A 1 110 ? 9.343 0.590 5.482 1.00 15.00 110 GLY A N 10
ATOM 22996 C CA . GLY A 1 110 ? 9.846 -0.677 6.059 1.00 15.00 110 GLY A CA 10
ATOM 22997 C C . GLY A 1 110 ? 8.808 -1.314 6.987 1.00 15.00 110 GLY A C 10
ATOM 22998 O O . GLY A 1 110 ? 8.145 -0.587 7.732 1.00 15.00 110 GLY A O 10
ATOM 23002 N N . GLY A 1 111 ? 8.657 -2.639 6.909 1.00 15.00 111 GLY A N 10
ATOM 23003 C CA . GLY A 1 111 ? 7.736 -3.340 7.826 1.00 15.00 111 GLY A CA 10
ATOM 23004 C C . GLY A 1 111 ? 7.514 -4.841 7.621 1.00 15.00 111 GLY A C 10
ATOM 23005 O O . GLY A 1 111 ? 8.273 -5.551 6.957 1.00 15.00 111 GLY A O 10
ATOM 23009 N N . VAL A 1 112 ? 6.371 -5.251 8.159 1.00 15.00 112 VAL A N 10
ATOM 23010 C CA . VAL A 1 112 ? 5.979 -6.669 8.277 1.00 15.00 112 VAL A CA 10
ATOM 23011 C C . VAL A 1 112 ? 4.662 -6.955 7.535 1.00 15.00 112 VAL A C 10
ATOM 23012 O O . VAL A 1 112 ? 3.700 -6.192 7.630 1.00 15.00 112 VAL A O 10
ATOM 23025 N N . GLU A 1 113 ? 4.697 -8.006 6.723 1.00 15.00 113 GLU A N 10
ATOM 23026 C CA . GLU A 1 113 ? 3.500 -8.533 6.045 1.00 15.00 113 GLU A CA 10
ATOM 23027 C C . GLU A 1 113 ? 3.231 -9.990 6.447 1.00 15.00 113 GLU A C 10
ATOM 23028 O O . GLU A 1 113 ? 4.097 -10.864 6.377 1.00 15.00 113 GLU A O 10
ATOM 23040 N N . TYR A 1 114 ? 2.002 -10.155 6.914 1.00 15.00 114 TYR A N 10
ATOM 23041 C CA . TYR A 1 114 ? 1.343 -11.453 7.130 1.00 15.00 114 TYR A CA 10
ATOM 23042 C C . TYR A 1 114 ? 0.252 -11.632 6.066 1.00 15.00 114 TYR A C 10
ATOM 23043 O O . TYR A 1 114 ? -0.455 -10.694 5.697 1.00 15.00 114 TYR A O 10
ATOM 23061 N N . VAL A 1 115 ? 0.182 -12.858 5.570 1.00 15.00 115 VAL A N 10
ATOM 23062 C CA . VAL A 1 115 ? -0.932 -13.319 4.721 1.00 15.00 115 VAL A CA 10
ATOM 23063 C C . VAL A 1 115 ? -1.456 -14.640 5.308 1.00 15.00 115 VAL A C 10
ATOM 23064 O O . VAL A 1 115 ? -0.691 -15.387 5.917 1.00 15.00 115 VAL A O 10
ATOM 23077 N N . ILE A 1 116 ? -2.769 -14.837 5.191 1.00 15.00 116 ILE A N 10
ATOM 23078 C CA . ILE A 1 116 ? -3.476 -16.013 5.733 1.00 15.00 116 ILE A CA 10
ATOM 23079 C C . ILE A 1 116 ? -2.795 -17.347 5.375 1.00 15.00 116 ILE A C 10
ATOM 23080 O O . ILE A 1 116 ? -2.629 -17.695 4.207 1.00 15.00 116 ILE A O 10
ATOM 23096 N N . ARG A 1 117 ? -2.144 -17.878 6.406 1.00 15.00 117 ARG A N 10
ATOM 23097 C CA . ARG A 1 117 ? -1.490 -19.197 6.348 1.00 15.00 117 ARG A CA 10
ATOM 23098 C C . ARG A 1 117 ? -2.548 -20.302 6.550 1.00 15.00 117 ARG A C 10
ATOM 23099 O O . ARG A 1 117 ? -3.173 -20.735 5.585 1.00 15.00 117 ARG A O 10
ATOM 23120 N N . ARG A 1 118 ? -2.799 -20.690 7.801 1.00 15.00 118 ARG A N 10
ATOM 23121 C CA . ARG A 1 118 ? -3.879 -21.629 8.154 1.00 15.00 118 ARG A CA 10
ATOM 23122 C C . ARG A 1 118 ? -4.654 -21.098 9.370 1.00 15.00 118 ARG A C 10
ATOM 23123 O O . ARG A 1 118 ? -4.100 -20.978 10.462 1.00 15.00 118 ARG A O 10
ATOM 23144 N N . ARG A 1 119 ? -5.882 -20.664 9.097 1.00 15.00 119 ARG A N 10
ATOM 23145 C CA . ARG A 1 119 ? -6.838 -20.167 10.112 1.00 15.00 119 ARG A CA 10
ATOM 23146 C C . ARG A 1 119 ? -8.255 -20.030 9.528 1.00 15.00 119 ARG A C 10
ATOM 23147 O O . ARG A 1 119 ? -8.447 -20.073 8.312 1.00 15.00 119 ARG A O 10
ATOM 23168 N N . ILE A 1 120 ? -9.222 -19.904 10.436 1.00 15.00 120 ILE A N 10
ATOM 23169 C CA . ILE A 1 120 ? -10.672 -19.819 10.143 1.00 15.00 120 ILE A CA 10
ATOM 23170 C C . ILE A 1 120 ? -10.936 -18.702 9.116 1.00 15.00 120 ILE A C 10
ATOM 23171 O O . ILE A 1 120 ? -10.461 -17.576 9.259 1.00 15.00 120 ILE A O 10
ATOM 23187 N N . THR A 1 121 ? -11.716 -19.073 8.102 1.00 15.00 121 THR A N 10
ATOM 23188 C CA . THR A 1 121 ? -12.045 -18.243 6.918 1.00 15.00 121 THR A CA 10
ATOM 23189 C C . THR A 1 121 ? -10.740 -17.786 6.223 1.00 15.00 121 THR A C 10
ATOM 23190 O O . THR A 1 121 ? -10.311 -16.641 6.399 1.00 15.00 121 THR A O 10
ATOM 23201 N N . PRO A 1 122 ? -10.125 -18.672 5.419 1.00 15.00 122 PRO A N 10
ATOM 23202 C CA . PRO A 1 122 ? -8.806 -18.435 4.798 1.00 15.00 122 PRO A CA 10
ATOM 23203 C C . PRO A 1 122 ? -8.822 -17.370 3.690 1.00 15.00 122 PRO A C 10
ATOM 23204 O O . PRO A 1 122 ? -8.957 -17.660 2.506 1.00 15.00 122 PRO A O 10
ATOM 23215 N N . GLU A 1 123 ? -8.797 -16.119 4.144 1.00 15.00 123 GLU A N 10
ATOM 23216 C CA . GLU A 1 123 ? -8.781 -14.923 3.268 1.00 15.00 123 GLU A CA 10
ATOM 23217 C C . GLU A 1 123 ? -8.333 -13.608 3.936 1.00 15.00 123 GLU A C 10
ATOM 23218 O O . GLU A 1 123 ? -8.442 -12.552 3.324 1.00 15.00 123 GLU A O 10
ATOM 23230 N N . ILE A 1 124 ? -7.589 -13.711 5.035 1.00 15.00 124 ILE A N 10
ATOM 23231 C CA . ILE A 1 124 ? -7.278 -12.547 5.896 1.00 15.00 124 ILE A CA 10
ATOM 23232 C C . ILE A 1 124 ? -5.762 -12.274 5.909 1.00 15.00 124 ILE A C 10
ATOM 23233 O O . ILE A 1 124 ? -4.977 -13.076 6.414 1.00 15.00 124 ILE A O 10
ATOM 23249 N N . ALA A 1 125 ? -5.381 -11.188 5.246 1.00 15.00 125 ALA A N 10
ATOM 23250 C CA . ALA A 1 125 ? -3.989 -10.695 5.192 1.00 15.00 125 ALA A CA 10
ATOM 23251 C C . ALA A 1 125 ? -3.839 -9.379 5.973 1.00 15.00 125 ALA A C 10
ATOM 23252 O O . ALA A 1 125 ? -4.714 -8.511 5.950 1.00 15.00 125 ALA A O 10
ATOM 23259 N N . THR A 1 126 ? -2.690 -9.249 6.630 1.00 15.00 126 THR A N 10
ATOM 23260 C CA . THR A 1 126 ? -2.404 -8.126 7.550 1.00 15.00 126 THR A CA 10
ATOM 23261 C C . THR A 1 126 ? -0.957 -7.648 7.371 1.00 15.00 126 THR A C 10
ATOM 23262 O O . THR A 1 126 ? -0.004 -8.384 7.612 1.00 15.00 126 THR A O 10
ATOM 23273 N N . ARG A 1 127 ? -0.832 -6.400 6.941 1.00 15.00 127 ARG A N 10
ATOM 23274 C CA . ARG A 1 127 ? 0.472 -5.743 6.734 1.00 15.00 127 ARG A CA 10
ATOM 23275 C C . ARG A 1 127 ? 0.572 -4.386 7.441 1.00 15.00 127 ARG A C 10
ATOM 23276 O O . ARG A 1 127 ? -0.394 -3.629 7.505 1.00 15.00 127 ARG A O 10
ATOM 23297 N N . LEU A 1 128 ? 1.727 -4.162 8.053 1.00 15.00 128 LEU A N 10
ATOM 23298 C CA . LEU A 1 128 ? 2.059 -2.880 8.706 1.00 15.00 128 LEU A CA 10
ATOM 23299 C C . LEU A 1 128 ? 3.494 -2.438 8.410 1.00 15.00 128 LEU A C 10
ATOM 23300 O O . LEU A 1 128 ? 4.460 -3.172 8.622 1.00 15.00 128 LEU A O 10
ATOM 23316 N N . GLU A 1 129 ? 3.548 -1.263 7.794 1.00 15.00 129 GLU A N 10
ATOM 23317 C CA . GLU A 1 129 ? 4.784 -0.645 7.278 1.00 15.00 129 GLU A CA 10
ATOM 23318 C C . GLU A 1 129 ? 4.870 0.858 7.578 1.00 15.00 129 GLU A C 10
ATOM 23319 O O . GLU A 1 129 ? 3.888 1.592 7.504 1.00 15.00 129 GLU A O 10
ATOM 23331 N N . TYR A 1 130 ? 6.088 1.283 7.881 1.00 15.00 130 TYR A N 10
ATOM 23332 C CA . TYR A 1 130 ? 6.417 2.688 8.198 1.00 15.00 130 TYR A CA 10
ATOM 23333 C C . TYR A 1 130 ? 6.968 3.392 6.954 1.00 15.00 130 TYR A C 10
ATOM 23334 O O . TYR A 1 130 ? 8.070 3.087 6.495 1.00 15.00 130 TYR A O 10
ATOM 23352 N N . GLN A 1 131 ? 6.179 4.343 6.467 1.00 15.00 131 GLN A N 10
ATOM 23353 C CA . GLN A 1 131 ? 6.408 5.024 5.177 1.00 15.00 131 GLN A CA 10
ATOM 23354 C C . GLN A 1 131 ? 6.882 6.477 5.322 1.00 15.00 131 GLN A C 10
ATOM 23355 O O . GLN A 1 131 ? 6.300 7.275 6.052 1.00 15.00 131 GLN A O 10
ATOM 23369 N N . TRP A 1 132 ? 7.947 6.762 4.584 1.00 15.00 132 TRP A N 10
ATOM 23370 C CA . TRP A 1 132 ? 8.568 8.093 4.474 1.00 15.00 132 TRP A CA 10
ATOM 23371 C C . TRP A 1 132 ? 8.580 8.611 3.033 1.00 15.00 132 TRP A C 10
ATOM 23372 O O . TRP A 1 132 ? 8.999 7.911 2.107 1.00 15.00 132 TRP A O 10
ATOM 23393 N N . THR A 1 133 ? 7.925 9.758 2.874 1.00 15.00 133 THR A N 10
ATOM 23394 C CA . THR A 1 133 ? 8.089 10.609 1.671 1.00 15.00 133 THR A CA 10
ATOM 23395 C C . THR A 1 133 ? 9.343 11.494 1.777 1.00 15.00 133 THR A C 10
ATOM 23396 O O . THR A 1 133 ? 10.036 11.721 0.789 1.00 15.00 133 THR A O 10
ATOM 23407 N N . ASN A 1 134 ? 9.601 11.960 3.003 1.00 15.00 134 ASN A N 10
ATOM 23408 C CA . ASN A 1 134 ? 10.653 12.931 3.372 1.00 15.00 134 ASN A CA 10
ATOM 23409 C C . ASN A 1 134 ? 10.470 14.245 2.596 1.00 15.00 134 ASN A C 10
ATOM 23410 O O . ASN A 1 134 ? 11.018 14.432 1.509 1.00 15.00 134 ASN A O 10
ATOM 23421 N N . ASN A 1 135 ? 9.812 15.165 3.301 1.00 15.00 135 ASN A N 10
ATOM 23422 C CA . ASN A 1 135 ? 9.224 16.438 2.814 1.00 15.00 135 ASN A CA 10
ATOM 23423 C C . ASN A 1 135 ? 7.803 16.232 2.258 1.00 15.00 135 ASN A C 10
ATOM 23424 O O . ASN A 1 135 ? 7.354 15.105 2.030 1.00 15.00 135 ASN A O 10
ATOM 23435 N N . ALA A 1 136 ? 7.097 17.360 2.146 1.00 15.00 136 ALA A N 10
ATOM 23436 C CA . ALA A 1 136 ? 5.689 17.474 1.704 1.00 15.00 136 ALA A CA 10
ATOM 23437 C C . ALA A 1 136 ? 4.702 16.723 2.627 1.00 15.00 136 ALA A C 10
ATOM 23438 O O . ALA A 1 136 ? 5.043 16.375 3.758 1.00 15.00 136 ALA A O 10
ATOM 23445 N N . SER A 1 137 ? 3.450 16.588 2.181 1.00 15.00 137 SER A N 10
ATOM 23446 C CA . SER A 1 137 ? 2.372 15.919 2.944 1.00 15.00 137 SER A CA 10
ATOM 23447 C C . SER A 1 137 ? 2.696 14.444 3.238 1.00 15.00 137 SER A C 10
ATOM 23448 O O . SER A 1 137 ? 3.478 13.803 2.533 1.00 15.00 137 SER A O 10
ATOM 23456 N N . ASP A 1 138 ? 2.040 13.933 4.281 1.00 15.00 138 ASP A N 10
ATOM 23457 C CA . ASP A 1 138 ? 2.198 12.575 4.857 1.00 15.00 138 ASP A CA 10
ATOM 23458 C C . ASP A 1 138 ? 3.542 12.350 5.573 1.00 15.00 138 ASP A C 10
ATOM 23459 O O . ASP A 1 138 ? 3.549 11.965 6.741 1.00 15.00 138 ASP A O 10
ATOM 23468 N N . ASN A 1 139 ? 4.648 12.615 4.873 1.00 15.00 139 ASN A N 10
ATOM 23469 C CA . ASN A 1 139 ? 6.033 12.517 5.383 1.00 15.00 139 ASN A CA 10
ATOM 23470 C C . ASN A 1 139 ? 6.313 11.140 6.033 1.00 15.00 139 ASN A C 10
ATOM 23471 O O . ASN A 1 139 ? 6.154 10.127 5.349 1.00 15.00 139 ASN A O 10
ATOM 23482 N N . GLY A 1 140 ? 6.915 11.131 7.225 1.00 15.00 140 GLY A N 10
ATOM 23483 C CA . GLY A 1 140 ? 7.102 9.937 8.075 1.00 15.00 140 GLY A CA 10
ATOM 23484 C C . GLY A 1 140 ? 5.806 9.529 8.788 1.00 15.00 140 GLY A C 10
ATOM 23485 O O . GLY A 1 140 ? 5.474 10.056 9.850 1.00 15.00 140 GLY A O 10
ATOM 23489 N N . MET A 1 141 ? 5.110 8.584 8.169 1.00 15.00 141 MET A N 10
ATOM 23490 C CA . MET A 1 141 ? 3.791 8.104 8.621 1.00 15.00 141 MET A CA 10
ATOM 23491 C C . MET A 1 141 ? 3.766 6.574 8.798 1.00 15.00 141 MET A C 10
ATOM 23492 O O . MET A 1 141 ? 4.448 5.833 8.090 1.00 15.00 141 MET A O 10
ATOM 23506 N N . LEU A 1 142 ? 2.960 6.126 9.758 1.00 15.00 142 LEU A N 10
ATOM 23507 C CA . LEU A 1 142 ? 2.711 4.693 10.014 1.00 15.00 142 LEU A CA 10
ATOM 23508 C C . LEU A 1 142 ? 1.528 4.271 9.125 1.00 15.00 142 LEU A C 10
ATOM 23509 O O . LEU A 1 142 ? 0.479 4.912 9.148 1.00 15.00 142 LEU A O 10
ATOM 23525 N N . SER A 1 143 ? 1.731 3.215 8.344 1.00 15.00 143 SER A N 10
ATOM 23526 C CA . SER A 1 143 ? 0.670 2.657 7.481 1.00 15.00 143 SER A CA 10
ATOM 23527 C C . SER A 1 143 ? 0.378 1.195 7.838 1.00 15.00 143 SER A C 10
ATOM 23528 O O . SER A 1 143 ? 1.278 0.358 7.934 1.00 15.00 143 SER A O 10
ATOM 23536 N N . LEU A 1 144 ? -0.899 0.957 8.110 1.00 15.00 144 LEU A N 10
ATOM 23537 C CA . LEU A 1 144 ? -1.445 -0.375 8.427 1.00 15.00 144 LEU A CA 10
ATOM 23538 C C . LEU A 1 144 ? -2.537 -0.732 7.409 1.00 15.00 144 LEU A C 10
ATOM 23539 O O . LEU A 1 144 ? -3.555 -0.049 7.317 1.00 15.00 144 LEU A O 10
ATOM 23555 N N . GLY A 1 145 ? -2.367 -1.903 6.808 1.00 15.00 145 GLY A N 10
ATOM 23556 C CA . GLY A 1 145 ? -3.265 -2.429 5.768 1.00 15.00 145 GLY A CA 10
ATOM 23557 C C . GLY A 1 145 ? -3.768 -3.842 6.077 1.00 15.00 145 GLY A C 10
ATOM 23558 O O . GLY A 1 145 ? -3.009 -4.731 6.455 1.00 15.00 145 GLY A O 10
ATOM 23562 N N . VAL A 1 146 ? -5.053 -4.026 5.807 1.00 15.00 146 VAL A N 10
ATOM 23563 C CA . VAL A 1 146 ? -5.733 -5.337 5.881 1.00 15.00 146 VAL A CA 10
ATOM 23564 C C . VAL A 1 146 ? -6.434 -5.658 4.556 1.00 15.00 146 VAL A C 10
ATOM 23565 O O . VAL A 1 146 ? -7.117 -4.808 3.980 1.00 15.00 146 VAL A O 10
ATOM 23578 N N . SER A 1 147 ? -6.129 -6.841 4.042 1.00 15.00 147 SER A N 10
ATOM 23579 C CA . SER A 1 147 ? -6.633 -7.316 2.735 1.00 15.00 147 SER A CA 10
ATOM 23580 C C . SER A 1 147 ? -7.150 -8.756 2.733 1.00 15.00 147 SER A C 10
ATOM 23581 O O . SER A 1 147 ? -6.885 -9.541 3.642 1.00 15.00 147 SER A O 10
ATOM 23589 N N . TYR A 1 148 ? -8.027 -8.995 1.769 1.00 15.00 148 TYR A N 10
ATOM 23590 C CA . TYR A 1 148 ? -8.663 -10.295 1.507 1.00 15.00 148 TYR A CA 10
ATOM 23591 C C . TYR A 1 148 ? -8.224 -10.865 0.155 1.00 15.00 148 TYR A C 10
ATOM 23592 O O . TYR A 1 148 ? -8.135 -10.137 -0.835 1.00 15.00 148 TYR A O 10
ATOM 23610 N N . ARG A 1 149 ? -7.984 -12.174 0.135 1.00 15.00 149 ARG A N 10
ATOM 23611 C CA . ARG A 1 149 ? -7.535 -12.872 -1.089 1.00 15.00 149 ARG A CA 10
ATOM 23612 C C . ARG A 1 149 ? -8.647 -12.959 -2.150 1.00 15.00 149 ARG A C 10
ATOM 23613 O O . ARG A 1 149 ? -9.833 -12.830 -1.843 1.00 15.00 149 ARG A O 10
ATOM 23634 N N . PHE A 1 150 ? -8.220 -13.129 -3.400 1.00 15.00 150 PHE A N 10
ATOM 23635 C CA . PHE A 1 150 ? -9.129 -13.346 -4.541 1.00 15.00 150 PHE A CA 10
ATOM 23636 C C . PHE A 1 150 ? -10.123 -14.493 -4.264 1.00 15.00 150 PHE A C 10
ATOM 23637 O O . PHE A 1 150 ? -9.760 -15.537 -3.715 1.00 15.00 150 PHE A O 10
ATOM 23654 N N . GLY A 1 151 ? -11.332 -14.295 -4.790 1.00 15.00 151 GLY A N 10
ATOM 23655 C CA . GLY A 1 151 ? -12.519 -15.146 -4.570 1.00 15.00 151 GLY A CA 10
ATOM 23656 C C . GLY A 1 151 ? -12.308 -16.622 -4.937 1.00 15.00 151 GLY A C 10
ATOM 23657 O O . GLY A 1 151 ? -12.188 -16.978 -6.108 1.00 15.00 151 GLY A O 10
ATOM 23661 N N . GLN A 1 152 ? -12.169 -17.431 -3.888 1.00 15.00 152 GLN A N 10
ATOM 23662 C CA . GLN A 1 152 ? -12.019 -18.896 -3.997 1.00 15.00 152 GLN A CA 10
ATOM 23663 C C . GLN A 1 152 ? -13.270 -19.555 -4.609 1.00 15.00 152 GLN A C 10
ATOM 23664 O O . GLN A 1 152 ? -14.402 -19.303 -4.199 1.00 15.00 152 GLN A O 10
ATOM 23678 N N . GLY A 1 153 ? -12.998 -20.396 -5.605 1.00 15.00 153 GLY A N 10
ATOM 23679 C CA . GLY A 1 153 ? -13.995 -21.271 -6.257 1.00 15.00 153 GLY A CA 10
ATOM 23680 C C . GLY A 1 153 ? -14.594 -22.317 -5.303 1.00 15.00 153 GLY A C 10
ATOM 23681 O O . GLY A 1 153 ? -13.978 -22.723 -4.313 1.00 15.00 153 GLY A O 10
ATOM 23685 N N . GLU A 1 154 ? -15.779 -22.787 -5.688 1.00 15.00 154 GLU A N 10
ATOM 23686 C CA . GLU A 1 154 ? -16.556 -23.811 -4.959 1.00 15.00 154 GLU A CA 10
ATOM 23687 C C . GLU A 1 154 ? -15.727 -25.090 -4.731 1.00 15.00 154 GLU A C 10
ATOM 23688 O O . GLU A 1 154 ? -15.160 -25.659 -5.662 1.00 15.00 154 GLU A O 10
ATOM 23700 N N . ALA A 1 155 ? -15.802 -25.578 -3.497 1.00 15.00 155 ALA A N 10
ATOM 23701 C CA . ALA A 1 155 ? -15.080 -26.788 -3.057 1.00 15.00 155 ALA A CA 10
ATOM 23702 C C . ALA A 1 155 ? -16.051 -27.963 -2.858 1.00 15.00 155 ALA A C 10
ATOM 23703 O O . ALA A 1 155 ? -17.187 -27.781 -2.425 1.00 15.00 155 ALA A O 10
ATOM 23710 N N . ALA A 1 156 ? -15.551 -29.154 -3.172 1.00 15.00 156 ALA A N 10
ATOM 23711 C CA . ALA A 1 156 ? -16.322 -30.415 -3.071 1.00 15.00 156 ALA A CA 10
ATOM 23712 C C . ALA A 1 156 ? -15.836 -31.354 -1.947 1.00 15.00 156 ALA A C 10
ATOM 23713 O O . ALA A 1 156 ? -14.613 -31.331 -1.675 1.00 15.00 156 ALA A O 10
#

CATH classification: 2.40.160.20

Sequence (156 aa):
MPKDNTWYTGAKLGWSQYSRENQLGAGAFGGYQVNPYVGFEMGYDWLGRMPRKAQGVQLTAKLGYPKLGTDDLDIYTRLGGMVWRADTSDKDGNGYISAAEASVSPVFAGGVEYVIRRRITPEIATRLEYQWTNNASDNGMLSLGVSYRFGQGEAAMPKDNTWYTGAKLGWSQYSRENQLGAGAFGGYQVNPYVGFEMGYDWLGRMPRKAQGVQLTAKLGYPKLGTDDLDIYTRLGGMVWRADTSDKDGNGYISAAEASVSPVFAGGVEYVIRRRITPEIATRLEYQWTNNASDNGMLSLGVSYRFGQGEAAMPKDNTWYTGAKLGWSQYSRENQLGAGAFGGYQVNPYVGFEMGYDWLGRMPRKAQGVQLTAKLGYPKLGTDDLDIYTRLGGMVWRADTSDKDGNGYISAAEASVSPVFAGGVEYVIRRRITPEIATRLEYQWTNNASDNGMLSLGVSYRFGQGEAAMPKDNTWYTGAKLGWSQYSRENQLGAGAFGGYQVNPYVGFEMGYDWLGRMPRKAQGVQLTAKLGYPKLGTDDLDIYTRLGGMVWRADTSDKDGNGYISAAEASVSPVFAGGVEYVIRRRITPEIATRLEYQWTNNASDNGMLSLGVSYRFGQGEAAMPKDNTWYTGAKLGWSQYSRENQLGAGAFGGYQVNPYVGFEMGYDWLGRMPRKAQGVQLTAKLGYPKLGTDDLDIYTRLGGMVWRADTSDKDGNGYISAAEASVSPVFAGGVEYVIRRRITPEIATRLEYQWTNNASDNGMLSLGVSYRFGQGEAAMPKDNTWYTGAKLGWSQYSRENQLGAGAFGGYQVNPYVGFEMGYDWLGRMPRKAQGVQLTAKLGYPKLGTDDLDIYTRLGGMVWRADTSDKDGNGYISAAEASVSPVFAGGVEYVIRRRITPEIATRLEYQWTNNASDNGMLSLGVSYRFGQGEAAMPKDNTWYTGAKLGWSQYSRENQLGAGAFGGYQVNPYVGFEMGYDWLGRMPRKAQGVQLTAKLGYPKLGTDDLDIYTRLGGMVWRADTSDKDGNGYISAAEASVSPVFAGGVEYVIRRRITPEIATRLEYQWTNNASDNGMLSLGVSYRFGQGEAAMPKDNTWYTGAKLGWSQYSRENQLGAGAFGGYQVNPYVGFEMGYDWLGRMPRKAQGVQLTAKLGYPKLGTDDLDIYTRLGGMVWRADTSDKDGNGYISAAEASVSPVFAGGVEYVIRRRITPEIATRLEYQWTNNASDNGMLSLGVSYRFGQGEAAMPKDNTWYTGAKLGWSQYSRENQLGAGAFGGYQVNPYVGFEMGYDWLGRMPRKAQGVQLTAKLGYPKLGTDDLDIYTRLGGMVWRADTSDKDGNGYISAAEASVSPVFAGGVEYVIRRRITPEIATRLEYQWTNNASDNGMLSLGVSYRFGQGEAAMPKDNTWYTGAKLGWSQYSRENQLGAGAFGGYQVNPYVGFEMGYDWLGRMPRKAQGVQLTAKLGYPKLGTDDLDIYTRLGGMVWRADTSDKDGNGYISAAEASVSPVFAGGVEYVIRRRITPEIATRLEYQWTNNASDNGMLSLGVSYRFGQGEAA

GO terms:
  GO:0009279 cell outer membrane (C, EXP)
  GO:0042802 identical protein binding (F, IPI)
  GO:0005515 protein binding (F, IPI)
  GO:0019867 outer membrane (C, IDA)
  GO:0030288 outer membrane-bounded periplasmic space (C, IDA)
  GO:0106234 outer membrane protein complex (C, IDA)
  GO:0015075 monoatomic ion transmembrane transporter activity (F, IDA)
  GO:0015288 porin activity (F, IDA)
  GO:0006811 monoatomic ion transport (P, IDA)
  GO:0046718 symbiont entry into host cell (P, IMP)
  GO:0009279 cell outer membrane (C, IDA)
  GO:0016020 membrane (C, IDA)
  GO:0006974 DNA damage response (P, IEP)
  GO:0009597 detection of virus (P, IMP)

Foldseek 3Di:
DPAAFWKWKFKKDKADPPDDDDPPDIFIWIKTHRDQFKIKIKTWAAPPPCRPQKTKIWIKMFGAQDDVNPPQTRFGKIKFFIWIRPPDDDDDPDPDDDDDDTDRQIKIKGGTKHAQDDDDPRFKIKIKIFMASCDDPPGGIIMIIIIGIDDDDDDD

InterPro domains:
  IPR000498 Outer membrane protein OmpA-like, transmembrane domain [PF01389] (23-195)
  IPR002368 Outer membrane protein, OmpA [MF_00842] (1-338)
  IPR002368 Outer membrane protein, OmpA [PR01022] (107-123)
  IPR002368 Outer membrane protein, OmpA [PR01022] (165-179)
  IPR002368 Outer membrane protein, OmpA [PR01022] (179-193)
  IPR002368 Outer membrane protein, OmpA [PR01022] (211-226)
  IPR002368 Outer membrane protein, OmpA [PR01022] (240-259)
  IPR002368 Outer membrane protein, OmpA [PR01022] (279-298)
  IPR002368 Outer membrane protein, OmpA [PR01022] (313-326)
  IPR006664 Outer membrane protein, bacterial [PR01021] (223-245)
  IPR006664 Outer membrane protein, bacterial [PR01021] (255-270)
  IPR006664 Outer membrane protein, bacterial [PR01021] (270-286)
  IPR006665 OmpA-like domain [PF00691] (222-317)
  IPR006665 OmpA-like domain [PS51123] (210-338)
  IPR006665 OmpA-like domain [cd07185] (220-334)
  IPR006690 Outer membrane protein, OmpA-like, conserved site [PS01068] (257-301)
  IPR011250 Outer membrane protein/outer membrane enzyme PagP, beta-barrel [SSF56925] (22-195)
  IPR036737 OmpA-like domain superfamily [G3DSA:3.30.1330.60] (199-343)
  IPR036737 OmpA-like domain superfamily [SSF103088] (211-334)
  IPR050330 Bacterial Outer Membrane Structural/Functional [PTHR30329] (214-332)

Organism: Escherichia coli (strain K12) (NCBI:txid83333)

Nearest PDB structures (foldseek):
  2jmm-assembly1_A  TM=7.812E-01  e=2.042E-17  Escherichia coli
  3nb3-assembly1_A  TM=6.526E-01  e=1.843E-11  Escherichia coli K-12
  2k0l-assembly1_A  TM=5.720E-01  e=7.847E-11  Klebsiella pneumoniae
  4mee-assembly1_A  TM=3.442E-01  e=2.652E-01  Escherichia coli
  8bmx-assembly1_C  TM=1.812E-01  e=4.567E+00  Bacteroides thetaiotaomicron VPI-5482